Protein 2DMS (pdb70)

Nearest PDB structures (foldseek):
  2dms-assembly1_A  TM=6.616E-01  e=2.552E-10  Mus musculus
  2m0c-assembly1_A  TM=7.940E-01  e=1.625E-06  Homo sapiens
  2cue-assembly1_A  TM=7.180E-01  e=5.021E-06  Homo sapiens
  2cra-assembly1_A  TM=7.284E-01  e=2.875E-04  Homo sapiens
  2ly9-assembly1_A  TM=7.757E-01  e=9.063E-03  Homo sapiens

Solvent-accessible surface area: 7239 Å² total; per-residue (Å²): 122,112,110,64,106,109,64,222,199,132,154,104,89,43,58,174,68,14,54,73,29,0,66,57,12,36,94,140,38,125,166,15,77,80,159,66,48,75,120,10,9,134,134,14,109,16,76,70,66,57,0,96,60,20,12,137,98,107,97,53,76,53,178,141,123,173,76,180,123,154,135,58,77,186,99,73,124,116,116,125

Secondary structure (DSSP, 8-state):
-----------SSPPHHHHHHHHHHHHH-SS--HHHHHHHIIIII--HHHHHHHHHHHHTHHHHTT-S------------

GO terms:
  GO:0005515 protein binding (F, IPI)
  GO:0005634 nucleus (C, IDA)
  GO:0005737 cytoplasm (C, IDA)
  GO:0045944 positive regulation of transcription by RNA polymerase II (P, IDA)
  GO:0005667 transcription regulator complex (C, IDA)
  GO:1990830 cellular response to leukemia inhibitory factor (P, IEP)
  GO:0006357 regulation of transcription by RNA polymerase II (P, IDA)
  GO:0005634 nucleus (C, IC)
  GO:0000987 cis-regulatory region sequence-specific DNA binding (F, TAS)
  GO:0042472 inner ear morphogenesis (P, IGI)
  GO:0003700 DNA-binding transcription factor activity (F, TAS)
  GO:0009952 anterior/posterior pattern specification (P, IGI)
  GO:0045944 positive regulation of transcription by RNA polymerase II (P, IGI)
  GO:0030900 forebrain development (P, IGI)
  GO:0030901 midbrain development (P, IGI)
  GO:0022037 metencephalon development (P, IGI)
  GO:0030154 cell differentiation (P, TAS)
  GO:0048852 diencephalon morphogenesis (P, IGI)
  GO:0007492 endoderm development (P, IGI)
  GO:0001708 cell fate specification (P, IMP)

InterPro domains:
  IPR001356 Homeodomain [PF00046] (39-95)
  IPR001356 Homeodomain [PS50071] (36-96)
  IPR001356 Homeodomain [SM00389] (38-100)
  IPR001356 Homeodomain [cd00086] (39-94)
  IPR003022 Transcription factor Otx2 [PR01257] (15-21)
  IPR003022 Transcription factor Otx2 [PR01257] (159-168)
  IPR003022 Transcription factor Otx2 [PR01257] (178-184)
  IPR003022 Transcription factor Otx2 [PR01257] (230-239)
  IPR003025 Transcription factor Otx [PR01255] (1-10)
  IPR003025 Transcription factor Otx [PR01255] (175-181)
  IPR003025 Transcription factor Otx [PR01255] (195-203)
  IPR003025 Transcription factor Otx [PR01255] (255-261)
  IPR009057 Homedomain-like superfamily [SSF46689] (16-98)
  IPR013851 Transcription factor Otx, C-terminal [PF03529] (153-234)
  IPR017970 Homeobox, conserved site [PS00027] (71-94)

Foldseek 3Di:
DPDDDDDCPDDDDDDPQLVVLLVVCCVVDLDDDPVSLVVSCVVSVHDSVVSVVVSVVVVVVQVVPPPHDDDDDDDDPDDD

Sequence (80 aa):
GSSGSSGRRERTTFTRAQLDVLEALFAKTRYPDIFMREEVALKINLPESRVQVWFKNRRAKCRQQQQQQQNGGQSGPSSGGSSGSSGRRERTTFTRAQLDVLEALFAKTRYPDIFMREEVALKINLPESRVQVWFKNRRAKCRQQQQQQQNGGQSGPSSGGSSGSSGRRERTTFTRAQLDVLEALFAKTRYPDIFMREEVALKINLPESRVQVWFKNRRAKCRQQQQQQQNGGQSGPSSGGSSGSSGRRERTTFTRAQLDVLEALFAKTRYPDIFMREEVALKINLPESRVQVWFKNRRAKCRQQQQQQQNGGQSGPSSGGSSGSSGRRERTTFTRAQLDVLEALFAKTRYPDIFMREEVALKINLPESRVQVWFKNRRAKCRQQQQQQQNGGQSGPSSGGSSGSSGRRERTTFTRAQLDVLEALFAKTRYPDIFMREEVALKINLPESRVQVWFKNRRAKCRQQQQQQQNGGQSGPSSGGSSGSSGRRERTTFTRAQLDVLEALFAKTRYPDIFMREEVALKINLPESRVQVWFKNRRAKCRQQQQQQQNGGQSGPSSGGSSGSSGRRERTTFTRAQLDVLEALFAKTRYPDIFMREEVALKINLPESRVQVWFKNRRAKCRQQQQQQQNGGQSGPSSGGSSGSSGRRERTTFTRAQLDVLEALFAKTRYPDIFMREEVALKINLPESRVQVWFKNRRAKCRQQQQQQQNGGQSGPSSGGSSGSSGRRERTTFTRAQLDVLEALFAKTRYPDIFMREEVALKINLPESRVQVWFKNRRAKCRQQQQQQQNGGQSGPSSGGSSGSSGRRERTTFTRAQLDVLEALFAKTRYPDIFMREEVALKINLPESRVQVWFKNRRAKCRQQQQQQQNGGQSGPSSGGSSGSSGRRERTTFTRAQLDVLEALFAKTRYPDIFMREEVALKINLPESRVQVWFKNRRAKCRQQQQQQQNGGQSGPSSGGSSGSSGRRERTTFTRAQLDVLEALFAKTRYPDIFMREEVALKINLPESRVQVWFKNRRAKCRQQQQQQQNGGQSGPSSGGSSGSSGRRERTTFTRAQLDVLEALFAKTRYPDIFMREEVALKINLPESRVQVWFKNRRAKCRQQQQQQQNGGQSGPSSGGSSGSSGRRERTTFTRAQLDVLEALFAKTRYPDIFMREEVALKINLPESRVQVWFKNRRAKCRQQQQQQQNGGQSGPSSGGSSGSSGRRERTTFTRAQLDVLEALFAKTRYPDIFMREEVALKINLPESRVQVWFKNRRAKCRQQQQQQQNGGQSGPSSGGSSGSSGRRERTTFTRAQLDVLEALFAKTRYPDIFMREEVALKINLPESRVQVWFKNRRAKCRQQQQQQQNGGQSGPSSGGSSGSSGRRERTTFTRAQLDVLEALFAKTRYPDIFMREEVALKINLPESRVQVWFKNRRAKCRQQQQQQQNGGQSGPSSGGSSGSSGRRERTTFTRAQLDVLEALFAKTRYPDIFMREEVALKINLPESRVQVWFKNRRAKCRQQQQQQQNGGQSGPSSGGSSGSSGRRERTTFTRAQLDVLEALFAKTRYPDIFMREEVALKINLPESRVQVWFKNRRAKCRQQQQQQQNGGQSGPSSG

Radius of gyration: 17.52 Å; Cα contacts (8 Å, |Δi|>4): 31; chains: 1; bounding box: 37×36×38 Å

Organism: Mus musculus (NCBI:txid10090)

Structure (mmCIF, N/CA/C/O backbone):
data_2DMS
#
_entry.id   2DMS
#
loop_
_atom_site.group_PDB
_atom_site.id
_atom_site.type_symbol
_atom_site.label_atom_id
_atom_site.label_alt_id
_atom_site.label_comp_id
_atom_site.label_asym_id
_atom_site.label_entity_id
_atom_site.label_seq_id
_atom_site.pdbx_PDB_ins_code
_atom_site.Cartn_x
_atom_site.Cartn_y
_atom_site.Cartn_z
_atom_site.occupancy
_atom_site.B_iso_or_equiv
_atom_site.auth_seq_id
_atom_site.auth_comp_id
_atom_site.auth_asym_id
_atom_site.auth_atom_id
_atom_site.pdbx_PDB_model_num
ATOM 1 N N . GLY A 1 1 ? -19.196 -5.105 -26.053 1.00 0.00 1 GLY A N 1
ATOM 2 C CA . GLY A 1 1 ? -20.296 -5.781 -25.391 1.00 0.00 1 GLY A CA 1
ATOM 3 C C . GLY A 1 1 ? -19.852 -6.535 -24.153 1.00 0.00 1 GLY A C 1
ATOM 4 O O . GLY A 1 1 ? -19.273 -7.617 -24.252 1.00 0.00 1 GLY A O 1
ATOM 8 N N . SER A 1 2 ? -20.122 -5.963 -22.984 1.00 0.00 2 SER A N 1
ATOM 9 C CA . SER A 1 2 ? -19.741 -6.587 -21.722 1.00 0.00 2 SER A CA 1
ATOM 10 C C . SER A 1 2 ? -19.910 -8.102 -21.792 1.00 0.00 2 SER A C 1
ATOM 11 O O . SER A 1 2 ? -20.950 -8.602 -22.220 1.00 0.00 2 SER A O 1
ATOM 19 N N . SER A 1 3 ? -18.879 -8.825 -21.367 1.00 0.00 3 SER A N 1
ATOM 20 C CA . SER A 1 3 ? -18.910 -10.283 -21.385 1.00 0.00 3 SER A CA 1
ATOM 21 C C . SER A 1 3 ? -18.748 -10.847 -19.976 1.00 0.00 3 SER A C 1
ATOM 22 O O . SER A 1 3 ? -17.635 -11.120 -19.529 1.00 0.00 3 SER A O 1
ATOM 30 N N . GLY A 1 4 ? -19.868 -11.018 -19.281 1.00 0.00 4 GLY A N 1
ATOM 31 C CA . GLY A 1 4 ? -19.830 -11.548 -17.931 1.00 0.00 4 GLY A CA 1
ATOM 32 C C . GLY A 1 4 ? -19.746 -10.456 -16.882 1.00 0.00 4 GLY A C 1
ATOM 33 O O . GLY A 1 4 ? -20.749 -10.106 -16.259 1.00 0.00 4 GLY A O 1
ATOM 37 N N . SER A 1 5 ? -18.547 -9.918 -16.684 1.00 0.00 5 SER A N 1
ATOM 38 C CA . SER A 1 5 ? -18.336 -8.863 -15.700 1.00 0.00 5 SER A CA 1
ATOM 39 C C . SER A 1 5 ? -19.100 -9.160 -14.413 1.00 0.00 5 SER A C 1
ATOM 40 O O . SER A 1 5 ? -19.689 -8.265 -13.808 1.00 0.00 5 SER A O 1
ATOM 48 N N . SER A 1 6 ? -19.086 -10.424 -14.002 1.00 0.00 6 SER A N 1
ATOM 49 C CA . SER A 1 6 ? -19.780 -10.841 -12.790 1.00 0.00 6 SER A CA 1
ATOM 50 C C . SER A 1 6 ? -18.802 -11.000 -11.630 1.00 0.00 6 SER A C 1
ATOM 51 O O . SER A 1 6 ? -17.589 -11.059 -11.830 1.00 0.00 6 SER A O 1
ATOM 59 N N . GLY A 1 7 ? -19.339 -11.068 -10.415 1.00 0.00 7 GLY A N 1
ATOM 60 C CA . GLY A 1 7 ? -18.500 -11.219 -9.241 1.00 0.00 7 GLY A CA 1
ATOM 61 C C . GLY A 1 7 ? -18.710 -10.107 -8.232 1.00 0.00 7 GLY A C 1
ATOM 62 O O . GLY A 1 7 ? -18.858 -8.943 -8.603 1.00 0.00 7 GLY A O 1
ATOM 66 N N . ARG A 1 8 ? -18.726 -10.467 -6.952 1.00 0.00 8 ARG A N 1
ATOM 67 C CA . ARG A 1 8 ? -18.923 -9.491 -5.887 1.00 0.00 8 ARG A CA 1
ATOM 68 C C . ARG A 1 8 ? -17.630 -9.269 -5.108 1.00 0.00 8 ARG A C 1
ATOM 69 O O . ARG A 1 8 ? -17.015 -10.218 -4.622 1.00 0.00 8 ARG A O 1
ATOM 90 N N . ARG A 1 9 ? -17.223 -8.009 -4.994 1.00 0.00 9 ARG A N 1
ATOM 91 C CA . ARG A 1 9 ? -16.003 -7.662 -4.276 1.00 0.00 9 ARG A CA 1
ATOM 92 C C . ARG A 1 9 ? -16.229 -7.706 -2.767 1.00 0.00 9 ARG A C 1
ATOM 93 O O . ARG A 1 9 ? -17.364 -7.806 -2.303 1.00 0.00 9 ARG A O 1
ATOM 114 N N . GLU A 1 10 ? -15.140 -7.630 -2.008 1.00 0.00 10 GLU A N 1
ATOM 115 C CA . GLU A 1 10 ? -15.220 -7.663 -0.553 1.00 0.00 10 GLU A CA 1
ATOM 116 C C . GLU A 1 10 ? -15.169 -6.252 0.027 1.00 0.00 10 GLU A C 1
ATOM 117 O O . GLU A 1 10 ? -16.097 -5.816 0.708 1.00 0.00 10 GLU A O 1
ATOM 129 N N . ARG A 1 11 ? -14.079 -5.544 -0.249 1.00 0.00 11 ARG A N 1
ATOM 130 C CA . ARG A 1 11 ? -13.905 -4.184 0.246 1.00 0.00 11 ARG A CA 1
ATOM 131 C C . ARG A 1 11 ? -12.966 -3.392 -0.659 1.00 0.00 11 ARG A C 1
ATOM 132 O O . ARG A 1 11 ? -12.102 -3.961 -1.327 1.00 0.00 11 ARG A O 1
ATOM 153 N N . THR A 1 12 ? -13.141 -2.074 -0.676 1.00 0.00 12 THR A N 1
ATOM 154 C CA . THR A 1 12 ? -12.311 -1.204 -1.500 1.00 0.00 12 THR A CA 1
ATOM 155 C C . THR A 1 12 ? -11.314 -0.427 -0.647 1.00 0.00 12 THR A C 1
ATOM 156 O O . THR A 1 12 ? -10.131 -0.341 -0.979 1.00 0.00 12 THR A O 1
ATOM 167 N N . THR A 1 13 ? -11.798 0.138 0.455 1.00 0.00 13 THR A N 1
ATOM 168 C CA . THR A 1 13 ? -10.949 0.908 1.355 1.00 0.00 13 THR A CA 1
ATOM 169 C C . THR A 1 13 ? -10.443 0.046 2.505 1.00 0.00 13 THR A C 1
ATOM 170 O O . THR A 1 13 ? -11.116 -0.891 2.935 1.00 0.00 13 THR A O 1
ATOM 181 N N . PHE A 1 14 ? -9.253 0.368 3.001 1.00 0.00 14 PHE A N 1
ATOM 182 C CA . PHE A 1 14 ? -8.657 -0.378 4.103 1.00 0.00 14 PHE A CA 1
ATOM 183 C C . PHE A 1 14 ? -9.377 -0.079 5.415 1.00 0.00 14 PHE A C 1
ATOM 184 O O . PHE A 1 14 ? -9.803 1.050 5.661 1.00 0.00 14 PHE A O 1
ATOM 201 N N . THR A 1 15 ? -9.510 -1.100 6.256 1.00 0.00 15 THR A N 1
ATOM 202 C CA . THR A 1 15 ? -10.179 -0.949 7.542 1.00 0.00 15 THR A CA 1
ATOM 203 C C . THR A 1 15 ? -9.169 -0.761 8.668 1.00 0.00 15 THR A C 1
ATOM 204 O O . THR A 1 15 ? -8.052 -1.274 8.606 1.00 0.00 15 THR A O 1
ATOM 215 N N . ARG A 1 16 ? -9.570 -0.022 9.698 1.00 0.00 16 ARG A N 1
ATOM 216 C CA . ARG A 1 16 ? -8.699 0.234 10.839 1.00 0.00 16 ARG A CA 1
ATOM 217 C C . ARG A 1 16 ? -7.893 -1.011 11.198 1.00 0.00 16 ARG A C 1
ATOM 218 O O . ARG A 1 16 ? -6.699 -0.928 11.487 1.00 0.00 16 ARG A O 1
ATOM 239 N N . ALA A 1 17 ? -8.554 -2.164 11.178 1.00 0.00 17 ALA A N 1
ATOM 240 C CA . ALA A 1 17 ? -7.899 -3.425 11.500 1.00 0.00 17 ALA A CA 1
ATOM 241 C C . ALA A 1 17 ? -6.813 -3.756 10.481 1.00 0.00 17 ALA A C 1
ATOM 242 O O . ALA A 1 17 ? -5.730 -4.215 10.843 1.00 0.00 17 ALA A O 1
ATOM 249 N N . GLN A 1 18 ? -7.111 -3.520 9.208 1.00 0.00 18 GLN A N 1
ATOM 250 C CA . GLN A 1 18 ? -6.160 -3.794 8.138 1.00 0.00 18 GLN A CA 1
ATOM 251 C C . GLN A 1 18 ? -4.988 -2.820 8.188 1.00 0.00 18 GLN A C 1
ATOM 252 O O . GLN A 1 18 ? -3.831 -3.217 8.042 1.00 0.00 18 GLN A O 1
ATOM 266 N N . LEU A 1 19 ? -5.294 -1.544 8.396 1.00 0.00 19 LEU A N 1
ATOM 267 C CA . LEU A 1 19 ? -4.265 -0.512 8.466 1.00 0.00 19 LEU A CA 1
ATOM 268 C C . LEU A 1 19 ? -3.335 -0.750 9.652 1.00 0.00 19 LEU A C 1
ATOM 269 O O . LEU A 1 19 ? -2.123 -0.884 9.486 1.00 0.00 19 LEU A O 1
ATOM 285 N N . ASP A 1 20 ? -3.912 -0.802 10.847 1.00 0.00 20 ASP A N 1
ATOM 286 C CA . ASP A 1 20 ? -3.135 -1.027 12.061 1.00 0.00 20 ASP A CA 1
ATOM 287 C C . ASP A 1 20 ? -2.010 -2.026 11.809 1.00 0.00 20 ASP A C 1
ATOM 288 O O . ASP A 1 20 ? -0.883 -1.836 12.268 1.00 0.00 20 ASP A O 1
ATOM 297 N N . VAL A 1 21 ? -2.323 -3.091 11.079 1.00 0.00 21 VAL A N 1
ATOM 298 C CA . VAL A 1 21 ? -1.339 -4.120 10.766 1.00 0.00 21 VAL A CA 1
ATOM 299 C C . VAL A 1 21 ? -0.397 -3.661 9.659 1.00 0.00 21 VAL A C 1
ATOM 300 O O . VAL A 1 21 ? 0.816 -3.577 9.855 1.00 0.00 21 VAL A O 1
ATOM 313 N N . LEU A 1 22 ? -0.962 -3.364 8.494 1.00 0.00 22 LEU A N 1
ATOM 314 C CA . LEU A 1 22 ? -0.173 -2.912 7.353 1.00 0.00 22 LEU A CA 1
ATOM 315 C C . LEU A 1 22 ? 0.891 -1.910 7.790 1.00 0.00 22 LEU A C 1
ATOM 316 O O . LEU A 1 22 ? 2.074 -2.080 7.498 1.00 0.00 22 LEU A O 1
ATOM 332 N N . GLU A 1 23 ? 0.460 -0.866 8.492 1.00 0.00 23 GLU A N 1
ATOM 333 C CA . GLU A 1 23 ? 1.377 0.162 8.970 1.00 0.00 23 GLU A CA 1
ATOM 334 C C . GLU A 1 23 ? 2.421 -0.434 9.910 1.00 0.00 23 GLU A C 1
ATOM 335 O O . GLU A 1 23 ? 3.608 -0.124 9.812 1.00 0.00 23 GLU A O 1
ATOM 347 N N . ALA A 1 24 ? 1.970 -1.291 10.819 1.00 0.00 24 ALA A N 1
ATOM 348 C CA . ALA A 1 24 ? 2.864 -1.932 11.775 1.00 0.00 24 ALA A CA 1
ATOM 349 C C . ALA A 1 24 ? 4.057 -2.567 11.070 1.00 0.00 24 ALA A C 1
ATOM 350 O O . ALA A 1 24 ? 5.178 -2.543 11.581 1.00 0.00 24 ALA A O 1
ATOM 357 N N . LEU A 1 25 ? 3.810 -3.136 9.895 1.00 0.00 25 LEU A N 1
ATOM 358 C CA . LEU A 1 25 ? 4.865 -3.779 9.120 1.00 0.00 25 LEU A CA 1
ATOM 359 C C . LEU A 1 25 ? 5.662 -2.749 8.325 1.00 0.00 25 LEU A C 1
ATOM 360 O O . LEU A 1 25 ? 6.839 -2.954 8.027 1.00 0.00 25 LEU A O 1
ATOM 376 N N . PHE A 1 26 ? 5.013 -1.639 7.987 1.00 0.00 26 PHE A N 1
ATOM 377 C CA . PHE A 1 26 ? 5.662 -0.576 7.228 1.00 0.00 26 PHE A CA 1
ATOM 378 C C . PHE A 1 26 ? 6.555 0.270 8.131 1.00 0.00 26 PHE A C 1
ATOM 379 O O . PHE A 1 26 ? 7.487 0.923 7.663 1.00 0.00 26 PHE A O 1
ATOM 396 N N . ALA A 1 27 ? 6.263 0.251 9.427 1.00 0.00 27 ALA A N 1
ATOM 397 C CA . ALA A 1 27 ? 7.039 1.014 10.396 1.00 0.00 27 ALA A CA 1
ATOM 398 C C . ALA A 1 27 ? 8.314 0.273 10.784 1.00 0.00 27 ALA A C 1
ATOM 399 O O . ALA A 1 27 ? 9.327 0.889 11.116 1.00 0.00 27 ALA A O 1
ATOM 406 N N . LYS A 1 28 ? 8.258 -1.054 10.740 1.00 0.00 28 LYS A N 1
ATOM 407 C CA . LYS A 1 28 ? 9.408 -1.881 11.086 1.00 0.00 28 LYS A CA 1
ATOM 408 C C . LYS A 1 28 ? 10.291 -2.122 9.866 1.00 0.00 28 LYS A C 1
ATOM 409 O O . LYS A 1 28 ? 11.518 -2.042 9.948 1.00 0.00 28 LYS A O 1
ATOM 428 N N . THR A 1 29 ? 9.661 -2.418 8.734 1.00 0.00 29 THR A N 1
ATOM 429 C CA . THR A 1 29 ? 10.389 -2.671 7.497 1.00 0.00 29 THR A CA 1
ATOM 430 C C . THR A 1 29 ? 9.590 -2.207 6.284 1.00 0.00 29 THR A C 1
ATOM 431 O O . THR A 1 29 ? 8.529 -2.754 5.982 1.00 0.00 29 THR A O 1
ATOM 442 N N . ARG A 1 30 ? 10.106 -1.197 5.592 1.00 0.00 30 ARG A N 1
ATOM 443 C CA . ARG A 1 30 ? 9.440 -0.660 4.412 1.00 0.00 30 ARG A CA 1
ATOM 444 C C . ARG A 1 30 ? 9.438 -1.680 3.277 1.00 0.00 30 ARG A C 1
ATOM 445 O O . ARG A 1 30 ? 8.526 -1.703 2.451 1.00 0.00 30 ARG A O 1
ATOM 466 N N . TYR A 1 31 ? 10.466 -2.521 3.244 1.00 0.00 31 TYR A N 1
ATOM 467 C CA . TYR A 1 31 ? 10.584 -3.542 2.209 1.00 0.00 31 TYR A CA 1
ATOM 468 C C . TYR A 1 31 ? 10.588 -4.939 2.820 1.00 0.00 31 TYR A C 1
ATOM 469 O O . TYR A 1 31 ? 11.634 -5.562 3.004 1.00 0.00 31 TYR A O 1
ATOM 487 N N . PRO A 1 32 ? 9.388 -5.446 3.143 1.00 0.00 32 PRO A N 1
ATOM 488 C CA . PRO A 1 32 ? 9.224 -6.776 3.737 1.00 0.00 32 PRO A CA 1
ATOM 489 C C . PRO A 1 32 ? 9.541 -7.895 2.750 1.00 0.00 32 PRO A C 1
ATOM 490 O O . PRO A 1 32 ? 9.737 -7.648 1.560 1.00 0.00 32 PRO A O 1
ATOM 501 N N . ASP A 1 33 ? 9.589 -9.124 3.252 1.00 0.00 33 ASP A N 1
ATOM 502 C CA . ASP A 1 33 ? 9.880 -10.281 2.414 1.00 0.00 33 ASP A CA 1
ATOM 503 C C . ASP A 1 33 ? 8.604 -11.053 2.091 1.00 0.00 33 ASP A C 1
ATOM 504 O O . ASP A 1 33 ? 7.540 -10.771 2.644 1.00 0.00 33 ASP A O 1
ATOM 513 N N . ILE A 1 34 ? 8.719 -12.026 1.194 1.00 0.00 34 ILE A N 1
ATOM 514 C CA . ILE A 1 34 ? 7.575 -12.838 0.799 1.00 0.00 34 ILE A CA 1
ATOM 515 C C . ILE A 1 34 ? 6.870 -13.426 2.017 1.00 0.00 34 ILE A C 1
ATOM 516 O O . ILE A 1 34 ? 5.641 -13.461 2.079 1.00 0.00 34 ILE A O 1
ATOM 532 N N . PHE A 1 35 ? 7.657 -13.885 2.984 1.00 0.00 35 PHE A N 1
ATOM 533 C CA . PHE A 1 35 ? 7.109 -14.471 4.202 1.00 0.00 35 PHE A CA 1
ATOM 534 C C . PHE A 1 35 ? 6.250 -13.458 4.954 1.00 0.00 35 PHE A C 1
ATOM 535 O O . PHE A 1 35 ? 5.128 -13.760 5.360 1.00 0.00 35 PHE A O 1
ATOM 552 N N . MET A 1 36 ? 6.787 -12.256 5.135 1.00 0.00 36 MET A N 1
ATOM 553 C CA . MET A 1 36 ? 6.070 -11.198 5.838 1.00 0.00 36 MET A CA 1
ATOM 554 C C . MET A 1 36 ? 4.793 -10.819 5.094 1.00 0.00 36 MET A C 1
ATOM 555 O O . MET A 1 36 ? 3.707 -10.802 5.673 1.00 0.00 36 MET A O 1
ATOM 569 N N . ARG A 1 37 ? 4.931 -10.516 3.807 1.00 0.00 37 ARG A N 1
ATOM 570 C CA . ARG A 1 37 ? 3.789 -10.136 2.984 1.00 0.00 37 ARG A CA 1
ATOM 571 C C . ARG A 1 37 ? 2.697 -11.200 3.047 1.00 0.00 37 ARG A C 1
ATOM 572 O O . ARG A 1 37 ? 1.516 -10.882 3.184 1.00 0.00 37 ARG A O 1
ATOM 593 N N . GLU A 1 38 ? 3.100 -12.462 2.945 1.00 0.00 38 GLU A N 1
ATOM 594 C CA . GLU A 1 38 ? 2.155 -13.572 2.989 1.00 0.00 38 GLU A CA 1
ATOM 595 C C . GLU A 1 38 ? 1.406 -13.596 4.318 1.00 0.00 38 GLU A C 1
ATOM 596 O O . GLU A 1 38 ? 0.182 -13.722 4.349 1.00 0.00 38 GLU A O 1
ATOM 608 N N . GLU A 1 39 ? 2.150 -13.476 5.412 1.00 0.00 39 GLU A N 1
ATOM 609 C CA . GLU A 1 39 ? 1.556 -13.485 6.744 1.00 0.00 39 GLU A CA 1
ATOM 610 C C . GLU A 1 39 ? 0.420 -12.472 6.840 1.00 0.00 39 GLU A C 1
ATOM 611 O O . GLU A 1 39 ? -0.740 -12.840 7.028 1.00 0.00 39 GLU A O 1
ATOM 623 N N . VAL A 1 40 ? 0.761 -11.194 6.711 1.00 0.00 40 VAL A N 1
ATOM 624 C CA . VAL A 1 40 ? -0.229 -10.127 6.783 1.00 0.00 40 VAL A CA 1
ATOM 625 C C . VAL A 1 40 ? -1.401 -10.401 5.846 1.00 0.00 40 VAL A C 1
ATOM 626 O O . VAL A 1 40 ? -2.542 -10.533 6.286 1.00 0.00 40 VAL A O 1
ATOM 639 N N . ALA A 1 41 ? -1.110 -10.484 4.552 1.00 0.00 41 ALA A N 1
ATOM 640 C CA . ALA A 1 41 ? -2.138 -10.745 3.553 1.00 0.00 41 ALA A CA 1
ATOM 641 C C . ALA A 1 41 ? -3.043 -11.894 3.984 1.00 0.00 41 ALA A C 1
ATOM 642 O O . ALA A 1 41 ? -4.191 -11.991 3.547 1.00 0.00 41 ALA A O 1
ATOM 649 N N . LEU A 1 42 ? -2.521 -12.762 4.843 1.00 0.00 42 LEU A N 1
ATOM 650 C CA . LEU A 1 42 ? -3.282 -13.906 5.332 1.00 0.00 42 LEU A CA 1
ATOM 651 C C . LEU A 1 42 ? -3.970 -13.577 6.653 1.00 0.00 42 LEU A C 1
ATOM 652 O O . LEU A 1 42 ? -5.017 -14.138 6.977 1.00 0.00 42 LEU A O 1
ATOM 668 N N . LYS A 1 43 ? -3.376 -12.663 7.412 1.00 0.00 43 LYS A N 1
ATOM 669 C CA . LYS A 1 43 ? -3.932 -12.255 8.697 1.00 0.00 43 LYS A CA 1
ATOM 670 C C . LYS A 1 43 ? -5.058 -11.244 8.506 1.00 0.00 43 LYS A C 1
ATOM 671 O O . LYS A 1 43 ? -6.199 -11.490 8.899 1.00 0.00 43 LYS A O 1
ATOM 690 N N . ILE A 1 44 ? -4.731 -10.108 7.899 1.00 0.00 44 ILE A N 1
ATOM 691 C CA . ILE A 1 44 ? -5.716 -9.062 7.654 1.00 0.00 44 ILE A CA 1
ATOM 692 C C . ILE A 1 44 ? -6.772 -9.524 6.656 1.00 0.00 44 ILE A C 1
ATOM 693 O O . ILE A 1 44 ? -7.734 -8.809 6.379 1.00 0.00 44 ILE A O 1
ATOM 709 N N . ASN A 1 45 ? -6.587 -10.726 6.121 1.00 0.00 45 ASN A N 1
ATOM 710 C CA . ASN A 1 45 ? -7.525 -11.286 5.154 1.00 0.00 45 ASN A CA 1
ATOM 711 C C . ASN A 1 45 ? -7.560 -10.446 3.881 1.00 0.00 45 ASN A C 1
ATOM 712 O O . ASN A 1 45 ? -8.624 -10.008 3.442 1.00 0.00 45 ASN A O 1
ATOM 723 N N . LEU A 1 46 ? -6.390 -10.224 3.293 1.00 0.00 46 LEU A N 1
ATOM 724 C CA . LEU A 1 46 ? -6.286 -9.437 2.069 1.00 0.00 46 LEU A CA 1
ATOM 725 C C . LEU A 1 46 ? -5.330 -10.094 1.079 1.00 0.00 46 LEU A C 1
ATOM 726 O O . LEU A 1 46 ? -4.425 -10.841 1.454 1.00 0.00 46 LEU A O 1
ATOM 742 N N . PRO A 1 47 ? -5.531 -9.809 -0.216 1.00 0.00 47 PRO A N 1
ATOM 743 C CA . PRO A 1 47 ? -4.695 -10.360 -1.287 1.00 0.00 47 PRO A CA 1
ATOM 744 C C . PRO A 1 47 ? -3.285 -9.780 -1.278 1.00 0.00 47 PRO A C 1
ATOM 745 O O . PRO A 1 47 ? -3.105 -8.563 -1.255 1.00 0.00 47 PRO A O 1
ATOM 756 N N . GLU A 1 48 ? -2.288 -10.660 -1.296 1.00 0.00 48 GLU A N 1
ATOM 757 C CA . GLU A 1 48 ? -0.894 -10.234 -1.289 1.00 0.00 48 GLU A CA 1
ATOM 758 C C . GLU A 1 48 ? -0.702 -8.987 -2.148 1.00 0.00 48 GLU A C 1
ATOM 759 O O . GLU A 1 48 ? 0.177 -8.167 -1.882 1.00 0.00 48 GLU A O 1
ATOM 771 N N . SER A 1 49 ? -1.530 -8.852 -3.178 1.00 0.00 49 SER A N 1
ATOM 772 C CA . SER A 1 49 ? -1.450 -7.708 -4.079 1.00 0.00 49 SER A CA 1
ATOM 773 C C . SER A 1 49 ? -1.710 -6.405 -3.328 1.00 0.00 49 SER A C 1
ATOM 774 O O . SER A 1 49 ? -0.862 -5.513 -3.297 1.00 0.00 49 SER A O 1
ATOM 782 N N . ARG A 1 50 ? -2.889 -6.304 -2.722 1.00 0.00 50 ARG A N 1
ATOM 783 C CA . ARG A 1 50 ? -3.262 -5.112 -1.972 1.00 0.00 50 ARG A CA 1
ATOM 784 C C . ARG A 1 50 ? -2.127 -4.669 -1.053 1.00 0.00 50 ARG A C 1
ATOM 785 O O . ARG A 1 50 ? -1.818 -3.481 -0.959 1.00 0.00 50 ARG A O 1
ATOM 806 N N . VAL A 1 51 ? -1.510 -5.633 -0.377 1.00 0.00 51 VAL A N 1
ATOM 807 C CA . VAL A 1 51 ? -0.408 -5.343 0.533 1.00 0.00 51 VAL A CA 1
ATOM 808 C C . VAL A 1 51 ? 0.730 -4.633 -0.190 1.00 0.00 51 VAL A C 1
ATOM 809 O O . VAL A 1 51 ? 1.167 -3.560 0.224 1.00 0.00 51 VAL A O 1
ATOM 822 N N . GLN A 1 52 ? 1.206 -5.240 -1.273 1.00 0.00 52 GLN A N 1
ATOM 823 C CA . GLN A 1 52 ? 2.294 -4.664 -2.054 1.00 0.00 52 GLN A CA 1
ATOM 824 C C . GLN A 1 52 ? 1.927 -3.273 -2.559 1.00 0.00 52 GLN A C 1
ATOM 825 O O . GLN A 1 52 ? 2.764 -2.371 -2.588 1.00 0.00 52 GLN A O 1
ATOM 839 N N . VAL A 1 53 ? 0.669 -3.106 -2.955 1.00 0.00 53 VAL A N 1
ATOM 840 C CA . VAL A 1 53 ? 0.190 -1.824 -3.458 1.00 0.00 53 VAL A CA 1
ATOM 841 C C . VAL A 1 53 ? 0.221 -0.759 -2.367 1.00 0.00 53 VAL A C 1
ATOM 842 O O . VAL A 1 53 ? 0.995 0.196 -2.439 1.00 0.00 53 VAL A O 1
ATOM 855 N N . TRP A 1 54 ? -0.624 -0.931 -1.357 1.00 0.00 54 TRP A N 1
ATOM 856 C CA . TRP A 1 54 ? -0.693 0.016 -0.249 1.00 0.00 54 TRP A CA 1
ATOM 857 C C . TRP A 1 54 ? 0.693 0.541 0.105 1.00 0.00 54 TRP A C 1
ATOM 858 O O . TRP A 1 54 ? 0.875 1.738 0.333 1.00 0.00 54 TRP A O 1
ATOM 879 N N . PHE A 1 55 ? 1.670 -0.359 0.148 1.00 0.00 55 PHE A N 1
ATOM 880 C CA . PHE A 1 55 ? 3.041 0.015 0.475 1.00 0.00 55 PHE A CA 1
ATOM 881 C C . PHE A 1 55 ? 3.590 1.012 -0.541 1.00 0.00 55 PHE A C 1
ATOM 882 O O . PHE A 1 55 ? 4.269 1.974 -0.180 1.00 0.00 55 PHE A O 1
ATOM 899 N N . LYS A 1 56 ? 3.291 0.775 -1.814 1.00 0.00 56 LYS A N 1
ATOM 900 C CA . LYS A 1 56 ? 3.753 1.651 -2.884 1.00 0.00 56 LYS A CA 1
ATOM 901 C C . LYS A 1 56 ? 2.958 2.953 -2.903 1.00 0.00 56 LYS A C 1
ATOM 902 O O . LYS A 1 56 ? 3.530 4.040 -2.956 1.00 0.00 56 LYS A O 1
ATOM 921 N N . ASN A 1 57 ? 1.635 2.833 -2.859 1.00 0.00 57 ASN A N 1
ATOM 922 C CA . ASN A 1 57 ? 0.761 4.001 -2.870 1.00 0.00 57 ASN A CA 1
ATOM 923 C C . ASN A 1 57 ? 1.033 4.896 -1.665 1.00 0.00 57 ASN A C 1
ATOM 924 O O . ASN A 1 57 ? 0.943 6.120 -1.755 1.00 0.00 57 ASN A O 1
ATOM 935 N N . ARG A 1 58 ? 1.368 4.276 -0.538 1.00 0.00 58 ARG A N 1
ATOM 936 C CA . ARG A 1 58 ? 1.653 5.015 0.685 1.00 0.00 58 ARG A CA 1
ATOM 937 C C . ARG A 1 58 ? 3.014 5.701 0.602 1.00 0.00 58 ARG A C 1
ATOM 938 O O . ARG A 1 58 ? 3.111 6.924 0.707 1.00 0.00 58 ARG A O 1
ATOM 959 N N . ARG A 1 59 ? 4.061 4.905 0.411 1.00 0.00 59 ARG A N 1
ATOM 960 C CA . ARG A 1 59 ? 5.416 5.435 0.315 1.00 0.00 59 ARG A CA 1
ATOM 961 C C . ARG A 1 59 ? 5.500 6.520 -0.754 1.00 0.00 59 ARG A C 1
ATOM 962 O O . ARG A 1 59 ? 6.126 7.560 -0.549 1.00 0.00 59 ARG A O 1
ATOM 983 N N . ALA A 1 60 ? 4.867 6.271 -1.895 1.00 0.00 60 ALA A N 1
ATOM 984 C CA . ALA A 1 60 ? 4.869 7.227 -2.995 1.00 0.00 60 ALA A CA 1
ATOM 985 C C . ALA A 1 60 ? 4.566 8.636 -2.499 1.00 0.00 60 ALA A C 1
ATOM 986 O O . ALA A 1 60 ? 4.928 9.623 -3.139 1.00 0.00 60 ALA A O 1
ATOM 993 N N . LYS A 1 61 ? 3.897 8.724 -1.353 1.00 0.00 61 LYS A N 1
ATOM 994 C CA . LYS A 1 61 ? 3.545 10.012 -0.769 1.00 0.00 61 LYS A CA 1
ATOM 995 C C . LYS A 1 61 ? 4.795 10.828 -0.456 1.00 0.00 61 LYS A C 1
ATOM 996 O O . LYS A 1 61 ? 4.816 12.045 -0.641 1.00 0.00 61 LYS A O 1
ATOM 1015 N N . CYS A 1 62 ? 5.834 10.150 0.019 1.00 0.00 62 CYS A N 1
ATOM 1016 C CA . CYS A 1 62 ? 7.089 10.812 0.358 1.00 0.00 62 CYS A CA 1
ATOM 1017 C C . CYS A 1 62 ? 7.418 11.904 -0.655 1.00 0.00 62 CYS A C 1
ATOM 1018 O O . CYS A 1 62 ? 8.114 12.869 -0.339 1.00 0.00 62 CYS A O 1
ATOM 1026 N N . ARG A 1 63 ? 6.915 11.744 -1.875 1.00 0.00 63 ARG A N 1
ATOM 1027 C CA . ARG A 1 63 ? 7.158 12.714 -2.935 1.00 0.00 63 ARG A CA 1
ATOM 1028 C C . ARG A 1 63 ? 6.086 13.801 -2.934 1.00 0.00 63 ARG A C 1
ATOM 1029 O O . ARG A 1 63 ? 6.390 14.985 -3.077 1.00 0.00 63 ARG A O 1
ATOM 1050 N N . GLN A 1 64 ? 4.833 13.389 -2.771 1.00 0.00 64 GLN A N 1
ATOM 1051 C CA . GLN A 1 64 ? 3.717 14.327 -2.753 1.00 0.00 64 GLN A CA 1
ATOM 1052 C C . GLN A 1 64 ? 3.837 15.292 -1.578 1.00 0.00 64 GLN A C 1
ATOM 1053 O O . GLN A 1 64 ? 3.118 16.288 -1.506 1.00 0.00 64 GLN A O 1
ATOM 1067 N N . GLN A 1 65 ? 4.750 14.990 -0.661 1.00 0.00 65 GLN A N 1
ATOM 1068 C CA . GLN A 1 65 ? 4.963 15.831 0.511 1.00 0.00 65 GLN A CA 1
ATOM 1069 C C . GLN A 1 65 ? 6.144 16.772 0.299 1.00 0.00 65 GLN A C 1
ATOM 1070 O O . GLN A 1 65 ? 7.040 16.856 1.137 1.00 0.00 65 GLN A O 1
ATOM 1084 N N . GLN A 1 66 ? 6.137 17.477 -0.828 1.00 0.00 66 GLN A N 1
ATOM 1085 C CA . GLN A 1 66 ? 7.208 18.412 -1.150 1.00 0.00 66 GLN A CA 1
ATOM 1086 C C . GLN A 1 66 ? 8.560 17.866 -0.700 1.00 0.00 66 GLN A C 1
ATOM 1087 O O . GLN A 1 66 ? 9.313 18.547 -0.004 1.00 0.00 66 GLN A O 1
ATOM 1101 N N . GLN A 1 67 ? 8.859 16.635 -1.102 1.00 0.00 67 GLN A N 1
ATOM 1102 C CA . GLN A 1 67 ? 10.120 15.999 -0.738 1.00 0.00 67 GLN A CA 1
ATOM 1103 C C . GLN A 1 67 ? 11.274 16.993 -0.817 1.00 0.00 67 GLN A C 1
ATOM 1104 O O . GLN A 1 67 ? 11.510 17.601 -1.860 1.00 0.00 67 GLN A O 1
ATOM 1118 N N . GLN A 1 68 ? 11.988 17.152 0.293 1.00 0.00 68 GLN A N 1
ATOM 1119 C CA . GLN A 1 68 ? 13.117 18.073 0.349 1.00 0.00 68 GLN A CA 1
ATOM 1120 C C . GLN A 1 68 ? 14.295 17.541 -0.461 1.00 0.00 68 GLN A C 1
ATOM 1121 O O . GLN A 1 68 ? 15.170 16.860 0.073 1.00 0.00 68 GLN A O 1
ATOM 1135 N N . GLN A 1 69 ? 14.308 17.855 -1.753 1.00 0.00 69 GLN A N 1
ATOM 1136 C CA . GLN A 1 69 ? 15.378 17.407 -2.636 1.00 0.00 69 GLN A CA 1
ATOM 1137 C C . GLN A 1 69 ? 15.346 18.166 -3.958 1.00 0.00 69 GLN A C 1
ATOM 1138 O O . GLN A 1 69 ? 14.320 18.208 -4.635 1.00 0.00 69 GLN A O 1
ATOM 1152 N N . GLN A 1 70 ? 16.477 18.765 -4.318 1.00 0.00 70 GLN A N 1
ATOM 1153 C CA . GLN A 1 70 ? 16.577 19.523 -5.560 1.00 0.00 70 GLN A CA 1
ATOM 1154 C C . GLN A 1 70 ? 17.007 18.624 -6.714 1.00 0.00 70 GLN A C 1
ATOM 1155 O O . GLN A 1 70 ? 18.093 18.047 -6.693 1.00 0.00 70 GLN A O 1
ATOM 1169 N N . ASN A 1 71 ? 16.147 18.510 -7.721 1.00 0.00 71 ASN A N 1
ATOM 1170 C CA . ASN A 1 71 ? 16.437 17.680 -8.884 1.00 0.00 71 ASN A CA 1
ATOM 1171 C C . ASN A 1 71 ? 16.539 18.530 -10.147 1.00 0.00 71 ASN A C 1
ATOM 1172 O O . ASN A 1 71 ? 17.489 18.404 -10.918 1.00 0.00 71 ASN A O 1
ATOM 1183 N N . GLY A 1 72 ? 15.552 19.397 -10.351 1.00 0.00 72 GLY A N 1
ATOM 1184 C CA . GLY A 1 72 ? 15.549 20.256 -11.521 1.00 0.00 72 GLY A CA 1
ATOM 1185 C C . GLY A 1 72 ? 14.238 20.997 -11.694 1.00 0.00 72 GLY A C 1
ATOM 1186 O O . GLY A 1 72 ? 14.046 22.072 -11.129 1.00 0.00 72 GLY A O 1
ATOM 1190 N N . GLY A 1 73 ? 13.333 20.421 -12.479 1.00 0.00 73 GLY A N 1
ATOM 1191 C CA . GLY A 1 73 ? 12.045 21.048 -12.712 1.00 0.00 73 GLY A CA 1
ATOM 1192 C C . GLY A 1 73 ? 11.433 20.641 -14.038 1.00 0.00 73 GLY A C 1
ATOM 1193 O O . GLY A 1 73 ? 12.123 20.116 -14.911 1.00 0.00 73 GLY A O 1
ATOM 1197 N N . GLN A 1 74 ? 10.135 20.882 -14.187 1.00 0.00 74 GLN A N 1
ATOM 1198 C CA . GLN A 1 74 ? 9.430 20.535 -15.415 1.00 0.00 74 GLN A CA 1
ATOM 1199 C C . GLN A 1 74 ? 8.035 21.151 -15.436 1.00 0.00 74 GLN A C 1
ATOM 1200 O O . GLN A 1 74 ? 7.411 21.334 -14.390 1.00 0.00 74 GLN A O 1
ATOM 1214 N N . SER A 1 75 ? 7.551 21.469 -16.632 1.00 0.00 75 SER A N 1
ATOM 1215 C CA . SER A 1 75 ? 6.231 22.069 -16.788 1.00 0.00 75 SER A CA 1
ATOM 1216 C C . SER A 1 75 ? 5.158 20.993 -16.919 1.00 0.00 75 SER A C 1
ATOM 1217 O O . SER A 1 75 ? 5.448 19.849 -17.269 1.00 0.00 75 SER A O 1
ATOM 1225 N N . GLY A 1 76 ? 3.914 21.368 -16.637 1.00 0.00 76 GLY A N 1
ATOM 1226 C CA . GLY A 1 76 ? 2.815 20.425 -16.729 1.00 0.00 76 GLY A CA 1
ATOM 1227 C C . GLY A 1 76 ? 1.527 21.079 -17.187 1.00 0.00 76 GLY A C 1
ATOM 1228 O O . GLY A 1 76 ? 0.666 21.435 -16.383 1.00 0.00 76 GLY A O 1
ATOM 1232 N N . PRO A 1 77 ? 1.382 21.246 -18.510 1.00 0.00 77 PRO A N 1
ATOM 1233 C CA . PRO A 1 77 ? 0.192 21.864 -19.104 1.00 0.00 77 PRO A CA 1
ATOM 1234 C C . PRO A 1 77 ? -1.043 20.978 -18.982 1.00 0.00 77 PRO A C 1
ATOM 1235 O O . PRO A 1 77 ? -0.990 19.902 -18.387 1.00 0.00 77 PRO A O 1
ATOM 1246 N N . SER A 1 78 ? -2.153 21.437 -19.551 1.00 0.00 78 SER A N 1
ATOM 1247 C CA . SER A 1 78 ? -3.403 20.688 -19.503 1.00 0.00 78 SER A CA 1
ATOM 1248 C C . SER A 1 78 ? -3.955 20.461 -20.907 1.00 0.00 78 SER A C 1
ATOM 1249 O O . SER A 1 78 ? -3.549 21.126 -21.860 1.00 0.00 78 SER A O 1
ATOM 1257 N N . SER A 1 79 ? -4.882 19.516 -21.026 1.00 0.00 79 SER A N 1
ATOM 1258 C CA . SER A 1 79 ? -5.488 19.198 -22.313 1.00 0.00 79 SER A CA 1
ATOM 1259 C C . SER A 1 79 ? -6.953 19.624 -22.345 1.00 0.00 79 SER A C 1
ATOM 1260 O O . SER A 1 79 ? -7.483 20.139 -21.361 1.00 0.00 79 SER A O 1
ATOM 1268 N N . GLY A 1 80 ? -7.602 19.404 -23.484 1.00 0.00 80 GLY A N 1
ATOM 1269 C CA . GLY A 1 80 ? -9.000 19.770 -23.624 1.00 0.00 80 GLY A CA 1
ATOM 1270 C C . GLY A 1 80 ? -9.848 18.631 -24.151 1.00 0.00 80 GLY A C 1
ATOM 1271 O O . GLY A 1 80 ? -9.594 17.466 -23.846 1.00 0.00 80 GLY A O 1
ATOM 1275 N N . GLY A 1 1 ? -1.143 20.392 -10.145 1.00 0.00 1 GLY A N 2
ATOM 1276 C CA . GLY A 1 1 ? -2.460 20.059 -9.635 1.00 0.00 1 GLY A CA 2
ATOM 1277 C C . GLY A 1 1 ? -3.072 18.866 -10.344 1.00 0.00 1 GLY A C 2
ATOM 1278 O O . GLY A 1 1 ? -3.908 19.026 -11.233 1.00 0.00 1 GLY A O 2
ATOM 1282 N N . SER A 1 2 ? -2.652 17.668 -9.952 1.00 0.00 2 SER A N 2
ATOM 1283 C CA . SER A 1 2 ? -3.160 16.443 -10.560 1.00 0.00 2 SER A CA 2
ATOM 1284 C C . SER A 1 2 ? -4.223 15.798 -9.676 1.00 0.00 2 SER A C 2
ATOM 1285 O O . SER A 1 2 ? -3.908 15.018 -8.777 1.00 0.00 2 SER A O 2
ATOM 1293 N N . SER A 1 3 ? -5.483 16.129 -9.938 1.00 0.00 3 SER A N 2
ATOM 1294 C CA . SER A 1 3 ? -6.593 15.585 -9.164 1.00 0.00 3 SER A CA 2
ATOM 1295 C C . SER A 1 3 ? -6.892 14.148 -9.579 1.00 0.00 3 SER A C 2
ATOM 1296 O O . SER A 1 3 ? -7.374 13.895 -10.682 1.00 0.00 3 SER A O 2
ATOM 1304 N N . GLY A 1 4 ? -6.601 13.208 -8.684 1.00 0.00 4 GLY A N 2
ATOM 1305 C CA . GLY A 1 4 ? -6.844 11.807 -8.975 1.00 0.00 4 GLY A CA 2
ATOM 1306 C C . GLY A 1 4 ? -8.031 11.254 -8.211 1.00 0.00 4 GLY A C 2
ATOM 1307 O O . GLY A 1 4 ? -7.867 10.617 -7.171 1.00 0.00 4 GLY A O 2
ATOM 1311 N N . SER A 1 5 ? -9.231 11.501 -8.727 1.00 0.00 5 SER A N 2
ATOM 1312 C CA . SER A 1 5 ? -10.451 11.028 -8.084 1.00 0.00 5 SER A CA 2
ATOM 1313 C C . SER A 1 5 ? -11.301 10.218 -9.059 1.00 0.00 5 SER A C 2
ATOM 1314 O O . SER A 1 5 ? -11.493 10.614 -10.209 1.00 0.00 5 SER A O 2
ATOM 1322 N N . SER A 1 6 ? -11.807 9.082 -8.591 1.00 0.00 6 SER A N 2
ATOM 1323 C CA . SER A 1 6 ? -12.633 8.214 -9.421 1.00 0.00 6 SER A CA 2
ATOM 1324 C C . SER A 1 6 ? -13.711 7.528 -8.587 1.00 0.00 6 SER A C 2
ATOM 1325 O O . SER A 1 6 ? -13.410 6.749 -7.684 1.00 0.00 6 SER A O 2
ATOM 1333 N N . GLY A 1 7 ? -14.969 7.826 -8.897 1.00 0.00 7 GLY A N 2
ATOM 1334 C CA . GLY A 1 7 ? -16.074 7.230 -8.167 1.00 0.00 7 GLY A CA 2
ATOM 1335 C C . GLY A 1 7 ? -16.036 5.715 -8.193 1.00 0.00 7 GLY A C 2
ATOM 1336 O O . GLY A 1 7 ? -15.903 5.109 -9.256 1.00 0.00 7 GLY A O 2
ATOM 1340 N N . ARG A 1 8 ? -16.152 5.102 -7.020 1.00 0.00 8 ARG A N 2
ATOM 1341 C CA . ARG A 1 8 ? -16.128 3.648 -6.912 1.00 0.00 8 ARG A CA 2
ATOM 1342 C C . ARG A 1 8 ? -17.068 3.169 -5.810 1.00 0.00 8 ARG A C 2
ATOM 1343 O O . ARG A 1 8 ? -17.619 3.973 -5.057 1.00 0.00 8 ARG A O 2
ATOM 1364 N N . ARG A 1 9 ? -17.246 1.855 -5.721 1.00 0.00 9 ARG A N 2
ATOM 1365 C CA . ARG A 1 9 ? -18.120 1.269 -4.712 1.00 0.00 9 ARG A CA 2
ATOM 1366 C C . ARG A 1 9 ? -17.978 1.998 -3.379 1.00 0.00 9 ARG A C 2
ATOM 1367 O O . ARG A 1 9 ? -18.946 2.550 -2.856 1.00 0.00 9 ARG A O 2
ATOM 1388 N N . GLU A 1 10 ? -16.765 1.996 -2.836 1.00 0.00 10 GLU A N 2
ATOM 1389 C CA . GLU A 1 10 ? -16.497 2.656 -1.563 1.00 0.00 10 GLU A CA 2
ATOM 1390 C C . GLU A 1 10 ? -15.186 3.436 -1.620 1.00 0.00 10 GLU A C 2
ATOM 1391 O O . GLU A 1 10 ? -14.185 2.949 -2.146 1.00 0.00 10 GLU A O 2
ATOM 1403 N N . ARG A 1 11 ? -15.202 4.648 -1.076 1.00 0.00 11 ARG A N 2
ATOM 1404 C CA . ARG A 1 11 ? -14.016 5.496 -1.067 1.00 0.00 11 ARG A CA 2
ATOM 1405 C C . ARG A 1 11 ? -12.874 4.825 -0.310 1.00 0.00 11 ARG A C 2
ATOM 1406 O O . ARG A 1 11 ? -11.716 4.890 -0.724 1.00 0.00 11 ARG A O 2
ATOM 1427 N N . THR A 1 12 ? -13.207 4.180 0.804 1.00 0.00 12 THR A N 2
ATOM 1428 C CA . THR A 1 12 ? -12.210 3.498 1.620 1.00 0.00 12 THR A CA 2
ATOM 1429 C C . THR A 1 12 ? -12.507 2.006 1.719 1.00 0.00 12 THR A C 2
ATOM 1430 O O . THR A 1 12 ? -13.630 1.605 2.026 1.00 0.00 12 THR A O 2
ATOM 1441 N N . THR A 1 13 ? -11.494 1.187 1.458 1.00 0.00 13 THR A N 2
ATOM 1442 C CA . THR A 1 13 ? -11.646 -0.261 1.517 1.00 0.00 13 THR A CA 2
ATOM 1443 C C . THR A 1 13 ? -10.877 -0.847 2.695 1.00 0.00 13 THR A C 2
ATOM 1444 O O . THR A 1 13 ? -11.272 -1.867 3.261 1.00 0.00 13 THR A O 2
ATOM 1455 N N . PHE A 1 14 ? -9.778 -0.196 3.062 1.00 0.00 14 PHE A N 2
ATOM 1456 C CA . PHE A 1 14 ? -8.954 -0.654 4.174 1.00 0.00 14 PHE A CA 2
ATOM 1457 C C . PHE A 1 14 ? -9.580 -0.267 5.510 1.00 0.00 14 PHE A C 2
ATOM 1458 O O . PHE A 1 14 ? -9.831 0.910 5.775 1.00 0.00 14 PHE A O 2
ATOM 1475 N N . THR A 1 15 ? -9.831 -1.266 6.351 1.00 0.00 15 THR A N 2
ATOM 1476 C CA . THR A 1 15 ? -10.429 -1.032 7.659 1.00 0.00 15 THR A CA 2
ATOM 1477 C C . THR A 1 15 ? -9.362 -0.725 8.705 1.00 0.00 15 THR A C 2
ATOM 1478 O O . THR A 1 15 ? -8.176 -0.969 8.484 1.00 0.00 15 THR A O 2
ATOM 1489 N N . ARG A 1 16 ? -9.792 -0.189 9.842 1.00 0.00 16 ARG A N 2
ATOM 1490 C CA . ARG A 1 16 ? -8.873 0.151 10.922 1.00 0.00 16 ARG A CA 2
ATOM 1491 C C . ARG A 1 16 ? -7.956 -1.024 11.246 1.00 0.00 16 ARG A C 2
ATOM 1492 O O . ARG A 1 16 ? -6.755 -0.849 11.453 1.00 0.00 16 ARG A O 2
ATOM 1513 N N . ALA A 1 17 ? -8.530 -2.222 11.288 1.00 0.00 17 ALA A N 2
ATOM 1514 C CA . ALA A 1 17 ? -7.764 -3.426 11.585 1.00 0.00 17 ALA A CA 2
ATOM 1515 C C . ALA A 1 17 ? -6.743 -3.712 10.488 1.00 0.00 17 ALA A C 2
ATOM 1516 O O . ALA A 1 17 ? -5.549 -3.834 10.757 1.00 0.00 17 ALA A O 2
ATOM 1523 N N . GLN A 1 18 ? -7.223 -3.818 9.253 1.00 0.00 18 GLN A N 2
ATOM 1524 C CA . GLN A 1 18 ? -6.351 -4.091 8.117 1.00 0.00 18 GLN A CA 2
ATOM 1525 C C . GLN A 1 18 ? -5.203 -3.089 8.058 1.00 0.00 18 GLN A C 2
ATOM 1526 O O . GLN A 1 18 ? -4.072 -3.444 7.722 1.00 0.00 18 GLN A O 2
ATOM 1540 N N . LEU A 1 19 ? -5.500 -1.837 8.387 1.00 0.00 19 LEU A N 2
ATOM 1541 C CA . LEU A 1 19 ? -4.492 -0.782 8.372 1.00 0.00 19 LEU A CA 2
ATOM 1542 C C . LEU A 1 19 ? -3.510 -0.951 9.527 1.00 0.00 19 LEU A C 2
ATOM 1543 O O . LEU A 1 19 ? -2.295 -0.906 9.333 1.00 0.00 19 LEU A O 2
ATOM 1559 N N . ASP A 1 20 ? -4.045 -1.146 10.727 1.00 0.00 20 ASP A N 2
ATOM 1560 C CA . ASP A 1 20 ? -3.216 -1.324 11.913 1.00 0.00 20 ASP A CA 2
ATOM 1561 C C . ASP A 1 20 ? -2.035 -2.244 11.618 1.00 0.00 20 ASP A C 2
ATOM 1562 O O . ASP A 1 20 ? -0.939 -2.053 12.146 1.00 0.00 20 ASP A O 2
ATOM 1571 N N . VAL A 1 21 ? -2.265 -3.241 10.771 1.00 0.00 21 VAL A N 2
ATOM 1572 C CA . VAL A 1 21 ? -1.221 -4.190 10.404 1.00 0.00 21 VAL A CA 2
ATOM 1573 C C . VAL A 1 21 ? -0.342 -3.637 9.288 1.00 0.00 21 VAL A C 2
ATOM 1574 O O . VAL A 1 21 ? 0.885 -3.626 9.396 1.00 0.00 21 VAL A O 2
ATOM 1587 N N . LEU A 1 22 ? -0.978 -3.177 8.216 1.00 0.00 22 LEU A N 2
ATOM 1588 C CA . LEU A 1 22 ? -0.254 -2.621 7.078 1.00 0.00 22 LEU A CA 2
ATOM 1589 C C . LEU A 1 22 ? 0.763 -1.580 7.535 1.00 0.00 22 LEU A C 2
ATOM 1590 O O . LEU A 1 22 ? 1.928 -1.624 7.142 1.00 0.00 22 LEU A O 2
ATOM 1606 N N . GLU A 1 23 ? 0.314 -0.648 8.370 1.00 0.00 23 GLU A N 2
ATOM 1607 C CA . GLU A 1 23 ? 1.186 0.403 8.881 1.00 0.00 23 GLU A CA 2
ATOM 1608 C C . GLU A 1 23 ? 2.276 -0.183 9.775 1.00 0.00 23 GLU A C 2
ATOM 1609 O O . GLU A 1 23 ? 3.450 0.162 9.647 1.00 0.00 23 GLU A O 2
ATOM 1621 N N . ALA A 1 24 ? 1.877 -1.069 10.682 1.00 0.00 24 ALA A N 2
ATOM 1622 C CA . ALA A 1 24 ? 2.818 -1.703 11.596 1.00 0.00 24 ALA A CA 2
ATOM 1623 C C . ALA A 1 24 ? 3.985 -2.326 10.838 1.00 0.00 24 ALA A C 2
ATOM 1624 O O . ALA A 1 24 ? 5.136 -2.241 11.269 1.00 0.00 24 ALA A O 2
ATOM 1631 N N . LEU A 1 25 ? 3.682 -2.954 9.707 1.00 0.00 25 LEU A N 2
ATOM 1632 C CA . LEU A 1 25 ? 4.707 -3.592 8.888 1.00 0.00 25 LEU A CA 2
ATOM 1633 C C . LEU A 1 25 ? 5.519 -2.552 8.123 1.00 0.00 25 LEU A C 2
ATOM 1634 O O . LEU A 1 25 ? 6.628 -2.829 7.665 1.00 0.00 25 LEU A O 2
ATOM 1650 N N . PHE A 1 26 ? 4.961 -1.353 7.991 1.00 0.00 26 PHE A N 2
ATOM 1651 C CA . PHE A 1 26 ? 5.634 -0.271 7.283 1.00 0.00 26 PHE A CA 2
ATOM 1652 C C . PHE A 1 26 ? 6.570 0.491 8.217 1.00 0.00 26 PHE A C 2
ATOM 1653 O O . PHE A 1 26 ? 7.496 1.166 7.770 1.00 0.00 26 PHE A O 2
ATOM 1670 N N . ALA A 1 27 ? 6.320 0.377 9.518 1.00 0.00 27 ALA A N 2
ATOM 1671 C CA . ALA A 1 27 ? 7.140 1.052 10.516 1.00 0.00 27 ALA A CA 2
ATOM 1672 C C . ALA A 1 27 ? 8.362 0.216 10.880 1.00 0.00 27 ALA A C 2
ATOM 1673 O O . ALA A 1 27 ? 9.419 0.754 11.211 1.00 0.00 27 ALA A O 2
ATOM 1680 N N . LYS A 1 28 ? 8.211 -1.102 10.817 1.00 0.00 28 LYS A N 2
ATOM 1681 C CA . LYS A 1 28 ? 9.302 -2.014 11.139 1.00 0.00 28 LYS A CA 2
ATOM 1682 C C . LYS A 1 28 ? 10.193 -2.248 9.923 1.00 0.00 28 LYS A C 2
ATOM 1683 O O . LYS A 1 28 ? 11.420 -2.231 10.027 1.00 0.00 28 LYS A O 2
ATOM 1702 N N . THR A 1 29 ? 9.568 -2.465 8.770 1.00 0.00 29 THR A N 2
ATOM 1703 C CA . THR A 1 29 ? 10.305 -2.701 7.535 1.00 0.00 29 THR A CA 2
ATOM 1704 C C . THR A 1 29 ? 9.635 -2.008 6.354 1.00 0.00 29 THR A C 2
ATOM 1705 O O . THR A 1 29 ? 8.450 -2.215 6.091 1.00 0.00 29 THR A O 2
ATOM 1716 N N . ARG A 1 30 ? 10.400 -1.184 5.646 1.00 0.00 30 ARG A N 2
ATOM 1717 C CA . ARG A 1 30 ? 9.880 -0.459 4.493 1.00 0.00 30 ARG A CA 2
ATOM 1718 C C . ARG A 1 30 ? 9.767 -1.377 3.279 1.00 0.00 30 ARG A C 2
ATOM 1719 O O . ARG A 1 30 ? 8.936 -1.159 2.398 1.00 0.00 30 ARG A O 2
ATOM 1740 N N . TYR A 1 31 ? 10.610 -2.403 3.240 1.00 0.00 31 TYR A N 2
ATOM 1741 C CA . TYR A 1 31 ? 10.608 -3.353 2.133 1.00 0.00 31 TYR A CA 2
ATOM 1742 C C . TYR A 1 31 ? 10.549 -4.788 2.647 1.00 0.00 31 TYR A C 2
ATOM 1743 O O . TYR A 1 31 ? 11.559 -5.487 2.731 1.00 0.00 31 TYR A O 2
ATOM 1761 N N . PRO A 1 32 ? 9.336 -5.240 2.999 1.00 0.00 32 PRO A N 2
ATOM 1762 C CA . PRO A 1 32 ? 9.114 -6.596 3.509 1.00 0.00 32 PRO A CA 2
ATOM 1763 C C . PRO A 1 32 ? 9.306 -7.659 2.433 1.00 0.00 32 PRO A C 2
ATOM 1764 O O . PRO A 1 32 ? 9.214 -7.372 1.239 1.00 0.00 32 PRO A O 2
ATOM 1775 N N . ASP A 1 33 ? 9.573 -8.888 2.863 1.00 0.00 33 ASP A N 2
ATOM 1776 C CA . ASP A 1 33 ? 9.776 -9.995 1.935 1.00 0.00 33 ASP A CA 2
ATOM 1777 C C . ASP A 1 33 ? 8.465 -10.726 1.666 1.00 0.00 33 ASP A C 2
ATOM 1778 O O . ASP A 1 33 ? 7.407 -10.322 2.150 1.00 0.00 33 ASP A O 2
ATOM 1787 N N . ILE A 1 34 ? 8.542 -11.802 0.890 1.00 0.00 34 ILE A N 2
ATOM 1788 C CA . ILE A 1 34 ? 7.361 -12.589 0.556 1.00 0.00 34 ILE A CA 2
ATOM 1789 C C . ILE A 1 34 ? 6.768 -13.244 1.799 1.00 0.00 34 ILE A C 2
ATOM 1790 O O . ILE A 1 34 ? 5.560 -13.464 1.881 1.00 0.00 34 ILE A O 2
ATOM 1806 N N . PHE A 1 35 ? 7.627 -13.553 2.765 1.00 0.00 35 PHE A N 2
ATOM 1807 C CA . PHE A 1 35 ? 7.188 -14.183 4.005 1.00 0.00 35 PHE A CA 2
ATOM 1808 C C . PHE A 1 35 ? 6.311 -13.234 4.816 1.00 0.00 35 PHE A C 2
ATOM 1809 O O . PHE A 1 35 ? 5.231 -13.608 5.272 1.00 0.00 35 PHE A O 2
ATOM 1826 N N . MET A 1 36 ? 6.784 -12.004 4.992 1.00 0.00 36 MET A N 2
ATOM 1827 C CA . MET A 1 36 ? 6.042 -11.001 5.747 1.00 0.00 36 MET A CA 2
ATOM 1828 C C . MET A 1 36 ? 4.729 -10.657 5.051 1.00 0.00 36 MET A C 2
ATOM 1829 O O . MET A 1 36 ? 3.655 -10.769 5.642 1.00 0.00 36 MET A O 2
ATOM 1843 N N . ARG A 1 37 ? 4.823 -10.238 3.793 1.00 0.00 37 ARG A N 2
ATOM 1844 C CA . ARG A 1 37 ? 3.643 -9.877 3.018 1.00 0.00 37 ARG A CA 2
ATOM 1845 C C . ARG A 1 37 ? 2.591 -10.981 3.082 1.00 0.00 37 ARG A C 2
ATOM 1846 O O . ARG A 1 37 ? 1.400 -10.708 3.226 1.00 0.00 37 ARG A O 2
ATOM 1867 N N . GLU A 1 38 ? 3.041 -12.227 2.973 1.00 0.00 38 GLU A N 2
ATOM 1868 C CA . GLU A 1 38 ? 2.138 -13.371 3.018 1.00 0.00 38 GLU A CA 2
ATOM 1869 C C . GLU A 1 38 ? 1.380 -13.414 4.341 1.00 0.00 38 GLU A C 2
ATOM 1870 O O . GLU A 1 38 ? 0.151 -13.476 4.361 1.00 0.00 38 GLU A O 2
ATOM 1882 N N . GLU A 1 39 ? 2.122 -13.382 5.443 1.00 0.00 39 GLU A N 2
ATOM 1883 C CA . GLU A 1 39 ? 1.519 -13.419 6.771 1.00 0.00 39 GLU A CA 2
ATOM 1884 C C . GLU A 1 39 ? 0.394 -12.396 6.886 1.00 0.00 39 GLU A C 2
ATOM 1885 O O . GLU A 1 39 ? -0.769 -12.753 7.073 1.00 0.00 39 GLU A O 2
ATOM 1897 N N . VAL A 1 40 ? 0.748 -11.120 6.774 1.00 0.00 40 VAL A N 2
ATOM 1898 C CA . VAL A 1 40 ? -0.231 -10.043 6.865 1.00 0.00 40 VAL A CA 2
ATOM 1899 C C . VAL A 1 40 ? -1.423 -10.306 5.952 1.00 0.00 40 VAL A C 2
ATOM 1900 O O . VAL A 1 40 ? -2.560 -10.403 6.413 1.00 0.00 40 VAL A O 2
ATOM 1913 N N . ALA A 1 41 ? -1.155 -10.421 4.656 1.00 0.00 41 ALA A N 2
ATOM 1914 C CA . ALA A 1 41 ? -2.206 -10.676 3.678 1.00 0.00 41 ALA A CA 2
ATOM 1915 C C . ALA A 1 41 ? -3.109 -11.820 4.128 1.00 0.00 41 ALA A C 2
ATOM 1916 O O . ALA A 1 41 ? -4.281 -11.883 3.756 1.00 0.00 41 ALA A O 2
ATOM 1923 N N . LEU A 1 42 ? -2.556 -12.723 4.930 1.00 0.00 42 LEU A N 2
ATOM 1924 C CA . LEU A 1 42 ? -3.311 -13.867 5.431 1.00 0.00 42 LEU A CA 2
ATOM 1925 C C . LEU A 1 42 ? -3.955 -13.547 6.776 1.00 0.00 42 LEU A C 2
ATOM 1926 O O . LEU A 1 42 ? -4.934 -14.179 7.174 1.00 0.00 42 LEU A O 2
ATOM 1942 N N . LYS A 1 43 ? -3.402 -12.560 7.471 1.00 0.00 43 LYS A N 2
ATOM 1943 C CA . LYS A 1 43 ? -3.923 -12.152 8.770 1.00 0.00 43 LYS A CA 2
ATOM 1944 C C . LYS A 1 43 ? -5.061 -11.149 8.609 1.00 0.00 43 LYS A C 2
ATOM 1945 O O . LYS A 1 43 ? -6.205 -11.432 8.964 1.00 0.00 43 LYS A O 2
ATOM 1964 N N . ILE A 1 44 ? -4.739 -9.977 8.072 1.00 0.00 44 ILE A N 2
ATOM 1965 C CA . ILE A 1 44 ? -5.735 -8.934 7.862 1.00 0.00 44 ILE A CA 2
ATOM 1966 C C . ILE A 1 44 ? -6.840 -9.409 6.925 1.00 0.00 44 ILE A C 2
ATOM 1967 O O . ILE A 1 44 ? -7.875 -8.758 6.788 1.00 0.00 44 ILE A O 2
ATOM 1983 N N . ASN A 1 45 ? -6.613 -10.551 6.282 1.00 0.00 45 ASN A N 2
ATOM 1984 C CA . ASN A 1 45 ? -7.590 -11.115 5.359 1.00 0.00 45 ASN A CA 2
ATOM 1985 C C . ASN A 1 45 ? -7.632 -10.319 4.058 1.00 0.00 45 ASN A C 2
ATOM 1986 O O . ASN A 1 45 ? -8.703 -9.937 3.585 1.00 0.00 45 ASN A O 2
ATOM 1997 N N . LEU A 1 46 ? -6.460 -10.073 3.484 1.00 0.00 46 LEU A N 2
ATOM 1998 C CA . LEU A 1 46 ? -6.361 -9.323 2.236 1.00 0.00 46 LEU A CA 2
ATOM 1999 C C . LEU A 1 46 ? -5.427 -10.021 1.253 1.00 0.00 46 LEU A C 2
ATOM 2000 O O . LEU A 1 46 ? -4.547 -10.792 1.636 1.00 0.00 46 LEU A O 2
ATOM 2016 N N . PRO A 1 47 ? -5.621 -9.745 -0.045 1.00 0.00 47 PRO A N 2
ATOM 2017 C CA . PRO A 1 47 ? -4.804 -10.335 -1.110 1.00 0.00 47 PRO A CA 2
ATOM 2018 C C . PRO A 1 47 ? -3.376 -9.800 -1.108 1.00 0.00 47 PRO A C 2
ATOM 2019 O O . PRO A 1 47 ? -3.157 -8.590 -1.118 1.00 0.00 47 PRO A O 2
ATOM 2030 N N . GLU A 1 48 ? -2.408 -10.712 -1.096 1.00 0.00 48 GLU A N 2
ATOM 2031 C CA . GLU A 1 48 ? -1.000 -10.330 -1.093 1.00 0.00 48 GLU A CA 2
ATOM 2032 C C . GLU A 1 48 ? -0.755 -9.147 -2.025 1.00 0.00 48 GLU A C 2
ATOM 2033 O O . GLU A 1 48 ? 0.133 -8.329 -1.786 1.00 0.00 48 GLU A O 2
ATOM 2045 N N . SER A 1 49 ? -1.548 -9.066 -3.089 1.00 0.00 49 SER A N 2
ATOM 2046 C CA . SER A 1 49 ? -1.415 -7.987 -4.060 1.00 0.00 49 SER A CA 2
ATOM 2047 C C . SER A 1 49 ? -1.742 -6.639 -3.424 1.00 0.00 49 SER A C 2
ATOM 2048 O O . SER A 1 49 ? -0.961 -5.692 -3.515 1.00 0.00 49 SER A O 2
ATOM 2056 N N . ARG A 1 50 ? -2.902 -6.562 -2.780 1.00 0.00 50 ARG A N 2
ATOM 2057 C CA . ARG A 1 50 ? -3.334 -5.332 -2.129 1.00 0.00 50 ARG A CA 2
ATOM 2058 C C . ARG A 1 50 ? -2.254 -4.806 -1.188 1.00 0.00 50 ARG A C 2
ATOM 2059 O O . ARG A 1 50 ? -1.979 -3.606 -1.151 1.00 0.00 50 ARG A O 2
ATOM 2080 N N . VAL A 1 51 ? -1.645 -5.711 -0.429 1.00 0.00 51 VAL A N 2
ATOM 2081 C CA . VAL A 1 51 ? -0.595 -5.339 0.511 1.00 0.00 51 VAL A CA 2
ATOM 2082 C C . VAL A 1 51 ? 0.577 -4.680 -0.207 1.00 0.00 51 VAL A C 2
ATOM 2083 O O . VAL A 1 51 ? 0.971 -3.562 0.125 1.00 0.00 51 VAL A O 2
ATOM 2096 N N . GLN A 1 52 ? 1.130 -5.380 -1.192 1.00 0.00 52 GLN A N 2
ATOM 2097 C CA . GLN A 1 52 ? 2.258 -4.862 -1.957 1.00 0.00 52 GLN A CA 2
ATOM 2098 C C . GLN A 1 52 ? 1.964 -3.460 -2.479 1.00 0.00 52 GLN A C 2
ATOM 2099 O O . GLN A 1 52 ? 2.760 -2.538 -2.296 1.00 0.00 52 GLN A O 2
ATOM 2113 N N . VAL A 1 53 ? 0.815 -3.304 -3.129 1.00 0.00 53 VAL A N 2
ATOM 2114 C CA . VAL A 1 53 ? 0.415 -2.014 -3.677 1.00 0.00 53 VAL A CA 2
ATOM 2115 C C . VAL A 1 53 ? 0.368 -0.946 -2.590 1.00 0.00 53 VAL A C 2
ATOM 2116 O O . VAL A 1 53 ? 1.074 0.060 -2.664 1.00 0.00 53 VAL A O 2
ATOM 2129 N N . TRP A 1 54 ? -0.466 -1.172 -1.582 1.00 0.00 54 TRP A N 2
ATOM 2130 C CA . TRP A 1 54 ? -0.604 -0.228 -0.479 1.00 0.00 54 TRP A CA 2
ATOM 2131 C C . TRP A 1 54 ? 0.747 0.371 -0.102 1.00 0.00 54 TRP A C 2
ATOM 2132 O O . TRP A 1 54 ? 0.849 1.564 0.184 1.00 0.00 54 TRP A O 2
ATOM 2153 N N . PHE A 1 55 ? 1.781 -0.464 -0.105 1.00 0.00 55 PHE A N 2
ATOM 2154 C CA . PHE A 1 55 ? 3.126 -0.016 0.237 1.00 0.00 55 PHE A CA 2
ATOM 2155 C C . PHE A 1 55 ? 3.662 0.948 -0.817 1.00 0.00 55 PHE A C 2
ATOM 2156 O O . PHE A 1 55 ? 4.011 2.089 -0.512 1.00 0.00 55 PHE A O 2
ATOM 2173 N N . LYS A 1 56 ? 3.726 0.482 -2.059 1.00 0.00 56 LYS A N 2
ATOM 2174 C CA . LYS A 1 56 ? 4.219 1.300 -3.160 1.00 0.00 56 LYS A CA 2
ATOM 2175 C C . LYS A 1 56 ? 3.522 2.657 -3.184 1.00 0.00 56 LYS A C 2
ATOM 2176 O O . LYS A 1 56 ? 4.152 3.685 -3.426 1.00 0.00 56 LYS A O 2
ATOM 2195 N N . ASN A 1 57 ? 2.217 2.651 -2.932 1.00 0.00 57 ASN A N 2
ATOM 2196 C CA . ASN A 1 57 ? 1.434 3.881 -2.924 1.00 0.00 57 ASN A CA 2
ATOM 2197 C C . ASN A 1 57 ? 1.772 4.733 -1.704 1.00 0.00 57 ASN A C 2
ATOM 2198 O O . ASN A 1 57 ? 2.093 5.915 -1.829 1.00 0.00 57 ASN A O 2
ATOM 2209 N N . ARG A 1 58 ? 1.699 4.124 -0.525 1.00 0.00 58 ARG A N 2
ATOM 2210 C CA . ARG A 1 58 ? 1.996 4.826 0.718 1.00 0.00 58 ARG A CA 2
ATOM 2211 C C . ARG A 1 58 ? 3.379 5.469 0.661 1.00 0.00 58 ARG A C 2
ATOM 2212 O O . ARG A 1 58 ? 3.508 6.692 0.712 1.00 0.00 58 ARG A O 2
ATOM 2233 N N . ARG A 1 59 ? 4.409 4.636 0.557 1.00 0.00 59 ARG A N 2
ATOM 2234 C CA . ARG A 1 59 ? 5.782 5.123 0.495 1.00 0.00 59 ARG A CA 2
ATOM 2235 C C . ARG A 1 59 ? 5.874 6.384 -0.359 1.00 0.00 59 ARG A C 2
ATOM 2236 O O . ARG A 1 59 ? 6.356 7.420 0.097 1.00 0.00 59 ARG A O 2
ATOM 2257 N N . ALA A 1 60 ? 5.408 6.287 -1.600 1.00 0.00 60 ALA A N 2
ATOM 2258 C CA . ALA A 1 60 ? 5.437 7.419 -2.517 1.00 0.00 60 ALA A CA 2
ATOM 2259 C C . ALA A 1 60 ? 5.042 8.710 -1.807 1.00 0.00 60 ALA A C 2
ATOM 2260 O O . ALA A 1 60 ? 5.679 9.749 -1.987 1.00 0.00 60 ALA A O 2
ATOM 2267 N N . LYS A 1 61 ? 3.989 8.639 -1.001 1.00 0.00 61 LYS A N 2
ATOM 2268 C CA . LYS A 1 61 ? 3.509 9.801 -0.263 1.00 0.00 61 LYS A CA 2
ATOM 2269 C C . LYS A 1 61 ? 4.672 10.683 0.179 1.00 0.00 61 LYS A C 2
ATOM 2270 O O . LYS A 1 61 ? 4.621 11.906 0.048 1.00 0.00 61 LYS A O 2
ATOM 2289 N N . CYS A 1 62 ? 5.719 10.054 0.703 1.00 0.00 62 CYS A N 2
ATOM 2290 C CA . CYS A 1 62 ? 6.896 10.782 1.164 1.00 0.00 62 CYS A CA 2
ATOM 2291 C C . CYS A 1 62 ? 7.182 11.980 0.264 1.00 0.00 62 CYS A C 2
ATOM 2292 O O . CYS A 1 62 ? 7.403 13.091 0.744 1.00 0.00 62 CYS A O 2
ATOM 2300 N N . ARG A 1 63 ? 7.178 11.744 -1.044 1.00 0.00 63 ARG A N 2
ATOM 2301 C CA . ARG A 1 63 ? 7.440 12.803 -2.012 1.00 0.00 63 ARG A CA 2
ATOM 2302 C C . ARG A 1 63 ? 6.373 13.891 -1.930 1.00 0.00 63 ARG A C 2
ATOM 2303 O O . ARG A 1 63 ? 6.688 15.070 -1.775 1.00 0.00 63 ARG A O 2
ATOM 2324 N N . GLN A 1 64 ? 5.112 13.485 -2.035 1.00 0.00 64 GLN A N 2
ATOM 2325 C CA . GLN A 1 64 ? 4.000 14.425 -1.975 1.00 0.00 64 GLN A CA 2
ATOM 2326 C C . GLN A 1 64 ? 4.108 15.317 -0.742 1.00 0.00 64 GLN A C 2
ATOM 2327 O O . GLN A 1 64 ? 4.021 16.540 -0.840 1.00 0.00 64 GLN A O 2
ATOM 2341 N N . GLN A 1 65 ? 4.297 14.695 0.418 1.00 0.00 65 GLN A N 2
ATOM 2342 C CA . GLN A 1 65 ? 4.415 15.432 1.670 1.00 0.00 65 GLN A CA 2
ATOM 2343 C C . GLN A 1 65 ? 3.387 16.557 1.738 1.00 0.00 65 GLN A C 2
ATOM 2344 O O . GLN A 1 65 ? 3.654 17.621 2.296 1.00 0.00 65 GLN A O 2
ATOM 2358 N N . GLN A 1 66 ? 2.212 16.313 1.166 1.00 0.00 66 GLN A N 2
ATOM 2359 C CA . GLN A 1 66 ? 1.145 17.307 1.162 1.00 0.00 66 GLN A CA 2
ATOM 2360 C C . GLN A 1 66 ? 1.104 18.068 2.483 1.00 0.00 66 GLN A C 2
ATOM 2361 O O . GLN A 1 66 ? 1.062 19.298 2.500 1.00 0.00 66 GLN A O 2
ATOM 2375 N N . GLN A 1 67 ? 1.117 17.328 3.587 1.00 0.00 67 GLN A N 2
ATOM 2376 C CA . GLN A 1 67 ? 1.081 17.935 4.913 1.00 0.00 67 GLN A CA 2
ATOM 2377 C C . GLN A 1 67 ? 2.035 19.122 4.995 1.00 0.00 67 GLN A C 2
ATOM 2378 O O . GLN A 1 67 ? 2.914 19.282 4.149 1.00 0.00 67 GLN A O 2
ATOM 2392 N N . GLN A 1 68 ? 1.853 19.951 6.017 1.00 0.00 68 GLN A N 2
ATOM 2393 C CA . GLN A 1 68 ? 2.698 21.124 6.208 1.00 0.00 68 GLN A CA 2
ATOM 2394 C C . GLN A 1 68 ? 4.174 20.741 6.191 1.00 0.00 68 GLN A C 2
ATOM 2395 O O . GLN A 1 68 ? 4.594 19.822 6.892 1.00 0.00 68 GLN A O 2
ATOM 2409 N N . GLN A 1 69 ? 4.955 21.452 5.384 1.00 0.00 69 GLN A N 2
ATOM 2410 C CA . GLN A 1 69 ? 6.384 21.185 5.275 1.00 0.00 69 GLN A CA 2
ATOM 2411 C C . GLN A 1 69 ? 7.103 21.530 6.575 1.00 0.00 69 GLN A C 2
ATOM 2412 O O . GLN A 1 69 ? 6.700 22.443 7.295 1.00 0.00 69 GLN A O 2
ATOM 2426 N N . GLN A 1 70 ? 8.170 20.793 6.869 1.00 0.00 70 GLN A N 2
ATOM 2427 C CA . GLN A 1 70 ? 8.944 21.021 8.084 1.00 0.00 70 GLN A CA 2
ATOM 2428 C C . GLN A 1 70 ? 10.254 21.735 7.768 1.00 0.00 70 GLN A C 2
ATOM 2429 O O . GLN A 1 70 ? 11.236 21.106 7.377 1.00 0.00 70 GLN A O 2
ATOM 2443 N N . ASN A 1 71 ? 10.260 23.053 7.941 1.00 0.00 71 ASN A N 2
ATOM 2444 C CA . ASN A 1 71 ? 11.450 23.853 7.673 1.00 0.00 71 ASN A CA 2
ATOM 2445 C C . ASN A 1 71 ? 12.707 23.139 8.161 1.00 0.00 71 ASN A C 2
ATOM 2446 O O . ASN A 1 71 ? 12.672 22.402 9.145 1.00 0.00 71 ASN A O 2
ATOM 2457 N N . GLY A 1 72 ? 13.817 23.364 7.464 1.00 0.00 72 GLY A N 2
ATOM 2458 C CA . GLY A 1 72 ? 15.070 22.736 7.842 1.00 0.00 72 GLY A CA 2
ATOM 2459 C C . GLY A 1 72 ? 16.000 22.542 6.661 1.00 0.00 72 GLY A C 2
ATOM 2460 O O . GLY A 1 72 ? 15.818 21.625 5.862 1.00 0.00 72 GLY A O 2
ATOM 2464 N N . GLY A 1 73 ? 17.000 23.411 6.549 1.00 0.00 73 GLY A N 2
ATOM 2465 C CA . GLY A 1 73 ? 17.947 23.315 5.453 1.00 0.00 73 GLY A CA 2
ATOM 2466 C C . GLY A 1 73 ? 18.589 21.946 5.359 1.00 0.00 73 GLY A C 2
ATOM 2467 O O . GLY A 1 73 ? 18.711 21.242 6.361 1.00 0.00 73 GLY A O 2
ATOM 2471 N N . GLN A 1 74 ? 18.999 21.567 4.153 1.00 0.00 74 GLN A N 2
ATOM 2472 C CA . GLN A 1 74 ? 19.630 20.271 3.934 1.00 0.00 74 GLN A CA 2
ATOM 2473 C C . GLN A 1 74 ? 20.252 20.197 2.543 1.00 0.00 74 GLN A C 2
ATOM 2474 O O . GLN A 1 74 ? 19.576 20.416 1.538 1.00 0.00 74 GLN A O 2
ATOM 2488 N N . SER A 1 75 ? 21.544 19.887 2.493 1.00 0.00 75 SER A N 2
ATOM 2489 C CA . SER A 1 75 ? 22.258 19.789 1.226 1.00 0.00 75 SER A CA 2
ATOM 2490 C C . SER A 1 75 ? 23.069 18.498 1.158 1.00 0.00 75 SER A C 2
ATOM 2491 O O . SER A 1 75 ? 24.027 18.313 1.908 1.00 0.00 75 SER A O 2
ATOM 2499 N N . GLY A 1 76 ? 22.676 17.607 0.253 1.00 0.00 76 GLY A N 2
ATOM 2500 C CA . GLY A 1 76 ? 23.376 16.344 0.103 1.00 0.00 76 GLY A CA 2
ATOM 2501 C C . GLY A 1 76 ? 23.695 16.026 -1.345 1.00 0.00 76 GLY A C 2
ATOM 2502 O O . GLY A 1 76 ? 23.161 15.082 -1.927 1.00 0.00 76 GLY A O 2
ATOM 2506 N N . PRO A 1 77 ? 24.583 16.829 -1.949 1.00 0.00 77 PRO A N 2
ATOM 2507 C CA . PRO A 1 77 ? 24.991 16.649 -3.346 1.00 0.00 77 PRO A CA 2
ATOM 2508 C C . PRO A 1 77 ? 25.839 15.397 -3.545 1.00 0.00 77 PRO A C 2
ATOM 2509 O O . PRO A 1 77 ? 25.774 14.752 -4.591 1.00 0.00 77 PRO A O 2
ATOM 2520 N N . SER A 1 78 ? 26.633 15.059 -2.534 1.00 0.00 78 SER A N 2
ATOM 2521 C CA . SER A 1 78 ? 27.497 13.886 -2.600 1.00 0.00 78 SER A CA 2
ATOM 2522 C C . SER A 1 78 ? 27.364 13.041 -1.336 1.00 0.00 78 SER A C 2
ATOM 2523 O O . SER A 1 78 ? 28.151 13.178 -0.400 1.00 0.00 78 SER A O 2
ATOM 2531 N N . SER A 1 79 ? 26.362 12.168 -1.318 1.00 0.00 79 SER A N 2
ATOM 2532 C CA . SER A 1 79 ? 26.122 11.304 -0.169 1.00 0.00 79 SER A CA 2
ATOM 2533 C C . SER A 1 79 ? 25.456 10.000 -0.599 1.00 0.00 79 SER A C 2
ATOM 2534 O O . SER A 1 79 ? 24.892 9.908 -1.688 1.00 0.00 79 SER A O 2
ATOM 2542 N N . GLY A 1 80 ? 25.528 8.993 0.266 1.00 0.00 80 GLY A N 2
ATOM 2543 C CA . GLY A 1 80 ? 24.929 7.707 -0.042 1.00 0.00 80 GLY A CA 2
ATOM 2544 C C . GLY A 1 80 ? 25.670 6.971 -1.140 1.00 0.00 80 GLY A C 2
ATOM 2545 O O . GLY A 1 80 ? 25.432 5.785 -1.371 1.00 0.00 80 GLY A O 2
ATOM 2549 N N . GLY A 1 1 ? -19.496 28.437 -9.186 1.00 0.00 1 GLY A N 3
ATOM 2550 C CA . GLY A 1 1 ? -18.857 27.174 -8.864 1.00 0.00 1 GLY A CA 3
ATOM 2551 C C . GLY A 1 1 ? -19.854 26.108 -8.455 1.00 0.00 1 GLY A C 3
ATOM 2552 O O . GLY A 1 1 ? -20.945 26.419 -7.978 1.00 0.00 1 GLY A O 3
ATOM 2556 N N . SER A 1 2 ? -19.479 24.846 -8.642 1.00 0.00 2 SER A N 3
ATOM 2557 C CA . SER A 1 2 ? -20.350 23.730 -8.294 1.00 0.00 2 SER A CA 3
ATOM 2558 C C . SER A 1 2 ? -19.534 22.477 -7.992 1.00 0.00 2 SER A C 3
ATOM 2559 O O . SER A 1 2 ? -18.487 22.244 -8.597 1.00 0.00 2 SER A O 3
ATOM 2567 N N . SER A 1 3 ? -20.021 21.673 -7.052 1.00 0.00 3 SER A N 3
ATOM 2568 C CA . SER A 1 3 ? -19.335 20.445 -6.666 1.00 0.00 3 SER A CA 3
ATOM 2569 C C . SER A 1 3 ? -20.288 19.495 -5.947 1.00 0.00 3 SER A C 3
ATOM 2570 O O . SER A 1 3 ? -21.335 19.906 -5.451 1.00 0.00 3 SER A O 3
ATOM 2578 N N . GLY A 1 4 ? -19.914 18.220 -5.896 1.00 0.00 4 GLY A N 3
ATOM 2579 C CA . GLY A 1 4 ? -20.745 17.230 -5.236 1.00 0.00 4 GLY A CA 3
ATOM 2580 C C . GLY A 1 4 ? -20.190 16.812 -3.889 1.00 0.00 4 GLY A C 3
ATOM 2581 O O . GLY A 1 4 ? -19.354 17.507 -3.311 1.00 0.00 4 GLY A O 3
ATOM 2585 N N . SER A 1 5 ? -20.656 15.673 -3.385 1.00 0.00 5 SER A N 3
ATOM 2586 C CA . SER A 1 5 ? -20.205 15.167 -2.094 1.00 0.00 5 SER A CA 3
ATOM 2587 C C . SER A 1 5 ? -20.013 13.654 -2.142 1.00 0.00 5 SER A C 3
ATOM 2588 O O . SER A 1 5 ? -20.694 12.953 -2.890 1.00 0.00 5 SER A O 3
ATOM 2596 N N . SER A 1 6 ? -19.079 13.157 -1.337 1.00 0.00 6 SER A N 3
ATOM 2597 C CA . SER A 1 6 ? -18.793 11.728 -1.289 1.00 0.00 6 SER A CA 3
ATOM 2598 C C . SER A 1 6 ? -19.494 11.073 -0.103 1.00 0.00 6 SER A C 3
ATOM 2599 O O . SER A 1 6 ? -19.621 11.670 0.965 1.00 0.00 6 SER A O 3
ATOM 2607 N N . GLY A 1 7 ? -19.950 9.839 -0.300 1.00 0.00 7 GLY A N 3
ATOM 2608 C CA . GLY A 1 7 ? -20.633 9.123 0.760 1.00 0.00 7 GLY A CA 3
ATOM 2609 C C . GLY A 1 7 ? -20.263 7.653 0.800 1.00 0.00 7 GLY A C 3
ATOM 2610 O O . GLY A 1 7 ? -19.354 7.255 1.528 1.00 0.00 7 GLY A O 3
ATOM 2614 N N . ARG A 1 8 ? -20.969 6.845 0.016 1.00 0.00 8 ARG A N 3
ATOM 2615 C CA . ARG A 1 8 ? -20.711 5.411 -0.034 1.00 0.00 8 ARG A CA 3
ATOM 2616 C C . ARG A 1 8 ? -19.635 5.088 -1.067 1.00 0.00 8 ARG A C 3
ATOM 2617 O O . ARG A 1 8 ? -19.832 5.287 -2.266 1.00 0.00 8 ARG A O 3
ATOM 2638 N N . ARG A 1 9 ? -18.498 4.589 -0.593 1.00 0.00 9 ARG A N 3
ATOM 2639 C CA . ARG A 1 9 ? -17.391 4.239 -1.475 1.00 0.00 9 ARG A CA 3
ATOM 2640 C C . ARG A 1 9 ? -17.537 2.811 -1.992 1.00 0.00 9 ARG A C 3
ATOM 2641 O O . ARG A 1 9 ? -17.069 1.863 -1.362 1.00 0.00 9 ARG A O 3
ATOM 2662 N N . GLU A 1 10 ? -18.191 2.666 -3.140 1.00 0.00 10 GLU A N 3
ATOM 2663 C CA . GLU A 1 10 ? -18.400 1.353 -3.739 1.00 0.00 10 GLU A CA 3
ATOM 2664 C C . GLU A 1 10 ? -17.101 0.552 -3.759 1.00 0.00 10 GLU A C 3
ATOM 2665 O O . GLU A 1 10 ? -17.110 -0.668 -3.594 1.00 0.00 10 GLU A O 3
ATOM 2677 N N . ARG A 1 11 ? -15.987 1.247 -3.964 1.00 0.00 11 ARG A N 3
ATOM 2678 C CA . ARG A 1 11 ? -14.681 0.601 -4.008 1.00 0.00 11 ARG A CA 3
ATOM 2679 C C . ARG A 1 11 ? -14.194 0.262 -2.602 1.00 0.00 11 ARG A C 3
ATOM 2680 O O . ARG A 1 11 ? -14.076 1.139 -1.745 1.00 0.00 11 ARG A O 3
ATOM 2701 N N . THR A 1 12 ? -13.913 -1.017 -2.370 1.00 0.00 12 THR A N 3
ATOM 2702 C CA . THR A 1 12 ? -13.441 -1.472 -1.068 1.00 0.00 12 THR A CA 3
ATOM 2703 C C . THR A 1 12 ? -12.374 -0.536 -0.512 1.00 0.00 12 THR A C 3
ATOM 2704 O O . THR A 1 12 ? -11.678 0.147 -1.265 1.00 0.00 12 THR A O 3
ATOM 2715 N N . THR A 1 13 ? -12.248 -0.509 0.811 1.00 0.00 13 THR A N 3
ATOM 2716 C CA . THR A 1 13 ? -11.265 0.343 1.468 1.00 0.00 13 THR A CA 3
ATOM 2717 C C . THR A 1 13 ? -10.613 -0.375 2.644 1.00 0.00 13 THR A C 3
ATOM 2718 O O . THR A 1 13 ? -11.189 -1.301 3.216 1.00 0.00 13 THR A O 3
ATOM 2729 N N . PHE A 1 14 ? -9.409 0.057 3.002 1.00 0.00 14 PHE A N 3
ATOM 2730 C CA . PHE A 1 14 ? -8.678 -0.545 4.111 1.00 0.00 14 PHE A CA 3
ATOM 2731 C C . PHE A 1 14 ? -9.306 -0.162 5.448 1.00 0.00 14 PHE A C 3
ATOM 2732 O O . PHE A 1 14 ? -9.415 1.019 5.781 1.00 0.00 14 PHE A O 3
ATOM 2749 N N . THR A 1 15 ? -9.721 -1.169 6.211 1.00 0.00 15 THR A N 3
ATOM 2750 C CA . THR A 1 15 ? -10.340 -0.939 7.510 1.00 0.00 15 THR A CA 3
ATOM 2751 C C . THR A 1 15 ? -9.288 -0.675 8.581 1.00 0.00 15 THR A C 3
ATOM 2752 O O . THR A 1 15 ? -8.131 -1.072 8.440 1.00 0.00 15 THR A O 3
ATOM 2763 N N . ARG A 1 16 ? -9.697 -0.004 9.653 1.00 0.00 16 ARG A N 3
ATOM 2764 C CA . ARG A 1 16 ? -8.789 0.314 10.748 1.00 0.00 16 ARG A CA 3
ATOM 2765 C C . ARG A 1 16 ? -7.896 -0.879 11.077 1.00 0.00 16 ARG A C 3
ATOM 2766 O O . ARG A 1 16 ? -6.709 -0.720 11.358 1.00 0.00 16 ARG A O 3
ATOM 2787 N N . ALA A 1 17 ? -8.477 -2.074 11.041 1.00 0.00 17 ALA A N 3
ATOM 2788 C CA . ALA A 1 17 ? -7.734 -3.294 11.334 1.00 0.00 17 ALA A CA 3
ATOM 2789 C C . ALA A 1 17 ? -6.688 -3.570 10.260 1.00 0.00 17 ALA A C 3
ATOM 2790 O O . ALA A 1 17 ? -5.527 -3.840 10.567 1.00 0.00 17 ALA A O 3
ATOM 2797 N N . GLN A 1 18 ? -7.108 -3.503 9.000 1.00 0.00 18 GLN A N 3
ATOM 2798 C CA . GLN A 1 18 ? -6.206 -3.748 7.881 1.00 0.00 18 GLN A CA 3
ATOM 2799 C C . GLN A 1 18 ? -5.100 -2.698 7.833 1.00 0.00 18 GLN A C 3
ATOM 2800 O O . GLN A 1 18 ? -3.978 -2.982 7.410 1.00 0.00 18 GLN A O 3
ATOM 2814 N N . LEU A 1 19 ? -5.423 -1.485 8.268 1.00 0.00 19 LEU A N 3
ATOM 2815 C CA . LEU A 1 19 ? -4.457 -0.392 8.274 1.00 0.00 19 LEU A CA 3
ATOM 2816 C C . LEU A 1 19 ? -3.511 -0.509 9.465 1.00 0.00 19 LEU A C 3
ATOM 2817 O O . LEU A 1 19 ? -2.316 -0.234 9.350 1.00 0.00 19 LEU A O 3
ATOM 2833 N N . ASP A 1 20 ? -4.052 -0.921 10.606 1.00 0.00 20 ASP A N 3
ATOM 2834 C CA . ASP A 1 20 ? -3.255 -1.078 11.817 1.00 0.00 20 ASP A CA 3
ATOM 2835 C C . ASP A 1 20 ? -2.061 -1.994 11.567 1.00 0.00 20 ASP A C 3
ATOM 2836 O O . ASP A 1 20 ? -0.936 -1.688 11.963 1.00 0.00 20 ASP A O 3
ATOM 2845 N N . VAL A 1 21 ? -2.313 -3.120 10.908 1.00 0.00 21 VAL A N 3
ATOM 2846 C CA . VAL A 1 21 ? -1.260 -4.082 10.605 1.00 0.00 21 VAL A CA 3
ATOM 2847 C C . VAL A 1 21 ? -0.372 -3.584 9.470 1.00 0.00 21 VAL A C 3
ATOM 2848 O O . VAL A 1 21 ? 0.831 -3.387 9.649 1.00 0.00 21 VAL A O 3
ATOM 2861 N N . LEU A 1 22 ? -0.971 -3.382 8.302 1.00 0.00 22 LEU A N 3
ATOM 2862 C CA . LEU A 1 22 ? -0.235 -2.906 7.136 1.00 0.00 22 LEU A CA 3
ATOM 2863 C C . LEU A 1 22 ? 0.790 -1.849 7.534 1.00 0.00 22 LEU A C 3
ATOM 2864 O O . LEU A 1 22 ? 1.967 -1.952 7.191 1.00 0.00 22 LEU A O 3
ATOM 2880 N N . GLU A 1 23 ? 0.333 -0.833 8.260 1.00 0.00 23 GLU A N 3
ATOM 2881 C CA . GLU A 1 23 ? 1.211 0.243 8.705 1.00 0.00 23 GLU A CA 3
ATOM 2882 C C . GLU A 1 23 ? 2.304 -0.293 9.626 1.00 0.00 23 GLU A C 3
ATOM 2883 O O . GLU A 1 23 ? 3.485 -0.003 9.438 1.00 0.00 23 GLU A O 3
ATOM 2895 N N . ALA A 1 24 ? 1.900 -1.076 10.621 1.00 0.00 24 ALA A N 3
ATOM 2896 C CA . ALA A 1 24 ? 2.844 -1.653 11.570 1.00 0.00 24 ALA A CA 3
ATOM 2897 C C . ALA A 1 24 ? 3.994 -2.347 10.847 1.00 0.00 24 ALA A C 3
ATOM 2898 O O . ALA A 1 24 ? 5.140 -2.300 11.295 1.00 0.00 24 ALA A O 3
ATOM 2905 N N . LEU A 1 25 ? 3.680 -2.991 9.728 1.00 0.00 25 LEU A N 3
ATOM 2906 C CA . LEU A 1 25 ? 4.688 -3.696 8.943 1.00 0.00 25 LEU A CA 3
ATOM 2907 C C . LEU A 1 25 ? 5.495 -2.721 8.093 1.00 0.00 25 LEU A C 3
ATOM 2908 O O . LEU A 1 25 ? 6.633 -3.004 7.717 1.00 0.00 25 LEU A O 3
ATOM 2924 N N . PHE A 1 26 ? 4.900 -1.571 7.793 1.00 0.00 26 PHE A N 3
ATOM 2925 C CA . PHE A 1 26 ? 5.565 -0.554 6.988 1.00 0.00 26 PHE A CA 3
ATOM 2926 C C . PHE A 1 26 ? 6.464 0.324 7.854 1.00 0.00 26 PHE A C 3
ATOM 2927 O O . PHE A 1 26 ? 7.369 0.990 7.351 1.00 0.00 26 PHE A O 3
ATOM 2944 N N . ALA A 1 27 ? 6.206 0.320 9.157 1.00 0.00 27 ALA A N 3
ATOM 2945 C CA . ALA A 1 27 ? 6.992 1.114 10.094 1.00 0.00 27 ALA A CA 3
ATOM 2946 C C . ALA A 1 27 ? 8.229 0.351 10.557 1.00 0.00 27 ALA A C 3
ATOM 2947 O O . ALA A 1 27 ? 9.211 0.949 10.998 1.00 0.00 27 ALA A O 3
ATOM 2954 N N . LYS A 1 28 ? 8.174 -0.973 10.455 1.00 0.00 28 LYS A N 3
ATOM 2955 C CA . LYS A 1 28 ? 9.290 -1.818 10.862 1.00 0.00 28 LYS A CA 3
ATOM 2956 C C . LYS A 1 28 ? 10.217 -2.102 9.685 1.00 0.00 28 LYS A C 3
ATOM 2957 O O . LYS A 1 28 ? 11.438 -1.991 9.800 1.00 0.00 28 LYS A O 3
ATOM 2976 N N . THR A 1 29 ? 9.629 -2.467 8.549 1.00 0.00 29 THR A N 3
ATOM 2977 C CA . THR A 1 29 ? 10.402 -2.766 7.350 1.00 0.00 29 THR A CA 3
ATOM 2978 C C . THR A 1 29 ? 9.761 -2.144 6.114 1.00 0.00 29 THR A C 3
ATOM 2979 O O . THR A 1 29 ? 8.618 -2.452 5.775 1.00 0.00 29 THR A O 3
ATOM 2990 N N . ARG A 1 30 ? 10.504 -1.269 5.445 1.00 0.00 30 ARG A N 3
ATOM 2991 C CA . ARG A 1 30 ? 10.007 -0.604 4.246 1.00 0.00 30 ARG A CA 3
ATOM 2992 C C . ARG A 1 30 ? 9.887 -1.590 3.088 1.00 0.00 30 ARG A C 3
ATOM 2993 O O . ARG A 1 30 ? 9.045 -1.426 2.205 1.00 0.00 30 ARG A O 3
ATOM 3014 N N . TYR A 1 31 ? 10.734 -2.614 3.099 1.00 0.00 31 TYR A N 3
ATOM 3015 C CA . TYR A 1 31 ? 10.724 -3.624 2.048 1.00 0.00 31 TYR A CA 3
ATOM 3016 C C . TYR A 1 31 ? 10.630 -5.027 2.642 1.00 0.00 31 TYR A C 3
ATOM 3017 O O . TYR A 1 31 ? 11.624 -5.740 2.776 1.00 0.00 31 TYR A O 3
ATOM 3035 N N . PRO A 1 32 ? 9.404 -5.432 3.005 1.00 0.00 32 PRO A N 3
ATOM 3036 C CA . PRO A 1 32 ? 9.148 -6.752 3.590 1.00 0.00 32 PRO A CA 3
ATOM 3037 C C . PRO A 1 32 ? 9.327 -7.878 2.578 1.00 0.00 32 PRO A C 3
ATOM 3038 O O . PRO A 1 32 ? 9.104 -7.692 1.381 1.00 0.00 32 PRO A O 3
ATOM 3049 N N . ASP A 1 33 ? 9.730 -9.047 3.065 1.00 0.00 33 ASP A N 3
ATOM 3050 C CA . ASP A 1 33 ? 9.938 -10.204 2.203 1.00 0.00 33 ASP A CA 3
ATOM 3051 C C . ASP A 1 33 ? 8.614 -10.897 1.895 1.00 0.00 33 ASP A C 3
ATOM 3052 O O . ASP A 1 33 ? 7.564 -10.508 2.409 1.00 0.00 33 ASP A O 3
ATOM 3061 N N . ILE A 1 34 ? 8.670 -11.922 1.051 1.00 0.00 34 ILE A N 3
ATOM 3062 C CA . ILE A 1 34 ? 7.476 -12.667 0.674 1.00 0.00 34 ILE A CA 3
ATOM 3063 C C . ILE A 1 34 ? 6.756 -13.210 1.904 1.00 0.00 34 ILE A C 3
ATOM 3064 O O . ILE A 1 34 ? 5.528 -13.165 1.988 1.00 0.00 34 ILE A O 3
ATOM 3080 N N . PHE A 1 35 ? 7.527 -13.720 2.858 1.00 0.00 35 PHE A N 3
ATOM 3081 C CA . PHE A 1 35 ? 6.963 -14.270 4.085 1.00 0.00 35 PHE A CA 3
ATOM 3082 C C . PHE A 1 35 ? 6.120 -13.226 4.812 1.00 0.00 35 PHE A C 3
ATOM 3083 O O . PHE A 1 35 ? 4.969 -13.480 5.165 1.00 0.00 35 PHE A O 3
ATOM 3100 N N . MET A 1 36 ? 6.703 -12.053 5.033 1.00 0.00 36 MET A N 3
ATOM 3101 C CA . MET A 1 36 ? 6.006 -10.970 5.717 1.00 0.00 36 MET A CA 3
ATOM 3102 C C . MET A 1 36 ? 4.719 -10.604 4.985 1.00 0.00 36 MET A C 3
ATOM 3103 O O . MET A 1 36 ? 3.647 -10.542 5.587 1.00 0.00 36 MET A O 3
ATOM 3117 N N . ARG A 1 37 ? 4.832 -10.362 3.683 1.00 0.00 37 ARG A N 3
ATOM 3118 C CA . ARG A 1 37 ? 3.677 -10.001 2.869 1.00 0.00 37 ARG A CA 3
ATOM 3119 C C . ARG A 1 37 ? 2.579 -11.054 2.987 1.00 0.00 37 ARG A C 3
ATOM 3120 O O . ARG A 1 37 ? 1.407 -10.724 3.165 1.00 0.00 37 ARG A O 3
ATOM 3141 N N . GLU A 1 38 ? 2.967 -12.321 2.884 1.00 0.00 38 GLU A N 3
ATOM 3142 C CA . GLU A 1 38 ? 2.015 -13.421 2.978 1.00 0.00 38 GLU A CA 3
ATOM 3143 C C . GLU A 1 38 ? 1.312 -13.419 4.332 1.00 0.00 38 GLU A C 3
ATOM 3144 O O . GLU A 1 38 ? 0.086 -13.492 4.406 1.00 0.00 38 GLU A O 3
ATOM 3156 N N . GLU A 1 39 ? 2.098 -13.335 5.401 1.00 0.00 39 GLU A N 3
ATOM 3157 C CA . GLU A 1 39 ? 1.551 -13.325 6.752 1.00 0.00 39 GLU A CA 3
ATOM 3158 C C . GLU A 1 39 ? 0.417 -12.311 6.872 1.00 0.00 39 GLU A C 3
ATOM 3159 O O . GLU A 1 39 ? -0.732 -12.675 7.123 1.00 0.00 39 GLU A O 3
ATOM 3171 N N . VAL A 1 40 ? 0.748 -11.037 6.692 1.00 0.00 40 VAL A N 3
ATOM 3172 C CA . VAL A 1 40 ? -0.241 -9.969 6.779 1.00 0.00 40 VAL A CA 3
ATOM 3173 C C . VAL A 1 40 ? -1.442 -10.259 5.885 1.00 0.00 40 VAL A C 3
ATOM 3174 O O . VAL A 1 40 ? -2.571 -10.366 6.361 1.00 0.00 40 VAL A O 3
ATOM 3187 N N . ALA A 1 41 ? -1.189 -10.385 4.587 1.00 0.00 41 ALA A N 3
ATOM 3188 C CA . ALA A 1 41 ? -2.248 -10.664 3.626 1.00 0.00 41 ALA A CA 3
ATOM 3189 C C . ALA A 1 41 ? -3.129 -11.816 4.099 1.00 0.00 41 ALA A C 3
ATOM 3190 O O . ALA A 1 41 ? -4.293 -11.921 3.710 1.00 0.00 41 ALA A O 3
ATOM 3197 N N . LEU A 1 42 ? -2.567 -12.678 4.939 1.00 0.00 42 LEU A N 3
ATOM 3198 C CA . LEU A 1 42 ? -3.301 -13.823 5.466 1.00 0.00 42 LEU A CA 3
ATOM 3199 C C . LEU A 1 42 ? -3.935 -13.491 6.813 1.00 0.00 42 LEU A C 3
ATOM 3200 O O . LEU A 1 42 ? -4.933 -14.095 7.208 1.00 0.00 42 LEU A O 3
ATOM 3216 N N . LYS A 1 43 ? -3.352 -12.524 7.513 1.00 0.00 43 LYS A N 3
ATOM 3217 C CA . LYS A 1 43 ? -3.861 -12.108 8.815 1.00 0.00 43 LYS A CA 3
ATOM 3218 C C . LYS A 1 43 ? -4.989 -11.093 8.658 1.00 0.00 43 LYS A C 3
ATOM 3219 O O . LYS A 1 43 ? -6.109 -11.321 9.117 1.00 0.00 43 LYS A O 3
ATOM 3238 N N . ILE A 1 44 ? -4.687 -9.975 8.008 1.00 0.00 44 ILE A N 3
ATOM 3239 C CA . ILE A 1 44 ? -5.677 -8.928 7.789 1.00 0.00 44 ILE A CA 3
ATOM 3240 C C . ILE A 1 44 ? -6.754 -9.385 6.812 1.00 0.00 44 ILE A C 3
ATOM 3241 O O . ILE A 1 44 ? -7.697 -8.650 6.524 1.00 0.00 44 ILE A O 3
ATOM 3257 N N . ASN A 1 45 ? -6.607 -10.605 6.306 1.00 0.00 45 ASN A N 3
ATOM 3258 C CA . ASN A 1 45 ? -7.569 -11.162 5.362 1.00 0.00 45 ASN A CA 3
ATOM 3259 C C . ASN A 1 45 ? -7.616 -10.334 4.081 1.00 0.00 45 ASN A C 3
ATOM 3260 O O . ASN A 1 45 ? -8.680 -9.874 3.665 1.00 0.00 45 ASN A O 3
ATOM 3271 N N . LEU A 1 46 ? -6.456 -10.147 3.461 1.00 0.00 46 LEU A N 3
ATOM 3272 C CA . LEU A 1 46 ? -6.363 -9.375 2.227 1.00 0.00 46 LEU A CA 3
ATOM 3273 C C . LEU A 1 46 ? -5.443 -10.061 1.223 1.00 0.00 46 LEU A C 3
ATOM 3274 O O . LEU A 1 46 ? -4.566 -10.846 1.583 1.00 0.00 46 LEU A O 3
ATOM 3290 N N . PRO A 1 47 ? -5.645 -9.757 -0.068 1.00 0.00 47 PRO A N 3
ATOM 3291 C CA . PRO A 1 47 ? -4.841 -10.332 -1.151 1.00 0.00 47 PRO A CA 3
ATOM 3292 C C . PRO A 1 47 ? -3.408 -9.808 -1.150 1.00 0.00 47 PRO A C 3
ATOM 3293 O O . PRO A 1 47 ? -3.180 -8.600 -1.185 1.00 0.00 47 PRO A O 3
ATOM 3304 N N . GLU A 1 48 ? -2.448 -10.727 -1.111 1.00 0.00 48 GLU A N 3
ATOM 3305 C CA . GLU A 1 48 ? -1.038 -10.356 -1.106 1.00 0.00 48 GLU A CA 3
ATOM 3306 C C . GLU A 1 48 ? -0.789 -9.149 -2.006 1.00 0.00 48 GLU A C 3
ATOM 3307 O O . GLU A 1 48 ? 0.133 -8.367 -1.774 1.00 0.00 48 GLU A O 3
ATOM 3319 N N . SER A 1 49 ? -1.618 -9.005 -3.035 1.00 0.00 49 SER A N 3
ATOM 3320 C CA . SER A 1 49 ? -1.486 -7.897 -3.974 1.00 0.00 49 SER A CA 3
ATOM 3321 C C . SER A 1 49 ? -1.801 -6.569 -3.294 1.00 0.00 49 SER A C 3
ATOM 3322 O O . SER A 1 49 ? -1.060 -5.595 -3.436 1.00 0.00 49 SER A O 3
ATOM 3330 N N . ARG A 1 50 ? -2.905 -6.537 -2.555 1.00 0.00 50 ARG A N 3
ATOM 3331 C CA . ARG A 1 50 ? -3.320 -5.328 -1.854 1.00 0.00 50 ARG A CA 3
ATOM 3332 C C . ARG A 1 50 ? -2.268 -4.903 -0.834 1.00 0.00 50 ARG A C 3
ATOM 3333 O O . ARG A 1 50 ? -2.208 -3.739 -0.435 1.00 0.00 50 ARG A O 3
ATOM 3354 N N . VAL A 1 51 ? -1.439 -5.854 -0.415 1.00 0.00 51 VAL A N 3
ATOM 3355 C CA . VAL A 1 51 ? -0.388 -5.578 0.558 1.00 0.00 51 VAL A CA 3
ATOM 3356 C C . VAL A 1 51 ? 0.832 -4.957 -0.113 1.00 0.00 51 VAL A C 3
ATOM 3357 O O . VAL A 1 51 ? 1.294 -3.888 0.286 1.00 0.00 51 VAL A O 3
ATOM 3370 N N . GLN A 1 52 ? 1.349 -5.634 -1.133 1.00 0.00 52 GLN A N 3
ATOM 3371 C CA . GLN A 1 52 ? 2.516 -5.149 -1.859 1.00 0.00 52 GLN A CA 3
ATOM 3372 C C . GLN A 1 52 ? 2.264 -3.755 -2.426 1.00 0.00 52 GLN A C 3
ATOM 3373 O O . GLN A 1 52 ? 3.145 -2.896 -2.404 1.00 0.00 52 GLN A O 3
ATOM 3387 N N . VAL A 1 53 ? 1.055 -3.539 -2.934 1.00 0.00 53 VAL A N 3
ATOM 3388 C CA . VAL A 1 53 ? 0.686 -2.250 -3.507 1.00 0.00 53 VAL A CA 3
ATOM 3389 C C . VAL A 1 53 ? 0.542 -1.188 -2.423 1.00 0.00 53 VAL A C 3
ATOM 3390 O O . VAL A 1 53 ? 1.161 -0.126 -2.494 1.00 0.00 53 VAL A O 3
ATOM 3403 N N . TRP A 1 54 ? -0.277 -1.481 -1.420 1.00 0.00 54 TRP A N 3
ATOM 3404 C CA . TRP A 1 54 ? -0.502 -0.551 -0.319 1.00 0.00 54 TRP A CA 3
ATOM 3405 C C . TRP A 1 54 ? 0.806 0.101 0.118 1.00 0.00 54 TRP A C 3
ATOM 3406 O O . TRP A 1 54 ? 0.806 1.192 0.689 1.00 0.00 54 TRP A O 3
ATOM 3427 N N . PHE A 1 55 ? 1.918 -0.573 -0.154 1.00 0.00 55 PHE A N 3
ATOM 3428 C CA . PHE A 1 55 ? 3.232 -0.059 0.212 1.00 0.00 55 PHE A CA 3
ATOM 3429 C C . PHE A 1 55 ? 3.702 0.995 -0.787 1.00 0.00 55 PHE A C 3
ATOM 3430 O O . PHE A 1 55 ? 4.136 2.081 -0.403 1.00 0.00 55 PHE A O 3
ATOM 3447 N N . LYS A 1 56 ? 3.612 0.666 -2.071 1.00 0.00 56 LYS A N 3
ATOM 3448 C CA . LYS A 1 56 ? 4.026 1.582 -3.127 1.00 0.00 56 LYS A CA 3
ATOM 3449 C C . LYS A 1 56 ? 3.197 2.862 -3.092 1.00 0.00 56 LYS A C 3
ATOM 3450 O O . LYS A 1 56 ? 3.618 3.899 -3.604 1.00 0.00 56 LYS A O 3
ATOM 3469 N N . ASN A 1 57 ? 2.018 2.782 -2.484 1.00 0.00 57 ASN A N 3
ATOM 3470 C CA . ASN A 1 57 ? 1.131 3.935 -2.382 1.00 0.00 57 ASN A CA 3
ATOM 3471 C C . ASN A 1 57 ? 1.538 4.834 -1.218 1.00 0.00 57 ASN A C 3
ATOM 3472 O O . ASN A 1 57 ? 1.881 6.000 -1.412 1.00 0.00 57 ASN A O 3
ATOM 3483 N N . ARG A 1 58 ? 1.499 4.282 -0.010 1.00 0.00 58 ARG A N 3
ATOM 3484 C CA . ARG A 1 58 ? 1.864 5.033 1.185 1.00 0.00 58 ARG A CA 3
ATOM 3485 C C . ARG A 1 58 ? 3.248 5.657 1.034 1.00 0.00 58 ARG A C 3
ATOM 3486 O O . ARG A 1 58 ? 3.417 6.865 1.198 1.00 0.00 58 ARG A O 3
ATOM 3507 N N . ARG A 1 59 ? 4.236 4.825 0.721 1.00 0.00 59 ARG A N 3
ATOM 3508 C CA . ARG A 1 59 ? 5.605 5.294 0.549 1.00 0.00 59 ARG A CA 3
ATOM 3509 C C . ARG A 1 59 ? 5.644 6.555 -0.308 1.00 0.00 59 ARG A C 3
ATOM 3510 O O . ARG A 1 59 ? 6.310 7.531 0.035 1.00 0.00 59 ARG A O 3
ATOM 3531 N N . ALA A 1 60 ? 4.926 6.527 -1.426 1.00 0.00 60 ALA A N 3
ATOM 3532 C CA . ALA A 1 60 ? 4.878 7.667 -2.333 1.00 0.00 60 ALA A CA 3
ATOM 3533 C C . ALA A 1 60 ? 4.571 8.956 -1.577 1.00 0.00 60 ALA A C 3
ATOM 3534 O O . ALA A 1 60 ? 5.189 9.993 -1.820 1.00 0.00 60 ALA A O 3
ATOM 3541 N N . LYS A 1 61 ? 3.613 8.884 -0.659 1.00 0.00 61 LYS A N 3
ATOM 3542 C CA . LYS A 1 61 ? 3.224 10.045 0.134 1.00 0.00 61 LYS A CA 3
ATOM 3543 C C . LYS A 1 61 ? 4.436 10.664 0.822 1.00 0.00 61 LYS A C 3
ATOM 3544 O O . LYS A 1 61 ? 4.557 11.887 0.904 1.00 0.00 61 LYS A O 3
ATOM 3563 N N . CYS A 1 62 ? 5.329 9.814 1.315 1.00 0.00 62 CYS A N 3
ATOM 3564 C CA . CYS A 1 62 ? 6.533 10.279 1.996 1.00 0.00 62 CYS A CA 3
ATOM 3565 C C . CYS A 1 62 ? 7.293 11.281 1.133 1.00 0.00 62 CYS A C 3
ATOM 3566 O O . CYS A 1 62 ? 7.648 12.366 1.593 1.00 0.00 62 CYS A O 3
ATOM 3574 N N . ARG A 1 63 ? 7.540 10.909 -0.118 1.00 0.00 63 ARG A N 3
ATOM 3575 C CA . ARG A 1 63 ? 8.261 11.774 -1.044 1.00 0.00 63 ARG A CA 3
ATOM 3576 C C . ARG A 1 63 ? 7.739 13.206 -0.969 1.00 0.00 63 ARG A C 3
ATOM 3577 O O . ARG A 1 63 ? 8.504 14.144 -0.745 1.00 0.00 63 ARG A O 3
ATOM 3598 N N . GLN A 1 64 ? 6.433 13.365 -1.158 1.00 0.00 64 GLN A N 3
ATOM 3599 C CA . GLN A 1 64 ? 5.810 14.682 -1.113 1.00 0.00 64 GLN A CA 3
ATOM 3600 C C . GLN A 1 64 ? 6.149 15.400 0.189 1.00 0.00 64 GLN A C 3
ATOM 3601 O O . GLN A 1 64 ? 6.617 16.539 0.177 1.00 0.00 64 GLN A O 3
ATOM 3615 N N . GLN A 1 65 ? 5.910 14.727 1.310 1.00 0.00 65 GLN A N 3
ATOM 3616 C CA . GLN A 1 65 ? 6.190 15.303 2.620 1.00 0.00 65 GLN A CA 3
ATOM 3617 C C . GLN A 1 65 ? 5.223 16.440 2.933 1.00 0.00 65 GLN A C 3
ATOM 3618 O O . GLN A 1 65 ? 5.620 17.476 3.466 1.00 0.00 65 GLN A O 3
ATOM 3632 N N . GLN A 1 66 ? 3.952 16.239 2.598 1.00 0.00 66 GLN A N 3
ATOM 3633 C CA . GLN A 1 66 ? 2.929 17.249 2.842 1.00 0.00 66 GLN A CA 3
ATOM 3634 C C . GLN A 1 66 ? 2.034 16.845 4.009 1.00 0.00 66 GLN A C 3
ATOM 3635 O O . GLN A 1 66 ? 1.648 15.683 4.134 1.00 0.00 66 GLN A O 3
ATOM 3649 N N . GLN A 1 67 ? 1.709 17.812 4.861 1.00 0.00 67 GLN A N 3
ATOM 3650 C CA . GLN A 1 67 ? 0.860 17.556 6.019 1.00 0.00 67 GLN A CA 3
ATOM 3651 C C . GLN A 1 67 ? 1.199 16.213 6.656 1.00 0.00 67 GLN A C 3
ATOM 3652 O O . GLN A 1 67 ? 0.309 15.462 7.055 1.00 0.00 67 GLN A O 3
ATOM 3666 N N . GLN A 1 68 ? 2.492 15.918 6.749 1.00 0.00 68 GLN A N 3
ATOM 3667 C CA . GLN A 1 68 ? 2.948 14.664 7.338 1.00 0.00 68 GLN A CA 3
ATOM 3668 C C . GLN A 1 68 ? 3.938 14.922 8.469 1.00 0.00 68 GLN A C 3
ATOM 3669 O O . GLN A 1 68 ? 4.931 15.627 8.288 1.00 0.00 68 GLN A O 3
ATOM 3683 N N . GLN A 1 69 ? 3.660 14.348 9.635 1.00 0.00 69 GLN A N 3
ATOM 3684 C CA . GLN A 1 69 ? 4.527 14.517 10.795 1.00 0.00 69 GLN A CA 3
ATOM 3685 C C . GLN A 1 69 ? 5.996 14.495 10.385 1.00 0.00 69 GLN A C 3
ATOM 3686 O O . GLN A 1 69 ? 6.547 13.439 10.076 1.00 0.00 69 GLN A O 3
ATOM 3700 N N . GLN A 1 70 ? 6.623 15.666 10.386 1.00 0.00 70 GLN A N 3
ATOM 3701 C CA . GLN A 1 70 ? 8.028 15.780 10.013 1.00 0.00 70 GLN A CA 3
ATOM 3702 C C . GLN A 1 70 ? 8.929 15.628 11.234 1.00 0.00 70 GLN A C 3
ATOM 3703 O O . GLN A 1 70 ? 8.561 16.017 12.342 1.00 0.00 70 GLN A O 3
ATOM 3717 N N . ASN A 1 71 ? 10.112 15.060 11.023 1.00 0.00 71 ASN A N 3
ATOM 3718 C CA . ASN A 1 71 ? 11.066 14.855 12.107 1.00 0.00 71 ASN A CA 3
ATOM 3719 C C . ASN A 1 71 ? 11.884 16.119 12.358 1.00 0.00 71 ASN A C 3
ATOM 3720 O O . ASN A 1 71 ? 12.154 16.889 11.437 1.00 0.00 71 ASN A O 3
ATOM 3731 N N . GLY A 1 72 ? 12.276 16.324 13.612 1.00 0.00 72 GLY A N 3
ATOM 3732 C CA . GLY A 1 72 ? 13.059 17.495 13.961 1.00 0.00 72 GLY A CA 3
ATOM 3733 C C . GLY A 1 72 ? 14.454 17.139 14.435 1.00 0.00 72 GLY A C 3
ATOM 3734 O O . GLY A 1 72 ? 14.777 15.964 14.609 1.00 0.00 72 GLY A O 3
ATOM 3738 N N . GLY A 1 73 ? 15.284 18.156 14.645 1.00 0.00 73 GLY A N 3
ATOM 3739 C CA . GLY A 1 73 ? 16.643 17.923 15.098 1.00 0.00 73 GLY A CA 3
ATOM 3740 C C . GLY A 1 73 ? 17.674 18.269 14.042 1.00 0.00 73 GLY A C 3
ATOM 3741 O O . GLY A 1 73 ? 17.728 19.402 13.566 1.00 0.00 73 GLY A O 3
ATOM 3745 N N . GLN A 1 74 ? 18.495 17.289 13.675 1.00 0.00 74 GLN A N 3
ATOM 3746 C CA . GLN A 1 74 ? 19.531 17.497 12.670 1.00 0.00 74 GLN A CA 3
ATOM 3747 C C . GLN A 1 74 ? 19.218 16.717 11.397 1.00 0.00 74 GLN A C 3
ATOM 3748 O O . GLN A 1 74 ? 18.563 15.676 11.441 1.00 0.00 74 GLN A O 3
ATOM 3762 N N . SER A 1 75 ? 19.690 17.229 10.265 1.00 0.00 75 SER A N 3
ATOM 3763 C CA . SER A 1 75 ? 19.458 16.582 8.979 1.00 0.00 75 SER A CA 3
ATOM 3764 C C . SER A 1 75 ? 20.692 16.684 8.088 1.00 0.00 75 SER A C 3
ATOM 3765 O O . SER A 1 75 ? 21.532 17.565 8.270 1.00 0.00 75 SER A O 3
ATOM 3773 N N . GLY A 1 76 ? 20.796 15.774 7.124 1.00 0.00 76 GLY A N 3
ATOM 3774 C CA . GLY A 1 76 ? 21.930 15.778 6.219 1.00 0.00 76 GLY A CA 3
ATOM 3775 C C . GLY A 1 76 ? 22.074 17.091 5.476 1.00 0.00 76 GLY A C 3
ATOM 3776 O O . GLY A 1 76 ? 21.090 17.754 5.146 1.00 0.00 76 GLY A O 3
ATOM 3780 N N . PRO A 1 77 ? 23.327 17.486 5.201 1.00 0.00 77 PRO A N 3
ATOM 3781 C CA . PRO A 1 77 ? 23.626 18.733 4.490 1.00 0.00 77 PRO A CA 3
ATOM 3782 C C . PRO A 1 77 ? 23.218 18.675 3.022 1.00 0.00 77 PRO A C 3
ATOM 3783 O O . PRO A 1 77 ? 22.737 17.648 2.541 1.00 0.00 77 PRO A O 3
ATOM 3794 N N . SER A 1 78 ? 23.412 19.783 2.314 1.00 0.00 78 SER A N 3
ATOM 3795 C CA . SER A 1 78 ? 23.061 19.859 0.901 1.00 0.00 78 SER A CA 3
ATOM 3796 C C . SER A 1 78 ? 24.308 20.038 0.040 1.00 0.00 78 SER A C 3
ATOM 3797 O O . SER A 1 78 ? 25.281 20.664 0.461 1.00 0.00 78 SER A O 3
ATOM 3805 N N . SER A 1 79 ? 24.271 19.484 -1.168 1.00 0.00 79 SER A N 3
ATOM 3806 C CA . SER A 1 79 ? 25.398 19.579 -2.087 1.00 0.00 79 SER A CA 3
ATOM 3807 C C . SER A 1 79 ? 25.308 20.849 -2.928 1.00 0.00 79 SER A C 3
ATOM 3808 O O . SER A 1 79 ? 26.258 21.627 -3.001 1.00 0.00 79 SER A O 3
ATOM 3816 N N . GLY A 1 80 ? 24.157 21.052 -3.562 1.00 0.00 80 GLY A N 3
ATOM 3817 C CA . GLY A 1 80 ? 23.963 22.228 -4.390 1.00 0.00 80 GLY A CA 3
ATOM 3818 C C . GLY A 1 80 ? 24.682 22.126 -5.720 1.00 0.00 80 GLY A C 3
ATOM 3819 O O . GLY A 1 80 ? 24.117 21.650 -6.704 1.00 0.00 80 GLY A O 3
ATOM 3823 N N . GLY A 1 1 ? -15.512 -33.138 2.195 1.00 0.00 1 GLY A N 4
ATOM 3824 C CA . GLY A 1 1 ? -15.156 -31.797 2.622 1.00 0.00 1 GLY A CA 4
ATOM 3825 C C . GLY A 1 1 ? -16.270 -30.797 2.381 1.00 0.00 1 GLY A C 4
ATOM 3826 O O . GLY A 1 1 ? -17.248 -31.100 1.697 1.00 0.00 1 GLY A O 4
ATOM 3830 N N . SER A 1 2 ? -16.123 -29.603 2.945 1.00 0.00 2 SER A N 4
ATOM 3831 C CA . SER A 1 2 ? -17.127 -28.557 2.792 1.00 0.00 2 SER A CA 4
ATOM 3832 C C . SER A 1 2 ? -16.520 -27.309 2.157 1.00 0.00 2 SER A C 4
ATOM 3833 O O . SER A 1 2 ? -15.988 -26.442 2.850 1.00 0.00 2 SER A O 4
ATOM 3841 N N . SER A 1 3 ? -16.604 -27.227 0.833 1.00 0.00 3 SER A N 4
ATOM 3842 C CA . SER A 1 3 ? -16.061 -26.089 0.101 1.00 0.00 3 SER A CA 4
ATOM 3843 C C . SER A 1 3 ? -16.395 -24.779 0.809 1.00 0.00 3 SER A C 4
ATOM 3844 O O . SER A 1 3 ? -15.504 -24.020 1.189 1.00 0.00 3 SER A O 4
ATOM 3852 N N . GLY A 1 4 ? -17.688 -24.520 0.982 1.00 0.00 4 GLY A N 4
ATOM 3853 C CA . GLY A 1 4 ? -18.119 -23.302 1.642 1.00 0.00 4 GLY A CA 4
ATOM 3854 C C . GLY A 1 4 ? -18.306 -22.152 0.673 1.00 0.00 4 GLY A C 4
ATOM 3855 O O . GLY A 1 4 ? -17.405 -21.333 0.489 1.00 0.00 4 GLY A O 4
ATOM 3859 N N . SER A 1 5 ? -19.478 -22.090 0.049 1.00 0.00 5 SER A N 4
ATOM 3860 C CA . SER A 1 5 ? -19.778 -21.034 -0.911 1.00 0.00 5 SER A CA 4
ATOM 3861 C C . SER A 1 5 ? -20.262 -19.774 -0.200 1.00 0.00 5 SER A C 4
ATOM 3862 O O . SER A 1 5 ? -21.098 -19.839 0.702 1.00 0.00 5 SER A O 4
ATOM 3870 N N . SER A 1 6 ? -19.730 -18.628 -0.612 1.00 0.00 6 SER A N 4
ATOM 3871 C CA . SER A 1 6 ? -20.105 -17.352 -0.013 1.00 0.00 6 SER A CA 4
ATOM 3872 C C . SER A 1 6 ? -20.105 -16.241 -1.057 1.00 0.00 6 SER A C 4
ATOM 3873 O O . SER A 1 6 ? -19.060 -15.882 -1.599 1.00 0.00 6 SER A O 4
ATOM 3881 N N . GLY A 1 7 ? -21.287 -15.699 -1.335 1.00 0.00 7 GLY A N 4
ATOM 3882 C CA . GLY A 1 7 ? -21.402 -14.633 -2.314 1.00 0.00 7 GLY A CA 4
ATOM 3883 C C . GLY A 1 7 ? -21.213 -13.260 -1.701 1.00 0.00 7 GLY A C 4
ATOM 3884 O O . GLY A 1 7 ? -22.123 -12.726 -1.066 1.00 0.00 7 GLY A O 4
ATOM 3888 N N . ARG A 1 8 ? -20.029 -12.687 -1.890 1.00 0.00 8 ARG A N 4
ATOM 3889 C CA . ARG A 1 8 ? -19.723 -11.369 -1.348 1.00 0.00 8 ARG A CA 4
ATOM 3890 C C . ARG A 1 8 ? -18.753 -10.619 -2.257 1.00 0.00 8 ARG A C 4
ATOM 3891 O O . ARG A 1 8 ? -17.979 -11.230 -2.994 1.00 0.00 8 ARG A O 4
ATOM 3912 N N . ARG A 1 9 ? -18.802 -9.292 -2.200 1.00 0.00 9 ARG A N 4
ATOM 3913 C CA . ARG A 1 9 ? -17.930 -8.460 -3.019 1.00 0.00 9 ARG A CA 4
ATOM 3914 C C . ARG A 1 9 ? -16.783 -7.891 -2.188 1.00 0.00 9 ARG A C 4
ATOM 3915 O O . ARG A 1 9 ? -16.943 -6.883 -1.501 1.00 0.00 9 ARG A O 4
ATOM 3936 N N . GLU A 1 10 ? -15.628 -8.546 -2.256 1.00 0.00 10 GLU A N 4
ATOM 3937 C CA . GLU A 1 10 ? -14.456 -8.106 -1.509 1.00 0.00 10 GLU A CA 4
ATOM 3938 C C . GLU A 1 10 ? -14.373 -6.583 -1.473 1.00 0.00 10 GLU A C 4
ATOM 3939 O O . GLU A 1 10 ? -14.311 -5.930 -2.515 1.00 0.00 10 GLU A O 4
ATOM 3951 N N . ARG A 1 11 ? -14.375 -6.024 -0.268 1.00 0.00 11 ARG A N 4
ATOM 3952 C CA . ARG A 1 11 ? -14.302 -4.578 -0.096 1.00 0.00 11 ARG A CA 4
ATOM 3953 C C . ARG A 1 11 ? -12.982 -4.032 -0.633 1.00 0.00 11 ARG A C 4
ATOM 3954 O O . ARG A 1 11 ? -12.065 -4.792 -0.948 1.00 0.00 11 ARG A O 4
ATOM 3975 N N . THR A 1 12 ? -12.892 -2.710 -0.736 1.00 0.00 12 THR A N 4
ATOM 3976 C CA . THR A 1 12 ? -11.686 -2.063 -1.236 1.00 0.00 12 THR A CA 4
ATOM 3977 C C . THR A 1 12 ? -11.058 -1.170 -0.171 1.00 0.00 12 THR A C 4
ATOM 3978 O O . THR A 1 12 ? -9.852 -0.924 -0.184 1.00 0.00 12 THR A O 4
ATOM 3989 N N . THR A 1 13 ? -11.885 -0.688 0.752 1.00 0.00 13 THR A N 4
ATOM 3990 C CA . THR A 1 13 ? -11.411 0.178 1.825 1.00 0.00 13 THR A CA 4
ATOM 3991 C C . THR A 1 13 ? -10.792 -0.636 2.955 1.00 0.00 13 THR A C 4
ATOM 3992 O O . THR A 1 13 ? -11.336 -1.662 3.365 1.00 0.00 13 THR A O 4
ATOM 4003 N N . PHE A 1 14 ? -9.653 -0.172 3.457 1.00 0.00 14 PHE A N 4
ATOM 4004 C CA . PHE A 1 14 ? -8.960 -0.858 4.542 1.00 0.00 14 PHE A CA 4
ATOM 4005 C C . PHE A 1 14 ? -9.547 -0.468 5.895 1.00 0.00 14 PHE A C 4
ATOM 4006 O O . PHE A 1 14 ? -9.680 0.715 6.210 1.00 0.00 14 PHE A O 4
ATOM 4023 N N . THR A 1 15 ? -9.898 -1.473 6.692 1.00 0.00 15 THR A N 4
ATOM 4024 C CA . THR A 1 15 ? -10.473 -1.237 8.010 1.00 0.00 15 THR A CA 4
ATOM 4025 C C . THR A 1 15 ? -9.386 -0.966 9.044 1.00 0.00 15 THR A C 4
ATOM 4026 O O . THR A 1 15 ? -8.232 -1.353 8.861 1.00 0.00 15 THR A O 4
ATOM 4037 N N . ARG A 1 16 ? -9.762 -0.299 10.131 1.00 0.00 16 ARG A N 4
ATOM 4038 C CA . ARG A 1 16 ? -8.818 0.023 11.194 1.00 0.00 16 ARG A CA 4
ATOM 4039 C C . ARG A 1 16 ? -7.868 -1.143 11.450 1.00 0.00 16 ARG A C 4
ATOM 4040 O O . ARG A 1 16 ? -6.652 -0.963 11.516 1.00 0.00 16 ARG A O 4
ATOM 4061 N N . ALA A 1 17 ? -8.431 -2.338 11.593 1.00 0.00 17 ALA A N 4
ATOM 4062 C CA . ALA A 1 17 ? -7.635 -3.533 11.840 1.00 0.00 17 ALA A CA 4
ATOM 4063 C C . ALA A 1 17 ? -6.640 -3.774 10.709 1.00 0.00 17 ALA A C 4
ATOM 4064 O O . ALA A 1 17 ? -5.443 -3.930 10.946 1.00 0.00 17 ALA A O 4
ATOM 4071 N N . GLN A 1 18 ? -7.145 -3.803 9.479 1.00 0.00 18 GLN A N 4
ATOM 4072 C CA . GLN A 1 18 ? -6.300 -4.027 8.312 1.00 0.00 18 GLN A CA 4
ATOM 4073 C C . GLN A 1 18 ? -5.173 -3.001 8.252 1.00 0.00 18 GLN A C 4
ATOM 4074 O O . GLN A 1 18 ? -4.001 -3.357 8.120 1.00 0.00 18 GLN A O 4
ATOM 4088 N N . LEU A 1 19 ? -5.534 -1.726 8.349 1.00 0.00 19 LEU A N 4
ATOM 4089 C CA . LEU A 1 19 ? -4.554 -0.647 8.305 1.00 0.00 19 LEU A CA 4
ATOM 4090 C C . LEU A 1 19 ? -3.513 -0.812 9.408 1.00 0.00 19 LEU A C 4
ATOM 4091 O O . LEU A 1 19 ? -2.330 -1.016 9.134 1.00 0.00 19 LEU A O 4
ATOM 4107 N N . ASP A 1 20 ? -3.962 -0.724 10.655 1.00 0.00 20 ASP A N 4
ATOM 4108 C CA . ASP A 1 20 ? -3.070 -0.866 11.800 1.00 0.00 20 ASP A CA 4
ATOM 4109 C C . ASP A 1 20 ? -1.976 -1.890 11.513 1.00 0.00 20 ASP A C 4
ATOM 4110 O O . ASP A 1 20 ? -0.813 -1.684 11.859 1.00 0.00 20 ASP A O 4
ATOM 4119 N N . VAL A 1 21 ? -2.357 -2.994 10.878 1.00 0.00 21 VAL A N 4
ATOM 4120 C CA . VAL A 1 21 ? -1.409 -4.049 10.544 1.00 0.00 21 VAL A CA 4
ATOM 4121 C C . VAL A 1 21 ? -0.497 -3.627 9.398 1.00 0.00 21 VAL A C 4
ATOM 4122 O O . VAL A 1 21 ? 0.728 -3.708 9.502 1.00 0.00 21 VAL A O 4
ATOM 4135 N N . LEU A 1 22 ? -1.101 -3.175 8.305 1.00 0.00 22 LEU A N 4
ATOM 4136 C CA . LEU A 1 22 ? -0.343 -2.738 7.137 1.00 0.00 22 LEU A CA 4
ATOM 4137 C C . LEU A 1 22 ? 0.699 -1.694 7.524 1.00 0.00 22 LEU A C 4
ATOM 4138 O O . LEU A 1 22 ? 1.870 -1.810 7.164 1.00 0.00 22 LEU A O 4
ATOM 4154 N N . GLU A 1 23 ? 0.265 -0.676 8.260 1.00 0.00 23 GLU A N 4
ATOM 4155 C CA . GLU A 1 23 ? 1.162 0.387 8.697 1.00 0.00 23 GLU A CA 4
ATOM 4156 C C . GLU A 1 23 ? 2.210 -0.149 9.669 1.00 0.00 23 GLU A C 4
ATOM 4157 O O . GLU A 1 23 ? 3.398 0.143 9.541 1.00 0.00 23 GLU A O 4
ATOM 4169 N N . ALA A 1 24 ? 1.758 -0.935 10.641 1.00 0.00 24 ALA A N 4
ATOM 4170 C CA . ALA A 1 24 ? 2.655 -1.514 11.633 1.00 0.00 24 ALA A CA 4
ATOM 4171 C C . ALA A 1 24 ? 3.853 -2.183 10.968 1.00 0.00 24 ALA A C 4
ATOM 4172 O O . ALA A 1 24 ? 4.998 -1.968 11.367 1.00 0.00 24 ALA A O 4
ATOM 4179 N N . LEU A 1 25 ? 3.582 -2.994 9.952 1.00 0.00 25 LEU A N 4
ATOM 4180 C CA . LEU A 1 25 ? 4.638 -3.696 9.230 1.00 0.00 25 LEU A CA 4
ATOM 4181 C C . LEU A 1 25 ? 5.483 -2.720 8.417 1.00 0.00 25 LEU A C 4
ATOM 4182 O O . LEU A 1 25 ? 6.676 -2.941 8.207 1.00 0.00 25 LEU A O 4
ATOM 4198 N N . PHE A 1 26 ? 4.857 -1.640 7.963 1.00 0.00 26 PHE A N 4
ATOM 4199 C CA . PHE A 1 26 ? 5.551 -0.629 7.174 1.00 0.00 26 PHE A CA 4
ATOM 4200 C C . PHE A 1 26 ? 6.427 0.248 8.063 1.00 0.00 26 PHE A C 4
ATOM 4201 O O . PHE A 1 26 ? 7.448 0.774 7.621 1.00 0.00 26 PHE A O 4
ATOM 4218 N N . ALA A 1 27 ? 6.019 0.401 9.319 1.00 0.00 27 ALA A N 4
ATOM 4219 C CA . ALA A 1 27 ? 6.767 1.213 10.271 1.00 0.00 27 ALA A CA 4
ATOM 4220 C C . ALA A 1 27 ? 8.056 0.516 10.694 1.00 0.00 27 ALA A C 4
ATOM 4221 O O . ALA A 1 27 ? 9.000 1.159 11.153 1.00 0.00 27 ALA A O 4
ATOM 4228 N N . LYS A 1 28 ? 8.088 -0.803 10.536 1.00 0.00 28 LYS A N 4
ATOM 4229 C CA . LYS A 1 28 ? 9.261 -1.588 10.901 1.00 0.00 28 LYS A CA 4
ATOM 4230 C C . LYS A 1 28 ? 10.131 -1.866 9.679 1.00 0.00 28 LYS A C 4
ATOM 4231 O O . LYS A 1 28 ? 11.349 -2.009 9.790 1.00 0.00 28 LYS A O 4
ATOM 4250 N N . THR A 1 29 ? 9.498 -1.941 8.512 1.00 0.00 29 THR A N 4
ATOM 4251 C CA . THR A 1 29 ? 10.214 -2.202 7.270 1.00 0.00 29 THR A CA 4
ATOM 4252 C C . THR A 1 29 ? 9.405 -1.741 6.062 1.00 0.00 29 THR A C 4
ATOM 4253 O O . THR A 1 29 ? 8.361 -2.311 5.749 1.00 0.00 29 THR A O 4
ATOM 4264 N N . ARG A 1 30 ? 9.896 -0.705 5.388 1.00 0.00 30 ARG A N 4
ATOM 4265 C CA . ARG A 1 30 ? 9.218 -0.168 4.215 1.00 0.00 30 ARG A CA 4
ATOM 4266 C C . ARG A 1 30 ? 9.118 -1.220 3.115 1.00 0.00 30 ARG A C 4
ATOM 4267 O O . ARG A 1 30 ? 8.132 -1.272 2.379 1.00 0.00 30 ARG A O 4
ATOM 4288 N N . TYR A 1 31 ? 10.144 -2.057 3.009 1.00 0.00 31 TYR A N 4
ATOM 4289 C CA . TYR A 1 31 ? 10.174 -3.106 1.997 1.00 0.00 31 TYR A CA 4
ATOM 4290 C C . TYR A 1 31 ? 10.083 -4.486 2.640 1.00 0.00 31 TYR A C 4
ATOM 4291 O O . TYR A 1 31 ? 11.083 -5.180 2.825 1.00 0.00 31 TYR A O 4
ATOM 4309 N N . PRO A 1 32 ? 8.854 -4.895 2.990 1.00 0.00 32 PRO A N 4
ATOM 4310 C CA . PRO A 1 32 ? 8.601 -6.196 3.617 1.00 0.00 32 PRO A CA 4
ATOM 4311 C C . PRO A 1 32 ? 8.820 -7.357 2.653 1.00 0.00 32 PRO A C 4
ATOM 4312 O O . PRO A 1 32 ? 8.269 -7.373 1.552 1.00 0.00 32 PRO A O 4
ATOM 4323 N N . ASP A 1 33 ? 9.626 -8.325 3.073 1.00 0.00 33 ASP A N 4
ATOM 4324 C CA . ASP A 1 33 ? 9.916 -9.491 2.247 1.00 0.00 33 ASP A CA 4
ATOM 4325 C C . ASP A 1 33 ? 8.651 -10.305 1.993 1.00 0.00 33 ASP A C 4
ATOM 4326 O O . ASP A 1 33 ? 7.708 -10.269 2.785 1.00 0.00 33 ASP A O 4
ATOM 4335 N N . ILE A 1 34 ? 8.637 -11.037 0.884 1.00 0.00 34 ILE A N 4
ATOM 4336 C CA . ILE A 1 34 ? 7.488 -11.860 0.527 1.00 0.00 34 ILE A CA 4
ATOM 4337 C C . ILE A 1 34 ? 6.867 -12.503 1.762 1.00 0.00 34 ILE A C 4
ATOM 4338 O O . ILE A 1 34 ? 5.645 -12.519 1.919 1.00 0.00 34 ILE A O 4
ATOM 4354 N N . PHE A 1 35 ? 7.715 -13.031 2.637 1.00 0.00 35 PHE A N 4
ATOM 4355 C CA . PHE A 1 35 ? 7.250 -13.676 3.860 1.00 0.00 35 PHE A CA 4
ATOM 4356 C C . PHE A 1 35 ? 6.337 -12.744 4.652 1.00 0.00 35 PHE A C 4
ATOM 4357 O O . PHE A 1 35 ? 5.272 -13.150 5.117 1.00 0.00 35 PHE A O 4
ATOM 4374 N N . MET A 1 36 ? 6.763 -11.494 4.801 1.00 0.00 36 MET A N 4
ATOM 4375 C CA . MET A 1 36 ? 5.984 -10.504 5.536 1.00 0.00 36 MET A CA 4
ATOM 4376 C C . MET A 1 36 ? 4.645 -10.248 4.850 1.00 0.00 36 MET A C 4
ATOM 4377 O O . MET A 1 36 ? 3.596 -10.257 5.494 1.00 0.00 36 MET A O 4
ATOM 4391 N N . ARG A 1 37 ? 4.690 -10.018 3.542 1.00 0.00 37 ARG A N 4
ATOM 4392 C CA . ARG A 1 37 ? 3.481 -9.758 2.770 1.00 0.00 37 ARG A CA 4
ATOM 4393 C C . ARG A 1 37 ? 2.488 -10.907 2.910 1.00 0.00 37 ARG A C 4
ATOM 4394 O O . ARG A 1 37 ? 1.298 -10.688 3.132 1.00 0.00 37 ARG A O 4
ATOM 4415 N N . GLU A 1 38 ? 2.987 -12.133 2.780 1.00 0.00 38 GLU A N 4
ATOM 4416 C CA . GLU A 1 38 ? 2.142 -13.316 2.891 1.00 0.00 38 GLU A CA 4
ATOM 4417 C C . GLU A 1 38 ? 1.440 -13.358 4.245 1.00 0.00 38 GLU A C 4
ATOM 4418 O O . GLU A 1 38 ? 0.223 -13.529 4.319 1.00 0.00 38 GLU A O 4
ATOM 4430 N N . GLU A 1 39 ? 2.216 -13.202 5.313 1.00 0.00 39 GLU A N 4
ATOM 4431 C CA . GLU A 1 39 ? 1.669 -13.224 6.664 1.00 0.00 39 GLU A CA 4
ATOM 4432 C C . GLU A 1 39 ? 0.485 -12.268 6.787 1.00 0.00 39 GLU A C 4
ATOM 4433 O O . GLU A 1 39 ? -0.651 -12.694 6.995 1.00 0.00 39 GLU A O 4
ATOM 4445 N N . VAL A 1 40 ? 0.760 -10.975 6.657 1.00 0.00 40 VAL A N 4
ATOM 4446 C CA . VAL A 1 40 ? -0.280 -9.958 6.753 1.00 0.00 40 VAL A CA 4
ATOM 4447 C C . VAL A 1 40 ? -1.462 -10.294 5.850 1.00 0.00 40 VAL A C 4
ATOM 4448 O O . VAL A 1 40 ? -2.583 -10.481 6.321 1.00 0.00 40 VAL A O 4
ATOM 4461 N N . ALA A 1 41 ? -1.202 -10.370 4.549 1.00 0.00 41 ALA A N 4
ATOM 4462 C CA . ALA A 1 41 ? -2.243 -10.687 3.579 1.00 0.00 41 ALA A CA 4
ATOM 4463 C C . ALA A 1 41 ? -3.092 -11.864 4.049 1.00 0.00 41 ALA A C 4
ATOM 4464 O O . ALA A 1 41 ? -4.240 -12.020 3.632 1.00 0.00 41 ALA A O 4
ATOM 4471 N N . LEU A 1 42 ? -2.520 -12.689 4.918 1.00 0.00 42 LEU A N 4
ATOM 4472 C CA . LEU A 1 42 ? -3.224 -13.853 5.445 1.00 0.00 42 LEU A CA 4
ATOM 4473 C C . LEU A 1 42 ? -3.911 -13.522 6.766 1.00 0.00 42 LEU A C 4
ATOM 4474 O O . LEU A 1 42 ? -4.927 -14.123 7.118 1.00 0.00 42 LEU A O 4
ATOM 4490 N N . LYS A 1 43 ? -3.352 -12.561 7.493 1.00 0.00 43 LYS A N 4
ATOM 4491 C CA . LYS A 1 43 ? -3.912 -12.146 8.774 1.00 0.00 43 LYS A CA 4
ATOM 4492 C C . LYS A 1 43 ? -5.066 -11.170 8.573 1.00 0.00 43 LYS A C 4
ATOM 4493 O O . LYS A 1 43 ? -6.189 -11.423 9.009 1.00 0.00 43 LYS A O 4
ATOM 4512 N N . ILE A 1 44 ? -4.782 -10.054 7.908 1.00 0.00 44 ILE A N 4
ATOM 4513 C CA . ILE A 1 44 ? -5.798 -9.042 7.648 1.00 0.00 44 ILE A CA 4
ATOM 4514 C C . ILE A 1 44 ? -6.842 -9.552 6.660 1.00 0.00 44 ILE A C 4
ATOM 4515 O O . ILE A 1 44 ? -7.803 -8.854 6.342 1.00 0.00 44 ILE A O 4
ATOM 4531 N N . ASN A 1 45 ? -6.645 -10.775 6.179 1.00 0.00 45 ASN A N 4
ATOM 4532 C CA . ASN A 1 45 ? -7.570 -11.380 5.227 1.00 0.00 45 ASN A CA 4
ATOM 4533 C C . ASN A 1 45 ? -7.627 -10.572 3.935 1.00 0.00 45 ASN A C 4
ATOM 4534 O O . ASN A 1 45 ? -8.703 -10.177 3.483 1.00 0.00 45 ASN A O 4
ATOM 4545 N N . LEU A 1 46 ? -6.463 -10.329 3.343 1.00 0.00 46 LEU A N 4
ATOM 4546 C CA . LEU A 1 46 ? -6.379 -9.569 2.101 1.00 0.00 46 LEU A CA 4
ATOM 4547 C C . LEU A 1 46 ? -5.447 -10.252 1.106 1.00 0.00 46 LEU A C 4
ATOM 4548 O O . LEU A 1 46 ? -4.550 -11.009 1.477 1.00 0.00 46 LEU A O 4
ATOM 4564 N N . PRO A 1 47 ? -5.661 -9.978 -0.189 1.00 0.00 47 PRO A N 4
ATOM 4565 C CA . PRO A 1 47 ? -4.848 -10.554 -1.265 1.00 0.00 47 PRO A CA 4
ATOM 4566 C C . PRO A 1 47 ? -3.428 -9.997 -1.280 1.00 0.00 47 PRO A C 4
ATOM 4567 O O . PRO A 1 47 ? -3.229 -8.784 -1.335 1.00 0.00 47 PRO A O 4
ATOM 4578 N N . GLU A 1 48 ? -2.446 -10.892 -1.232 1.00 0.00 48 GLU A N 4
ATOM 4579 C CA . GLU A 1 48 ? -1.045 -10.488 -1.240 1.00 0.00 48 GLU A CA 4
ATOM 4580 C C . GLU A 1 48 ? -0.829 -9.292 -2.163 1.00 0.00 48 GLU A C 4
ATOM 4581 O O . GLU A 1 48 ? 0.045 -8.459 -1.923 1.00 0.00 48 GLU A O 4
ATOM 4593 N N . SER A 1 49 ? -1.630 -9.216 -3.221 1.00 0.00 49 SER A N 4
ATOM 4594 C CA . SER A 1 49 ? -1.525 -8.125 -4.183 1.00 0.00 49 SER A CA 4
ATOM 4595 C C . SER A 1 49 ? -1.887 -6.792 -3.536 1.00 0.00 49 SER A C 4
ATOM 4596 O O . SER A 1 49 ? -1.143 -5.817 -3.638 1.00 0.00 49 SER A O 4
ATOM 4604 N N . ARG A 1 50 ? -3.037 -6.759 -2.869 1.00 0.00 50 ARG A N 4
ATOM 4605 C CA . ARG A 1 50 ? -3.500 -5.546 -2.206 1.00 0.00 50 ARG A CA 4
ATOM 4606 C C . ARG A 1 50 ? -2.406 -4.960 -1.318 1.00 0.00 50 ARG A C 4
ATOM 4607 O O . ARG A 1 50 ? -2.169 -3.752 -1.322 1.00 0.00 50 ARG A O 4
ATOM 4628 N N . VAL A 1 51 ? -1.743 -5.825 -0.557 1.00 0.00 51 VAL A N 4
ATOM 4629 C CA . VAL A 1 51 ? -0.674 -5.394 0.336 1.00 0.00 51 VAL A CA 4
ATOM 4630 C C . VAL A 1 51 ? 0.457 -4.729 -0.441 1.00 0.00 51 VAL A C 4
ATOM 4631 O O . VAL A 1 51 ? 0.826 -3.588 -0.165 1.00 0.00 51 VAL A O 4
ATOM 4644 N N . GLN A 1 52 ? 1.002 -5.451 -1.415 1.00 0.00 52 GLN A N 4
ATOM 4645 C CA . GLN A 1 52 ? 2.091 -4.931 -2.233 1.00 0.00 52 GLN A CA 4
ATOM 4646 C C . GLN A 1 52 ? 1.768 -3.531 -2.744 1.00 0.00 52 GLN A C 4
ATOM 4647 O O . GLN A 1 52 ? 2.637 -2.660 -2.790 1.00 0.00 52 GLN A O 4
ATOM 4661 N N . VAL A 1 53 ? 0.513 -3.322 -3.127 1.00 0.00 53 VAL A N 4
ATOM 4662 C CA . VAL A 1 53 ? 0.074 -2.027 -3.634 1.00 0.00 53 VAL A CA 4
ATOM 4663 C C . VAL A 1 53 ? 0.062 -0.978 -2.528 1.00 0.00 53 VAL A C 4
ATOM 4664 O O . VAL A 1 53 ? 0.847 -0.030 -2.549 1.00 0.00 53 VAL A O 4
ATOM 4677 N N . TRP A 1 54 ? -0.832 -1.155 -1.562 1.00 0.00 54 TRP A N 4
ATOM 4678 C CA . TRP A 1 54 ? -0.946 -0.224 -0.446 1.00 0.00 54 TRP A CA 4
ATOM 4679 C C . TRP A 1 54 ? 0.427 0.286 -0.021 1.00 0.00 54 TRP A C 4
ATOM 4680 O O . TRP A 1 54 ? 0.604 1.477 0.239 1.00 0.00 54 TRP A O 4
ATOM 4701 N N . PHE A 1 55 ? 1.395 -0.621 0.048 1.00 0.00 55 PHE A N 4
ATOM 4702 C CA . PHE A 1 55 ? 2.752 -0.262 0.443 1.00 0.00 55 PHE A CA 4
ATOM 4703 C C . PHE A 1 55 ? 3.382 0.686 -0.574 1.00 0.00 55 PHE A C 4
ATOM 4704 O O . PHE A 1 55 ? 3.812 1.787 -0.231 1.00 0.00 55 PHE A O 4
ATOM 4721 N N . LYS A 1 56 ? 3.433 0.249 -1.828 1.00 0.00 56 LYS A N 4
ATOM 4722 C CA . LYS A 1 56 ? 4.008 1.056 -2.897 1.00 0.00 56 LYS A CA 4
ATOM 4723 C C . LYS A 1 56 ? 3.465 2.481 -2.856 1.00 0.00 56 LYS A C 4
ATOM 4724 O O . LYS A 1 56 ? 4.163 3.431 -3.209 1.00 0.00 56 LYS A O 4
ATOM 4743 N N . ASN A 1 57 ? 2.217 2.621 -2.421 1.00 0.00 57 ASN A N 4
ATOM 4744 C CA . ASN A 1 57 ? 1.582 3.931 -2.332 1.00 0.00 57 ASN A CA 4
ATOM 4745 C C . ASN A 1 57 ? 2.168 4.743 -1.182 1.00 0.00 57 ASN A C 4
ATOM 4746 O O . ASN A 1 57 ? 2.373 5.951 -1.303 1.00 0.00 57 ASN A O 4
ATOM 4757 N N . ARG A 1 58 ? 2.435 4.072 -0.066 1.00 0.00 58 ARG A N 4
ATOM 4758 C CA . ARG A 1 58 ? 2.996 4.731 1.106 1.00 0.00 58 ARG A CA 4
ATOM 4759 C C . ARG A 1 58 ? 4.465 5.080 0.883 1.00 0.00 58 ARG A C 4
ATOM 4760 O O . ARG A 1 58 ? 4.838 6.254 0.862 1.00 0.00 58 ARG A O 4
ATOM 4781 N N . ARG A 1 59 ? 5.293 4.055 0.716 1.00 0.00 59 ARG A N 4
ATOM 4782 C CA . ARG A 1 59 ? 6.721 4.253 0.496 1.00 0.00 59 ARG A CA 4
ATOM 4783 C C . ARG A 1 59 ? 6.965 5.375 -0.509 1.00 0.00 59 ARG A C 4
ATOM 4784 O O . ARG A 1 59 ? 8.025 6.000 -0.512 1.00 0.00 59 ARG A O 4
ATOM 4805 N N . ALA A 1 60 ? 5.976 5.623 -1.363 1.00 0.00 60 ALA A N 4
ATOM 4806 C CA . ALA A 1 60 ? 6.083 6.670 -2.371 1.00 0.00 60 ALA A CA 4
ATOM 4807 C C . ALA A 1 60 ? 5.953 8.053 -1.743 1.00 0.00 60 ALA A C 4
ATOM 4808 O O . ALA A 1 60 ? 6.692 8.976 -2.089 1.00 0.00 60 ALA A O 4
ATOM 4815 N N . LYS A 1 61 ? 5.009 8.192 -0.818 1.00 0.00 61 LYS A N 4
ATOM 4816 C CA . LYS A 1 61 ? 4.782 9.462 -0.140 1.00 0.00 61 LYS A CA 4
ATOM 4817 C C . LYS A 1 61 ? 6.101 10.180 0.127 1.00 0.00 61 LYS A C 4
ATOM 4818 O O . LYS A 1 61 ? 6.176 11.407 0.060 1.00 0.00 61 LYS A O 4
ATOM 4837 N N . CYS A 1 62 ? 7.139 9.407 0.430 1.00 0.00 62 CYS A N 4
ATOM 4838 C CA . CYS A 1 62 ? 8.456 9.969 0.707 1.00 0.00 62 CYS A CA 4
ATOM 4839 C C . CYS A 1 62 ? 8.810 11.051 -0.308 1.00 0.00 62 CYS A C 4
ATOM 4840 O O . CYS A 1 62 ? 9.172 12.168 0.061 1.00 0.00 62 CYS A O 4
ATOM 4848 N N . ARG A 1 63 ? 8.703 10.711 -1.589 1.00 0.00 63 ARG A N 4
ATOM 4849 C CA . ARG A 1 63 ? 9.015 11.653 -2.657 1.00 0.00 63 ARG A CA 4
ATOM 4850 C C . ARG A 1 63 ? 8.272 12.970 -2.455 1.00 0.00 63 ARG A C 4
ATOM 4851 O O . ARG A 1 63 ? 8.832 14.047 -2.661 1.00 0.00 63 ARG A O 4
ATOM 4872 N N . GLN A 1 64 ? 7.010 12.876 -2.051 1.00 0.00 64 GLN A N 4
ATOM 4873 C CA . GLN A 1 64 ? 6.191 14.061 -1.822 1.00 0.00 64 GLN A CA 4
ATOM 4874 C C . GLN A 1 64 ? 6.832 14.973 -0.782 1.00 0.00 64 GLN A C 4
ATOM 4875 O O . GLN A 1 64 ? 6.729 16.197 -0.869 1.00 0.00 64 GLN A O 4
ATOM 4889 N N . GLN A 1 65 ? 7.493 14.370 0.200 1.00 0.00 65 GLN A N 4
ATOM 4890 C CA . GLN A 1 65 ? 8.150 15.129 1.258 1.00 0.00 65 GLN A CA 4
ATOM 4891 C C . GLN A 1 65 ? 7.168 16.075 1.940 1.00 0.00 65 GLN A C 4
ATOM 4892 O O . GLN A 1 65 ? 7.491 17.232 2.208 1.00 0.00 65 GLN A O 4
ATOM 4906 N N . GLN A 1 66 ? 5.968 15.576 2.216 1.00 0.00 66 GLN A N 4
ATOM 4907 C CA . GLN A 1 66 ? 4.938 16.378 2.866 1.00 0.00 66 GLN A CA 4
ATOM 4908 C C . GLN A 1 66 ? 4.978 16.194 4.379 1.00 0.00 66 GLN A C 4
ATOM 4909 O O . GLN A 1 66 ? 5.216 15.092 4.873 1.00 0.00 66 GLN A O 4
ATOM 4923 N N . GLN A 1 67 ? 4.746 17.280 5.109 1.00 0.00 67 GLN A N 4
ATOM 4924 C CA . GLN A 1 67 ? 4.757 17.237 6.566 1.00 0.00 67 GLN A CA 4
ATOM 4925 C C . GLN A 1 67 ? 4.093 15.964 7.079 1.00 0.00 67 GLN A C 4
ATOM 4926 O O . GLN A 1 67 ? 2.874 15.910 7.237 1.00 0.00 67 GLN A O 4
ATOM 4940 N N . GLN A 1 68 ? 4.903 14.942 7.336 1.00 0.00 68 GLN A N 4
ATOM 4941 C CA . GLN A 1 68 ? 4.392 13.669 7.830 1.00 0.00 68 GLN A CA 4
ATOM 4942 C C . GLN A 1 68 ? 4.050 13.758 9.314 1.00 0.00 68 GLN A C 4
ATOM 4943 O O . GLN A 1 68 ? 2.902 13.554 9.708 1.00 0.00 68 GLN A O 4
ATOM 4957 N N . GLN A 1 69 ? 5.053 14.063 10.130 1.00 0.00 69 GLN A N 4
ATOM 4958 C CA . GLN A 1 69 ? 4.857 14.178 11.570 1.00 0.00 69 GLN A CA 4
ATOM 4959 C C . GLN A 1 69 ? 3.483 14.757 11.888 1.00 0.00 69 GLN A C 4
ATOM 4960 O O . GLN A 1 69 ? 3.031 15.700 11.239 1.00 0.00 69 GLN A O 4
ATOM 4974 N N . GLN A 1 70 ? 2.823 14.185 12.891 1.00 0.00 70 GLN A N 4
ATOM 4975 C CA . GLN A 1 70 ? 1.499 14.644 13.293 1.00 0.00 70 GLN A CA 4
ATOM 4976 C C . GLN A 1 70 ? 1.304 14.492 14.798 1.00 0.00 70 GLN A C 4
ATOM 4977 O O . GLN A 1 70 ? 1.529 13.420 15.358 1.00 0.00 70 GLN A O 4
ATOM 4991 N N . ASN A 1 71 ? 0.887 15.574 15.448 1.00 0.00 71 ASN A N 4
ATOM 4992 C CA . ASN A 1 71 ? 0.663 15.561 16.889 1.00 0.00 71 ASN A CA 4
ATOM 4993 C C . ASN A 1 71 ? 0.136 14.204 17.346 1.00 0.00 71 ASN A C 4
ATOM 4994 O O . ASN A 1 71 ? -0.701 13.595 16.680 1.00 0.00 71 ASN A O 4
ATOM 5005 N N . GLY A 1 72 ? 0.632 13.736 18.487 1.00 0.00 72 GLY A N 4
ATOM 5006 C CA . GLY A 1 72 ? 0.199 12.454 19.014 1.00 0.00 72 GLY A CA 4
ATOM 5007 C C . GLY A 1 72 ? 1.264 11.786 19.861 1.00 0.00 72 GLY A C 4
ATOM 5008 O O . GLY A 1 72 ? 1.648 12.302 20.909 1.00 0.00 72 GLY A O 4
ATOM 5012 N N . GLY A 1 73 ? 1.742 10.632 19.405 1.00 0.00 73 GLY A N 4
ATOM 5013 C CA . GLY A 1 73 ? 2.763 9.910 20.141 1.00 0.00 73 GLY A CA 4
ATOM 5014 C C . GLY A 1 73 ? 3.179 8.627 19.449 1.00 0.00 73 GLY A C 4
ATOM 5015 O O . GLY A 1 73 ? 2.620 8.264 18.414 1.00 0.00 73 GLY A O 4
ATOM 5019 N N . GLN A 1 74 ? 4.164 7.941 20.020 1.00 0.00 74 GLN A N 4
ATOM 5020 C CA . GLN A 1 74 ? 4.657 6.693 19.448 1.00 0.00 74 GLN A CA 4
ATOM 5021 C C . GLN A 1 74 ? 5.005 5.693 20.545 1.00 0.00 74 GLN A C 4
ATOM 5022 O O . GLN A 1 74 ? 5.271 6.074 21.685 1.00 0.00 74 GLN A O 4
ATOM 5036 N N . SER A 1 75 ? 5.002 4.411 20.193 1.00 0.00 75 SER A N 4
ATOM 5037 C CA . SER A 1 75 ? 5.315 3.355 21.149 1.00 0.00 75 SER A CA 4
ATOM 5038 C C . SER A 1 75 ? 6.469 2.493 20.648 1.00 0.00 75 SER A C 4
ATOM 5039 O O . SER A 1 75 ? 6.929 2.647 19.517 1.00 0.00 75 SER A O 4
ATOM 5047 N N . GLY A 1 76 ? 6.934 1.584 21.500 1.00 0.00 76 GLY A N 4
ATOM 5048 C CA . GLY A 1 76 ? 8.032 0.711 21.127 1.00 0.00 76 GLY A CA 4
ATOM 5049 C C . GLY A 1 76 ? 7.737 -0.747 21.419 1.00 0.00 76 GLY A C 4
ATOM 5050 O O . GLY A 1 76 ? 6.797 -1.080 22.141 1.00 0.00 76 GLY A O 4
ATOM 5054 N N . PRO A 1 77 ? 8.554 -1.646 20.849 1.00 0.00 77 PRO A N 4
ATOM 5055 C CA . PRO A 1 77 ? 8.395 -3.091 21.037 1.00 0.00 77 PRO A CA 4
ATOM 5056 C C . PRO A 1 77 ? 8.740 -3.532 22.456 1.00 0.00 77 PRO A C 4
ATOM 5057 O O . PRO A 1 77 ? 8.995 -2.703 23.329 1.00 0.00 77 PRO A O 4
ATOM 5068 N N . SER A 1 78 ? 8.745 -4.843 22.678 1.00 0.00 78 SER A N 4
ATOM 5069 C CA . SER A 1 78 ? 9.056 -5.394 23.992 1.00 0.00 78 SER A CA 4
ATOM 5070 C C . SER A 1 78 ? 9.616 -6.807 23.869 1.00 0.00 78 SER A C 4
ATOM 5071 O O . SER A 1 78 ? 9.658 -7.378 22.779 1.00 0.00 78 SER A O 4
ATOM 5079 N N . SER A 1 79 ? 10.048 -7.366 24.996 1.00 0.00 79 SER A N 4
ATOM 5080 C CA . SER A 1 79 ? 10.610 -8.711 25.015 1.00 0.00 79 SER A CA 4
ATOM 5081 C C . SER A 1 79 ? 9.983 -9.546 26.128 1.00 0.00 79 SER A C 4
ATOM 5082 O O . SER A 1 79 ? 9.152 -9.057 26.892 1.00 0.00 79 SER A O 4
ATOM 5090 N N . GLY A 1 80 ? 10.387 -10.810 26.211 1.00 0.00 80 GLY A N 4
ATOM 5091 C CA . GLY A 1 80 ? 9.855 -11.693 27.232 1.00 0.00 80 GLY A CA 4
ATOM 5092 C C . GLY A 1 80 ? 8.533 -12.314 26.829 1.00 0.00 80 GLY A C 4
ATOM 5093 O O . GLY A 1 80 ? 7.727 -12.683 27.684 1.00 0.00 80 GLY A O 4
ATOM 5097 N N . GLY A 1 1 ? -27.983 7.117 -11.030 1.00 0.00 1 GLY A N 5
ATOM 5098 C CA . GLY A 1 1 ? -27.874 6.317 -12.236 1.00 0.00 1 GLY A CA 5
ATOM 5099 C C . GLY A 1 1 ? -29.227 5.966 -12.822 1.00 0.00 1 GLY A C 5
ATOM 5100 O O . GLY A 1 1 ? -30.046 6.848 -13.083 1.00 0.00 1 GLY A O 5
ATOM 5104 N N . SER A 1 2 ? -29.463 4.675 -13.032 1.00 0.00 2 SER A N 5
ATOM 5105 C CA . SER A 1 2 ? -30.724 4.210 -13.597 1.00 0.00 2 SER A CA 5
ATOM 5106 C C . SER A 1 2 ? -31.162 2.902 -12.945 1.00 0.00 2 SER A C 5
ATOM 5107 O O . SER A 1 2 ? -30.341 2.155 -12.415 1.00 0.00 2 SER A O 5
ATOM 5115 N N . SER A 1 3 ? -32.463 2.634 -12.988 1.00 0.00 3 SER A N 5
ATOM 5116 C CA . SER A 1 3 ? -33.013 1.419 -12.399 1.00 0.00 3 SER A CA 5
ATOM 5117 C C . SER A 1 3 ? -32.779 0.218 -13.311 1.00 0.00 3 SER A C 5
ATOM 5118 O O . SER A 1 3 ? -33.566 -0.049 -14.218 1.00 0.00 3 SER A O 5
ATOM 5126 N N . GLY A 1 4 ? -31.690 -0.503 -13.062 1.00 0.00 4 GLY A N 5
ATOM 5127 C CA . GLY A 1 4 ? -31.371 -1.667 -13.869 1.00 0.00 4 GLY A CA 5
ATOM 5128 C C . GLY A 1 4 ? -30.230 -2.479 -13.288 1.00 0.00 4 GLY A C 5
ATOM 5129 O O . GLY A 1 4 ? -30.123 -2.630 -12.072 1.00 0.00 4 GLY A O 5
ATOM 5133 N N . SER A 1 5 ? -29.377 -3.005 -14.161 1.00 0.00 5 SER A N 5
ATOM 5134 C CA . SER A 1 5 ? -28.241 -3.811 -13.729 1.00 0.00 5 SER A CA 5
ATOM 5135 C C . SER A 1 5 ? -26.935 -3.040 -13.889 1.00 0.00 5 SER A C 5
ATOM 5136 O O . SER A 1 5 ? -26.809 -2.185 -14.766 1.00 0.00 5 SER A O 5
ATOM 5144 N N . SER A 1 6 ? -25.964 -3.348 -13.034 1.00 0.00 6 SER A N 5
ATOM 5145 C CA . SER A 1 6 ? -24.668 -2.682 -13.077 1.00 0.00 6 SER A CA 5
ATOM 5146 C C . SER A 1 6 ? -23.615 -3.493 -12.327 1.00 0.00 6 SER A C 5
ATOM 5147 O O . SER A 1 6 ? -23.800 -3.843 -11.162 1.00 0.00 6 SER A O 5
ATOM 5155 N N . GLY A 1 7 ? -22.510 -3.787 -13.005 1.00 0.00 7 GLY A N 5
ATOM 5156 C CA . GLY A 1 7 ? -21.444 -4.554 -12.388 1.00 0.00 7 GLY A CA 5
ATOM 5157 C C . GLY A 1 7 ? -20.610 -3.724 -11.432 1.00 0.00 7 GLY A C 5
ATOM 5158 O O . GLY A 1 7 ? -19.444 -3.437 -11.703 1.00 0.00 7 GLY A O 5
ATOM 5162 N N . ARG A 1 8 ? -21.209 -3.335 -10.311 1.00 0.00 8 ARG A N 5
ATOM 5163 C CA . ARG A 1 8 ? -20.515 -2.530 -9.314 1.00 0.00 8 ARG A CA 5
ATOM 5164 C C . ARG A 1 8 ? -20.146 -3.373 -8.096 1.00 0.00 8 ARG A C 5
ATOM 5165 O O . ARG A 1 8 ? -21.006 -4.004 -7.482 1.00 0.00 8 ARG A O 5
ATOM 5186 N N . ARG A 1 9 ? -18.862 -3.379 -7.754 1.00 0.00 9 ARG A N 5
ATOM 5187 C CA . ARG A 1 9 ? -18.379 -4.145 -6.612 1.00 0.00 9 ARG A CA 5
ATOM 5188 C C . ARG A 1 9 ? -17.884 -3.218 -5.505 1.00 0.00 9 ARG A C 5
ATOM 5189 O O . ARG A 1 9 ? -16.949 -2.443 -5.705 1.00 0.00 9 ARG A O 5
ATOM 5210 N N . GLU A 1 10 ? -18.518 -3.304 -4.340 1.00 0.00 10 GLU A N 5
ATOM 5211 C CA . GLU A 1 10 ? -18.143 -2.472 -3.203 1.00 0.00 10 GLU A CA 5
ATOM 5212 C C . GLU A 1 10 ? -16.625 -2.383 -3.072 1.00 0.00 10 GLU A C 5
ATOM 5213 O O . GLU A 1 10 ? -15.934 -3.401 -3.038 1.00 0.00 10 GLU A O 5
ATOM 5225 N N . ARG A 1 11 ? -16.114 -1.158 -2.999 1.00 0.00 11 ARG A N 5
ATOM 5226 C CA . ARG A 1 11 ? -14.679 -0.935 -2.874 1.00 0.00 11 ARG A CA 5
ATOM 5227 C C . ARG A 1 11 ? -14.110 -1.710 -1.689 1.00 0.00 11 ARG A C 5
ATOM 5228 O O . ARG A 1 11 ? -14.724 -1.777 -0.624 1.00 0.00 11 ARG A O 5
ATOM 5249 N N . THR A 1 12 ? -12.932 -2.296 -1.882 1.00 0.00 12 THR A N 5
ATOM 5250 C CA . THR A 1 12 ? -12.281 -3.068 -0.831 1.00 0.00 12 THR A CA 5
ATOM 5251 C C . THR A 1 12 ? -11.468 -2.166 0.090 1.00 0.00 12 THR A C 5
ATOM 5252 O O . THR A 1 12 ? -10.330 -2.482 0.440 1.00 0.00 12 THR A O 5
ATOM 5263 N N . THR A 1 13 ? -12.058 -1.041 0.481 1.00 0.00 13 THR A N 5
ATOM 5264 C CA . THR A 1 13 ? -11.387 -0.092 1.362 1.00 0.00 13 THR A CA 5
ATOM 5265 C C . THR A 1 13 ? -10.775 -0.798 2.566 1.00 0.00 13 THR A C 5
ATOM 5266 O O . THR A 1 13 ? -11.348 -1.750 3.098 1.00 0.00 13 T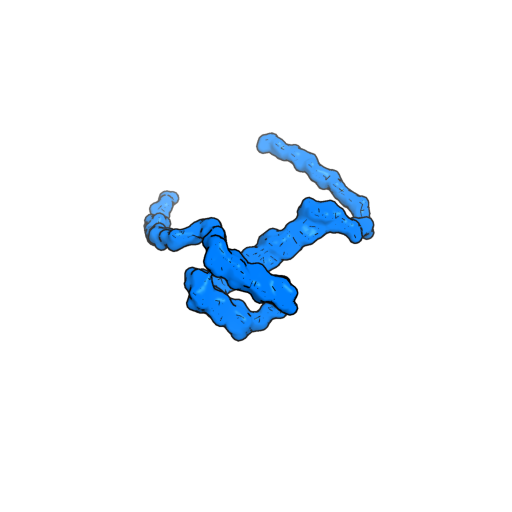HR A O 5
ATOM 5277 N N . PHE A 1 14 ? -9.609 -0.326 2.993 1.00 0.00 14 PHE A N 5
ATOM 5278 C CA . PHE A 1 14 ? -8.918 -0.913 4.136 1.00 0.00 14 PHE A CA 5
ATOM 5279 C C . PHE A 1 14 ? -9.575 -0.486 5.445 1.00 0.00 14 PHE A C 5
ATOM 5280 O O . PHE A 1 14 ? -9.938 0.677 5.622 1.00 0.00 14 PHE A O 5
ATOM 5297 N N . THR A 1 15 ? -9.724 -1.437 6.362 1.00 0.00 15 THR A N 5
ATOM 5298 C CA . THR A 1 15 ? -10.338 -1.162 7.655 1.00 0.00 15 THR A CA 5
ATOM 5299 C C . THR A 1 15 ? -9.283 -0.846 8.709 1.00 0.00 15 THR A C 5
ATOM 5300 O O . THR A 1 15 ? -8.101 -1.139 8.525 1.00 0.00 15 THR A O 5
ATOM 5311 N N . ARG A 1 16 ? -9.716 -0.247 9.813 1.00 0.00 16 ARG A N 5
ATOM 5312 C CA . ARG A 1 16 ? -8.808 0.108 10.897 1.00 0.00 16 ARG A CA 5
ATOM 5313 C C . ARG A 1 16 ? -7.888 -1.060 11.241 1.00 0.00 16 ARG A C 5
ATOM 5314 O O . ARG A 1 16 ? -6.688 -0.879 11.441 1.00 0.00 16 ARG A O 5
ATOM 5335 N N . ALA A 1 17 ? -8.461 -2.257 11.308 1.00 0.00 17 ALA A N 5
ATOM 5336 C CA . ALA A 1 17 ? -7.694 -3.454 11.627 1.00 0.00 17 ALA A CA 5
ATOM 5337 C C . ALA A 1 17 ? -6.662 -3.750 10.543 1.00 0.00 17 ALA A C 5
ATOM 5338 O O . ALA A 1 17 ? -5.468 -3.852 10.822 1.00 0.00 17 ALA A O 5
ATOM 5345 N N . GLN A 1 18 ? -7.132 -3.886 9.307 1.00 0.00 18 GLN A N 5
ATOM 5346 C CA . GLN A 1 18 ? -6.249 -4.171 8.182 1.00 0.00 18 GLN A CA 5
ATOM 5347 C C . GLN A 1 18 ? -5.127 -3.142 8.097 1.00 0.00 18 GLN A C 5
ATOM 5348 O O . GLN A 1 18 ? -3.983 -3.479 7.786 1.00 0.00 18 GLN A O 5
ATOM 5362 N N . LEU A 1 19 ? -5.460 -1.886 8.373 1.00 0.00 19 LEU A N 5
ATOM 5363 C CA . LEU A 1 19 ? -4.480 -0.806 8.328 1.00 0.00 19 LEU A CA 5
ATOM 5364 C C . LEU A 1 19 ? -3.493 -0.917 9.485 1.00 0.00 19 LEU A C 5
ATOM 5365 O O . LEU A 1 19 ? -2.279 -0.897 9.283 1.00 0.00 19 LEU A O 5
ATOM 5381 N N . ASP A 1 20 ? -4.023 -1.035 10.698 1.00 0.00 20 ASP A N 5
ATOM 5382 C CA . ASP A 1 20 ? -3.189 -1.152 11.888 1.00 0.00 20 ASP A CA 5
ATOM 5383 C C . ASP A 1 20 ? -1.971 -2.030 11.615 1.00 0.00 20 ASP A C 5
ATOM 5384 O O . ASP A 1 20 ? -0.855 -1.704 12.018 1.00 0.00 20 ASP A O 5
ATOM 5393 N N . VAL A 1 21 ? -2.195 -3.145 10.927 1.00 0.00 21 VAL A N 5
ATOM 5394 C CA . VAL A 1 21 ? -1.116 -4.070 10.599 1.00 0.00 21 VAL A CA 5
ATOM 5395 C C . VAL A 1 21 ? -0.259 -3.533 9.458 1.00 0.00 21 VAL A C 5
ATOM 5396 O O . VAL A 1 21 ? 0.968 -3.495 9.553 1.00 0.00 21 VAL A O 5
ATOM 5409 N N . LEU A 1 22 ? -0.914 -3.117 8.379 1.00 0.00 22 LEU A N 5
ATOM 5410 C CA . LEU A 1 22 ? -0.212 -2.581 7.218 1.00 0.00 22 LEU A CA 5
ATOM 5411 C C . LEU A 1 22 ? 0.797 -1.516 7.636 1.00 0.00 22 LEU A C 5
ATOM 5412 O O . LEU A 1 22 ? 1.957 -1.553 7.226 1.00 0.00 22 LEU A O 5
ATOM 5428 N N . GLU A 1 23 ? 0.348 -0.571 8.455 1.00 0.00 23 GLU A N 5
ATOM 5429 C CA . GLU A 1 23 ? 1.213 0.503 8.929 1.00 0.00 23 GLU A CA 5
ATOM 5430 C C . GLU A 1 23 ? 2.383 -0.056 9.734 1.00 0.00 23 GLU A C 5
ATOM 5431 O O . GLU A 1 23 ? 3.539 0.283 9.485 1.00 0.00 23 GLU A O 5
ATOM 5443 N N . ALA A 1 24 ? 2.072 -0.914 10.700 1.00 0.00 24 ALA A N 5
ATOM 5444 C CA . ALA A 1 24 ? 3.096 -1.522 11.541 1.00 0.00 24 ALA A CA 5
ATOM 5445 C C . ALA A 1 24 ? 4.239 -2.078 10.698 1.00 0.00 24 ALA A C 5
ATOM 5446 O O . ALA A 1 24 ? 5.402 -1.730 10.905 1.00 0.00 24 ALA A O 5
ATOM 5453 N N . LEU A 1 25 ? 3.901 -2.943 9.749 1.00 0.00 25 LEU A N 5
ATOM 5454 C CA . LEU A 1 25 ? 4.900 -3.549 8.875 1.00 0.00 25 LEU A CA 5
ATOM 5455 C C . LEU A 1 25 ? 5.749 -2.479 8.195 1.00 0.00 25 LEU A C 5
ATOM 5456 O O . LEU A 1 25 ? 6.909 -2.715 7.857 1.00 0.00 25 LEU A O 5
ATOM 5472 N N . PHE A 1 26 ? 5.164 -1.302 8.001 1.00 0.00 26 PHE A N 5
ATOM 5473 C CA . PHE A 1 26 ? 5.867 -0.195 7.364 1.00 0.00 26 PHE A CA 5
ATOM 5474 C C . PHE A 1 26 ? 6.884 0.425 8.317 1.00 0.00 26 PHE A C 5
ATOM 5475 O O . PHE A 1 26 ? 7.889 0.992 7.888 1.00 0.00 26 PHE A O 5
ATOM 5492 N N . ALA A 1 27 ? 6.615 0.314 9.614 1.00 0.00 27 ALA A N 5
ATOM 5493 C CA . ALA A 1 27 ? 7.506 0.862 10.629 1.00 0.00 27 ALA A CA 5
ATOM 5494 C C . ALA A 1 27 ? 8.692 -0.064 10.875 1.00 0.00 27 ALA A C 5
ATOM 5495 O O . ALA A 1 27 ? 9.819 0.393 11.069 1.00 0.00 27 ALA A O 5
ATOM 5502 N N . LYS A 1 28 ? 8.432 -1.367 10.867 1.00 0.00 28 LYS A N 5
ATOM 5503 C CA . LYS A 1 28 ? 9.478 -2.358 11.089 1.00 0.00 28 LYS A CA 5
ATOM 5504 C C . LYS A 1 28 ? 10.318 -2.553 9.831 1.00 0.00 28 LYS A C 5
ATOM 5505 O O . LYS A 1 28 ? 11.512 -2.845 9.907 1.00 0.00 28 LYS A O 5
ATOM 5524 N N . THR A 1 29 ? 9.687 -2.390 8.672 1.00 0.00 29 THR A N 5
ATOM 5525 C CA . THR A 1 29 ? 10.376 -2.548 7.397 1.00 0.00 29 THR A CA 5
ATOM 5526 C C . THR A 1 29 ? 9.559 -1.956 6.254 1.00 0.00 29 THR A C 5
ATOM 5527 O O . THR A 1 29 ? 8.422 -2.364 6.015 1.00 0.00 29 THR A O 5
ATOM 5538 N N . ARG A 1 30 ? 10.146 -0.995 5.549 1.00 0.00 30 ARG A N 5
ATOM 5539 C CA . ARG A 1 30 ? 9.472 -0.347 4.431 1.00 0.00 30 ARG A CA 5
ATOM 5540 C C . ARG A 1 30 ? 9.378 -1.289 3.234 1.00 0.00 30 ARG A C 5
ATOM 5541 O O . ARG A 1 30 ? 8.548 -1.098 2.344 1.00 0.00 30 ARG A O 5
ATOM 5562 N N . TYR A 1 31 ? 10.233 -2.305 3.219 1.00 0.00 31 TYR A N 5
ATOM 5563 C CA . TYR A 1 31 ? 10.248 -3.275 2.130 1.00 0.00 31 TYR A CA 5
ATOM 5564 C C . TYR A 1 31 ? 10.272 -4.701 2.671 1.00 0.00 31 TYR A C 5
ATOM 5565 O O . TYR A 1 31 ? 11.316 -5.349 2.740 1.00 0.00 31 TYR A O 5
ATOM 5583 N N . PRO A 1 32 ? 9.092 -5.203 3.065 1.00 0.00 32 PRO A N 5
ATOM 5584 C CA . PRO A 1 32 ? 8.948 -6.558 3.606 1.00 0.00 32 PRO A CA 5
ATOM 5585 C C . PRO A 1 32 ? 9.162 -7.631 2.544 1.00 0.00 32 PRO A C 5
ATOM 5586 O O . PRO A 1 32 ? 9.069 -7.361 1.347 1.00 0.00 32 PRO A O 5
ATOM 5597 N N . ASP A 1 33 ? 9.449 -8.849 2.991 1.00 0.00 33 ASP A N 5
ATOM 5598 C CA . ASP A 1 33 ? 9.674 -9.964 2.079 1.00 0.00 33 ASP A CA 5
ATOM 5599 C C . ASP A 1 33 ? 8.375 -10.716 1.807 1.00 0.00 33 ASP A C 5
ATOM 5600 O O . ASP A 1 33 ? 7.324 -10.374 2.351 1.00 0.00 33 ASP A O 5
ATOM 5609 N N . ILE A 1 34 ? 8.454 -11.739 0.963 1.00 0.00 34 ILE A N 5
ATOM 5610 C CA . ILE A 1 34 ? 7.284 -12.538 0.620 1.00 0.00 34 ILE A CA 5
ATOM 5611 C C . ILE A 1 34 ? 6.660 -13.160 1.865 1.00 0.00 34 ILE A C 5
ATOM 5612 O O . ILE A 1 34 ? 5.437 -13.198 2.006 1.00 0.00 34 ILE A O 5
ATOM 5628 N N . PHE A 1 35 ? 7.507 -13.647 2.765 1.00 0.00 35 PHE A N 5
ATOM 5629 C CA . PHE A 1 35 ? 7.039 -14.267 3.999 1.00 0.00 35 PHE A CA 5
ATOM 5630 C C . PHE A 1 35 ? 6.181 -13.296 4.805 1.00 0.00 35 PHE A C 5
ATOM 5631 O O . PHE A 1 35 ? 5.082 -13.636 5.240 1.00 0.00 35 PHE A O 5
ATOM 5648 N N . MET A 1 36 ? 6.694 -12.085 5.000 1.00 0.00 36 MET A N 5
ATOM 5649 C CA . MET A 1 36 ? 5.975 -11.064 5.753 1.00 0.00 36 MET A CA 5
ATOM 5650 C C . MET A 1 36 ? 4.667 -10.697 5.060 1.00 0.00 36 MET A C 5
ATOM 5651 O O . MET A 1 36 ? 3.604 -10.698 5.680 1.00 0.00 36 MET A O 5
ATOM 5665 N N . ARG A 1 37 ? 4.753 -10.384 3.771 1.00 0.00 37 ARG A N 5
ATOM 5666 C CA . ARG A 1 37 ? 3.576 -10.014 2.994 1.00 0.00 37 ARG A CA 5
ATOM 5667 C C . ARG A 1 37 ? 2.507 -11.100 3.076 1.00 0.00 37 ARG A C 5
ATOM 5668 O O . ARG A 1 37 ? 1.331 -10.811 3.293 1.00 0.00 37 ARG A O 5
ATOM 5689 N N . GLU A 1 38 ? 2.925 -12.349 2.901 1.00 0.00 38 GLU A N 5
ATOM 5690 C CA . GLU A 1 38 ? 2.003 -13.478 2.954 1.00 0.00 38 GLU A CA 5
ATOM 5691 C C . GLU A 1 38 ? 1.241 -13.496 4.276 1.00 0.00 38 GLU A C 5
ATOM 5692 O O . GLU A 1 38 ? 0.012 -13.540 4.294 1.00 0.00 38 GLU A O 5
ATOM 5704 N N . GLU A 1 39 ? 1.982 -13.464 5.379 1.00 0.00 39 GLU A N 5
ATOM 5705 C CA . GLU A 1 39 ? 1.376 -13.478 6.706 1.00 0.00 39 GLU A CA 5
ATOM 5706 C C . GLU A 1 39 ? 0.280 -12.422 6.815 1.00 0.00 39 GLU A C 5
ATOM 5707 O O . GLU A 1 39 ? -0.897 -12.747 6.968 1.00 0.00 39 GLU A O 5
ATOM 5719 N N . VAL A 1 40 ? 0.676 -11.156 6.735 1.00 0.00 40 VAL A N 5
ATOM 5720 C CA . VAL A 1 40 ? -0.271 -10.051 6.825 1.00 0.00 40 VAL A CA 5
ATOM 5721 C C . VAL A 1 40 ? -1.481 -10.291 5.928 1.00 0.00 40 VAL A C 5
ATOM 5722 O O . VAL A 1 40 ? -2.614 -10.360 6.403 1.00 0.00 40 VAL A O 5
ATOM 5735 N N . ALA A 1 41 ? -1.232 -10.418 4.629 1.00 0.00 41 ALA A N 5
ATOM 5736 C CA . ALA A 1 41 ? -2.300 -10.653 3.666 1.00 0.00 41 ALA A CA 5
ATOM 5737 C C . ALA A 1 41 ? -3.235 -11.759 4.142 1.00 0.00 41 ALA A C 5
ATOM 5738 O O . ALA A 1 41 ? -4.416 -11.782 3.790 1.00 0.00 41 ALA A O 5
ATOM 5745 N N . LEU A 1 42 ? -2.702 -12.674 4.944 1.00 0.00 42 LEU A N 5
ATOM 5746 C CA . LEU A 1 42 ? -3.490 -13.784 5.469 1.00 0.00 42 LEU A CA 5
ATOM 5747 C C . LEU A 1 42 ? -4.155 -13.404 6.787 1.00 0.00 42 LEU A C 5
ATOM 5748 O O . LEU A 1 42 ? -5.182 -13.970 7.163 1.00 0.00 42 LEU A O 5
ATOM 5764 N N . LYS A 1 43 ? -3.565 -12.440 7.486 1.00 0.00 43 LYS A N 5
ATOM 5765 C CA . LYS A 1 43 ? -4.102 -11.980 8.761 1.00 0.00 43 LYS A CA 5
ATOM 5766 C C . LYS A 1 43 ? -5.185 -10.928 8.548 1.00 0.00 43 LYS A C 5
ATOM 5767 O O . LYS A 1 43 ? -6.351 -11.149 8.876 1.00 0.00 43 LYS A O 5
ATOM 5786 N N . ILE A 1 44 ? -4.792 -9.785 7.997 1.00 0.00 44 ILE A N 5
ATOM 5787 C CA . ILE A 1 44 ? -5.731 -8.700 7.738 1.00 0.00 44 ILE A CA 5
ATOM 5788 C C . ILE A 1 44 ? -6.853 -9.154 6.810 1.00 0.00 44 ILE A C 5
ATOM 5789 O O . ILE A 1 44 ? -7.845 -8.449 6.629 1.00 0.00 44 ILE A O 5
ATOM 5805 N N . ASN A 1 45 ? -6.688 -10.336 6.225 1.00 0.00 45 ASN A N 5
ATOM 5806 C CA . ASN A 1 45 ? -7.688 -10.885 5.316 1.00 0.00 45 ASN A CA 5
ATOM 5807 C C . ASN A 1 45 ? -7.693 -10.127 3.992 1.00 0.00 45 ASN A C 5
ATOM 5808 O O . ASN A 1 45 ? -8.748 -9.731 3.495 1.00 0.00 45 ASN A O 5
ATOM 5819 N N . LEU A 1 46 ? -6.508 -9.930 3.424 1.00 0.00 46 LEU A N 5
ATOM 5820 C CA . LEU A 1 46 ? -6.375 -9.221 2.157 1.00 0.00 46 LEU A CA 5
ATOM 5821 C C . LEU A 1 46 ? -5.445 -9.971 1.208 1.00 0.00 46 LEU A C 5
ATOM 5822 O O . LEU A 1 46 ? -4.602 -10.765 1.625 1.00 0.00 46 LEU A O 5
ATOM 5838 N N . PRO A 1 47 ? -5.600 -9.713 -0.099 1.00 0.00 47 PRO A N 5
ATOM 5839 C CA . PRO A 1 47 ? -4.781 -10.351 -1.134 1.00 0.00 47 PRO A CA 5
ATOM 5840 C C . PRO A 1 47 ? -3.335 -9.868 -1.109 1.00 0.00 47 PRO A C 5
ATOM 5841 O O . PRO A 1 47 ? -3.070 -8.671 -1.214 1.00 0.00 47 PRO A O 5
ATOM 5852 N N . GLU A 1 48 ? -2.404 -10.807 -0.970 1.00 0.00 48 GLU A N 5
ATOM 5853 C CA . GLU A 1 48 ? -0.985 -10.475 -0.931 1.00 0.00 48 GLU A CA 5
ATOM 5854 C C . GLU A 1 48 ? -0.652 -9.388 -1.950 1.00 0.00 48 GLU A C 5
ATOM 5855 O O . GLU A 1 48 ? 0.321 -8.651 -1.792 1.00 0.00 48 GLU A O 5
ATOM 5867 N N . SER A 1 49 ? -1.467 -9.297 -2.996 1.00 0.00 49 SER A N 5
ATOM 5868 C CA . SER A 1 49 ? -1.258 -8.304 -4.044 1.00 0.00 49 SER A CA 5
ATOM 5869 C C . SER A 1 49 ? -1.561 -6.900 -3.530 1.00 0.00 49 SER A C 5
ATOM 5870 O O . SER A 1 49 ? -0.810 -5.958 -3.786 1.00 0.00 49 SER A O 5
ATOM 5878 N N . ARG A 1 50 ? -2.665 -6.768 -2.802 1.00 0.00 50 ARG A N 5
ATOM 5879 C CA . ARG A 1 50 ? -3.069 -5.479 -2.253 1.00 0.00 50 ARG A CA 5
ATOM 5880 C C . ARG A 1 50 ? -1.987 -4.917 -1.335 1.00 0.00 50 ARG A C 5
ATOM 5881 O O . ARG A 1 50 ? -1.647 -3.736 -1.410 1.00 0.00 50 ARG A O 5
ATOM 5902 N N . VAL A 1 51 ? -1.451 -5.771 -0.468 1.00 0.00 51 VAL A N 5
ATOM 5903 C CA . VAL A 1 51 ? -0.408 -5.360 0.464 1.00 0.00 51 VAL A CA 5
ATOM 5904 C C . VAL A 1 51 ? 0.736 -4.662 -0.264 1.00 0.00 51 VAL A C 5
ATOM 5905 O O . VAL A 1 51 ? 1.064 -3.514 0.034 1.00 0.00 51 VAL A O 5
ATOM 5918 N N . GLN A 1 52 ? 1.338 -5.363 -1.219 1.00 0.00 52 GLN A N 5
ATOM 5919 C CA . GLN A 1 52 ? 2.445 -4.810 -1.989 1.00 0.00 52 GLN A CA 5
ATOM 5920 C C . GLN A 1 52 ? 2.086 -3.439 -2.552 1.00 0.00 52 GLN A C 5
ATOM 5921 O O . GLN A 1 52 ? 2.894 -2.511 -2.519 1.00 0.00 52 GLN A O 5
ATOM 5935 N N . VAL A 1 53 ? 0.867 -3.318 -3.069 1.00 0.00 53 VAL A N 5
ATOM 5936 C CA . VAL A 1 53 ? 0.400 -2.060 -3.639 1.00 0.00 53 VAL A CA 5
ATOM 5937 C C . VAL A 1 53 ? 0.330 -0.968 -2.577 1.00 0.00 53 VAL A C 5
ATOM 5938 O O . VAL A 1 53 ? 0.959 0.081 -2.709 1.00 0.00 53 VAL A O 5
ATOM 5951 N N . TRP A 1 54 ? -0.439 -1.223 -1.525 1.00 0.00 54 TRP A N 5
ATOM 5952 C CA . TRP A 1 54 ? -0.592 -0.262 -0.439 1.00 0.00 54 TRP A CA 5
ATOM 5953 C C . TRP A 1 54 ? 0.737 0.415 -0.121 1.00 0.00 54 TRP A C 5
ATOM 5954 O O . TRP A 1 54 ? 0.782 1.612 0.165 1.00 0.00 54 TRP A O 5
ATOM 5975 N N . PHE A 1 55 ? 1.817 -0.357 -0.172 1.00 0.00 55 PHE A N 5
ATOM 5976 C CA . PHE A 1 55 ? 3.147 0.168 0.111 1.00 0.00 55 PHE A CA 5
ATOM 5977 C C . PHE A 1 55 ? 3.591 1.141 -0.977 1.00 0.00 55 PHE A C 5
ATOM 5978 O O . PHE A 1 55 ? 3.949 2.285 -0.695 1.00 0.00 55 PHE A O 5
ATOM 5995 N N . LYS A 1 56 ? 3.565 0.679 -2.222 1.00 0.00 56 LYS A N 5
ATOM 5996 C CA . LYS A 1 56 ? 3.963 1.506 -3.355 1.00 0.00 56 LYS A CA 5
ATOM 5997 C C . LYS A 1 56 ? 3.296 2.876 -3.289 1.00 0.00 56 LYS A C 5
ATOM 5998 O O . LYS A 1 56 ? 3.898 3.887 -3.648 1.00 0.00 56 LYS A O 5
ATOM 6017 N N . ASN A 1 57 ? 2.050 2.901 -2.827 1.00 0.00 57 ASN A N 5
ATOM 6018 C CA . ASN A 1 57 ? 1.302 4.148 -2.714 1.00 0.00 57 ASN A CA 5
ATOM 6019 C C . ASN A 1 57 ? 1.734 4.930 -1.477 1.00 0.00 57 ASN A C 5
ATOM 6020 O O . ASN A 1 57 ? 2.079 6.109 -1.564 1.00 0.00 57 ASN A O 5
ATOM 6031 N N . ARG A 1 58 ? 1.712 4.266 -0.326 1.00 0.00 58 ARG A N 5
ATOM 6032 C CA . ARG A 1 58 ? 2.100 4.899 0.929 1.00 0.00 58 ARG A CA 5
ATOM 6033 C C . ARG A 1 58 ? 3.492 5.513 0.820 1.00 0.00 58 ARG A C 5
ATOM 6034 O O . ARG A 1 58 ? 3.650 6.733 0.878 1.00 0.00 58 ARG A O 5
ATOM 6055 N N . ARG A 1 59 ? 4.499 4.660 0.663 1.00 0.00 59 ARG A N 5
ATOM 6056 C CA . ARG A 1 59 ? 5.878 5.118 0.548 1.00 0.00 59 ARG A CA 5
ATOM 6057 C C . ARG A 1 59 ? 5.965 6.370 -0.320 1.00 0.00 59 ARG A C 5
ATOM 6058 O O . ARG A 1 59 ? 6.606 7.352 0.051 1.00 0.00 59 ARG A O 5
ATOM 6079 N N . ALA A 1 60 ? 5.315 6.326 -1.479 1.00 0.00 60 ALA A N 5
ATOM 6080 C CA . ALA A 1 60 ? 5.317 7.456 -2.399 1.00 0.00 60 ALA A CA 5
ATOM 6081 C C . ALA A 1 60 ? 4.930 8.746 -1.685 1.00 0.00 60 ALA A C 5
ATOM 6082 O O . ALA A 1 60 ? 5.617 9.762 -1.801 1.00 0.00 60 ALA A O 5
ATOM 6089 N N . LYS A 1 61 ? 3.827 8.701 -0.946 1.00 0.00 61 LYS A N 5
ATOM 6090 C CA . LYS A 1 61 ? 3.348 9.866 -0.212 1.00 0.00 61 LYS A CA 5
ATOM 6091 C C . LYS A 1 61 ? 4.516 10.697 0.311 1.00 0.00 61 LYS A C 5
ATOM 6092 O O . LYS A 1 61 ? 4.503 11.925 0.224 1.00 0.00 61 LYS A O 5
ATOM 6111 N N . CYS A 1 62 ? 5.522 10.020 0.851 1.00 0.00 62 CYS A N 5
ATOM 6112 C CA . CYS A 1 62 ? 6.698 10.697 1.387 1.00 0.00 62 CYS A CA 5
ATOM 6113 C C . CYS A 1 62 ? 7.240 11.717 0.391 1.00 0.00 62 CYS A C 5
ATOM 6114 O O . CYS A 1 62 ? 7.435 12.884 0.727 1.00 0.00 62 CYS A O 5
ATOM 6122 N N . ARG A 1 63 ? 7.482 11.267 -0.836 1.00 0.00 63 ARG A N 5
ATOM 6123 C CA . ARG A 1 63 ? 8.004 12.139 -1.881 1.00 0.00 63 ARG A CA 5
ATOM 6124 C C . ARG A 1 63 ? 7.033 13.280 -2.172 1.00 0.00 63 ARG A C 5
ATOM 6125 O O . ARG A 1 63 ? 7.425 14.446 -2.209 1.00 0.00 63 ARG A O 5
ATOM 6146 N N . GLN A 1 64 ? 5.767 12.934 -2.378 1.00 0.00 64 GLN A N 5
ATOM 6147 C CA . GLN A 1 64 ? 4.741 13.929 -2.667 1.00 0.00 64 GLN A CA 5
ATOM 6148 C C . GLN A 1 64 ? 4.765 15.051 -1.635 1.00 0.00 64 GLN A C 5
ATOM 6149 O O . GLN A 1 64 ? 4.667 16.228 -1.982 1.00 0.00 64 GLN A O 5
ATOM 6163 N N . GLN A 1 65 ? 4.896 14.679 -0.366 1.00 0.00 65 GLN A N 5
ATOM 6164 C CA . GLN A 1 65 ? 4.932 15.655 0.717 1.00 0.00 65 GLN A CA 5
ATOM 6165 C C . GLN A 1 65 ? 5.703 16.903 0.299 1.00 0.00 65 GLN A C 5
ATOM 6166 O O . GLN A 1 65 ? 6.655 16.824 -0.477 1.00 0.00 65 GLN A O 5
ATOM 6180 N N . GLN A 1 66 ? 5.285 18.053 0.818 1.00 0.00 66 GLN A N 5
ATOM 6181 C CA . GLN A 1 66 ? 5.936 19.317 0.497 1.00 0.00 66 GLN A CA 5
ATOM 6182 C C . GLN A 1 66 ? 7.451 19.151 0.447 1.00 0.00 66 GLN A C 5
ATOM 6183 O O . GLN A 1 66 ? 8.009 18.264 1.092 1.00 0.00 66 GLN A O 5
ATOM 6197 N N . GLN A 1 67 ? 8.110 20.011 -0.324 1.00 0.00 67 GLN A N 5
ATOM 6198 C CA . GLN A 1 67 ? 9.561 19.958 -0.459 1.00 0.00 67 GLN A CA 5
ATOM 6199 C C . GLN A 1 67 ? 10.133 21.345 -0.733 1.00 0.00 67 GLN A C 5
ATOM 6200 O O . GLN A 1 67 ? 9.389 22.302 -0.946 1.00 0.00 67 GLN A O 5
ATOM 6214 N N . GLN A 1 68 ? 11.459 21.445 -0.727 1.00 0.00 68 GLN A N 5
ATOM 6215 C CA . GLN A 1 68 ? 12.130 22.715 -0.975 1.00 0.00 68 GLN A CA 5
ATOM 6216 C C . GLN A 1 68 ? 11.844 23.216 -2.387 1.00 0.00 68 GLN A C 5
ATOM 6217 O O . GLN A 1 68 ? 11.735 22.426 -3.324 1.00 0.00 68 GLN A O 5
ATOM 6231 N N . GLN A 1 69 ? 11.723 24.532 -2.530 1.00 0.00 69 GLN A N 5
ATOM 6232 C CA . GLN A 1 69 ? 11.449 25.136 -3.828 1.00 0.00 69 GLN A CA 5
ATOM 6233 C C . GLN A 1 69 ? 12.477 26.214 -4.154 1.00 0.00 69 GLN A C 5
ATOM 6234 O O . GLN A 1 69 ? 13.112 26.771 -3.259 1.00 0.00 69 GLN A O 5
ATOM 6248 N N . GLN A 1 70 ? 12.636 26.503 -5.442 1.00 0.00 70 GLN A N 5
ATOM 6249 C CA . GLN A 1 70 ? 13.589 27.514 -5.886 1.00 0.00 70 GLN A CA 5
ATOM 6250 C C . GLN A 1 70 ? 12.866 28.754 -6.399 1.00 0.00 70 GLN A C 5
ATOM 6251 O O . GLN A 1 70 ? 13.160 29.873 -5.981 1.00 0.00 70 GLN A O 5
ATOM 6265 N N . ASN A 1 71 ? 11.920 28.548 -7.310 1.00 0.00 71 ASN A N 5
ATOM 6266 C CA . ASN A 1 71 ? 11.156 29.650 -7.881 1.00 0.00 71 ASN A CA 5
ATOM 6267 C C . ASN A 1 71 ? 9.763 29.726 -7.262 1.00 0.00 71 ASN A C 5
ATOM 6268 O O . ASN A 1 71 ? 9.115 28.705 -7.040 1.00 0.00 71 ASN A O 5
ATOM 6279 N N . GLY A 1 72 ? 9.310 30.945 -6.986 1.00 0.00 72 GLY A N 5
ATOM 6280 C CA . GLY A 1 72 ? 7.997 31.132 -6.395 1.00 0.00 72 GLY A CA 5
ATOM 6281 C C . GLY A 1 72 ? 6.980 30.135 -6.915 1.00 0.00 72 GLY A C 5
ATOM 6282 O O . GLY A 1 72 ? 6.941 29.843 -8.109 1.00 0.00 72 GLY A O 5
ATOM 6286 N N . GLY A 1 73 ? 6.155 29.610 -6.015 1.00 0.00 73 GLY A N 5
ATOM 6287 C CA . GLY A 1 73 ? 5.146 28.645 -6.408 1.00 0.00 73 GLY A CA 5
ATOM 6288 C C . GLY A 1 73 ? 3.765 29.010 -5.900 1.00 0.00 73 GLY A C 5
ATOM 6289 O O . GLY A 1 73 ? 3.331 28.520 -4.858 1.00 0.00 73 GLY A O 5
ATOM 6293 N N . GLN A 1 74 ? 3.074 29.873 -6.637 1.00 0.00 74 GLN A N 5
ATOM 6294 C CA . GLN A 1 74 ? 1.735 30.305 -6.254 1.00 0.00 74 GLN A CA 5
ATOM 6295 C C . GLN A 1 74 ? 0.779 30.233 -7.439 1.00 0.00 74 GLN A C 5
ATOM 6296 O O . GLN A 1 74 ? 1.186 30.401 -8.589 1.00 0.00 74 GLN A O 5
ATOM 6310 N N . SER A 1 75 ? -0.494 29.981 -7.152 1.00 0.00 75 SER A N 5
ATOM 6311 C CA . SER A 1 75 ? -1.508 29.882 -8.195 1.00 0.00 75 SER A CA 5
ATOM 6312 C C . SER A 1 75 ? -2.897 29.712 -7.588 1.00 0.00 75 SER A C 5
ATOM 6313 O O . SER A 1 75 ? -3.048 29.158 -6.500 1.00 0.00 75 SER A O 5
ATOM 6321 N N . GLY A 1 76 ? -3.911 30.192 -8.302 1.00 0.00 76 GLY A N 5
ATOM 6322 C CA . GLY A 1 76 ? -5.275 30.084 -7.819 1.00 0.00 76 GLY A CA 5
ATOM 6323 C C . GLY A 1 76 ? -6.252 29.715 -8.917 1.00 0.00 76 GLY A C 5
ATOM 6324 O O . GLY A 1 76 ? -6.090 30.098 -10.076 1.00 0.00 76 GLY A O 5
ATOM 6328 N N . PRO A 1 77 ? -7.294 28.951 -8.556 1.00 0.00 77 PRO A N 5
ATOM 6329 C CA . PRO A 1 77 ? -8.320 28.511 -9.506 1.00 0.00 77 PRO A CA 5
ATOM 6330 C C . PRO A 1 77 ? -9.202 29.662 -9.979 1.00 0.00 77 PRO A C 5
ATOM 6331 O O . PRO A 1 77 ? -9.798 30.373 -9.170 1.00 0.00 77 PRO A O 5
ATOM 6342 N N . SER A 1 78 ? -9.281 29.838 -11.294 1.00 0.00 78 SER A N 5
ATOM 6343 C CA . SER A 1 78 ? -10.089 30.905 -11.875 1.00 0.00 78 SER A CA 5
ATOM 6344 C C . SER A 1 78 ? -11.445 30.374 -12.328 1.00 0.00 78 SER A C 5
ATOM 6345 O O . SER A 1 78 ? -11.560 29.752 -13.384 1.00 0.00 78 SER A O 5
ATOM 6353 N N . SER A 1 79 ? -12.471 30.624 -11.520 1.00 0.00 79 SER A N 5
ATOM 6354 C CA . SER A 1 79 ? -13.820 30.169 -11.835 1.00 0.00 79 SER A CA 5
ATOM 6355 C C . SER A 1 79 ? -14.645 31.296 -12.449 1.00 0.00 79 SER A C 5
ATOM 6356 O O . SER A 1 79 ? -15.320 32.043 -11.742 1.00 0.00 79 SER A O 5
ATOM 6364 N N . GLY A 1 80 ? -14.584 31.412 -13.772 1.00 0.00 80 GLY A N 5
ATOM 6365 C CA . GLY A 1 80 ? -15.329 32.450 -14.461 1.00 0.00 80 GLY A CA 5
ATOM 6366 C C . GLY A 1 80 ? -16.662 31.956 -14.986 1.00 0.00 80 GLY A C 5
ATOM 6367 O O . GLY A 1 80 ? -17.717 32.435 -14.570 1.00 0.00 80 GLY A O 5
ATOM 6371 N N . GLY A 1 1 ? -9.505 17.783 -3.024 1.00 0.00 1 GLY A N 6
ATOM 6372 C CA . GLY A 1 1 ? -10.331 18.842 -2.474 1.00 0.00 1 GLY A CA 6
ATOM 6373 C C . GLY A 1 1 ? -10.943 18.465 -1.140 1.00 0.00 1 GLY A C 6
ATOM 6374 O O . GLY A 1 1 ? -10.811 17.328 -0.687 1.00 0.00 1 GLY A O 6
ATOM 6378 N N . SER A 1 2 ? -11.615 19.422 -0.507 1.00 0.00 2 SER A N 6
ATOM 6379 C CA . SER A 1 2 ? -12.246 19.187 0.786 1.00 0.00 2 SER A CA 6
ATOM 6380 C C . SER A 1 2 ? -13.724 19.562 0.746 1.00 0.00 2 SER A C 6
ATOM 6381 O O . SER A 1 2 ? -14.180 20.232 -0.180 1.00 0.00 2 SER A O 6
ATOM 6389 N N . SER A 1 3 ? -14.466 19.126 1.759 1.00 0.00 3 SER A N 6
ATOM 6390 C CA . SER A 1 3 ? -15.893 19.413 1.839 1.00 0.00 3 SER A CA 6
ATOM 6391 C C . SER A 1 3 ? -16.368 19.409 3.289 1.00 0.00 3 SER A C 6
ATOM 6392 O O . SER A 1 3 ? -15.790 18.736 4.142 1.00 0.00 3 SER A O 6
ATOM 6400 N N . GLY A 1 4 ? -17.426 20.167 3.562 1.00 0.00 4 GLY A N 6
ATOM 6401 C CA . GLY A 1 4 ? -17.961 20.238 4.909 1.00 0.00 4 GLY A CA 6
ATOM 6402 C C . GLY A 1 4 ? -19.077 19.239 5.143 1.00 0.00 4 GLY A C 6
ATOM 6403 O O . GLY A 1 4 ? -20.148 19.598 5.631 1.00 0.00 4 GLY A O 6
ATOM 6407 N N . SER A 1 5 ? -18.826 17.982 4.791 1.00 0.00 5 SER A N 6
ATOM 6408 C CA . SER A 1 5 ? -19.821 16.928 4.961 1.00 0.00 5 SER A CA 6
ATOM 6409 C C . SER A 1 5 ? -19.204 15.701 5.624 1.00 0.00 5 SER A C 6
ATOM 6410 O O . SER A 1 5 ? -18.125 15.250 5.241 1.00 0.00 5 SER A O 6
ATOM 6418 N N . SER A 1 6 ? -19.898 15.164 6.623 1.00 0.00 6 SER A N 6
ATOM 6419 C CA . SER A 1 6 ? -19.419 13.991 7.344 1.00 0.00 6 SER A CA 6
ATOM 6420 C C . SER A 1 6 ? -19.113 12.849 6.380 1.00 0.00 6 SER A C 6
ATOM 6421 O O . SER A 1 6 ? -20.021 12.226 5.830 1.00 0.00 6 SER A O 6
ATOM 6429 N N . GLY A 1 7 ? -17.827 12.578 6.181 1.00 0.00 7 GLY A N 6
ATOM 6430 C CA . GLY A 1 7 ? -17.423 11.512 5.283 1.00 0.00 7 GLY A CA 6
ATOM 6431 C C . GLY A 1 7 ? -16.972 12.030 3.932 1.00 0.00 7 GLY A C 6
ATOM 6432 O O . GLY A 1 7 ? -17.064 13.226 3.657 1.00 0.00 7 GLY A O 6
ATOM 6436 N N . ARG A 1 8 ? -16.482 11.128 3.088 1.00 0.00 8 ARG A N 6
ATOM 6437 C CA . ARG A 1 8 ? -16.012 11.502 1.759 1.00 0.00 8 ARG A CA 6
ATOM 6438 C C . ARG A 1 8 ? -16.785 10.752 0.678 1.00 0.00 8 ARG A C 6
ATOM 6439 O O . ARG A 1 8 ? -17.067 9.561 0.816 1.00 0.00 8 ARG A O 6
ATOM 6460 N N . ARG A 1 9 ? -17.124 11.456 -0.397 1.00 0.00 9 ARG A N 6
ATOM 6461 C CA . ARG A 1 9 ? -17.865 10.857 -1.500 1.00 0.00 9 ARG A CA 6
ATOM 6462 C C . ARG A 1 9 ? -17.406 9.423 -1.748 1.00 0.00 9 ARG A C 6
ATOM 6463 O O . ARG A 1 9 ? -18.218 8.500 -1.784 1.00 0.00 9 ARG A O 6
ATOM 6484 N N . GLU A 1 10 ? -16.100 9.246 -1.919 1.00 0.00 10 GLU A N 6
ATOM 6485 C CA . GLU A 1 10 ? -15.534 7.925 -2.166 1.00 0.00 10 GLU A CA 6
ATOM 6486 C C . GLU A 1 10 ? -14.672 7.475 -0.990 1.00 0.00 10 GLU A C 6
ATOM 6487 O O . GLU A 1 10 ? -14.246 8.289 -0.171 1.00 0.00 10 GLU A O 6
ATOM 6499 N N . ARG A 1 11 ? -14.421 6.172 -0.913 1.00 0.00 11 ARG A N 6
ATOM 6500 C CA . ARG A 1 11 ? -13.612 5.612 0.163 1.00 0.00 11 ARG A CA 6
ATOM 6501 C C . ARG A 1 11 ? -12.944 4.313 -0.279 1.00 0.00 11 ARG A C 6
ATOM 6502 O O . ARG A 1 11 ? -13.421 3.634 -1.189 1.00 0.00 11 ARG A O 6
ATOM 6523 N N . THR A 1 12 ? -11.836 3.972 0.372 1.00 0.00 12 THR A N 6
ATOM 6524 C CA . THR A 1 12 ? -11.102 2.756 0.046 1.00 0.00 12 THR A CA 6
ATOM 6525 C C . THR A 1 12 ? -11.635 1.564 0.833 1.00 0.00 12 THR A C 6
ATOM 6526 O O . THR A 1 12 ? -12.339 1.729 1.830 1.00 0.00 12 THR A O 6
ATOM 6537 N N . THR A 1 13 ? -11.293 0.362 0.381 1.00 0.00 13 THR A N 6
ATOM 6538 C CA . THR A 1 13 ? -11.738 -0.859 1.042 1.00 0.00 13 THR A CA 6
ATOM 6539 C C . THR A 1 13 ? -10.758 -1.282 2.131 1.00 0.00 13 THR A C 6
ATOM 6540 O O . THR A 1 13 ? -10.572 -2.472 2.384 1.00 0.00 13 THR A O 6
ATOM 6551 N N . PHE A 1 14 ? -10.135 -0.300 2.774 1.00 0.00 14 PHE A N 6
ATOM 6552 C CA . PHE A 1 14 ? -9.174 -0.571 3.836 1.00 0.00 14 PHE A CA 6
ATOM 6553 C C . PHE A 1 14 ? -9.784 -0.291 5.206 1.00 0.00 14 PHE A C 6
ATOM 6554 O O . PHE A 1 14 ? -10.183 0.836 5.504 1.00 0.00 14 PHE A O 6
ATOM 6571 N N . THR A 1 15 ? -9.856 -1.326 6.038 1.00 0.00 15 THR A N 6
ATOM 6572 C CA . THR A 1 15 ? -10.419 -1.193 7.376 1.00 0.00 15 THR A CA 6
ATOM 6573 C C . THR A 1 15 ? -9.348 -0.802 8.387 1.00 0.00 15 THR A C 6
ATOM 6574 O O . THR A 1 15 ? -8.178 -1.156 8.235 1.00 0.00 15 THR A O 6
ATOM 6585 N N . ARG A 1 16 ? -9.754 -0.070 9.420 1.00 0.00 16 ARG A N 6
ATOM 6586 C CA . ARG A 1 16 ? -8.828 0.369 10.456 1.00 0.00 16 ARG A CA 6
ATOM 6587 C C . ARG A 1 16 ? -7.992 -0.799 10.970 1.00 0.00 16 ARG A C 6
ATOM 6588 O O . ARG A 1 16 ? -6.784 -0.672 11.166 1.00 0.00 16 ARG A O 6
ATOM 6609 N N . ALA A 1 17 ? -8.644 -1.937 11.185 1.00 0.00 17 ALA A N 6
ATOM 6610 C CA . ALA A 1 17 ? -7.960 -3.128 11.673 1.00 0.00 17 ALA A CA 6
ATOM 6611 C C . ALA A 1 17 ? -6.862 -3.565 10.710 1.00 0.00 17 ALA A C 6
ATOM 6612 O O . ALA A 1 17 ? -5.760 -3.916 11.131 1.00 0.00 17 ALA A O 6
ATOM 6619 N N . GLN A 1 18 ? -7.170 -3.541 9.418 1.00 0.00 18 GLN A N 6
ATOM 6620 C CA . GLN A 1 18 ? -6.208 -3.936 8.396 1.00 0.00 18 GLN A CA 6
ATOM 6621 C C . GLN A 1 18 ? -5.076 -2.919 8.292 1.00 0.00 18 GLN A C 6
ATOM 6622 O O . GLN A 1 18 ? -3.901 -3.267 8.421 1.00 0.00 18 GLN A O 6
ATOM 6636 N N . LEU A 1 19 ? -5.435 -1.662 8.058 1.00 0.00 19 LEU A N 6
ATOM 6637 C CA . LEU A 1 19 ? -4.449 -0.594 7.937 1.00 0.00 19 LEU A CA 6
ATOM 6638 C C . LEU A 1 19 ? -3.397 -0.697 9.036 1.00 0.00 19 LEU A C 6
ATOM 6639 O O . LEU A 1 19 ? -2.200 -0.775 8.758 1.00 0.00 19 LEU A O 6
ATOM 6655 N N . ASP A 1 20 ? -3.851 -0.700 10.284 1.00 0.00 20 ASP A N 6
ATOM 6656 C CA . ASP A 1 20 ? -2.949 -0.798 11.426 1.00 0.00 20 ASP A CA 6
ATOM 6657 C C . ASP A 1 20 ? -1.833 -1.802 11.153 1.00 0.00 20 ASP A C 6
ATOM 6658 O O . ASP A 1 20 ? -0.656 -1.511 11.365 1.00 0.00 20 ASP A O 6
ATOM 6667 N N . VAL A 1 21 ? -2.212 -2.986 10.683 1.00 0.00 21 VAL A N 6
ATOM 6668 C CA . VAL A 1 21 ? -1.244 -4.034 10.381 1.00 0.00 21 VAL A CA 6
ATOM 6669 C C . VAL A 1 21 ? -0.314 -3.613 9.249 1.00 0.00 21 VAL A C 6
ATOM 6670 O O . VAL A 1 21 ? 0.909 -3.667 9.383 1.00 0.00 21 VAL A O 6
ATOM 6683 N N . LEU A 1 22 ? -0.901 -3.193 8.133 1.00 0.00 22 LEU A N 6
ATOM 6684 C CA . LEU A 1 22 ? -0.125 -2.761 6.976 1.00 0.00 22 LEU A CA 6
ATOM 6685 C C . LEU A 1 22 ? 0.928 -1.733 7.379 1.00 0.00 22 LEU A C 6
ATOM 6686 O O . LEU A 1 22 ? 2.102 -1.868 7.039 1.00 0.00 22 LEU A O 6
ATOM 6702 N N . GLU A 1 23 ? 0.497 -0.707 8.106 1.00 0.00 23 GLU A N 6
ATOM 6703 C CA . GLU A 1 23 ? 1.403 0.343 8.556 1.00 0.00 23 GLU A CA 6
ATOM 6704 C C . GLU A 1 23 ? 2.444 -0.214 9.523 1.00 0.00 23 GLU A C 6
ATOM 6705 O O . GLU A 1 23 ? 3.639 0.043 9.380 1.00 0.00 23 GLU A O 6
ATOM 6717 N N . ALA A 1 24 ? 1.980 -0.976 10.508 1.00 0.00 24 ALA A N 6
ATOM 6718 C CA . ALA A 1 24 ? 2.870 -1.571 11.497 1.00 0.00 24 ALA A CA 6
ATOM 6719 C C . ALA A 1 24 ? 4.040 -2.283 10.826 1.00 0.00 24 ALA A C 6
ATOM 6720 O O . ALA A 1 24 ? 5.153 -2.302 11.353 1.00 0.00 24 ALA A O 6
ATOM 6727 N N . LEU A 1 25 ? 3.781 -2.868 9.662 1.00 0.00 25 LEU A N 6
ATOM 6728 C CA . LEU A 1 25 ? 4.813 -3.582 8.919 1.00 0.00 25 LEU A CA 6
ATOM 6729 C C . LEU A 1 25 ? 5.746 -2.607 8.208 1.00 0.00 25 LEU A C 6
ATOM 6730 O O . LEU A 1 25 ? 6.916 -2.910 7.973 1.00 0.00 25 LEU A O 6
ATOM 6746 N N . PHE A 1 26 ? 5.221 -1.435 7.869 1.00 0.00 26 PHE A N 6
ATOM 6747 C CA . PHE A 1 26 ? 6.007 -0.414 7.186 1.00 0.00 26 PHE A CA 6
ATOM 6748 C C . PHE A 1 26 ? 6.929 0.307 8.164 1.00 0.00 26 PHE A C 6
ATOM 6749 O O . PHE A 1 26 ? 7.972 0.833 7.777 1.00 0.00 26 PHE A O 6
ATOM 6766 N N . ALA A 1 27 ? 6.536 0.328 9.433 1.00 0.00 27 ALA A N 6
ATOM 6767 C CA . ALA A 1 27 ? 7.328 0.983 10.468 1.00 0.00 27 ALA A CA 6
ATOM 6768 C C . ALA A 1 27 ? 8.504 0.111 10.893 1.00 0.00 27 ALA A C 6
ATOM 6769 O O . ALA A 1 27 ? 9.528 0.614 11.355 1.00 0.00 27 ALA A O 6
ATOM 6776 N N . LYS A 1 28 ? 8.351 -1.200 10.735 1.00 0.00 28 LYS A N 6
ATOM 6777 C CA . LYS A 1 28 ? 9.400 -2.143 11.102 1.00 0.00 28 LYS A CA 6
ATOM 6778 C C . LYS A 1 28 ? 10.271 -2.485 9.897 1.00 0.00 28 LYS A C 6
ATOM 6779 O O . LYS A 1 28 ? 11.497 -2.545 10.000 1.00 0.00 28 LYS A O 6
ATOM 6798 N N . THR A 1 29 ? 9.630 -2.706 8.753 1.00 0.00 29 THR A N 6
ATOM 6799 C CA . THR A 1 29 ? 10.345 -3.041 7.528 1.00 0.00 29 THR A CA 6
ATOM 6800 C C . THR A 1 29 ? 9.697 -2.383 6.316 1.00 0.00 29 THR A C 6
ATOM 6801 O O . THR A 1 29 ? 8.586 -2.740 5.924 1.00 0.00 29 THR A O 6
ATOM 6812 N N . ARG A 1 30 ? 10.399 -1.422 5.724 1.00 0.00 30 ARG A N 6
ATOM 6813 C CA . ARG A 1 30 ? 9.891 -0.714 4.555 1.00 0.00 30 ARG A CA 6
ATOM 6814 C C . ARG A 1 30 ? 9.741 -1.661 3.368 1.00 0.00 30 ARG A C 6
ATOM 6815 O O . ARG A 1 30 ? 8.830 -1.513 2.554 1.00 0.00 30 ARG A O 6
ATOM 6836 N N . TYR A 1 31 ? 10.642 -2.634 3.277 1.00 0.00 31 TYR A N 6
ATOM 6837 C CA . TYR A 1 31 ? 10.612 -3.603 2.189 1.00 0.00 31 TYR A CA 6
ATOM 6838 C C . TYR A 1 31 ? 10.547 -5.028 2.730 1.00 0.00 31 TYR A C 6
ATOM 6839 O O . TYR A 1 31 ? 11.551 -5.736 2.808 1.00 0.00 31 TYR A O 6
ATOM 6857 N N . PRO A 1 32 ? 9.336 -5.460 3.113 1.00 0.00 32 PRO A N 6
ATOM 6858 C CA . PRO A 1 32 ? 9.109 -6.804 3.652 1.00 0.00 32 PRO A CA 6
ATOM 6859 C C . PRO A 1 32 ? 9.269 -7.889 2.593 1.00 0.00 32 PRO A C 6
ATOM 6860 O O . PRO A 1 32 ? 8.980 -7.668 1.416 1.00 0.00 32 PRO A O 6
ATOM 6871 N N . ASP A 1 33 ? 9.731 -9.060 3.017 1.00 0.00 33 ASP A N 6
ATOM 6872 C CA . ASP A 1 33 ? 9.928 -10.180 2.104 1.00 0.00 33 ASP A CA 6
ATOM 6873 C C . ASP A 1 33 ? 8.599 -10.852 1.774 1.00 0.00 33 ASP A C 6
ATOM 6874 O O . ASP A 1 33 ? 7.566 -10.530 2.362 1.00 0.00 33 ASP A O 6
ATOM 6883 N N . ILE A 1 34 ? 8.633 -11.786 0.830 1.00 0.00 34 ILE A N 6
ATOM 6884 C CA . ILE A 1 34 ? 7.431 -12.503 0.421 1.00 0.00 34 ILE A CA 6
ATOM 6885 C C . ILE A 1 34 ? 6.797 -13.229 1.603 1.00 0.00 34 ILE A C 6
ATOM 6886 O O . ILE A 1 34 ? 5.584 -13.441 1.637 1.00 0.00 34 ILE A O 6
ATOM 6902 N N . PHE A 1 35 ? 7.624 -13.607 2.571 1.00 0.00 35 PHE A N 6
ATOM 6903 C CA . PHE A 1 35 ? 7.144 -14.309 3.756 1.00 0.00 35 PHE A CA 6
ATOM 6904 C C . PHE A 1 35 ? 6.300 -13.386 4.631 1.00 0.00 35 PHE A C 6
ATOM 6905 O O . PHE A 1 35 ? 5.203 -13.748 5.056 1.00 0.00 35 PHE A O 6
ATOM 6922 N N . MET A 1 36 ? 6.821 -12.193 4.895 1.00 0.00 36 MET A N 6
ATOM 6923 C CA . MET A 1 36 ? 6.116 -11.217 5.718 1.00 0.00 36 MET A CA 6
ATOM 6924 C C . MET A 1 36 ? 4.778 -10.841 5.090 1.00 0.00 36 MET A C 6
ATOM 6925 O O . MET A 1 36 ? 3.729 -10.959 5.723 1.00 0.00 36 MET A O 6
ATOM 6939 N N . ARG A 1 37 ? 4.823 -10.387 3.841 1.00 0.00 37 ARG A N 6
ATOM 6940 C CA . ARG A 1 37 ? 3.614 -9.992 3.128 1.00 0.00 37 ARG A CA 6
ATOM 6941 C C . ARG A 1 37 ? 2.571 -11.105 3.169 1.00 0.00 37 ARG A C 6
ATOM 6942 O O . ARG A 1 37 ? 1.384 -10.849 3.366 1.00 0.00 37 ARG A O 6
ATOM 6963 N N . GLU A 1 38 ? 3.024 -12.341 2.979 1.00 0.00 38 GLU A N 6
ATOM 6964 C CA . GLU A 1 38 ? 2.129 -13.492 2.992 1.00 0.00 38 GLU A CA 6
ATOM 6965 C C . GLU A 1 38 ? 1.376 -13.581 4.317 1.00 0.00 38 GLU A C 6
ATOM 6966 O O . GLU A 1 38 ? 0.152 -13.703 4.339 1.00 0.00 38 GLU A O 6
ATOM 6978 N N . GLU A 1 39 ? 2.118 -13.519 5.418 1.00 0.00 39 GLU A N 6
ATOM 6979 C CA . GLU A 1 39 ? 1.521 -13.594 6.746 1.00 0.00 39 GLU A CA 6
ATOM 6980 C C . GLU A 1 39 ? 0.415 -12.554 6.905 1.00 0.00 39 GLU A C 6
ATOM 6981 O O . GLU A 1 39 ? -0.748 -12.897 7.116 1.00 0.00 39 GLU A O 6
ATOM 6993 N N . VAL A 1 40 ? 0.787 -11.282 6.802 1.00 0.00 40 VAL A N 6
ATOM 6994 C CA . VAL A 1 40 ? -0.172 -10.192 6.933 1.00 0.00 40 VAL A CA 6
ATOM 6995 C C . VAL A 1 40 ? -1.381 -10.412 6.030 1.00 0.00 40 VAL A C 6
ATOM 6996 O O . VAL A 1 40 ? -2.510 -10.529 6.505 1.00 0.00 40 VAL A O 6
ATOM 7009 N N . ALA A 1 41 ? -1.135 -10.468 4.725 1.00 0.00 41 ALA A N 6
ATOM 7010 C CA . ALA A 1 41 ? -2.203 -10.677 3.756 1.00 0.00 41 ALA A CA 6
ATOM 7011 C C . ALA A 1 41 ? -3.145 -11.788 4.206 1.00 0.00 41 ALA A C 6
ATOM 7012 O O . ALA A 1 41 ? -4.337 -11.771 3.896 1.00 0.00 41 ALA A O 6
ATOM 7019 N N . LEU A 1 42 ? -2.603 -12.755 4.939 1.00 0.00 42 LEU A N 6
ATOM 7020 C CA . LEU A 1 42 ? -3.395 -13.876 5.433 1.00 0.00 42 LEU A CA 6
ATOM 7021 C C . LEU A 1 42 ? -4.030 -13.544 6.779 1.00 0.00 42 LEU A C 6
ATOM 7022 O O . LEU A 1 42 ? -5.070 -14.094 7.141 1.00 0.00 42 LEU A O 6
ATOM 7038 N N . LYS A 1 43 ? -3.398 -12.638 7.518 1.00 0.00 43 LYS A N 6
ATOM 7039 C CA . LYS A 1 43 ? -3.901 -12.228 8.824 1.00 0.00 43 LYS A CA 6
ATOM 7040 C C . LYS A 1 43 ? -5.009 -11.191 8.678 1.00 0.00 43 LYS A C 6
ATOM 7041 O O . LYS A 1 43 ? -6.151 -11.429 9.073 1.00 0.00 43 LYS A O 6
ATOM 7060 N N . ILE A 1 44 ? -4.665 -10.040 8.110 1.00 0.00 44 ILE A N 6
ATOM 7061 C CA . ILE A 1 44 ? -5.632 -8.968 7.910 1.00 0.00 44 ILE A CA 6
ATOM 7062 C C . ILE A 1 44 ? -6.751 -9.404 6.970 1.00 0.00 44 ILE A C 6
ATOM 7063 O O . ILE A 1 44 ? -7.733 -8.688 6.784 1.00 0.00 44 ILE A O 6
ATOM 7079 N N . ASN A 1 45 ? -6.594 -10.585 6.381 1.00 0.00 45 ASN A N 6
ATOM 7080 C CA . ASN A 1 45 ? -7.592 -11.118 5.461 1.00 0.00 45 ASN A CA 6
ATOM 7081 C C . ASN A 1 45 ? -7.634 -10.302 4.172 1.00 0.00 45 ASN A C 6
ATOM 7082 O O . ASN A 1 45 ? -8.699 -9.858 3.741 1.00 0.00 45 ASN A O 6
ATOM 7093 N N . LEU A 1 46 ? -6.470 -10.110 3.562 1.00 0.00 46 LEU A N 6
ATOM 7094 C CA . LEU A 1 46 ? -6.373 -9.348 2.322 1.00 0.00 46 LEU A CA 6
ATOM 7095 C C . LEU A 1 46 ? -5.439 -10.036 1.331 1.00 0.00 46 LEU A C 6
ATOM 7096 O O . LEU A 1 46 ? -4.564 -10.817 1.706 1.00 0.00 46 LEU A O 6
ATOM 7112 N N . PRO A 1 47 ? -5.627 -9.739 0.037 1.00 0.00 47 PRO A N 6
ATOM 7113 C CA . PRO A 1 47 ? -4.809 -10.317 -1.034 1.00 0.00 47 PRO A CA 6
ATOM 7114 C C . PRO A 1 47 ? -3.378 -9.790 -1.019 1.00 0.00 47 PRO A C 6
ATOM 7115 O O . PRO A 1 47 ? -3.153 -8.580 -1.006 1.00 0.00 47 PRO A O 6
ATOM 7126 N N . GLU A 1 48 ? -2.415 -10.706 -1.021 1.00 0.00 48 GLU A N 6
ATOM 7127 C CA . GLU A 1 48 ? -1.005 -10.331 -1.008 1.00 0.00 48 GLU A CA 6
ATOM 7128 C C . GLU A 1 48 ? -0.758 -9.111 -1.890 1.00 0.00 48 GLU A C 6
ATOM 7129 O O . GLU A 1 48 ? 0.170 -8.338 -1.652 1.00 0.00 48 GLU A O 6
ATOM 7141 N N . SER A 1 49 ? -1.594 -8.947 -2.910 1.00 0.00 49 SER A N 6
ATOM 7142 C CA . SER A 1 49 ? -1.465 -7.824 -3.831 1.00 0.00 49 SER A CA 6
ATOM 7143 C C . SER A 1 49 ? -1.769 -6.505 -3.127 1.00 0.00 49 SER A C 6
ATOM 7144 O O . SER A 1 49 ? -0.932 -5.603 -3.086 1.00 0.00 49 SER A O 6
ATOM 7152 N N . ARG A 1 50 ? -2.973 -6.401 -2.573 1.00 0.00 50 ARG A N 6
ATOM 7153 C CA . ARG A 1 50 ? -3.389 -5.193 -1.871 1.00 0.00 50 ARG A CA 6
ATOM 7154 C C . ARG A 1 50 ? -2.322 -4.748 -0.875 1.00 0.00 50 ARG A C 6
ATOM 7155 O O . ARG A 1 50 ? -2.162 -3.556 -0.613 1.00 0.00 50 ARG A O 6
ATOM 7176 N N . VAL A 1 51 ? -1.596 -5.714 -0.323 1.00 0.00 51 VAL A N 6
ATOM 7177 C CA . VAL A 1 51 ? -0.544 -5.422 0.644 1.00 0.00 51 VAL A CA 6
ATOM 7178 C C . VAL A 1 51 ? 0.673 -4.807 -0.038 1.00 0.00 51 VAL A C 6
ATOM 7179 O O . VAL A 1 51 ? 1.168 -3.761 0.381 1.00 0.00 51 VAL A O 6
ATOM 7192 N N . GLN A 1 52 ? 1.150 -5.464 -1.090 1.00 0.00 52 GLN A N 6
ATOM 7193 C CA . GLN A 1 52 ? 2.311 -4.981 -1.830 1.00 0.00 52 GLN A CA 6
ATOM 7194 C C . GLN A 1 52 ? 2.046 -3.597 -2.415 1.00 0.00 52 GLN A C 6
ATOM 7195 O O . GLN A 1 52 ? 2.942 -2.755 -2.474 1.00 0.00 52 GLN A O 6
ATOM 7209 N N . VAL A 1 53 ? 0.809 -3.370 -2.847 1.00 0.00 53 VAL A N 6
ATOM 7210 C CA . VAL A 1 53 ? 0.426 -2.088 -3.427 1.00 0.00 53 VAL A CA 6
ATOM 7211 C C . VAL A 1 53 ? 0.332 -1.007 -2.357 1.00 0.00 53 VAL A C 6
ATOM 7212 O O . VAL A 1 53 ? 0.955 0.048 -2.469 1.00 0.00 53 VAL A O 6
ATOM 7225 N N . TRP A 1 54 ? -0.452 -1.277 -1.319 1.00 0.00 54 TRP A N 6
ATOM 7226 C CA . TRP A 1 54 ? -0.628 -0.326 -0.227 1.00 0.00 54 TRP A CA 6
ATOM 7227 C C . TRP A 1 54 ? 0.699 0.326 0.146 1.00 0.00 54 TRP A C 6
ATOM 7228 O O . TRP A 1 54 ? 0.728 1.431 0.689 1.00 0.00 54 TRP A O 6
ATOM 7249 N N . PHE A 1 55 ? 1.796 -0.364 -0.147 1.00 0.00 55 PHE A N 6
ATOM 7250 C CA . PHE A 1 55 ? 3.126 0.149 0.159 1.00 0.00 55 PHE A CA 6
ATOM 7251 C C . PHE A 1 55 ? 3.546 1.211 -0.853 1.00 0.00 55 PHE A C 6
ATOM 7252 O O . PHE A 1 55 ? 3.968 2.306 -0.483 1.00 0.00 55 PHE A O 6
ATOM 7269 N N . LYS A 1 56 ? 3.427 0.878 -2.134 1.00 0.00 56 LYS A N 6
ATOM 7270 C CA . LYS A 1 56 ? 3.793 1.802 -3.202 1.00 0.00 56 LYS A CA 6
ATOM 7271 C C . LYS A 1 56 ? 2.958 3.076 -3.128 1.00 0.00 56 LYS A C 6
ATOM 7272 O O . LYS A 1 56 ? 3.350 4.117 -3.654 1.00 0.00 56 LYS A O 6
ATOM 7291 N N . ASN A 1 57 ? 1.806 2.987 -2.471 1.00 0.00 57 ASN A N 6
ATOM 7292 C CA . ASN A 1 57 ? 0.917 4.134 -2.328 1.00 0.00 57 ASN A CA 6
ATOM 7293 C C . ASN A 1 57 ? 1.399 5.060 -1.216 1.00 0.00 57 ASN A C 6
ATOM 7294 O O . ASN A 1 57 ? 1.794 6.198 -1.470 1.00 0.00 57 ASN A O 6
ATOM 7305 N N . ARG A 1 58 ? 1.364 4.565 0.017 1.00 0.00 58 ARG A N 6
ATOM 7306 C CA . ARG A 1 58 ? 1.796 5.348 1.168 1.00 0.00 58 ARG A CA 6
ATOM 7307 C C . ARG A 1 58 ? 3.214 5.874 0.966 1.00 0.00 58 ARG A C 6
ATOM 7308 O O . ARG A 1 58 ? 3.450 7.081 1.002 1.00 0.00 58 ARG A O 6
ATOM 7329 N N . ARG A 1 59 ? 4.155 4.959 0.753 1.00 0.00 59 ARG A N 6
ATOM 7330 C CA . ARG A 1 59 ? 5.549 5.330 0.547 1.00 0.00 59 ARG A CA 6
ATOM 7331 C C . ARG A 1 59 ? 5.658 6.557 -0.352 1.00 0.00 59 ARG A C 6
ATOM 7332 O O . ARG A 1 59 ? 6.185 7.592 0.054 1.00 0.00 59 ARG A O 6
ATOM 7353 N N . ALA A 1 60 ? 5.156 6.434 -1.577 1.00 0.00 60 ALA A N 6
ATOM 7354 C CA . ALA A 1 60 ? 5.195 7.533 -2.533 1.00 0.00 60 ALA A CA 6
ATOM 7355 C C . ALA A 1 60 ? 4.924 8.867 -1.847 1.00 0.00 60 ALA A C 6
ATOM 7356 O O . ALA A 1 60 ? 5.629 9.850 -2.077 1.00 0.00 60 ALA A O 6
ATOM 7363 N N . LYS A 1 61 ? 3.897 8.896 -1.005 1.00 0.00 61 LYS A N 6
ATOM 7364 C CA . LYS A 1 61 ? 3.532 10.110 -0.284 1.00 0.00 61 LYS A CA 6
ATOM 7365 C C . LYS A 1 61 ? 4.705 10.626 0.542 1.00 0.00 61 LYS A C 6
ATOM 7366 O O . LYS A 1 61 ? 5.040 11.810 0.490 1.00 0.00 61 LYS A O 6
ATOM 7385 N N . CYS A 1 62 ? 5.327 9.731 1.302 1.00 0.00 62 CYS A N 6
ATOM 7386 C CA . CYS A 1 62 ? 6.465 10.097 2.139 1.00 0.00 62 CYS A CA 6
ATOM 7387 C C . CYS A 1 62 ? 7.402 11.045 1.398 1.00 0.00 62 CYS A C 6
ATOM 7388 O O . CYS A 1 62 ? 7.887 12.023 1.967 1.00 0.00 62 CYS A O 6
ATOM 7396 N N . ARG A 1 63 ? 7.652 10.749 0.127 1.00 0.00 63 ARG A N 6
ATOM 7397 C CA . ARG A 1 63 ? 8.534 11.573 -0.690 1.00 0.00 63 ARG A CA 6
ATOM 7398 C C . ARG A 1 63 ? 8.197 13.053 -0.530 1.00 0.00 63 ARG A C 6
ATOM 7399 O O . ARG A 1 63 ? 9.085 13.884 -0.343 1.00 0.00 63 ARG A O 6
ATOM 7420 N N . GLN A 1 64 ? 6.909 13.373 -0.607 1.00 0.00 64 GLN A N 6
ATOM 7421 C CA . GLN A 1 64 ? 6.456 14.752 -0.472 1.00 0.00 64 GLN A CA 6
ATOM 7422 C C . GLN A 1 64 ? 6.909 15.346 0.858 1.00 0.00 64 GLN A C 6
ATOM 7423 O O . GLN A 1 64 ? 7.491 16.430 0.898 1.00 0.00 64 GLN A O 6
ATOM 7437 N N . GLN A 1 65 ? 6.638 14.629 1.944 1.00 0.00 65 GLN A N 6
ATOM 7438 C CA . GLN A 1 65 ? 7.016 15.087 3.275 1.00 0.00 65 GLN A CA 6
ATOM 7439 C C . GLN A 1 65 ? 8.484 15.501 3.312 1.00 0.00 65 GLN A C 6
ATOM 7440 O O . GLN A 1 65 ? 9.287 15.045 2.498 1.00 0.00 65 GLN A O 6
ATOM 7454 N N . GLN A 1 66 ? 8.827 16.367 4.260 1.00 0.00 66 GLN A N 6
ATOM 7455 C CA . GLN A 1 66 ? 10.198 16.842 4.401 1.00 0.00 66 GLN A CA 6
ATOM 7456 C C . GLN A 1 66 ? 11.153 15.680 4.655 1.00 0.00 66 GLN A C 6
ATOM 7457 O O . GLN A 1 66 ? 10.834 14.754 5.400 1.00 0.00 66 GLN A O 6
ATOM 7471 N N . GLN A 1 67 ? 12.325 15.737 4.030 1.00 0.00 67 GLN A N 6
ATOM 7472 C CA . GLN A 1 67 ? 13.326 14.689 4.188 1.00 0.00 67 GLN A CA 6
ATOM 7473 C C . GLN A 1 67 ? 14.268 15.006 5.345 1.00 0.00 67 GLN A C 6
ATOM 7474 O O . GLN A 1 67 ? 14.186 16.075 5.949 1.00 0.00 67 GLN A O 6
ATOM 7488 N N . GLN A 1 68 ? 15.162 14.069 5.647 1.00 0.00 68 GLN A N 6
ATOM 7489 C CA . GLN A 1 68 ? 16.119 14.249 6.733 1.00 0.00 68 GLN A CA 6
ATOM 7490 C C . GLN A 1 68 ? 17.509 13.784 6.315 1.00 0.00 68 GLN A C 6
ATOM 7491 O O . GLN A 1 68 ? 17.680 12.664 5.834 1.00 0.00 68 GLN A O 6
ATOM 7505 N N . GLN A 1 69 ? 18.499 14.651 6.501 1.00 0.00 69 GLN A N 6
ATOM 7506 C CA . GLN A 1 69 ? 19.875 14.328 6.142 1.00 0.00 69 GLN A CA 6
ATOM 7507 C C . GLN A 1 69 ? 20.301 12.999 6.759 1.00 0.00 69 GLN A C 6
ATOM 7508 O O . GLN A 1 69 ? 20.587 12.923 7.953 1.00 0.00 69 GLN A O 6
ATOM 7522 N N . GLN A 1 70 ? 20.340 11.957 5.936 1.00 0.00 70 GLN A N 6
ATOM 7523 C CA . GLN A 1 70 ? 20.730 10.631 6.401 1.00 0.00 70 GLN A CA 6
ATOM 7524 C C . GLN A 1 70 ? 22.040 10.191 5.756 1.00 0.00 70 GLN A C 6
ATOM 7525 O O . GLN A 1 70 ? 22.175 10.202 4.533 1.00 0.00 70 GLN A O 6
ATOM 7539 N N . ASN A 1 71 ? 23.003 9.804 6.587 1.00 0.00 71 ASN A N 6
ATOM 7540 C CA . ASN A 1 71 ? 24.303 9.361 6.097 1.00 0.00 71 ASN A CA 6
ATOM 7541 C C . ASN A 1 71 ? 24.216 7.950 5.524 1.00 0.00 71 ASN A C 6
ATOM 7542 O O . ASN A 1 71 ? 24.670 7.693 4.409 1.00 0.00 71 ASN A O 6
ATOM 7553 N N . GLY A 1 72 ? 23.629 7.039 6.294 1.00 0.00 72 GLY A N 6
ATOM 7554 C CA . GLY A 1 72 ? 23.493 5.666 5.846 1.00 0.00 72 GLY A CA 6
ATOM 7555 C C . GLY A 1 72 ? 23.244 5.564 4.354 1.00 0.00 72 GLY A C 6
ATOM 7556 O O . GLY A 1 72 ? 22.598 6.430 3.765 1.00 0.00 72 GLY A O 6
ATOM 7560 N N . GLY A 1 73 ? 23.760 4.504 3.740 1.00 0.00 73 GLY A N 6
ATOM 7561 C CA . GLY A 1 73 ? 23.580 4.313 2.312 1.00 0.00 73 GLY A CA 6
ATOM 7562 C C . GLY A 1 73 ? 24.895 4.120 1.583 1.00 0.00 73 GLY A C 6
ATOM 7563 O O . GLY A 1 73 ? 25.917 4.681 1.976 1.00 0.00 73 GLY A O 6
ATOM 7567 N N . GLN A 1 74 ? 24.869 3.321 0.521 1.00 0.00 74 GLN A N 6
ATOM 7568 C CA . GLN A 1 74 ? 26.069 3.053 -0.262 1.00 0.00 74 GLN A CA 6
ATOM 7569 C C . GLN A 1 74 ? 25.714 2.413 -1.600 1.00 0.00 74 GLN A C 6
ATOM 7570 O O . GLN A 1 74 ? 24.655 1.803 -1.746 1.00 0.00 74 GLN A O 6
ATOM 7584 N N . SER A 1 75 ? 26.607 2.557 -2.574 1.00 0.00 75 SER A N 6
ATOM 7585 C CA . SER A 1 75 ? 26.386 1.996 -3.902 1.00 0.00 75 SER A CA 6
ATOM 7586 C C . SER A 1 75 ? 27.684 1.971 -4.704 1.00 0.00 75 SER A C 6
ATOM 7587 O O . SER A 1 75 ? 28.448 2.935 -4.699 1.00 0.00 75 SER A O 6
ATOM 7595 N N . GLY A 1 76 ? 27.925 0.860 -5.394 1.00 0.00 76 GLY A N 6
ATOM 7596 C CA . GLY A 1 76 ? 29.131 0.729 -6.191 1.00 0.00 76 GLY A CA 6
ATOM 7597 C C . GLY A 1 76 ? 29.085 -0.469 -7.119 1.00 0.00 76 GLY A C 6
ATOM 7598 O O . GLY A 1 76 ? 29.602 -1.542 -6.808 1.00 0.00 76 GLY A O 6
ATOM 7602 N N . PRO A 1 77 ? 28.451 -0.292 -8.288 1.00 0.00 77 PRO A N 6
ATOM 7603 C CA . PRO A 1 77 ? 28.323 -1.357 -9.288 1.00 0.00 77 PRO A CA 6
ATOM 7604 C C . PRO A 1 77 ? 29.656 -1.695 -9.948 1.00 0.00 77 PRO A C 6
ATOM 7605 O O . PRO A 1 77 ? 30.512 -0.828 -10.119 1.00 0.00 77 PRO A O 6
ATOM 7616 N N . SER A 1 78 ? 29.823 -2.961 -10.319 1.00 0.00 78 SER A N 6
ATOM 7617 C CA . SER A 1 78 ? 31.053 -3.414 -10.958 1.00 0.00 78 SER A CA 6
ATOM 7618 C C . SER A 1 78 ? 31.038 -3.096 -12.450 1.00 0.00 78 SER A C 6
ATOM 7619 O O . SER A 1 78 ? 29.981 -3.073 -13.081 1.00 0.00 78 SER A O 6
ATOM 7627 N N . SER A 1 79 ? 32.220 -2.853 -13.009 1.00 0.00 79 SER A N 6
ATOM 7628 C CA . SER A 1 79 ? 32.344 -2.533 -14.426 1.00 0.00 79 SER A CA 6
ATOM 7629 C C . SER A 1 79 ? 33.805 -2.567 -14.864 1.00 0.00 79 SER A C 6
ATOM 7630 O O . SER A 1 79 ? 34.707 -2.273 -14.081 1.00 0.00 79 SER A O 6
ATOM 7638 N N . GLY A 1 80 ? 34.030 -2.928 -16.124 1.00 0.00 80 GLY A N 6
ATOM 7639 C CA . GLY A 1 80 ? 35.382 -2.995 -16.646 1.00 0.00 80 GLY A CA 6
ATOM 7640 C C . GLY A 1 80 ? 35.726 -4.367 -17.192 1.00 0.00 80 GLY A C 6
ATOM 7641 O O . GLY A 1 80 ? 36.778 -4.922 -16.877 1.00 0.00 80 GLY A O 6
ATOM 7645 N N . GLY A 1 1 ? -19.155 -7.520 -1.562 1.00 0.00 1 GLY A N 7
ATOM 7646 C CA . GLY A 1 1 ? -18.801 -7.372 -2.961 1.00 0.00 1 GLY A CA 7
ATOM 7647 C C . GLY A 1 1 ? -18.901 -5.936 -3.436 1.00 0.00 1 GLY A C 7
ATOM 7648 O O . GLY A 1 1 ? -19.400 -5.071 -2.716 1.00 0.00 1 GLY A O 7
ATOM 7652 N N . SER A 1 2 ? -18.425 -5.681 -4.650 1.00 0.00 2 SER A N 7
ATOM 7653 C CA . SER A 1 2 ? -18.458 -4.339 -5.218 1.00 0.00 2 SER A CA 7
ATOM 7654 C C . SER A 1 2 ? -18.037 -4.358 -6.685 1.00 0.00 2 SER A C 7
ATOM 7655 O O . SER A 1 2 ? -17.363 -5.284 -7.136 1.00 0.00 2 SER A O 7
ATOM 7663 N N . SER A 1 3 ? -18.440 -3.329 -7.423 1.00 0.00 3 SER A N 7
ATOM 7664 C CA . SER A 1 3 ? -18.108 -3.229 -8.840 1.00 0.00 3 SER A CA 7
ATOM 7665 C C . SER A 1 3 ? -17.648 -1.818 -9.191 1.00 0.00 3 SER A C 7
ATOM 7666 O O . SER A 1 3 ? -17.692 -0.913 -8.359 1.00 0.00 3 SER A O 7
ATOM 7674 N N . GLY A 1 4 ? -17.205 -1.638 -10.432 1.00 0.00 4 GLY A N 7
ATOM 7675 C CA . GLY A 1 4 ? -16.743 -0.335 -10.874 1.00 0.00 4 GLY A CA 7
ATOM 7676 C C . GLY A 1 4 ? -17.869 0.674 -10.980 1.00 0.00 4 GLY A C 7
ATOM 7677 O O . GLY A 1 4 ? -18.291 1.030 -12.080 1.00 0.00 4 GLY A O 7
ATOM 7681 N N . SER A 1 5 ? -18.358 1.136 -9.833 1.00 0.00 5 SER A N 7
ATOM 7682 C CA . SER A 1 5 ? -19.446 2.106 -9.802 1.00 0.00 5 SER A CA 7
ATOM 7683 C C . SER A 1 5 ? -19.327 3.017 -8.584 1.00 0.00 5 SER A C 7
ATOM 7684 O O . SER A 1 5 ? -18.628 2.698 -7.622 1.00 0.00 5 SER A O 7
ATOM 7692 N N . SER A 1 6 ? -20.014 4.154 -8.633 1.00 0.00 6 SER A N 7
ATOM 7693 C CA . SER A 1 6 ? -19.983 5.114 -7.536 1.00 0.00 6 SER A CA 7
ATOM 7694 C C . SER A 1 6 ? -21.392 5.578 -7.180 1.00 0.00 6 SER A C 7
ATOM 7695 O O . SER A 1 6 ? -21.951 6.459 -7.832 1.00 0.00 6 SER A O 7
ATOM 7703 N N . GLY A 1 7 ? -21.962 4.977 -6.139 1.00 0.00 7 GLY A N 7
ATOM 7704 C CA . GLY A 1 7 ? -23.300 5.341 -5.714 1.00 0.00 7 GLY A CA 7
ATOM 7705 C C . GLY A 1 7 ? -23.373 5.654 -4.232 1.00 0.00 7 GLY A C 7
ATOM 7706 O O . GLY A 1 7 ? -23.813 6.735 -3.841 1.00 0.00 7 GLY A O 7
ATOM 7710 N N . ARG A 1 8 ? -22.941 4.706 -3.407 1.00 0.00 8 ARG A N 7
ATOM 7711 C CA . ARG A 1 8 ? -22.962 4.886 -1.960 1.00 0.00 8 ARG A CA 7
ATOM 7712 C C . ARG A 1 8 ? -21.545 4.983 -1.404 1.00 0.00 8 ARG A C 7
ATOM 7713 O O . ARG A 1 8 ? -21.262 5.812 -0.539 1.00 0.00 8 ARG A O 7
ATOM 7734 N N . ARG A 1 9 ? -20.658 4.129 -1.906 1.00 0.00 9 ARG A N 7
ATOM 7735 C CA . ARG A 1 9 ? -19.271 4.118 -1.458 1.00 0.00 9 ARG A CA 7
ATOM 7736 C C . ARG A 1 9 ? -19.190 4.193 0.064 1.00 0.00 9 ARG A C 7
ATOM 7737 O O . ARG A 1 9 ? -18.362 4.917 0.616 1.00 0.00 9 ARG A O 7
ATOM 7758 N N . GLU A 1 10 ? -20.056 3.439 0.735 1.00 0.00 10 GLU A N 7
ATOM 7759 C CA . GLU A 1 10 ? -20.082 3.422 2.193 1.00 0.00 10 GLU A CA 7
ATOM 7760 C C . GLU A 1 10 ? -18.897 2.640 2.750 1.00 0.00 10 GLU A C 7
ATOM 7761 O O . GLU A 1 10 ? -18.246 3.072 3.702 1.00 0.00 10 GLU A O 7
ATOM 7773 N N . ARG A 1 11 ? -18.622 1.486 2.150 1.00 0.00 11 ARG A N 7
ATOM 7774 C CA . ARG A 1 11 ? -17.516 0.642 2.586 1.00 0.00 11 ARG A CA 7
ATOM 7775 C C . ARG A 1 11 ? -16.184 1.187 2.080 1.00 0.00 11 ARG A C 7
ATOM 7776 O O . ARG A 1 11 ? -16.122 1.839 1.037 1.00 0.00 11 ARG A O 7
ATOM 7797 N N . THR A 1 12 ? -15.118 0.917 2.827 1.00 0.00 12 THR A N 7
ATOM 7798 C CA . THR A 1 12 ? -13.787 1.381 2.456 1.00 0.00 12 THR A CA 7
ATOM 7799 C C . THR A 1 12 ? -12.896 0.217 2.035 1.00 0.00 12 THR A C 7
ATOM 7800 O O . THR A 1 12 ? -13.181 -0.940 2.345 1.00 0.00 12 THR A O 7
ATOM 7811 N N . THR A 1 13 ? -11.816 0.531 1.327 1.00 0.00 13 THR A N 7
ATOM 7812 C CA . THR A 1 13 ? -10.883 -0.488 0.863 1.00 0.00 13 THR A CA 7
ATOM 7813 C C . THR A 1 13 ? -10.047 -1.034 2.015 1.00 0.00 13 THR A C 7
ATOM 7814 O O . THR A 1 13 ? -9.874 -2.245 2.150 1.00 0.00 13 THR A O 7
ATOM 7825 N N . PHE A 1 14 ? -9.532 -0.133 2.844 1.00 0.00 14 PHE A N 7
ATOM 7826 C CA . PHE A 1 14 ? -8.713 -0.524 3.986 1.00 0.00 14 PHE A CA 7
ATOM 7827 C C . PHE A 1 14 ? -9.389 -0.138 5.298 1.00 0.00 14 PHE A C 7
ATOM 7828 O O . PHE A 1 14 ? -9.717 1.028 5.522 1.00 0.00 14 PHE A O 7
ATOM 7845 N N . THR A 1 15 ? -9.596 -1.126 6.164 1.00 0.00 15 THR A N 7
ATOM 7846 C CA . THR A 1 15 ? -10.234 -0.891 7.453 1.00 0.00 15 THR A CA 7
ATOM 7847 C C . THR A 1 15 ? -9.199 -0.593 8.532 1.00 0.00 15 THR A C 7
ATOM 7848 O O . THR A 1 15 ? -8.006 -0.828 8.344 1.00 0.00 15 THR A O 7
ATOM 7859 N N . ARG A 1 16 ? -9.665 -0.073 9.663 1.00 0.00 16 ARG A N 7
ATOM 7860 C CA . ARG A 1 16 ? -8.779 0.258 10.773 1.00 0.00 16 ARG A CA 7
ATOM 7861 C C . ARG A 1 16 ? -7.877 -0.923 11.120 1.00 0.00 16 ARG A C 7
ATOM 7862 O O . ARG A 1 16 ? -6.674 -0.759 11.320 1.00 0.00 16 ARG A O 7
ATOM 7883 N N . ALA A 1 17 ? -8.467 -2.111 11.190 1.00 0.00 17 ALA A N 7
ATOM 7884 C CA . ALA A 1 17 ? -7.718 -3.319 11.511 1.00 0.00 17 ALA A CA 7
ATOM 7885 C C . ALA A 1 17 ? -6.662 -3.609 10.449 1.00 0.00 17 ALA A C 7
ATOM 7886 O O . ALA A 1 17 ? -5.488 -3.797 10.764 1.00 0.00 17 ALA A O 7
ATOM 7893 N N . GLN A 1 18 ? -7.089 -3.644 9.191 1.00 0.00 18 GLN A N 7
ATOM 7894 C CA . GLN A 1 18 ? -6.180 -3.912 8.083 1.00 0.00 18 GLN A CA 7
ATOM 7895 C C . GLN A 1 18 ? -5.044 -2.895 8.052 1.00 0.00 18 GLN A C 7
ATOM 7896 O O . GLN A 1 18 ? -3.907 -3.229 7.717 1.00 0.00 18 GLN A O 7
ATOM 7910 N N . LEU A 1 19 ? -5.359 -1.653 8.404 1.00 0.00 19 LEU A N 7
ATOM 7911 C CA . LEU A 1 19 ? -4.364 -0.586 8.417 1.00 0.00 19 LEU A CA 7
ATOM 7912 C C . LEU A 1 19 ? -3.446 -0.712 9.629 1.00 0.00 19 LEU A C 7
ATOM 7913 O O . LEU A 1 19 ? -2.249 -0.438 9.544 1.00 0.00 19 LEU A O 7
ATOM 7929 N N . ASP A 1 20 ? -4.015 -1.130 10.754 1.00 0.00 20 ASP A N 7
ATOM 7930 C CA . ASP A 1 20 ? -3.247 -1.296 11.983 1.00 0.00 20 ASP A CA 7
ATOM 7931 C C . ASP A 1 20 ? -2.051 -2.214 11.756 1.00 0.00 20 ASP A C 7
ATOM 7932 O O . ASP A 1 20 ? -0.966 -1.982 12.290 1.00 0.00 20 ASP A O 7
ATOM 7941 N N . VAL A 1 21 ? -2.256 -3.260 10.962 1.00 0.00 21 VAL A N 7
ATOM 7942 C CA . VAL A 1 21 ? -1.194 -4.214 10.664 1.00 0.00 21 VAL A CA 7
ATOM 7943 C C . VAL A 1 21 ? -0.287 -3.698 9.554 1.00 0.00 21 VAL A C 7
ATOM 7944 O O . VAL A 1 21 ? 0.913 -3.508 9.755 1.00 0.00 21 VAL A O 7
ATOM 7957 N N . LEU A 1 22 ? -0.867 -3.472 8.380 1.00 0.00 22 LEU A N 7
ATOM 7958 C CA . LEU A 1 22 ? -0.111 -2.977 7.235 1.00 0.00 22 LEU A CA 7
ATOM 7959 C C . LEU A 1 22 ? 0.893 -1.912 7.665 1.00 0.00 22 LEU A C 7
ATOM 7960 O O . LEU A 1 22 ? 2.076 -1.993 7.339 1.00 0.00 22 LEU A O 7
ATOM 7976 N N . GLU A 1 23 ? 0.411 -0.915 8.401 1.00 0.00 23 GLU A N 7
ATOM 7977 C CA . GLU A 1 23 ? 1.267 0.166 8.877 1.00 0.00 23 GLU A CA 7
ATOM 7978 C C . GLU A 1 23 ? 2.338 -0.366 9.825 1.00 0.00 23 GLU A C 7
ATOM 7979 O O . GLU A 1 23 ? 3.527 -0.112 9.640 1.00 0.00 23 GLU A O 7
ATOM 7991 N N . ALA A 1 24 ? 1.905 -1.105 10.842 1.00 0.00 24 ALA A N 7
ATOM 7992 C CA . ALA A 1 24 ? 2.826 -1.674 11.818 1.00 0.00 24 ALA A CA 7
ATOM 7993 C C . ALA A 1 24 ? 4.008 -2.349 11.131 1.00 0.00 24 ALA A C 7
ATOM 7994 O O . ALA A 1 24 ? 5.150 -2.227 11.575 1.00 0.00 24 ALA A O 7
ATOM 8001 N N . LEU A 1 25 ? 3.727 -3.060 10.045 1.00 0.00 25 LEU A N 7
ATOM 8002 C CA . LEU A 1 25 ? 4.768 -3.755 9.295 1.00 0.00 25 LEU A CA 7
ATOM 8003 C C . LEU A 1 25 ? 5.548 -2.783 8.417 1.00 0.00 25 LEU A C 7
ATOM 8004 O O . LEU A 1 25 ? 6.687 -3.052 8.033 1.00 0.00 25 LEU A O 7
ATOM 8020 N N . PHE A 1 26 ? 4.929 -1.649 8.103 1.00 0.00 26 PHE A N 7
ATOM 8021 C CA . PHE A 1 26 ? 5.566 -0.635 7.271 1.00 0.00 26 PHE A CA 7
ATOM 8022 C C . PHE A 1 26 ? 6.493 0.247 8.102 1.00 0.00 26 PHE A C 7
ATOM 8023 O O . PHE A 1 26 ? 7.379 0.912 7.566 1.00 0.00 26 PHE A O 7
ATOM 8040 N N . ALA A 1 27 ? 6.282 0.246 9.414 1.00 0.00 27 ALA A N 7
ATOM 8041 C CA . ALA A 1 27 ? 7.099 1.044 10.319 1.00 0.00 27 ALA A CA 7
ATOM 8042 C C . ALA A 1 27 ? 8.368 0.297 10.716 1.00 0.00 27 ALA A C 7
ATOM 8043 O O . ALA A 1 27 ? 9.372 0.908 11.082 1.00 0.00 27 ALA A O 7
ATOM 8050 N N . LYS A 1 28 ? 8.317 -1.029 10.641 1.00 0.00 28 LYS A N 7
ATOM 8051 C CA . LYS A 1 28 ? 9.462 -1.860 10.992 1.00 0.00 28 LYS A CA 7
ATOM 8052 C C . LYS A 1 28 ? 10.316 -2.156 9.763 1.00 0.00 28 LYS A C 7
ATOM 8053 O O . LYS A 1 28 ? 11.540 -2.021 9.796 1.00 0.00 28 LYS A O 7
ATOM 8072 N N . THR A 1 29 ? 9.663 -2.560 8.677 1.00 0.00 29 THR A N 7
ATOM 8073 C CA . THR A 1 29 ? 10.362 -2.875 7.438 1.00 0.00 29 THR A CA 7
ATOM 8074 C C . THR A 1 29 ? 9.661 -2.249 6.238 1.00 0.00 29 THR A C 7
ATOM 8075 O O . THR A 1 29 ? 8.550 -2.642 5.880 1.00 0.00 29 THR A O 7
ATOM 8086 N N . ARG A 1 30 ? 10.317 -1.273 5.618 1.00 0.00 30 ARG A N 7
ATOM 8087 C CA . ARG A 1 30 ? 9.756 -0.592 4.457 1.00 0.00 30 ARG A CA 7
ATOM 8088 C C . ARG A 1 30 ? 9.665 -1.538 3.264 1.00 0.00 30 ARG A C 7
ATOM 8089 O O . ARG A 1 30 ? 8.772 -1.412 2.426 1.00 0.00 30 ARG A O 7
ATOM 8110 N N . TYR A 1 31 ? 10.594 -2.485 3.193 1.00 0.00 31 TYR A N 7
ATOM 8111 C CA . TYR A 1 31 ? 10.620 -3.450 2.101 1.00 0.00 31 TYR A CA 7
ATOM 8112 C C . TYR A 1 31 ? 10.552 -4.878 2.634 1.00 0.00 31 TYR A C 7
ATOM 8113 O O . TYR A 1 31 ? 11.562 -5.573 2.752 1.00 0.00 31 TYR A O 7
ATOM 8131 N N . PRO A 1 32 ? 9.332 -5.328 2.963 1.00 0.00 32 PRO A N 7
ATOM 8132 C CA . PRO A 1 32 ? 9.101 -6.677 3.488 1.00 0.00 32 PRO A CA 7
ATOM 8133 C C . PRO A 1 32 ? 9.321 -7.755 2.433 1.00 0.00 32 PRO A C 7
ATOM 8134 O O . PRO A 1 32 ? 9.359 -7.468 1.236 1.00 0.00 32 PRO A O 7
ATOM 8145 N N . ASP A 1 33 ? 9.465 -8.997 2.883 1.00 0.00 33 ASP A N 7
ATOM 8146 C CA . ASP A 1 33 ? 9.679 -10.119 1.977 1.00 0.00 33 ASP A CA 7
ATOM 8147 C C . ASP A 1 33 ? 8.377 -10.874 1.729 1.00 0.00 33 ASP A C 7
ATOM 8148 O O . ASP A 1 33 ? 7.343 -10.558 2.319 1.00 0.00 33 ASP A O 7
ATOM 8157 N N . ILE A 1 34 ? 8.435 -11.871 0.853 1.00 0.00 34 ILE A N 7
ATOM 8158 C CA . ILE A 1 34 ? 7.261 -12.671 0.528 1.00 0.00 34 ILE A CA 7
ATOM 8159 C C . ILE A 1 34 ? 6.622 -13.247 1.787 1.00 0.00 34 ILE A C 7
ATOM 8160 O O . ILE A 1 34 ? 5.397 -13.305 1.904 1.00 0.00 34 ILE A O 7
ATOM 8176 N N . PHE A 1 35 ? 7.459 -13.670 2.728 1.00 0.00 35 PHE A N 7
ATOM 8177 C CA . PHE A 1 35 ? 6.976 -14.241 3.980 1.00 0.00 35 PHE A CA 7
ATOM 8178 C C . PHE A 1 35 ? 6.176 -13.212 4.774 1.00 0.00 35 PHE A C 7
ATOM 8179 O O . PHE A 1 35 ? 5.119 -13.522 5.323 1.00 0.00 35 PHE A O 7
ATOM 8196 N N . MET A 1 36 ? 6.689 -11.988 4.830 1.00 0.00 36 MET A N 7
ATOM 8197 C CA . MET A 1 36 ? 6.022 -10.913 5.556 1.00 0.00 36 MET A CA 7
ATOM 8198 C C . MET A 1 36 ? 4.703 -10.541 4.887 1.00 0.00 36 MET A C 7
ATOM 8199 O O . MET A 1 36 ? 3.657 -10.501 5.535 1.00 0.00 36 MET A O 7
ATOM 8213 N N . ARG A 1 37 ? 4.760 -10.270 3.587 1.00 0.00 37 ARG A N 7
ATOM 8214 C CA . ARG A 1 37 ? 3.570 -9.900 2.831 1.00 0.00 37 ARG A CA 7
ATOM 8215 C C . ARG A 1 37 ? 2.487 -10.967 2.964 1.00 0.00 37 ARG A C 7
ATOM 8216 O O . ARG A 1 37 ? 1.325 -10.656 3.223 1.00 0.00 37 ARG A O 7
ATOM 8237 N N . GLU A 1 38 ? 2.878 -12.225 2.785 1.00 0.00 38 GLU A N 7
ATOM 8238 C CA . GLU A 1 38 ? 1.941 -13.337 2.885 1.00 0.00 38 GLU A CA 7
ATOM 8239 C C . GLU A 1 38 ? 1.251 -13.347 4.246 1.00 0.00 38 GLU A C 7
ATOM 8240 O O . GLU A 1 38 ? 0.025 -13.412 4.331 1.00 0.00 38 GLU A O 7
ATOM 8252 N N . GLU A 1 39 ? 2.048 -13.284 5.308 1.00 0.00 39 GLU A N 7
ATOM 8253 C CA . GLU A 1 39 ? 1.514 -13.287 6.665 1.00 0.00 39 GLU A CA 7
ATOM 8254 C C . GLU A 1 39 ? 0.412 -12.243 6.818 1.00 0.00 39 GLU A C 7
ATOM 8255 O O . GLU A 1 39 ? -0.756 -12.581 7.011 1.00 0.00 39 GLU A O 7
ATOM 8267 N N . VAL A 1 40 ? 0.792 -10.972 6.731 1.00 0.00 40 VAL A N 7
ATOM 8268 C CA . VAL A 1 40 ? -0.163 -9.878 6.859 1.00 0.00 40 VAL A CA 7
ATOM 8269 C C . VAL A 1 40 ? -1.387 -10.111 5.981 1.00 0.00 40 VAL A C 7
ATOM 8270 O O . VAL A 1 40 ? -2.509 -10.210 6.476 1.00 0.00 40 VAL A O 7
ATOM 8283 N N . ALA A 1 41 ? -1.163 -10.199 4.674 1.00 0.00 41 ALA A N 7
ATOM 8284 C CA . ALA A 1 41 ? -2.247 -10.423 3.726 1.00 0.00 41 ALA A CA 7
ATOM 8285 C C . ALA A 1 41 ? -3.176 -11.532 4.207 1.00 0.00 41 ALA A C 7
ATOM 8286 O O . ALA A 1 41 ? -4.377 -11.511 3.936 1.00 0.00 41 ALA A O 7
ATOM 8293 N N . LEU A 1 42 ? -2.613 -12.501 4.921 1.00 0.00 42 LEU A N 7
ATOM 8294 C CA . LEU A 1 42 ? -3.391 -13.621 5.439 1.00 0.00 42 LEU A CA 7
ATOM 8295 C C . LEU A 1 42 ? -4.030 -13.266 6.778 1.00 0.00 42 LEU A C 7
ATOM 8296 O O . LEU A 1 42 ? -5.067 -13.817 7.149 1.00 0.00 42 LEU A O 7
ATOM 8312 N N . LYS A 1 43 ? -3.406 -12.340 7.499 1.00 0.00 43 LYS A N 7
ATOM 8313 C CA . LYS A 1 43 ? -3.915 -11.908 8.795 1.00 0.00 43 LYS A CA 7
ATOM 8314 C C . LYS A 1 43 ? -5.005 -10.853 8.628 1.00 0.00 43 LYS A C 7
ATOM 8315 O O . LYS A 1 43 ? -6.155 -11.071 9.008 1.00 0.00 43 LYS A O 7
ATOM 8334 N N . ILE A 1 44 ? -4.635 -9.712 8.056 1.00 0.00 44 ILE A N 7
ATOM 8335 C CA . ILE A 1 44 ? -5.582 -8.626 7.836 1.00 0.00 44 ILE A CA 7
ATOM 8336 C C . ILE A 1 44 ? -6.734 -9.073 6.943 1.00 0.00 44 ILE A C 7
ATOM 8337 O O . ILE A 1 44 ? -7.732 -8.369 6.801 1.00 0.00 44 ILE A O 7
ATOM 8353 N N . ASN A 1 45 ? -6.587 -10.250 6.343 1.00 0.00 45 ASN A N 7
ATOM 8354 C CA . ASN A 1 45 ? -7.616 -10.793 5.463 1.00 0.00 45 ASN A CA 7
ATOM 8355 C C . ASN A 1 45 ? -7.652 -10.039 4.138 1.00 0.00 45 ASN A C 7
ATOM 8356 O O . ASN A 1 45 ? -8.715 -9.621 3.677 1.00 0.00 45 ASN A O 7
ATOM 8367 N N . LEU A 1 46 ? -6.484 -9.868 3.529 1.00 0.00 46 LEU A N 7
ATOM 8368 C CA . LEU A 1 46 ? -6.380 -9.165 2.255 1.00 0.00 46 LEU A CA 7
ATOM 8369 C C . LEU A 1 46 ? -5.478 -9.922 1.287 1.00 0.00 46 LEU A C 7
ATOM 8370 O O . LEU A 1 46 ? -4.627 -10.718 1.685 1.00 0.00 46 LEU A O 7
ATOM 8386 N N . PRO A 1 47 ? -5.664 -9.669 -0.017 1.00 0.00 47 PRO A N 7
ATOM 8387 C CA . PRO A 1 47 ? -4.874 -10.315 -1.070 1.00 0.00 47 PRO A CA 7
ATOM 8388 C C . PRO A 1 47 ? -3.426 -9.837 -1.083 1.00 0.00 47 PRO A C 7
ATOM 8389 O O . PRO A 1 47 ? -3.159 -8.639 -1.164 1.00 0.00 47 PRO A O 7
ATOM 8400 N N . GLU A 1 48 ? -2.495 -10.783 -1.005 1.00 0.00 48 GLU A N 7
ATOM 8401 C CA . GLU A 1 48 ? -1.073 -10.457 -1.008 1.00 0.00 48 GLU A CA 7
ATOM 8402 C C . GLU A 1 48 ? -0.764 -9.383 -2.047 1.00 0.00 48 GLU A C 7
ATOM 8403 O O . GLU A 1 48 ? 0.225 -8.659 -1.931 1.00 0.00 48 GLU A O 7
ATOM 8415 N N . SER A 1 49 ? -1.616 -9.287 -3.062 1.00 0.00 49 SER A N 7
ATOM 8416 C CA . SER A 1 49 ? -1.432 -8.306 -4.125 1.00 0.00 49 SER A CA 7
ATOM 8417 C C . SER A 1 49 ? -1.699 -6.894 -3.612 1.00 0.00 49 SER A C 7
ATOM 8418 O O . SER A 1 49 ? -0.972 -5.955 -3.939 1.00 0.00 49 SER A O 7
ATOM 8426 N N . ARG A 1 50 ? -2.746 -6.752 -2.807 1.00 0.00 50 ARG A N 7
ATOM 8427 C CA . ARG A 1 50 ? -3.111 -5.455 -2.249 1.00 0.00 50 ARG A CA 7
ATOM 8428 C C . ARG A 1 50 ? -2.016 -4.933 -1.324 1.00 0.00 50 ARG A C 7
ATOM 8429 O O . ARG A 1 50 ? -1.642 -3.762 -1.386 1.00 0.00 50 ARG A O 7
ATOM 8450 N N . VAL A 1 51 ? -1.505 -5.811 -0.466 1.00 0.00 51 VAL A N 7
ATOM 8451 C CA . VAL A 1 51 ? -0.452 -5.439 0.472 1.00 0.00 51 VAL A CA 7
ATOM 8452 C C . VAL A 1 51 ? 0.722 -4.788 -0.250 1.00 0.00 51 VAL A C 7
ATOM 8453 O O . VAL A 1 51 ? 1.068 -3.639 0.021 1.00 0.00 51 VAL A O 7
ATOM 8466 N N . GLN A 1 52 ? 1.329 -5.530 -1.170 1.00 0.00 52 GLN A N 7
ATOM 8467 C CA . GLN A 1 52 ? 2.465 -5.024 -1.931 1.00 0.00 52 GLN A CA 7
ATOM 8468 C C . GLN A 1 52 ? 2.199 -3.606 -2.428 1.00 0.00 52 GLN A C 7
ATOM 8469 O O . GLN A 1 52 ? 3.000 -2.698 -2.203 1.00 0.00 52 GLN A O 7
ATOM 8483 N N . VAL A 1 53 ? 1.070 -3.424 -3.105 1.00 0.00 53 VAL A N 7
ATOM 8484 C CA . VAL A 1 53 ? 0.698 -2.116 -3.633 1.00 0.00 53 VAL A CA 7
ATOM 8485 C C . VAL A 1 53 ? 0.596 -1.082 -2.518 1.00 0.00 53 VAL A C 7
ATOM 8486 O O . VAL A 1 53 ? 1.262 -0.048 -2.554 1.00 0.00 53 VAL A O 7
ATOM 8499 N N . TRP A 1 54 ? -0.242 -1.369 -1.528 1.00 0.00 54 TRP A N 7
ATOM 8500 C CA . TRP A 1 54 ? -0.432 -0.463 -0.401 1.00 0.00 54 TRP A CA 7
ATOM 8501 C C . TRP A 1 54 ? 0.894 0.155 0.030 1.00 0.00 54 TRP A C 7
ATOM 8502 O O . TRP A 1 54 ? 0.961 1.339 0.358 1.00 0.00 54 TRP A O 7
ATOM 8523 N N . PHE A 1 55 ? 1.948 -0.655 0.027 1.00 0.00 55 PHE A N 7
ATOM 8524 C CA . PHE A 1 55 ? 3.273 -0.188 0.419 1.00 0.00 55 PHE A CA 7
ATOM 8525 C C . PHE A 1 55 ? 3.800 0.845 -0.573 1.00 0.00 55 PHE A C 7
ATOM 8526 O O . PHE A 1 55 ? 3.971 2.017 -0.235 1.00 0.00 55 PHE A O 7
ATOM 8543 N N . LYS A 1 56 ? 4.057 0.402 -1.799 1.00 0.00 56 LYS A N 7
ATOM 8544 C CA . LYS A 1 56 ? 4.565 1.286 -2.842 1.00 0.00 56 LYS A CA 7
ATOM 8545 C C . LYS A 1 56 ? 3.781 2.594 -2.875 1.00 0.00 56 LYS A C 7
ATOM 8546 O O . LYS A 1 56 ? 4.361 3.677 -2.818 1.00 0.00 56 LYS A O 7
ATOM 8565 N N . ASN A 1 57 ? 2.459 2.484 -2.967 1.00 0.00 57 ASN A N 7
ATOM 8566 C CA . ASN A 1 57 ? 1.596 3.659 -3.007 1.00 0.00 57 ASN A CA 7
ATOM 8567 C C . ASN A 1 57 ? 1.812 4.535 -1.777 1.00 0.00 57 ASN A C 7
ATOM 8568 O O . ASN A 1 57 ? 2.200 5.698 -1.891 1.00 0.00 57 ASN A O 7
ATOM 8579 N N . ARG A 1 58 ? 1.559 3.968 -0.602 1.00 0.00 58 ARG A N 7
ATOM 8580 C CA . ARG A 1 58 ? 1.725 4.698 0.649 1.00 0.00 58 ARG A CA 7
ATOM 8581 C C . ARG A 1 58 ? 3.017 5.510 0.638 1.00 0.00 58 ARG A C 7
ATOM 8582 O O . ARG A 1 58 ? 2.995 6.730 0.797 1.00 0.00 58 ARG A O 7
ATOM 8603 N N . ARG A 1 59 ? 4.139 4.824 0.450 1.00 0.00 59 ARG A N 7
ATOM 8604 C CA . ARG A 1 59 ? 5.440 5.481 0.420 1.00 0.00 59 ARG A CA 7
ATOM 8605 C C . ARG A 1 59 ? 5.357 6.818 -0.309 1.00 0.00 59 ARG A C 7
ATOM 8606 O O . ARG A 1 59 ? 5.727 7.858 0.235 1.00 0.00 59 ARG A O 7
ATOM 8627 N N . ALA A 1 60 ? 4.869 6.783 -1.545 1.00 0.00 60 ALA A N 7
ATOM 8628 C CA . ALA A 1 60 ? 4.735 7.992 -2.348 1.00 0.00 60 ALA A CA 7
ATOM 8629 C C . ALA A 1 60 ? 4.159 9.138 -1.524 1.00 0.00 60 ALA A C 7
ATOM 8630 O O . ALA A 1 60 ? 4.675 10.256 -1.549 1.00 0.00 60 ALA A O 7
ATOM 8637 N N . LYS A 1 61 ? 3.086 8.854 -0.794 1.00 0.00 61 LYS A N 7
ATOM 8638 C CA . LYS A 1 61 ? 2.438 9.861 0.039 1.00 0.00 61 LYS A CA 7
ATOM 8639 C C . LYS A 1 61 ? 3.454 10.560 0.936 1.00 0.00 61 LYS A C 7
ATOM 8640 O O . LYS A 1 61 ? 3.601 11.782 0.889 1.00 0.00 61 LYS A O 7
ATOM 8659 N N . CYS A 1 62 ? 4.152 9.778 1.752 1.00 0.00 62 CYS A N 7
ATOM 8660 C CA . CYS A 1 62 ? 5.156 10.323 2.660 1.00 0.00 62 CYS A CA 7
ATOM 8661 C C . CYS A 1 62 ? 6.162 11.185 1.905 1.00 0.00 62 CYS A C 7
ATOM 8662 O O . CYS A 1 62 ? 6.419 12.329 2.281 1.00 0.00 62 CYS A O 7
ATOM 8670 N N . ARG A 1 63 ? 6.729 10.628 0.840 1.00 0.00 63 ARG A N 7
ATOM 8671 C CA . ARG A 1 63 ? 7.709 11.345 0.034 1.00 0.00 63 ARG A CA 7
ATOM 8672 C C . ARG A 1 63 ? 7.277 12.792 -0.187 1.00 0.00 63 ARG A C 7
ATOM 8673 O O . ARG A 1 63 ? 8.071 13.718 -0.024 1.00 0.00 63 ARG A O 7
ATOM 8694 N N . GLN A 1 64 ? 6.015 12.977 -0.560 1.00 0.00 64 GLN A N 7
ATOM 8695 C CA . GLN A 1 64 ? 5.479 14.311 -0.804 1.00 0.00 64 GLN A CA 7
ATOM 8696 C C . GLN A 1 64 ? 5.560 15.169 0.454 1.00 0.00 64 GLN A C 7
ATOM 8697 O O . GLN A 1 64 ? 6.080 16.284 0.423 1.00 0.00 64 GLN A O 7
ATOM 8711 N N . GLN A 1 65 ? 5.042 14.642 1.558 1.00 0.00 65 GLN A N 7
ATOM 8712 C CA . GLN A 1 65 ? 5.055 15.361 2.827 1.00 0.00 65 GLN A CA 7
ATOM 8713 C C . GLN A 1 65 ? 6.484 15.622 3.290 1.00 0.00 65 GLN A C 7
ATOM 8714 O O . GLN A 1 65 ? 7.406 14.889 2.932 1.00 0.00 65 GLN A O 7
ATOM 8728 N N . GLN A 1 66 ? 6.660 16.672 4.086 1.00 0.00 66 GLN A N 7
ATOM 8729 C CA . GLN A 1 66 ? 7.978 17.030 4.596 1.00 0.00 66 GLN A CA 7
ATOM 8730 C C . GLN A 1 66 ? 8.547 15.915 5.467 1.00 0.00 66 GLN A C 7
ATOM 8731 O O . GLN A 1 66 ? 8.099 15.706 6.594 1.00 0.00 66 GLN A O 7
ATOM 8745 N N . GLN A 1 67 ? 9.534 15.201 4.936 1.00 0.00 67 GLN A N 7
ATOM 8746 C CA . GLN A 1 67 ? 10.163 14.106 5.665 1.00 0.00 67 GLN A CA 7
ATOM 8747 C C . GLN A 1 67 ? 10.939 14.629 6.869 1.00 0.00 67 GLN A C 7
ATOM 8748 O O . GLN A 1 67 ? 11.246 15.818 6.953 1.00 0.00 67 GLN A O 7
ATOM 8762 N N . GLN A 1 68 ? 11.254 13.733 7.799 1.00 0.00 68 GLN A N 7
ATOM 8763 C CA . GLN A 1 68 ? 11.994 14.105 8.998 1.00 0.00 68 GLN A CA 7
ATOM 8764 C C . GLN A 1 68 ? 13.418 13.559 8.951 1.00 0.00 68 GLN A C 7
ATOM 8765 O O . GLN A 1 68 ? 13.776 12.813 8.040 1.00 0.00 68 GLN A O 7
ATOM 8779 N N . GLN A 1 69 ? 14.224 13.936 9.938 1.00 0.00 69 GLN A N 7
ATOM 8780 C CA . GLN A 1 69 ? 15.609 13.485 10.007 1.00 0.00 69 GLN A CA 7
ATOM 8781 C C . GLN A 1 69 ? 15.686 11.961 10.001 1.00 0.00 69 GLN A C 7
ATOM 8782 O O . GLN A 1 69 ? 14.926 11.290 10.699 1.00 0.00 69 GLN A O 7
ATOM 8796 N N . GLN A 1 70 ? 16.607 11.424 9.208 1.00 0.00 70 GLN A N 7
ATOM 8797 C CA . GLN A 1 70 ? 16.781 9.979 9.111 1.00 0.00 70 GLN A CA 7
ATOM 8798 C C . GLN A 1 70 ? 17.579 9.446 10.297 1.00 0.00 70 GLN A C 7
ATOM 8799 O O . GLN A 1 70 ? 18.436 10.139 10.843 1.00 0.00 70 GLN A O 7
ATOM 8813 N N . ASN A 1 71 ? 17.289 8.210 10.690 1.00 0.00 71 ASN A N 7
ATOM 8814 C CA . ASN A 1 71 ? 17.979 7.584 11.813 1.00 0.00 71 ASN A CA 7
ATOM 8815 C C . ASN A 1 71 ? 19.210 6.819 11.336 1.00 0.00 71 ASN A C 7
ATOM 8816 O O . ASN A 1 71 ? 19.199 6.207 10.269 1.00 0.00 71 ASN A O 7
ATOM 8827 N N . GLY A 1 72 ? 20.271 6.858 12.137 1.00 0.00 72 GLY A N 7
ATOM 8828 C CA . GLY A 1 72 ? 21.495 6.165 11.781 1.00 0.00 72 GLY A CA 7
ATOM 8829 C C . GLY A 1 72 ? 21.539 4.750 12.325 1.00 0.00 72 GLY A C 7
ATOM 8830 O O . GLY A 1 72 ? 20.878 4.437 13.314 1.00 0.00 72 GLY A O 7
ATOM 8834 N N . GLY A 1 73 ? 22.320 3.892 11.675 1.00 0.00 73 GLY A N 7
ATOM 8835 C CA . GLY A 1 73 ? 22.432 2.513 12.113 1.00 0.00 73 GLY A CA 7
ATOM 8836 C C . GLY A 1 73 ? 23.450 1.730 11.308 1.00 0.00 73 GLY A C 7
ATOM 8837 O O . GLY A 1 73 ? 23.689 2.031 10.139 1.00 0.00 73 GLY A O 7
ATOM 8841 N N . GLN A 1 74 ? 24.051 0.724 11.935 1.00 0.00 74 GLN A N 7
ATOM 8842 C CA . GLN A 1 74 ? 25.050 -0.103 11.269 1.00 0.00 74 GLN A CA 7
ATOM 8843 C C . GLN A 1 74 ? 25.344 -1.361 12.079 1.00 0.00 74 GLN A C 7
ATOM 8844 O O . GLN A 1 74 ? 24.823 -1.537 13.180 1.00 0.00 74 GLN A O 7
ATOM 8858 N N . SER A 1 75 ? 26.183 -2.232 11.528 1.00 0.00 75 SER A N 7
ATOM 8859 C CA . SER A 1 75 ? 26.543 -3.476 12.198 1.00 0.00 75 SER A CA 7
ATOM 8860 C C . SER A 1 75 ? 27.996 -3.845 11.914 1.00 0.00 75 SER A C 7
ATOM 8861 O O . SER A 1 75 ? 28.615 -3.312 10.994 1.00 0.00 75 SER A O 7
ATOM 8869 N N . GLY A 1 76 ? 28.534 -4.762 12.712 1.00 0.00 76 GLY A N 7
ATOM 8870 C CA . GLY A 1 76 ? 29.910 -5.188 12.531 1.00 0.00 76 GLY A CA 7
ATOM 8871 C C . GLY A 1 76 ? 30.214 -6.487 13.250 1.00 0.00 76 GLY A C 7
ATOM 8872 O O . GLY A 1 76 ? 30.732 -6.498 14.366 1.00 0.00 76 GLY A O 7
ATOM 8876 N N . PRO A 1 77 ? 29.886 -7.616 12.603 1.00 0.00 77 PRO A N 7
ATOM 8877 C CA . PRO A 1 77 ? 30.117 -8.948 13.169 1.00 0.00 77 PRO A CA 7
ATOM 8878 C C . PRO A 1 77 ? 31.599 -9.301 13.236 1.00 0.00 77 PRO A C 7
ATOM 8879 O O . PRO A 1 77 ? 32.457 -8.485 12.899 1.00 0.00 77 PRO A O 7
ATOM 8890 N N . SER A 1 78 ? 31.893 -10.521 13.673 1.00 0.00 78 SER A N 7
ATOM 8891 C CA . SER A 1 78 ? 33.273 -10.980 13.787 1.00 0.00 78 SER A CA 7
ATOM 8892 C C . SER A 1 78 ? 33.488 -12.258 12.982 1.00 0.00 78 SER A C 7
ATOM 8893 O O . SER A 1 78 ? 32.555 -12.789 12.378 1.00 0.00 78 SER A O 7
ATOM 8901 N N . SER A 1 79 ? 34.724 -12.747 12.979 1.00 0.00 79 SER A N 7
ATOM 8902 C CA . SER A 1 79 ? 35.064 -13.961 12.246 1.00 0.00 79 SER A CA 7
ATOM 8903 C C . SER A 1 79 ? 36.127 -14.764 12.988 1.00 0.00 79 SER A C 7
ATOM 8904 O O . SER A 1 79 ? 36.571 -14.378 14.069 1.00 0.00 79 SER A O 7
ATOM 8912 N N . GLY A 1 80 ? 36.532 -15.886 12.400 1.00 0.00 80 GLY A N 7
ATOM 8913 C CA . GLY A 1 80 ? 37.539 -16.727 13.019 1.00 0.00 80 GLY A CA 7
ATOM 8914 C C . GLY A 1 80 ? 37.454 -18.169 12.559 1.00 0.00 80 GLY A C 7
ATOM 8915 O O . GLY A 1 80 ? 38.458 -18.762 12.165 1.00 0.00 80 GLY A O 7
ATOM 8919 N N . GLY A 1 1 ? -7.865 25.823 8.177 1.00 0.00 1 GLY A N 8
ATOM 8920 C CA . GLY A 1 1 ? -8.459 24.567 8.599 1.00 0.00 1 GLY A CA 8
ATOM 8921 C C . GLY A 1 1 ? -8.368 23.495 7.531 1.00 0.00 1 GLY A C 8
ATOM 8922 O O . GLY A 1 1 ? -8.343 23.798 6.338 1.00 0.00 1 GLY A O 8
ATOM 8926 N N . SER A 1 2 ? -8.317 22.238 7.960 1.00 0.00 2 SER A N 8
ATOM 8927 C CA . SER A 1 2 ? -8.223 21.117 7.032 1.00 0.00 2 SER A CA 8
ATOM 8928 C C . SER A 1 2 ? -9.335 20.105 7.288 1.00 0.00 2 SER A C 8
ATOM 8929 O O . SER A 1 2 ? -9.465 19.576 8.392 1.00 0.00 2 SER A O 8
ATOM 8937 N N . SER A 1 3 ? -10.134 19.840 6.260 1.00 0.00 3 SER A N 8
ATOM 8938 C CA . SER A 1 3 ? -11.238 18.894 6.373 1.00 0.00 3 SER A CA 8
ATOM 8939 C C . SER A 1 3 ? -11.114 17.787 5.330 1.00 0.00 3 SER A C 8
ATOM 8940 O O . SER A 1 3 ? -10.234 17.824 4.472 1.00 0.00 3 SER A O 8
ATOM 8948 N N . GLY A 1 4 ? -12.004 16.802 5.413 1.00 0.00 4 GLY A N 8
ATOM 8949 C CA . GLY A 1 4 ? -11.978 15.698 4.471 1.00 0.00 4 GLY A CA 8
ATOM 8950 C C . GLY A 1 4 ? -11.385 14.439 5.071 1.00 0.00 4 GLY A C 8
ATOM 8951 O O . GLY A 1 4 ? -10.999 14.422 6.240 1.00 0.00 4 GLY A O 8
ATOM 8955 N N . SER A 1 5 ? -11.313 13.381 4.270 1.00 0.00 5 SER A N 8
ATOM 8956 C CA . SER A 1 5 ? -10.768 12.109 4.730 1.00 0.00 5 SER A CA 8
ATOM 8957 C C . SER A 1 5 ? -9.663 11.623 3.797 1.00 0.00 5 SER A C 8
ATOM 8958 O O . SER A 1 5 ? -9.594 10.440 3.462 1.00 0.00 5 SER A O 8
ATOM 8966 N N . SER A 1 6 ? -8.800 12.544 3.382 1.00 0.00 6 SER A N 8
ATOM 8967 C CA . SER A 1 6 ? -7.699 12.212 2.485 1.00 0.00 6 SER A CA 8
ATOM 8968 C C . SER A 1 6 ? -8.200 11.418 1.282 1.00 0.00 6 SER A C 8
ATOM 8969 O O . SER A 1 6 ? -7.543 10.485 0.823 1.00 0.00 6 SER A O 8
ATOM 8977 N N . GLY A 1 7 ? -9.370 11.797 0.776 1.00 0.00 7 GLY A N 8
ATOM 8978 C CA . GLY A 1 7 ? -9.940 11.111 -0.369 1.00 0.00 7 GLY A CA 8
ATOM 8979 C C . GLY A 1 7 ? -11.414 11.416 -0.553 1.00 0.00 7 GLY A C 8
ATOM 8980 O O . GLY A 1 7 ? -12.074 11.899 0.367 1.00 0.00 7 GLY A O 8
ATOM 8984 N N . ARG A 1 8 ? -11.930 11.134 -1.744 1.00 0.00 8 ARG A N 8
ATOM 8985 C CA . ARG A 1 8 ? -13.335 11.384 -2.046 1.00 0.00 8 ARG A CA 8
ATOM 8986 C C . ARG A 1 8 ? -13.900 10.289 -2.946 1.00 0.00 8 ARG A C 8
ATOM 8987 O O . ARG A 1 8 ? -13.158 9.609 -3.654 1.00 0.00 8 ARG A O 8
ATOM 9008 N N . ARG A 1 9 ? -15.219 10.125 -2.912 1.00 0.00 9 ARG A N 8
ATOM 9009 C CA . ARG A 1 9 ? -15.884 9.112 -3.723 1.00 0.00 9 ARG A CA 8
ATOM 9010 C C . ARG A 1 9 ? -15.015 7.865 -3.855 1.00 0.00 9 ARG A C 8
ATOM 9011 O O . ARG A 1 9 ? -14.883 7.301 -4.941 1.00 0.00 9 ARG A O 8
ATOM 9032 N N . GLU A 1 10 ? -14.424 7.441 -2.742 1.00 0.00 10 GLU A N 8
ATOM 9033 C CA . GLU A 1 10 ? -13.567 6.261 -2.735 1.00 0.00 10 GLU A CA 8
ATOM 9034 C C . GLU A 1 10 ? -13.993 5.285 -1.643 1.00 0.00 10 GLU A C 8
ATOM 9035 O O . GLU A 1 10 ? -14.407 5.694 -0.558 1.00 0.00 10 GLU A O 8
ATOM 9047 N N . ARG A 1 11 ? -13.890 3.993 -1.938 1.00 0.00 11 ARG A N 8
ATOM 9048 C CA . ARG A 1 11 ? -14.266 2.959 -0.982 1.00 0.00 11 ARG A CA 8
ATOM 9049 C C . ARG A 1 11 ? -13.214 2.823 0.114 1.00 0.00 11 ARG A C 8
ATOM 9050 O O . ARG A 1 11 ? -12.025 3.045 -0.119 1.00 0.00 11 ARG A O 8
ATOM 9071 N N . THR A 1 12 ? -13.659 2.457 1.312 1.00 0.00 12 THR A N 8
ATOM 9072 C CA . THR A 1 12 ? -12.757 2.293 2.445 1.00 0.00 12 THR A CA 8
ATOM 9073 C C . THR A 1 12 ? -12.312 0.842 2.589 1.00 0.00 12 THR A C 8
ATOM 9074 O O . THR A 1 12 ? -12.150 0.337 3.700 1.00 0.00 12 THR A O 8
ATOM 9085 N N . THR A 1 13 ? -12.116 0.173 1.456 1.00 0.00 13 THR A N 8
ATOM 9086 C CA . THR A 1 13 ? -11.690 -1.221 1.456 1.00 0.00 13 THR A CA 8
ATOM 9087 C C . THR A 1 13 ? -10.752 -1.509 2.622 1.00 0.00 13 THR A C 8
ATOM 9088 O O . THR A 1 13 ? -10.881 -2.531 3.298 1.00 0.00 13 THR A O 8
ATOM 9099 N N . PHE A 1 14 ? -9.808 -0.604 2.854 1.00 0.00 14 PHE A N 8
ATOM 9100 C CA . PHE A 1 14 ? -8.847 -0.762 3.940 1.00 0.00 14 PHE A CA 8
ATOM 9101 C C . PHE A 1 14 ? -9.449 -0.313 5.268 1.00 0.00 14 PHE A C 8
ATOM 9102 O O . PHE A 1 14 ? -9.583 0.882 5.531 1.00 0.00 14 PHE A O 8
ATOM 9119 N N . THR A 1 15 ? -9.811 -1.282 6.104 1.00 0.00 15 THR A N 8
ATO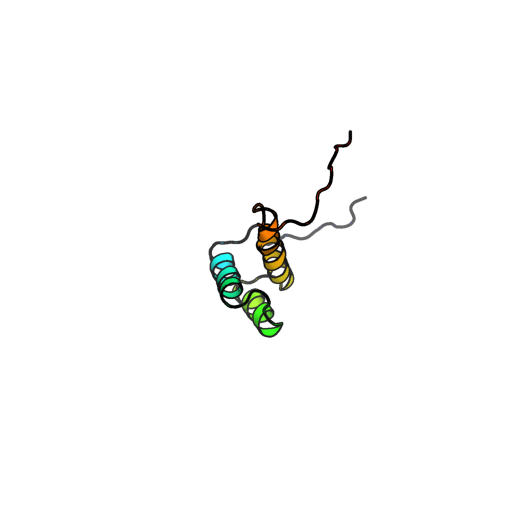M 9120 C CA . THR A 1 15 ? -10.400 -0.988 7.404 1.00 0.00 15 THR A CA 8
ATOM 9121 C C . THR A 1 15 ? -9.324 -0.661 8.434 1.00 0.00 15 THR A C 8
ATOM 9122 O O . THR A 1 15 ? -8.140 -0.913 8.211 1.00 0.00 15 THR A O 8
ATOM 9133 N N . ARG A 1 16 ? -9.744 -0.097 9.562 1.00 0.00 16 ARG A N 8
ATOM 9134 C CA . ARG A 1 16 ? -8.816 0.266 10.626 1.00 0.00 16 ARG A CA 8
ATOM 9135 C C . ARG A 1 16 ? -7.964 -0.932 11.037 1.00 0.00 16 ARG A C 8
ATOM 9136 O O . ARG A 1 16 ? -6.756 -0.809 11.234 1.00 0.00 16 ARG A O 8
ATOM 9157 N N . ALA A 1 17 ? -8.604 -2.090 11.164 1.00 0.00 17 ALA A N 8
ATOM 9158 C CA . ALA A 1 17 ? -7.906 -3.310 11.549 1.00 0.00 17 ALA A CA 8
ATOM 9159 C C . ALA A 1 17 ? -6.864 -3.700 10.505 1.00 0.00 17 ALA A C 8
ATOM 9160 O O . ALA A 1 17 ? -5.731 -4.040 10.844 1.00 0.00 17 ALA A O 8
ATOM 9167 N N . GLN A 1 18 ? -7.257 -3.649 9.237 1.00 0.00 18 GLN A N 8
ATOM 9168 C CA . GLN A 1 18 ? -6.357 -3.998 8.144 1.00 0.00 18 GLN A CA 8
ATOM 9169 C C . GLN A 1 18 ? -5.204 -3.004 8.049 1.00 0.00 18 GLN A C 8
ATOM 9170 O O . GLN A 1 18 ? -4.093 -3.361 7.657 1.00 0.00 18 GLN A O 8
ATOM 9184 N N . LEU A 1 19 ? -5.477 -1.754 8.410 1.00 0.00 19 LEU A N 8
ATOM 9185 C CA . LEU A 1 19 ? -4.462 -0.707 8.365 1.00 0.00 19 LEU A CA 8
ATOM 9186 C C . LEU A 1 19 ? -3.455 -0.875 9.499 1.00 0.00 19 LEU A C 8
ATOM 9187 O O . LEU A 1 19 ? -2.252 -0.985 9.262 1.00 0.00 19 LEU A O 8
ATOM 9203 N N . ASP A 1 20 ? -3.955 -0.896 10.729 1.00 0.00 20 ASP A N 8
ATOM 9204 C CA . ASP A 1 20 ? -3.100 -1.054 11.900 1.00 0.00 20 ASP A CA 8
ATOM 9205 C C . ASP A 1 20 ? -1.964 -2.032 11.614 1.00 0.00 20 ASP A C 8
ATOM 9206 O O . ASP A 1 20 ? -0.802 -1.751 11.906 1.00 0.00 20 ASP A O 8
ATOM 9215 N N . VAL A 1 21 ? -2.309 -3.181 11.043 1.00 0.00 21 VAL A N 8
ATOM 9216 C CA . VAL A 1 21 ? -1.319 -4.201 10.719 1.00 0.00 21 VAL A CA 8
ATOM 9217 C C . VAL A 1 21 ? -0.403 -3.738 9.591 1.00 0.00 21 VAL A C 8
ATOM 9218 O O . VAL A 1 21 ? 0.817 -3.682 9.751 1.00 0.00 21 VAL A O 8
ATOM 9231 N N . LEU A 1 22 ? -0.998 -3.406 8.451 1.00 0.00 22 LEU A N 8
ATOM 9232 C CA . LEU A 1 22 ? -0.236 -2.946 7.296 1.00 0.00 22 LEU A CA 8
ATOM 9233 C C . LEU A 1 22 ? 0.826 -1.934 7.712 1.00 0.00 22 LEU A C 8
ATOM 9234 O O . LEU A 1 22 ? 1.994 -2.059 7.345 1.00 0.00 22 LEU A O 8
ATOM 9250 N N . GLU A 1 23 ? 0.413 -0.932 8.482 1.00 0.00 23 GLU A N 8
ATOM 9251 C CA . GLU A 1 23 ? 1.330 0.101 8.949 1.00 0.00 23 GLU A CA 8
ATOM 9252 C C . GLU A 1 23 ? 2.412 -0.496 9.844 1.00 0.00 23 GLU A C 8
ATOM 9253 O O . GLU A 1 23 ? 3.596 -0.202 9.684 1.00 0.00 23 GLU A O 8
ATOM 9265 N N . ALA A 1 24 ? 1.995 -1.335 10.786 1.00 0.00 24 ALA A N 8
ATOM 9266 C CA . ALA A 1 24 ? 2.927 -1.975 11.706 1.00 0.00 24 ALA A CA 8
ATOM 9267 C C . ALA A 1 24 ? 4.124 -2.554 10.960 1.00 0.00 24 ALA A C 8
ATOM 9268 O O . ALA A 1 24 ? 5.263 -2.454 11.420 1.00 0.00 24 ALA A O 8
ATOM 9275 N N . LEU A 1 25 ? 3.861 -3.159 9.807 1.00 0.00 25 LEU A N 8
ATOM 9276 C CA . LEU A 1 25 ? 4.917 -3.755 8.997 1.00 0.00 25 LEU A CA 8
ATOM 9277 C C . LEU A 1 25 ? 5.691 -2.683 8.236 1.00 0.00 25 LEU A C 8
ATOM 9278 O O . LEU A 1 25 ? 6.859 -2.869 7.897 1.00 0.00 25 LEU A O 8
ATOM 9294 N N . PHE A 1 26 ? 5.031 -1.560 7.973 1.00 0.00 26 PHE A N 8
ATOM 9295 C CA . PHE A 1 26 ? 5.657 -0.457 7.254 1.00 0.00 26 PHE A CA 8
ATOM 9296 C C . PHE A 1 26 ? 6.537 0.371 8.185 1.00 0.00 26 PHE A C 8
ATOM 9297 O O . PHE A 1 26 ? 7.410 1.112 7.736 1.00 0.00 26 PHE A O 8
ATOM 9314 N N . ALA A 1 27 ? 6.301 0.237 9.486 1.00 0.00 27 ALA A N 8
ATOM 9315 C CA . ALA A 1 27 ? 7.072 0.971 10.482 1.00 0.00 27 ALA A CA 8
ATOM 9316 C C . ALA A 1 27 ? 8.351 0.223 10.845 1.00 0.00 27 ALA A C 8
ATOM 9317 O O . ALA A 1 27 ? 9.343 0.830 11.251 1.00 0.00 27 ALA A O 8
ATOM 9324 N N . LYS A 1 28 ? 8.322 -1.097 10.696 1.00 0.00 28 LYS A N 8
ATOM 9325 C CA . LYS A 1 28 ? 9.479 -1.928 11.007 1.00 0.00 28 LYS A CA 8
ATOM 9326 C C . LYS A 1 28 ? 10.346 -2.139 9.770 1.00 0.00 28 LYS A C 8
ATOM 9327 O O . LYS A 1 28 ? 11.574 -2.068 9.839 1.00 0.00 28 LYS A O 8
ATOM 9346 N N . THR A 1 29 ? 9.700 -2.396 8.637 1.00 0.00 29 THR A N 8
ATOM 9347 C CA . THR A 1 29 ? 10.412 -2.617 7.384 1.00 0.00 29 THR A CA 8
ATOM 9348 C C . THR A 1 29 ? 9.675 -1.977 6.213 1.00 0.00 29 THR A C 8
ATOM 9349 O O . THR A 1 29 ? 8.538 -2.337 5.911 1.00 0.00 29 THR A O 8
ATOM 9360 N N . ARG A 1 30 ? 10.331 -1.025 5.557 1.00 0.00 30 ARG A N 8
ATOM 9361 C CA . ARG A 1 30 ? 9.738 -0.334 4.419 1.00 0.00 30 ARG A CA 8
ATOM 9362 C C . ARG A 1 30 ? 9.631 -1.264 3.214 1.00 0.00 30 ARG A C 8
ATOM 9363 O O . ARG A 1 30 ? 8.748 -1.105 2.370 1.00 0.00 30 ARG A O 8
ATOM 9384 N N . TYR A 1 31 ? 10.536 -2.233 3.139 1.00 0.00 31 TYR A N 8
ATOM 9385 C CA . TYR A 1 31 ? 10.545 -3.187 2.036 1.00 0.00 31 TYR A CA 8
ATOM 9386 C C . TYR A 1 31 ? 10.461 -4.620 2.554 1.00 0.00 31 TYR A C 8
ATOM 9387 O O . TYR A 1 31 ? 11.461 -5.329 2.659 1.00 0.00 31 TYR A O 8
ATOM 9405 N N . PRO A 1 32 ? 9.237 -5.057 2.885 1.00 0.00 32 PRO A N 8
ATOM 9406 C CA . PRO A 1 32 ? 8.990 -6.408 3.396 1.00 0.00 32 PRO A CA 8
ATOM 9407 C C . PRO A 1 32 ? 9.190 -7.478 2.327 1.00 0.00 32 PRO A C 8
ATOM 9408 O O . PRO A 1 32 ? 9.185 -7.182 1.132 1.00 0.00 32 PRO A O 8
ATOM 9419 N N . ASP A 1 33 ? 9.364 -8.720 2.765 1.00 0.00 33 ASP A N 8
ATOM 9420 C CA . ASP A 1 33 ? 9.564 -9.834 1.845 1.00 0.00 33 ASP A CA 8
ATOM 9421 C C . ASP A 1 33 ? 8.272 -10.624 1.661 1.00 0.00 33 ASP A C 8
ATOM 9422 O O . ASP A 1 33 ? 7.262 -10.340 2.306 1.00 0.00 33 ASP A O 8
ATOM 9431 N N . ILE A 1 34 ? 8.312 -11.615 0.776 1.00 0.00 34 ILE A N 8
ATOM 9432 C CA . ILE A 1 34 ? 7.145 -12.446 0.507 1.00 0.00 34 ILE A CA 8
ATOM 9433 C C . ILE A 1 34 ? 6.573 -13.024 1.797 1.00 0.00 34 ILE A C 8
ATOM 9434 O O . ILE A 1 34 ? 5.360 -13.179 1.936 1.00 0.00 34 ILE A O 8
ATOM 9450 N N . PHE A 1 35 ? 7.455 -13.341 2.739 1.00 0.00 35 PHE A N 8
ATOM 9451 C CA . PHE A 1 35 ? 7.038 -13.901 4.019 1.00 0.00 35 PHE A CA 8
ATOM 9452 C C . PHE A 1 35 ? 6.207 -12.895 4.810 1.00 0.00 35 PHE A C 8
ATOM 9453 O O . PHE A 1 35 ? 5.130 -13.219 5.307 1.00 0.00 35 PHE A O 8
ATOM 9470 N N . MET A 1 36 ? 6.717 -11.673 4.920 1.00 0.00 36 MET A N 8
ATOM 9471 C CA . MET A 1 36 ? 6.022 -10.618 5.649 1.00 0.00 36 MET A CA 8
ATOM 9472 C C . MET A 1 36 ? 4.682 -10.298 4.995 1.00 0.00 36 MET A C 8
ATOM 9473 O O . MET A 1 36 ? 3.637 -10.342 5.645 1.00 0.00 36 MET A O 8
ATOM 9487 N N . ARG A 1 37 ? 4.719 -9.975 3.707 1.00 0.00 37 ARG A N 8
ATOM 9488 C CA . ARG A 1 37 ? 3.508 -9.646 2.966 1.00 0.00 37 ARG A CA 8
ATOM 9489 C C . ARG A 1 37 ? 2.496 -10.785 3.045 1.00 0.00 37 ARG A C 8
ATOM 9490 O O . ARG A 1 37 ? 1.295 -10.553 3.183 1.00 0.00 37 ARG A O 8
ATOM 9511 N N . GLU A 1 38 ? 2.990 -12.016 2.954 1.00 0.00 38 GLU A N 8
ATOM 9512 C CA . GLU A 1 38 ? 2.129 -13.191 3.014 1.00 0.00 38 GLU A CA 8
ATOM 9513 C C . GLU A 1 38 ? 1.396 -13.261 4.351 1.00 0.00 38 GLU A C 8
ATOM 9514 O O . GLU A 1 38 ? 0.180 -13.444 4.394 1.00 0.00 38 GLU A O 8
ATOM 9526 N N . GLU A 1 39 ? 2.146 -13.114 5.438 1.00 0.00 39 GLU A N 8
ATOM 9527 C CA . GLU A 1 39 ? 1.568 -13.162 6.776 1.00 0.00 39 GLU A CA 8
ATOM 9528 C C . GLU A 1 39 ? 0.419 -12.167 6.909 1.00 0.00 39 GLU A C 8
ATOM 9529 O O . GLU A 1 39 ? -0.727 -12.552 7.143 1.00 0.00 39 GLU A O 8
ATOM 9541 N N . VAL A 1 40 ? 0.734 -10.885 6.757 1.00 0.00 40 VAL A N 8
ATOM 9542 C CA . VAL A 1 40 ? -0.271 -9.833 6.859 1.00 0.00 40 VAL A CA 8
ATOM 9543 C C . VAL A 1 40 ? -1.467 -10.128 5.961 1.00 0.00 40 VAL A C 8
ATOM 9544 O O . VAL A 1 40 ? -2.591 -10.285 6.438 1.00 0.00 40 VAL A O 8
ATOM 9557 N N . ALA A 1 41 ? -1.218 -10.201 4.657 1.00 0.00 41 ALA A N 8
ATOM 9558 C CA . ALA A 1 41 ? -2.274 -10.479 3.692 1.00 0.00 41 ALA A CA 8
ATOM 9559 C C . ALA A 1 41 ? -3.158 -11.629 4.161 1.00 0.00 41 ALA A C 8
ATOM 9560 O O . ALA A 1 41 ? -4.338 -11.699 3.817 1.00 0.00 41 ALA A O 8
ATOM 9567 N N . LEU A 1 42 ? -2.580 -12.530 4.949 1.00 0.00 42 LEU A N 8
ATOM 9568 C CA . LEU A 1 42 ? -3.316 -13.679 5.466 1.00 0.00 42 LEU A CA 8
ATOM 9569 C C . LEU A 1 42 ? -3.973 -13.348 6.802 1.00 0.00 42 LEU A C 8
ATOM 9570 O O . LEU A 1 42 ? -4.983 -13.945 7.174 1.00 0.00 42 LEU A O 8
ATOM 9586 N N . LYS A 1 43 ? -3.393 -12.392 7.520 1.00 0.00 43 LYS A N 8
ATOM 9587 C CA . LYS A 1 43 ? -3.923 -11.978 8.814 1.00 0.00 43 LYS A CA 8
ATOM 9588 C C . LYS A 1 43 ? -5.062 -10.978 8.641 1.00 0.00 43 LYS A C 8
ATOM 9589 O O . LYS A 1 43 ? -6.196 -11.239 9.043 1.00 0.00 43 LYS A O 8
ATOM 9608 N N . ILE A 1 44 ? -4.753 -9.834 8.039 1.00 0.00 44 ILE A N 8
ATOM 9609 C CA . ILE A 1 44 ? -5.751 -8.797 7.810 1.00 0.00 44 ILE A CA 8
ATOM 9610 C C . ILE A 1 44 ? -6.856 -9.292 6.883 1.00 0.00 44 ILE A C 8
ATOM 9611 O O . ILE A 1 44 ? -7.873 -8.625 6.702 1.00 0.00 44 ILE A O 8
ATOM 9627 N N . ASN A 1 45 ? -6.649 -10.468 6.300 1.00 0.00 45 ASN A N 8
ATOM 9628 C CA . ASN A 1 45 ? -7.628 -11.054 5.392 1.00 0.00 45 ASN A CA 8
ATOM 9629 C C . ASN A 1 45 ? -7.690 -10.274 4.082 1.00 0.00 45 ASN A C 8
ATOM 9630 O O . ASN A 1 45 ? -8.767 -9.878 3.633 1.00 0.00 45 ASN A O 8
ATOM 9641 N N . LEU A 1 46 ? -6.530 -10.058 3.473 1.00 0.00 46 LEU A N 8
ATOM 9642 C CA . LEU A 1 46 ? -6.451 -9.325 2.214 1.00 0.00 46 LEU A CA 8
ATOM 9643 C C . LEU A 1 46 ? -5.520 -10.029 1.232 1.00 0.00 46 LEU A C 8
ATOM 9644 O O . LEU A 1 46 ? -4.625 -10.782 1.618 1.00 0.00 46 LEU A O 8
ATOM 9660 N N . PRO A 1 47 ? -5.731 -9.778 -0.069 1.00 0.00 47 PRO A N 8
ATOM 9661 C CA . PRO A 1 47 ? -4.919 -10.375 -1.132 1.00 0.00 47 PRO A CA 8
ATOM 9662 C C . PRO A 1 47 ? -3.498 -9.823 -1.156 1.00 0.00 47 PRO A C 8
ATOM 9663 O O . PRO A 1 47 ? -3.295 -8.611 -1.231 1.00 0.00 47 PRO A O 8
ATOM 9674 N N . GLU A 1 48 ? -2.518 -10.719 -1.092 1.00 0.00 48 GLU A N 8
ATOM 9675 C CA . GLU A 1 48 ? -1.116 -10.319 -1.106 1.00 0.00 48 GLU A CA 8
ATOM 9676 C C . GLU A 1 48 ? -0.894 -9.146 -2.057 1.00 0.00 48 GLU A C 8
ATOM 9677 O O . GLU A 1 48 ? -0.077 -8.264 -1.791 1.00 0.00 48 GLU A O 8
ATOM 9689 N N . SER A 1 49 ? -1.628 -9.143 -3.165 1.00 0.00 49 SER A N 8
ATOM 9690 C CA . SER A 1 49 ? -1.509 -8.082 -4.158 1.00 0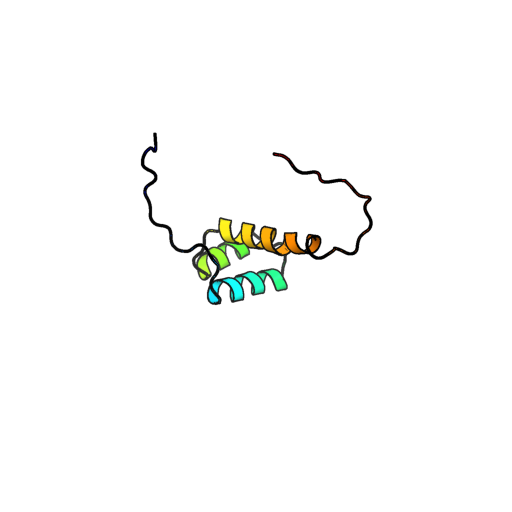.00 49 SER A CA 8
ATOM 9691 C C . SER A 1 49 ? -1.813 -6.721 -3.537 1.00 0.00 49 SER A C 8
ATOM 9692 O O . SER A 1 49 ? -1.045 -5.771 -3.692 1.00 0.00 49 SER A O 8
ATOM 9700 N N . ARG A 1 50 ? -2.938 -6.636 -2.835 1.00 0.00 50 ARG A N 8
ATOM 9701 C CA . ARG A 1 50 ? -3.345 -5.393 -2.192 1.00 0.00 50 ARG A CA 8
ATOM 9702 C C . ARG A 1 50 ? -2.270 -4.903 -1.226 1.00 0.00 50 ARG A C 8
ATOM 9703 O O . ARG A 1 50 ? -2.065 -3.700 -1.067 1.00 0.00 50 ARG A O 8
ATOM 9724 N N . VAL A 1 51 ? -1.587 -5.845 -0.583 1.00 0.00 51 VAL A N 8
ATOM 9725 C CA . VAL A 1 51 ? -0.533 -5.510 0.367 1.00 0.00 51 VAL A CA 8
ATOM 9726 C C . VAL A 1 51 ? 0.686 -4.934 -0.344 1.00 0.00 51 VAL A C 8
ATOM 9727 O O . VAL A 1 51 ? 1.122 -3.822 -0.048 1.00 0.00 51 VAL A O 8
ATOM 9740 N N . GLN A 1 52 ? 1.232 -5.699 -1.285 1.00 0.00 52 GLN A N 8
ATOM 9741 C CA . GLN A 1 52 ? 2.401 -5.264 -2.039 1.00 0.00 52 GLN A CA 8
ATOM 9742 C C . GLN A 1 52 ? 2.197 -3.860 -2.599 1.00 0.00 52 GLN A C 8
ATOM 9743 O O . GLN A 1 52 ? 3.126 -3.054 -2.636 1.00 0.00 52 GLN A O 8
ATOM 9757 N N . VAL A 1 53 ? 0.974 -3.575 -3.036 1.00 0.00 53 VAL A N 8
ATOM 9758 C CA . VAL A 1 53 ? 0.647 -2.268 -3.594 1.00 0.00 53 VAL A CA 8
ATOM 9759 C C . VAL A 1 53 ? 0.503 -1.222 -2.495 1.00 0.00 53 VAL A C 8
ATOM 9760 O O . VAL A 1 53 ? 1.104 -0.150 -2.561 1.00 0.00 53 VAL A O 8
ATOM 9773 N N . TRP A 1 54 ? -0.298 -1.540 -1.484 1.00 0.00 54 TRP A N 8
ATOM 9774 C CA . TRP A 1 54 ? -0.521 -0.627 -0.369 1.00 0.00 54 TRP A CA 8
ATOM 9775 C C . TRP A 1 54 ? 0.783 0.033 0.064 1.00 0.00 54 TRP A C 8
ATOM 9776 O O . TRP A 1 54 ? 0.778 1.114 0.652 1.00 0.00 54 TRP A O 8
ATOM 9797 N N . PHE A 1 55 ? 1.900 -0.624 -0.232 1.00 0.00 55 PHE A N 8
ATOM 9798 C CA . PHE A 1 55 ? 3.213 -0.100 0.128 1.00 0.00 55 PHE A CA 8
ATOM 9799 C C . PHE A 1 55 ? 3.659 0.974 -0.860 1.00 0.00 55 PHE A C 8
ATOM 9800 O O . PHE A 1 55 ? 3.889 2.124 -0.483 1.00 0.00 55 PHE A O 8
ATOM 9817 N N . LYS A 1 56 ? 3.780 0.592 -2.126 1.00 0.00 56 LYS A N 8
ATOM 9818 C CA . LYS A 1 56 ? 4.197 1.520 -3.170 1.00 0.00 56 LYS A CA 8
ATOM 9819 C C . LYS A 1 56 ? 3.386 2.811 -3.107 1.00 0.00 56 LYS A C 8
ATOM 9820 O O . LYS A 1 56 ? 3.858 3.872 -3.513 1.00 0.00 56 LYS A O 8
ATOM 9839 N N . ASN A 1 57 ? 2.165 2.712 -2.593 1.00 0.00 57 ASN A N 8
ATOM 9840 C CA . ASN A 1 57 ? 1.289 3.872 -2.475 1.00 0.00 57 ASN A CA 8
ATOM 9841 C C . ASN A 1 57 ? 1.623 4.682 -1.227 1.00 0.00 57 ASN A C 8
ATOM 9842 O O . ASN A 1 57 ? 1.517 5.909 -1.223 1.00 0.00 57 ASN A O 8
ATOM 9853 N N . ARG A 1 58 ? 2.028 3.988 -0.168 1.00 0.00 58 ARG A N 8
ATOM 9854 C CA . ARG A 1 58 ? 2.377 4.642 1.087 1.00 0.00 58 ARG A CA 8
ATOM 9855 C C . ARG A 1 58 ? 3.717 5.363 0.969 1.00 0.00 58 ARG A C 8
ATOM 9856 O O . ARG A 1 58 ? 3.781 6.590 1.042 1.00 0.00 58 ARG A O 8
ATOM 9877 N N . ARG A 1 59 ? 4.784 4.592 0.788 1.00 0.00 59 ARG A N 8
ATOM 9878 C CA . ARG A 1 59 ? 6.122 5.157 0.662 1.00 0.00 59 ARG A CA 8
ATOM 9879 C C . ARG A 1 59 ? 6.143 6.283 -0.368 1.00 0.00 59 ARG A C 8
ATOM 9880 O O . ARG A 1 59 ? 6.978 7.184 -0.302 1.00 0.00 59 ARG A O 8
ATOM 9901 N N . ALA A 1 60 ? 5.217 6.223 -1.320 1.00 0.00 60 ALA A N 8
ATOM 9902 C CA . ALA A 1 60 ? 5.128 7.237 -2.363 1.00 0.00 60 ALA A CA 8
ATOM 9903 C C . ALA A 1 60 ? 4.870 8.617 -1.767 1.00 0.00 60 ALA A C 8
ATOM 9904 O O . ALA A 1 60 ? 5.442 9.613 -2.210 1.00 0.00 60 ALA A O 8
ATOM 9911 N N . LYS A 1 61 ? 4.006 8.669 -0.759 1.00 0.00 61 LYS A N 8
ATOM 9912 C CA . LYS A 1 61 ? 3.672 9.926 -0.101 1.00 0.00 61 LYS A CA 8
ATOM 9913 C C . LYS A 1 61 ? 4.928 10.751 0.165 1.00 0.00 61 LYS A C 8
ATOM 9914 O O . LYS A 1 61 ? 4.897 11.981 0.110 1.00 0.00 61 LYS A O 8
ATOM 9933 N N . CYS A 1 62 ? 6.029 10.067 0.453 1.00 0.00 62 CYS A N 8
ATOM 9934 C CA . CYS A 1 62 ? 7.296 10.737 0.727 1.00 0.00 62 CYS A CA 8
ATOM 9935 C C . CYS A 1 62 ? 7.495 11.926 -0.207 1.00 0.00 62 CYS A C 8
ATOM 9936 O O . CYS A 1 62 ? 8.005 12.970 0.201 1.00 0.00 62 CYS A O 8
ATOM 9944 N N . ARG A 1 63 ? 7.090 11.761 -1.462 1.00 0.00 63 ARG A N 8
ATOM 9945 C CA . ARG A 1 63 ? 7.227 12.820 -2.455 1.00 0.00 63 ARG A CA 8
ATOM 9946 C C . ARG A 1 63 ? 5.936 13.625 -2.572 1.00 0.00 63 ARG A C 8
ATOM 9947 O O . ARG A 1 63 ? 5.967 14.845 -2.727 1.00 0.00 63 ARG A O 8
ATOM 9968 N N . GLN A 1 64 ? 4.804 12.932 -2.497 1.00 0.00 64 GLN A N 8
ATOM 9969 C CA . GLN A 1 64 ? 3.503 13.583 -2.596 1.00 0.00 64 GLN A CA 8
ATOM 9970 C C . GLN A 1 64 ? 3.392 14.733 -1.601 1.00 0.00 64 GLN A C 8
ATOM 9971 O O . GLN A 1 64 ? 3.123 15.872 -1.982 1.00 0.00 64 GLN A O 8
ATOM 9985 N N . GLN A 1 65 ? 3.601 14.426 -0.324 1.00 0.00 65 GLN A N 8
ATOM 9986 C CA . GLN A 1 65 ? 3.523 15.435 0.726 1.00 0.00 65 GLN A CA 8
ATOM 9987 C C . GLN A 1 65 ? 4.159 16.745 0.271 1.00 0.00 65 GLN A C 8
ATOM 9988 O O . GLN A 1 65 ? 5.114 16.745 -0.506 1.00 0.00 65 GLN A O 8
ATOM 10002 N N . GLN A 1 66 ? 3.621 17.858 0.758 1.00 0.00 66 GLN A N 8
ATOM 10003 C CA . GLN A 1 66 ? 4.136 19.175 0.400 1.00 0.00 66 GLN A CA 8
ATOM 10004 C C . GLN A 1 66 ? 4.265 19.316 -1.113 1.00 0.00 66 GLN A C 8
ATOM 10005 O O . GLN A 1 66 ? 5.288 19.777 -1.617 1.00 0.00 66 GLN A O 8
ATOM 10019 N N . GLN A 1 67 ? 3.220 18.914 -1.831 1.00 0.00 67 GLN A N 8
ATOM 10020 C CA . GLN A 1 67 ? 3.218 18.995 -3.286 1.00 0.00 67 GLN A CA 8
ATOM 10021 C C . GLN A 1 67 ? 3.040 20.437 -3.751 1.00 0.00 67 GLN A C 8
ATOM 10022 O O . GLN A 1 67 ? 2.545 21.282 -3.006 1.00 0.00 67 GLN A O 8
ATOM 10036 N N . GLN A 1 68 ? 3.449 20.710 -4.986 1.00 0.00 68 GLN A N 8
ATOM 10037 C CA . GLN A 1 68 ? 3.335 22.050 -5.549 1.00 0.00 68 GLN A CA 8
ATOM 10038 C C . GLN A 1 68 ? 2.069 22.743 -5.055 1.00 0.00 68 GLN A C 8
ATOM 10039 O O . GLN A 1 68 ? 2.106 23.902 -4.643 1.00 0.00 68 GLN A O 8
ATOM 10053 N N . GLN A 1 69 ? 0.952 22.025 -5.100 1.00 0.00 69 GLN A N 8
ATOM 10054 C CA . GLN A 1 69 ? -0.325 22.572 -4.658 1.00 0.00 69 GLN A CA 8
ATOM 10055 C C . GLN A 1 69 ? -0.225 23.105 -3.233 1.00 0.00 69 GLN A C 8
ATOM 10056 O O . GLN A 1 69 ? 0.581 22.625 -2.436 1.00 0.00 69 GLN A O 8
ATOM 10070 N N . GLN A 1 70 ? -1.047 24.101 -2.919 1.00 0.00 70 GLN A N 8
ATOM 10071 C CA . GLN A 1 70 ? -1.049 24.700 -1.590 1.00 0.00 70 GLN A CA 8
ATOM 10072 C C . GLN A 1 70 ? -1.094 23.626 -0.509 1.00 0.00 70 GLN A C 8
ATOM 10073 O O . GLN A 1 70 ? -2.031 22.831 -0.449 1.00 0.00 70 GLN A O 8
ATOM 10087 N N . ASN A 1 71 ? -0.075 23.609 0.344 1.00 0.00 71 ASN A N 8
ATOM 10088 C CA . ASN A 1 71 ? 0.002 22.631 1.423 1.00 0.00 71 ASN A CA 8
ATOM 10089 C C . ASN A 1 71 ? 0.615 23.250 2.676 1.00 0.00 71 ASN A C 8
ATOM 10090 O O . ASN A 1 71 ? 1.009 24.415 2.676 1.00 0.00 71 ASN A O 8
ATOM 10101 N N . GLY A 1 72 ? 0.693 22.460 3.743 1.00 0.00 72 GLY A N 8
ATOM 10102 C CA . GLY A 1 72 ? 1.259 22.947 4.987 1.00 0.00 72 GLY A CA 8
ATOM 10103 C C . GLY A 1 72 ? 2.406 23.913 4.763 1.00 0.00 72 GLY A C 8
ATOM 10104 O O . GLY A 1 72 ? 2.317 25.087 5.119 1.00 0.00 72 GLY A O 8
ATOM 10108 N N . GLY A 1 73 ? 3.488 23.417 4.170 1.00 0.00 73 GLY A N 8
ATOM 10109 C CA . GLY A 1 73 ? 4.643 24.258 3.911 1.00 0.00 73 GLY A CA 8
ATOM 10110 C C . GLY A 1 73 ? 4.609 24.879 2.529 1.00 0.00 73 GLY A C 8
ATOM 10111 O O . GLY A 1 73 ? 5.409 24.524 1.663 1.00 0.00 73 GLY A O 8
ATOM 10115 N N . GLN A 1 74 ? 3.680 25.806 2.321 1.00 0.00 74 GLN A N 8
ATOM 10116 C CA . GLN A 1 74 ? 3.545 26.476 1.033 1.00 0.00 74 GLN A CA 8
ATOM 10117 C C . GLN A 1 74 ? 4.895 26.981 0.537 1.00 0.00 74 GLN A C 8
ATOM 10118 O O . GLN A 1 74 ? 5.234 26.829 -0.637 1.00 0.00 74 GLN A O 8
ATOM 10132 N N . SER A 1 75 ? 5.663 27.584 1.439 1.00 0.00 75 SER A N 8
ATOM 10133 C CA . SER A 1 75 ? 6.976 28.116 1.092 1.00 0.00 75 SER A CA 8
ATOM 10134 C C . SER A 1 75 ? 7.907 27.002 0.622 1.00 0.00 75 SER A C 8
ATOM 10135 O O . SER A 1 75 ? 8.580 27.130 -0.400 1.00 0.00 75 SER A O 8
ATOM 10143 N N . GLY A 1 76 ? 7.939 25.908 1.377 1.00 0.00 76 GLY A N 8
ATOM 10144 C CA . GLY A 1 76 ? 8.790 24.787 1.022 1.00 0.00 76 GLY A CA 8
ATOM 10145 C C . GLY A 1 76 ? 10.084 25.226 0.367 1.00 0.00 76 GLY A C 8
ATOM 10146 O O . GLY A 1 76 ? 11.057 25.572 1.036 1.00 0.00 76 GLY A O 8
ATOM 10150 N N . PRO A 1 77 ? 10.107 25.214 -0.974 1.00 0.00 77 PRO A N 8
ATOM 10151 C CA . PRO A 1 77 ? 11.286 25.610 -1.750 1.00 0.00 77 PRO A CA 8
ATOM 10152 C C . PRO A 1 77 ? 11.562 27.107 -1.661 1.00 0.00 77 PRO A C 8
ATOM 10153 O O . PRO A 1 77 ? 10.690 27.926 -1.950 1.00 0.00 77 PRO A O 8
ATOM 10164 N N . SER A 1 78 ? 12.780 27.457 -1.261 1.00 0.00 78 SER A N 8
ATOM 10165 C CA . SER A 1 78 ? 13.170 28.856 -1.131 1.00 0.00 78 SER A CA 8
ATOM 10166 C C . SER A 1 78 ? 13.744 29.384 -2.443 1.00 0.00 78 SER A C 8
ATOM 10167 O O . SER A 1 78 ? 14.891 29.102 -2.788 1.00 0.00 78 SER A O 8
ATOM 10175 N N . SER A 1 79 ? 12.937 30.150 -3.169 1.00 0.00 79 SER A N 8
ATOM 10176 C CA . SER A 1 79 ? 13.362 30.715 -4.444 1.00 0.00 79 SER A CA 8
ATOM 10177 C C . SER A 1 79 ? 13.570 32.222 -4.329 1.00 0.00 79 SER A C 8
ATOM 10178 O O . SER A 1 79 ? 14.614 32.747 -4.711 1.00 0.00 79 SER A O 8
ATOM 10186 N N . GLY A 1 80 ? 12.565 32.913 -3.797 1.00 0.00 80 GLY A N 8
ATOM 10187 C CA . GLY A 1 80 ? 12.656 34.353 -3.641 1.00 0.00 80 GLY A CA 8
ATOM 10188 C C . GLY A 1 80 ? 11.517 35.083 -4.323 1.00 0.00 80 GLY A C 8
ATOM 10189 O O . GLY A 1 80 ? 11.251 34.865 -5.505 1.00 0.00 80 GLY A O 8
ATOM 10193 N N . GLY A 1 1 ? -16.709 12.719 9.487 1.00 0.00 1 GLY A N 9
ATOM 10194 C CA . GLY A 1 1 ? -15.944 12.341 8.313 1.00 0.00 1 GLY A CA 9
ATOM 10195 C C . GLY A 1 1 ? -16.257 10.933 7.846 1.00 0.00 1 GLY A C 9
ATOM 10196 O O . GLY A 1 1 ? -15.384 10.065 7.845 1.00 0.00 1 GLY A O 9
ATOM 10200 N N . SER A 1 2 ? -17.505 10.706 7.449 1.00 0.00 2 SER A N 9
ATOM 10201 C CA . SER A 1 2 ? -17.931 9.392 6.983 1.00 0.00 2 SER A CA 9
ATOM 10202 C C . SER A 1 2 ? -17.165 8.985 5.729 1.00 0.00 2 SER A C 9
ATOM 10203 O O . SER A 1 2 ? -16.418 9.781 5.159 1.00 0.00 2 SER A O 9
ATOM 10211 N N . SER A 1 3 ? -17.356 7.740 5.303 1.00 0.00 3 SER A N 9
ATOM 10212 C CA . SER A 1 3 ? -16.681 7.225 4.118 1.00 0.00 3 SER A CA 9
ATOM 10213 C C . SER A 1 3 ? -17.219 7.889 2.854 1.00 0.00 3 SER A C 9
ATOM 10214 O O . SER A 1 3 ? -18.093 7.346 2.179 1.00 0.00 3 SER A O 9
ATOM 10222 N N . GLY A 1 4 ? -16.690 9.067 2.541 1.00 0.00 4 GLY A N 9
ATOM 10223 C CA . GLY A 1 4 ? -17.129 9.787 1.359 1.00 0.00 4 GLY A CA 9
ATOM 10224 C C . GLY A 1 4 ? -18.498 10.413 1.537 1.00 0.00 4 GLY A C 9
ATOM 10225 O O . GLY A 1 4 ? -18.699 11.239 2.427 1.00 0.00 4 GLY A O 9
ATOM 10229 N N . SER A 1 5 ? -19.441 10.021 0.687 1.00 0.00 5 SER A N 9
ATOM 10230 C CA . SER A 1 5 ? -20.797 10.554 0.751 1.00 0.00 5 SER A CA 9
ATOM 10231 C C . SER A 1 5 ? -21.820 9.479 0.397 1.00 0.00 5 SER A C 9
ATOM 10232 O O . SER A 1 5 ? -21.714 8.821 -0.637 1.00 0.00 5 SER A O 9
ATOM 10240 N N . SER A 1 6 ? -22.812 9.307 1.265 1.00 0.00 6 SER A N 9
ATOM 10241 C CA . SER A 1 6 ? -23.854 8.310 1.048 1.00 0.00 6 SER A CA 9
ATOM 10242 C C . SER A 1 6 ? -23.244 6.945 0.744 1.00 0.00 6 SER A C 9
ATOM 10243 O O . SER A 1 6 ? -23.626 6.283 -0.220 1.00 0.00 6 SER A O 9
ATOM 10251 N N . GLY A 1 7 ? -22.292 6.531 1.574 1.00 0.00 7 GLY A N 9
ATOM 10252 C CA . GLY A 1 7 ? -21.643 5.247 1.377 1.00 0.00 7 GLY A CA 9
ATOM 10253 C C . GLY A 1 7 ? -21.465 4.483 2.674 1.00 0.00 7 GLY A C 9
ATOM 10254 O O . GLY A 1 7 ? -20.498 4.702 3.404 1.00 0.00 7 GLY A O 9
ATOM 10258 N N . ARG A 1 8 ? -22.401 3.585 2.963 1.00 0.00 8 ARG A N 9
ATOM 10259 C CA . ARG A 1 8 ? -22.345 2.788 4.183 1.00 0.00 8 ARG A CA 9
ATOM 10260 C C . ARG A 1 8 ? -21.075 1.943 4.222 1.00 0.00 8 ARG A C 9
ATOM 10261 O O . ARG A 1 8 ? -20.359 1.834 3.226 1.00 0.00 8 ARG A O 9
ATOM 10282 N N . ARG A 1 9 ? -20.802 1.348 5.378 1.00 0.00 9 ARG A N 9
ATOM 10283 C CA . ARG A 1 9 ? -19.617 0.514 5.547 1.00 0.00 9 ARG A CA 9
ATOM 10284 C C . ARG A 1 9 ? -19.365 -0.331 4.302 1.00 0.00 9 ARG A C 9
ATOM 10285 O O . ARG A 1 9 ? -20.285 -0.936 3.754 1.00 0.00 9 ARG A O 9
ATOM 10306 N N . GLU A 1 10 ? -18.111 -0.365 3.861 1.00 0.00 10 GLU A N 9
ATOM 10307 C CA . GLU A 1 10 ? -17.739 -1.135 2.679 1.00 0.00 10 GLU A CA 9
ATOM 10308 C C . GLU A 1 10 ? -16.664 -2.164 3.017 1.00 0.00 10 GLU A C 9
ATOM 10309 O O . GLU A 1 10 ? -15.974 -2.047 4.030 1.00 0.00 10 GLU A O 9
ATOM 10321 N N . ARG A 1 11 ? -16.529 -3.172 2.162 1.00 0.00 11 ARG A N 9
ATOM 10322 C CA . ARG A 1 11 ? -15.541 -4.224 2.370 1.00 0.00 11 ARG A CA 9
ATOM 10323 C C . ARG A 1 11 ? -14.294 -3.971 1.527 1.00 0.00 11 ARG A C 9
ATOM 10324 O O . ARG A 1 11 ? -13.170 -4.202 1.976 1.00 0.00 11 ARG A O 9
ATOM 10345 N N . THR A 1 12 ? -14.499 -3.496 0.303 1.00 0.00 12 THR A N 9
ATOM 10346 C CA . THR A 1 12 ? -13.392 -3.214 -0.603 1.00 0.00 12 THR A CA 9
ATOM 10347 C C . THR A 1 12 ? -12.405 -2.237 0.023 1.00 0.00 12 THR A C 9
ATOM 10348 O O . THR A 1 12 ? -11.195 -2.465 0.009 1.00 0.00 12 THR A O 9
ATOM 10359 N N . THR A 1 13 ? -12.928 -1.146 0.575 1.00 0.00 13 THR A N 9
ATOM 10360 C CA . THR A 1 13 ? -12.091 -0.133 1.206 1.00 0.00 13 THR A CA 9
ATOM 10361 C C . THR A 1 13 ? -11.298 -0.720 2.367 1.00 0.00 13 THR A C 9
ATOM 10362 O O . THR A 1 13 ? -11.676 -1.745 2.935 1.00 0.00 13 THR A O 9
ATOM 10373 N N . PHE A 1 14 ? -10.195 -0.066 2.716 1.00 0.00 14 PHE A N 9
ATOM 10374 C CA . PHE A 1 14 ? -9.347 -0.524 3.810 1.00 0.00 14 PHE A CA 9
ATOM 10375 C C . PHE A 1 14 ? -10.015 -0.270 5.158 1.00 0.00 14 PHE A C 9
ATOM 10376 O O . PHE A 1 14 ? -10.709 0.731 5.342 1.00 0.00 14 PHE A O 9
ATOM 10393 N N . THR A 1 15 ? -9.800 -1.183 6.100 1.00 0.00 15 THR A N 9
ATOM 10394 C CA . THR A 1 15 ? -10.381 -1.060 7.431 1.00 0.00 15 THR A CA 9
ATOM 10395 C C . THR A 1 15 ? -9.313 -0.734 8.469 1.00 0.00 15 THR A C 9
ATOM 10396 O O . THR A 1 15 ? -8.117 -0.842 8.198 1.00 0.00 15 THR A O 9
ATOM 10407 N N . ARG A 1 16 ? -9.753 -0.334 9.658 1.00 0.00 16 ARG A N 9
ATOM 10408 C CA . ARG A 1 16 ? -8.834 0.009 10.736 1.00 0.00 16 ARG A CA 9
ATOM 10409 C C . ARG A 1 16 ? -7.914 -1.164 11.060 1.00 0.00 16 ARG A C 9
ATOM 10410 O O . ARG A 1 16 ? -6.707 -0.991 11.226 1.00 0.00 16 ARG A O 9
ATOM 10431 N N . ALA A 1 17 ? -8.493 -2.356 11.150 1.00 0.00 17 ALA A N 9
ATOM 10432 C CA . ALA A 1 17 ? -7.725 -3.558 11.452 1.00 0.00 17 ALA A CA 9
ATOM 10433 C C . ALA A 1 17 ? -6.656 -3.807 10.393 1.00 0.00 17 ALA A C 9
ATOM 10434 O O . ALA A 1 17 ? -5.499 -4.071 10.718 1.00 0.00 17 ALA A O 9
ATOM 10441 N N . GLN A 1 18 ? -7.052 -3.722 9.128 1.00 0.00 18 GLN A N 9
ATOM 10442 C CA . GLN A 1 18 ? -6.127 -3.941 8.022 1.00 0.00 18 GLN A CA 9
ATOM 10443 C C . GLN A 1 18 ? -5.044 -2.867 7.998 1.00 0.00 18 GLN A C 9
ATOM 10444 O O . GLN A 1 18 ? -3.860 -3.168 7.843 1.00 0.00 18 GLN A O 9
ATOM 10458 N N . LEU A 1 19 ? -5.457 -1.614 8.153 1.00 0.00 19 LEU A N 9
ATOM 10459 C CA . LEU A 1 19 ? -4.522 -0.494 8.149 1.00 0.00 19 LEU A CA 9
ATOM 10460 C C . LEU A 1 19 ? -3.502 -0.633 9.275 1.00 0.00 19 LEU A C 9
ATOM 10461 O O . LEU A 1 19 ? -2.295 -0.646 9.034 1.00 0.00 19 LEU A O 9
ATOM 10477 N N . ASP A 1 20 ? -3.996 -0.737 10.503 1.00 0.00 20 ASP A N 9
ATOM 10478 C CA . ASP A 1 20 ? -3.128 -0.879 11.667 1.00 0.00 20 ASP A CA 9
ATOM 10479 C C . ASP A 1 20 ? -1.952 -1.800 11.358 1.00 0.00 20 ASP A C 9
ATOM 10480 O O . ASP A 1 20 ? -0.792 -1.418 11.516 1.00 0.00 20 ASP A O 9
ATOM 10489 N N . VAL A 1 21 ? -2.259 -3.016 10.919 1.00 0.00 21 VAL A N 9
ATOM 10490 C CA . VAL A 1 21 ? -1.228 -3.993 10.589 1.00 0.00 21 VAL A CA 9
ATOM 10491 C C . VAL A 1 21 ? -0.330 -3.486 9.466 1.00 0.00 21 VAL A C 9
ATOM 10492 O O . VAL A 1 21 ? 0.868 -3.277 9.660 1.00 0.00 21 VAL A O 9
ATOM 10505 N N . LEU A 1 22 ? -0.917 -3.288 8.291 1.00 0.00 22 LEU A N 9
ATOM 10506 C CA . LEU A 1 22 ? -0.170 -2.804 7.134 1.00 0.00 22 LEU A CA 9
ATOM 10507 C C . LEU A 1 22 ? 0.861 -1.761 7.550 1.00 0.00 22 LEU A C 9
ATOM 10508 O O . LEU A 1 22 ? 2.049 -1.898 7.259 1.00 0.00 22 LEU A O 9
ATOM 10524 N N . GLU A 1 23 ? 0.399 -0.719 8.235 1.00 0.00 23 GLU A N 9
ATOM 10525 C CA . GLU A 1 23 ? 1.282 0.347 8.692 1.00 0.00 23 GLU A CA 9
ATOM 10526 C C . GLU A 1 23 ? 2.330 -0.193 9.661 1.00 0.00 23 GLU A C 9
ATOM 10527 O O . GLU A 1 23 ? 3.510 0.146 9.568 1.00 0.00 23 GLU A O 9
ATOM 10539 N N . ALA A 1 24 ? 1.890 -1.034 10.590 1.00 0.00 24 ALA A N 9
ATOM 10540 C CA . ALA A 1 24 ? 2.789 -1.622 11.576 1.00 0.00 24 ALA A CA 9
ATOM 10541 C C . ALA A 1 24 ? 3.985 -2.285 10.901 1.00 0.00 24 ALA A C 9
ATOM 10542 O O . ALA A 1 24 ? 5.089 -2.299 11.446 1.00 0.00 24 ALA A O 9
ATOM 10549 N N . LEU A 1 25 ? 3.758 -2.835 9.713 1.00 0.00 25 LEU A N 9
ATOM 10550 C CA . LEU A 1 25 ? 4.818 -3.501 8.964 1.00 0.00 25 LEU A CA 9
ATOM 10551 C C . LEU A 1 25 ? 5.619 -2.495 8.143 1.00 0.00 25 LEU A C 9
ATOM 10552 O O . LEU A 1 25 ? 6.740 -2.777 7.719 1.00 0.00 25 LEU A O 9
ATOM 10568 N N . PHE A 1 26 ? 5.038 -1.321 7.924 1.00 0.00 26 PHE A N 9
ATOM 10569 C CA . PHE A 1 26 ? 5.698 -0.272 7.155 1.00 0.00 26 PHE A CA 9
ATOM 10570 C C . PHE A 1 26 ? 6.633 0.545 8.042 1.00 0.00 26 PHE A C 9
ATOM 10571 O O . PHE A 1 26 ? 7.493 1.274 7.548 1.00 0.00 26 PHE A O 9
ATOM 10588 N N . ALA A 1 27 ? 6.457 0.419 9.353 1.00 0.00 27 ALA A N 9
ATOM 10589 C CA . ALA A 1 27 ? 7.285 1.144 10.308 1.00 0.00 27 ALA A CA 9
ATOM 10590 C C . ALA A 1 27 ? 8.526 0.339 10.680 1.00 0.00 27 ALA A C 9
ATOM 10591 O O . ALA A 1 27 ? 9.562 0.904 11.032 1.00 0.00 27 ALA A O 9
ATOM 10598 N N . LYS A 1 28 ? 8.415 -0.982 10.601 1.00 0.00 28 LYS A N 9
ATOM 10599 C CA . LYS A 1 28 ? 9.528 -1.865 10.928 1.00 0.00 28 LYS A CA 9
ATOM 10600 C C . LYS A 1 28 ? 10.375 -2.153 9.693 1.00 0.00 28 LYS A C 9
ATOM 10601 O O . LYS A 1 28 ? 11.605 -2.095 9.742 1.00 0.00 28 LYS A O 9
ATOM 10620 N N . THR A 1 29 ? 9.711 -2.464 8.584 1.00 0.00 29 THR A N 9
ATOM 10621 C CA . THR A 1 29 ? 10.403 -2.761 7.336 1.00 0.00 29 THR A CA 9
ATOM 10622 C C . THR A 1 29 ? 9.633 -2.216 6.138 1.00 0.00 29 THR A C 9
ATOM 10623 O O . THR A 1 29 ? 8.535 -2.680 5.831 1.00 0.00 29 THR A O 9
ATOM 10634 N N . ARG A 1 30 ? 10.217 -1.231 5.464 1.00 0.00 30 ARG A N 9
ATOM 10635 C CA . ARG A 1 30 ? 9.585 -0.623 4.299 1.00 0.00 30 ARG A CA 9
ATOM 10636 C C . ARG A 1 30 ? 9.512 -1.614 3.141 1.00 0.00 30 ARG A C 9
ATOM 10637 O O . ARG A 1 30 ? 8.584 -1.573 2.333 1.00 0.00 30 ARG A O 9
ATOM 10658 N N . TYR A 1 31 ? 10.497 -2.503 3.067 1.00 0.00 31 TYR A N 9
ATOM 10659 C CA . TYR A 1 31 ? 10.546 -3.502 2.007 1.00 0.00 31 TYR A CA 9
ATOM 10660 C C . TYR A 1 31 ? 10.500 -4.913 2.586 1.00 0.00 31 TYR A C 9
ATOM 10661 O O . TYR A 1 31 ? 11.521 -5.586 2.730 1.00 0.00 31 TYR A O 9
ATOM 10679 N N . PRO A 1 32 ? 9.287 -5.374 2.925 1.00 0.00 32 PRO A N 9
ATOM 10680 C CA . PRO A 1 32 ? 9.077 -6.709 3.492 1.00 0.00 32 PRO A CA 9
ATOM 10681 C C . PRO A 1 32 ? 9.320 -7.817 2.473 1.00 0.00 32 PRO A C 9
ATOM 10682 O O . PRO A 1 32 ? 9.303 -7.577 1.265 1.00 0.00 32 PRO A O 9
ATOM 10693 N N . ASP A 1 33 ? 9.547 -9.029 2.966 1.00 0.00 33 ASP A N 9
ATOM 10694 C CA . ASP A 1 33 ? 9.792 -10.174 2.098 1.00 0.00 33 ASP A CA 9
ATOM 10695 C C . ASP A 1 33 ? 8.499 -10.936 1.825 1.00 0.00 33 ASP A C 9
ATOM 10696 O O . ASP A 1 33 ? 7.446 -10.607 2.372 1.00 0.00 33 ASP A O 9
ATOM 10705 N N . ILE A 1 34 ? 8.586 -11.954 0.975 1.00 0.00 34 ILE A N 9
ATOM 10706 C CA . ILE A 1 34 ? 7.423 -12.762 0.630 1.00 0.00 34 ILE A CA 9
ATOM 10707 C C . ILE A 1 34 ? 6.750 -13.319 1.879 1.00 0.00 34 ILE A C 9
ATOM 10708 O O . ILE A 1 34 ? 5.524 -13.324 1.988 1.00 0.00 34 ILE A O 9
ATOM 10724 N N . PHE A 1 35 ? 7.561 -13.787 2.823 1.00 0.00 35 PHE A N 9
ATOM 10725 C CA . PHE A 1 35 ? 7.044 -14.347 4.066 1.00 0.00 35 PHE A CA 9
ATOM 10726 C C . PHE A 1 35 ? 6.195 -13.322 4.812 1.00 0.00 35 PHE A C 9
ATOM 10727 O O . PHE A 1 35 ? 5.070 -13.611 5.219 1.00 0.00 35 PHE A O 9
ATOM 10744 N N . MET A 1 36 ? 6.742 -12.123 4.987 1.00 0.00 36 MET A N 9
ATOM 10745 C CA . MET A 1 36 ? 6.034 -11.055 5.683 1.00 0.00 36 MET A CA 9
ATOM 10746 C C . MET A 1 36 ? 4.728 -10.715 4.973 1.00 0.00 36 MET A C 9
ATOM 10747 O O . MET A 1 36 ? 3.664 -10.681 5.591 1.00 0.00 36 MET A O 9
ATOM 10761 N N . ARG A 1 37 ? 4.816 -10.463 3.671 1.00 0.00 37 ARG A N 9
ATOM 10762 C CA . ARG A 1 37 ? 3.642 -10.124 2.877 1.00 0.00 37 ARG A CA 9
ATOM 10763 C C . ARG A 1 37 ? 2.565 -11.196 3.014 1.00 0.00 37 ARG A C 9
ATOM 10764 O O . ARG A 1 37 ? 1.382 -10.886 3.150 1.00 0.00 37 ARG A O 9
ATOM 10785 N N . GLU A 1 38 ? 2.984 -12.457 2.977 1.00 0.00 38 GLU A N 9
ATOM 10786 C CA . GLU A 1 38 ? 2.054 -13.574 3.096 1.00 0.00 38 GLU A CA 9
ATOM 10787 C C . GLU A 1 38 ? 1.311 -13.524 4.428 1.00 0.00 38 GLU A C 9
ATOM 10788 O O . GLU A 1 38 ? 0.081 -13.517 4.464 1.00 0.00 38 GLU A O 9
ATOM 10800 N N . GLU A 1 39 ? 2.068 -13.490 5.520 1.00 0.00 39 GLU A N 9
ATOM 10801 C CA . GLU A 1 39 ? 1.481 -13.442 6.854 1.00 0.00 39 GLU A CA 9
ATOM 10802 C C . GLU A 1 39 ? 0.380 -12.388 6.927 1.00 0.00 39 GLU A C 9
ATOM 10803 O O . GLU A 1 39 ? -0.787 -12.708 7.152 1.00 0.00 39 GLU A O 9
ATOM 10815 N N . VAL A 1 40 ? 0.760 -11.129 6.735 1.00 0.00 40 VAL A N 9
ATOM 10816 C CA . VAL A 1 40 ? -0.193 -10.027 6.778 1.00 0.00 40 VAL A CA 9
ATOM 10817 C C . VAL A 1 40 ? -1.396 -10.306 5.883 1.00 0.00 40 VAL A C 9
ATOM 10818 O O . VAL A 1 40 ? -2.534 -10.343 6.350 1.00 0.00 40 VAL A O 9
ATOM 10831 N N . ALA A 1 41 ? -1.135 -10.503 4.595 1.00 0.00 41 ALA A N 9
ATOM 10832 C CA . ALA A 1 41 ? -2.196 -10.782 3.635 1.00 0.00 41 ALA A CA 9
ATOM 10833 C C . ALA A 1 41 ? -3.103 -11.904 4.129 1.00 0.00 41 ALA A C 9
ATOM 10834 O O . ALA A 1 41 ? -4.287 -11.952 3.795 1.00 0.00 41 ALA A O 9
ATOM 10841 N N . LEU A 1 42 ? -2.539 -12.806 4.925 1.00 0.00 42 LEU A N 9
ATOM 10842 C CA . LEU A 1 42 ? -3.297 -13.930 5.465 1.00 0.00 42 LEU A CA 9
ATOM 10843 C C . LEU A 1 42 ? -3.913 -13.573 6.814 1.00 0.00 42 LEU A C 9
ATOM 10844 O O . LEU A 1 42 ? -4.903 -14.173 7.235 1.00 0.00 42 LEU A O 9
ATOM 10860 N N . LYS A 1 43 ? -3.322 -12.592 7.487 1.00 0.00 43 LYS A N 9
ATOM 10861 C CA . LYS A 1 43 ? -3.813 -12.151 8.787 1.00 0.00 43 LYS A CA 9
ATOM 10862 C C . LYS A 1 43 ? -4.963 -11.161 8.628 1.00 0.00 43 LYS A C 9
ATOM 10863 O O . LYS A 1 43 ? -6.105 -11.460 8.979 1.00 0.00 43 LYS A O 9
ATOM 10882 N N . ILE A 1 44 ? -4.654 -9.984 8.095 1.00 0.00 44 ILE A N 9
ATOM 10883 C CA . ILE A 1 44 ? -5.662 -8.952 7.887 1.00 0.00 44 ILE A CA 9
ATOM 10884 C C . ILE A 1 44 ? -6.778 -9.450 6.974 1.00 0.00 44 ILE A C 9
ATOM 10885 O O . ILE A 1 44 ? -7.814 -8.802 6.834 1.00 0.00 44 ILE A O 9
ATOM 10901 N N . ASN A 1 45 ? -6.558 -10.606 6.356 1.00 0.00 45 ASN A N 9
ATOM 10902 C CA . ASN A 1 45 ? -7.546 -11.192 5.457 1.00 0.00 45 ASN A CA 9
ATOM 10903 C C . ASN A 1 45 ? -7.624 -10.408 4.150 1.00 0.00 45 ASN A C 9
ATOM 10904 O O . ASN A 1 45 ? -8.711 -10.059 3.688 1.00 0.00 45 ASN A O 9
ATOM 10915 N N . LEU A 1 46 ? -6.466 -10.135 3.560 1.00 0.00 46 LEU A N 9
ATOM 10916 C CA . LEU A 1 46 ? -6.403 -9.393 2.306 1.00 0.00 46 LEU A CA 9
ATOM 10917 C C . LEU A 1 46 ? -5.425 -10.048 1.335 1.00 0.00 46 LEU A C 9
ATOM 10918 O O . LEU A 1 46 ? -4.491 -10.745 1.731 1.00 0.00 46 LEU A O 9
ATOM 10934 N N . PRO A 1 47 ? -5.642 -9.817 0.031 1.00 0.00 47 PRO A N 9
ATOM 10935 C CA . PRO A 1 47 ? -4.789 -10.373 -1.024 1.00 0.00 47 PRO A CA 9
ATOM 10936 C C . PRO A 1 47 ? -3.402 -9.739 -1.042 1.00 0.00 47 PRO A C 9
ATOM 10937 O O . PRO A 1 47 ? -3.270 -8.516 -1.058 1.00 0.00 47 PRO A O 9
ATOM 10948 N N . GLU A 1 48 ? -2.372 -10.580 -1.040 1.00 0.00 48 GLU A N 9
ATOM 10949 C CA . GLU A 1 48 ? -0.995 -10.100 -1.055 1.00 0.00 48 GLU A CA 9
ATOM 10950 C C . GLU A 1 48 ? -0.859 -8.867 -1.944 1.00 0.00 48 GLU A C 9
ATOM 10951 O O . GLU A 1 48 ? -0.057 -7.975 -1.668 1.00 0.00 48 GLU A O 9
ATOM 10963 N N . SER A 1 49 ? -1.649 -8.825 -3.013 1.00 0.00 49 SER A N 9
ATOM 10964 C CA . SER A 1 49 ? -1.614 -7.705 -3.946 1.00 0.00 49 SER A CA 9
ATOM 10965 C C . SER A 1 49 ? -1.923 -6.393 -3.230 1.00 0.00 49 SER A C 9
ATOM 10966 O O . SER A 1 49 ? -1.187 -5.414 -3.360 1.00 0.00 49 SER A O 9
ATOM 10974 N N . ARG A 1 50 ? -3.017 -6.381 -2.476 1.00 0.00 50 ARG A N 9
ATOM 10975 C CA . ARG A 1 50 ? -3.425 -5.190 -1.741 1.00 0.00 50 ARG A CA 9
ATOM 10976 C C . ARG A 1 50 ? -2.315 -4.722 -0.804 1.00 0.00 50 ARG A C 9
ATOM 10977 O O . ARG A 1 50 ? -2.192 -3.532 -0.515 1.00 0.00 50 ARG A O 9
ATOM 10998 N N . VAL A 1 51 ? -1.508 -5.667 -0.332 1.00 0.00 51 VAL A N 9
ATOM 10999 C CA . VAL A 1 51 ? -0.408 -5.353 0.571 1.00 0.00 51 VAL A CA 9
ATOM 11000 C C . VAL A 1 51 ? 0.763 -4.732 -0.184 1.00 0.00 51 VAL A C 9
ATOM 11001 O O . VAL A 1 51 ? 1.212 -3.634 0.144 1.00 0.00 51 VAL A O 9
ATOM 11014 N N . GLN A 1 52 ? 1.250 -5.441 -1.196 1.00 0.00 52 GLN A N 9
ATOM 11015 C CA . GLN A 1 52 ? 2.369 -4.959 -1.997 1.00 0.00 52 GLN A CA 9
ATOM 11016 C C . GLN A 1 52 ? 2.080 -3.570 -2.556 1.00 0.00 52 GLN A C 9
ATOM 11017 O O . GLN A 1 52 ? 2.969 -2.722 -2.631 1.00 0.00 52 GLN A O 9
ATOM 11031 N N . VAL A 1 53 ? 0.829 -3.342 -2.946 1.00 0.00 53 VAL A N 9
ATOM 11032 C CA . VAL A 1 53 ? 0.423 -2.055 -3.497 1.00 0.00 53 VAL A CA 9
ATOM 11033 C C . VAL A 1 53 ? 0.293 -1.005 -2.400 1.00 0.00 53 VAL A C 9
ATOM 11034 O O . VAL A 1 53 ? 0.827 0.098 -2.516 1.00 0.00 53 VAL A O 9
ATOM 11047 N N . TRP A 1 54 ? -0.420 -1.354 -1.335 1.00 0.00 54 TRP A N 9
ATOM 11048 C CA . TRP A 1 54 ? -0.620 -0.441 -0.215 1.00 0.00 54 TRP A CA 9
ATOM 11049 C C . TRP A 1 54 ? 0.701 0.183 0.221 1.00 0.00 54 TRP A C 9
ATOM 11050 O O . TRP A 1 54 ? 0.721 1.234 0.862 1.00 0.00 54 TRP A O 9
ATOM 11071 N N . PHE A 1 55 ? 1.804 -0.470 -0.131 1.00 0.00 55 PHE A N 9
ATOM 11072 C CA . PHE A 1 55 ? 3.130 0.021 0.225 1.00 0.00 55 PHE A CA 9
ATOM 11073 C C . PHE A 1 55 ? 3.615 1.057 -0.784 1.00 0.00 55 PHE A C 9
ATOM 11074 O O . PHE A 1 55 ? 3.945 2.187 -0.422 1.00 0.00 55 PHE A O 9
ATOM 11091 N N . LYS A 1 56 ? 3.656 0.665 -2.053 1.00 0.00 56 LYS A N 9
ATOM 11092 C CA . LYS A 1 56 ? 4.100 1.558 -3.117 1.00 0.00 56 LYS A CA 9
ATOM 11093 C C . LYS A 1 56 ? 3.360 2.890 -3.053 1.00 0.00 56 LYS A C 9
ATOM 11094 O O . LYS A 1 56 ? 3.853 3.908 -3.536 1.00 0.00 56 LYS A O 9
ATOM 11113 N N . ASN A 1 57 ? 2.175 2.875 -2.452 1.00 0.00 57 ASN A N 9
ATOM 11114 C CA . ASN A 1 57 ? 1.367 4.083 -2.324 1.00 0.00 57 ASN A CA 9
ATOM 11115 C C . ASN A 1 57 ? 1.901 4.979 -1.211 1.00 0.00 57 ASN A C 9
ATOM 11116 O O . ASN A 1 57 ? 2.398 6.076 -1.467 1.00 0.00 57 ASN A O 9
ATOM 11127 N N . ARG A 1 58 ? 1.795 4.504 0.026 1.00 0.00 58 ARG A N 9
ATOM 11128 C CA . ARG A 1 58 ? 2.266 5.261 1.179 1.00 0.00 58 ARG A CA 9
ATOM 11129 C C . ARG A 1 58 ? 3.692 5.758 0.957 1.00 0.00 58 ARG A C 9
ATOM 11130 O O . ARG A 1 58 ? 3.954 6.961 0.996 1.00 0.00 58 ARG A O 9
ATOM 11151 N N . ARG A 1 59 ? 4.609 4.825 0.725 1.00 0.00 59 ARG A N 9
ATOM 11152 C CA . ARG A 1 59 ? 6.008 5.168 0.498 1.00 0.00 59 ARG A CA 9
ATOM 11153 C C . ARG A 1 59 ? 6.128 6.417 -0.371 1.00 0.00 59 ARG A C 9
ATOM 11154 O O . ARG A 1 59 ? 6.868 7.344 -0.043 1.00 0.00 59 ARG A O 9
ATOM 11175 N N . ALA A 1 60 ? 5.395 6.432 -1.480 1.00 0.00 60 ALA A N 9
ATOM 11176 C CA . ALA A 1 60 ? 5.418 7.567 -2.395 1.00 0.00 60 ALA A CA 9
ATOM 11177 C C . ALA A 1 60 ? 5.083 8.865 -1.668 1.00 0.00 60 ALA A C 9
ATOM 11178 O O . ALA A 1 60 ? 5.800 9.858 -1.786 1.00 0.00 60 ALA A O 9
ATOM 11185 N N . LYS A 1 61 ? 3.987 8.850 -0.917 1.00 0.00 61 LYS A N 9
ATOM 11186 C CA . LYS A 1 61 ? 3.555 10.026 -0.171 1.00 0.00 61 LYS A CA 9
ATOM 11187 C C . LYS A 1 61 ? 4.636 10.477 0.807 1.00 0.00 61 LYS A C 9
ATOM 11188 O O . LYS A 1 61 ? 4.798 11.672 1.059 1.00 0.00 61 LYS A O 9
ATOM 11207 N N . CYS A 1 62 ? 5.372 9.516 1.352 1.00 0.00 62 CYS A N 9
ATOM 11208 C CA . CYS A 1 62 ? 6.438 9.815 2.301 1.00 0.00 62 CYS A CA 9
ATOM 11209 C C . CYS A 1 62 ? 7.424 10.819 1.713 1.00 0.00 62 CYS A C 9
ATOM 11210 O O . CYS A 1 62 ? 7.597 11.917 2.242 1.00 0.00 62 CYS A O 9
ATOM 11218 N N . ARG A 1 63 ? 8.070 10.434 0.617 1.00 0.00 63 ARG A N 9
ATOM 11219 C CA . ARG A 1 63 ? 9.041 11.300 -0.041 1.00 0.00 63 ARG A CA 9
ATOM 11220 C C . ARG A 1 63 ? 8.359 12.530 -0.633 1.00 0.00 63 ARG A C 9
ATOM 11221 O O . ARG A 1 63 ? 8.996 13.561 -0.847 1.00 0.00 63 ARG A O 9
ATOM 11242 N N . GLN A 1 64 ? 7.061 12.413 -0.894 1.00 0.00 64 GLN A N 9
ATOM 11243 C CA . GLN A 1 64 ? 6.294 13.516 -1.461 1.00 0.00 64 GLN A CA 9
ATOM 11244 C C . GLN A 1 64 ? 6.239 14.695 -0.496 1.00 0.00 64 GLN A C 9
ATOM 11245 O O . GLN A 1 64 ? 6.310 15.851 -0.910 1.00 0.00 64 GLN A O 9
ATOM 11259 N N . GLN A 1 65 ? 6.112 14.393 0.792 1.00 0.00 65 GLN A N 9
ATOM 11260 C CA . GLN A 1 65 ? 6.047 15.429 1.816 1.00 0.00 65 GLN A CA 9
ATOM 11261 C C . GLN A 1 65 ? 7.445 15.874 2.231 1.00 0.00 65 GLN A C 9
ATOM 11262 O O . GLN A 1 65 ? 8.335 15.047 2.430 1.00 0.00 65 GLN A O 9
ATOM 11276 N N . GLN A 1 66 ? 7.631 17.183 2.358 1.00 0.00 66 GLN A N 9
ATOM 11277 C CA . GLN A 1 66 ? 8.922 17.737 2.748 1.00 0.00 66 GLN A CA 9
ATOM 11278 C C . GLN A 1 66 ? 8.890 18.228 4.192 1.00 0.00 66 GLN A C 9
ATOM 11279 O O . GLN A 1 66 ? 7.885 18.770 4.650 1.00 0.00 66 GLN A O 9
ATOM 11293 N N . GLN A 1 67 ? 9.997 18.035 4.902 1.00 0.00 67 GLN A N 9
ATOM 11294 C CA . GLN A 1 67 ? 10.094 18.457 6.294 1.00 0.00 67 GLN A CA 9
ATOM 11295 C C . GLN A 1 67 ? 9.475 19.837 6.489 1.00 0.00 67 GLN A C 9
ATOM 11296 O O . GLN A 1 67 ? 9.735 20.759 5.716 1.00 0.00 67 GLN A O 9
ATOM 11310 N N . GLN A 1 68 ? 8.653 19.971 7.525 1.00 0.00 68 GLN A N 9
ATOM 11311 C CA . GLN A 1 68 ? 7.996 21.239 7.820 1.00 0.00 68 GLN A CA 9
ATOM 11312 C C . GLN A 1 68 ? 8.935 22.178 8.570 1.00 0.00 68 GLN A C 9
ATOM 11313 O O . GLN A 1 68 ? 9.827 21.731 9.291 1.00 0.00 68 GLN A O 9
ATOM 11327 N N . GLN A 1 69 ? 8.727 23.479 8.395 1.00 0.00 69 GLN A N 9
ATOM 11328 C CA . GLN A 1 69 ? 9.556 24.480 9.055 1.00 0.00 69 GLN A CA 9
ATOM 11329 C C . GLN A 1 69 ? 9.320 24.475 10.562 1.00 0.00 69 GLN A C 9
ATOM 11330 O O . GLN A 1 69 ? 8.275 24.027 11.033 1.00 0.00 69 GLN A O 9
ATOM 11344 N N . GLN A 1 70 ? 10.297 24.976 11.311 1.00 0.00 70 GLN A N 9
ATOM 11345 C CA . GLN A 1 70 ? 10.194 25.028 12.765 1.00 0.00 70 GLN A CA 9
ATOM 11346 C C . GLN A 1 70 ? 8.771 25.367 13.198 1.00 0.00 70 GLN A C 9
ATOM 11347 O O . GLN A 1 70 ? 8.100 24.561 13.842 1.00 0.00 70 GLN A O 9
ATOM 11361 N N . ASN A 1 71 ? 8.318 26.564 12.840 1.00 0.00 71 ASN A N 9
ATOM 11362 C CA . ASN A 1 71 ? 6.975 27.010 13.193 1.00 0.00 71 ASN A CA 9
ATOM 11363 C C . ASN A 1 71 ? 5.973 25.867 13.070 1.00 0.00 71 ASN A C 9
ATOM 11364 O O . ASN A 1 71 ? 5.873 25.225 12.025 1.00 0.00 71 ASN A O 9
ATOM 11375 N N . GLY A 1 72 ? 5.230 25.619 14.145 1.00 0.00 72 GLY A N 9
ATOM 11376 C CA . GLY A 1 72 ? 4.245 24.554 14.136 1.00 0.00 72 GLY A CA 9
ATOM 11377 C C . GLY A 1 72 ? 3.563 24.406 12.790 1.00 0.00 72 GLY A C 9
ATOM 11378 O O . GLY A 1 72 ? 3.264 25.397 12.125 1.00 0.00 72 GLY A O 9
ATOM 11382 N N . GLY A 1 73 ? 3.318 23.163 12.386 1.00 0.00 73 GLY A N 9
ATOM 11383 C CA . GLY A 1 73 ? 2.670 22.912 11.111 1.00 0.00 73 GLY A CA 9
ATOM 11384 C C . GLY A 1 73 ? 2.380 21.441 10.889 1.00 0.00 73 GLY A C 9
ATOM 11385 O O . GLY A 1 73 ? 2.217 20.683 11.845 1.00 0.00 73 GLY A O 9
ATOM 11389 N N . GLN A 1 74 ? 2.314 21.037 9.624 1.00 0.00 74 GLN A N 9
ATOM 11390 C CA . GLN A 1 74 ? 2.038 19.647 9.280 1.00 0.00 74 GLN A CA 9
ATOM 11391 C C . GLN A 1 74 ? 3.328 18.836 9.217 1.00 0.00 74 GLN A C 9
ATOM 11392 O O . GLN A 1 74 ? 4.094 18.943 8.259 1.00 0.00 74 GLN A O 9
ATOM 11406 N N . SER A 1 75 ? 3.563 18.025 10.244 1.00 0.00 75 SER A N 9
ATOM 11407 C CA . SER A 1 75 ? 4.763 17.199 10.307 1.00 0.00 75 SER A CA 9
ATOM 11408 C C . SER A 1 75 ? 4.563 16.022 11.257 1.00 0.00 75 SER A C 9
ATOM 11409 O O . SER A 1 75 ? 3.569 15.955 11.979 1.00 0.00 75 SER A O 9
ATOM 11417 N N . GLY A 1 76 ? 5.516 15.095 11.250 1.00 0.00 76 GLY A N 9
ATOM 11418 C CA . GLY A 1 76 ? 5.427 13.933 12.115 1.00 0.00 76 GLY A CA 9
ATOM 11419 C C . GLY A 1 76 ? 6.638 13.029 11.997 1.00 0.00 76 GLY A C 9
ATOM 11420 O O . GLY A 1 76 ? 7.711 13.446 11.561 1.00 0.00 76 GLY A O 9
ATOM 11424 N N . PRO A 1 77 ? 6.473 11.758 12.394 1.00 0.00 77 PRO A N 9
ATOM 11425 C CA . PRO A 1 77 ? 7.551 10.766 12.341 1.00 0.00 77 PRO A CA 9
ATOM 11426 C C . PRO A 1 77 ? 7.911 10.376 10.912 1.00 0.00 77 PRO A C 9
ATOM 11427 O O . PRO A 1 77 ? 7.085 9.828 10.181 1.00 0.00 77 PRO A O 9
ATOM 11438 N N . SER A 1 78 ? 9.148 10.662 10.519 1.00 0.00 78 SER A N 9
ATOM 11439 C CA . SER A 1 78 ? 9.616 10.344 9.175 1.00 0.00 78 SER A CA 9
ATOM 11440 C C . SER A 1 78 ? 10.161 8.920 9.112 1.00 0.00 78 SER A C 9
ATOM 11441 O O . SER A 1 78 ? 9.735 8.117 8.283 1.00 0.00 78 SER A O 9
ATOM 11449 N N . SER A 1 79 ? 11.106 8.616 9.996 1.00 0.00 79 SER A N 9
ATOM 11450 C CA . SER A 1 79 ? 11.714 7.291 10.039 1.00 0.00 79 SER A CA 9
ATOM 11451 C C . SER A 1 79 ? 10.688 6.212 9.704 1.00 0.00 79 SER A C 9
ATOM 11452 O O . SER A 1 79 ? 10.913 5.375 8.831 1.00 0.00 79 SER A O 9
ATOM 11460 N N . GLY A 1 80 ? 9.559 6.238 10.407 1.00 0.00 80 GLY A N 9
ATOM 11461 C CA . GLY A 1 80 ? 8.515 5.258 10.170 1.00 0.00 80 GLY A CA 9
ATOM 11462 C C . GLY A 1 80 ? 7.276 5.520 11.003 1.00 0.00 80 GLY A C 9
ATOM 11463 O O . GLY A 1 80 ? 7.176 5.062 12.141 1.00 0.00 80 GLY A O 9
ATOM 11467 N N . GLY A 1 1 ? -9.353 -23.102 -1.498 1.00 0.00 1 GLY A N 10
ATOM 11468 C CA . GLY A 1 1 ? -10.298 -22.051 -1.174 1.00 0.00 1 GLY A CA 10
ATOM 11469 C C . GLY A 1 1 ? -9.661 -20.675 -1.180 1.00 0.00 1 GLY A C 10
ATOM 11470 O O . GLY A 1 1 ? -8.578 -20.483 -0.627 1.00 0.00 1 GLY A O 10
ATOM 11474 N N . SER A 1 2 ? -10.333 -19.716 -1.809 1.00 0.00 2 SER A N 10
ATOM 11475 C CA . SER A 1 2 ? -9.822 -18.352 -1.889 1.00 0.00 2 SER A CA 10
ATOM 11476 C C . SER A 1 2 ? -10.965 -17.352 -2.036 1.00 0.00 2 SER A C 10
ATOM 11477 O O . SER A 1 2 ? -12.048 -17.696 -2.509 1.00 0.00 2 SER A O 10
ATOM 11485 N N . SER A 1 3 ? -10.715 -16.113 -1.626 1.00 0.00 3 SER A N 10
ATOM 11486 C CA . SER A 1 3 ? -11.723 -15.063 -1.707 1.00 0.00 3 SER A CA 10
ATOM 11487 C C . SER A 1 3 ? -11.176 -13.841 -2.439 1.00 0.00 3 SER A C 10
ATOM 11488 O O . SER A 1 3 ? -9.966 -13.626 -2.495 1.00 0.00 3 SER A O 10
ATOM 11496 N N . GLY A 1 4 ? -12.079 -13.041 -2.999 1.00 0.00 4 GLY A N 10
ATOM 11497 C CA . GLY A 1 4 ? -11.670 -11.851 -3.721 1.00 0.00 4 GLY A CA 10
ATOM 11498 C C . GLY A 1 4 ? -12.834 -10.929 -4.026 1.00 0.00 4 GLY A C 10
ATOM 11499 O O . GLY A 1 4 ? -13.951 -11.154 -3.560 1.00 0.00 4 GLY A O 10
ATOM 11503 N N . SER A 1 5 ? -12.572 -9.886 -4.808 1.00 0.00 5 SER A N 10
ATOM 11504 C CA . SER A 1 5 ? -13.606 -8.923 -5.169 1.00 0.00 5 SER A CA 10
ATOM 11505 C C . SER A 1 5 ? -13.221 -8.164 -6.436 1.00 0.00 5 SER A C 10
ATOM 11506 O O . SER A 1 5 ? -12.045 -8.072 -6.785 1.00 0.00 5 SER A O 10
ATOM 11514 N N . SER A 1 6 ? -14.224 -7.621 -7.119 1.00 0.00 6 SER A N 10
ATOM 11515 C CA . SER A 1 6 ? -13.993 -6.872 -8.349 1.00 0.00 6 SER A CA 10
ATOM 11516 C C . SER A 1 6 ? -15.093 -5.838 -8.571 1.00 0.00 6 SER A C 10
ATOM 11517 O O . SER A 1 6 ? -16.268 -6.182 -8.691 1.00 0.00 6 SER A O 10
ATOM 11525 N N . GLY A 1 7 ? -14.701 -4.569 -8.623 1.00 0.00 7 GLY A N 10
ATOM 11526 C CA . GLY A 1 7 ? -15.664 -3.503 -8.830 1.00 0.00 7 GLY A CA 10
ATOM 11527 C C . GLY A 1 7 ? -15.010 -2.207 -9.264 1.00 0.00 7 GLY A C 10
ATOM 11528 O O . GLY A 1 7 ? -14.391 -1.515 -8.456 1.00 0.00 7 GLY A O 10
ATOM 11532 N N . ARG A 1 8 ? -15.146 -1.877 -10.545 1.00 0.00 8 ARG A N 10
ATOM 11533 C CA . ARG A 1 8 ? -14.561 -0.656 -11.086 1.00 0.00 8 ARG A CA 10
ATOM 11534 C C . ARG A 1 8 ? -15.156 0.577 -10.412 1.00 0.00 8 ARG A C 10
ATOM 11535 O O . ARG A 1 8 ? -16.154 1.130 -10.877 1.00 0.00 8 ARG A O 10
ATOM 11556 N N . ARG A 1 9 ? -14.538 1.002 -9.315 1.00 0.00 9 ARG A N 10
ATOM 11557 C CA . ARG A 1 9 ? -15.008 2.168 -8.577 1.00 0.00 9 ARG A CA 10
ATOM 11558 C C . ARG A 1 9 ? -13.977 2.606 -7.540 1.00 0.00 9 ARG A C 10
ATOM 11559 O O . ARG A 1 9 ? -13.157 1.807 -7.091 1.00 0.00 9 ARG A O 10
ATOM 11580 N N . GLU A 1 10 ? -14.027 3.881 -7.167 1.00 0.00 10 GLU A N 10
ATOM 11581 C CA . GLU A 1 10 ? -13.096 4.425 -6.184 1.00 0.00 10 GLU A CA 10
ATOM 11582 C C . GLU A 1 10 ? -13.572 4.133 -4.764 1.00 0.00 10 GLU A C 10
ATOM 11583 O O . GLU A 1 10 ? -14.437 4.830 -4.233 1.00 0.00 10 GLU A O 10
ATOM 11595 N N . ARG A 1 11 ? -13.002 3.098 -4.156 1.00 0.00 11 ARG A N 10
ATOM 11596 C CA . ARG A 1 11 ? -13.369 2.712 -2.799 1.00 0.00 11 ARG A CA 10
ATOM 11597 C C . ARG A 1 11 ? -12.190 2.061 -2.082 1.00 0.00 11 ARG A C 10
ATOM 11598 O O . ARG A 1 11 ? -11.531 1.174 -2.626 1.00 0.00 11 ARG A O 10
ATOM 11619 N N . THR A 1 12 ? -11.929 2.507 -0.857 1.00 0.00 12 THR A N 10
ATOM 11620 C CA . THR A 1 12 ? -10.829 1.970 -0.066 1.00 0.00 12 THR A CA 10
ATOM 11621 C C . THR A 1 12 ? -11.254 0.711 0.682 1.00 0.00 12 THR A C 10
ATOM 11622 O O . THR A 1 12 ? -12.232 0.720 1.429 1.00 0.00 12 THR A O 10
ATOM 11633 N N . THR A 1 13 ? -10.511 -0.372 0.476 1.00 0.00 13 THR A N 10
ATOM 11634 C CA . THR A 1 13 ? -10.811 -1.640 1.131 1.00 0.00 13 THR A CA 10
ATOM 11635 C C . THR A 1 13 ? -9.845 -1.907 2.280 1.00 0.00 13 THR A C 10
ATOM 11636 O O . THR A 1 13 ? -9.434 -3.045 2.506 1.00 0.00 13 THR A O 10
ATOM 11647 N N . PHE A 1 14 ? -9.487 -0.852 3.003 1.00 0.00 14 PHE A N 10
ATOM 11648 C CA . PHE A 1 14 ? -8.569 -0.973 4.129 1.00 0.00 14 PHE A CA 10
ATOM 11649 C C . PHE A 1 14 ? -9.206 -0.443 5.410 1.00 0.00 14 PHE A C 10
ATOM 11650 O O . PHE A 1 14 ? -9.310 0.768 5.612 1.00 0.00 14 PHE A O 10
ATOM 11667 N N . THR A 1 15 ? -9.633 -1.359 6.275 1.00 0.00 15 THR A N 10
ATOM 11668 C CA . THR A 1 15 ? -10.262 -0.985 7.535 1.00 0.00 15 THR A CA 10
ATOM 11669 C C . THR A 1 15 ? -9.217 -0.664 8.597 1.00 0.00 15 THR A C 10
ATOM 11670 O O . THR A 1 15 ? -8.043 -1.004 8.449 1.00 0.00 15 THR A O 10
ATOM 11681 N N . ARG A 1 16 ? -9.651 -0.007 9.668 1.00 0.00 16 ARG A N 10
ATOM 11682 C CA . ARG A 1 16 ? -8.751 0.361 10.755 1.00 0.00 16 ARG A CA 10
ATOM 11683 C C . ARG A 1 16 ? -7.886 -0.825 11.170 1.00 0.00 16 ARG A C 10
ATOM 11684 O O . ARG A 1 16 ? -6.696 -0.673 11.443 1.00 0.00 16 ARG A O 10
ATOM 11705 N N . ALA A 1 17 ? -8.493 -2.006 11.215 1.00 0.00 17 ALA A N 10
ATOM 11706 C CA . ALA A 1 17 ? -7.779 -3.219 11.595 1.00 0.00 17 ALA A CA 10
ATOM 11707 C C . ALA A 1 17 ? -6.763 -3.614 10.529 1.00 0.00 17 ALA A C 10
ATOM 11708 O O . ALA A 1 17 ? -5.599 -3.871 10.834 1.00 0.00 17 ALA A O 10
ATOM 11715 N N . GLN A 1 18 ? -7.212 -3.661 9.279 1.00 0.00 18 GLN A N 10
ATOM 11716 C CA . GLN A 1 18 ? -6.341 -4.027 8.168 1.00 0.00 18 GLN A CA 10
ATOM 11717 C C . GLN A 1 18 ? -5.166 -3.061 8.057 1.00 0.00 18 GLN A C 10
ATOM 11718 O O . GLN A 1 18 ? -4.051 -3.459 7.717 1.00 0.00 18 GLN A O 10
ATOM 11732 N N . LEU A 1 19 ? -5.422 -1.790 8.345 1.00 0.00 19 LEU A N 10
ATOM 11733 C CA . LEU A 1 19 ? -4.386 -0.765 8.277 1.00 0.00 19 LEU A CA 10
ATOM 11734 C C . LEU A 1 19 ? -3.383 -0.929 9.414 1.00 0.00 19 LEU A C 10
ATOM 11735 O O . LEU A 1 19 ? -2.188 -1.109 9.180 1.00 0.00 19 LEU A O 10
ATOM 11751 N N . ASP A 1 20 ? -3.878 -0.868 10.645 1.00 0.00 20 ASP A N 10
ATOM 11752 C CA . ASP A 1 20 ? -3.026 -1.012 11.820 1.00 0.00 20 ASP A CA 10
ATOM 11753 C C . ASP A 1 20 ? -1.929 -2.044 11.572 1.00 0.00 20 ASP A C 10
ATOM 11754 O O . ASP A 1 20 ? -0.766 -1.821 11.907 1.00 0.00 20 ASP A O 10
ATOM 11763 N N . VAL A 1 21 ? -2.309 -3.174 10.985 1.00 0.00 21 VAL A N 10
ATOM 11764 C CA . VAL A 1 21 ? -1.359 -4.240 10.692 1.00 0.00 21 VAL A CA 10
ATOM 11765 C C . VAL A 1 21 ? -0.390 -3.826 9.590 1.00 0.00 21 VAL A C 10
ATOM 11766 O O . VAL A 1 21 ? 0.828 -3.888 9.763 1.00 0.00 21 VAL A O 10
ATOM 11779 N N . LEU A 1 22 ? -0.938 -3.403 8.457 1.00 0.00 22 LEU A N 10
ATOM 11780 C CA . LEU A 1 22 ? -0.123 -2.977 7.325 1.00 0.00 22 LEU A CA 10
ATOM 11781 C C . LEU A 1 22 ? 0.933 -1.967 7.764 1.00 0.00 22 LEU A C 10
ATOM 11782 O O . LEU A 1 22 ? 2.097 -2.064 7.376 1.00 0.00 22 LEU A O 10
ATOM 11798 N N . GLU A 1 23 ? 0.519 -1.001 8.577 1.00 0.00 23 GLU A N 10
ATOM 11799 C CA . GLU A 1 23 ? 1.430 0.025 9.069 1.00 0.00 23 GLU A CA 10
ATOM 11800 C C . GLU A 1 23 ? 2.468 -0.576 10.012 1.00 0.00 23 GLU A C 10
ATOM 11801 O O . GLU A 1 23 ? 3.670 -0.376 9.839 1.00 0.00 23 GLU A O 10
ATOM 11813 N N . ALA A 1 24 ? 1.994 -1.313 11.012 1.00 0.00 24 ALA A N 10
ATOM 11814 C CA . ALA A 1 24 ? 2.880 -1.945 11.982 1.00 0.00 24 ALA A CA 10
ATOM 11815 C C . ALA A 1 24 ? 4.100 -2.552 11.297 1.00 0.00 24 ALA A C 10
ATOM 11816 O O . ALA A 1 24 ? 5.229 -2.394 11.764 1.00 0.00 24 ALA A O 10
ATOM 11823 N N . LEU A 1 25 ? 3.866 -3.247 10.190 1.00 0.00 25 LEU A N 10
ATOM 11824 C CA . LEU A 1 25 ? 4.947 -3.879 9.441 1.00 0.00 25 LEU A CA 10
ATOM 11825 C C . LEU A 1 25 ? 5.814 -2.832 8.749 1.00 0.00 25 LEU A C 10
ATOM 11826 O O . LEU A 1 25 ? 7.014 -3.032 8.560 1.00 0.00 25 LEU A O 10
ATOM 11842 N N . PHE A 1 26 ? 5.199 -1.715 8.374 1.00 0.00 26 PHE A N 10
ATOM 11843 C CA . PHE A 1 26 ? 5.915 -0.636 7.704 1.00 0.00 26 PHE A CA 10
ATOM 11844 C C . PHE A 1 26 ? 6.827 0.100 8.681 1.00 0.00 26 PHE A C 10
ATOM 11845 O O . PHE A 1 26 ? 7.873 0.624 8.296 1.00 0.00 26 PHE A O 10
ATOM 11862 N N . ALA A 1 27 ? 6.423 0.136 9.946 1.00 0.00 27 ALA A N 10
ATOM 11863 C CA . ALA A 1 27 ? 7.203 0.806 10.979 1.00 0.00 27 ALA A CA 10
ATOM 11864 C C . ALA A 1 27 ? 8.476 0.028 11.297 1.00 0.00 27 ALA A C 10
ATOM 11865 O O . ALA A 1 27 ? 9.438 0.582 11.829 1.00 0.00 27 ALA A O 10
ATOM 11872 N N . LYS A 1 28 ? 8.474 -1.259 10.970 1.00 0.00 28 LYS A N 10
ATOM 11873 C CA . LYS A 1 28 ? 9.628 -2.115 11.220 1.00 0.00 28 LYS A CA 10
ATOM 11874 C C . LYS A 1 28 ? 10.441 -2.318 9.945 1.00 0.00 28 LYS A C 10
ATOM 11875 O O . LYS A 1 28 ? 11.670 -2.384 9.984 1.00 0.00 28 LYS A O 10
ATOM 11894 N N . THR A 1 29 ? 9.747 -2.416 8.816 1.00 0.00 29 THR A N 10
ATOM 11895 C CA . THR A 1 29 ? 10.404 -2.611 7.529 1.00 0.00 29 THR A CA 10
ATOM 11896 C C . THR A 1 29 ? 9.554 -2.063 6.389 1.00 0.00 29 THR A C 10
ATOM 11897 O O . THR A 1 29 ? 8.478 -2.585 6.097 1.00 0.00 29 THR A O 10
ATOM 11908 N N . ARG A 1 30 ? 10.045 -1.008 5.746 1.00 0.00 30 ARG A N 10
ATOM 11909 C CA . ARG A 1 30 ? 9.329 -0.389 4.637 1.00 0.00 30 ARG A CA 10
ATOM 11910 C C . ARG A 1 30 ? 9.255 -1.335 3.442 1.00 0.00 30 ARG A C 10
ATOM 11911 O O . ARG A 1 30 ? 8.311 -1.282 2.653 1.00 0.00 30 ARG A O 10
ATOM 11932 N N . TYR A 1 31 ? 10.257 -2.198 3.315 1.00 0.00 31 TYR A N 10
ATOM 11933 C CA . TYR A 1 31 ? 10.307 -3.154 2.214 1.00 0.00 31 TYR A CA 10
ATOM 11934 C C . TYR A 1 31 ? 10.306 -4.587 2.737 1.00 0.00 31 TYR A C 10
ATOM 11935 O O . TYR A 1 31 ? 11.346 -5.240 2.834 1.00 0.00 31 TYR A O 10
ATOM 11953 N N . PRO A 1 32 ? 9.112 -5.090 3.082 1.00 0.00 32 PRO A N 10
ATOM 11954 C CA . PRO A 1 32 ? 8.945 -6.451 3.600 1.00 0.00 32 PRO A CA 10
ATOM 11955 C C . PRO A 1 32 ? 9.192 -7.511 2.533 1.00 0.00 32 PRO A C 10
ATOM 11956 O O . PRO A 1 32 ? 9.101 -7.235 1.337 1.00 0.00 32 PRO A O 10
ATOM 11967 N N . ASP A 1 33 ? 9.506 -8.725 2.973 1.00 0.00 33 ASP A N 10
ATOM 11968 C CA . ASP A 1 33 ? 9.765 -9.828 2.055 1.00 0.00 33 ASP A CA 10
ATOM 11969 C C . ASP A 1 33 ? 8.477 -10.575 1.726 1.00 0.00 33 ASP A C 10
ATOM 11970 O O . ASP A 1 33 ? 7.421 -10.292 2.294 1.00 0.00 33 ASP A O 10
ATOM 11979 N N . ILE A 1 34 ? 8.571 -11.529 0.805 1.00 0.00 34 ILE A N 10
ATOM 11980 C CA . ILE A 1 34 ? 7.413 -12.316 0.401 1.00 0.00 34 ILE A CA 10
ATOM 11981 C C . ILE A 1 34 ? 6.729 -12.949 1.609 1.00 0.00 34 ILE A C 10
ATOM 11982 O O . ILE A 1 34 ? 5.504 -12.920 1.728 1.00 0.00 34 ILE A O 10
ATOM 11998 N N . PHE A 1 35 ? 7.530 -13.518 2.504 1.00 0.00 35 PHE A N 10
ATOM 11999 C CA . PHE A 1 35 ? 7.002 -14.157 3.704 1.00 0.00 35 PHE A CA 10
ATOM 12000 C C . PHE A 1 35 ? 6.162 -13.177 4.518 1.00 0.00 35 PHE A C 10
ATOM 12001 O O . PHE A 1 35 ? 5.037 -13.484 4.910 1.00 0.00 35 PHE A O 10
ATOM 12018 N N . MET A 1 36 ? 6.719 -11.996 4.768 1.00 0.00 36 MET A N 10
ATOM 12019 C CA . MET A 1 36 ? 6.021 -10.970 5.534 1.00 0.00 36 MET A CA 10
ATOM 12020 C C . MET A 1 36 ? 4.697 -10.602 4.871 1.00 0.00 36 MET A C 10
ATOM 12021 O O . MET A 1 36 ? 3.651 -10.583 5.520 1.00 0.00 36 MET A O 10
ATOM 12035 N N . ARG A 1 37 ? 4.751 -10.309 3.576 1.00 0.00 37 ARG A N 10
ATOM 12036 C CA . ARG A 1 37 ? 3.556 -9.940 2.826 1.00 0.00 37 ARG A CA 10
ATOM 12037 C C . ARG A 1 37 ? 2.478 -11.011 2.961 1.00 0.00 37 ARG A C 10
ATOM 12038 O O . ARG A 1 37 ? 1.297 -10.699 3.110 1.00 0.00 37 ARG A O 10
ATOM 12059 N N . GLU A 1 38 ? 2.893 -12.272 2.905 1.00 0.00 38 GLU A N 10
ATOM 12060 C CA . GLU A 1 38 ? 1.962 -13.388 3.019 1.00 0.00 38 GLU A CA 10
ATOM 12061 C C . GLU A 1 38 ? 1.258 -13.373 4.373 1.00 0.00 38 GLU A C 10
ATOM 12062 O O . GLU A 1 38 ? 0.031 -13.441 4.447 1.00 0.00 38 GLU A O 10
ATOM 12074 N N . GLU A 1 39 ? 2.044 -13.284 5.441 1.00 0.00 39 GLU A N 10
ATOM 12075 C CA . GLU A 1 39 ? 1.496 -13.262 6.792 1.00 0.00 39 GLU A CA 10
ATOM 12076 C C . GLU A 1 39 ? 0.388 -12.219 6.913 1.00 0.00 39 GLU A C 10
ATOM 12077 O O . GLU A 1 39 ? -0.763 -12.550 7.198 1.00 0.00 39 GLU A O 10
ATOM 12089 N N . VAL A 1 40 ? 0.745 -10.958 6.695 1.00 0.00 40 VAL A N 10
ATOM 12090 C CA . VAL A 1 40 ? -0.218 -9.866 6.778 1.00 0.00 40 VAL A CA 10
ATOM 12091 C C . VAL A 1 40 ? -1.423 -10.126 5.882 1.00 0.00 40 VAL A C 10
ATOM 12092 O O . VAL A 1 40 ? -2.556 -10.211 6.357 1.00 0.00 40 VAL A O 10
ATOM 12105 N N . ALA A 1 41 ? -1.172 -10.254 4.583 1.00 0.00 41 ALA A N 10
ATOM 12106 C CA . ALA A 1 41 ? -2.237 -10.507 3.621 1.00 0.00 41 ALA A CA 10
ATOM 12107 C C . ALA A 1 41 ? -3.171 -11.607 4.113 1.00 0.00 41 ALA A C 10
ATOM 12108 O O . ALA A 1 41 ? -4.352 -11.636 3.762 1.00 0.00 41 ALA A O 10
ATOM 12115 N N . LEU A 1 42 ? -2.636 -12.512 4.925 1.00 0.00 42 LEU A N 10
ATOM 12116 C CA . LEU A 1 42 ? -3.423 -13.615 5.466 1.00 0.00 42 LEU A CA 10
ATOM 12117 C C . LEU A 1 42 ? -4.074 -13.224 6.788 1.00 0.00 42 LEU A C 10
ATOM 12118 O O . LEU A 1 42 ? -5.101 -13.780 7.176 1.00 0.00 42 LEU A O 10
ATOM 12134 N N . LYS A 1 43 ? -3.470 -12.261 7.477 1.00 0.00 43 LYS A N 10
ATOM 12135 C CA . LYS A 1 43 ? -3.992 -11.791 8.755 1.00 0.00 43 LYS A CA 10
ATOM 12136 C C . LYS A 1 43 ? -5.097 -10.762 8.545 1.00 0.00 43 LYS A C 10
ATOM 12137 O O . LYS A 1 43 ? -6.250 -10.992 8.912 1.00 0.00 43 LYS A O 10
ATOM 12156 N N . ILE A 1 44 ? -4.739 -9.627 7.953 1.00 0.00 44 ILE A N 10
ATOM 12157 C CA . ILE A 1 44 ? -5.702 -8.565 7.694 1.00 0.00 44 ILE A CA 10
ATOM 12158 C C . ILE A 1 44 ? -6.825 -9.050 6.783 1.00 0.00 44 ILE A C 10
ATOM 12159 O O . ILE A 1 44 ? -7.824 -8.359 6.589 1.00 0.00 44 ILE A O 10
ATOM 12175 N N . ASN A 1 45 ? -6.653 -10.246 6.227 1.00 0.00 45 ASN A N 10
ATOM 12176 C CA . ASN A 1 45 ? -7.653 -10.825 5.338 1.00 0.00 45 ASN A CA 10
ATOM 12177 C C . ASN A 1 45 ? -7.697 -10.078 4.009 1.00 0.00 45 ASN A C 10
ATOM 12178 O O . ASN A 1 45 ? -8.770 -9.727 3.516 1.00 0.00 45 ASN A O 10
ATOM 12189 N N . LEU A 1 46 ? -6.524 -9.836 3.432 1.00 0.00 46 LEU A N 10
ATOM 12190 C CA . LEU A 1 46 ? -6.428 -9.130 2.160 1.00 0.00 46 LEU A CA 10
ATOM 12191 C C . LEU A 1 46 ? -5.488 -9.858 1.203 1.00 0.00 46 LEU A C 10
ATOM 12192 O O . LEU A 1 46 ? -4.588 -10.589 1.616 1.00 0.00 46 LEU A O 10
ATOM 12208 N N . PRO A 1 47 ? -5.699 -9.651 -0.105 1.00 0.00 47 PRO A N 10
ATOM 12209 C CA . PRO A 1 47 ? -4.879 -10.276 -1.147 1.00 0.00 47 PRO A CA 10
ATOM 12210 C C . PRO A 1 47 ? -3.462 -9.712 -1.186 1.00 0.00 47 PRO A C 10
ATOM 12211 O O . PRO A 1 47 ? -3.269 -8.497 -1.182 1.00 0.00 47 PRO A O 10
ATOM 12222 N N . GLU A 1 48 ? -2.476 -10.603 -1.225 1.00 0.00 48 GLU A N 10
ATOM 12223 C CA . GLU A 1 48 ? -1.078 -10.192 -1.265 1.00 0.00 48 GLU A CA 10
ATOM 12224 C C . GLU A 1 48 ? -0.900 -8.950 -2.133 1.00 0.00 48 GLU A C 10
ATOM 12225 O O . GLU A 1 48 ? -0.053 -8.101 -1.854 1.00 0.00 48 GLU A O 10
ATOM 12237 N N . SER A 1 49 ? -1.704 -8.852 -3.186 1.00 0.00 49 SER A N 10
ATOM 12238 C CA . SER A 1 49 ? -1.633 -7.716 -4.099 1.00 0.00 49 SER A CA 10
ATOM 12239 C C . SER A 1 49 ? -1.910 -6.409 -3.362 1.00 0.00 49 SER A C 10
ATOM 12240 O O . SER A 1 49 ? -1.099 -5.484 -3.390 1.00 0.00 49 SER A O 10
ATOM 12248 N N . ARG A 1 50 ? -3.062 -6.342 -2.702 1.00 0.00 50 ARG A N 10
ATOM 12249 C CA . ARG A 1 50 ? -3.448 -5.149 -1.958 1.00 0.00 50 ARG A CA 10
ATOM 12250 C C . ARG A 1 50 ? -2.332 -4.714 -1.012 1.00 0.00 50 ARG A C 10
ATOM 12251 O O . ARG A 1 50 ? -2.097 -3.521 -0.818 1.00 0.00 50 ARG A O 10
ATOM 12272 N N . VAL A 1 51 ? -1.648 -5.690 -0.423 1.00 0.00 51 VAL A N 10
ATOM 12273 C CA . VAL A 1 51 ? -0.557 -5.409 0.502 1.00 0.00 51 VAL A CA 10
ATOM 12274 C C . VAL A 1 51 ? 0.639 -4.805 -0.225 1.00 0.00 51 VAL A C 10
ATOM 12275 O O . VAL A 1 51 ? 1.131 -3.740 0.147 1.00 0.00 51 VAL A O 10
ATOM 12288 N N . GLN A 1 52 ? 1.101 -5.493 -1.264 1.00 0.00 52 GLN A N 10
ATOM 12289 C CA . GLN A 1 52 ? 2.240 -5.024 -2.044 1.00 0.00 52 GLN A CA 10
ATOM 12290 C C . GLN A 1 52 ? 2.007 -3.603 -2.548 1.00 0.00 52 GLN A C 10
ATOM 12291 O O . GLN A 1 52 ? 2.892 -2.751 -2.465 1.00 0.00 52 GLN A O 10
ATOM 12305 N N . VAL A 1 53 ? 0.811 -3.355 -3.072 1.00 0.00 53 VAL A N 10
ATOM 12306 C CA . VAL A 1 53 ? 0.461 -2.037 -3.589 1.00 0.00 53 VAL A CA 10
ATOM 12307 C C . VAL A 1 53 ? 0.418 -1.002 -2.470 1.00 0.00 53 VAL A C 10
ATOM 12308 O O . VAL A 1 53 ? 1.117 0.010 -2.521 1.00 0.00 53 VAL A O 10
ATOM 12321 N N . TRP A 1 54 ? -0.405 -1.263 -1.462 1.00 0.00 54 TRP A N 10
ATOM 12322 C CA . TRP A 1 54 ? -0.539 -0.353 -0.330 1.00 0.00 54 TRP A CA 10
ATOM 12323 C C . TRP A 1 54 ? 0.810 0.252 0.045 1.00 0.00 54 TRP A C 10
ATOM 12324 O O . TRP A 1 54 ? 0.898 1.430 0.394 1.00 0.00 54 TRP A O 10
ATOM 12345 N N . PHE A 1 55 ? 1.859 -0.560 -0.030 1.00 0.00 55 PHE A N 10
ATOM 12346 C CA . PHE A 1 55 ? 3.204 -0.104 0.302 1.00 0.00 55 PHE A CA 10
ATOM 12347 C C . PHE A 1 55 ? 3.727 0.864 -0.756 1.00 0.00 55 PHE A C 10
ATOM 12348 O O . PHE A 1 55 ? 4.237 1.937 -0.434 1.00 0.00 55 PHE A O 10
ATOM 12365 N N . LYS A 1 56 ? 3.596 0.477 -2.020 1.00 0.00 56 LYS A N 10
ATOM 12366 C CA . LYS A 1 56 ? 4.053 1.308 -3.127 1.00 0.00 56 LYS A CA 10
ATOM 12367 C C . LYS A 1 56 ? 3.408 2.689 -3.073 1.00 0.00 56 LYS A C 10
ATOM 12368 O O . LYS A 1 56 ? 4.084 3.707 -3.218 1.00 0.00 56 LYS A O 10
ATOM 12387 N N . ASN A 1 57 ? 2.096 2.716 -2.861 1.00 0.00 57 ASN A N 10
ATOM 12388 C CA . ASN A 1 57 ? 1.360 3.973 -2.787 1.00 0.00 57 ASN A CA 10
ATOM 12389 C C . ASN A 1 57 ? 1.809 4.797 -1.584 1.00 0.00 57 ASN A C 10
ATOM 12390 O O . ASN A 1 57 ? 2.263 5.932 -1.730 1.00 0.00 57 ASN A O 10
ATOM 12401 N N . ARG A 1 58 ? 1.681 4.216 -0.395 1.00 0.00 58 ARG A N 10
ATOM 12402 C CA . ARG A 1 58 ? 2.073 4.896 0.834 1.00 0.00 58 ARG A CA 10
ATOM 12403 C C . ARG A 1 58 ? 3.457 5.522 0.690 1.00 0.00 58 ARG A C 10
ATOM 12404 O O . ARG A 1 58 ? 3.631 6.723 0.898 1.00 0.00 58 ARG A O 10
ATOM 12425 N N . ARG A 1 59 ? 4.439 4.700 0.334 1.00 0.00 59 ARG A N 10
ATOM 12426 C CA . ARG A 1 59 ? 5.808 5.172 0.165 1.00 0.00 59 ARG A CA 10
ATOM 12427 C C . ARG A 1 59 ? 5.857 6.367 -0.784 1.00 0.00 59 ARG A C 10
ATOM 12428 O O . ARG A 1 59 ? 6.513 7.369 -0.502 1.00 0.00 59 ARG A O 10
ATOM 12449 N N . ALA A 1 60 ? 5.160 6.251 -1.910 1.00 0.00 60 ALA A N 10
ATOM 12450 C CA . ALA A 1 60 ? 5.123 7.320 -2.899 1.00 0.00 60 ALA A CA 10
ATOM 12451 C C . ALA A 1 60 ? 4.541 8.598 -2.305 1.00 0.00 60 ALA A C 10
ATOM 12452 O O . ALA A 1 60 ? 5.043 9.695 -2.551 1.00 0.00 60 ALA A O 10
ATOM 12459 N N . LYS A 1 61 ? 3.478 8.450 -1.522 1.00 0.00 61 LYS A N 10
ATOM 12460 C CA . LYS A 1 61 ? 2.826 9.591 -0.891 1.00 0.00 61 LYS A CA 10
ATOM 12461 C C . LYS A 1 61 ? 3.833 10.431 -0.112 1.00 0.00 61 LYS A C 10
ATOM 12462 O O . LYS A 1 61 ? 3.960 11.635 -0.340 1.00 0.00 61 LYS A O 10
ATOM 12481 N N . CYS A 1 62 ? 4.547 9.789 0.806 1.00 0.00 62 CYS A N 10
ATOM 12482 C CA . CYS A 1 62 ? 5.544 10.477 1.618 1.00 0.00 62 CYS A CA 10
ATOM 12483 C C . CYS A 1 62 ? 6.404 11.399 0.759 1.00 0.00 62 CYS A C 10
ATOM 12484 O O . CYS A 1 62 ? 6.602 12.567 1.092 1.00 0.00 62 CYS A O 10
ATOM 12492 N N . ARG A 1 63 ? 6.912 10.864 -0.346 1.00 0.00 63 ARG A N 10
ATOM 12493 C CA . ARG A 1 63 ? 7.753 11.638 -1.252 1.00 0.00 63 ARG A CA 10
ATOM 12494 C C . ARG A 1 63 ? 7.060 12.933 -1.664 1.00 0.00 63 ARG A C 10
ATOM 12495 O O . ARG A 1 63 ? 7.589 14.025 -1.456 1.00 0.00 63 ARG A O 10
ATOM 12516 N N . GLN A 1 64 ? 5.874 12.803 -2.250 1.00 0.00 64 GLN A N 10
ATOM 12517 C CA . GLN A 1 64 ? 5.109 13.964 -2.692 1.00 0.00 64 GLN A CA 10
ATOM 12518 C C . GLN A 1 64 ? 4.911 14.953 -1.549 1.00 0.00 64 GLN A C 10
ATOM 12519 O O . GLN A 1 64 ? 5.196 16.142 -1.689 1.00 0.00 64 GLN A O 10
ATOM 12533 N N . GLN A 1 65 ? 4.423 14.454 -0.418 1.00 0.00 65 GLN A N 10
ATOM 12534 C CA . GLN A 1 65 ? 4.186 15.295 0.749 1.00 0.00 65 GLN A CA 10
ATOM 12535 C C . GLN A 1 65 ? 5.498 15.850 1.295 1.00 0.00 65 GLN A C 10
ATOM 12536 O O . GLN A 1 65 ? 6.468 15.114 1.469 1.00 0.00 65 GLN A O 10
ATOM 12550 N N . GLN A 1 66 ? 5.518 17.152 1.562 1.00 0.00 66 GLN A N 10
ATOM 12551 C CA . GLN A 1 66 ? 6.712 17.805 2.087 1.00 0.00 66 GLN A CA 10
ATOM 12552 C C . GLN A 1 66 ? 7.939 17.444 1.257 1.00 0.00 66 GLN A C 10
ATOM 12553 O O . GLN A 1 66 ? 9.010 17.173 1.801 1.00 0.00 66 GLN A O 10
ATOM 12567 N N . GLN A 1 67 ? 7.776 17.442 -0.062 1.00 0.00 67 GLN A N 10
ATOM 12568 C CA . GLN A 1 67 ? 8.872 17.113 -0.966 1.00 0.00 67 GLN A CA 10
ATOM 12569 C C . GLN A 1 67 ? 9.812 18.301 -1.137 1.00 0.00 67 GLN A C 10
ATOM 12570 O O . GLN A 1 67 ? 9.378 19.406 -1.460 1.00 0.00 67 GLN A O 10
ATOM 12584 N N . GLN A 1 68 ? 11.102 18.066 -0.916 1.00 0.00 68 GLN A N 10
ATOM 12585 C CA . GLN A 1 68 ? 12.103 19.118 -1.045 1.00 0.00 68 GLN A CA 10
ATOM 12586 C C . GLN A 1 68 ? 11.589 20.432 -0.467 1.00 0.00 68 GLN A C 10
ATOM 12587 O O . GLN A 1 68 ? 11.801 21.499 -1.043 1.00 0.00 68 GLN A O 10
ATOM 12601 N N . GLN A 1 69 ? 10.912 20.347 0.674 1.00 0.00 69 GLN A N 10
ATOM 12602 C CA . GLN A 1 69 ? 10.367 21.530 1.328 1.00 0.00 69 GLN A CA 10
ATOM 12603 C C . GLN A 1 69 ? 11.179 21.888 2.569 1.00 0.00 69 GLN A C 10
ATOM 12604 O O . GLN A 1 69 ? 11.816 21.027 3.174 1.00 0.00 69 GLN A O 10
ATOM 12618 N N . GLN A 1 70 ? 11.151 23.164 2.940 1.00 0.00 70 GLN A N 10
ATOM 12619 C CA . GLN A 1 70 ? 11.886 23.636 4.107 1.00 0.00 70 GLN A CA 10
ATOM 12620 C C . GLN A 1 70 ? 10.964 23.763 5.316 1.00 0.00 70 GLN A C 10
ATOM 12621 O O . GLN A 1 70 ? 10.249 24.754 5.462 1.00 0.00 70 GLN A O 10
ATOM 12635 N N . ASN A 1 71 ? 10.986 22.753 6.180 1.00 0.00 71 ASN A N 10
ATOM 12636 C CA . ASN A 1 71 ? 10.152 22.752 7.375 1.00 0.00 71 ASN A CA 10
ATOM 12637 C C . ASN A 1 71 ? 10.768 21.884 8.468 1.00 0.00 71 ASN A C 10
ATOM 12638 O O . ASN A 1 71 ? 11.692 21.111 8.215 1.00 0.00 71 ASN A O 10
ATOM 12649 N N . GLY A 1 72 ? 10.250 22.016 9.685 1.00 0.00 72 GLY A N 10
ATOM 12650 C CA . GLY A 1 72 ? 10.761 21.238 10.798 1.00 0.00 72 GLY A CA 10
ATOM 12651 C C . GLY A 1 72 ? 11.925 21.915 11.493 1.00 0.00 72 GLY A C 10
ATOM 12652 O O . GLY A 1 72 ? 11.748 22.575 12.517 1.00 0.00 72 GLY A O 10
ATOM 12656 N N . GLY A 1 73 ? 13.121 21.751 10.936 1.00 0.00 73 GLY A N 10
ATOM 12657 C CA . GLY A 1 73 ? 14.302 22.356 11.524 1.00 0.00 73 GLY A CA 10
ATOM 12658 C C . GLY A 1 73 ? 15.551 21.525 11.303 1.00 0.00 73 GLY A C 10
ATOM 12659 O O . GLY A 1 73 ? 15.970 21.315 10.165 1.00 0.00 73 GLY A O 10
ATOM 12663 N N . GLN A 1 74 ? 16.146 21.053 12.393 1.00 0.00 74 GLN A N 10
ATOM 12664 C CA . GLN A 1 74 ? 17.355 20.243 12.313 1.00 0.00 74 GLN A CA 10
ATOM 12665 C C . GLN A 1 74 ? 17.065 18.895 11.661 1.00 0.00 74 GLN A C 10
ATOM 12666 O O . GLN A 1 74 ? 15.968 18.353 11.795 1.00 0.00 74 GLN A O 10
ATOM 12680 N N . SER A 1 75 ? 18.055 18.359 10.954 1.00 0.00 75 SER A N 10
ATOM 12681 C CA . SER A 1 75 ? 17.904 17.076 10.278 1.00 0.00 75 SER A CA 10
ATOM 12682 C C . SER A 1 75 ? 19.205 16.281 10.324 1.00 0.00 75 SER A C 10
ATOM 12683 O O . SER A 1 75 ? 20.293 16.841 10.197 1.00 0.00 75 SER A O 10
ATOM 12691 N N . GLY A 1 76 ? 19.084 14.970 10.508 1.00 0.00 76 GLY A N 10
ATOM 12692 C CA . GLY A 1 76 ? 20.257 14.118 10.568 1.00 0.00 76 GLY A CA 10
ATOM 12693 C C . GLY A 1 76 ? 20.049 12.906 11.455 1.00 0.00 76 GLY A C 10
ATOM 12694 O O . GLY A 1 76 ? 19.342 12.961 12.461 1.00 0.00 76 GLY A O 10
ATOM 12698 N N . PRO A 1 77 ? 20.674 11.780 11.081 1.00 0.00 77 PRO A N 10
ATOM 12699 C CA . PRO A 1 77 ? 20.567 10.527 11.836 1.00 0.00 77 PRO A CA 10
ATOM 12700 C C . PRO A 1 77 ? 21.287 10.597 13.178 1.00 0.00 77 PRO A C 10
ATOM 12701 O O . PRO A 1 77 ? 20.896 9.933 14.138 1.00 0.00 77 PRO A O 10
ATOM 12712 N N . SER A 1 78 ? 22.340 11.406 13.239 1.00 0.00 78 SER A N 10
ATOM 12713 C CA . SER A 1 78 ? 23.116 11.560 14.464 1.00 0.00 78 SER A CA 10
ATOM 12714 C C . SER A 1 78 ? 23.058 12.999 14.967 1.00 0.00 78 SER A C 10
ATOM 12715 O O . SER A 1 78 ? 22.650 13.906 14.241 1.00 0.00 78 SER A O 10
ATOM 12723 N N . SER A 1 79 ? 23.468 13.200 16.215 1.00 0.00 79 SER A N 10
ATOM 12724 C CA . SER A 1 79 ? 23.459 14.528 16.818 1.00 0.00 79 SER A CA 10
ATOM 12725 C C . SER A 1 79 ? 24.635 15.360 16.316 1.00 0.00 79 SER A C 10
ATOM 12726 O O . SER A 1 79 ? 25.669 14.821 15.922 1.00 0.00 79 SER A O 10
ATOM 12734 N N . GLY A 1 80 ? 24.469 16.679 16.334 1.00 0.00 80 GLY A N 10
ATOM 12735 C CA . GLY A 1 80 ? 25.524 17.566 15.878 1.00 0.00 80 GLY A CA 10
ATOM 12736 C C . GLY A 1 80 ? 25.167 19.029 16.052 1.00 0.00 80 GLY A C 10
ATOM 12737 O O . GLY A 1 80 ? 24.876 19.476 17.161 1.00 0.00 80 GLY A O 10
ATOM 12741 N N . GLY A 1 1 ? -30.190 2.354 -5.656 1.00 0.00 1 GLY A N 11
ATOM 12742 C CA . GLY A 1 1 ? -29.995 3.761 -5.360 1.00 0.00 1 GLY A CA 11
ATOM 12743 C C . GLY A 1 1 ? -31.095 4.328 -4.486 1.00 0.00 1 GLY A C 11
ATOM 12744 O O . GLY A 1 1 ? -31.016 4.268 -3.259 1.00 0.00 1 GLY A O 11
ATOM 12748 N N . SER A 1 2 ? -32.125 4.882 -5.118 1.00 0.00 2 SER A N 11
ATOM 12749 C CA . SER A 1 2 ? -33.244 5.468 -4.389 1.00 0.00 2 SER A CA 11
ATOM 12750 C C . SER A 1 2 ? -32.748 6.316 -3.222 1.00 0.00 2 SER A C 11
ATOM 12751 O O . SER A 1 2 ? -33.305 6.268 -2.125 1.00 0.00 2 SER A O 11
ATOM 12759 N N . SER A 1 3 ? -31.697 7.091 -3.467 1.00 0.00 3 SER A N 11
ATOM 12760 C CA . SER A 1 3 ? -31.122 7.948 -2.436 1.00 0.00 3 SER A CA 11
ATOM 12761 C C . SER A 1 3 ? -32.040 9.130 -2.138 1.00 0.00 3 SER A C 11
ATOM 12762 O O . SER A 1 3 ? -32.337 9.938 -3.017 1.00 0.00 3 SER A O 11
ATOM 12770 N N . GLY A 1 4 ? -32.488 9.223 -0.889 1.00 0.00 4 GLY A N 11
ATOM 12771 C CA . GLY A 1 4 ? -33.367 10.308 -0.495 1.00 0.00 4 GLY A CA 11
ATOM 12772 C C . GLY A 1 4 ? -33.702 10.275 0.983 1.00 0.00 4 GLY A C 11
ATOM 12773 O O . GLY A 1 4 ? -34.870 10.361 1.364 1.00 0.00 4 GLY A O 11
ATOM 12777 N N . SER A 1 5 ? -32.676 10.149 1.818 1.00 0.00 5 SER A N 11
ATOM 12778 C CA . SER A 1 5 ? -32.867 10.100 3.263 1.00 0.00 5 SER A CA 11
ATOM 12779 C C . SER A 1 5 ? -31.574 10.446 3.994 1.00 0.00 5 SER A C 11
ATOM 12780 O O . SER A 1 5 ? -30.478 10.215 3.484 1.00 0.00 5 SER A O 11
ATOM 12788 N N . SER A 1 6 ? -31.711 11.001 5.194 1.00 0.00 6 SER A N 11
ATOM 12789 C CA . SER A 1 6 ? -30.554 11.383 5.996 1.00 0.00 6 SER A CA 11
ATOM 12790 C C . SER A 1 6 ? -29.787 10.151 6.464 1.00 0.00 6 SER A C 11
ATOM 12791 O O . SER A 1 6 ? -30.308 9.331 7.219 1.00 0.00 6 SER A O 11
ATOM 12799 N N . GLY A 1 7 ? -28.543 10.027 6.010 1.00 0.00 7 GLY A N 11
ATOM 12800 C CA . GLY A 1 7 ? -27.723 8.892 6.392 1.00 0.00 7 GLY A CA 11
ATOM 12801 C C . GLY A 1 7 ? -26.509 8.728 5.499 1.00 0.00 7 GLY A C 11
ATOM 12802 O O . GLY A 1 7 ? -26.438 7.793 4.702 1.00 0.00 7 GLY A O 11
ATOM 12806 N N . ARG A 1 8 ? -25.552 9.641 5.632 1.00 0.00 8 ARG A N 11
ATOM 12807 C CA . ARG A 1 8 ? -24.336 9.595 4.829 1.00 0.00 8 ARG A CA 11
ATOM 12808 C C . ARG A 1 8 ? -23.499 8.368 5.179 1.00 0.00 8 ARG A C 11
ATOM 12809 O O . ARG A 1 8 ? -22.837 8.331 6.217 1.00 0.00 8 ARG A O 11
ATOM 12830 N N . ARG A 1 9 ? -23.534 7.365 4.308 1.00 0.00 9 ARG A N 11
ATOM 12831 C CA . ARG A 1 9 ? -22.781 6.136 4.526 1.00 0.00 9 ARG A CA 11
ATOM 12832 C C . ARG A 1 9 ? -21.395 6.229 3.895 1.00 0.00 9 ARG A C 11
ATOM 12833 O O . ARG A 1 9 ? -21.264 6.367 2.679 1.00 0.00 9 ARG A O 11
ATOM 12854 N N . GLU A 1 10 ? -20.363 6.153 4.731 1.00 0.00 10 GLU A N 11
ATOM 12855 C CA . GLU A 1 10 ? -18.987 6.230 4.254 1.00 0.00 10 GLU A CA 11
ATOM 12856 C C . GLU A 1 10 ? -18.567 4.922 3.590 1.00 0.00 10 GLU A C 11
ATOM 12857 O O . GLU A 1 10 ? -18.943 3.838 4.038 1.00 0.00 10 GLU A O 11
ATOM 12869 N N . ARG A 1 11 ? -17.787 5.032 2.521 1.00 0.00 11 ARG A N 11
ATOM 12870 C CA . ARG A 1 11 ? -17.317 3.858 1.794 1.00 0.00 11 ARG A CA 11
ATOM 12871 C C . ARG A 1 11 ? -15.793 3.831 1.732 1.00 0.00 11 ARG A C 11
ATOM 12872 O O . ARG A 1 11 ? -15.155 4.835 1.412 1.00 0.00 11 ARG A O 11
ATOM 12893 N N . THR A 1 12 ? -15.213 2.675 2.042 1.00 0.00 12 THR A N 11
ATOM 12894 C CA . THR A 1 12 ? -13.764 2.518 2.023 1.00 0.00 12 THR A CA 11
ATOM 12895 C C . THR A 1 12 ? -13.370 1.119 1.562 1.00 0.00 12 THR A C 11
ATOM 12896 O O . THR A 1 12 ? -14.220 0.244 1.398 1.00 0.00 12 THR A O 11
ATOM 12907 N N . THR A 1 13 ? -12.073 0.914 1.353 1.00 0.00 13 THR A N 11
ATOM 12908 C CA . THR A 1 13 ? -11.565 -0.378 0.910 1.00 0.00 13 THR A CA 11
ATOM 12909 C C . THR A 1 13 ? -10.818 -1.089 2.032 1.00 0.00 13 THR A C 11
ATOM 12910 O O . THR A 1 13 ? -10.932 -2.304 2.196 1.00 0.00 13 THR A O 11
ATOM 12921 N N . PHE A 1 14 ? -10.052 -0.325 2.805 1.00 0.00 14 PHE A N 11
ATOM 12922 C CA . PHE A 1 14 ? -9.285 -0.883 3.912 1.00 0.00 14 PHE A CA 11
ATOM 12923 C C . PHE A 1 14 ? -9.950 -0.565 5.249 1.00 0.00 14 PHE A C 11
ATOM 12924 O O . PHE A 1 14 ? -10.603 0.468 5.400 1.00 0.00 14 PHE A O 11
ATOM 12941 N N . THR A 1 15 ? -9.779 -1.460 6.216 1.00 0.00 15 THR A N 11
ATOM 12942 C CA . THR A 1 15 ? -10.362 -1.277 7.539 1.00 0.00 15 THR A CA 11
ATOM 12943 C C . THR A 1 15 ? -9.291 -0.945 8.571 1.00 0.00 15 THR A C 11
ATOM 12944 O O . THR A 1 15 ? -8.106 -1.201 8.355 1.00 0.00 15 THR A O 11
ATOM 12955 N N . ARG A 1 16 ? -9.714 -0.374 9.694 1.00 0.00 16 ARG A N 11
ATOM 12956 C CA . ARG A 1 16 ? -8.790 -0.007 10.760 1.00 0.00 16 ARG A CA 11
ATOM 12957 C C . ARG A 1 16 ? -7.826 -1.151 11.063 1.00 0.00 16 ARG A C 11
ATOM 12958 O O . ARG A 1 16 ? -6.611 -0.958 11.102 1.00 0.00 16 ARG A O 11
ATOM 12979 N N . ALA A 1 17 ? -8.377 -2.341 11.276 1.00 0.00 17 ALA A N 11
ATOM 12980 C CA . ALA A 1 17 ? -7.567 -3.516 11.573 1.00 0.00 17 ALA A CA 11
ATOM 12981 C C . ALA A 1 17 ? -6.543 -3.770 10.471 1.00 0.00 17 ALA A C 11
ATOM 12982 O O . ALA A 1 17 ? -5.351 -3.912 10.741 1.00 0.00 17 ALA A O 11
ATOM 12989 N N . GLN A 1 18 ? -7.017 -3.826 9.231 1.00 0.00 18 GLN A N 11
ATOM 12990 C CA . GLN A 1 18 ? -6.142 -4.064 8.089 1.00 0.00 18 GLN A CA 11
ATOM 12991 C C . GLN A 1 18 ? -5.050 -3.002 8.010 1.00 0.00 18 GLN A C 11
ATOM 12992 O O . GLN A 1 18 ? -3.899 -3.303 7.690 1.00 0.00 18 GLN A O 11
ATOM 13006 N N . LEU A 1 19 ? -5.417 -1.760 8.303 1.00 0.00 19 LEU A N 11
ATOM 13007 C CA . LEU A 1 19 ? -4.469 -0.652 8.264 1.00 0.00 19 LEU A CA 11
ATOM 13008 C C . LEU A 1 19 ? -3.431 -0.785 9.374 1.00 0.00 19 LEU A C 11
ATOM 13009 O O . LEU A 1 19 ? -2.235 -0.902 9.109 1.00 0.00 19 LEU A O 11
ATOM 13025 N N . ASP A 1 20 ? -3.898 -0.768 10.618 1.00 0.00 20 ASP A N 11
ATOM 13026 C CA . ASP A 1 20 ? -3.011 -0.890 11.769 1.00 0.00 20 ASP A CA 11
ATOM 13027 C C . ASP A 1 20 ? -1.908 -1.909 11.500 1.00 0.00 20 ASP A C 11
ATOM 13028 O O . ASP A 1 20 ? -0.731 -1.645 11.749 1.00 0.00 20 ASP A O 11
ATOM 13037 N N . VAL A 1 21 ? -2.296 -3.073 10.991 1.00 0.00 21 VAL A N 11
ATOM 13038 C CA . VAL A 1 21 ? -1.340 -4.132 10.687 1.00 0.00 21 VAL A CA 11
ATOM 13039 C C . VAL A 1 21 ? -0.391 -3.712 9.571 1.00 0.00 21 VAL A C 11
ATOM 13040 O O . VAL A 1 21 ? 0.828 -3.835 9.698 1.00 0.00 21 VAL A O 11
ATOM 13053 N N . LEU A 1 22 ? -0.958 -3.215 8.476 1.00 0.00 22 LEU A N 11
ATOM 13054 C CA . LEU A 1 22 ? -0.162 -2.776 7.335 1.00 0.00 22 LEU A CA 11
ATOM 13055 C C . LEU A 1 22 ? 0.895 -1.764 7.766 1.00 0.00 22 LEU A C 11
ATOM 13056 O O . LEU A 1 22 ? 2.065 -1.884 7.405 1.00 0.00 22 LEU A O 11
ATOM 13072 N N . GLU A 1 23 ? 0.474 -0.770 8.541 1.00 0.00 23 GLU A N 11
ATOM 13073 C CA . GLU A 1 23 ? 1.386 0.262 9.022 1.00 0.00 23 GLU A CA 11
ATOM 13074 C C . GLU A 1 23 ? 2.426 -0.330 9.970 1.00 0.00 23 GLU A C 11
ATOM 13075 O O . GLU A 1 23 ? 3.622 -0.077 9.832 1.00 0.00 23 GLU A O 11
ATOM 13087 N N . ALA A 1 24 ? 1.959 -1.119 10.933 1.00 0.00 24 ALA A N 11
ATOM 13088 C CA . ALA A 1 24 ? 2.847 -1.748 11.902 1.00 0.00 24 ALA A CA 11
ATOM 13089 C C . ALA A 1 24 ? 4.033 -2.412 11.211 1.00 0.00 24 ALA A C 11
ATOM 13090 O O . ALA A 1 24 ? 5.170 -2.314 11.675 1.00 0.00 24 ALA A O 11
ATOM 13097 N N . LEU A 1 25 ? 3.762 -3.087 10.100 1.00 0.00 25 LEU A N 11
ATOM 13098 C CA . LEU A 1 25 ? 4.807 -3.768 9.344 1.00 0.00 25 LEU A CA 11
ATOM 13099 C C . LEU A 1 25 ? 5.746 -2.763 8.685 1.00 0.00 25 LEU A C 11
ATOM 13100 O O . LEU A 1 25 ? 6.951 -2.996 8.585 1.00 0.00 25 LEU A O 11
ATOM 13116 N N . PHE A 1 26 ? 5.186 -1.643 8.239 1.00 0.00 26 PHE A N 11
ATOM 13117 C CA . PHE A 1 26 ? 5.974 -0.601 7.590 1.00 0.00 26 PHE A CA 11
ATOM 13118 C C . PHE A 1 26 ? 6.897 0.086 8.592 1.00 0.00 26 PHE A C 11
ATOM 13119 O O . PHE A 1 26 ? 8.025 0.451 8.263 1.00 0.00 26 PHE A O 11
ATOM 13136 N N . ALA A 1 27 ? 6.409 0.258 9.816 1.00 0.00 27 ALA A N 11
ATOM 13137 C CA . ALA A 1 27 ? 7.190 0.899 10.867 1.00 0.00 27 ALA A CA 11
ATOM 13138 C C . ALA A 1 27 ? 8.441 0.090 11.192 1.00 0.00 27 ALA A C 11
ATOM 13139 O O . ALA A 1 27 ? 9.480 0.648 11.546 1.00 0.00 27 ALA A O 11
ATOM 13146 N N . LYS A 1 28 ? 8.335 -1.229 11.071 1.00 0.00 28 LYS A N 11
ATOM 13147 C CA . LYS A 1 28 ? 9.457 -2.116 11.352 1.00 0.00 28 LYS A CA 11
ATOM 13148 C C . LYS A 1 28 ? 10.336 -2.289 10.117 1.00 0.00 28 LYS A C 11
ATOM 13149 O O . LYS A 1 28 ? 11.559 -2.388 10.221 1.00 0.00 28 LYS A O 11
ATOM 13168 N N . THR A 1 29 ? 9.705 -2.324 8.947 1.00 0.00 29 THR A N 11
ATOM 13169 C CA . THR A 1 29 ? 10.429 -2.485 7.693 1.00 0.00 29 THR A CA 11
ATOM 13170 C C . THR A 1 29 ? 9.637 -1.910 6.524 1.00 0.00 29 THR A C 11
ATOM 13171 O O . THR A 1 29 ? 8.512 -2.332 6.256 1.00 0.00 29 THR A O 11
ATOM 13182 N N . ARG A 1 30 ? 10.232 -0.945 5.830 1.00 0.00 30 ARG A N 11
ATOM 13183 C CA . ARG A 1 30 ? 9.581 -0.312 4.689 1.00 0.00 30 ARG A CA 11
ATOM 13184 C C . ARG A 1 30 ? 9.506 -1.271 3.505 1.00 0.00 30 ARG A C 11
ATOM 13185 O O . ARG A 1 30 ? 8.623 -1.155 2.655 1.00 0.00 30 ARG A O 11
ATOM 13206 N N . TYR A 1 31 ? 10.437 -2.217 3.457 1.00 0.00 31 TYR A N 11
ATOM 13207 C CA . TYR A 1 31 ? 10.478 -3.194 2.375 1.00 0.00 31 TYR A CA 11
ATOM 13208 C C . TYR A 1 31 ? 10.337 -4.613 2.918 1.00 0.00 31 TYR A C 11
ATOM 13209 O O . TYR A 1 31 ? 11.315 -5.342 3.086 1.00 0.00 31 TYR A O 11
ATOM 13227 N N . PRO A 1 32 ? 9.088 -5.016 3.199 1.00 0.00 32 PRO A N 11
ATOM 13228 C CA . PRO A 1 32 ? 8.787 -6.350 3.726 1.00 0.00 32 PRO A CA 11
ATOM 13229 C C . PRO A 1 32 ? 9.012 -7.447 2.691 1.00 0.00 32 PRO A C 11
ATOM 13230 O O . PRO A 1 32 ? 8.656 -7.293 1.522 1.00 0.00 32 PRO A O 11
ATOM 13241 N N . ASP A 1 33 ? 9.605 -8.553 3.127 1.00 0.00 33 ASP A N 11
ATOM 13242 C CA . ASP A 1 33 ? 9.877 -9.676 2.237 1.00 0.00 33 ASP A CA 11
ATOM 13243 C C . ASP A 1 33 ? 8.596 -10.442 1.922 1.00 0.00 33 ASP A C 11
ATOM 13244 O O . ASP A 1 33 ? 7.607 -10.342 2.649 1.00 0.00 33 ASP A O 11
ATOM 13253 N N . ILE A 1 34 ? 8.621 -11.205 0.835 1.00 0.00 34 ILE A N 11
ATOM 13254 C CA . ILE A 1 34 ? 7.461 -11.987 0.424 1.00 0.00 34 ILE A CA 11
ATOM 13255 C C . ILE A 1 34 ? 6.811 -12.675 1.620 1.00 0.00 34 ILE A C 11
ATOM 13256 O O . ILE A 1 34 ? 5.585 -12.728 1.728 1.00 0.00 34 ILE A O 11
ATOM 13272 N N . PHE A 1 35 ? 7.639 -13.198 2.517 1.00 0.00 35 PHE A N 11
ATOM 13273 C CA . PHE A 1 35 ? 7.144 -13.882 3.707 1.00 0.00 35 PHE A CA 11
ATOM 13274 C C . PHE A 1 35 ? 6.275 -12.951 4.547 1.00 0.00 35 PHE A C 11
ATOM 13275 O O . PHE A 1 35 ? 5.204 -13.338 5.013 1.00 0.00 35 PHE A O 11
ATOM 13292 N N . MET A 1 36 ? 6.744 -11.722 4.736 1.00 0.00 36 MET A N 11
ATOM 13293 C CA . MET A 1 36 ? 6.010 -10.736 5.519 1.00 0.00 36 MET A CA 11
ATOM 13294 C C . MET A 1 36 ? 4.683 -10.390 4.851 1.00 0.00 36 MET A C 11
ATOM 13295 O O . MET A 1 36 ? 3.632 -10.408 5.492 1.00 0.00 36 MET A O 11
ATOM 13309 N N . ARG A 1 37 ? 4.739 -10.077 3.561 1.00 0.00 37 ARG A N 11
ATOM 13310 C CA . ARG A 1 37 ? 3.541 -9.725 2.808 1.00 0.00 37 ARG A CA 11
ATOM 13311 C C . ARG A 1 37 ? 2.507 -10.846 2.876 1.00 0.00 37 ARG A C 11
ATOM 13312 O O . ARG A 1 37 ? 1.317 -10.594 3.057 1.00 0.00 37 ARG A O 11
ATOM 13333 N N . GLU A 1 38 ? 2.973 -12.083 2.730 1.00 0.00 38 GLU A N 11
ATOM 13334 C CA . GLU A 1 38 ? 2.088 -13.241 2.774 1.00 0.00 38 GLU A CA 11
ATOM 13335 C C . GLU A 1 38 ? 1.405 -13.353 4.134 1.00 0.00 38 GLU A C 11
ATOM 13336 O O . GLU A 1 38 ? 0.191 -13.538 4.216 1.00 0.00 38 GLU A O 11
ATOM 13348 N N . GLU A 1 39 ? 2.194 -13.238 5.197 1.00 0.00 39 GLU A N 11
ATOM 13349 C CA . GLU A 1 39 ? 1.665 -13.327 6.553 1.00 0.00 39 GLU A CA 11
ATOM 13350 C C . GLU A 1 39 ? 0.493 -12.369 6.744 1.00 0.00 39 GLU A C 11
ATOM 13351 O O . GLU A 1 39 ? -0.639 -12.794 6.975 1.00 0.00 39 GLU A O 11
ATOM 13363 N N . VAL A 1 40 ? 0.774 -11.073 6.647 1.00 0.00 40 VAL A N 11
ATOM 13364 C CA . VAL A 1 40 ? -0.256 -10.054 6.809 1.00 0.00 40 VAL A CA 11
ATOM 13365 C C . VAL A 1 40 ? -1.462 -10.345 5.923 1.00 0.00 40 VAL A C 11
ATOM 13366 O O . VAL A 1 40 ? -2.572 -10.546 6.415 1.00 0.00 40 VAL A O 11
ATOM 13379 N N . ALA A 1 41 ? -1.235 -10.368 4.614 1.00 0.00 41 ALA A N 11
ATOM 13380 C CA . ALA A 1 41 ? -2.303 -10.638 3.658 1.00 0.00 41 ALA A CA 11
ATOM 13381 C C . ALA A 1 41 ? -3.158 -11.817 4.110 1.00 0.00 41 ALA A C 11
ATOM 13382 O O . ALA A 1 41 ? -4.338 -11.907 3.769 1.00 0.00 41 ALA A O 11
ATOM 13389 N N . LEU A 1 42 ? -2.556 -12.719 4.876 1.00 0.00 42 LEU A N 11
ATOM 13390 C CA . LEU A 1 42 ? -3.263 -13.894 5.374 1.00 0.00 42 LEU A CA 11
ATOM 13391 C C . LEU A 1 42 ? -3.913 -13.607 6.724 1.00 0.00 42 LEU A C 11
ATOM 13392 O O . LEU A 1 42 ? -4.942 -14.190 7.066 1.00 0.00 42 LEU A O 11
ATOM 13408 N N . LYS A 1 43 ? -3.306 -12.704 7.487 1.00 0.00 43 LYS A N 11
ATOM 13409 C CA . LYS A 1 43 ? -3.827 -12.336 8.798 1.00 0.00 43 LYS A CA 11
ATOM 13410 C C . LYS A 1 43 ? -4.982 -11.349 8.668 1.00 0.00 43 LYS A C 11
ATOM 13411 O O . LYS A 1 43 ? -6.092 -11.614 9.130 1.00 0.00 43 LYS A O 11
ATOM 13430 N N . ILE A 1 44 ? -4.714 -10.211 8.036 1.00 0.00 44 ILE A N 11
ATOM 13431 C CA . ILE A 1 44 ? -5.732 -9.186 7.843 1.00 0.00 44 ILE A CA 11
ATOM 13432 C C . ILE A 1 44 ? -6.805 -9.655 6.866 1.00 0.00 44 ILE A C 11
ATOM 13433 O O . ILE A 1 44 ? -7.770 -8.941 6.599 1.00 0.00 44 ILE A O 11
ATOM 13449 N N . ASN A 1 45 ? -6.631 -10.862 6.338 1.00 0.00 45 ASN A N 11
ATOM 13450 C CA . ASN A 1 45 ? -7.585 -11.428 5.391 1.00 0.00 45 ASN A CA 11
ATOM 13451 C C . ASN A 1 45 ? -7.667 -10.577 4.127 1.00 0.00 45 ASN A C 11
ATOM 13452 O O . ASN A 1 45 ? -8.748 -10.140 3.729 1.00 0.00 45 ASN A O 11
ATOM 13463 N N . LEU A 1 46 ? -6.519 -10.347 3.501 1.00 0.00 46 LEU A N 11
ATOM 13464 C CA . LEU A 1 46 ? -6.459 -9.550 2.280 1.00 0.00 46 LEU A CA 11
ATOM 13465 C C . LEU A 1 46 ? -5.541 -10.198 1.250 1.00 0.00 46 LEU A C 11
ATOM 13466 O O . LEU A 1 46 ? -4.633 -10.960 1.584 1.00 0.00 46 LEU A O 11
ATOM 13482 N N . PRO A 1 47 ? -5.779 -9.889 -0.033 1.00 0.00 47 PRO A N 11
ATOM 13483 C CA . PRO A 1 47 ? -4.981 -10.429 -1.138 1.00 0.00 47 PRO A CA 11
ATOM 13484 C C . PRO A 1 47 ? -3.565 -9.863 -1.163 1.00 0.00 47 PRO A C 11
ATOM 13485 O O . PRO A 1 47 ? -3.372 -8.649 -1.107 1.00 0.00 47 PRO A O 11
ATOM 13496 N N . GLU A 1 48 ? -2.579 -10.750 -1.246 1.00 0.00 48 GLU A N 11
ATOM 13497 C CA . GLU A 1 48 ? -1.181 -10.337 -1.277 1.00 0.00 48 GLU A CA 11
ATOM 13498 C C . GLU A 1 48 ? -0.999 -9.099 -2.150 1.00 0.00 48 GLU A C 11
ATOM 13499 O O . GLU A 1 48 ? -0.125 -8.271 -1.896 1.00 0.00 48 GLU A O 11
ATOM 13511 N N . SER A 1 49 ? -1.830 -8.981 -3.180 1.00 0.00 49 SER A N 11
ATOM 13512 C CA . SER A 1 49 ? -1.759 -7.847 -4.095 1.00 0.00 49 SER A CA 11
ATOM 13513 C C . SER A 1 49 ? -2.085 -6.545 -3.371 1.00 0.00 49 SER A C 11
ATOM 13514 O O . SER A 1 49 ? -1.352 -5.561 -3.478 1.00 0.00 49 SER A O 11
ATOM 13522 N N . ARG A 1 50 ? -3.191 -6.546 -2.633 1.00 0.00 50 ARG A N 11
ATOM 13523 C CA . ARG A 1 50 ? -3.617 -5.365 -1.892 1.00 0.00 50 ARG A CA 11
ATOM 13524 C C . ARG A 1 50 ? -2.498 -4.859 -0.986 1.00 0.00 50 ARG A C 11
ATOM 13525 O O . ARG A 1 50 ? -2.277 -3.654 -0.868 1.00 0.00 50 ARG A O 11
ATOM 13546 N N . VAL A 1 51 ? -1.795 -5.789 -0.347 1.00 0.00 51 VAL A N 11
ATOM 13547 C CA . VAL A 1 51 ? -0.699 -5.438 0.548 1.00 0.00 51 VAL A CA 11
ATOM 13548 C C . VAL A 1 51 ? 0.417 -4.722 -0.204 1.00 0.00 51 VAL A C 11
ATOM 13549 O O . VAL A 1 51 ? 0.807 -3.611 0.156 1.00 0.00 51 VAL A O 11
ATOM 13562 N N . GLN A 1 52 ? 0.926 -5.364 -1.250 1.00 0.00 52 GLN A N 11
ATOM 13563 C CA . GLN A 1 52 ? 1.998 -4.787 -2.053 1.00 0.00 52 GLN A CA 11
ATOM 13564 C C . GLN A 1 52 ? 1.646 -3.370 -2.493 1.00 0.00 52 GLN A C 11
ATOM 13565 O O . GLN A 1 52 ? 2.448 -2.447 -2.349 1.00 0.00 52 GLN A O 11
ATOM 13579 N N . VAL A 1 53 ? 0.441 -3.204 -3.029 1.00 0.00 53 VAL A N 11
ATOM 13580 C CA . VAL A 1 53 ? -0.017 -1.898 -3.489 1.00 0.00 53 VAL A CA 11
ATOM 13581 C C . VAL A 1 53 ? -0.001 -0.879 -2.356 1.00 0.00 53 VAL A C 11
ATOM 13582 O O . VAL A 1 53 ? 0.750 0.095 -2.393 1.00 0.00 53 VAL A O 11
ATOM 13595 N N . TRP A 1 54 ? -0.835 -1.111 -1.348 1.00 0.00 54 TRP A N 11
ATOM 13596 C CA . TRP A 1 54 ? -0.917 -0.213 -0.202 1.00 0.00 54 TRP A CA 11
ATOM 13597 C C . TRP A 1 54 ? 0.460 0.331 0.163 1.00 0.00 54 TRP A C 11
ATOM 13598 O O . TRP A 1 54 ? 0.611 1.515 0.467 1.00 0.00 54 TRP A O 11
ATOM 13619 N N . PHE A 1 55 ? 1.464 -0.540 0.129 1.00 0.00 55 PHE A N 11
ATOM 13620 C CA . PHE A 1 55 ? 2.829 -0.146 0.457 1.00 0.00 55 PHE A CA 11
ATOM 13621 C C . PHE A 1 55 ? 3.394 0.792 -0.605 1.00 0.00 55 PHE A C 11
ATOM 13622 O O . PHE A 1 55 ? 3.877 1.881 -0.294 1.00 0.00 55 PHE A O 11
ATOM 13639 N N . LYS A 1 56 ? 3.331 0.362 -1.860 1.00 0.00 56 LYS A N 11
ATOM 13640 C CA . LYS A 1 56 ? 3.835 1.161 -2.970 1.00 0.00 56 LYS A CA 11
ATOM 13641 C C . LYS A 1 56 ? 3.305 2.590 -2.897 1.00 0.00 56 LYS A C 11
ATOM 13642 O O . LYS A 1 56 ? 4.051 3.549 -3.089 1.00 0.00 56 LYS A O 11
ATOM 13661 N N . ASN A 1 57 ? 2.013 2.723 -2.616 1.00 0.00 57 ASN A N 11
ATOM 13662 C CA . ASN A 1 57 ? 1.383 4.034 -2.516 1.00 0.00 57 ASN A CA 11
ATOM 13663 C C . ASN A 1 57 ? 2.064 4.884 -1.447 1.00 0.00 57 ASN A C 11
ATOM 13664 O O . ASN A 1 57 ? 2.570 5.970 -1.732 1.00 0.00 57 ASN A O 11
ATOM 13675 N N . ARG A 1 58 ? 2.073 4.383 -0.217 1.00 0.00 58 ARG A N 11
ATOM 13676 C CA . ARG A 1 58 ? 2.690 5.095 0.895 1.00 0.00 58 ARG A CA 11
ATOM 13677 C C . ARG A 1 58 ? 4.100 5.552 0.532 1.00 0.00 58 ARG A C 11
ATOM 13678 O O . ARG A 1 58 ? 4.442 6.725 0.681 1.00 0.00 58 ARG A O 11
ATOM 13699 N N . ARG A 1 59 ? 4.915 4.616 0.055 1.00 0.00 59 ARG A N 11
ATOM 13700 C CA . ARG A 1 59 ? 6.288 4.921 -0.327 1.00 0.00 59 ARG A CA 11
ATOM 13701 C C . ARG A 1 59 ? 6.341 6.152 -1.228 1.00 0.00 59 ARG A C 11
ATOM 13702 O O . ARG A 1 59 ? 7.019 7.131 -0.919 1.00 0.00 59 ARG A O 11
ATOM 13723 N N . ALA A 1 60 ? 5.621 6.093 -2.344 1.00 0.00 60 ALA A N 11
ATOM 13724 C CA . ALA A 1 60 ? 5.584 7.203 -3.288 1.00 0.00 60 ALA A CA 11
ATOM 13725 C C . ALA A 1 60 ? 5.470 8.539 -2.562 1.00 0.00 60 ALA A C 11
ATOM 13726 O O . ALA A 1 60 ? 6.226 9.472 -2.834 1.00 0.00 60 ALA A O 11
ATOM 13733 N N . LYS A 1 61 ? 4.520 8.625 -1.638 1.00 0.00 61 LYS A N 11
ATOM 13734 C CA . LYS A 1 61 ? 4.306 9.846 -0.871 1.00 0.00 61 LYS A CA 11
ATOM 13735 C C . LYS A 1 61 ? 5.628 10.401 -0.351 1.00 0.00 61 LYS A C 11
ATOM 13736 O O . LYS A 1 61 ? 5.859 11.611 -0.380 1.00 0.00 61 LYS A O 11
ATOM 13755 N N . CYS A 1 62 ? 6.493 9.511 0.122 1.00 0.00 62 CYS A N 11
ATOM 13756 C CA . CYS A 1 62 ? 7.793 9.911 0.648 1.00 0.00 62 CYS A CA 11
ATOM 13757 C C . CYS A 1 62 ? 8.740 10.299 -0.483 1.00 0.00 62 CYS A C 11
ATOM 13758 O O . CYS A 1 62 ? 9.395 11.340 -0.428 1.00 0.00 62 CYS A O 11
ATOM 13766 N N . ARG A 1 63 ? 8.809 9.453 -1.506 1.00 0.00 63 ARG A N 11
ATOM 13767 C CA . ARG A 1 63 ? 9.679 9.705 -2.648 1.00 0.00 63 ARG A CA 11
ATOM 13768 C C . ARG A 1 63 ? 9.406 11.082 -3.247 1.00 0.00 63 ARG A C 11
ATOM 13769 O O . ARG A 1 63 ? 10.317 11.896 -3.397 1.00 0.00 63 ARG A O 11
ATOM 13790 N N . GLN A 1 64 ? 8.146 11.334 -3.586 1.00 0.00 64 GLN A N 11
ATOM 13791 C CA . GLN A 1 64 ? 7.753 12.612 -4.169 1.00 0.00 64 GLN A CA 11
ATOM 13792 C C . GLN A 1 64 ? 8.240 13.774 -3.311 1.00 0.00 64 GLN A C 11
ATOM 13793 O O . GLN A 1 64 ? 8.826 14.730 -3.819 1.00 0.00 64 GLN A O 11
ATOM 13807 N N . GLN A 1 65 ? 7.993 13.686 -2.008 1.00 0.00 65 GLN A N 11
ATOM 13808 C CA . GLN A 1 65 ? 8.405 14.732 -1.079 1.00 0.00 65 GLN A CA 11
ATOM 13809 C C . GLN A 1 65 ? 9.774 15.288 -1.459 1.00 0.00 65 GLN A C 11
ATOM 13810 O O . GLN A 1 65 ? 10.657 14.546 -1.889 1.00 0.00 65 GLN A O 11
ATOM 13824 N N . GLN A 1 66 ? 9.940 16.597 -1.299 1.00 0.00 66 GLN A N 11
ATOM 13825 C CA . GLN A 1 66 ? 11.201 17.251 -1.627 1.00 0.00 66 GLN A CA 11
ATOM 13826 C C . GLN A 1 66 ? 12.335 16.714 -0.760 1.00 0.00 66 GLN A C 11
ATOM 13827 O O . GLN A 1 66 ? 12.435 17.044 0.421 1.00 0.00 66 GLN A O 11
ATOM 13841 N N . GLN A 1 67 ? 13.186 15.884 -1.355 1.00 0.00 67 GLN A N 11
ATOM 13842 C CA . GLN A 1 67 ? 14.312 15.301 -0.636 1.00 0.00 67 GLN A CA 11
ATOM 13843 C C . GLN A 1 67 ? 15.637 15.725 -1.262 1.00 0.00 67 GLN A C 11
ATOM 13844 O O . GLN A 1 67 ? 15.667 16.249 -2.375 1.00 0.00 67 GLN A O 11
ATOM 13858 N N . GLN A 1 68 ? 16.728 15.495 -0.539 1.00 0.00 68 GLN A N 11
ATOM 13859 C CA . GLN A 1 68 ? 18.055 15.855 -1.024 1.00 0.00 68 GLN A CA 11
ATOM 13860 C C . GLN A 1 68 ? 18.766 14.642 -1.615 1.00 0.00 68 GLN A C 11
ATOM 13861 O O . GLN A 1 68 ? 18.861 13.595 -0.976 1.00 0.00 68 GLN A O 11
ATOM 13875 N N . GLN A 1 69 ? 19.263 14.792 -2.839 1.00 0.00 69 GLN A N 11
ATOM 13876 C CA . GLN A 1 69 ? 19.964 13.708 -3.516 1.00 0.00 69 GLN A CA 11
ATOM 13877 C C . GLN A 1 69 ? 21.253 13.351 -2.783 1.00 0.00 69 GLN A C 11
ATOM 13878 O O . GLN A 1 69 ? 21.758 14.136 -1.981 1.00 0.00 69 GLN A O 11
ATOM 13892 N N . GLN A 1 70 ? 21.777 12.162 -3.063 1.00 0.00 70 GLN A N 11
ATOM 13893 C CA . GLN A 1 70 ? 23.007 11.702 -2.428 1.00 0.00 70 GLN A CA 11
ATOM 13894 C C . GLN A 1 70 ? 23.975 11.138 -3.463 1.00 0.00 70 GLN A C 11
ATOM 13895 O O . GLN A 1 70 ? 23.572 10.427 -4.382 1.00 0.00 70 GLN A O 11
ATOM 13909 N N . ASN A 1 71 ? 25.255 11.461 -3.306 1.00 0.00 71 ASN A N 11
ATOM 13910 C CA . ASN A 1 71 ? 26.281 10.987 -4.227 1.00 0.00 71 ASN A CA 11
ATOM 13911 C C . ASN A 1 71 ? 26.648 9.536 -3.934 1.00 0.00 71 ASN A C 11
ATOM 13912 O O . ASN A 1 71 ? 26.378 9.024 -2.848 1.00 0.00 71 ASN A O 11
ATOM 13923 N N . GLY A 1 72 ? 27.265 8.877 -4.910 1.00 0.00 72 GLY A N 11
ATOM 13924 C CA . GLY A 1 72 ? 27.659 7.491 -4.737 1.00 0.00 72 GLY A CA 11
ATOM 13925 C C . GLY A 1 72 ? 28.984 7.351 -4.014 1.00 0.00 72 GLY A C 11
ATOM 13926 O O . GLY A 1 72 ? 29.269 8.095 -3.077 1.00 0.00 72 GLY A O 11
ATOM 13930 N N . GLY A 1 73 ? 29.796 6.393 -4.450 1.00 0.00 73 GLY A N 11
ATOM 13931 C CA . GLY A 1 73 ? 31.087 6.174 -3.825 1.00 0.00 73 GLY A CA 11
ATOM 13932 C C . GLY A 1 73 ? 32.042 5.409 -4.721 1.00 0.00 73 GLY A C 11
ATOM 13933 O O . GLY A 1 73 ? 31.698 5.059 -5.849 1.00 0.00 73 GLY A O 11
ATOM 13937 N N . GLN A 1 74 ? 33.245 5.152 -4.217 1.00 0.00 74 GLN A N 11
ATOM 13938 C CA . GLN A 1 74 ? 34.253 4.426 -4.981 1.00 0.00 74 GLN A CA 11
ATOM 13939 C C . GLN A 1 74 ? 34.834 3.278 -4.162 1.00 0.00 74 GLN A C 11
ATOM 13940 O O . GLN A 1 74 ? 34.445 3.061 -3.015 1.00 0.00 74 GLN A O 11
ATOM 13954 N N . SER A 1 75 ? 35.768 2.545 -4.760 1.00 0.00 75 SER A N 11
ATOM 13955 C CA . SER A 1 75 ? 36.401 1.417 -4.087 1.00 0.00 75 SER A CA 11
ATOM 13956 C C . SER A 1 75 ? 37.811 1.778 -3.630 1.00 0.00 75 SER A C 11
ATOM 13957 O O . SER A 1 75 ? 38.276 2.897 -3.838 1.00 0.00 75 SER A O 11
ATOM 13965 N N . GLY A 1 76 ? 38.487 0.819 -3.004 1.00 0.00 76 GLY A N 11
ATOM 13966 C CA . GLY A 1 76 ? 39.837 1.054 -2.526 1.00 0.00 76 GLY A CA 11
ATOM 13967 C C . GLY A 1 76 ? 40.814 -0.002 -3.005 1.00 0.00 76 GLY A C 11
ATOM 13968 O O . GLY A 1 76 ? 40.460 -1.167 -3.191 1.00 0.00 76 GLY A O 11
ATOM 13972 N N . PRO A 1 77 ? 42.075 0.404 -3.213 1.00 0.00 77 PRO A N 11
ATOM 13973 C CA . PRO A 1 77 ? 43.131 -0.501 -3.677 1.00 0.00 77 PRO A CA 11
ATOM 13974 C C . PRO A 1 77 ? 43.531 -1.519 -2.614 1.00 0.00 77 PRO A C 11
ATOM 13975 O O . PRO A 1 77 ? 42.898 -1.613 -1.562 1.00 0.00 77 PRO A O 11
ATOM 13986 N N . SER A 1 78 ? 44.584 -2.279 -2.895 1.00 0.00 78 SER A N 11
ATOM 13987 C CA . SER A 1 78 ? 45.066 -3.293 -1.964 1.00 0.00 78 SER A CA 11
ATOM 13988 C C . SER A 1 78 ? 46.460 -2.943 -1.454 1.00 0.00 78 SER A C 11
ATOM 13989 O O . SER A 1 78 ? 47.063 -1.961 -1.886 1.00 0.00 78 SER A O 11
ATOM 13997 N N . SER A 1 79 ? 46.966 -3.754 -0.530 1.00 0.00 79 SER A N 11
ATOM 13998 C CA . SER A 1 79 ? 48.288 -3.529 0.043 1.00 0.00 79 SER A CA 11
ATOM 13999 C C . SER A 1 79 ? 49.375 -4.119 -0.850 1.00 0.00 79 SER A C 11
ATOM 14000 O O . SER A 1 79 ? 50.250 -3.404 -1.337 1.00 0.00 79 SER A O 11
ATOM 14008 N N . GLY A 1 80 ? 49.313 -5.431 -1.060 1.00 0.00 80 GLY A N 11
ATOM 14009 C CA . GLY A 1 80 ? 50.297 -6.096 -1.893 1.00 0.00 80 GLY A CA 11
ATOM 14010 C C . GLY A 1 80 ? 51.611 -6.320 -1.172 1.00 0.00 80 GLY A C 11
ATOM 14011 O O . GLY A 1 80 ? 52.491 -5.459 -1.189 1.00 0.00 80 GLY A O 11
ATOM 14015 N N . GLY A 1 1 ? -23.725 -24.193 -8.967 1.00 0.00 1 GLY A N 12
ATOM 14016 C CA . GLY A 1 1 ? -23.983 -23.065 -8.091 1.00 0.00 1 GLY A CA 12
ATOM 14017 C C . GLY A 1 1 ? -23.713 -21.734 -8.765 1.00 0.00 1 GLY A C 12
ATOM 14018 O O . GLY A 1 1 ? -22.775 -21.025 -8.401 1.00 0.00 1 GLY A O 12
ATOM 14022 N N . SER A 1 2 ? -24.536 -21.395 -9.752 1.00 0.00 2 SER A N 12
ATOM 14023 C CA . SER A 1 2 ? -24.378 -20.143 -10.483 1.00 0.00 2 SER A CA 12
ATOM 14024 C C . SER A 1 2 ? -25.536 -19.193 -10.190 1.00 0.00 2 SER A C 12
ATOM 14025 O O . SER A 1 2 ? -26.562 -19.219 -10.869 1.00 0.00 2 SER A O 12
ATOM 14033 N N . SER A 1 3 ? -25.362 -18.354 -9.173 1.00 0.00 3 SER A N 12
AT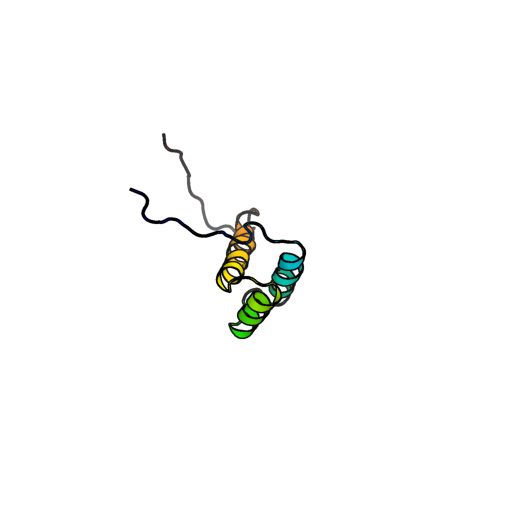OM 14034 C CA . SER A 1 3 ? -26.393 -17.398 -8.786 1.00 0.00 3 SER A CA 12
ATOM 14035 C C . SER A 1 3 ? -25.803 -16.000 -8.625 1.00 0.00 3 SER A C 12
ATOM 14036 O O . SER A 1 3 ? -24.995 -15.755 -7.731 1.00 0.00 3 SER A O 12
ATOM 14044 N N . GLY A 1 4 ? -26.216 -15.086 -9.498 1.00 0.00 4 GLY A N 12
ATOM 14045 C CA . GLY A 1 4 ? -25.719 -13.724 -9.436 1.00 0.00 4 GLY A CA 12
ATOM 14046 C C . GLY A 1 4 ? -26.536 -12.851 -8.504 1.00 0.00 4 GLY A C 12
ATOM 14047 O O . GLY A 1 4 ? -27.745 -12.702 -8.683 1.00 0.00 4 GLY A O 12
ATOM 14051 N N . SER A 1 5 ? -25.875 -12.273 -7.506 1.00 0.00 5 SER A N 12
ATOM 14052 C CA . SER A 1 5 ? -26.549 -11.415 -6.539 1.00 0.00 5 SER A CA 12
ATOM 14053 C C . SER A 1 5 ? -25.799 -10.097 -6.367 1.00 0.00 5 SER A C 12
ATOM 14054 O O . SER A 1 5 ? -24.641 -9.973 -6.766 1.00 0.00 5 SER A O 12
ATOM 14062 N N . SER A 1 6 ? -26.468 -9.117 -5.769 1.00 0.00 6 SER A N 12
ATOM 14063 C CA . SER A 1 6 ? -25.867 -7.807 -5.547 1.00 0.00 6 SER A CA 12
ATOM 14064 C C . SER A 1 6 ? -26.492 -7.121 -4.336 1.00 0.00 6 SER A C 12
ATOM 14065 O O . SER A 1 6 ? -27.713 -7.097 -4.183 1.00 0.00 6 SER A O 12
ATOM 14073 N N . GLY A 1 7 ? -25.645 -6.563 -3.476 1.00 0.00 7 GLY A N 12
ATOM 14074 C CA . GLY A 1 7 ? -26.131 -5.885 -2.289 1.00 0.00 7 GLY A CA 12
ATOM 14075 C C . GLY A 1 7 ? -26.363 -4.405 -2.522 1.00 0.00 7 GLY A C 12
ATOM 14076 O O . GLY A 1 7 ? -26.342 -3.938 -3.660 1.00 0.00 7 GLY A O 12
ATOM 14080 N N . ARG A 1 8 ? -26.586 -3.666 -1.440 1.00 0.00 8 ARG A N 12
ATOM 14081 C CA . ARG A 1 8 ? -26.826 -2.230 -1.532 1.00 0.00 8 ARG A CA 12
ATOM 14082 C C . ARG A 1 8 ? -25.634 -1.519 -2.165 1.00 0.00 8 ARG A C 12
ATOM 14083 O O . ARG A 1 8 ? -25.741 -0.956 -3.255 1.00 0.00 8 ARG A O 12
ATOM 14104 N N . ARG A 1 9 ? -24.498 -1.550 -1.475 1.00 0.00 9 ARG A N 12
ATOM 14105 C CA . ARG A 1 9 ? -23.287 -0.907 -1.969 1.00 0.00 9 ARG A CA 12
ATOM 14106 C C . ARG A 1 9 ? -22.069 -1.799 -1.747 1.00 0.00 9 ARG A C 12
ATOM 14107 O O . ARG A 1 9 ? -22.096 -2.707 -0.918 1.00 0.00 9 ARG A O 12
ATOM 14128 N N . GLU A 1 10 ? -21.002 -1.532 -2.495 1.00 0.00 10 GLU A N 12
ATOM 14129 C CA . GLU A 1 10 ? -19.776 -2.312 -2.380 1.00 0.00 10 GLU A CA 12
ATOM 14130 C C . GLU A 1 10 ? -18.840 -1.705 -1.339 1.00 0.00 10 GLU A C 12
ATOM 14131 O O . GLU A 1 10 ? -18.613 -0.495 -1.324 1.00 0.00 10 GLU A O 12
ATOM 14143 N N . ARG A 1 11 ? -18.301 -2.554 -0.470 1.00 0.00 11 ARG A N 12
ATOM 14144 C CA . ARG A 1 11 ? -17.392 -2.101 0.576 1.00 0.00 11 ARG A CA 12
ATOM 14145 C C . ARG A 1 11 ? -15.948 -2.461 0.235 1.00 0.00 11 ARG A C 12
ATOM 14146 O O . ARG A 1 11 ? -15.477 -3.553 0.555 1.00 0.00 11 ARG A O 12
ATOM 14167 N N . THR A 1 12 ? -15.251 -1.535 -0.416 1.00 0.00 12 THR A N 12
ATOM 14168 C CA . THR A 1 12 ? -13.863 -1.755 -0.802 1.00 0.00 12 THR A CA 12
ATOM 14169 C C . THR A 1 12 ? -12.953 -0.680 -0.219 1.00 0.00 12 THR A C 12
ATOM 14170 O O . THR A 1 12 ? -12.636 0.307 -0.883 1.00 0.00 12 THR A O 12
ATOM 14181 N N . THR A 1 13 ? -12.535 -0.877 1.028 1.00 0.00 13 THR A N 12
ATOM 14182 C CA . THR A 1 13 ? -11.662 0.076 1.701 1.00 0.00 13 THR A CA 12
ATOM 14183 C C . THR A 1 13 ? -10.884 -0.592 2.829 1.00 0.00 13 THR A C 12
ATOM 14184 O O . THR A 1 13 ? -11.328 -1.590 3.397 1.00 0.00 13 THR A O 12
ATOM 14195 N N . PHE A 1 14 ? -9.721 -0.035 3.149 1.00 0.00 14 PHE A N 12
ATOM 14196 C CA . PHE A 1 14 ? -8.880 -0.578 4.210 1.00 0.00 14 PHE A CA 12
ATOM 14197 C C . PHE A 1 14 ? -9.480 -0.285 5.583 1.00 0.00 14 PHE A C 12
ATOM 14198 O O . PHE A 1 14 ? -9.718 0.870 5.937 1.00 0.00 14 PHE A O 12
ATOM 14215 N N . THR A 1 15 ? -9.724 -1.341 6.353 1.00 0.00 15 THR A N 12
ATOM 14216 C CA . THR A 1 15 ? -10.297 -1.200 7.685 1.00 0.00 15 THR A CA 12
ATOM 14217 C C . THR A 1 15 ? -9.207 -1.039 8.739 1.00 0.00 15 THR A C 12
ATOM 14218 O O . THR A 1 15 ? -8.054 -1.406 8.514 1.00 0.00 15 THR A O 12
ATOM 14229 N N . ARG A 1 16 ? -9.580 -0.487 9.889 1.00 0.00 16 ARG A N 12
ATOM 14230 C CA . ARG A 1 16 ? -8.633 -0.277 10.977 1.00 0.00 16 ARG A CA 12
ATOM 14231 C C . ARG A 1 16 ? -7.832 -1.546 11.254 1.00 0.00 16 ARG A C 12
ATOM 14232 O O . ARG A 1 16 ? -6.609 -1.504 11.383 1.00 0.00 16 ARG A O 12
ATOM 14253 N N . ALA A 1 17 ? -8.531 -2.673 11.344 1.00 0.00 17 ALA A N 12
ATOM 14254 C CA . ALA A 1 17 ? -7.885 -3.953 11.604 1.00 0.00 17 ALA A CA 12
ATOM 14255 C C . ALA A 1 17 ? -6.844 -4.270 10.536 1.00 0.00 17 ALA A C 12
ATOM 14256 O O . ALA A 1 17 ? -5.795 -4.843 10.830 1.00 0.00 17 ALA A O 12
ATOM 14263 N N . GLN A 1 18 ? -7.142 -3.894 9.296 1.00 0.00 18 GLN A N 12
ATOM 14264 C CA . GLN A 1 18 ? -6.231 -4.140 8.184 1.00 0.00 18 GLN A CA 12
ATOM 14265 C C . GLN A 1 18 ? -5.090 -3.128 8.181 1.00 0.00 18 GLN A C 12
ATOM 14266 O O . GLN A 1 18 ? -3.965 -3.446 7.791 1.00 0.00 18 GLN A O 12
ATOM 14280 N N . LEU A 1 19 ? -5.385 -1.909 8.619 1.00 0.00 19 LEU A N 12
ATOM 14281 C CA . LEU A 1 19 ? -4.384 -0.850 8.667 1.00 0.00 19 LEU A CA 12
ATOM 14282 C C . LEU A 1 19 ? -3.380 -1.100 9.787 1.00 0.00 19 LEU A C 12
ATOM 14283 O O . LEU A 1 19 ? -2.188 -1.281 9.538 1.00 0.00 19 LEU A O 12
ATOM 14299 N N . ASP A 1 20 ? -3.870 -1.110 11.022 1.00 0.00 20 ASP A N 12
ATOM 14300 C CA . ASP A 1 20 ? -3.016 -1.341 12.182 1.00 0.00 20 ASP A CA 12
ATOM 14301 C C . ASP A 1 20 ? -1.904 -2.331 11.849 1.00 0.00 20 ASP A C 12
ATOM 14302 O O . ASP A 1 20 ? -0.785 -2.216 12.349 1.00 0.00 20 ASP A O 12
ATOM 14311 N N . VAL A 1 21 ? -2.220 -3.306 11.002 1.00 0.00 21 VAL A N 12
ATOM 14312 C CA . VAL A 1 21 ? -1.248 -4.316 10.602 1.00 0.00 21 VAL A CA 12
ATOM 14313 C C . VAL A 1 21 ? -0.353 -3.804 9.480 1.00 0.00 21 VAL A C 12
ATOM 14314 O O . VAL A 1 21 ? 0.873 -3.805 9.599 1.00 0.00 21 VAL A O 12
ATOM 14327 N N . LEU A 1 22 ? -0.972 -3.366 8.390 1.00 0.00 22 LEU A N 12
ATOM 14328 C CA . LEU A 1 22 ? -0.231 -2.849 7.244 1.00 0.00 22 LEU A CA 12
ATOM 14329 C C . LEU A 1 22 ? 0.754 -1.767 7.676 1.00 0.00 22 LEU A C 12
ATOM 14330 O O . LEU A 1 22 ? 1.936 -1.822 7.338 1.00 0.00 22 LEU A O 12
ATOM 14346 N N . GLU A 1 23 ? 0.259 -0.788 8.426 1.00 0.00 23 GLU A N 12
ATOM 14347 C CA . GLU A 1 23 ? 1.097 0.305 8.905 1.00 0.00 23 GLU A CA 12
ATOM 14348 C C . GLU A 1 23 ? 2.173 -0.211 9.857 1.00 0.00 23 GLU A C 12
ATOM 14349 O O . GLU A 1 23 ? 3.351 0.115 9.715 1.00 0.00 23 GLU A O 12
ATOM 14361 N N . ALA A 1 24 ? 1.758 -1.018 10.828 1.00 0.00 24 ALA A N 12
ATOM 14362 C CA . ALA A 1 24 ? 2.684 -1.581 11.802 1.00 0.00 24 ALA A CA 12
ATOM 14363 C C . ALA A 1 24 ? 3.876 -2.235 11.112 1.00 0.00 24 ALA A C 12
ATOM 14364 O O . ALA A 1 24 ? 5.021 -2.061 11.531 1.00 0.00 24 ALA A O 12
ATOM 14371 N N . LEU A 1 25 ? 3.600 -2.988 10.053 1.00 0.00 25 LEU A N 12
ATOM 14372 C CA . LEU A 1 25 ? 4.651 -3.670 9.305 1.00 0.00 25 LEU A CA 12
ATOM 14373 C C . LEU A 1 25 ? 5.398 -2.693 8.402 1.00 0.00 25 LEU A C 12
ATOM 14374 O O . LEU A 1 25 ? 6.547 -2.930 8.030 1.00 0.00 25 LEU A O 12
ATOM 14390 N N . PHE A 1 26 ? 4.738 -1.592 8.056 1.00 0.00 26 PHE A N 12
ATOM 14391 C CA . PHE A 1 26 ? 5.340 -0.578 7.198 1.00 0.00 26 PHE A CA 12
ATOM 14392 C C . PHE A 1 26 ? 6.247 0.347 8.004 1.00 0.00 26 PHE A C 12
ATOM 14393 O O . PHE A 1 26 ? 7.114 1.021 7.449 1.00 0.00 26 PHE A O 12
ATOM 14410 N N . ALA A 1 27 ? 6.040 0.373 9.316 1.00 0.00 27 ALA A N 12
ATOM 14411 C CA . ALA A 1 27 ? 6.839 1.213 10.199 1.00 0.00 27 ALA A CA 12
ATOM 14412 C C . ALA A 1 27 ? 8.132 0.512 10.603 1.00 0.00 27 ALA A C 12
ATOM 14413 O O . ALA A 1 27 ? 9.119 1.160 10.953 1.00 0.00 27 ALA A O 12
ATOM 14420 N N . LYS A 1 28 ? 8.119 -0.816 10.554 1.00 0.00 28 LYS A N 12
ATOM 14421 C CA . LYS A 1 28 ? 9.290 -1.606 10.915 1.00 0.00 28 LYS A CA 12
ATOM 14422 C C . LYS A 1 28 ? 10.149 -1.896 9.688 1.00 0.00 28 LYS A C 12
ATOM 14423 O O . LYS A 1 28 ? 11.368 -1.720 9.715 1.00 0.00 28 LYS A O 12
ATOM 14442 N N . THR A 1 29 ? 9.507 -2.339 8.612 1.00 0.00 29 THR A N 12
ATOM 14443 C CA . THR A 1 29 ? 10.212 -2.653 7.376 1.00 0.00 29 THR A CA 12
ATOM 14444 C C . THR A 1 29 ? 9.466 -2.108 6.164 1.00 0.00 29 THR A C 12
ATOM 14445 O O . THR A 1 29 ? 8.411 -2.621 5.790 1.00 0.00 29 THR A O 12
ATOM 14456 N N . ARG A 1 30 ? 10.020 -1.065 5.553 1.00 0.00 30 ARG A N 12
ATOM 14457 C CA . ARG A 1 30 ? 9.405 -0.450 4.383 1.00 0.00 30 ARG A CA 12
ATOM 14458 C C . ARG A 1 30 ? 9.347 -1.435 3.219 1.00 0.00 30 ARG A C 12
ATOM 14459 O O . ARG A 1 30 ? 8.423 -1.397 2.406 1.00 0.00 30 ARG A O 12
ATOM 14480 N N . TYR A 1 31 ? 10.339 -2.315 3.145 1.00 0.00 31 TYR A N 12
ATOM 14481 C CA . TYR A 1 31 ? 10.402 -3.308 2.080 1.00 0.00 31 TYR A CA 12
ATOM 14482 C C . TYR A 1 31 ? 10.417 -4.722 2.652 1.00 0.00 31 TYR A C 12
ATOM 14483 O O . TYR A 1 31 ? 11.464 -5.359 2.774 1.00 0.00 31 TYR A O 12
ATOM 14501 N N . PRO A 1 32 ? 9.228 -5.226 3.012 1.00 0.00 32 PRO A N 12
ATOM 14502 C CA . PRO A 1 32 ? 9.076 -6.570 3.577 1.00 0.00 32 PRO A CA 12
ATOM 14503 C C . PRO A 1 32 ? 9.338 -7.665 2.549 1.00 0.00 32 PRO A C 12
ATOM 14504 O O . PRO A 1 32 ? 9.426 -7.395 1.351 1.00 0.00 32 PRO A O 12
ATOM 14515 N N . ASP A 1 33 ? 9.461 -8.899 3.023 1.00 0.00 33 ASP A N 12
ATOM 14516 C CA . ASP A 1 33 ? 9.712 -10.035 2.144 1.00 0.00 33 ASP A CA 12
ATOM 14517 C C . ASP A 1 33 ? 8.427 -10.813 1.881 1.00 0.00 33 ASP A C 12
ATOM 14518 O O . ASP A 1 33 ? 7.376 -10.504 2.445 1.00 0.00 33 ASP A O 12
ATOM 14527 N N . ILE A 1 34 ? 8.517 -11.823 1.022 1.00 0.00 34 ILE A N 12
ATOM 14528 C CA . ILE A 1 34 ? 7.361 -12.645 0.686 1.00 0.00 34 ILE A CA 12
ATOM 14529 C C . ILE A 1 34 ? 6.741 -13.260 1.936 1.00 0.00 34 ILE A C 12
ATOM 14530 O O . ILE A 1 34 ? 5.519 -13.358 2.051 1.00 0.00 34 ILE A O 12
ATOM 14546 N N . PHE A 1 35 ? 7.592 -13.670 2.871 1.00 0.00 35 PHE A N 12
ATOM 14547 C CA . PHE A 1 35 ? 7.128 -14.275 4.114 1.00 0.00 35 PHE A CA 12
ATOM 14548 C C . PHE A 1 35 ? 6.281 -13.290 4.915 1.00 0.00 35 PHE A C 12
ATOM 14549 O O . PHE A 1 35 ? 5.218 -13.641 5.425 1.00 0.00 35 PHE A O 12
ATOM 14566 N N . MET A 1 36 ? 6.762 -12.056 5.021 1.00 0.00 36 MET A N 12
ATOM 14567 C CA . MET A 1 36 ? 6.049 -11.019 5.759 1.00 0.00 36 MET A CA 12
ATOM 14568 C C . MET A 1 36 ? 4.744 -10.654 5.061 1.00 0.00 36 MET A C 12
ATOM 14569 O O . MET A 1 36 ? 3.677 -10.662 5.675 1.00 0.00 36 MET A O 12
ATOM 14583 N N . ARG A 1 37 ? 4.835 -10.335 3.774 1.00 0.00 37 ARG A N 12
ATOM 14584 C CA . ARG A 1 37 ? 3.661 -9.966 2.993 1.00 0.00 37 ARG A CA 12
ATOM 14585 C C . ARG A 1 37 ? 2.596 -11.057 3.063 1.00 0.00 37 ARG A C 12
ATOM 14586 O O . ARG A 1 37 ? 1.410 -10.770 3.224 1.00 0.00 37 ARG A O 12
ATOM 14607 N N . GLU A 1 38 ? 3.029 -12.308 2.940 1.00 0.00 38 GLU A N 12
ATOM 14608 C CA . GLU A 1 38 ? 2.112 -13.441 2.988 1.00 0.00 38 GLU A CA 12
ATOM 14609 C C . GLU A 1 38 ? 1.335 -13.456 4.301 1.00 0.00 38 GLU A C 12
ATOM 14610 O O . GLU A 1 38 ? 0.106 -13.516 4.305 1.00 0.00 38 GLU A O 12
ATOM 14622 N N . GLU A 1 39 ? 2.061 -13.402 5.413 1.00 0.00 39 GLU A N 12
ATOM 14623 C CA . GLU A 1 39 ? 1.440 -13.412 6.732 1.00 0.00 39 GLU A CA 12
ATOM 14624 C C . GLU A 1 39 ? 0.336 -12.361 6.821 1.00 0.00 39 GLU A C 12
ATOM 14625 O O . GLU A 1 39 ? -0.836 -12.690 7.008 1.00 0.00 39 GLU A O 12
ATOM 14637 N N . VAL A 1 40 ? 0.719 -11.096 6.686 1.00 0.00 40 VAL A N 12
ATOM 14638 C CA . VAL A 1 40 ? -0.237 -9.997 6.750 1.00 0.00 40 VAL A CA 12
ATOM 14639 C C . VAL A 1 40 ? -1.431 -10.253 5.837 1.00 0.00 40 VAL A C 12
ATOM 14640 O O . VAL A 1 40 ? -2.571 -10.325 6.294 1.00 0.00 40 VAL A O 12
ATOM 14653 N N . ALA A 1 41 ? -1.160 -10.389 4.543 1.00 0.00 41 ALA A N 12
ATOM 14654 C CA . ALA A 1 41 ? -2.212 -10.640 3.565 1.00 0.00 41 ALA A CA 12
ATOM 14655 C C . ALA A 1 41 ? -3.160 -11.732 4.047 1.00 0.00 41 ALA A C 12
ATOM 14656 O O . ALA A 1 41 ? -4.330 -11.768 3.662 1.00 0.00 41 ALA A O 12
ATOM 14663 N N . LEU A 1 42 ? -2.649 -12.623 4.889 1.00 0.00 42 LEU A N 12
ATOM 14664 C CA . LEU A 1 42 ? -3.451 -13.718 5.424 1.00 0.00 42 LEU A CA 12
ATOM 14665 C C . LEU A 1 42 ? -4.083 -13.331 6.757 1.00 0.00 42 LEU A C 12
ATOM 14666 O O . LEU A 1 42 ? -5.117 -13.875 7.147 1.00 0.00 42 LEU A O 12
ATOM 14682 N N . LYS A 1 43 ? -3.457 -12.386 7.450 1.00 0.00 43 LYS A N 12
ATOM 14683 C CA . LYS A 1 43 ? -3.959 -11.922 8.738 1.00 0.00 43 LYS A CA 12
ATOM 14684 C C . LYS A 1 43 ? -5.064 -10.887 8.550 1.00 0.00 43 LYS A C 12
ATOM 14685 O O . LYS A 1 43 ? -6.194 -11.084 8.997 1.00 0.00 43 LYS A O 12
ATOM 14704 N N . ILE A 1 44 ? -4.729 -9.786 7.886 1.00 0.00 44 ILE A N 12
ATOM 14705 C CA . ILE A 1 44 ? -5.694 -8.722 7.638 1.00 0.00 44 ILE A CA 12
ATOM 14706 C C . ILE A 1 44 ? -6.782 -9.180 6.672 1.00 0.00 44 ILE A C 12
ATOM 14707 O O . ILE A 1 44 ? -7.717 -8.438 6.377 1.00 0.00 44 ILE A O 12
ATOM 14723 N N . ASN A 1 45 ? -6.652 -10.410 6.185 1.00 0.00 45 ASN A N 12
ATOM 14724 C CA . ASN A 1 45 ? -7.625 -10.969 5.253 1.00 0.00 45 ASN A CA 12
ATOM 14725 C C . ASN A 1 45 ? -7.657 -10.168 3.955 1.00 0.00 45 ASN A C 12
ATOM 14726 O O . ASN A 1 45 ? -8.717 -9.723 3.513 1.00 0.00 45 ASN A O 12
ATOM 14737 N N . LEU A 1 46 ? -6.489 -9.989 3.348 1.00 0.00 46 LEU A N 12
ATOM 14738 C CA . LEU A 1 46 ? -6.382 -9.243 2.099 1.00 0.00 46 LEU A CA 12
ATOM 14739 C C . LEU A 1 46 ? -5.420 -9.929 1.135 1.00 0.00 46 LEU A C 12
ATOM 14740 O O . LEU A 1 46 ? -4.521 -10.668 1.537 1.00 0.00 46 LEU A O 12
ATOM 14756 N N . PRO A 1 47 ? -5.610 -9.680 -0.169 1.00 0.00 47 PRO A N 12
ATOM 14757 C CA . PRO A 1 47 ? -4.767 -10.262 -1.218 1.00 0.00 47 PRO A CA 12
ATOM 14758 C C . PRO A 1 47 ? -3.355 -9.686 -1.213 1.00 0.00 47 PRO A C 12
ATOM 14759 O O . PRO A 1 47 ? -3.171 -8.471 -1.148 1.00 0.00 47 PRO A O 12
ATOM 14770 N N . GLU A 1 48 ? -2.362 -10.567 -1.282 1.00 0.00 48 GLU A N 12
ATOM 14771 C CA . GLU A 1 48 ? -0.966 -10.144 -1.285 1.00 0.00 48 GLU A CA 12
ATOM 14772 C C . GLU A 1 48 ? -0.779 -8.890 -2.135 1.00 0.00 48 GLU A C 12
ATOM 14773 O O . GLU A 1 48 ? 0.100 -8.071 -1.867 1.00 0.00 48 GLU A O 12
ATOM 14785 N N . SER A 1 49 ? -1.612 -8.748 -3.161 1.00 0.00 49 SER A N 12
ATOM 14786 C CA . SER A 1 49 ? -1.537 -7.597 -4.053 1.00 0.00 49 SER A CA 12
ATOM 14787 C C . SER A 1 49 ? -1.798 -6.301 -3.291 1.00 0.00 49 SER A C 12
ATOM 14788 O O . SER A 1 49 ? -0.959 -5.400 -3.272 1.00 0.00 49 SER A O 12
ATOM 14796 N N . ARG A 1 50 ? -2.967 -6.216 -2.664 1.00 0.00 50 ARG A N 12
ATOM 14797 C CA . ARG A 1 50 ? -3.340 -5.030 -1.902 1.00 0.00 50 ARG A CA 12
ATOM 14798 C C . ARG A 1 50 ? -2.230 -4.638 -0.930 1.00 0.00 50 ARG A C 12
ATOM 14799 O O . ARG A 1 50 ? -1.967 -3.454 -0.718 1.00 0.00 50 ARG A O 12
ATOM 14820 N N . VAL A 1 51 ? -1.583 -5.639 -0.342 1.00 0.00 51 VAL A N 12
ATOM 14821 C CA . VAL A 1 51 ? -0.502 -5.399 0.606 1.00 0.00 51 VAL A CA 12
ATOM 14822 C C . VAL A 1 51 ? 0.698 -4.755 -0.080 1.00 0.00 51 VAL A C 12
ATOM 14823 O O . VAL A 1 51 ? 1.174 -3.702 0.342 1.00 0.00 51 VAL A O 12
ATOM 14836 N N . GLN A 1 52 ? 1.180 -5.396 -1.140 1.00 0.00 52 GLN A N 12
ATOM 14837 C CA . GLN A 1 52 ? 2.325 -4.886 -1.884 1.00 0.00 52 GLN A CA 12
ATOM 14838 C C . GLN A 1 52 ? 2.068 -3.463 -2.370 1.00 0.00 52 GLN A C 12
ATOM 14839 O O . GLN A 1 52 ? 2.920 -2.585 -2.231 1.00 0.00 52 GLN A O 12
ATOM 14853 N N . VAL A 1 53 ? 0.889 -3.243 -2.942 1.00 0.00 53 VAL A N 12
ATOM 14854 C CA . VAL A 1 53 ? 0.519 -1.926 -3.449 1.00 0.00 53 VAL A CA 12
ATOM 14855 C C . VAL A 1 53 ? 0.414 -0.911 -2.316 1.00 0.00 53 VAL A C 12
ATOM 14856 O O . VAL A 1 53 ? 0.982 0.178 -2.392 1.00 0.00 53 VAL A O 12
ATOM 14869 N N . TRP A 1 54 ? -0.314 -1.276 -1.268 1.00 0.00 54 TRP A N 12
ATOM 14870 C CA . TRP A 1 54 ? -0.493 -0.397 -0.118 1.00 0.00 54 TRP A CA 12
ATOM 14871 C C . TRP A 1 54 ? 0.832 0.232 0.298 1.00 0.00 54 TRP A C 12
ATOM 14872 O O . TRP A 1 54 ? 0.862 1.333 0.849 1.00 0.00 54 TRP A O 12
ATOM 14893 N N . PHE A 1 55 ? 1.926 -0.473 0.030 1.00 0.00 55 PHE A N 12
ATOM 14894 C CA . PHE A 1 55 ? 3.255 0.017 0.378 1.00 0.00 55 PHE A CA 12
ATOM 14895 C C . PHE A 1 55 ? 3.806 0.922 -0.721 1.00 0.00 55 PHE A C 12
ATOM 14896 O O . PHE A 1 55 ? 4.244 2.042 -0.457 1.00 0.00 55 PHE A O 12
ATOM 14913 N N . LYS A 1 56 ? 3.780 0.428 -1.954 1.00 0.00 56 LYS A N 12
ATOM 14914 C CA . LYS A 1 56 ? 4.275 1.190 -3.094 1.00 0.00 56 LYS A CA 12
ATOM 14915 C C . LYS A 1 56 ? 3.539 2.520 -3.221 1.00 0.00 56 LYS A C 12
ATOM 14916 O O . LYS A 1 56 ? 4.066 3.481 -3.780 1.00 0.00 56 LYS A O 12
ATOM 14935 N N . ASN A 1 57 ? 2.318 2.568 -2.697 1.00 0.00 57 ASN A N 12
ATOM 14936 C CA . ASN A 1 57 ? 1.510 3.780 -2.751 1.00 0.00 57 ASN A CA 12
ATOM 14937 C C . ASN A 1 57 ? 1.919 4.756 -1.652 1.00 0.00 57 ASN A C 12
ATOM 14938 O O . ASN A 1 57 ? 2.001 5.963 -1.878 1.00 0.00 57 ASN A O 12
ATOM 14949 N N . ARG A 1 58 ? 2.176 4.224 -0.461 1.00 0.00 58 ARG A N 12
ATOM 14950 C CA . ARG A 1 58 ? 2.576 5.047 0.673 1.00 0.00 58 ARG A CA 12
ATOM 14951 C C . ARG A 1 58 ? 3.967 5.635 0.455 1.00 0.00 58 ARG A C 12
ATOM 14952 O O . ARG A 1 58 ? 4.191 6.825 0.676 1.00 0.00 58 ARG A O 12
ATOM 14973 N N . ARG A 1 59 ? 4.898 4.792 0.020 1.00 0.00 59 ARG A N 12
ATOM 14974 C CA . ARG A 1 59 ? 6.268 5.227 -0.226 1.00 0.00 59 ARG A CA 12
ATOM 14975 C C . ARG A 1 59 ? 6.291 6.481 -1.096 1.00 0.00 59 ARG A C 12
ATOM 14976 O O . ARG A 1 59 ? 7.017 7.433 -0.810 1.00 0.00 59 ARG A O 12
ATOM 14997 N N . ALA A 1 60 ? 5.494 6.473 -2.159 1.00 0.00 60 ALA A N 12
ATOM 14998 C CA . ALA A 1 60 ? 5.422 7.609 -3.069 1.00 0.00 60 ALA A CA 12
ATOM 14999 C C . ALA A 1 60 ? 5.069 8.890 -2.321 1.00 0.00 60 ALA A C 12
ATOM 15000 O O . ALA A 1 60 ? 5.710 9.925 -2.505 1.00 0.00 60 ALA A O 12
ATOM 15007 N N . LYS A 1 61 ? 4.046 8.814 -1.477 1.00 0.00 61 LYS A N 12
ATOM 15008 C CA . LYS A 1 61 ? 3.607 9.968 -0.700 1.00 0.00 61 LYS A CA 12
ATOM 15009 C C . LYS A 1 61 ? 4.712 10.443 0.238 1.00 0.00 61 LYS A C 12
ATOM 15010 O O . LYS A 1 61 ? 4.931 11.645 0.396 1.00 0.00 61 LYS A O 12
ATOM 15029 N N . CYS A 1 62 ? 5.405 9.494 0.857 1.00 0.00 62 CYS A N 12
ATOM 15030 C CA . CYS A 1 62 ? 6.488 9.817 1.780 1.00 0.00 62 CYS A CA 12
ATOM 15031 C C . CYS A 1 62 ? 7.606 10.568 1.064 1.00 0.00 62 CYS A C 12
ATOM 15032 O O . CYS A 1 62 ? 8.044 11.626 1.515 1.00 0.00 62 CYS A O 12
ATOM 15040 N N . ARG A 1 63 ? 8.065 10.012 -0.052 1.00 0.00 63 ARG A N 12
ATOM 15041 C CA . ARG A 1 63 ? 9.135 10.628 -0.829 1.00 0.00 63 ARG A CA 12
ATOM 15042 C C . ARG A 1 63 ? 8.726 12.016 -1.311 1.00 0.00 63 ARG A C 12
ATOM 15043 O O . ARG A 1 63 ? 9.465 12.985 -1.139 1.00 0.00 63 ARG A O 12
ATOM 15064 N N . GLN A 1 64 ? 7.545 12.104 -1.915 1.00 0.00 64 GLN A N 12
ATOM 15065 C CA . GLN A 1 64 ? 7.040 13.374 -2.423 1.00 0.00 64 GLN A CA 12
ATOM 15066 C C . GLN A 1 64 ? 6.937 14.405 -1.305 1.00 0.00 64 GLN A C 12
ATOM 15067 O O . GLN A 1 64 ? 7.333 15.558 -1.474 1.00 0.00 64 GLN A O 12
ATOM 15081 N N . GLN A 1 65 ? 6.404 13.982 -0.163 1.00 0.00 65 GLN A N 12
ATOM 15082 C CA . GLN A 1 65 ? 6.249 14.871 0.982 1.00 0.00 65 GLN A CA 12
ATOM 15083 C C . GLN A 1 65 ? 7.533 15.651 1.244 1.00 0.00 65 GLN A C 12
ATOM 15084 O O . GLN A 1 65 ? 8.633 15.132 1.060 1.00 0.00 65 GLN A O 12
ATOM 15098 N N . GLN A 1 66 ? 7.384 16.900 1.673 1.00 0.00 66 GLN A N 12
ATOM 15099 C CA . GLN A 1 66 ? 8.533 17.751 1.959 1.00 0.00 66 GLN A CA 12
ATOM 15100 C C . GLN A 1 66 ? 9.634 16.962 2.659 1.00 0.00 66 GLN A C 12
ATOM 15101 O O . GLN A 1 66 ? 9.358 16.087 3.478 1.00 0.00 66 GLN A O 12
ATOM 15115 N N . GLN A 1 67 ? 10.883 17.279 2.329 1.00 0.00 67 GLN A N 12
ATOM 15116 C CA . GLN A 1 67 ? 12.026 16.598 2.925 1.00 0.00 67 GLN A CA 12
ATOM 15117 C C . GLN A 1 67 ? 13.088 17.600 3.363 1.00 0.00 67 GLN A C 12
ATOM 15118 O O . GLN A 1 67 ? 13.367 18.570 2.659 1.00 0.00 67 GLN A O 12
ATOM 15132 N N . GLN A 1 68 ? 13.677 17.358 4.530 1.00 0.00 68 GLN A N 12
ATOM 15133 C CA . GLN A 1 68 ? 14.709 18.241 5.062 1.00 0.00 68 GLN A CA 12
ATOM 15134 C C . GLN A 1 68 ? 16.049 17.983 4.382 1.00 0.00 68 GLN A C 12
ATOM 15135 O O . GLN A 1 68 ? 16.806 17.106 4.796 1.00 0.00 68 GLN A O 12
ATOM 15149 N N . GLN A 1 69 ? 16.335 18.753 3.337 1.00 0.00 69 GLN A N 12
ATOM 15150 C CA . GLN A 1 69 ? 17.584 18.606 2.600 1.00 0.00 69 GLN A CA 12
ATOM 15151 C C . GLN A 1 69 ? 18.349 19.925 2.557 1.00 0.00 69 GLN A C 12
ATOM 15152 O O . GLN A 1 69 ? 17.874 20.945 3.056 1.00 0.00 69 GLN A O 12
ATOM 15166 N N . GLN A 1 70 ? 19.536 19.896 1.958 1.00 0.00 70 GLN A N 12
ATOM 15167 C CA . GLN A 1 70 ? 20.366 21.090 1.852 1.00 0.00 70 GLN A CA 12
ATOM 15168 C C . GLN A 1 70 ? 19.562 22.266 1.307 1.00 0.00 70 GLN A C 12
ATOM 15169 O O . GLN A 1 70 ? 19.615 23.370 1.848 1.00 0.00 70 GLN A O 12
ATOM 15183 N N . ASN A 1 71 ? 18.817 22.021 0.234 1.00 0.00 71 ASN A N 12
ATOM 15184 C CA . ASN A 1 71 ? 18.002 23.061 -0.384 1.00 0.00 71 ASN A CA 12
ATOM 15185 C C . ASN A 1 71 ? 18.880 24.116 -1.050 1.00 0.00 71 ASN A C 12
ATOM 15186 O O . ASN A 1 71 ? 18.609 25.312 -0.959 1.00 0.00 71 ASN A O 12
ATOM 15197 N N . GLY A 1 72 ? 19.934 23.663 -1.722 1.00 0.00 72 GLY A N 12
ATOM 15198 C CA . GLY A 1 72 ? 20.836 24.580 -2.395 1.00 0.00 72 GLY A CA 12
ATOM 15199 C C . GLY A 1 72 ? 21.392 24.007 -3.683 1.00 0.00 72 GLY A C 12
ATOM 15200 O O . GLY A 1 72 ? 22.583 24.135 -3.964 1.00 0.00 72 GLY A O 12
ATOM 15204 N N . GLY A 1 73 ? 20.528 23.370 -4.467 1.00 0.00 73 GLY A N 12
ATOM 15205 C CA . GLY A 1 73 ? 20.960 22.782 -5.722 1.00 0.00 73 GLY A CA 12
ATOM 15206 C C . GLY A 1 73 ? 19.888 22.849 -6.792 1.00 0.00 73 GLY A C 12
ATOM 15207 O O . GLY A 1 73 ? 18.867 23.513 -6.616 1.00 0.00 73 GLY A O 12
ATOM 15211 N N . GLN A 1 74 ? 20.122 22.161 -7.905 1.00 0.00 74 GLN A N 12
ATOM 15212 C CA . GLN A 1 74 ? 19.169 22.147 -9.008 1.00 0.00 74 GLN A CA 12
ATOM 15213 C C . GLN A 1 74 ? 17.865 21.475 -8.593 1.00 0.00 74 GLN A C 12
ATOM 15214 O O . GLN A 1 74 ? 17.752 20.249 -8.615 1.00 0.00 74 GLN A O 12
ATOM 15228 N N . SER A 1 75 ? 16.881 22.285 -8.214 1.00 0.00 75 SER A N 12
ATOM 15229 C CA . SER A 1 75 ? 15.586 21.769 -7.790 1.00 0.00 75 SER A CA 12
ATOM 15230 C C . SER A 1 75 ? 14.791 21.248 -8.983 1.00 0.00 75 SER A C 12
ATOM 15231 O O . SER A 1 75 ? 14.186 20.178 -8.921 1.00 0.00 75 SER A O 12
ATOM 15239 N N . GLY A 1 76 ? 14.797 22.013 -10.070 1.00 0.00 76 GLY A N 12
ATOM 15240 C CA . GLY A 1 76 ? 14.074 21.614 -11.263 1.00 0.00 76 GLY A CA 12
ATOM 15241 C C . GLY A 1 76 ? 13.246 22.742 -11.845 1.00 0.00 76 GLY A C 12
ATOM 15242 O O . GLY A 1 76 ? 12.716 23.588 -11.123 1.00 0.00 76 GLY A O 12
ATOM 15246 N N . PRO A 1 77 ? 13.126 22.767 -13.180 1.00 0.00 77 PRO A N 12
ATOM 15247 C CA . PRO A 1 77 ? 12.359 23.796 -13.888 1.00 0.00 77 PRO A CA 12
ATOM 15248 C C . PRO A 1 77 ? 10.858 23.660 -13.658 1.00 0.00 77 PRO A C 12
ATOM 15249 O O . PRO A 1 77 ? 10.401 22.712 -13.021 1.00 0.00 77 PRO A O 12
ATOM 15260 N N . SER A 1 78 ? 10.095 24.615 -14.182 1.00 0.00 78 SER A N 12
ATOM 15261 C CA . SER A 1 78 ? 8.645 24.603 -14.031 1.00 0.00 78 SER A CA 12
ATOM 15262 C C . SER A 1 78 ? 7.956 24.627 -15.392 1.00 0.00 78 SER A C 12
ATOM 15263 O O . SER A 1 78 ? 8.558 25.004 -16.398 1.00 0.00 78 SER A O 12
ATOM 15271 N N . SER A 1 79 ? 6.691 24.220 -15.415 1.00 0.00 79 SER A N 12
ATOM 15272 C CA . SER A 1 79 ? 5.921 24.190 -16.653 1.00 0.00 79 SER A CA 12
ATOM 15273 C C . SER A 1 79 ? 5.277 25.546 -16.925 1.00 0.00 79 SER A C 12
ATOM 15274 O O . SER A 1 79 ? 5.520 26.165 -17.961 1.00 0.00 79 SER A O 12
ATOM 15282 N N . GLY A 1 80 ? 4.454 26.003 -15.987 1.00 0.00 80 GLY A N 12
ATOM 15283 C CA . GLY A 1 80 ? 3.787 27.283 -16.143 1.00 0.00 80 GLY A CA 12
ATOM 15284 C C . GLY A 1 80 ? 3.663 28.036 -14.834 1.00 0.00 80 GLY A C 12
ATOM 15285 O O . GLY A 1 80 ? 2.741 28.831 -14.652 1.00 0.00 80 GLY A O 12
ATOM 15289 N N . GLY A 1 1 ? -12.474 0.362 -24.293 1.00 0.00 1 GLY A N 13
ATOM 15290 C CA . GLY A 1 1 ? -13.211 -0.229 -25.394 1.00 0.00 1 GLY A CA 13
ATOM 15291 C C . GLY A 1 1 ? -12.690 -1.601 -25.770 1.00 0.00 1 GLY A C 13
ATOM 15292 O O . GLY A 1 1 ? -12.768 -2.541 -24.979 1.00 0.00 1 GLY A O 13
ATOM 15296 N N . SER A 1 2 ? -12.159 -1.719 -26.983 1.00 0.00 2 SER A N 13
ATOM 15297 C CA . SER A 1 2 ? -11.628 -2.989 -27.465 1.00 0.00 2 SER A CA 13
ATOM 15298 C C . SER A 1 2 ? -10.787 -3.670 -26.389 1.00 0.00 2 SER A C 13
ATOM 15299 O O . SER A 1 2 ? -9.635 -3.301 -26.161 1.00 0.00 2 SER A O 13
ATOM 15307 N N . SER A 1 3 ? -11.373 -4.665 -25.731 1.00 0.00 3 SER A N 13
ATOM 15308 C CA . SER A 1 3 ? -10.681 -5.396 -24.677 1.00 0.00 3 SER A CA 13
ATOM 15309 C C . SER A 1 3 ? -9.535 -6.223 -25.251 1.00 0.00 3 SER A C 13
ATOM 15310 O O . SER A 1 3 ? -9.373 -6.321 -26.467 1.00 0.00 3 SER A O 13
ATOM 15318 N N . GLY A 1 4 ? -8.741 -6.818 -24.366 1.00 0.00 4 GLY A N 13
ATOM 15319 C CA . GLY A 1 4 ? -7.619 -7.630 -24.803 1.00 0.00 4 GLY A CA 13
ATOM 15320 C C . GLY A 1 4 ? -6.876 -8.263 -23.643 1.00 0.00 4 GLY A C 13
ATOM 15321 O O . GLY A 1 4 ? -5.791 -7.814 -23.273 1.00 0.00 4 GLY A O 13
ATOM 15325 N N . SER A 1 5 ? -7.461 -9.308 -23.067 1.00 0.00 5 SER A N 13
ATOM 15326 C CA . SER A 1 5 ? -6.849 -10.001 -21.939 1.00 0.00 5 SER A CA 13
ATOM 15327 C C . SER A 1 5 ? -6.817 -9.106 -20.704 1.00 0.00 5 SER A C 13
ATOM 15328 O O . SER A 1 5 ? -5.820 -9.057 -19.985 1.00 0.00 5 SER A O 13
ATOM 15336 N N . SER A 1 6 ? -7.917 -8.398 -20.466 1.00 0.00 6 SER A N 13
ATOM 15337 C CA . SER A 1 6 ? -8.015 -7.501 -19.321 1.00 0.00 6 SER A CA 13
ATOM 15338 C C . SER A 1 6 ? -9.470 -7.313 -18.901 1.00 0.00 6 SER A C 13
ATOM 15339 O O . SER A 1 6 ? -10.333 -7.021 -19.727 1.00 0.00 6 SER A O 13
ATOM 15347 N N . GLY A 1 7 ? -9.733 -7.483 -17.608 1.00 0.00 7 GLY A N 13
ATOM 15348 C CA . GLY A 1 7 ? -11.083 -7.329 -17.100 1.00 0.00 7 GLY A CA 13
ATOM 15349 C C . GLY A 1 7 ? -11.309 -5.976 -16.455 1.00 0.00 7 GLY A C 13
ATOM 15350 O O . GLY A 1 7 ? -11.362 -4.955 -17.141 1.00 0.00 7 GLY A O 13
ATOM 15354 N N . ARG A 1 8 ? -11.444 -5.967 -15.133 1.00 0.00 8 ARG A N 13
ATOM 15355 C CA . ARG A 1 8 ? -11.668 -4.729 -14.396 1.00 0.00 8 ARG A CA 13
ATOM 15356 C C . ARG A 1 8 ? -10.709 -4.619 -13.214 1.00 0.00 8 ARG A C 13
ATOM 15357 O O . ARG A 1 8 ? -10.198 -5.624 -12.721 1.00 0.00 8 ARG A O 13
ATOM 15378 N N . ARG A 1 9 ? -10.470 -3.391 -12.766 1.00 0.00 9 ARG A N 13
ATOM 15379 C CA . ARG A 1 9 ? -9.571 -3.148 -11.644 1.00 0.00 9 ARG A CA 13
ATOM 15380 C C . ARG A 1 9 ? -10.287 -3.374 -10.316 1.00 0.00 9 ARG A C 13
ATOM 15381 O O . ARG A 1 9 ? -11.502 -3.566 -10.280 1.00 0.00 9 ARG A O 13
ATOM 15402 N N . GLU A 1 10 ? -9.524 -3.350 -9.227 1.00 0.00 10 GLU A N 13
ATOM 15403 C CA . GLU A 1 10 ? -10.087 -3.554 -7.897 1.00 0.00 10 GLU A CA 13
ATOM 15404 C C . GLU A 1 10 ? -10.113 -2.246 -7.111 1.00 0.00 10 GLU A C 13
ATOM 15405 O O . GLU A 1 10 ? -9.269 -1.373 -7.311 1.00 0.00 10 GLU A O 13
ATOM 15417 N N . ARG A 1 11 ? -11.088 -2.119 -6.218 1.00 0.00 11 ARG A N 13
ATOM 15418 C CA . ARG A 1 11 ? -11.226 -0.918 -5.403 1.00 0.00 11 ARG A CA 13
ATOM 15419 C C . ARG A 1 11 ? -10.310 -0.980 -4.184 1.00 0.00 11 ARG A C 13
ATOM 15420 O O . ARG A 1 11 ? -10.120 -2.041 -3.589 1.00 0.00 11 ARG A O 13
ATOM 15441 N N . THR A 1 12 ? -9.743 0.166 -3.817 1.00 0.00 12 THR A N 13
ATOM 15442 C CA . THR A 1 12 ? -8.846 0.242 -2.671 1.00 0.00 12 THR A CA 13
ATOM 15443 C C . THR A 1 12 ? -9.603 0.627 -1.405 1.00 0.00 12 THR A C 13
ATOM 15444 O O . THR A 1 12 ? -9.914 1.798 -1.186 1.00 0.00 12 THR A O 13
ATOM 15455 N N . THR A 1 13 ? -9.897 -0.366 -0.572 1.00 0.00 13 THR A N 13
ATOM 15456 C CA . THR A 1 13 ? -10.619 -0.132 0.673 1.00 0.00 13 THR A CA 13
ATOM 15457 C C . THR A 1 13 ? -9.956 -0.858 1.838 1.00 0.00 13 THR A C 13
ATOM 15458 O O . THR A 1 13 ? -9.868 -2.086 1.848 1.00 0.00 13 THR A O 13
ATOM 15469 N N . PHE A 1 14 ? -9.490 -0.091 2.819 1.00 0.00 14 PHE A N 13
ATOM 15470 C CA . PHE A 1 14 ? -8.834 -0.662 3.989 1.00 0.00 14 PHE A CA 13
ATOM 15471 C C . PHE A 1 14 ? -9.492 -0.170 5.275 1.00 0.00 14 PHE A C 13
ATOM 15472 O O . PHE A 1 14 ? -9.886 0.992 5.380 1.00 0.00 14 PHE A O 13
ATOM 15489 N N . THR A 1 15 ? -9.607 -1.063 6.253 1.00 0.00 15 THR A N 13
ATOM 15490 C CA . THR A 1 15 ? -10.218 -0.722 7.532 1.00 0.00 15 THR A CA 13
ATOM 15491 C C . THR A 1 15 ? -9.158 -0.433 8.588 1.00 0.00 15 THR A C 13
ATOM 15492 O O . THR A 1 15 ? -7.992 -0.794 8.425 1.00 0.00 15 THR A O 13
ATOM 15503 N N . ARG A 1 16 ? -9.570 0.220 9.670 1.00 0.00 16 ARG A N 13
ATOM 15504 C CA . ARG A 1 16 ? -8.654 0.558 10.753 1.00 0.00 16 ARG A CA 13
ATOM 15505 C C . ARG A 1 16 ? -7.814 -0.652 11.152 1.00 0.00 16 ARG A C 13
ATOM 15506 O O . ARG A 1 16 ? -6.608 -0.538 11.370 1.00 0.00 16 ARG A O 13
ATOM 15527 N N . ALA A 1 17 ? -8.461 -1.809 11.247 1.00 0.00 17 ALA A N 13
ATOM 15528 C CA . ALA A 1 17 ? -7.774 -3.040 11.619 1.00 0.00 17 ALA A CA 13
ATOM 15529 C C . ALA A 1 17 ? -6.725 -3.419 10.579 1.00 0.00 17 ALA A C 13
ATOM 15530 O O . ALA A 1 17 ? -5.542 -3.544 10.894 1.00 0.00 17 ALA A O 13
ATOM 15537 N N . GLN A 1 18 ? -7.167 -3.601 9.339 1.00 0.00 18 GLN A N 13
ATOM 15538 C CA . GLN A 1 18 ? -6.266 -3.968 8.253 1.00 0.00 18 GLN A CA 13
ATOM 15539 C C . GLN A 1 18 ? -5.089 -3.001 8.173 1.00 0.00 18 GLN A C 13
ATOM 15540 O O . GLN A 1 18 ? -3.942 -3.416 7.998 1.00 0.00 18 GLN A O 13
ATOM 15554 N N . LEU A 1 19 ? -5.379 -1.712 8.302 1.00 0.00 19 LEU A N 13
ATOM 15555 C CA . LEU A 1 19 ? -4.344 -0.685 8.244 1.00 0.00 19 LEU A CA 13
ATOM 15556 C C . LEU A 1 19 ? -3.382 -0.815 9.420 1.00 0.00 19 LEU A C 13
ATOM 15557 O O . LEU A 1 19 ? -2.177 -0.986 9.234 1.00 0.00 19 LEU A O 13
ATOM 15573 N N . ASP A 1 20 ? -3.922 -0.735 10.631 1.00 0.00 20 ASP A N 13
ATOM 15574 C CA . ASP A 1 20 ? -3.112 -0.846 11.839 1.00 0.00 20 ASP A CA 13
ATOM 15575 C C . ASP A 1 20 ? -1.988 -1.859 11.647 1.00 0.00 20 ASP A C 13
ATOM 15576 O O . ASP A 1 20 ? -0.880 -1.676 12.153 1.00 0.00 20 ASP A O 13
ATOM 15585 N N . VAL A 1 21 ? -2.280 -2.929 10.914 1.00 0.00 21 VAL A N 13
ATOM 15586 C CA . VAL A 1 21 ? -1.294 -3.971 10.655 1.00 0.00 21 VAL A CA 13
ATOM 15587 C C . VAL A 1 21 ? -0.348 -3.566 9.531 1.00 0.00 21 VAL A C 13
ATOM 15588 O O . VAL A 1 21 ? 0.872 -3.673 9.662 1.00 0.00 21 VAL A O 13
ATOM 15601 N N . LEU A 1 22 ? -0.918 -3.099 8.425 1.00 0.00 22 LEU A N 13
ATOM 15602 C CA . LEU A 1 22 ? -0.125 -2.676 7.276 1.00 0.00 22 LEU A CA 13
ATOM 15603 C C . LEU A 1 22 ? 0.903 -1.625 7.681 1.00 0.00 22 LEU A C 13
ATOM 15604 O O . LEU A 1 22 ? 2.067 -1.699 7.287 1.00 0.00 22 LEU A O 13
ATOM 15620 N N . GLU A 1 23 ? 0.465 -0.650 8.471 1.00 0.00 23 GLU A N 13
ATOM 15621 C CA . GLU A 1 23 ? 1.349 0.415 8.930 1.00 0.00 23 GLU A CA 13
ATOM 15622 C C . GLU A 1 23 ? 2.412 -0.131 9.879 1.00 0.00 23 GLU A C 13
ATOM 15623 O O . GLU A 1 23 ? 3.574 0.271 9.825 1.00 0.00 23 GLU A O 13
ATOM 15635 N N . ALA A 1 24 ? 2.003 -1.049 10.750 1.00 0.00 24 ALA A N 13
ATOM 15636 C CA . ALA A 1 24 ? 2.919 -1.651 11.710 1.00 0.00 24 ALA A CA 13
ATOM 15637 C C . ALA A 1 24 ? 4.094 -2.320 11.004 1.00 0.00 24 ALA A C 13
ATOM 15638 O O . ALA A 1 24 ? 5.229 -2.266 11.479 1.00 0.00 24 ALA A O 13
ATOM 15645 N N . LEU A 1 25 ? 3.814 -2.951 9.869 1.00 0.00 25 LEU A N 13
ATOM 15646 C CA . LEU A 1 25 ? 4.848 -3.631 9.097 1.00 0.00 25 LEU A CA 13
ATOM 15647 C C . LEU A 1 25 ? 5.655 -2.635 8.271 1.00 0.00 25 LEU A C 13
ATOM 15648 O O . LEU A 1 25 ? 6.776 -2.925 7.852 1.00 0.00 25 LEU A O 13
ATOM 15664 N N . PHE A 1 26 ? 5.078 -1.460 8.042 1.00 0.00 26 PHE A N 13
ATOM 15665 C CA . PHE A 1 26 ? 5.744 -0.420 7.266 1.00 0.00 26 PHE A CA 13
ATOM 15666 C C . PHE A 1 26 ? 6.711 0.374 8.140 1.00 0.00 26 PHE A C 13
ATOM 15667 O O . PHE A 1 26 ? 7.647 0.997 7.640 1.00 0.00 26 PHE A O 13
ATOM 15684 N N . ALA A 1 27 ? 6.476 0.348 9.447 1.00 0.00 27 ALA A N 13
ATOM 15685 C CA . ALA A 1 27 ? 7.326 1.063 10.391 1.00 0.00 27 ALA A CA 13
ATOM 15686 C C . ALA A 1 27 ? 8.597 0.277 10.691 1.00 0.00 27 ALA A C 13
ATOM 15687 O O . ALA A 1 27 ? 9.665 0.855 10.890 1.00 0.00 27 ALA A O 13
ATOM 15694 N N . LYS A 1 28 ? 8.475 -1.046 10.724 1.00 0.00 28 LYS A N 13
ATOM 15695 C CA . LYS A 1 28 ? 9.614 -1.914 10.999 1.00 0.00 28 LYS A CA 13
ATOM 15696 C C . LYS A 1 28 ? 10.452 -2.127 9.742 1.00 0.00 28 LYS A C 13
ATOM 15697 O O . LYS A 1 28 ? 11.677 -2.007 9.773 1.00 0.00 28 LYS A O 13
ATOM 15716 N N . THR A 1 29 ? 9.784 -2.442 8.637 1.00 0.00 29 THR A N 13
ATOM 15717 C CA . THR A 1 29 ? 10.467 -2.671 7.370 1.00 0.00 29 THR A CA 13
ATOM 15718 C C . THR A 1 29 ? 9.714 -2.022 6.214 1.00 0.00 29 THR A C 13
ATOM 15719 O O . THR A 1 29 ? 8.506 -2.209 6.065 1.00 0.00 29 THR A O 13
ATOM 15730 N N . ARG A 1 30 ? 10.434 -1.259 5.399 1.00 0.00 30 ARG A N 13
ATOM 15731 C CA . ARG A 1 30 ? 9.834 -0.582 4.256 1.00 0.00 30 ARG A CA 13
ATOM 15732 C C . ARG A 1 30 ? 9.632 -1.550 3.094 1.00 0.00 30 ARG A C 13
ATOM 15733 O O . ARG A 1 30 ? 8.703 -1.399 2.300 1.00 0.00 30 ARG A O 13
ATOM 15754 N N . TYR A 1 31 ? 10.508 -2.545 3.001 1.00 0.00 31 TYR A N 13
ATOM 15755 C CA . TYR A 1 31 ? 10.428 -3.536 1.936 1.00 0.00 31 TYR A CA 13
ATOM 15756 C C . TYR A 1 31 ? 10.343 -4.947 2.509 1.00 0.00 31 TYR A C 13
ATOM 15757 O O . TYR A 1 31 ? 11.333 -5.676 2.583 1.00 0.00 31 TYR A O 13
ATOM 15775 N N . PRO A 1 32 ? 9.131 -5.344 2.925 1.00 0.00 32 PRO A N 13
ATOM 15776 C CA . PRO A 1 32 ? 8.886 -6.670 3.499 1.00 0.00 32 PRO A CA 13
ATOM 15777 C C . PRO A 1 32 ? 9.001 -7.781 2.460 1.00 0.00 32 PRO A C 13
ATOM 15778 O O . PRO A 1 32 ? 8.498 -7.655 1.344 1.00 0.00 32 PRO A O 13
ATOM 15789 N N . ASP A 1 33 ? 9.665 -8.869 2.836 1.00 0.00 33 ASP A N 13
ATOM 15790 C CA . ASP A 1 33 ? 9.844 -10.003 1.937 1.00 0.00 33 ASP A CA 13
ATOM 15791 C C . ASP A 1 33 ? 8.511 -10.689 1.654 1.00 0.00 33 ASP A C 13
ATOM 15792 O O . ASP A 1 33 ? 7.485 -10.337 2.237 1.00 0.00 33 ASP A O 13
ATOM 15801 N N . ILE A 1 34 ? 8.534 -11.667 0.756 1.00 0.00 34 ILE A N 13
ATOM 15802 C CA . ILE A 1 34 ? 7.327 -12.402 0.396 1.00 0.00 34 ILE A CA 13
ATOM 15803 C C . ILE A 1 34 ? 6.694 -13.053 1.621 1.00 0.00 34 ILE A C 13
ATOM 15804 O O . ILE A 1 34 ? 5.471 -13.089 1.755 1.00 0.00 34 ILE A O 13
ATOM 15820 N N . PHE A 1 35 ? 7.535 -13.565 2.513 1.00 0.00 35 PHE A N 13
ATOM 15821 C CA . PHE A 1 35 ? 7.058 -14.214 3.729 1.00 0.00 35 PHE A CA 13
ATOM 15822 C C . PHE A 1 35 ? 6.205 -13.258 4.557 1.00 0.00 35 PHE A C 13
ATOM 15823 O O . PHE A 1 35 ? 5.091 -13.592 4.958 1.00 0.00 35 PHE A O 13
ATOM 15840 N N . MET A 1 36 ? 6.738 -12.067 4.810 1.00 0.00 36 MET A N 13
ATOM 15841 C CA . MET A 1 36 ? 6.026 -11.062 5.590 1.00 0.00 36 MET A CA 13
ATOM 15842 C C . MET A 1 36 ? 4.683 -10.728 4.950 1.00 0.00 36 MET A C 13
ATOM 15843 O O . MET A 1 36 ? 3.647 -10.737 5.616 1.00 0.00 36 MET A O 13
ATOM 15857 N N . ARG A 1 37 ? 4.707 -10.432 3.654 1.00 0.00 37 ARG A N 13
ATOM 15858 C CA . ARG A 1 37 ? 3.491 -10.094 2.925 1.00 0.00 37 ARG A CA 13
ATOM 15859 C C . ARG A 1 37 ? 2.433 -11.181 3.097 1.00 0.00 37 ARG A C 13
ATOM 15860 O O . ARG A 1 37 ? 1.254 -10.887 3.288 1.00 0.00 37 ARG A O 13
ATOM 15881 N N . GLU A 1 38 ? 2.865 -12.436 3.026 1.00 0.00 38 GLU A N 13
ATOM 15882 C CA . GLU A 1 38 ? 1.955 -13.566 3.172 1.00 0.00 38 GLU A CA 13
ATOM 15883 C C . GLU A 1 38 ? 1.242 -13.519 4.520 1.00 0.00 38 GLU A C 13
ATOM 15884 O O . GLU A 1 38 ? 0.013 -13.538 4.584 1.00 0.00 38 GLU A O 13
ATOM 15896 N N . GLU A 1 39 ? 2.023 -13.458 5.594 1.00 0.00 39 GLU A N 13
ATOM 15897 C CA . GLU A 1 39 ? 1.466 -13.410 6.941 1.00 0.00 39 GLU A CA 13
ATOM 15898 C C . GLU A 1 39 ? 0.362 -12.360 7.036 1.00 0.00 39 GLU A C 13
ATOM 15899 O O . GLU A 1 39 ? -0.785 -12.676 7.353 1.00 0.00 39 GLU A O 13
ATOM 15911 N N . VAL A 1 40 ? 0.718 -11.109 6.760 1.00 0.00 40 VAL A N 13
ATOM 15912 C CA . VAL A 1 40 ? -0.241 -10.013 6.814 1.00 0.00 40 VAL A CA 13
ATOM 15913 C C . VAL A 1 40 ? -1.437 -10.283 5.907 1.00 0.00 40 VAL A C 13
ATOM 15914 O O . VAL A 1 40 ? -2.577 -10.336 6.366 1.00 0.00 40 VAL A O 13
ATOM 15927 N N . ALA A 1 41 ? -1.168 -10.454 4.617 1.00 0.00 41 ALA A N 13
ATOM 15928 C CA . ALA A 1 41 ? -2.221 -10.722 3.646 1.00 0.00 41 ALA A CA 13
ATOM 15929 C C . ALA A 1 41 ? -3.155 -11.823 4.138 1.00 0.00 41 ALA A C 13
ATOM 15930 O O . ALA A 1 41 ? -4.316 -11.892 3.735 1.00 0.00 41 ALA A O 13
ATOM 15937 N N . LEU A 1 42 ? -2.640 -12.682 5.011 1.00 0.00 42 LEU A N 13
ATOM 15938 C CA . LEU A 1 42 ? -3.428 -13.781 5.558 1.00 0.00 42 LEU A CA 13
ATOM 15939 C C . LEU A 1 42 ? -4.077 -13.380 6.879 1.00 0.00 42 LEU A C 13
ATOM 15940 O O . LEU A 1 42 ? -5.111 -13.926 7.266 1.00 0.00 42 LEU A O 13
ATOM 15956 N N . LYS A 1 43 ? -3.466 -12.421 7.566 1.00 0.00 43 LYS A N 13
ATOM 15957 C CA . LYS A 1 43 ? -3.985 -11.944 8.842 1.00 0.00 43 LYS A CA 13
ATOM 15958 C C . LYS A 1 43 ? -5.093 -10.918 8.629 1.00 0.00 43 LYS A C 13
ATOM 15959 O O . LYS A 1 43 ? -6.234 -11.128 9.041 1.00 0.00 43 LYS A O 13
ATOM 15978 N N . ILE A 1 44 ? -4.749 -9.809 7.983 1.00 0.00 44 ILE A N 13
ATOM 15979 C CA . ILE A 1 44 ? -5.716 -8.752 7.713 1.00 0.00 44 ILE A CA 13
ATOM 15980 C C . ILE A 1 44 ? -6.802 -9.231 6.756 1.00 0.00 44 ILE A C 13
ATOM 15981 O O . ILE A 1 44 ? -7.761 -8.512 6.479 1.00 0.00 44 ILE A O 13
ATOM 15997 N N . ASN A 1 45 ? -6.646 -10.453 6.257 1.00 0.00 45 ASN A N 13
ATOM 15998 C CA . ASN A 1 45 ? -7.614 -11.030 5.331 1.00 0.00 45 ASN A CA 13
ATOM 15999 C C . ASN A 1 45 ? -7.644 -10.251 4.019 1.00 0.00 45 ASN A C 13
ATOM 16000 O O . ASN A 1 45 ? -8.702 -9.809 3.571 1.00 0.00 45 ASN A O 13
ATOM 16011 N N . LEU A 1 46 ? -6.475 -10.089 3.408 1.00 0.00 46 LEU A N 13
ATOM 16012 C CA . LEU A 1 46 ? -6.366 -9.364 2.147 1.00 0.00 46 LEU A CA 13
ATOM 16013 C C . LEU A 1 46 ? -5.435 -10.090 1.181 1.00 0.00 46 LEU A C 13
ATOM 16014 O O . LEU A 1 46 ? -4.563 -10.861 1.582 1.00 0.00 46 LEU A O 13
ATOM 16030 N N . PRO A 1 47 ? -5.622 -9.838 -0.123 1.00 0.00 47 PRO A N 13
ATOM 16031 C CA . PRO A 1 47 ? -4.806 -10.456 -1.173 1.00 0.00 47 PRO A CA 13
ATOM 16032 C C . PRO A 1 47 ? -3.374 -9.934 -1.177 1.00 0.00 47 PRO A C 13
ATOM 16033 O O . PRO A 1 47 ? -3.145 -8.725 -1.195 1.00 0.00 47 PRO A O 13
ATOM 16044 N N . GLU A 1 48 ? -2.414 -10.853 -1.162 1.00 0.00 48 GLU A N 13
ATOM 16045 C CA . GLU A 1 48 ? -1.003 -10.483 -1.163 1.00 0.00 48 GLU A CA 13
ATOM 16046 C C . GLU A 1 48 ? -0.754 -9.291 -2.082 1.00 0.00 48 GLU A C 13
ATOM 16047 O O . GLU A 1 48 ? 0.109 -8.455 -1.812 1.00 0.00 48 GLU A O 13
ATOM 16059 N N . SER A 1 49 ? -1.516 -9.219 -3.169 1.00 0.00 49 SER A N 13
ATOM 16060 C CA . SER A 1 49 ? -1.376 -8.132 -4.131 1.00 0.00 49 SER A CA 13
ATOM 16061 C C . SER A 1 49 ? -1.646 -6.784 -3.470 1.00 0.00 49 SER A C 13
ATOM 16062 O O . SER A 1 49 ? -0.777 -5.912 -3.435 1.00 0.00 49 SER A O 13
ATOM 16070 N N . ARG A 1 50 ? -2.856 -6.621 -2.946 1.00 0.00 50 ARG A N 13
ATOM 16071 C CA . ARG A 1 50 ? -3.242 -5.379 -2.287 1.00 0.00 50 ARG A CA 13
ATOM 16072 C C . ARG A 1 50 ? -2.193 -4.959 -1.261 1.00 0.00 50 ARG A C 13
ATOM 16073 O O . ARG A 1 50 ? -1.866 -3.779 -1.139 1.00 0.00 50 ARG A O 13
ATOM 16094 N N . VAL A 1 51 ? -1.671 -5.934 -0.524 1.00 0.00 51 VAL A N 13
ATOM 16095 C CA . VAL A 1 51 ? -0.659 -5.667 0.491 1.00 0.00 51 VAL A CA 13
ATOM 16096 C C . VAL A 1 51 ? 0.569 -5.000 -0.118 1.00 0.00 51 VAL A C 13
ATOM 16097 O O . VAL A 1 51 ? 0.995 -3.936 0.329 1.00 0.00 51 VAL A O 13
ATOM 16110 N N . GLN A 1 52 ? 1.132 -5.633 -1.142 1.00 0.00 52 GLN A N 13
ATOM 16111 C CA . GLN A 1 52 ? 2.312 -5.100 -1.814 1.00 0.00 52 GLN A CA 13
ATOM 16112 C C . GLN A 1 52 ? 2.042 -3.701 -2.359 1.00 0.00 52 GLN A C 13
ATOM 16113 O O . GLN A 1 52 ? 2.863 -2.796 -2.209 1.00 0.00 52 GLN A O 13
ATOM 16127 N N . VAL A 1 53 ? 0.886 -3.531 -2.993 1.00 0.00 53 VAL A N 13
ATOM 16128 C CA . VAL A 1 53 ? 0.508 -2.243 -3.561 1.00 0.00 53 VAL A CA 13
ATOM 16129 C C . VAL A 1 53 ? 0.482 -1.157 -2.491 1.00 0.00 53 VAL A C 13
ATOM 16130 O O . VAL A 1 53 ? 1.196 -0.159 -2.588 1.00 0.00 53 VAL A O 13
ATOM 16143 N N . TRP A 1 54 ? -0.344 -1.360 -1.471 1.00 0.00 54 TRP A N 13
ATOM 16144 C CA . TRP A 1 54 ? -0.463 -0.398 -0.381 1.00 0.00 54 TRP A CA 13
ATOM 16145 C C . TRP A 1 54 ? 0.893 0.215 -0.045 1.00 0.00 54 TRP A C 13
ATOM 16146 O O . TRP A 1 54 ? 1.003 1.422 0.170 1.00 0.00 54 TRP A O 13
ATOM 16167 N N . PHE A 1 55 ? 1.922 -0.625 -0.002 1.00 0.00 55 PHE A N 13
ATOM 16168 C CA . PHE A 1 55 ? 3.271 -0.165 0.309 1.00 0.00 55 PHE A CA 13
ATOM 16169 C C . PHE A 1 55 ? 3.772 0.807 -0.755 1.00 0.00 55 PHE A C 13
ATOM 16170 O O . PHE A 1 55 ? 4.347 1.849 -0.438 1.00 0.00 55 PHE A O 13
ATOM 16187 N N . LYS A 1 56 ? 3.551 0.459 -2.018 1.00 0.00 56 LYS A N 13
ATOM 16188 C CA . LYS A 1 56 ? 3.979 1.299 -3.130 1.00 0.00 56 LYS A CA 13
ATOM 16189 C C . LYS A 1 56 ? 3.394 2.703 -3.008 1.00 0.00 56 LYS A C 13
ATOM 16190 O O . LYS A 1 56 ? 4.117 3.695 -3.083 1.00 0.00 56 LYS A O 13
ATOM 16209 N N . ASN A 1 57 ? 2.081 2.777 -2.817 1.00 0.00 57 ASN A N 13
ATOM 16210 C CA . ASN A 1 57 ? 1.400 4.059 -2.683 1.00 0.00 57 ASN A CA 13
ATOM 16211 C C . ASN A 1 57 ? 1.805 4.758 -1.389 1.00 0.00 57 ASN A C 13
ATOM 16212 O O . ASN A 1 57 ? 2.442 5.812 -1.413 1.00 0.00 57 ASN A O 13
ATOM 16223 N N . ARG A 1 58 ? 1.432 4.165 -0.260 1.00 0.00 58 ARG A N 13
ATOM 16224 C CA . ARG A 1 58 ? 1.756 4.731 1.044 1.00 0.00 58 ARG A CA 13
ATOM 16225 C C . ARG A 1 58 ? 3.120 5.413 1.017 1.00 0.00 58 ARG A C 13
ATOM 16226 O O . ARG A 1 58 ? 3.221 6.628 1.187 1.00 0.00 58 ARG A O 13
ATOM 16247 N N . ARG A 1 59 ? 4.167 4.622 0.803 1.00 0.00 59 ARG A N 13
ATOM 16248 C CA . ARG A 1 59 ? 5.526 5.150 0.755 1.00 0.00 59 ARG A CA 13
ATOM 16249 C C . ARG A 1 59 ? 5.561 6.496 0.037 1.00 0.00 59 ARG A C 13
ATOM 16250 O O . ARG A 1 59 ? 6.200 7.440 0.500 1.00 0.00 59 ARG A O 13
ATOM 16271 N N . ALA A 1 60 ? 4.871 6.575 -1.095 1.00 0.00 60 ALA A N 13
ATOM 16272 C CA . ALA A 1 60 ? 4.823 7.805 -1.876 1.00 0.00 60 ALA A CA 13
ATOM 16273 C C . ALA A 1 60 ? 4.173 8.933 -1.083 1.00 0.00 60 ALA A C 13
ATOM 16274 O O . ALA A 1 60 ? 4.707 10.040 -1.005 1.00 0.00 60 ALA A O 13
ATOM 16281 N N . LYS A 1 61 ? 3.016 8.647 -0.495 1.00 0.00 61 LYS A N 13
ATOM 16282 C CA . LYS A 1 61 ? 2.292 9.638 0.293 1.00 0.00 61 LYS A CA 13
ATOM 16283 C C . LYS A 1 61 ? 3.215 10.305 1.308 1.00 0.00 61 LYS A C 13
ATOM 16284 O O . LYS A 1 61 ? 3.220 11.529 1.445 1.00 0.00 61 LYS A O 13
ATOM 16303 N N . CYS A 1 62 ? 3.995 9.494 2.014 1.00 0.00 62 CYS A N 13
ATOM 16304 C CA . CYS A 1 62 ? 4.922 10.007 3.016 1.00 0.00 62 CYS A CA 13
ATOM 16305 C C . CYS A 1 62 ? 5.802 11.107 2.430 1.00 0.00 62 CYS A C 13
ATOM 16306 O O . CYS A 1 62 ? 5.817 12.234 2.925 1.00 0.00 62 CYS A O 13
ATOM 16314 N N . ARG A 1 63 ? 6.536 10.771 1.374 1.00 0.00 63 ARG A N 13
ATOM 16315 C CA . ARG A 1 63 ? 7.421 11.728 0.723 1.00 0.00 63 ARG A CA 13
ATOM 16316 C C . ARG A 1 63 ? 6.696 13.044 0.454 1.00 0.00 63 ARG A C 13
ATOM 16317 O O . ARG A 1 63 ? 7.262 14.122 0.629 1.00 0.00 63 ARG A O 13
ATOM 16338 N N . GLN A 1 64 ? 5.440 12.945 0.029 1.00 0.00 64 GLN A N 13
ATOM 16339 C CA . GLN A 1 64 ? 4.639 14.127 -0.264 1.00 0.00 64 GLN A CA 13
ATOM 16340 C C . GLN A 1 64 ? 4.514 15.019 0.966 1.00 0.00 64 GLN A C 13
ATOM 16341 O O . GLN A 1 64 ? 4.383 16.237 0.850 1.00 0.00 64 GLN A O 13
ATOM 16355 N N . GLN A 1 65 ? 4.553 14.404 2.144 1.00 0.00 65 GLN A N 13
ATOM 16356 C CA . GLN A 1 65 ? 4.443 15.143 3.395 1.00 0.00 65 GLN A CA 13
ATOM 16357 C C . GLN A 1 65 ? 3.377 16.229 3.294 1.00 0.00 65 GLN A C 13
ATOM 16358 O O . GLN A 1 65 ? 3.635 17.394 3.594 1.00 0.00 65 GLN A O 13
ATOM 16372 N N . GLN A 1 66 ? 2.180 15.838 2.870 1.00 0.00 66 GLN A N 13
ATOM 16373 C CA . GLN A 1 66 ? 1.075 16.779 2.728 1.00 0.00 66 GLN A CA 13
ATOM 16374 C C . GLN A 1 66 ? 0.679 17.361 4.081 1.00 0.00 66 GLN A C 13
ATOM 16375 O O . GLN A 1 66 ? 1.116 16.879 5.126 1.00 0.00 66 GLN A O 13
ATOM 16389 N N . GLN A 1 67 ? -0.151 18.398 4.054 1.00 0.00 67 GLN A N 13
ATOM 16390 C CA . GLN A 1 67 ? -0.605 19.045 5.279 1.00 0.00 67 GLN A CA 13
ATOM 16391 C C . GLN A 1 67 ? -1.121 18.016 6.280 1.00 0.00 67 GLN A C 13
ATOM 16392 O O . GLN A 1 67 ? -2.047 17.261 5.985 1.00 0.00 67 GLN A O 13
ATOM 16406 N N . GLN A 1 68 ? -0.516 17.993 7.462 1.00 0.00 68 GLN A N 13
ATOM 16407 C CA . GLN A 1 68 ? -0.914 17.055 8.506 1.00 0.00 68 GLN A CA 13
ATOM 16408 C C . GLN A 1 68 ? -2.385 17.233 8.865 1.00 0.00 68 GLN A C 13
ATOM 16409 O O . GLN A 1 68 ? -2.886 18.355 8.932 1.00 0.00 68 GLN A O 13
ATOM 16423 N N . GLN A 1 69 ? -3.072 16.119 9.094 1.00 0.00 69 GLN A N 13
ATOM 16424 C CA . GLN A 1 69 ? -4.487 16.152 9.445 1.00 0.00 69 GLN A CA 13
ATOM 16425 C C . GLN A 1 69 ? -4.746 15.381 10.735 1.00 0.00 69 GLN A C 13
ATOM 16426 O O . GLN A 1 69 ? -3.986 14.482 11.094 1.00 0.00 69 GLN A O 13
ATOM 16440 N N . GLN A 1 70 ? -5.824 15.738 11.426 1.00 0.00 70 GLN A N 13
ATOM 16441 C CA . GLN A 1 70 ? -6.182 15.080 12.676 1.00 0.00 70 GLN A CA 13
ATOM 16442 C C . GLN A 1 70 ? -7.490 14.309 12.531 1.00 0.00 70 GLN A C 13
ATOM 16443 O O . GLN A 1 70 ? -8.395 14.734 11.814 1.00 0.00 70 GLN A O 13
ATOM 16457 N N . ASN A 1 71 ? -7.582 13.174 13.216 1.00 0.00 71 ASN A N 13
ATOM 16458 C CA . ASN A 1 71 ? -8.780 12.344 13.161 1.00 0.00 71 ASN A CA 13
ATOM 16459 C C . ASN A 1 71 ? -9.334 12.096 14.561 1.00 0.00 71 ASN A C 13
ATOM 16460 O O . ASN A 1 71 ? -8.579 11.920 15.517 1.00 0.00 71 ASN A O 13
ATOM 16471 N N . GLY A 1 72 ? -10.659 12.083 14.674 1.00 0.00 72 GLY A N 13
ATOM 16472 C CA . GLY A 1 72 ? -11.291 11.855 15.960 1.00 0.00 72 GLY A CA 13
ATOM 16473 C C . GLY A 1 72 ? -11.747 10.420 16.136 1.00 0.00 72 GLY A C 13
ATOM 16474 O O . GLY A 1 72 ? -11.575 9.592 15.242 1.00 0.00 72 GLY A O 13
ATOM 16478 N N . GLY A 1 73 ? -12.330 10.123 17.294 1.00 0.00 73 GLY A N 13
ATOM 16479 C CA . GLY A 1 73 ? -12.801 8.777 17.564 1.00 0.00 73 GLY A CA 13
ATOM 16480 C C . GLY A 1 73 ? -12.772 8.438 19.041 1.00 0.00 73 GLY A C 13
ATOM 16481 O O . GLY A 1 73 ? -11.770 8.668 19.717 1.00 0.00 73 GLY A O 13
ATOM 16485 N N . GLN A 1 74 ? -13.876 7.893 19.543 1.00 0.00 74 GLN A N 13
ATOM 16486 C CA . GLN A 1 74 ? -13.973 7.524 20.950 1.00 0.00 74 GLN A CA 13
ATOM 16487 C C . GLN A 1 74 ? -14.878 6.311 21.134 1.00 0.00 74 GLN A C 13
ATOM 16488 O O . GLN A 1 74 ? -15.482 5.824 20.178 1.00 0.00 74 GLN A O 13
ATOM 16502 N N . SER A 1 75 ? -14.968 5.827 22.368 1.00 0.00 75 SER A N 13
ATOM 16503 C CA . SER A 1 75 ? -15.796 4.667 22.677 1.00 0.00 75 SER A CA 13
ATOM 16504 C C . SER A 1 75 ? -17.219 4.864 22.162 1.00 0.00 75 SER A C 13
ATOM 16505 O O . SER A 1 75 ? -18.018 5.576 22.770 1.00 0.00 75 SER A O 13
ATOM 16513 N N . GLY A 1 76 ? -17.529 4.227 21.037 1.00 0.00 76 GLY A N 13
ATOM 16514 C CA . GLY A 1 76 ? -18.855 4.344 20.459 1.00 0.00 76 GLY A CA 13
ATOM 16515 C C . GLY A 1 76 ? -18.974 3.624 19.131 1.00 0.00 76 GLY A C 13
ATOM 16516 O O . GLY A 1 76 ? -19.233 2.422 19.073 1.00 0.00 76 GLY A O 13
ATOM 16520 N N . PRO A 1 77 ? -18.783 4.367 18.031 1.00 0.00 77 PRO A N 13
ATOM 16521 C CA . PRO A 1 77 ? -18.867 3.813 16.676 1.00 0.00 77 PRO A CA 13
ATOM 16522 C C . PRO A 1 77 ? -17.707 2.874 16.361 1.00 0.00 77 PRO A C 13
ATOM 16523 O O . PRO A 1 77 ? -17.765 2.100 15.406 1.00 0.00 77 PRO A O 13
ATOM 16534 N N . SER A 1 78 ? -16.656 2.947 17.171 1.00 0.00 78 SER A N 13
ATOM 16535 C CA . SER A 1 78 ? -15.481 2.106 16.977 1.00 0.00 78 SER A CA 13
ATOM 16536 C C . SER A 1 78 ? -15.798 0.648 17.295 1.00 0.00 78 SER A C 13
ATOM 16537 O O . SER A 1 78 ? -16.757 0.351 18.008 1.00 0.00 78 SER A O 13
ATOM 16545 N N . SER A 1 79 ? -14.986 -0.259 16.761 1.00 0.00 79 SER A N 13
ATOM 16546 C CA . SER A 1 79 ? -15.181 -1.686 16.984 1.00 0.00 79 SER A CA 13
ATOM 16547 C C . SER A 1 79 ? -15.171 -2.010 18.475 1.00 0.00 79 SER A C 13
ATOM 16548 O O . SER A 1 79 ? -14.350 -1.489 19.229 1.00 0.00 79 SER A O 13
ATOM 16556 N N . GLY A 1 80 ? -16.090 -2.875 18.893 1.00 0.00 80 GLY A N 13
ATOM 16557 C CA . GLY A 1 80 ? -16.171 -3.253 20.291 1.00 0.00 80 GLY A CA 13
ATOM 16558 C C . GLY A 1 80 ? -16.701 -4.660 20.481 1.00 0.00 80 GLY A C 13
ATOM 16559 O O . GLY A 1 80 ? -17.511 -5.138 19.686 1.00 0.00 80 GLY A O 13
ATOM 16563 N N . GLY A 1 1 ? -21.805 -10.846 -8.328 1.00 0.00 1 GLY A N 14
ATOM 16564 C CA . GLY A 1 1 ? -21.952 -9.528 -7.740 1.00 0.00 1 GLY A CA 14
ATOM 16565 C C . GLY A 1 1 ? -20.994 -8.516 -8.337 1.00 0.00 1 GLY A C 14
ATOM 16566 O O . GLY A 1 1 ? -19.830 -8.826 -8.588 1.00 0.00 1 GLY A O 14
ATOM 16570 N N . SER A 1 2 ? -21.486 -7.303 -8.568 1.00 0.00 2 SER A N 14
ATOM 16571 C CA . SER A 1 2 ? -20.666 -6.243 -9.145 1.00 0.00 2 SER A CA 14
ATOM 16572 C C . SER A 1 2 ? -19.717 -5.662 -8.102 1.00 0.00 2 SER A C 14
ATOM 16573 O O . SER A 1 2 ? -19.890 -5.875 -6.902 1.00 0.00 2 SER A O 14
ATOM 16581 N N . SER A 1 3 ? -18.713 -4.926 -8.569 1.00 0.00 3 SER A N 14
ATOM 16582 C CA . SER A 1 3 ? -17.733 -4.317 -7.678 1.00 0.00 3 SER A CA 14
ATOM 16583 C C . SER A 1 3 ? -18.323 -3.100 -6.972 1.00 0.00 3 SER A C 14
ATOM 16584 O O . SER A 1 3 ? -18.308 -3.013 -5.745 1.00 0.00 3 SER A O 14
ATOM 16592 N N . GLY A 1 4 ? -18.844 -2.162 -7.757 1.00 0.00 4 GLY A N 14
ATOM 16593 C CA . GLY A 1 4 ? -19.432 -0.962 -7.191 1.00 0.00 4 GLY A CA 14
ATOM 16594 C C . GLY A 1 4 ? -20.927 -0.881 -7.430 1.00 0.00 4 GLY A C 14
ATOM 16595 O O . GLY A 1 4 ? -21.545 -1.849 -7.874 1.00 0.00 4 GLY A O 14
ATOM 16599 N N . SER A 1 5 ? -21.510 0.276 -7.135 1.00 0.00 5 SER A N 14
ATOM 16600 C CA . SER A 1 5 ? -22.942 0.479 -7.316 1.00 0.00 5 SER A CA 14
ATOM 16601 C C . SER A 1 5 ? -23.269 1.963 -7.447 1.00 0.00 5 SER A C 14
ATOM 16602 O O . SER A 1 5 ? -22.582 2.814 -6.882 1.00 0.00 5 SER A O 14
ATOM 16610 N N . SER A 1 6 ? -24.323 2.266 -8.199 1.00 0.00 6 SER A N 14
ATOM 16611 C CA . SER A 1 6 ? -24.740 3.648 -8.409 1.00 0.00 6 SER A CA 14
ATOM 16612 C C . SER A 1 6 ? -24.965 4.356 -7.077 1.00 0.00 6 SER A C 14
ATOM 16613 O O . SER A 1 6 ? -25.332 3.731 -6.083 1.00 0.00 6 SER A O 14
ATOM 16621 N N . GLY A 1 7 ? -24.743 5.667 -7.065 1.00 0.00 7 GLY A N 14
ATOM 16622 C CA . GLY A 1 7 ? -24.927 6.440 -5.851 1.00 0.00 7 GLY A CA 14
ATOM 16623 C C . GLY A 1 7 ? -23.953 6.045 -4.759 1.00 0.00 7 GLY A C 14
ATOM 16624 O O . GLY A 1 7 ? -24.216 5.123 -3.986 1.00 0.00 7 GLY A O 14
ATOM 16628 N N . ARG A 1 8 ? -22.823 6.741 -4.696 1.00 0.00 8 ARG A N 14
ATOM 16629 C CA . ARG A 1 8 ? -21.804 6.456 -3.693 1.00 0.00 8 ARG A CA 14
ATOM 16630 C C . ARG A 1 8 ? -20.810 7.608 -3.584 1.00 0.00 8 ARG A C 14
ATOM 16631 O O . ARG A 1 8 ? -20.541 8.303 -4.564 1.00 0.00 8 ARG A O 14
ATOM 16652 N N . ARG A 1 9 ? -20.268 7.805 -2.386 1.00 0.00 9 ARG A N 14
ATOM 16653 C CA . ARG A 1 9 ? -19.306 8.874 -2.150 1.00 0.00 9 ARG A CA 14
ATOM 16654 C C . ARG A 1 9 ? -17.876 8.350 -2.248 1.00 0.00 9 ARG A C 14
ATOM 16655 O O . ARG A 1 9 ? -17.116 8.756 -3.126 1.00 0.00 9 ARG A O 14
ATOM 16676 N N . GLU A 1 10 ? -17.518 7.446 -1.341 1.00 0.00 10 GLU A N 14
ATOM 16677 C CA . GLU A 1 10 ? -16.180 6.868 -1.326 1.00 0.00 10 GLU A CA 14
ATOM 16678 C C . GLU A 1 10 ? -16.239 5.365 -1.069 1.00 0.00 10 GLU A C 14
ATOM 16679 O O . GLU A 1 10 ? -17.281 4.830 -0.692 1.00 0.00 10 GLU A O 14
ATOM 16691 N N . ARG A 1 11 ? -15.113 4.691 -1.276 1.00 0.00 11 ARG A N 14
ATOM 16692 C CA . ARG A 1 11 ? -15.036 3.250 -1.068 1.00 0.00 11 ARG A CA 14
ATOM 16693 C C . ARG A 1 11 ? -13.940 2.902 -0.065 1.00 0.00 11 ARG A C 14
ATOM 16694 O O . ARG A 1 11 ? -12.794 3.331 -0.207 1.00 0.00 11 ARG A O 14
ATOM 16715 N N . THR A 1 12 ? -14.299 2.123 0.950 1.00 0.00 12 THR A N 14
ATOM 16716 C CA . THR A 1 12 ? -13.348 1.720 1.978 1.00 0.00 12 THR A CA 14
ATOM 16717 C C . THR A 1 12 ? -12.536 0.509 1.531 1.00 0.00 12 THR A C 14
ATOM 16718 O O . THR A 1 12 ? -13.044 -0.612 1.491 1.00 0.00 12 THR A O 14
ATOM 16729 N N . THR A 1 13 ? -11.271 0.742 1.195 1.00 0.00 13 THR A N 14
ATOM 16730 C CA . THR A 1 13 ? -10.389 -0.329 0.750 1.00 0.00 13 THR A CA 14
ATOM 16731 C C . THR A 1 13 ? -9.691 -0.993 1.932 1.00 0.00 13 THR A C 14
ATOM 16732 O O . THR A 1 13 ? -9.572 -2.217 1.988 1.00 0.00 13 THR A O 14
ATOM 16743 N N . PHE A 1 14 ? -9.231 -0.178 2.875 1.00 0.00 14 PHE A N 14
ATOM 16744 C CA . PHE A 1 14 ? -8.544 -0.687 4.056 1.00 0.00 14 PHE A CA 14
ATOM 16745 C C . PHE A 1 14 ? -9.244 -0.229 5.332 1.00 0.00 14 PHE A C 14
ATOM 16746 O O . PHE A 1 14 ? -9.535 0.956 5.505 1.00 0.00 14 PHE A O 14
ATOM 16763 N N . THR A 1 15 ? -9.514 -1.176 6.225 1.00 0.00 15 THR A N 14
ATOM 16764 C CA . THR A 1 15 ? -10.181 -0.872 7.485 1.00 0.00 15 THR A CA 14
ATOM 16765 C C . THR A 1 15 ? -9.170 -0.638 8.601 1.00 0.00 15 THR A C 14
ATOM 16766 O O . THR A 1 15 ? -8.083 -1.217 8.597 1.00 0.00 15 THR A O 14
ATOM 16777 N N . ARG A 1 16 ? -9.534 0.212 9.555 1.00 0.00 16 ARG A N 14
ATOM 16778 C CA . ARG A 1 16 ? -8.657 0.522 10.678 1.00 0.00 16 ARG A CA 14
ATOM 16779 C C . ARG A 1 16 ? -7.843 -0.703 11.086 1.00 0.00 16 ARG A C 14
ATOM 16780 O O . ARG A 1 16 ? -6.644 -0.605 11.345 1.00 0.00 16 ARG A O 14
ATOM 16801 N N . ALA A 1 17 ? -8.503 -1.855 11.141 1.00 0.00 17 ALA A N 14
ATOM 16802 C CA . ALA A 1 17 ? -7.840 -3.098 11.515 1.00 0.00 17 ALA A CA 14
ATOM 16803 C C . ALA A 1 17 ? -6.751 -3.463 10.513 1.00 0.00 17 ALA A C 14
ATOM 16804 O O . ALA A 1 17 ? -5.630 -3.797 10.895 1.00 0.00 17 ALA A O 14
ATOM 16811 N N . GLN A 1 18 ? -7.088 -3.397 9.229 1.00 0.00 18 GLN A N 14
ATOM 16812 C CA . GLN A 1 18 ? -6.138 -3.722 8.172 1.00 0.00 18 GLN A CA 14
ATOM 16813 C C . GLN A 1 18 ? -4.999 -2.709 8.133 1.00 0.00 18 GLN A C 14
ATOM 16814 O O . GLN A 1 18 ? -3.830 -3.077 8.013 1.00 0.00 18 GLN A O 14
ATOM 16828 N N . LEU A 1 19 ? -5.347 -1.431 8.235 1.00 0.00 19 LEU A N 14
ATOM 16829 C CA . LEU A 1 19 ? -4.354 -0.363 8.211 1.00 0.00 19 LEU A CA 14
ATOM 16830 C C . LEU A 1 19 ? -3.354 -0.524 9.352 1.00 0.00 19 LEU A C 14
ATOM 16831 O O . LEU A 1 19 ? -2.144 -0.427 9.148 1.00 0.00 19 LEU A O 14
ATOM 16847 N N . ASP A 1 20 ? -3.869 -0.772 10.551 1.00 0.00 20 ASP A N 14
ATOM 16848 C CA . ASP A 1 20 ? -3.021 -0.949 11.725 1.00 0.00 20 ASP A CA 14
ATOM 16849 C C . ASP A 1 20 ? -1.903 -1.947 11.441 1.00 0.00 20 ASP A C 14
ATOM 16850 O O . ASP A 1 20 ? -0.737 -1.693 11.746 1.00 0.00 20 ASP A O 14
ATOM 16859 N N . VAL A 1 21 ? -2.266 -3.085 10.857 1.00 0.00 21 VAL A N 14
ATOM 16860 C CA . VAL A 1 21 ? -1.293 -4.122 10.532 1.00 0.00 21 VAL A CA 14
ATOM 16861 C C . VAL A 1 21 ? -0.336 -3.655 9.441 1.00 0.00 21 VAL A C 14
ATOM 16862 O O . VAL A 1 21 ? 0.880 -3.631 9.635 1.00 0.00 21 VAL A O 14
ATOM 16875 N N . LEU A 1 22 ? -0.893 -3.284 8.293 1.00 0.00 22 LEU A N 14
ATOM 16876 C CA . LEU A 1 22 ? -0.089 -2.817 7.169 1.00 0.00 22 LEU A CA 14
ATOM 16877 C C . LEU A 1 22 ? 0.971 -1.823 7.633 1.00 0.00 22 LEU A C 14
ATOM 16878 O O . LEU A 1 22 ? 2.141 -1.935 7.271 1.00 0.00 22 LEU A O 14
ATOM 16894 N N . GLU A 1 23 ? 0.552 -0.852 8.439 1.00 0.00 23 GLU A N 14
ATOM 16895 C CA . GLU A 1 23 ? 1.466 0.160 8.953 1.00 0.00 23 GLU A CA 14
ATOM 16896 C C . GLU A 1 23 ? 2.490 -0.461 9.899 1.00 0.00 23 GLU A C 14
ATOM 16897 O O . GLU A 1 23 ? 3.694 -0.259 9.747 1.00 0.00 23 GLU A O 14
ATOM 16909 N N . ALA A 1 24 ? 2.001 -1.218 10.876 1.00 0.00 24 ALA A N 14
ATOM 16910 C CA . ALA A 1 24 ? 2.872 -1.870 11.846 1.00 0.00 24 ALA A CA 14
ATOM 16911 C C . ALA A 1 24 ? 4.030 -2.580 11.153 1.00 0.00 24 ALA A C 14
ATOM 16912 O O . ALA A 1 24 ? 5.161 -2.566 11.640 1.00 0.00 24 ALA A O 14
ATOM 16919 N N . LEU A 1 25 ? 3.741 -3.202 10.015 1.00 0.00 25 LEU A N 14
ATOM 16920 C CA . LEU A 1 25 ? 4.758 -3.919 9.255 1.00 0.00 25 LEU A CA 14
ATOM 16921 C C . LEU A 1 25 ? 5.693 -2.946 8.544 1.00 0.00 25 LEU A C 14
ATOM 16922 O O . LEU A 1 25 ? 6.849 -3.269 8.267 1.00 0.00 25 LEU A O 14
ATOM 16938 N N . PHE A 1 26 ? 5.187 -1.753 8.253 1.00 0.00 26 PHE A N 14
ATOM 16939 C CA . PHE A 1 26 ? 5.977 -0.731 7.575 1.00 0.00 26 PHE A CA 14
ATOM 16940 C C . PHE A 1 26 ? 6.914 -0.030 8.555 1.00 0.00 26 PHE A C 14
ATOM 16941 O O . PHE A 1 26 ? 7.978 0.456 8.172 1.00 0.00 26 PHE A O 14
ATOM 16958 N N . ALA A 1 27 ? 6.509 0.020 9.819 1.00 0.00 27 ALA A N 14
ATOM 16959 C CA . ALA A 1 27 ? 7.311 0.660 10.854 1.00 0.00 27 ALA A CA 14
ATOM 16960 C C . ALA A 1 27 ? 8.483 -0.224 11.266 1.00 0.00 27 ALA A C 14
ATOM 16961 O O . ALA A 1 27 ? 9.536 0.270 11.668 1.00 0.00 27 ALA A O 14
ATOM 16968 N N . LYS A 1 28 ? 8.293 -1.535 11.164 1.00 0.00 28 LYS A N 14
ATOM 16969 C CA . LYS A 1 28 ? 9.334 -2.490 11.526 1.00 0.00 28 LYS A CA 14
ATOM 16970 C C . LYS A 1 28 ? 10.265 -2.752 10.346 1.00 0.00 28 LYS A C 14
ATOM 16971 O O . LYS A 1 28 ? 11.488 -2.737 10.492 1.00 0.00 28 LYS A O 14
ATOM 16990 N N . THR A 1 29 ? 9.679 -2.991 9.177 1.00 0.00 29 THR A N 14
ATOM 16991 C CA . THR A 1 29 ? 10.456 -3.255 7.973 1.00 0.00 29 THR A CA 14
ATOM 16992 C C . THR A 1 29 ? 9.862 -2.538 6.766 1.00 0.00 29 THR A C 14
ATOM 16993 O O . THR A 1 29 ? 8.828 -2.946 6.237 1.00 0.00 29 THR A O 14
ATOM 17004 N N . ARG A 1 30 ? 10.522 -1.469 6.335 1.00 0.00 30 ARG A N 14
ATOM 17005 C CA . ARG A 1 30 ? 10.058 -0.694 5.190 1.00 0.00 30 ARG A CA 14
ATOM 17006 C C . ARG A 1 30 ? 9.962 -1.570 3.944 1.00 0.00 30 ARG A C 14
ATOM 17007 O O . ARG A 1 30 ? 9.066 -1.396 3.118 1.00 0.00 30 ARG A O 14
ATOM 17028 N N . TYR A 1 31 ? 10.891 -2.511 3.816 1.00 0.00 31 TYR A N 14
ATOM 17029 C CA . TYR A 1 31 ? 10.913 -3.412 2.670 1.00 0.00 31 TYR A CA 14
ATOM 17030 C C . TYR A 1 31 ? 10.716 -4.860 3.111 1.00 0.00 31 TYR A C 14
ATOM 17031 O O . TYR A 1 31 ? 11.667 -5.631 3.241 1.00 0.00 31 TYR A O 14
ATOM 17049 N N . PRO A 1 32 ? 9.451 -5.238 3.347 1.00 0.00 32 PRO A N 14
ATOM 17050 C CA . PRO A 1 32 ? 9.098 -6.595 3.776 1.00 0.00 32 PRO A CA 14
ATOM 17051 C C . PRO A 1 32 ? 9.303 -7.624 2.670 1.00 0.00 32 PRO A C 14
ATOM 17052 O O . PRO A 1 32 ? 9.087 -7.336 1.493 1.00 0.00 32 PRO A O 14
ATOM 17063 N N . ASP A 1 33 ? 9.721 -8.825 3.056 1.00 0.00 33 ASP A N 14
ATOM 17064 C CA . ASP A 1 33 ? 9.954 -9.898 2.097 1.00 0.00 33 ASP A CA 14
ATOM 17065 C C . ASP A 1 33 ? 8.650 -10.612 1.753 1.00 0.00 33 ASP A C 14
ATOM 17066 O O . ASP A 1 33 ? 7.584 -10.252 2.252 1.00 0.00 33 ASP A O 14
ATOM 17075 N N . ILE A 1 34 ? 8.744 -11.624 0.897 1.00 0.00 34 ILE A N 14
ATOM 17076 C CA . ILE A 1 34 ? 7.572 -12.388 0.487 1.00 0.00 34 ILE A CA 14
ATOM 17077 C C . ILE A 1 34 ? 6.883 -13.026 1.688 1.00 0.00 34 ILE A C 14
ATOM 17078 O O . ILE A 1 34 ? 5.663 -13.188 1.704 1.00 0.00 34 ILE A O 14
ATOM 17094 N N . PHE A 1 35 ? 7.674 -13.386 2.694 1.00 0.00 35 PHE A N 14
ATOM 17095 C CA . PHE A 1 35 ? 7.141 -14.006 3.901 1.00 0.00 35 PHE A CA 14
ATOM 17096 C C . PHE A 1 35 ? 6.242 -13.034 4.660 1.00 0.00 35 PHE A C 14
ATOM 17097 O O . PHE A 1 35 ? 5.127 -13.379 5.051 1.00 0.00 35 PHE A O 14
ATOM 17114 N N . MET A 1 36 ? 6.737 -11.818 4.866 1.00 0.00 36 MET A N 14
ATOM 17115 C CA . MET A 1 36 ? 5.979 -10.796 5.578 1.00 0.00 36 MET A CA 14
ATOM 17116 C C . MET A 1 36 ? 4.679 -10.474 4.847 1.00 0.00 36 MET A C 14
ATOM 17117 O O . MET A 1 36 ? 3.596 -10.544 5.427 1.00 0.00 36 MET A O 14
ATOM 17131 N N . ARG A 1 37 ? 4.796 -10.121 3.571 1.00 0.00 37 ARG A N 14
ATOM 17132 C CA . ARG A 1 37 ? 3.630 -9.787 2.761 1.00 0.00 37 ARG A CA 14
ATOM 17133 C C . ARG A 1 37 ? 2.580 -10.892 2.837 1.00 0.00 37 ARG A C 14
ATOM 17134 O O . ARG A 1 37 ? 1.400 -10.625 3.057 1.00 0.00 37 ARG A O 14
ATOM 17155 N N . GLU A 1 38 ? 3.021 -12.133 2.654 1.00 0.00 38 GLU A N 14
ATOM 17156 C CA . GLU A 1 38 ? 2.118 -13.277 2.700 1.00 0.00 38 GLU A CA 14
ATOM 17157 C C . GLU A 1 38 ? 1.404 -13.353 4.047 1.00 0.00 38 GLU A C 14
ATOM 17158 O O . GLU A 1 38 ? 0.177 -13.411 4.107 1.00 0.00 38 GLU A O 14
ATOM 17170 N N . GLU A 1 39 ? 2.184 -13.353 5.124 1.00 0.00 39 GLU A N 14
ATOM 17171 C CA . GLU A 1 39 ? 1.626 -13.423 6.470 1.00 0.00 39 GLU A CA 14
ATOM 17172 C C . GLU A 1 39 ? 0.471 -12.439 6.632 1.00 0.00 39 GLU A C 14
ATOM 17173 O O . GLU A 1 39 ? -0.688 -12.838 6.743 1.00 0.00 39 GLU A O 14
ATOM 17185 N N . VAL A 1 40 ? 0.796 -11.150 6.644 1.00 0.00 40 VAL A N 14
ATOM 17186 C CA . VAL A 1 40 ? -0.213 -10.108 6.792 1.00 0.00 40 VAL A CA 14
ATOM 17187 C C . VAL A 1 40 ? -1.419 -10.381 5.901 1.00 0.00 40 VAL A C 14
ATOM 17188 O O . VAL A 1 40 ? -2.541 -10.525 6.385 1.00 0.00 40 VAL A O 14
ATOM 17201 N N . ALA A 1 41 ? -1.180 -10.452 4.596 1.00 0.00 41 ALA A N 14
ATOM 17202 C CA . ALA A 1 41 ? -2.246 -10.710 3.636 1.00 0.00 41 ALA A CA 14
ATOM 17203 C C . ALA A 1 41 ? -3.120 -11.875 4.088 1.00 0.00 41 ALA A C 14
ATOM 17204 O O . ALA A 1 41 ? -4.289 -11.970 3.711 1.00 0.00 41 ALA A O 14
ATOM 17211 N N . LEU A 1 42 ? -2.547 -12.760 4.895 1.00 0.00 42 LEU A N 14
ATOM 17212 C CA . LEU A 1 42 ? -3.274 -13.921 5.398 1.00 0.00 42 LEU A CA 14
ATOM 17213 C C . LEU A 1 42 ? -3.890 -13.628 6.762 1.00 0.00 42 LEU A C 14
ATOM 17214 O O . LEU A 1 42 ? -4.872 -14.256 7.160 1.00 0.00 42 LEU A O 14
ATOM 17230 N N . LYS A 1 43 ? -3.310 -12.668 7.474 1.00 0.00 43 LYS A N 14
ATOM 17231 C CA . LYS A 1 43 ? -3.803 -12.288 8.793 1.00 0.00 43 LYS A CA 14
ATOM 17232 C C . LYS A 1 43 ? -4.954 -11.294 8.678 1.00 0.00 43 LYS A C 14
ATOM 17233 O O . LYS A 1 43 ? -6.061 -11.554 9.151 1.00 0.00 43 LYS A O 14
ATOM 17252 N N . ILE A 1 44 ? -4.686 -10.156 8.046 1.00 0.00 44 ILE A N 14
ATOM 17253 C CA . ILE A 1 44 ? -5.700 -9.125 7.867 1.00 0.00 44 ILE A CA 14
ATOM 17254 C C . ILE A 1 44 ? -6.787 -9.585 6.901 1.00 0.00 44 ILE A C 14
ATOM 17255 O O . ILE A 1 44 ? -7.752 -8.865 6.648 1.00 0.00 44 ILE A O 14
ATOM 17271 N N . ASN A 1 45 ? -6.624 -10.790 6.365 1.00 0.00 45 ASN A N 14
ATOM 17272 C CA . ASN A 1 45 ? -7.592 -11.348 5.428 1.00 0.00 45 ASN A CA 14
ATOM 17273 C C . ASN A 1 45 ? -7.682 -10.494 4.167 1.00 0.00 45 ASN A C 14
ATOM 17274 O O . ASN A 1 45 ? -8.767 -10.062 3.773 1.00 0.00 45 ASN A O 14
ATOM 17285 N N . LEU A 1 46 ? -6.537 -10.254 3.538 1.00 0.00 46 LEU A N 14
ATOM 17286 C CA . LEU A 1 46 ? -6.486 -9.452 2.321 1.00 0.00 46 LEU A CA 14
ATOM 17287 C C . LEU A 1 46 ? -5.558 -10.087 1.289 1.00 0.00 46 LEU A C 14
ATOM 17288 O O . LEU A 1 46 ? -4.650 -10.848 1.621 1.00 0.00 46 LEU A O 14
ATOM 17304 N N . PRO A 1 47 ? -5.790 -9.765 0.008 1.00 0.00 47 PRO A N 14
ATOM 17305 C CA . PRO A 1 47 ? -4.984 -10.291 -1.098 1.00 0.00 47 PRO A CA 14
ATOM 17306 C C . PRO A 1 47 ? -3.570 -9.719 -1.108 1.00 0.00 47 PRO A C 14
ATOM 17307 O O . PRO A 1 47 ? -3.382 -8.505 -1.030 1.00 0.00 47 PRO A O 14
ATOM 17318 N N . GLU A 1 48 ? -2.581 -10.601 -1.204 1.00 0.00 48 GLU A N 14
ATOM 17319 C CA . GLU A 1 48 ? -1.184 -10.183 -1.224 1.00 0.00 48 GLU A CA 14
ATOM 17320 C C . GLU A 1 48 ? -0.997 -8.954 -2.109 1.00 0.00 48 GLU A C 14
ATOM 17321 O O . GLU A 1 48 ? -0.077 -8.162 -1.904 1.00 0.00 48 GLU A O 14
ATOM 17333 N N . SER A 1 49 ? -1.876 -8.802 -3.094 1.00 0.00 49 SER A N 14
ATOM 17334 C CA . SER A 1 49 ? -1.806 -7.673 -4.014 1.00 0.00 49 SER A CA 14
ATOM 17335 C C . SER A 1 49 ? -2.031 -6.356 -3.276 1.00 0.00 49 SER A C 14
ATOM 17336 O O . SER A 1 49 ? -1.163 -5.483 -3.263 1.00 0.00 49 SER A O 14
ATOM 17344 N N . ARG A 1 50 ? -3.202 -6.222 -2.663 1.00 0.00 50 ARG A N 14
ATOM 17345 C CA . ARG A 1 50 ? -3.543 -5.012 -1.924 1.00 0.00 50 ARG A CA 14
ATOM 17346 C C . ARG A 1 50 ? -2.409 -4.611 -0.985 1.00 0.00 50 ARG A C 14
ATOM 17347 O O . ARG A 1 50 ? -2.032 -3.441 -0.915 1.00 0.00 50 ARG A O 14
ATOM 17368 N N . VAL A 1 51 ? -1.870 -5.589 -0.264 1.00 0.00 51 VAL A N 14
ATOM 17369 C CA . VAL A 1 51 ? -0.779 -5.339 0.670 1.00 0.00 51 VAL A CA 14
ATOM 17370 C C . VAL A 1 51 ? 0.406 -4.686 -0.032 1.00 0.00 51 VAL A C 14
ATOM 17371 O O . VAL A 1 51 ? 0.871 -3.621 0.376 1.00 0.00 51 VAL A O 14
ATOM 17384 N N . GLN A 1 52 ? 0.890 -5.330 -1.088 1.00 0.00 52 GLN A N 14
ATOM 17385 C CA . GLN A 1 52 ? 2.022 -4.811 -1.847 1.00 0.00 52 GLN A CA 14
ATOM 17386 C C . GLN A 1 52 ? 1.760 -3.380 -2.304 1.00 0.00 52 GLN A C 14
ATOM 17387 O O . GLN A 1 52 ? 2.496 -2.459 -1.948 1.00 0.00 52 GLN A O 14
ATOM 17401 N N . VAL A 1 53 ? 0.708 -3.200 -3.096 1.00 0.00 53 VAL A N 14
ATOM 17402 C CA . VAL A 1 53 ? 0.349 -1.881 -3.602 1.00 0.00 53 VAL A CA 14
ATOM 17403 C C . VAL A 1 53 ? 0.328 -0.849 -2.480 1.00 0.00 53 VAL A C 14
ATOM 17404 O O . VAL A 1 53 ? 1.002 0.179 -2.556 1.00 0.00 53 VAL A O 14
ATOM 17417 N N . TRP A 1 54 ? -0.449 -1.130 -1.440 1.00 0.00 54 TRP A N 14
ATOM 17418 C CA . TRP A 1 54 ? -0.557 -0.225 -0.301 1.00 0.00 54 TRP A CA 14
ATOM 17419 C C . TRP A 1 54 ? 0.794 0.403 0.025 1.00 0.00 54 TRP A C 14
ATOM 17420 O O . TRP A 1 54 ? 0.878 1.592 0.332 1.00 0.00 54 TRP A O 14
ATOM 17441 N N . PHE A 1 55 ? 1.848 -0.403 -0.043 1.00 0.00 55 PHE A N 14
ATOM 17442 C CA . PHE A 1 55 ? 3.195 0.075 0.246 1.00 0.00 55 PHE A CA 14
ATOM 17443 C C . PHE A 1 55 ? 3.681 1.026 -0.845 1.00 0.00 55 PHE A C 14
ATOM 17444 O O . PHE A 1 55 ? 4.022 2.177 -0.575 1.00 0.00 55 PHE A O 14
ATOM 17461 N N . LYS A 1 56 ? 3.710 0.535 -2.079 1.00 0.00 56 LYS A N 14
ATOM 17462 C CA . LYS A 1 56 ? 4.153 1.338 -3.212 1.00 0.00 56 LYS A CA 14
ATOM 17463 C C . LYS A 1 56 ? 3.426 2.679 -3.246 1.00 0.00 56 LYS A C 14
ATOM 17464 O O . LYS A 1 56 ? 4.055 3.735 -3.289 1.00 0.00 56 LYS A O 14
ATOM 17483 N N . ASN A 1 57 ? 2.098 2.627 -3.224 1.00 0.00 57 ASN A N 14
ATOM 17484 C CA . ASN A 1 57 ? 1.286 3.839 -3.251 1.00 0.00 57 ASN A CA 14
ATOM 17485 C C . ASN A 1 57 ? 1.611 4.738 -2.063 1.00 0.00 57 ASN A C 14
ATOM 17486 O O . ASN A 1 57 ? 2.124 5.845 -2.230 1.00 0.00 57 ASN A O 14
ATOM 17497 N N . ARG A 1 58 ? 1.310 4.254 -0.862 1.00 0.00 58 ARG A N 14
ATOM 17498 C CA . ARG A 1 58 ? 1.569 5.014 0.355 1.00 0.00 58 ARG A CA 14
ATOM 17499 C C . ARG A 1 58 ? 2.948 5.665 0.306 1.00 0.00 58 ARG A C 14
ATOM 17500 O O . ARG A 1 58 ? 3.067 6.889 0.262 1.00 0.00 58 ARG A O 14
ATOM 17521 N N . ARG A 1 59 ? 3.988 4.837 0.316 1.00 0.00 59 ARG A N 14
ATOM 17522 C CA . ARG A 1 59 ? 5.359 5.331 0.274 1.00 0.00 59 ARG A CA 14
ATOM 17523 C C . ARG A 1 59 ? 5.469 6.552 -0.634 1.00 0.00 59 ARG A C 14
ATOM 17524 O O . ARG A 1 59 ? 6.011 7.585 -0.240 1.00 0.00 59 ARG A O 14
ATOM 17545 N N . ALA A 1 60 ? 4.952 6.426 -1.852 1.00 0.00 60 ALA A N 14
ATOM 17546 C CA . ALA A 1 60 ? 4.991 7.519 -2.815 1.00 0.00 60 ALA A CA 14
ATOM 17547 C C . ALA A 1 60 ? 4.210 8.726 -2.308 1.00 0.00 60 ALA A C 14
ATOM 17548 O O . ALA A 1 60 ? 4.676 9.862 -2.397 1.00 0.00 60 ALA A O 14
ATOM 17555 N N . LYS A 1 61 ? 3.019 8.473 -1.777 1.00 0.00 61 LYS A N 14
ATOM 17556 C CA . LYS A 1 61 ? 2.172 9.539 -1.255 1.00 0.00 61 LYS A CA 14
ATOM 17557 C C . LYS A 1 61 ? 2.887 10.310 -0.150 1.00 0.00 61 LYS A C 14
ATOM 17558 O O . LYS A 1 61 ? 2.836 11.540 -0.106 1.00 0.00 61 LYS A O 14
ATOM 17577 N N . CYS A 1 62 ? 3.553 9.581 0.738 1.00 0.00 62 CYS A N 14
ATOM 17578 C CA . CYS A 1 62 ? 4.280 10.198 1.843 1.00 0.00 62 CYS A CA 14
ATOM 17579 C C . CYS A 1 62 ? 5.172 11.329 1.342 1.00 0.00 62 CYS A C 14
ATOM 17580 O O . CYS A 1 62 ? 5.252 12.390 1.961 1.00 0.00 62 CYS A O 14
ATOM 17588 N N . ARG A 1 63 ? 5.843 11.094 0.219 1.00 0.00 63 ARG A N 14
ATOM 17589 C CA . ARG A 1 63 ? 6.733 12.092 -0.363 1.00 0.00 63 ARG A CA 14
ATOM 17590 C C . ARG A 1 63 ? 5.949 13.320 -0.816 1.00 0.00 63 ARG A C 14
ATOM 17591 O O . ARG A 1 63 ? 6.315 14.452 -0.502 1.00 0.00 63 ARG A O 14
ATOM 17612 N N . GLN A 1 64 ? 4.870 13.087 -1.557 1.00 0.00 64 GLN A N 14
ATOM 17613 C CA . GLN A 1 64 ? 4.036 14.174 -2.055 1.00 0.00 64 GLN A CA 14
ATOM 17614 C C . GLN A 1 64 ? 3.508 15.025 -0.905 1.00 0.00 64 GLN A C 14
ATOM 17615 O O . GLN A 1 64 ? 3.501 16.253 -0.982 1.00 0.00 64 GLN A O 14
ATOM 17629 N N . GLN A 1 65 ? 3.067 14.364 0.160 1.00 0.00 65 GLN A N 14
ATOM 17630 C CA . GLN A 1 65 ? 2.535 15.061 1.325 1.00 0.00 65 GLN A CA 14
ATOM 17631 C C . GLN A 1 65 ? 3.357 16.308 1.635 1.00 0.00 65 GLN A C 14
ATOM 17632 O O . GLN A 1 65 ? 4.572 16.324 1.447 1.00 0.00 65 GLN A O 14
ATOM 17646 N N . GLN A 1 66 ? 2.683 17.350 2.111 1.00 0.00 66 GLN A N 14
ATOM 17647 C CA . GLN A 1 66 ? 3.352 18.602 2.446 1.00 0.00 66 GLN A CA 14
ATOM 17648 C C . GLN A 1 66 ? 4.685 18.340 3.138 1.00 0.00 66 GLN A C 14
ATOM 17649 O O . GLN A 1 66 ? 5.730 18.810 2.691 1.00 0.00 66 GLN A O 14
ATOM 17663 N N . GLN A 1 67 ? 4.639 17.587 4.233 1.00 0.00 67 GLN A N 14
ATOM 17664 C CA . GLN A 1 67 ? 5.843 17.263 4.988 1.00 0.00 67 GLN A CA 14
ATOM 17665 C C . GLN A 1 67 ? 6.975 16.844 4.054 1.00 0.00 67 GLN A C 14
ATOM 17666 O O . GLN A 1 67 ? 6.791 15.993 3.185 1.00 0.00 67 GLN A O 14
ATOM 17680 N N . GLN A 1 68 ? 8.144 17.449 4.241 1.00 0.00 68 GLN A N 14
ATOM 17681 C CA . GLN A 1 68 ? 9.304 17.139 3.415 1.00 0.00 68 GLN A CA 14
ATOM 17682 C C . GLN A 1 68 ? 10.592 17.597 4.091 1.00 0.00 68 GLN A C 14
ATOM 17683 O O . GLN A 1 68 ? 10.570 18.462 4.967 1.00 0.00 68 GLN A O 14
ATOM 17697 N N . GLN A 1 69 ? 11.712 17.012 3.678 1.00 0.00 69 GLN A N 14
ATOM 17698 C CA . GLN A 1 69 ? 13.009 17.360 4.245 1.00 0.00 69 GLN A CA 14
ATOM 17699 C C . GLN A 1 69 ? 13.171 18.874 4.345 1.00 0.00 69 GLN A C 14
ATOM 17700 O O . GLN A 1 69 ? 13.460 19.542 3.353 1.00 0.00 69 GLN A O 14
ATOM 17714 N N . GLN A 1 70 ? 12.982 19.406 5.548 1.00 0.00 70 GLN A N 14
ATOM 17715 C CA . GLN A 1 70 ? 13.107 20.841 5.776 1.00 0.00 70 GLN A CA 14
ATOM 17716 C C . GLN A 1 70 ? 12.602 21.629 4.572 1.00 0.00 70 GLN A C 14
ATOM 17717 O O . GLN A 1 70 ? 13.233 22.593 4.140 1.00 0.00 70 GLN A O 14
ATOM 17731 N N . ASN A 1 71 ? 11.460 21.212 4.034 1.00 0.00 71 ASN A N 14
ATOM 17732 C CA . ASN A 1 71 ? 10.871 21.879 2.879 1.00 0.00 71 ASN A CA 14
ATOM 17733 C C . ASN A 1 71 ? 9.834 22.909 3.315 1.00 0.00 71 ASN A C 14
ATOM 17734 O O . ASN A 1 71 ? 8.715 22.559 3.688 1.00 0.00 71 ASN A O 14
ATOM 17745 N N . GLY A 1 72 ? 10.214 24.182 3.265 1.00 0.00 72 GLY A N 14
ATOM 17746 C CA . GLY A 1 72 ? 9.305 25.244 3.657 1.00 0.00 72 GLY A CA 14
ATOM 17747 C C . GLY A 1 72 ? 7.896 25.019 3.145 1.00 0.00 72 GLY A C 14
ATOM 17748 O O . GLY A 1 72 ? 7.703 24.504 2.045 1.00 0.00 72 GLY A O 14
ATOM 17752 N N . GLY A 1 73 ? 6.908 25.407 3.947 1.00 0.00 73 GLY A N 14
ATOM 17753 C CA . GLY A 1 73 ? 5.522 25.235 3.552 1.00 0.00 73 GLY A CA 14
ATOM 17754 C C . GLY A 1 73 ? 4.576 26.092 4.369 1.00 0.00 73 GLY A C 14
ATOM 17755 O O . GLY A 1 73 ? 4.553 26.003 5.596 1.00 0.00 73 GLY A O 14
ATOM 17759 N N . GLN A 1 74 ? 3.795 26.924 3.688 1.00 0.00 74 GLN A N 14
ATOM 17760 C CA . GLN A 1 74 ? 2.845 27.802 4.360 1.00 0.00 74 GLN A CA 14
ATOM 17761 C C . GLN A 1 74 ? 1.558 27.055 4.697 1.00 0.00 74 GLN A C 14
ATOM 17762 O O . GLN A 1 74 ? 0.872 26.549 3.810 1.00 0.00 74 GLN A O 14
ATOM 17776 N N . SER A 1 75 ? 1.238 26.989 5.986 1.00 0.00 75 SER A N 14
ATOM 17777 C CA . SER A 1 75 ? 0.036 26.300 6.441 1.00 0.00 75 SER A CA 14
ATOM 17778 C C . SER A 1 75 ? -1.216 27.089 6.069 1.00 0.00 75 SER A C 14
ATOM 17779 O O . SER A 1 75 ? -1.212 28.319 6.072 1.00 0.00 75 SER A O 14
ATOM 17787 N N . GLY A 1 76 ? -2.287 26.370 5.748 1.00 0.00 76 GLY A N 14
ATOM 17788 C CA . GLY A 1 76 ? -3.532 27.018 5.377 1.00 0.00 76 GLY A CA 14
ATOM 17789 C C . GLY A 1 76 ? -4.742 26.343 5.991 1.00 0.00 76 GLY A C 14
ATOM 17790 O O . GLY A 1 76 ? -4.641 25.628 6.989 1.00 0.00 76 GLY A O 14
ATOM 17794 N N . PRO A 1 77 ? -5.919 26.569 5.390 1.00 0.00 77 PRO A N 14
ATOM 17795 C CA . PRO A 1 77 ? -7.177 25.987 5.868 1.00 0.00 77 PRO A CA 14
ATOM 17796 C C . PRO A 1 77 ? -7.241 24.480 5.643 1.00 0.00 77 PRO A C 14
ATOM 17797 O O . PRO A 1 77 ? -8.086 23.793 6.217 1.00 0.00 77 PRO A O 14
ATOM 17808 N N . SER A 1 78 ? -6.342 23.973 4.805 1.00 0.00 78 SER A N 14
ATOM 17809 C CA . SER A 1 78 ? -6.299 22.547 4.502 1.00 0.00 78 SER A CA 14
ATOM 17810 C C . SER A 1 78 ? -6.343 21.718 5.783 1.00 0.00 78 SER A C 14
ATOM 17811 O O . SER A 1 78 ? -5.500 21.875 6.666 1.00 0.00 78 SER A O 14
ATOM 17819 N N . SER A 1 79 ? -7.332 20.835 5.874 1.00 0.00 79 SER A N 14
ATOM 17820 C CA . SER A 1 79 ? -7.489 19.983 7.047 1.00 0.00 79 SER A CA 14
ATOM 17821 C C . SER A 1 79 ? -6.888 18.602 6.801 1.00 0.00 79 SER A C 14
ATOM 17822 O O . SER A 1 79 ? -6.537 18.258 5.673 1.00 0.00 79 SER A O 14
ATOM 17830 N N . GLY A 1 80 ? -6.772 17.815 7.867 1.00 0.00 80 GLY A N 14
ATOM 17831 C CA . GLY A 1 80 ? -6.213 16.481 7.746 1.00 0.00 80 GLY A CA 14
ATOM 17832 C C . GLY A 1 80 ? -6.565 15.822 6.427 1.00 0.00 80 GLY A C 14
ATOM 17833 O O . GLY A 1 80 ? -7.688 15.355 6.239 1.00 0.00 80 GLY A O 14
ATOM 17837 N N . GLY A 1 1 ? -6.039 31.599 12.363 1.00 0.00 1 GLY A N 15
ATOM 17838 C CA . GLY A 1 1 ? -6.698 30.558 13.130 1.00 0.00 1 GLY A CA 15
ATOM 17839 C C . GLY A 1 1 ? -6.801 29.253 12.368 1.00 0.00 1 GLY A C 15
ATOM 17840 O O . GLY A 1 1 ? -6.045 29.016 11.425 1.00 0.00 1 GLY A O 15
ATOM 17844 N N . SER A 1 2 ? -7.737 28.402 12.777 1.00 0.00 2 SER A N 15
ATOM 17845 C CA . SER A 1 2 ? -7.932 27.111 12.128 1.00 0.00 2 SER A CA 15
ATOM 17846 C C . SER A 1 2 ? -9.274 26.502 12.523 1.00 0.00 2 SER A C 15
ATOM 17847 O O . SER A 1 2 ? -9.982 27.035 13.377 1.00 0.00 2 SER A O 15
ATOM 17855 N N . SER A 1 3 ? -9.616 25.382 11.895 1.00 0.00 3 SER A N 15
ATOM 17856 C CA . SER A 1 3 ? -10.875 24.701 12.177 1.00 0.00 3 SER A CA 15
ATOM 17857 C C . SER A 1 3 ? -10.957 23.377 11.423 1.00 0.00 3 SER A C 15
ATOM 17858 O O . SER A 1 3 ? -10.311 23.196 10.392 1.00 0.00 3 SER A O 15
ATOM 17866 N N . GLY A 1 4 ? -11.757 22.453 11.948 1.00 0.00 4 GLY A N 15
ATOM 17867 C CA . GLY A 1 4 ? -11.910 21.157 11.313 1.00 0.00 4 GLY A CA 15
ATOM 17868 C C . GLY A 1 4 ? -13.023 20.336 11.932 1.00 0.00 4 GLY A C 15
ATOM 17869 O O . GLY A 1 4 ? -13.312 20.467 13.122 1.00 0.00 4 GLY A O 15
ATOM 17873 N N . SER A 1 5 ? -13.650 19.488 11.124 1.00 0.00 5 SER A N 15
ATOM 17874 C CA . SER A 1 5 ? -14.742 18.646 11.598 1.00 0.00 5 SER A CA 15
ATOM 17875 C C . SER A 1 5 ? -14.390 17.168 11.457 1.00 0.00 5 SER A C 15
ATOM 17876 O O . SER A 1 5 ? -14.135 16.482 12.447 1.00 0.00 5 SER A O 15
ATOM 17884 N N . SER A 1 6 ? -14.377 16.685 10.219 1.00 0.00 6 SER A N 15
ATOM 17885 C CA . SER A 1 6 ? -14.060 15.288 9.947 1.00 0.00 6 SER A CA 15
ATOM 17886 C C . SER A 1 6 ? -13.019 15.173 8.838 1.00 0.00 6 SER A C 15
ATOM 17887 O O . SER A 1 6 ? -13.042 15.931 7.869 1.00 0.00 6 SER A O 15
ATOM 17895 N N . GLY A 1 7 ? -12.105 14.219 8.989 1.00 0.00 7 GLY A N 15
ATOM 17896 C CA . GLY A 1 7 ? -11.067 14.022 7.993 1.00 0.00 7 GLY A CA 15
ATOM 17897 C C . GLY A 1 7 ? -10.511 12.612 8.008 1.00 0.00 7 GLY A C 15
ATOM 17898 O O . GLY A 1 7 ? -9.326 12.408 8.272 1.00 0.00 7 GLY A O 15
ATOM 17902 N N . ARG A 1 8 ? -11.367 11.636 7.724 1.00 0.00 8 ARG A N 15
ATOM 17903 C CA . ARG A 1 8 ? -10.955 10.238 7.709 1.00 0.00 8 ARG A CA 15
ATOM 17904 C C . ARG A 1 8 ? -11.212 9.610 6.342 1.00 0.00 8 ARG A C 15
ATOM 17905 O O . ARG A 1 8 ? -12.333 9.202 6.037 1.00 0.00 8 ARG A O 15
ATOM 17926 N N . ARG A 1 9 ? -10.168 9.537 5.524 1.00 0.00 9 ARG A N 15
ATOM 17927 C CA . ARG A 1 9 ? -10.281 8.961 4.189 1.00 0.00 9 ARG A CA 15
ATOM 17928 C C . ARG A 1 9 ? -11.252 7.784 4.186 1.00 0.00 9 ARG A C 15
ATOM 17929 O O . ARG A 1 9 ? -11.441 7.121 5.205 1.00 0.00 9 ARG A O 15
ATOM 17950 N N . GLU A 1 10 ? -11.865 7.533 3.033 1.00 0.00 10 GLU A N 15
ATOM 17951 C CA . GLU A 1 10 ? -12.818 6.437 2.899 1.00 0.00 10 GLU A CA 15
ATOM 17952 C C . GLU A 1 10 ? -12.180 5.110 3.301 1.00 0.00 10 GLU A C 15
ATOM 17953 O O . GLU A 1 10 ? -11.302 4.596 2.608 1.00 0.00 10 GLU A O 15
ATOM 17965 N N . ARG A 1 11 ? -12.629 4.561 4.425 1.00 0.00 11 ARG A N 15
ATOM 17966 C CA . ARG A 1 11 ? -12.102 3.296 4.921 1.00 0.00 11 ARG A CA 15
ATOM 17967 C C . ARG A 1 11 ? -12.988 2.131 4.488 1.00 0.00 11 ARG A C 15
ATOM 17968 O O . ARG A 1 11 ? -13.253 1.215 5.267 1.00 0.00 11 ARG A O 15
ATOM 17989 N N . THR A 1 12 ? -13.444 2.173 3.240 1.00 0.00 12 THR A N 15
ATOM 17990 C CA . THR A 1 12 ? -14.301 1.123 2.704 1.00 0.00 12 THR A CA 15
ATOM 17991 C C . THR A 1 12 ? -13.494 -0.123 2.358 1.00 0.00 12 THR A C 15
ATOM 17992 O O . THR A 1 12 ? -13.785 -1.218 2.839 1.00 0.00 12 THR A O 15
ATOM 18003 N N . THR A 1 13 ? -12.476 0.051 1.520 1.00 0.00 13 THR A N 15
ATOM 18004 C CA . THR A 1 13 ? -11.626 -1.060 1.110 1.00 0.00 13 THR A CA 15
ATOM 18005 C C . THR A 1 13 ? -10.641 -1.435 2.211 1.00 0.00 13 THR A C 15
ATOM 18006 O O . THR A 1 13 ? -10.427 -2.614 2.491 1.00 0.00 13 THR A O 15
ATOM 18017 N N . PHE A 1 14 ? -10.044 -0.424 2.833 1.00 0.00 14 PHE A N 15
ATOM 18018 C CA . PHE A 1 14 ? -9.080 -0.647 3.904 1.00 0.00 14 PHE A CA 15
ATOM 18019 C C . PHE A 1 14 ? -9.666 -0.248 5.255 1.00 0.00 14 PHE A C 15
ATOM 18020 O O . PHE A 1 14 ? -9.994 0.917 5.483 1.00 0.00 14 PHE A O 15
ATOM 18037 N N . THR A 1 15 ? -9.796 -1.223 6.149 1.00 0.00 15 THR A N 15
ATOM 18038 C CA . THR A 1 15 ? -10.343 -0.975 7.477 1.00 0.00 15 THR A CA 15
ATOM 18039 C C . THR A 1 15 ? -9.236 -0.684 8.483 1.00 0.00 15 THR A C 15
ATOM 18040 O O . THR A 1 15 ? -8.060 -0.929 8.214 1.00 0.00 15 THR A O 15
ATOM 18051 N N . ARG A 1 16 ? -9.619 -0.162 9.644 1.00 0.00 16 ARG A N 15
ATOM 18052 C CA . ARG A 1 16 ? -8.657 0.162 10.691 1.00 0.00 16 ARG A CA 15
ATOM 18053 C C . ARG A 1 16 ? -7.844 -1.069 11.082 1.00 0.00 16 ARG A C 15
ATOM 18054 O O . ARG A 1 16 ? -6.626 -0.997 11.237 1.00 0.00 16 ARG A O 15
ATOM 18075 N N . ALA A 1 17 ? -8.528 -2.197 11.241 1.00 0.00 17 ALA A N 15
ATOM 18076 C CA . ALA A 1 17 ? -7.870 -3.444 11.613 1.00 0.00 17 ALA A CA 15
ATOM 18077 C C . ALA A 1 17 ? -6.766 -3.798 10.622 1.00 0.00 17 ALA A C 15
ATOM 18078 O O . ALA A 1 17 ? -5.629 -4.060 11.014 1.00 0.00 17 ALA A O 15
ATOM 18085 N N . GLN A 1 18 ? -7.109 -3.805 9.338 1.00 0.00 18 GLN A N 15
ATOM 18086 C CA . GLN A 1 18 ? -6.146 -4.129 8.292 1.00 0.00 18 GLN A CA 15
ATOM 18087 C C . GLN A 1 18 ? -5.028 -3.094 8.243 1.00 0.00 18 GLN A C 15
ATOM 18088 O O . GLN A 1 18 ? -3.846 -3.440 8.255 1.00 0.00 18 GLN A O 15
ATOM 18102 N N . LEU A 1 19 ? -5.408 -1.822 8.186 1.00 0.00 19 LEU A N 15
ATOM 18103 C CA . LEU A 1 19 ? -4.436 -0.735 8.134 1.00 0.00 19 LEU A CA 15
ATOM 18104 C C . LEU A 1 19 ? -3.487 -0.795 9.326 1.00 0.00 19 LEU A C 15
ATOM 18105 O O . LEU A 1 19 ? -2.290 -0.537 9.194 1.00 0.00 19 LEU A O 15
ATOM 18121 N N . ASP A 1 20 ? -4.028 -1.140 10.490 1.00 0.00 20 ASP A N 15
ATOM 18122 C CA . ASP A 1 20 ? -3.228 -1.238 11.705 1.00 0.00 20 ASP A CA 15
ATOM 18123 C C . ASP A 1 20 ? -2.037 -2.168 11.499 1.00 0.00 20 ASP A C 15
ATOM 18124 O O . ASP A 1 20 ? -0.895 -1.804 11.781 1.00 0.00 20 ASP A O 15
ATOM 18133 N N . VAL A 1 21 ? -2.311 -3.372 11.006 1.00 0.00 21 VAL A N 15
ATOM 18134 C CA . VAL A 1 21 ? -1.262 -4.355 10.762 1.00 0.00 21 VAL A CA 15
ATOM 18135 C C . VAL A 1 21 ? -0.328 -3.896 9.648 1.00 0.00 21 VAL A C 15
ATOM 18136 O O . VAL A 1 21 ? 0.893 -3.890 9.809 1.00 0.00 21 VAL A O 15
ATOM 18149 N N . LEU A 1 22 ? -0.909 -3.513 8.516 1.00 0.00 22 LEU A N 15
ATOM 18150 C CA . LEU A 1 22 ? -0.129 -3.051 7.373 1.00 0.00 22 LEU A CA 15
ATOM 18151 C C . LEU A 1 22 ? 0.856 -1.963 7.790 1.00 0.00 22 LEU A C 15
ATOM 18152 O O . LEU A 1 22 ? 2.019 -1.980 7.390 1.00 0.00 22 LEU A O 15
ATOM 18168 N N . GLU A 1 23 ? 0.381 -1.020 8.598 1.00 0.00 23 GLU A N 15
ATOM 18169 C CA . GLU A 1 23 ? 1.221 0.075 9.069 1.00 0.00 23 GLU A CA 15
ATOM 18170 C C . GLU A 1 23 ? 2.332 -0.444 9.977 1.00 0.00 23 GLU A C 15
ATOM 18171 O O . GLU A 1 23 ? 3.499 -0.088 9.813 1.00 0.00 23 GLU A O 15
ATOM 18183 N N . ALA A 1 24 ? 1.961 -1.288 10.934 1.00 0.00 24 ALA A N 15
ATOM 18184 C CA . ALA A 1 24 ? 2.926 -1.858 11.867 1.00 0.00 24 ALA A CA 15
ATOM 18185 C C . ALA A 1 24 ? 4.097 -2.494 11.125 1.00 0.00 24 ALA A C 15
ATOM 18186 O O . ALA A 1 24 ? 5.240 -2.435 11.581 1.00 0.00 24 ALA A O 15
ATOM 18193 N N . LEU A 1 25 ? 3.806 -3.103 9.981 1.00 0.00 25 LEU A N 15
ATOM 18194 C CA . LEU A 1 25 ? 4.835 -3.751 9.176 1.00 0.00 25 LEU A CA 15
ATOM 18195 C C . LEU A 1 25 ? 5.659 -2.720 8.411 1.00 0.00 25 LEU A C 15
ATOM 18196 O O . LEU A 1 25 ? 6.823 -2.956 8.087 1.00 0.00 25 LEU A O 15
ATOM 18212 N N . PHE A 1 26 ? 5.048 -1.574 8.129 1.00 0.00 26 PHE A N 15
ATOM 18213 C CA . PHE A 1 26 ? 5.725 -0.505 7.404 1.00 0.00 26 PHE A CA 15
ATOM 18214 C C . PHE A 1 26 ? 6.641 0.287 8.333 1.00 0.00 26 PHE A C 15
ATOM 18215 O O . PHE A 1 26 ? 7.548 0.985 7.881 1.00 0.00 26 PHE A O 15
ATOM 18232 N N . ALA A 1 27 ? 6.396 0.173 9.634 1.00 0.00 27 ALA A N 15
ATOM 18233 C CA . ALA A 1 27 ? 7.198 0.876 10.628 1.00 0.00 27 ALA A CA 15
ATOM 18234 C C . ALA A 1 27 ? 8.442 0.074 10.996 1.00 0.00 27 ALA A C 15
ATOM 18235 O O . ALA A 1 27 ? 9.435 0.630 11.465 1.00 0.00 27 ALA A O 15
ATOM 18242 N N . LYS A 1 28 ? 8.382 -1.235 10.780 1.00 0.00 28 LYS A N 15
ATOM 18243 C CA . LYS A 1 28 ? 9.503 -2.114 11.088 1.00 0.00 28 LYS A CA 15
ATOM 18244 C C . LYS A 1 28 ? 10.353 -2.367 9.848 1.00 0.00 28 LYS A C 15
ATOM 18245 O O . LYS A 1 28 ? 11.583 -2.347 9.910 1.00 0.00 28 LYS A O 15
ATOM 18264 N N . THR A 1 29 ? 9.691 -2.605 8.720 1.00 0.00 29 THR A N 15
ATOM 18265 C CA . THR A 1 29 ? 10.385 -2.861 7.464 1.00 0.00 29 THR A CA 15
ATOM 18266 C C . THR A 1 29 ? 9.648 -2.230 6.289 1.00 0.00 29 THR A C 15
ATOM 18267 O O . THR A 1 29 ? 8.613 -2.733 5.851 1.00 0.00 29 THR A O 15
ATOM 18278 N N . ARG A 1 30 ? 10.187 -1.126 5.782 1.00 0.00 30 ARG A N 15
ATOM 18279 C CA . ARG A 1 30 ? 9.579 -0.426 4.657 1.00 0.00 30 ARG A CA 15
ATOM 18280 C C . ARG A 1 30 ? 9.373 -1.370 3.476 1.00 0.00 30 ARG A C 15
ATOM 18281 O O . ARG A 1 30 ? 8.373 -1.281 2.764 1.00 0.00 30 ARG A O 15
ATOM 18302 N N . TYR A 1 31 ? 10.327 -2.273 3.274 1.00 0.00 31 TYR A N 15
ATOM 18303 C CA . TYR A 1 31 ? 10.252 -3.231 2.178 1.00 0.00 31 TYR A CA 15
ATOM 18304 C C . TYR A 1 31 ? 10.229 -4.662 2.707 1.00 0.00 31 TYR A C 15
ATOM 18305 O O . TYR A 1 31 ? 11.244 -5.358 2.733 1.00 0.00 31 TYR A O 15
ATOM 18323 N N . PRO A 1 32 ? 9.041 -5.113 3.138 1.00 0.00 32 PRO A N 15
ATOM 18324 C CA . PRO A 1 32 ? 8.855 -6.465 3.673 1.00 0.00 32 PRO A CA 15
ATOM 18325 C C . PRO A 1 32 ? 8.981 -7.537 2.596 1.00 0.00 32 PRO A C 15
ATOM 18326 O O . PRO A 1 32 ? 8.454 -7.388 1.494 1.00 0.00 32 PRO A O 15
ATOM 18337 N N . ASP A 1 33 ? 9.682 -8.618 2.923 1.00 0.00 33 ASP A N 15
ATOM 18338 C CA . ASP A 1 33 ? 9.876 -9.716 1.983 1.00 0.00 33 ASP A CA 15
ATOM 18339 C C . ASP A 1 33 ? 8.545 -10.372 1.632 1.00 0.00 33 ASP A C 15
ATOM 18340 O O . ASP A 1 33 ? 7.492 -9.966 2.126 1.00 0.00 33 ASP A O 15
ATOM 18349 N N . ILE A 1 34 ? 8.599 -11.387 0.776 1.00 0.00 34 ILE A N 15
ATOM 18350 C CA . ILE A 1 34 ? 7.397 -12.099 0.360 1.00 0.00 34 ILE A CA 15
ATOM 18351 C C . ILE A 1 34 ? 6.731 -12.792 1.543 1.00 0.00 34 ILE A C 15
ATOM 18352 O O . ILE A 1 34 ? 5.506 -12.786 1.671 1.00 0.00 34 ILE A O 15
ATOM 18368 N N . PHE A 1 35 ? 7.545 -13.388 2.408 1.00 0.00 35 PHE A N 15
ATOM 18369 C CA . PHE A 1 35 ? 7.035 -14.085 3.583 1.00 0.00 35 PHE A CA 15
ATOM 18370 C C . PHE A 1 35 ? 6.194 -13.150 4.448 1.00 0.00 35 PHE A C 15
ATOM 18371 O O . PHE A 1 35 ? 5.059 -13.469 4.801 1.00 0.00 35 PHE A O 15
ATOM 18388 N N . MET A 1 36 ? 6.760 -11.996 4.784 1.00 0.00 36 MET A N 15
ATOM 18389 C CA . MET A 1 36 ? 6.062 -11.015 5.607 1.00 0.00 36 MET A CA 15
ATOM 18390 C C . MET A 1 36 ? 4.717 -10.645 4.989 1.00 0.00 36 MET A C 15
ATOM 18391 O O . MET A 1 36 ? 3.690 -10.651 5.668 1.00 0.00 36 MET A O 15
ATOM 18405 N N . ARG A 1 37 ? 4.731 -10.324 3.700 1.00 0.00 37 ARG A N 15
ATOM 18406 C CA . ARG A 1 37 ? 3.513 -9.951 2.992 1.00 0.00 37 ARG A CA 15
ATOM 18407 C C . ARG A 1 37 ? 2.453 -11.041 3.122 1.00 0.00 37 ARG A C 15
ATOM 18408 O O . ARG A 1 37 ? 1.280 -10.754 3.359 1.00 0.00 37 ARG A O 15
ATOM 18429 N N . GLU A 1 38 ? 2.875 -12.292 2.965 1.00 0.00 38 GLU A N 15
ATOM 18430 C CA . GLU A 1 38 ? 1.961 -13.424 3.064 1.00 0.00 38 GLU A CA 15
ATOM 18431 C C . GLU A 1 38 ? 1.254 -13.436 4.416 1.00 0.00 38 GLU A C 15
ATOM 18432 O O . GLU A 1 38 ? 0.027 -13.490 4.485 1.00 0.00 38 GLU A O 15
ATOM 18444 N N . GLU A 1 39 ? 2.038 -13.385 5.488 1.00 0.00 39 GLU A N 15
ATOM 18445 C CA . GLU A 1 39 ? 1.487 -13.392 6.838 1.00 0.00 39 GLU A CA 15
ATOM 18446 C C . GLU A 1 39 ? 0.392 -12.339 6.984 1.00 0.00 39 GLU A C 15
ATOM 18447 O O . GLU A 1 39 ? -0.762 -12.663 7.265 1.00 0.00 39 GLU A O 15
ATOM 18459 N N . VAL A 1 40 ? 0.762 -11.077 6.791 1.00 0.00 40 VAL A N 15
ATOM 18460 C CA . VAL A 1 40 ? -0.188 -9.977 6.900 1.00 0.00 40 VAL A CA 15
ATOM 18461 C C . VAL A 1 40 ? -1.394 -10.200 5.994 1.00 0.00 40 VAL A C 15
ATOM 18462 O O . VAL A 1 40 ? -2.529 -10.281 6.463 1.00 0.00 40 VAL A O 15
ATOM 18475 N N . ALA A 1 41 ? -1.140 -10.299 4.693 1.00 0.00 41 ALA A N 15
ATOM 18476 C CA . ALA A 1 41 ? -2.204 -10.515 3.722 1.00 0.00 41 ALA A CA 15
ATOM 18477 C C . ALA A 1 41 ? -3.154 -11.615 4.184 1.00 0.00 41 ALA A C 15
ATOM 18478 O O . ALA A 1 41 ? -4.341 -11.604 3.853 1.00 0.00 41 ALA A O 15
ATOM 18485 N N . LEU A 1 42 ? -2.626 -12.564 4.949 1.00 0.00 42 LEU A N 15
ATOM 18486 C CA . LEU A 1 42 ? -3.427 -13.672 5.456 1.00 0.00 42 LEU A CA 15
ATOM 18487 C C . LEU A 1 42 ? -4.079 -13.309 6.787 1.00 0.00 42 LEU A C 15
ATOM 18488 O O . LEU A 1 42 ? -5.126 -13.848 7.146 1.00 0.00 42 LEU A O 15
ATOM 18504 N N . LYS A 1 43 ? -3.453 -12.390 7.514 1.00 0.00 43 LYS A N 15
ATOM 18505 C CA . LYS A 1 43 ? -3.972 -11.950 8.804 1.00 0.00 43 LYS A CA 15
ATOM 18506 C C . LYS A 1 43 ? -5.070 -10.907 8.621 1.00 0.00 43 LYS A C 15
ATOM 18507 O O . LYS A 1 43 ? -6.223 -11.135 8.989 1.00 0.00 43 LYS A O 15
ATOM 18526 N N . ILE A 1 44 ? -4.704 -9.764 8.051 1.00 0.00 44 ILE A N 15
ATOM 18527 C CA . ILE A 1 44 ? -5.659 -8.687 7.818 1.00 0.00 44 ILE A CA 15
ATOM 18528 C C . ILE A 1 44 ? -6.781 -9.139 6.889 1.00 0.00 44 ILE A C 15
ATOM 18529 O O . ILE A 1 44 ? -7.779 -8.440 6.720 1.00 0.00 44 ILE A O 15
ATOM 18545 N N . ASN A 1 45 ? -6.610 -10.313 6.291 1.00 0.00 45 ASN A N 15
ATOM 18546 C CA . ASN A 1 45 ? -7.608 -10.860 5.380 1.00 0.00 45 ASN A CA 15
ATOM 18547 C C . ASN A 1 45 ? -7.629 -10.083 4.066 1.00 0.00 45 ASN A C 15
ATOM 18548 O O . ASN A 1 45 ? -8.688 -9.666 3.596 1.00 0.00 45 ASN A O 15
ATOM 18559 N N . LEU A 1 46 ? -6.453 -9.894 3.479 1.00 0.00 46 LEU A N 15
ATOM 18560 C CA . LEU A 1 46 ? -6.335 -9.169 2.219 1.00 0.00 46 LEU A CA 15
ATOM 18561 C C . LEU A 1 46 ? -5.419 -9.907 1.249 1.00 0.00 46 LEU A C 15
ATOM 18562 O O . LEU A 1 46 ? -4.553 -10.688 1.646 1.00 0.00 46 LEU A O 15
ATOM 18578 N N . PRO A 1 47 ? -5.610 -9.655 -0.055 1.00 0.00 47 PRO A N 15
ATOM 18579 C CA . PRO A 1 47 ? -4.809 -10.285 -1.109 1.00 0.00 47 PRO A CA 15
ATOM 18580 C C . PRO A 1 47 ? -3.370 -9.780 -1.122 1.00 0.00 47 PRO A C 15
ATOM 18581 O O . PRO A 1 47 ? -3.125 -8.576 -1.061 1.00 0.00 47 PRO A O 15
ATOM 18592 N N . GLU A 1 48 ? -2.423 -10.709 -1.203 1.00 0.00 48 GLU A N 15
ATOM 18593 C CA . GLU A 1 48 ? -1.008 -10.356 -1.224 1.00 0.00 48 GLU A CA 15
ATOM 18594 C C . GLU A 1 48 ? -0.765 -9.133 -2.103 1.00 0.00 48 GLU A C 15
ATOM 18595 O O . GLU A 1 48 ? 0.152 -8.350 -1.856 1.00 0.00 48 GLU A O 15
ATOM 18607 N N . SER A 1 49 ? -1.594 -8.976 -3.131 1.00 0.00 49 SER A N 15
ATOM 18608 C CA . SER A 1 49 ? -1.467 -7.851 -4.050 1.00 0.00 49 SER A CA 15
ATOM 18609 C C . SER A 1 49 ? -1.730 -6.530 -3.331 1.00 0.00 49 SER A C 15
ATOM 18610 O O . SER A 1 49 ? -0.876 -5.644 -3.307 1.00 0.00 49 SER A O 15
ATOM 18618 N N . ARG A 1 50 ? -2.918 -6.408 -2.748 1.00 0.00 50 ARG A N 15
ATOM 18619 C CA . ARG A 1 50 ? -3.295 -5.196 -2.030 1.00 0.00 50 ARG A CA 15
ATOM 18620 C C . ARG A 1 50 ? -2.202 -4.784 -1.048 1.00 0.00 50 ARG A C 15
ATOM 18621 O O . ARG A 1 50 ? -1.836 -3.611 -0.966 1.00 0.00 50 ARG A O 15
ATOM 18642 N N . VAL A 1 51 ? -1.685 -5.757 -0.304 1.00 0.00 51 VAL A N 15
ATOM 18643 C CA . VAL A 1 51 ? -0.634 -5.495 0.673 1.00 0.00 51 VAL A CA 15
ATOM 18644 C C . VAL A 1 51 ? 0.557 -4.797 0.025 1.00 0.00 51 VAL A C 15
ATOM 18645 O O . VAL A 1 51 ? 0.978 -3.729 0.468 1.00 0.00 51 VAL A O 15
ATOM 18658 N N . GLN A 1 52 ? 1.094 -5.408 -1.026 1.00 0.00 52 GLN A N 15
ATOM 18659 C CA . GLN A 1 52 ? 2.237 -4.844 -1.735 1.00 0.00 52 GLN A CA 15
ATOM 18660 C C . GLN A 1 52 ? 1.932 -3.432 -2.224 1.00 0.00 52 GLN A C 15
ATOM 18661 O O . GLN A 1 52 ? 2.676 -2.492 -1.944 1.00 0.00 52 GLN A O 15
ATOM 18675 N N . VAL A 1 53 ? 0.831 -3.289 -2.956 1.00 0.00 53 VAL A N 15
ATOM 18676 C CA . VAL A 1 53 ? 0.427 -1.992 -3.484 1.00 0.00 53 VAL A CA 15
ATOM 18677 C C . VAL A 1 53 ? 0.411 -0.933 -2.387 1.00 0.00 53 VAL A C 15
ATOM 18678 O O . VAL A 1 53 ? 1.116 0.073 -2.471 1.00 0.00 53 VAL A O 15
ATOM 18691 N N . TRP A 1 54 ? -0.396 -1.167 -1.359 1.00 0.00 54 TRP A N 15
ATOM 18692 C CA . TRP A 1 54 ? -0.503 -0.233 -0.243 1.00 0.00 54 TRP A CA 15
ATOM 18693 C C . TRP A 1 54 ? 0.860 0.350 0.111 1.00 0.00 54 TRP A C 15
ATOM 18694 O O . TRP A 1 54 ? 0.980 1.540 0.405 1.00 0.00 54 TRP A O 15
ATOM 18715 N N . PHE A 1 55 ? 1.886 -0.494 0.082 1.00 0.00 55 PHE A N 15
ATOM 18716 C CA . PHE A 1 55 ? 3.241 -0.062 0.401 1.00 0.00 55 PHE A CA 15
ATOM 18717 C C . PHE A 1 55 ? 3.797 0.841 -0.696 1.00 0.00 55 PHE A C 15
ATOM 18718 O O . PHE A 1 55 ? 4.205 1.973 -0.437 1.00 0.00 55 PHE A O 15
ATOM 18735 N N . LYS A 1 56 ? 3.810 0.331 -1.923 1.00 0.00 56 LYS A N 15
ATOM 18736 C CA . LYS A 1 56 ? 4.315 1.089 -3.062 1.00 0.00 56 LYS A CA 15
ATOM 18737 C C . LYS A 1 56 ? 3.695 2.483 -3.105 1.00 0.00 56 LYS A C 15
ATOM 18738 O O . LYS A 1 56 ? 4.393 3.476 -3.307 1.00 0.00 56 LYS A O 15
ATOM 18757 N N . ASN A 1 57 ? 2.382 2.548 -2.912 1.00 0.00 57 ASN A N 15
ATOM 18758 C CA . ASN A 1 57 ? 1.669 3.820 -2.929 1.00 0.00 57 ASN A CA 15
ATOM 18759 C C . ASN A 1 57 ? 2.069 4.683 -1.736 1.00 0.00 57 ASN A C 15
ATOM 18760 O O . ASN A 1 57 ? 2.475 5.834 -1.898 1.00 0.00 57 ASN A O 15
ATOM 18771 N N . ARG A 1 58 ? 1.953 4.118 -0.538 1.00 0.00 58 ARG A N 15
ATOM 18772 C CA . ARG A 1 58 ? 2.302 4.836 0.682 1.00 0.00 58 ARG A CA 15
ATOM 18773 C C . ARG A 1 58 ? 3.660 5.518 0.542 1.00 0.00 58 ARG A C 15
ATOM 18774 O O . ARG A 1 58 ? 3.807 6.699 0.854 1.00 0.00 58 ARG A O 15
ATOM 18795 N N . ARG A 1 59 ? 4.649 4.764 0.072 1.00 0.00 59 ARG A N 15
ATOM 18796 C CA . ARG A 1 59 ? 5.995 5.295 -0.107 1.00 0.00 59 ARG A CA 15
ATOM 18797 C C . ARG A 1 59 ? 5.966 6.585 -0.923 1.00 0.00 59 ARG A C 15
ATOM 18798 O O . ARG A 1 59 ? 6.523 7.603 -0.512 1.00 0.00 59 ARG A O 15
ATOM 18819 N N . ALA A 1 60 ? 5.315 6.533 -2.080 1.00 0.00 60 ALA A N 15
ATOM 18820 C CA . ALA A 1 60 ? 5.213 7.696 -2.952 1.00 0.00 60 ALA A CA 15
ATOM 18821 C C . ALA A 1 60 ? 4.775 8.931 -2.171 1.00 0.00 60 ALA A C 15
ATOM 18822 O O . ALA A 1 60 ? 5.357 10.007 -2.313 1.00 0.00 60 ALA A O 15
ATOM 18829 N N . LYS A 1 61 ? 3.746 8.770 -1.347 1.00 0.00 61 LYS A N 15
ATOM 18830 C CA . LYS A 1 61 ? 3.229 9.871 -0.542 1.00 0.00 61 LYS A CA 15
ATOM 18831 C C . LYS A 1 61 ? 4.367 10.640 0.121 1.00 0.00 61 LYS A C 15
ATOM 18832 O O . LYS A 1 61 ? 4.562 11.828 -0.140 1.00 0.00 61 LYS A O 15
ATOM 18851 N N . CYS A 1 62 ? 5.116 9.956 0.979 1.00 0.00 62 CYS A N 15
ATOM 18852 C CA . CYS A 1 62 ? 6.236 10.575 1.679 1.00 0.00 62 CYS A CA 15
ATOM 18853 C C . CYS A 1 62 ? 6.951 11.579 0.781 1.00 0.00 62 CYS A C 15
ATOM 18854 O O . CYS A 1 62 ? 7.114 12.745 1.143 1.00 0.00 62 CYS A O 15
ATOM 18862 N N . ARG A 1 63 ? 7.377 11.118 -0.390 1.00 0.00 63 ARG A N 15
ATOM 18863 C CA . ARG A 1 63 ? 8.078 11.976 -1.339 1.00 0.00 63 ARG A CA 15
ATOM 18864 C C . ARG A 1 63 ? 7.247 13.212 -1.671 1.00 0.00 63 ARG A C 15
ATOM 18865 O O . ARG A 1 63 ? 7.761 14.329 -1.692 1.00 0.00 63 ARG A O 15
ATOM 18886 N N . GLN A 1 64 ? 5.960 13.001 -1.931 1.00 0.00 64 GLN A N 15
ATOM 18887 C CA . GLN A 1 64 ? 5.059 14.098 -2.263 1.00 0.00 64 GLN A CA 15
ATOM 18888 C C . GLN A 1 64 ? 5.029 15.136 -1.145 1.00 0.00 64 GLN A C 15
ATOM 18889 O O . GLN A 1 64 ? 5.308 16.313 -1.372 1.00 0.00 64 GLN A O 15
ATOM 18903 N N . GLN A 1 65 ? 4.689 14.690 0.060 1.00 0.00 65 GLN A N 15
ATOM 18904 C CA . GLN A 1 65 ? 4.621 15.581 1.212 1.00 0.00 65 GLN A CA 15
ATOM 18905 C C . GLN A 1 65 ? 3.608 16.697 0.979 1.00 0.00 65 GLN A C 15
ATOM 18906 O O . GLN A 1 65 ? 3.855 17.853 1.321 1.00 0.00 65 GLN A O 15
ATOM 18920 N N . GLN A 1 66 ? 2.469 16.342 0.394 1.00 0.00 66 GLN A N 15
ATOM 18921 C CA . GLN A 1 66 ? 1.419 17.315 0.114 1.00 0.00 66 GLN A CA 15
ATOM 18922 C C . GLN A 1 66 ? 0.151 16.988 0.897 1.00 0.00 66 GLN A C 15
ATOM 18923 O O . GLN A 1 66 ? -0.059 15.846 1.305 1.00 0.00 66 GLN A O 15
ATOM 18937 N N . GLN A 1 67 ? -0.688 17.998 1.103 1.00 0.00 67 GLN A N 15
ATOM 18938 C CA . GLN A 1 67 ? -1.934 17.817 1.838 1.00 0.00 67 GLN A CA 15
ATOM 18939 C C . GLN A 1 67 ? -2.679 16.578 1.350 1.00 0.00 67 GLN A C 15
ATOM 18940 O O . GLN A 1 67 ? -2.345 16.012 0.310 1.00 0.00 67 GLN A O 15
ATOM 18954 N N . GLN A 1 68 ? -3.688 16.163 2.109 1.00 0.00 68 GLN A N 15
ATOM 18955 C CA . GLN A 1 68 ? -4.478 14.991 1.754 1.00 0.00 68 GLN A CA 15
ATOM 18956 C C . GLN A 1 68 ? -5.212 15.208 0.435 1.00 0.00 68 GLN A C 15
ATOM 18957 O O . GLN A 1 68 ? -5.289 16.330 -0.065 1.00 0.00 68 GLN A O 15
ATOM 18971 N N . GLN A 1 69 ? -5.750 14.128 -0.122 1.00 0.00 69 GLN A N 15
ATOM 18972 C CA . GLN A 1 69 ? -6.477 14.201 -1.384 1.00 0.00 69 GLN A CA 15
ATOM 18973 C C . GLN A 1 69 ? -7.465 13.047 -1.511 1.00 0.00 69 GLN A C 15
ATOM 18974 O O . GLN A 1 69 ? -7.548 12.190 -0.632 1.00 0.00 69 GLN A O 15
ATOM 18988 N N . GLN A 1 70 ? -8.211 13.031 -2.611 1.00 0.00 70 GLN A N 15
ATOM 18989 C CA . GLN A 1 70 ? -9.194 11.982 -2.852 1.00 0.00 70 GLN A CA 15
ATOM 18990 C C . GLN A 1 70 ? -8.781 11.110 -4.033 1.00 0.00 70 GLN A C 15
ATOM 18991 O O . GLN A 1 70 ? -7.767 11.366 -4.682 1.00 0.00 70 GLN A O 15
ATOM 19005 N N . ASN A 1 71 ? -9.573 10.078 -4.307 1.00 0.00 71 ASN A N 15
ATOM 19006 C CA . ASN A 1 71 ? -9.289 9.168 -5.410 1.00 0.00 71 ASN A CA 15
ATOM 19007 C C . ASN A 1 71 ? -10.578 8.577 -5.974 1.00 0.00 71 ASN A C 15
ATOM 19008 O O . ASN A 1 71 ? -11.642 8.688 -5.366 1.00 0.00 71 ASN A O 15
ATOM 19019 N N . GLY A 1 72 ? -10.474 7.949 -7.141 1.00 0.00 72 GLY A N 15
ATOM 19020 C CA . GLY A 1 72 ? -11.639 7.350 -7.767 1.00 0.00 72 GLY A CA 15
ATOM 19021 C C . GLY A 1 72 ? -12.184 6.178 -6.976 1.00 0.00 72 GLY A C 15
ATOM 19022 O O . GLY A 1 72 ? -12.091 6.151 -5.749 1.00 0.00 72 GLY A O 15
ATOM 19026 N N . GLY A 1 73 ? -12.758 5.206 -7.679 1.00 0.00 73 GLY A N 15
ATOM 19027 C CA . GLY A 1 73 ? -13.314 4.040 -7.017 1.00 0.00 73 GLY A CA 15
ATOM 19028 C C . GLY A 1 73 ? -13.365 2.828 -7.925 1.00 0.00 73 GLY A C 15
ATOM 19029 O O . GLY A 1 73 ? -13.732 2.936 -9.095 1.00 0.00 73 GLY A O 15
ATOM 19033 N N . GLN A 1 74 ? -12.994 1.671 -7.386 1.00 0.00 74 GLN A N 15
ATOM 19034 C CA . GLN A 1 74 ? -12.997 0.433 -8.157 1.00 0.00 74 GLN A CA 15
ATOM 19035 C C . GLN A 1 74 ? -14.019 -0.552 -7.601 1.00 0.00 74 GLN A C 15
ATOM 19036 O O . GLN A 1 74 ? -14.273 -0.585 -6.397 1.00 0.00 74 GLN A O 15
ATOM 19050 N N . SER A 1 75 ? -14.603 -1.355 -8.485 1.00 0.00 75 SER A N 15
ATOM 19051 C CA . SER A 1 75 ? -15.601 -2.339 -8.082 1.00 0.00 75 SER A CA 15
ATOM 19052 C C . SER A 1 75 ? -15.715 -3.452 -9.120 1.00 0.00 75 SER A C 15
ATOM 19053 O O . SER A 1 75 ? -15.340 -3.277 -10.278 1.00 0.00 75 SER A O 15
ATOM 19061 N N . GLY A 1 76 ? -16.236 -4.599 -8.693 1.00 0.00 76 GLY A N 15
ATOM 19062 C CA . GLY A 1 76 ? -16.391 -5.724 -9.596 1.00 0.00 76 GLY A CA 15
ATOM 19063 C C . GLY A 1 76 ? -15.134 -6.565 -9.696 1.00 0.00 76 GLY A C 15
ATOM 19064 O O . GLY A 1 76 ? -14.326 -6.405 -10.611 1.00 0.00 76 GLY A O 15
ATOM 19068 N N . PRO A 1 77 ? -14.954 -7.483 -8.735 1.00 0.00 77 PRO A N 15
ATOM 19069 C CA . PRO A 1 77 ? -13.786 -8.369 -8.696 1.00 0.00 77 PRO A CA 15
ATOM 19070 C C . PRO A 1 77 ? -13.806 -9.403 -9.817 1.00 0.00 77 PRO A C 15
ATOM 19071 O O . PRO A 1 77 ? -14.804 -9.551 -10.521 1.00 0.00 77 PRO A O 15
ATOM 19082 N N . SER A 1 78 ? -12.696 -10.116 -9.977 1.00 0.00 78 SER A N 15
ATOM 19083 C CA . SER A 1 78 ? -12.584 -11.134 -11.016 1.00 0.00 78 SER A CA 15
ATOM 19084 C C . SER A 1 78 ? -11.677 -12.274 -10.563 1.00 0.00 78 SER A C 15
ATOM 19085 O O . SER A 1 78 ? -11.073 -12.215 -9.492 1.00 0.00 78 SER A O 15
ATOM 19093 N N . SER A 1 79 ? -11.586 -13.313 -11.388 1.00 0.00 79 SER A N 15
ATOM 19094 C CA . SER A 1 79 ? -10.756 -14.469 -11.073 1.00 0.00 79 SER A CA 15
ATOM 19095 C C . SER A 1 79 ? -9.668 -14.661 -12.125 1.00 0.00 79 SER A C 15
ATOM 19096 O O . SER A 1 79 ? -8.500 -14.863 -11.798 1.00 0.00 79 SER A O 15
ATOM 19104 N N . GLY A 1 80 ? -10.063 -14.596 -13.394 1.00 0.00 80 GLY A N 15
ATOM 19105 C CA . GLY A 1 80 ? -9.112 -14.765 -14.476 1.00 0.00 80 GLY A CA 15
ATOM 19106 C C . GLY A 1 80 ? -9.244 -13.691 -15.537 1.00 0.00 80 GLY A C 15
ATOM 19107 O O . GLY A 1 80 ? -8.279 -13.371 -16.230 1.00 0.00 80 GLY A O 15
ATOM 19111 N N . GLY A 1 1 ? -15.470 31.109 10.101 1.00 0.00 1 GLY A N 16
ATOM 19112 C CA . GLY A 1 1 ? -14.778 29.874 10.420 1.00 0.00 1 GLY A CA 16
ATOM 19113 C C . GLY A 1 1 ? -15.451 28.659 9.813 1.00 0.00 1 GLY A C 16
ATOM 19114 O O . GLY A 1 1 ? -16.057 28.745 8.745 1.00 0.00 1 GLY A O 16
ATOM 19118 N N . SER A 1 2 ? -15.344 27.522 10.495 1.00 0.00 2 SER A N 16
ATOM 19119 C CA . SER A 1 2 ? -15.943 26.283 10.013 1.00 0.00 2 SER A CA 16
ATOM 19120 C C . SER A 1 2 ? -17.261 26.002 10.729 1.00 0.00 2 SER A C 16
ATOM 19121 O O . SER A 1 2 ? -17.367 26.167 11.944 1.00 0.00 2 SER A O 16
ATOM 19129 N N . SER A 1 3 ? -18.263 25.578 9.966 1.00 0.00 3 SER A N 16
ATOM 19130 C CA . SER A 1 3 ? -19.575 25.277 10.526 1.00 0.00 3 SER A CA 16
ATOM 19131 C C . SER A 1 3 ? -19.665 23.813 10.946 1.00 0.00 3 SER A C 16
ATOM 19132 O O . SER A 1 3 ? -19.997 22.944 10.141 1.00 0.00 3 SER A O 16
ATOM 19140 N N . GLY A 1 4 ? -19.366 23.548 12.214 1.00 0.00 4 GLY A N 16
ATOM 19141 C CA . GLY A 1 4 ? -19.418 22.189 12.720 1.00 0.00 4 GLY A CA 16
ATOM 19142 C C . GLY A 1 4 ? -18.474 21.260 11.983 1.00 0.00 4 GLY A C 16
ATOM 19143 O O . GLY A 1 4 ? -17.295 21.569 11.812 1.00 0.00 4 GLY A O 16
ATOM 19147 N N . SER A 1 5 ? -18.993 20.117 11.546 1.00 0.00 5 SER A N 16
ATOM 19148 C CA . SER A 1 5 ? -18.188 19.136 10.828 1.00 0.00 5 SER A CA 16
ATOM 19149 C C . SER A 1 5 ? -19.057 18.294 9.900 1.00 0.00 5 SER A C 16
ATOM 19150 O O . SER A 1 5 ? -20.220 18.023 10.197 1.00 0.00 5 SER A O 16
ATOM 19158 N N . SER A 1 6 ? -18.483 17.883 8.773 1.00 0.00 6 SER A N 16
ATOM 19159 C CA . SER A 1 6 ? -19.206 17.074 7.798 1.00 0.00 6 SER A CA 16
ATOM 19160 C C . SER A 1 6 ? -18.644 15.657 7.745 1.00 0.00 6 SER A C 16
ATOM 19161 O O . SER A 1 6 ? -17.494 15.419 8.111 1.00 0.00 6 SER A O 16
ATOM 19169 N N . GLY A 1 7 ? -19.466 14.718 7.285 1.00 0.00 7 GLY A N 16
ATOM 19170 C CA . GLY A 1 7 ? -19.035 13.336 7.191 1.00 0.00 7 GLY A CA 16
ATOM 19171 C C . GLY A 1 7 ? -18.865 12.877 5.757 1.00 0.00 7 GLY A C 16
ATOM 19172 O O . GLY A 1 7 ? -19.804 12.940 4.963 1.00 0.00 7 GLY A O 16
ATOM 19176 N N . ARG A 1 8 ? -17.664 12.415 5.423 1.00 0.00 8 ARG A N 16
ATOM 19177 C CA . ARG A 1 8 ? -17.374 11.947 4.073 1.00 0.00 8 ARG A CA 16
ATOM 19178 C C . ARG A 1 8 ? -16.709 10.574 4.105 1.00 0.00 8 ARG A C 16
ATOM 19179 O O . ARG A 1 8 ? -15.610 10.418 4.637 1.00 0.00 8 ARG A O 16
ATOM 19200 N N . ARG A 1 9 ? -17.384 9.582 3.533 1.00 0.00 9 ARG A N 16
ATOM 19201 C CA . ARG A 1 9 ? -16.860 8.222 3.498 1.00 0.00 9 ARG A CA 16
ATOM 19202 C C . ARG A 1 9 ? -15.498 8.182 2.812 1.00 0.00 9 ARG A C 16
ATOM 19203 O O . ARG A 1 9 ? -15.093 9.143 2.158 1.00 0.00 9 ARG A O 16
ATOM 19224 N N . GLU A 1 10 ? -14.795 7.064 2.966 1.00 0.00 10 GLU A N 16
ATOM 19225 C CA . GLU A 1 10 ? -13.478 6.900 2.362 1.00 0.00 10 GLU A CA 16
ATOM 19226 C C . GLU A 1 10 ? -13.570 6.103 1.063 1.00 0.00 10 GLU A C 16
ATOM 19227 O O . GLU A 1 10 ? -12.959 6.464 0.057 1.00 0.00 10 GLU A O 16
ATOM 19239 N N . ARG A 1 11 ? -14.338 5.019 1.095 1.00 0.00 11 ARG A N 16
ATOM 19240 C CA . ARG A 1 11 ? -14.509 4.170 -0.078 1.00 0.00 11 ARG A CA 16
ATOM 19241 C C . ARG A 1 11 ? -13.243 3.364 -0.354 1.00 0.00 11 ARG A C 16
ATOM 19242 O O . ARG A 1 11 ? -12.798 3.258 -1.498 1.00 0.00 11 ARG A O 16
ATOM 19263 N N . THR A 1 12 ? -12.667 2.796 0.701 1.00 0.00 12 THR A N 16
ATOM 19264 C CA . THR A 1 12 ? -11.452 2.001 0.572 1.00 0.00 12 THR A CA 16
ATOM 19265 C C . THR A 1 12 ? -11.628 0.623 1.201 1.00 0.00 12 THR A C 16
ATOM 19266 O O . THR A 1 12 ? -12.416 0.449 2.131 1.00 0.00 12 THR A O 16
ATOM 19277 N N . THR A 1 13 ? -10.888 -0.355 0.688 1.00 0.00 13 THR A N 16
ATOM 19278 C CA . THR A 1 13 ? -10.962 -1.718 1.199 1.00 0.00 13 THR A CA 16
ATOM 19279 C C . THR A 1 13 ? -9.964 -1.936 2.331 1.00 0.00 13 THR A C 16
ATOM 19280 O O . THR A 1 13 ? -9.375 -3.010 2.454 1.00 0.00 13 THR A O 16
ATOM 19291 N N . PHE A 1 14 ? -9.780 -0.911 3.156 1.00 0.00 14 PHE A N 16
ATOM 19292 C CA . PHE A 1 14 ? -8.853 -0.991 4.279 1.00 0.00 14 PHE A CA 16
ATOM 19293 C C . PHE A 1 14 ? -9.524 -0.536 5.572 1.00 0.00 14 PHE A C 16
ATOM 19294 O O . PHE A 1 14 ? -9.727 0.659 5.793 1.00 0.00 14 PHE A O 16
ATOM 19311 N N . THR A 1 15 ? -9.867 -1.497 6.424 1.00 0.00 15 THR A N 16
ATOM 19312 C CA . THR A 1 15 ? -10.516 -1.197 7.694 1.00 0.00 15 THR A CA 16
ATOM 19313 C C . THR A 1 15 ? -9.490 -0.869 8.772 1.00 0.00 15 THR A C 16
ATOM 19314 O O . THR A 1 15 ? -8.299 -1.139 8.612 1.00 0.00 15 THR A O 16
ATOM 19325 N N . ARG A 1 16 ? -9.958 -0.286 9.871 1.00 0.00 16 ARG A N 16
ATOM 19326 C CA . ARG A 1 16 ? -9.080 0.079 10.976 1.00 0.00 16 ARG A CA 16
ATOM 19327 C C . ARG A 1 16 ? -8.172 -1.086 11.356 1.00 0.00 16 ARG A C 16
ATOM 19328 O O . ARG A 1 16 ? -6.984 -0.900 11.618 1.00 0.00 16 ARG A O 16
ATOM 19349 N N . ALA A 1 17 ? -8.740 -2.288 11.385 1.00 0.00 17 ALA A N 16
ATOM 19350 C CA . ALA A 1 17 ? -7.981 -3.483 11.731 1.00 0.00 17 ALA A CA 16
ATOM 19351 C C . ALA A 1 17 ? -6.933 -3.796 10.669 1.00 0.00 17 ALA A C 16
ATOM 19352 O O . ALA A 1 17 ? -5.756 -3.975 10.980 1.00 0.00 17 ALA A O 16
ATOM 19359 N N . GLN A 1 18 ? -7.369 -3.860 9.415 1.00 0.00 18 GLN A N 16
ATOM 19360 C CA . GLN A 1 18 ? -6.468 -4.152 8.307 1.00 0.00 18 GLN A CA 16
ATOM 19361 C C . GLN A 1 18 ? -5.341 -3.127 8.236 1.00 0.00 18 GLN A C 16
ATOM 19362 O O . GLN A 1 18 ? -4.219 -3.447 7.842 1.00 0.00 18 GLN A O 16
ATOM 19376 N N . LEU A 1 19 ? -5.647 -1.892 8.620 1.00 0.00 19 LEU A N 16
ATOM 19377 C CA . LEU A 1 19 ? -4.660 -0.818 8.601 1.00 0.00 19 LEU A CA 16
ATOM 19378 C C . LEU A 1 19 ? -3.669 -0.968 9.750 1.00 0.00 19 LEU A C 16
ATOM 19379 O O . LEU A 1 19 ? -2.455 -0.959 9.542 1.00 0.00 19 LEU A O 16
ATOM 19395 N N . ASP A 1 20 ? -4.193 -1.108 10.962 1.00 0.00 20 ASP A N 16
ATOM 19396 C CA . ASP A 1 20 ? -3.355 -1.264 12.145 1.00 0.00 20 ASP A CA 16
ATOM 19397 C C . ASP A 1 20 ? -2.210 -2.235 11.876 1.00 0.00 20 ASP A C 16
ATOM 19398 O O . ASP A 1 20 ? -1.123 -2.102 12.439 1.00 0.00 20 ASP A O 16
ATOM 19407 N N . VAL A 1 21 ? -2.462 -3.214 11.012 1.00 0.00 21 VAL A N 16
ATOM 19408 C CA . VAL A 1 21 ? -1.452 -4.208 10.667 1.00 0.00 21 VAL A CA 16
ATOM 19409 C C . VAL A 1 21 ? -0.547 -3.707 9.547 1.00 0.00 21 VAL A C 16
ATOM 19410 O O . VAL A 1 21 ? 0.662 -3.558 9.730 1.00 0.00 21 VAL A O 16
ATOM 19423 N N . LEU A 1 22 ? -1.140 -3.447 8.387 1.00 0.00 22 LEU A N 16
ATOM 19424 C CA . LEU A 1 22 ? -0.387 -2.962 7.235 1.00 0.00 22 LEU A CA 16
ATOM 19425 C C . LEU A 1 22 ? 0.697 -1.980 7.668 1.00 0.00 22 LEU A C 16
ATOM 19426 O O . LEU A 1 22 ? 1.860 -2.121 7.292 1.00 0.00 22 LEU A O 16
ATOM 19442 N N . GLU A 1 23 ? 0.308 -0.988 8.463 1.00 0.00 23 GLU A N 16
ATOM 19443 C CA . GLU A 1 23 ? 1.248 0.015 8.947 1.00 0.00 23 GLU A CA 16
ATOM 19444 C C . GLU A 1 23 ? 2.284 -0.613 9.875 1.00 0.00 23 GLU A C 16
ATOM 19445 O O . GLU A 1 23 ? 3.487 -0.428 9.696 1.00 0.00 23 GLU A O 16
ATOM 19457 N N . ALA A 1 24 ? 1.807 -1.357 10.868 1.00 0.00 24 ALA A N 16
ATOM 19458 C CA . ALA A 1 24 ? 2.690 -2.014 11.823 1.00 0.00 24 ALA A CA 16
ATOM 19459 C C . ALA A 1 24 ? 3.882 -2.653 11.119 1.00 0.00 24 ALA A C 16
ATOM 19460 O O . ALA A 1 24 ? 5.017 -2.560 11.588 1.00 0.00 24 ALA A O 16
ATOM 19467 N N . LEU A 1 25 ? 3.618 -3.303 9.991 1.00 0.00 25 LEU A N 16
ATOM 19468 C CA . LEU A 1 25 ? 4.669 -3.960 9.222 1.00 0.00 25 LEU A CA 16
ATOM 19469 C C . LEU A 1 25 ? 5.470 -2.942 8.415 1.00 0.00 25 LEU A C 16
ATOM 19470 O O . LEU A 1 25 ? 6.660 -3.131 8.166 1.00 0.00 25 LEU A O 16
ATOM 19486 N N . PHE A 1 26 ? 4.808 -1.862 8.012 1.00 0.00 26 PHE A N 16
ATOM 19487 C CA . PHE A 1 26 ? 5.459 -0.814 7.235 1.00 0.00 26 PHE A CA 16
ATOM 19488 C C . PHE A 1 26 ? 6.323 0.070 8.130 1.00 0.00 26 PHE A C 16
ATOM 19489 O O . PHE A 1 26 ? 7.235 0.747 7.656 1.00 0.00 26 PHE A O 16
ATOM 19506 N N . ALA A 1 27 ? 6.029 0.057 9.426 1.00 0.00 27 ALA A N 16
ATOM 19507 C CA . ALA A 1 27 ? 6.779 0.855 10.387 1.00 0.00 27 ALA A CA 16
ATOM 19508 C C . ALA A 1 27 ? 8.054 0.138 10.819 1.00 0.00 27 ALA A C 16
ATOM 19509 O O . ALA A 1 27 ? 8.992 0.762 11.317 1.00 0.00 27 ALA A O 16
ATOM 19516 N N . LYS A 1 28 ? 8.083 -1.176 10.626 1.00 0.00 28 LYS A N 16
ATOM 19517 C CA . LYS A 1 28 ? 9.243 -1.979 10.995 1.00 0.00 28 LYS A CA 16
ATOM 19518 C C . LYS A 1 28 ? 10.156 -2.200 9.793 1.00 0.00 28 LYS A C 16
ATOM 19519 O O . LYS A 1 28 ? 11.379 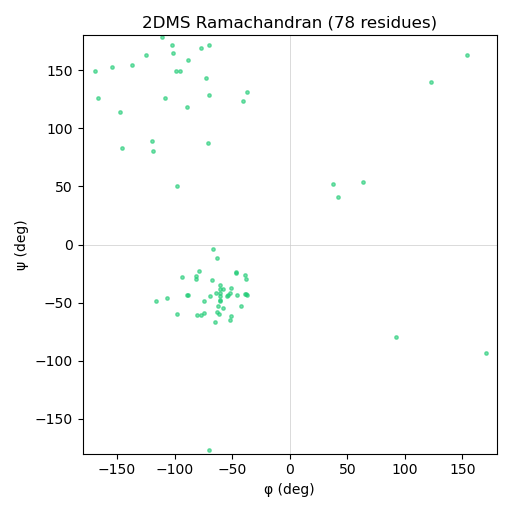-2.110 9.904 1.00 0.00 28 LYS A O 16
ATOM 19538 N N . THR A 1 29 ? 9.554 -2.489 8.644 1.00 0.00 29 THR A N 16
ATOM 19539 C CA . THR A 1 29 ? 10.312 -2.723 7.421 1.00 0.00 29 THR A CA 16
ATOM 19540 C C . THR A 1 29 ? 9.575 -2.177 6.204 1.00 0.00 29 THR A C 16
ATOM 19541 O O . THR A 1 29 ? 8.597 -2.765 5.743 1.00 0.00 29 THR A O 16
ATOM 19552 N N . ARG A 1 30 ? 10.051 -1.048 5.687 1.00 0.00 30 ARG A N 16
ATOM 19553 C CA . ARG A 1 30 ? 9.436 -0.423 4.522 1.00 0.00 30 ARG A CA 16
ATOM 19554 C C . ARG A 1 30 ? 9.408 -1.385 3.339 1.00 0.00 30 ARG A C 16
ATOM 19555 O O . ARG A 1 30 ? 8.471 -1.377 2.540 1.00 0.00 30 ARG A O 16
ATOM 19576 N N . TYR A 1 31 ? 10.442 -2.213 3.232 1.00 0.00 31 TYR A N 16
ATOM 19577 C CA . TYR A 1 31 ? 10.538 -3.180 2.145 1.00 0.00 31 TYR A CA 16
ATOM 19578 C C . TYR A 1 31 ? 10.490 -4.608 2.680 1.00 0.00 31 TYR A C 16
ATOM 19579 O O . TYR A 1 31 ? 11.513 -5.274 2.838 1.00 0.00 31 TYR A O 16
ATOM 19597 N N . PRO A 1 32 ? 9.272 -5.091 2.965 1.00 0.00 32 PRO A N 16
ATOM 19598 C CA . PRO A 1 32 ? 9.059 -6.445 3.486 1.00 0.00 32 PRO A CA 16
ATOM 19599 C C . PRO A 1 32 ? 9.348 -7.519 2.442 1.00 0.00 32 PRO A C 16
ATOM 19600 O O . PRO A 1 32 ? 9.398 -7.237 1.245 1.00 0.00 32 PRO A O 16
ATOM 19611 N N . ASP A 1 33 ? 9.537 -8.750 2.904 1.00 0.00 33 ASP A N 16
ATOM 19612 C CA . ASP A 1 33 ? 9.819 -9.867 2.010 1.00 0.00 33 ASP A CA 16
ATOM 19613 C C . ASP A 1 33 ? 8.551 -10.663 1.718 1.00 0.00 33 ASP A C 16
ATOM 19614 O O . ASP A 1 33 ? 7.489 -10.382 2.273 1.00 0.00 33 ASP A O 16
ATOM 19623 N N . ILE A 1 34 ? 8.671 -11.655 0.842 1.00 0.00 34 ILE A N 16
ATOM 19624 C CA . ILE A 1 34 ? 7.534 -12.491 0.476 1.00 0.00 34 ILE A CA 16
ATOM 19625 C C . ILE A 1 34 ? 6.857 -13.071 1.713 1.00 0.00 34 ILE A C 16
ATOM 19626 O O . ILE A 1 34 ? 5.631 -13.166 1.777 1.00 0.00 34 ILE A O 16
ATOM 19642 N N . PHE A 1 35 ? 7.664 -13.458 2.696 1.00 0.00 35 PHE A N 16
ATOM 19643 C CA . PHE A 1 35 ? 7.144 -14.028 3.933 1.00 0.00 35 PHE A CA 16
ATOM 19644 C C . PHE A 1 35 ? 6.267 -13.020 4.670 1.00 0.00 35 PHE A C 16
ATOM 19645 O O . PHE A 1 35 ? 5.140 -13.327 5.056 1.00 0.00 35 PHE A O 16
ATOM 19662 N N . MET A 1 36 ? 6.794 -11.815 4.862 1.00 0.00 36 MET A N 16
ATOM 19663 C CA . MET A 1 36 ? 6.059 -10.761 5.552 1.00 0.00 36 MET A CA 16
ATOM 19664 C C . MET A 1 36 ? 4.744 -10.461 4.842 1.00 0.00 36 MET A C 16
ATOM 19665 O O . MET A 1 36 ? 3.678 -10.475 5.457 1.00 0.00 36 MET A O 16
ATOM 19679 N N . ARG A 1 37 ? 4.826 -10.188 3.543 1.00 0.00 37 ARG A N 16
ATOM 19680 C CA . ARG A 1 37 ? 3.642 -9.883 2.750 1.00 0.00 37 ARG A CA 16
ATOM 19681 C C . ARG A 1 37 ? 2.584 -10.970 2.911 1.00 0.00 37 ARG A C 16
ATOM 19682 O O . ARG A 1 37 ? 1.397 -10.678 3.051 1.00 0.00 37 ARG A O 16
ATOM 19703 N N . GLU A 1 38 ? 3.024 -12.224 2.890 1.00 0.00 38 GLU A N 16
ATOM 19704 C CA . GLU A 1 38 ? 2.114 -13.355 3.032 1.00 0.00 38 GLU A CA 16
ATOM 19705 C C . GLU A 1 38 ? 1.414 -13.322 4.388 1.00 0.00 38 GLU A C 16
ATOM 19706 O O . GLU A 1 38 ? 0.190 -13.418 4.467 1.00 0.00 38 GLU A O 16
ATOM 19718 N N . GLU A 1 39 ? 2.201 -13.187 5.451 1.00 0.00 39 GLU A N 16
ATOM 19719 C CA . GLU A 1 39 ? 1.656 -13.144 6.803 1.00 0.00 39 GLU A CA 16
ATOM 19720 C C . GLU A 1 39 ? 0.510 -12.141 6.895 1.00 0.00 39 GLU A C 16
ATOM 19721 O O . GLU A 1 39 ? -0.639 -12.515 7.131 1.00 0.00 39 GLU A O 16
ATOM 19733 N N . VAL A 1 40 ? 0.831 -10.865 6.709 1.00 0.00 40 VAL A N 16
ATOM 19734 C CA . VAL A 1 40 ? -0.170 -9.807 6.770 1.00 0.00 40 VAL A CA 16
ATOM 19735 C C . VAL A 1 40 ? -1.366 -10.130 5.881 1.00 0.00 40 VAL A C 16
ATOM 19736 O O . VAL A 1 40 ? -2.494 -10.246 6.359 1.00 0.00 40 VAL A O 16
ATOM 19749 N N . ALA A 1 41 ? -1.111 -10.275 4.585 1.00 0.00 41 ALA A N 16
ATOM 19750 C CA . ALA A 1 41 ? -2.166 -10.587 3.629 1.00 0.00 41 ALA A CA 16
ATOM 19751 C C . ALA A 1 41 ? -3.036 -11.736 4.128 1.00 0.00 41 ALA A C 16
ATOM 19752 O O . ALA A 1 41 ? -4.197 -11.863 3.737 1.00 0.00 41 ALA A O 16
ATOM 19759 N N . LEU A 1 42 ? -2.469 -12.569 4.993 1.00 0.00 42 LEU A N 16
ATOM 19760 C CA . LEU A 1 42 ? -3.194 -13.709 5.545 1.00 0.00 42 LEU A CA 16
ATOM 19761 C C . LEU A 1 42 ? -3.838 -13.349 6.880 1.00 0.00 42 LEU A C 16
ATOM 19762 O O . LEU A 1 42 ? -4.809 -13.977 7.302 1.00 0.00 42 LEU A O 16
ATOM 19778 N N . LYS A 1 43 ? -3.292 -12.333 7.540 1.00 0.00 43 LYS A N 16
ATOM 19779 C CA . LYS A 1 43 ? -3.815 -11.886 8.825 1.00 0.00 43 LYS A CA 16
ATOM 19780 C C . LYS A 1 43 ? -4.970 -10.909 8.633 1.00 0.00 43 LYS A C 16
ATOM 19781 O O . LYS A 1 43 ? -6.106 -11.194 9.013 1.00 0.00 43 LYS A O 16
ATOM 19800 N N . ILE A 1 44 ? -4.673 -9.758 8.040 1.00 0.00 44 ILE A N 16
ATOM 19801 C CA . ILE A 1 44 ? -5.688 -8.741 7.795 1.00 0.00 44 ILE A CA 16
ATOM 19802 C C . ILE A 1 44 ? -6.783 -9.267 6.874 1.00 0.00 44 ILE A C 16
ATOM 19803 O O . ILE A 1 44 ? -7.807 -8.615 6.674 1.00 0.00 44 ILE A O 16
ATOM 19819 N N . ASN A 1 45 ? -6.560 -10.453 6.316 1.00 0.00 45 ASN A N 16
ATOM 19820 C CA . ASN A 1 45 ? -7.529 -11.069 5.417 1.00 0.00 45 ASN A CA 16
ATOM 19821 C C . ASN A 1 45 ? -7.607 -10.307 4.097 1.00 0.00 45 ASN A C 16
ATOM 19822 O O . ASN A 1 45 ? -8.696 -10.036 3.588 1.00 0.00 45 ASN A O 16
ATOM 19833 N N . LEU A 1 46 ? -6.447 -9.964 3.549 1.00 0.00 46 LEU A N 16
ATOM 19834 C CA . LEU A 1 46 ? -6.383 -9.234 2.287 1.00 0.00 46 LEU A CA 16
ATOM 19835 C C . LEU A 1 46 ? -5.437 -9.920 1.308 1.00 0.00 46 LEU A C 16
ATOM 19836 O O . LEU A 1 46 ? -4.517 -10.640 1.696 1.00 0.00 46 LEU A O 16
ATOM 19852 N N . PRO A 1 47 ? -5.665 -9.691 0.006 1.00 0.00 47 PRO A N 16
ATOM 19853 C CA . PRO A 1 47 ? -4.841 -10.276 -1.057 1.00 0.00 47 PRO A CA 16
ATOM 19854 C C . PRO A 1 47 ? -3.438 -9.680 -1.097 1.00 0.00 47 PRO A C 16
ATOM 19855 O O . PRO A 1 47 ? -3.270 -8.462 -1.059 1.00 0.00 47 PRO A O 16
ATOM 19866 N N . GLU A 1 48 ? -2.434 -10.548 -1.174 1.00 0.00 48 GLU A N 16
ATOM 19867 C CA . GLU A 1 48 ? -1.045 -10.106 -1.219 1.00 0.00 48 GLU A CA 16
ATOM 19868 C C . GLU A 1 48 ? -0.889 -8.893 -2.132 1.00 0.00 48 GLU A C 16
ATOM 19869 O O . GLU A 1 48 ? -0.048 -8.027 -1.893 1.00 0.00 48 GLU A O 16
ATOM 19881 N N . SER A 1 49 ? -1.707 -8.839 -3.179 1.00 0.00 49 SER A N 16
ATOM 19882 C CA . SER A 1 49 ? -1.658 -7.735 -4.130 1.00 0.00 49 SER A CA 16
ATOM 19883 C C . SER A 1 49 ? -1.967 -6.409 -3.441 1.00 0.00 49 SER A C 16
ATOM 19884 O O . SER A 1 49 ? -1.211 -5.445 -3.559 1.00 0.00 49 SER A O 16
ATOM 19892 N N . ARG A 1 50 ? -3.084 -6.370 -2.722 1.00 0.00 50 ARG A N 16
ATOM 19893 C CA . ARG A 1 50 ? -3.495 -5.163 -2.015 1.00 0.00 50 ARG A CA 16
ATOM 19894 C C . ARG A 1 50 ? -2.413 -4.709 -1.040 1.00 0.00 50 ARG A C 16
ATOM 19895 O O . ARG A 1 50 ? -2.136 -3.515 -0.915 1.00 0.00 50 ARG A O 16
ATOM 19916 N N . VAL A 1 51 ? -1.803 -5.668 -0.352 1.00 0.00 51 VAL A N 16
ATOM 19917 C CA . VAL A 1 51 ? -0.750 -5.367 0.611 1.00 0.00 51 VAL A CA 16
ATOM 19918 C C . VAL A 1 51 ? 0.413 -4.640 -0.055 1.00 0.00 51 VAL A C 16
ATOM 19919 O O . VAL A 1 51 ? 0.835 -3.577 0.400 1.00 0.00 51 VAL A O 16
ATOM 19932 N N . GLN A 1 52 ? 0.925 -5.220 -1.136 1.00 0.00 52 GLN A N 16
ATOM 19933 C CA . GLN A 1 52 ? 2.039 -4.626 -1.865 1.00 0.00 52 GLN A CA 16
ATOM 19934 C C . GLN A 1 52 ? 1.743 -3.174 -2.225 1.00 0.00 52 GLN A C 16
ATOM 19935 O O . GLN A 1 52 ? 2.435 -2.259 -1.778 1.00 0.00 52 GLN A O 16
ATOM 19949 N N . VAL A 1 53 ? 0.709 -2.970 -3.036 1.00 0.00 53 VAL A N 16
ATOM 19950 C CA . VAL A 1 53 ? 0.320 -1.629 -3.456 1.00 0.00 53 VAL A CA 16
ATOM 19951 C C . VAL A 1 53 ? 0.309 -0.665 -2.275 1.00 0.00 53 VAL A C 16
ATOM 19952 O O . VAL A 1 53 ? 0.927 0.398 -2.323 1.00 0.00 53 VAL A O 16
ATOM 19965 N N . TRP A 1 54 ? -0.397 -1.044 -1.216 1.00 0.00 54 TRP A N 16
ATOM 19966 C CA . TRP A 1 54 ? -0.488 -0.213 -0.021 1.00 0.00 54 TRP A CA 16
ATOM 19967 C C . TRP A 1 54 ? 0.859 0.422 0.305 1.00 0.00 54 TRP A C 16
ATOM 19968 O O . TRP A 1 54 ? 0.930 1.589 0.692 1.00 0.00 54 TRP A O 16
ATOM 19989 N N . PHE A 1 55 ? 1.927 -0.354 0.147 1.00 0.00 55 PHE A N 16
ATOM 19990 C CA . PHE A 1 55 ? 3.273 0.133 0.426 1.00 0.00 55 PHE A CA 16
ATOM 19991 C C . PHE A 1 55 ? 3.781 1.011 -0.715 1.00 0.00 55 PHE A C 16
ATOM 19992 O O . PHE A 1 55 ? 4.570 1.931 -0.501 1.00 0.00 55 PHE A O 16
ATOM 20009 N N . LYS A 1 56 ? 3.324 0.718 -1.927 1.00 0.00 56 LYS A N 16
ATOM 20010 C CA . LYS A 1 56 ? 3.730 1.478 -3.103 1.00 0.00 56 LYS A CA 16
ATOM 20011 C C . LYS A 1 56 ? 3.069 2.853 -3.116 1.00 0.00 56 LYS A C 16
ATOM 20012 O O . LYS A 1 56 ? 3.609 3.806 -3.676 1.00 0.00 56 LYS A O 16
ATOM 20031 N N . ASN A 1 57 ? 1.898 2.948 -2.494 1.00 0.00 57 ASN A N 16
ATOM 20032 C CA . ASN A 1 57 ? 1.165 4.207 -2.434 1.00 0.00 57 ASN A CA 16
ATOM 20033 C C . ASN A 1 57 ? 1.756 5.131 -1.373 1.00 0.00 57 ASN A C 16
ATOM 20034 O O . ASN A 1 57 ? 1.954 6.322 -1.613 1.00 0.00 57 ASN A O 16
ATOM 20045 N N . ARG A 1 58 ? 2.036 4.573 -0.200 1.00 0.00 58 ARG A N 16
ATOM 20046 C CA . ARG A 1 58 ? 2.604 5.346 0.898 1.00 0.00 58 ARG A CA 16
ATOM 20047 C C . ARG A 1 58 ? 4.041 5.756 0.588 1.00 0.00 58 ARG A C 16
ATOM 20048 O O . ARG A 1 58 ? 4.399 6.929 0.695 1.00 0.00 58 ARG A O 16
ATOM 20069 N N . ARG A 1 59 ? 4.859 4.782 0.203 1.00 0.00 59 ARG A N 16
ATOM 20070 C CA . ARG A 1 59 ? 6.256 5.041 -0.121 1.00 0.00 59 ARG A CA 16
ATOM 20071 C C . ARG A 1 59 ? 6.377 6.159 -1.153 1.00 0.00 59 ARG A C 16
ATOM 20072 O O . ARG A 1 59 ? 7.064 7.154 -0.927 1.00 0.00 59 ARG A O 16
ATOM 20093 N N . ALA A 1 60 ? 5.705 5.985 -2.287 1.00 0.00 60 ALA A N 16
ATOM 20094 C CA . ALA A 1 60 ? 5.736 6.978 -3.353 1.00 0.00 60 ALA A CA 16
ATOM 20095 C C . ALA A 1 60 ? 5.703 8.393 -2.786 1.00 0.00 60 ALA A C 16
ATOM 20096 O O . ALA A 1 60 ? 6.577 9.211 -3.076 1.00 0.00 60 ALA A O 16
ATOM 20103 N N . LYS A 1 61 ? 4.689 8.677 -1.976 1.00 0.00 61 LYS A N 16
ATOM 20104 C CA . LYS A 1 61 ? 4.541 9.994 -1.367 1.00 0.00 61 LYS A CA 16
ATOM 20105 C C . LYS A 1 61 ? 5.843 10.439 -0.709 1.00 0.00 61 LYS A C 16
ATOM 20106 O O . LYS A 1 61 ? 6.344 11.532 -0.978 1.00 0.00 61 LYS A O 16
ATOM 20125 N N . CYS A 1 62 ? 6.388 9.585 0.151 1.00 0.00 62 CYS A N 16
ATOM 20126 C CA . CYS A 1 62 ? 7.634 9.891 0.846 1.00 0.00 62 CYS A CA 16
ATOM 20127 C C . CYS A 1 62 ? 8.725 10.287 -0.143 1.00 0.00 62 CYS A C 16
ATOM 20128 O O . CYS A 1 62 ? 9.439 11.268 0.065 1.00 0.00 62 CYS A O 16
ATOM 20136 N N . ARG A 1 63 ? 8.850 9.517 -1.219 1.00 0.00 63 ARG A N 16
ATOM 20137 C CA . ARG A 1 63 ? 9.856 9.786 -2.239 1.00 0.00 63 ARG A CA 16
ATOM 20138 C C . ARG A 1 63 ? 9.782 11.236 -2.706 1.00 0.00 63 ARG A C 16
ATOM 20139 O O . ARG A 1 63 ? 10.803 11.913 -2.824 1.00 0.00 63 ARG A O 16
ATOM 20160 N N . GLN A 1 64 ? 8.567 11.706 -2.972 1.00 0.00 64 GLN A N 16
ATOM 20161 C CA . GLN A 1 64 ? 8.361 13.075 -3.427 1.00 0.00 64 GLN A CA 16
ATOM 20162 C C . GLN A 1 64 ? 8.978 14.073 -2.452 1.00 0.00 64 GLN A C 16
ATOM 20163 O O . GLN A 1 64 ? 9.816 14.890 -2.834 1.00 0.00 64 GLN A O 16
ATOM 20177 N N . GLN A 1 65 ? 8.558 13.999 -1.194 1.00 0.00 65 GLN A N 16
ATOM 20178 C CA . GLN A 1 65 ? 9.070 14.897 -0.165 1.00 0.00 65 GLN A CA 16
ATOM 20179 C C . GLN A 1 65 ? 10.477 14.491 0.261 1.00 0.00 65 GLN A C 16
ATOM 20180 O O . GLN A 1 65 ? 10.962 13.422 -0.107 1.00 0.00 65 GLN A O 16
ATOM 20194 N N . GLN A 1 66 ? 11.126 15.352 1.038 1.00 0.00 66 GLN A N 16
ATOM 20195 C CA . GLN A 1 66 ? 12.478 15.083 1.513 1.00 0.00 66 GLN A CA 16
ATOM 20196 C C . GLN A 1 66 ? 12.541 15.134 3.036 1.00 0.00 66 GLN A C 16
ATOM 20197 O O . GLN A 1 66 ? 11.922 15.993 3.663 1.00 0.00 66 GLN A O 16
ATOM 20211 N N . GLN A 1 67 ? 13.291 14.208 3.624 1.00 0.00 67 GLN A N 16
ATOM 20212 C CA . GLN A 1 67 ? 13.433 14.148 5.074 1.00 0.00 67 GLN A CA 16
ATOM 20213 C C . GLN A 1 67 ? 14.864 14.469 5.495 1.00 0.00 67 GLN A C 16
ATOM 20214 O O . GLN A 1 67 ? 15.095 15.371 6.299 1.00 0.00 67 GLN A O 16
ATOM 20228 N N . GLN A 1 68 ? 15.818 13.724 4.946 1.00 0.00 68 GLN A N 16
ATOM 20229 C CA . GLN A 1 68 ? 17.225 13.930 5.266 1.00 0.00 68 GLN A CA 16
ATOM 20230 C C . GLN A 1 68 ? 18.077 13.932 4.001 1.00 0.00 68 GLN A C 16
ATOM 20231 O O . GLN A 1 68 ? 17.798 13.199 3.053 1.00 0.00 68 GLN A O 16
ATOM 20245 N N . GLN A 1 69 ? 19.115 14.763 3.993 1.00 0.00 69 GLN A N 16
ATOM 20246 C CA . GLN A 1 69 ? 20.006 14.861 2.843 1.00 0.00 69 GLN A CA 16
ATOM 20247 C C . GLN A 1 69 ? 20.932 13.652 2.768 1.00 0.00 69 GLN A C 16
ATOM 20248 O O . GLN A 1 69 ? 21.889 13.544 3.534 1.00 0.00 69 GLN A O 16
ATOM 20262 N N . GLN A 1 70 ? 20.641 12.747 1.839 1.00 0.00 70 GLN A N 16
ATOM 20263 C CA . GLN A 1 70 ? 21.448 11.545 1.665 1.00 0.00 70 GLN A CA 16
ATOM 20264 C C . GLN A 1 70 ? 21.576 11.184 0.189 1.00 0.00 70 GLN A C 16
ATOM 20265 O O . GLN A 1 70 ? 20.656 11.409 -0.596 1.00 0.00 70 GLN A O 16
ATOM 20279 N N . ASN A 1 71 ? 22.723 10.624 -0.181 1.00 0.00 71 ASN A N 16
ATOM 20280 C CA . ASN A 1 71 ? 22.971 10.232 -1.564 1.00 0.00 71 ASN A CA 16
ATOM 20281 C C . ASN A 1 71 ? 23.791 8.948 -1.627 1.00 0.00 71 ASN A C 16
ATOM 20282 O O . ASN A 1 71 ? 24.352 8.507 -0.625 1.00 0.00 71 ASN A O 16
ATOM 20293 N N . GLY A 1 72 ? 23.856 8.351 -2.813 1.00 0.00 72 GLY A N 16
ATOM 20294 C CA . GLY A 1 72 ? 24.610 7.123 -2.986 1.00 0.00 72 GLY A CA 16
ATOM 20295 C C . GLY A 1 72 ? 24.210 6.368 -4.238 1.00 0.00 72 GLY A C 16
ATOM 20296 O O . GLY A 1 72 ? 23.035 6.327 -4.598 1.00 0.00 72 GLY A O 16
ATOM 20300 N N . GLY A 1 73 ? 25.192 5.768 -4.905 1.00 0.00 73 GLY A N 16
ATOM 20301 C CA . GLY A 1 73 ? 24.916 5.020 -6.117 1.00 0.00 73 GLY A CA 16
ATOM 20302 C C . GLY A 1 73 ? 26.127 4.258 -6.616 1.00 0.00 73 GLY A C 16
ATOM 20303 O O . GLY A 1 73 ? 27.249 4.505 -6.174 1.00 0.00 73 GLY A O 16
ATOM 20307 N N . GLN A 1 74 ? 25.900 3.328 -7.538 1.00 0.00 74 GLN A N 16
ATOM 20308 C CA . GLN A 1 74 ? 26.983 2.525 -8.096 1.00 0.00 74 GLN A CA 16
ATOM 20309 C C . GLN A 1 74 ? 27.320 2.975 -9.513 1.00 0.00 74 GLN A C 16
ATOM 20310 O O . GLN A 1 74 ? 26.429 3.229 -10.323 1.00 0.00 74 GLN A O 16
ATOM 20324 N N . SER A 1 75 ? 28.613 3.073 -9.806 1.00 0.00 75 SER A N 16
ATOM 20325 C CA . SER A 1 75 ? 29.069 3.497 -11.124 1.00 0.00 75 SER A CA 16
ATOM 20326 C C . SER A 1 75 ? 30.274 2.676 -11.572 1.00 0.00 75 SER A C 16
ATOM 20327 O O . SER A 1 75 ? 30.843 1.912 -10.794 1.00 0.00 75 SER A O 16
ATOM 20335 N N . GLY A 1 76 ? 30.659 2.841 -12.835 1.00 0.00 76 GLY A N 16
ATOM 20336 C CA . GLY A 1 76 ? 31.794 2.110 -13.366 1.00 0.00 76 GLY A CA 16
ATOM 20337 C C . GLY A 1 76 ? 32.205 2.597 -14.742 1.00 0.00 76 GLY A C 16
ATOM 20338 O O . GLY A 1 76 ? 31.817 2.032 -15.765 1.00 0.00 76 GLY A O 16
ATOM 20342 N N . PRO A 1 77 ? 33.008 3.670 -14.778 1.00 0.00 77 PRO A N 16
ATOM 20343 C CA . PRO A 1 77 ? 33.488 4.257 -16.033 1.00 0.00 77 PRO A CA 16
ATOM 20344 C C . PRO A 1 77 ? 34.493 3.359 -16.746 1.00 0.00 77 PRO A C 16
ATOM 20345 O O . PRO A 1 77 ? 34.812 2.269 -16.271 1.00 0.00 77 PRO A O 16
ATOM 20356 N N . SER A 1 78 ? 34.989 3.824 -17.888 1.00 0.00 78 SER A N 16
ATOM 20357 C CA . SER A 1 78 ? 35.956 3.060 -18.668 1.00 0.00 78 SER A CA 16
ATOM 20358 C C . SER A 1 78 ? 37.298 3.783 -18.728 1.00 0.00 78 SER A C 16
ATOM 20359 O O . SER A 1 78 ? 37.461 4.861 -18.156 1.00 0.00 78 SER A O 16
ATOM 20367 N N . SER A 1 79 ? 38.257 3.181 -19.424 1.00 0.00 79 SER A N 16
ATOM 20368 C CA . SER A 1 79 ? 39.587 3.765 -19.556 1.00 0.00 79 SER A CA 16
ATOM 20369 C C . SER A 1 79 ? 39.873 4.142 -21.006 1.00 0.00 79 SER A C 16
ATOM 20370 O O . SER A 1 79 ? 40.113 5.307 -21.320 1.00 0.00 79 SER A O 16
ATOM 20378 N N . GLY A 1 80 ? 39.845 3.147 -21.887 1.00 0.00 80 GLY A N 16
ATOM 20379 C CA . GLY A 1 80 ? 40.103 3.393 -23.294 1.00 0.00 80 GLY A CA 16
ATOM 20380 C C . GLY A 1 80 ? 39.369 2.422 -24.197 1.00 0.00 80 GLY A C 16
ATOM 20381 O O . GLY A 1 80 ? 38.290 1.940 -23.854 1.00 0.00 80 GLY A O 16
ATOM 20385 N N . GLY A 1 1 ? -5.729 -4.203 -18.947 1.00 0.00 1 GLY A N 17
ATOM 20386 C CA . GLY A 1 1 ? -5.545 -3.100 -18.022 1.00 0.00 1 GLY A CA 17
ATOM 20387 C C . GLY A 1 1 ? -6.461 -3.195 -16.818 1.00 0.00 1 GLY A C 17
ATOM 20388 O O . GLY A 1 1 ? -7.120 -4.213 -16.609 1.00 0.00 1 GLY A O 17
ATOM 20392 N N . SER A 1 2 ? -6.501 -2.130 -16.023 1.00 0.00 2 SER A N 17
ATOM 20393 C CA . SER A 1 2 ? -7.339 -2.099 -14.830 1.00 0.00 2 SER A CA 17
ATOM 20394 C C . SER A 1 2 ? -8.043 -0.752 -14.695 1.00 0.00 2 SER A C 17
ATOM 20395 O O . SER A 1 2 ? -7.478 0.291 -15.022 1.00 0.00 2 SER A O 17
ATOM 20403 N N . SER A 1 3 ? -9.280 -0.784 -14.209 1.00 0.00 3 SER A N 17
ATOM 20404 C CA . SER A 1 3 ? -10.063 0.434 -14.034 1.00 0.00 3 SER A CA 17
ATOM 20405 C C . SER A 1 3 ? -11.208 0.206 -13.052 1.00 0.00 3 SER A C 17
ATOM 20406 O O . SER A 1 3 ? -11.991 -0.732 -13.200 1.00 0.00 3 SER A O 17
ATOM 20414 N N . GLY A 1 4 ? -11.300 1.072 -12.048 1.00 0.00 4 GLY A N 17
ATOM 20415 C CA . GLY A 1 4 ? -12.352 0.949 -11.055 1.00 0.00 4 GLY A CA 17
ATOM 20416 C C . GLY A 1 4 ? -12.096 1.803 -9.830 1.00 0.00 4 GLY A C 17
ATOM 20417 O O . GLY A 1 4 ? -12.258 1.344 -8.699 1.00 0.00 4 GLY A O 17
ATOM 20421 N N . SER A 1 5 ? -11.693 3.050 -10.053 1.00 0.00 5 SER A N 17
ATOM 20422 C CA . SER A 1 5 ? -11.408 3.969 -8.958 1.00 0.00 5 SER A CA 17
ATOM 20423 C C . SER A 1 5 ? -12.192 5.268 -9.120 1.00 0.00 5 SER A C 17
ATOM 20424 O O . SER A 1 5 ? -12.025 5.988 -10.105 1.00 0.00 5 SER A O 17
ATOM 20432 N N . SER A 1 6 ? -13.049 5.560 -8.147 1.00 0.00 6 SER A N 17
ATOM 20433 C CA . SER A 1 6 ? -13.862 6.770 -8.183 1.00 0.00 6 SER A CA 17
ATOM 20434 C C . SER A 1 6 ? -12.988 8.016 -8.091 1.00 0.00 6 SER A C 17
ATOM 20435 O O . SER A 1 6 ? -11.853 7.959 -7.617 1.00 0.00 6 SER A O 17
ATOM 20443 N N . GLY A 1 7 ? -13.524 9.144 -8.547 1.00 0.00 7 GLY A N 17
ATOM 20444 C CA . GLY A 1 7 ? -12.780 10.389 -8.508 1.00 0.00 7 GLY A CA 17
ATOM 20445 C C . GLY A 1 7 ? -12.765 11.012 -7.126 1.00 0.00 7 GLY A C 17
ATOM 20446 O O . GLY A 1 7 ? -11.962 10.631 -6.274 1.00 0.00 7 GLY A O 17
ATOM 20450 N N . ARG A 1 8 ? -13.655 11.974 -6.903 1.00 0.00 8 ARG A N 17
ATOM 20451 C CA . ARG A 1 8 ? -13.739 12.654 -5.616 1.00 0.00 8 ARG A CA 17
ATOM 20452 C C . ARG A 1 8 ? -14.340 11.736 -4.555 1.00 0.00 8 ARG A C 17
ATOM 20453 O O . ARG A 1 8 ? -14.670 10.583 -4.833 1.00 0.00 8 ARG A O 17
ATOM 20474 N N . ARG A 1 9 ? -14.479 12.256 -3.340 1.00 0.00 9 ARG A N 17
ATOM 20475 C CA . ARG A 1 9 ? -15.039 11.484 -2.238 1.00 0.00 9 ARG A CA 17
ATOM 20476 C C . ARG A 1 9 ? -14.625 10.019 -2.335 1.00 0.00 9 ARG A C 17
ATOM 20477 O O . ARG A 1 9 ? -15.416 9.120 -2.051 1.00 0.00 9 ARG A O 17
ATOM 20498 N N . GLU A 1 10 ? -13.380 9.786 -2.740 1.00 0.00 10 GLU A N 17
ATOM 20499 C CA . GLU A 1 10 ? -12.862 8.430 -2.876 1.00 0.00 10 GLU A CA 17
ATOM 20500 C C . GLU A 1 10 ? -13.417 7.523 -1.781 1.00 0.00 10 GLU A C 17
ATOM 20501 O O . GLU A 1 10 ? -13.359 7.855 -0.597 1.00 0.00 10 GLU A O 17
ATOM 20513 N N . ARG A 1 11 ? -13.955 6.378 -2.186 1.00 0.00 11 ARG A N 17
ATOM 20514 C CA . ARG A 1 11 ? -14.522 5.424 -1.240 1.00 0.00 11 ARG A CA 17
ATOM 20515 C C . ARG A 1 11 ? -13.426 4.774 -0.401 1.00 0.00 11 ARG A C 17
ATOM 20516 O O . ARG A 1 11 ? -12.243 4.856 -0.733 1.00 0.00 11 ARG A O 17
ATOM 20537 N N . THR A 1 12 ? -13.828 4.128 0.690 1.00 0.00 12 THR A N 17
ATOM 20538 C CA . THR A 1 12 ? -12.881 3.465 1.578 1.00 0.00 12 THR A CA 17
ATOM 20539 C C . THR A 1 12 ? -12.612 2.035 1.126 1.00 0.00 12 THR A C 17
ATOM 20540 O O . THR A 1 12 ? -13.498 1.362 0.596 1.00 0.00 12 THR A O 17
ATOM 20551 N N . THR A 1 13 ? -11.384 1.572 1.339 1.00 0.00 13 THR A N 17
ATOM 20552 C CA . THR A 1 13 ? -10.999 0.221 0.954 1.00 0.00 13 THR A CA 17
ATOM 20553 C C . THR A 1 13 ? -10.322 -0.509 2.109 1.00 0.00 13 THR A C 17
ATOM 20554 O O . THR A 1 13 ? -10.586 -1.687 2.352 1.00 0.00 13 THR A O 17
ATOM 20565 N N . PHE A 1 14 ? -9.450 0.198 2.820 1.00 0.00 14 PHE A N 17
ATOM 20566 C CA . PHE A 1 14 ? -8.735 -0.383 3.950 1.00 0.00 14 PHE A CA 17
ATOM 20567 C C . PHE A 1 14 ? -9.382 0.026 5.271 1.00 0.00 14 PHE A C 17
ATOM 20568 O O . PHE A 1 14 ? -9.698 1.197 5.485 1.00 0.00 14 PHE A O 17
ATOM 20585 N N . THR A 1 15 ? -9.577 -0.948 6.154 1.00 0.00 15 THR A N 17
ATOM 20586 C CA . THR A 1 15 ? -10.187 -0.692 7.452 1.00 0.00 15 THR A CA 17
ATOM 20587 C C . THR A 1 15 ? -9.127 -0.427 8.515 1.00 0.00 15 THR A C 17
ATOM 20588 O O . THR A 1 15 ? -7.944 -0.692 8.304 1.00 0.00 15 THR A O 17
ATOM 20599 N N . ARG A 1 16 ? -9.559 0.096 9.658 1.00 0.00 16 ARG A N 17
ATOM 20600 C CA . ARG A 1 16 ? -8.646 0.397 10.754 1.00 0.00 16 ARG A CA 17
ATOM 20601 C C . ARG A 1 16 ? -7.787 -0.817 11.095 1.00 0.00 16 ARG A C 17
ATOM 20602 O O . ARG A 1 16 ? -6.594 -0.689 11.368 1.00 0.00 16 ARG A O 17
ATOM 20623 N N . ALA A 1 17 ? -8.403 -1.995 11.076 1.00 0.00 17 ALA A N 17
ATOM 20624 C CA . ALA A 1 17 ? -7.695 -3.232 11.382 1.00 0.00 17 ALA A CA 17
ATOM 20625 C C . ALA A 1 17 ? -6.655 -3.548 10.312 1.00 0.00 17 ALA A C 17
ATOM 20626 O O . ALA A 1 17 ? -5.486 -3.779 10.619 1.00 0.00 17 ALA A O 17
ATOM 20633 N N . GLN A 1 18 ? -7.089 -3.556 9.056 1.00 0.00 18 GLN A N 17
ATOM 20634 C CA . GLN A 1 18 ? -6.195 -3.846 7.941 1.00 0.00 18 GLN A CA 17
ATOM 20635 C C . GLN A 1 18 ? -5.021 -2.872 7.918 1.00 0.00 18 GLN A C 17
ATOM 20636 O O . GLN A 1 18 ? -3.907 -3.235 7.539 1.00 0.00 18 GLN A O 17
ATOM 20650 N N . LEU A 1 19 ? -5.278 -1.634 8.324 1.00 0.00 19 LEU A N 17
ATOM 20651 C CA . LEU A 1 19 ? -4.243 -0.606 8.350 1.00 0.00 19 LEU A CA 17
ATOM 20652 C C . LEU A 1 19 ? -3.307 -0.806 9.537 1.00 0.00 19 LEU A C 17
ATOM 20653 O O . LEU A 1 19 ? -2.088 -0.694 9.406 1.00 0.00 19 LEU A O 17
ATOM 20669 N N . ASP A 1 20 ? -3.885 -1.105 10.696 1.00 0.00 20 ASP A N 17
ATOM 20670 C CA . ASP A 1 20 ? -3.102 -1.324 11.906 1.00 0.00 20 ASP A CA 17
ATOM 20671 C C . ASP A 1 20 ? -1.928 -2.258 11.633 1.00 0.00 20 ASP A C 17
ATOM 20672 O O . ASP A 1 20 ? -0.838 -2.078 12.177 1.00 0.00 20 ASP A O 17
ATOM 20681 N N . VAL A 1 21 ? -2.157 -3.257 10.787 1.00 0.00 21 VAL A N 17
ATOM 20682 C CA . VAL A 1 21 ? -1.119 -4.220 10.440 1.00 0.00 21 VAL A CA 17
ATOM 20683 C C . VAL A 1 21 ? -0.199 -3.670 9.356 1.00 0.00 21 VAL A C 17
ATOM 20684 O O . VAL A 1 21 ? 1.017 -3.595 9.537 1.00 0.00 21 VAL A O 17
ATOM 20697 N N . LEU A 1 22 ? -0.787 -3.285 8.229 1.00 0.00 22 LEU A N 17
ATOM 20698 C CA . LEU A 1 22 ? -0.021 -2.740 7.113 1.00 0.00 22 LEU A CA 17
ATOM 20699 C C . LEU A 1 22 ? 1.014 -1.732 7.604 1.00 0.00 22 LEU A C 17
ATOM 20700 O O . LEU A 1 22 ? 2.194 -1.828 7.270 1.00 0.00 22 LEU A O 17
ATOM 20716 N N . GLU A 1 23 ? 0.561 -0.768 8.400 1.00 0.00 23 GLU A N 17
ATOM 20717 C CA . GLU A 1 23 ? 1.449 0.257 8.937 1.00 0.00 23 GLU A CA 17
ATOM 20718 C C . GLU A 1 23 ? 2.489 -0.359 9.869 1.00 0.00 23 GLU A C 17
ATOM 20719 O O . GLU A 1 23 ? 3.678 -0.055 9.776 1.00 0.00 23 GLU A O 17
ATOM 20731 N N . ALA A 1 24 ? 2.031 -1.225 10.767 1.00 0.00 24 ALA A N 17
ATOM 20732 C CA . ALA A 1 24 ? 2.921 -1.884 11.715 1.00 0.00 24 ALA A CA 17
ATOM 20733 C C . ALA A 1 24 ? 4.158 -2.435 11.014 1.00 0.00 24 ALA A C 17
ATOM 20734 O O . ALA A 1 24 ? 5.283 -2.252 11.483 1.00 0.00 24 ALA A O 17
ATOM 20741 N N . LEU A 1 25 ? 3.945 -3.111 9.891 1.00 0.00 25 LEU A N 17
ATOM 20742 C CA . LEU A 1 25 ? 5.043 -3.690 9.126 1.00 0.00 25 LEU A CA 17
ATOM 20743 C C . LEU A 1 25 ? 5.840 -2.604 8.410 1.00 0.00 25 LEU A C 17
ATOM 20744 O O . LEU A 1 25 ? 7.047 -2.738 8.204 1.00 0.00 25 LEU A O 17
ATOM 20760 N N . PHE A 1 26 ? 5.158 -1.527 8.035 1.00 0.00 26 PHE A N 17
ATOM 20761 C CA . PHE A 1 26 ? 5.802 -0.416 7.344 1.00 0.00 26 PHE A CA 17
ATOM 20762 C C . PHE A 1 26 ? 6.699 0.370 8.295 1.00 0.00 26 PHE A C 17
ATOM 20763 O O . PHE A 1 26 ? 7.714 0.934 7.886 1.00 0.00 26 PHE A O 17
ATOM 20780 N N . ALA A 1 27 ? 6.316 0.404 9.567 1.00 0.00 27 ALA A N 17
ATOM 20781 C CA . ALA A 1 27 ? 7.084 1.120 10.578 1.00 0.00 27 ALA A CA 17
ATOM 20782 C C . ALA A 1 27 ? 8.390 0.396 10.889 1.00 0.00 27 ALA A C 17
ATOM 20783 O O . ALA A 1 27 ? 9.393 1.023 11.232 1.00 0.00 27 ALA A O 17
ATOM 20790 N N . LYS A 1 28 ? 8.372 -0.927 10.767 1.00 0.00 28 LYS A N 17
ATOM 20791 C CA . LYS A 1 28 ? 9.555 -1.737 11.034 1.00 0.00 28 LYS A CA 17
ATOM 20792 C C . LYS A 1 28 ? 10.375 -1.936 9.764 1.00 0.00 28 LYS A C 17
ATOM 20793 O O . LYS A 1 28 ? 11.606 -1.888 9.792 1.00 0.00 28 LYS A O 17
ATOM 20812 N N . THR A 1 29 ? 9.687 -2.159 8.648 1.00 0.00 29 THR A N 17
ATOM 20813 C CA . THR A 1 29 ? 10.352 -2.366 7.368 1.00 0.00 29 THR A CA 17
ATOM 20814 C C . THR A 1 29 ? 9.461 -1.932 6.210 1.00 0.00 29 THR A C 17
ATOM 20815 O O . THR A 1 29 ? 8.382 -2.487 6.002 1.00 0.00 29 THR A O 17
ATOM 20826 N N . ARG A 1 30 ? 9.920 -0.937 5.457 1.00 0.00 30 ARG A N 17
ATOM 20827 C CA . ARG A 1 30 ? 9.164 -0.429 4.319 1.00 0.00 30 ARG A CA 17
ATOM 20828 C C . ARG A 1 30 ? 9.180 -1.428 3.165 1.00 0.00 30 ARG A C 17
ATOM 20829 O O . ARG A 1 30 ? 8.296 -1.416 2.308 1.00 0.00 30 ARG A O 17
ATOM 20850 N N . TYR A 1 31 ? 10.190 -2.290 3.151 1.00 0.00 31 TYR A N 17
ATOM 20851 C CA . TYR A 1 31 ? 10.323 -3.294 2.101 1.00 0.00 31 TYR A CA 17
ATOM 20852 C C . TYR A 1 31 ? 10.336 -4.701 2.691 1.00 0.00 31 TYR A C 17
ATOM 20853 O O . TYR A 1 31 ? 11.387 -5.318 2.868 1.00 0.00 31 TYR A O 17
ATOM 20871 N N . PRO A 1 32 ? 9.140 -5.222 3.003 1.00 0.00 32 PRO A N 17
ATOM 20872 C CA . PRO A 1 32 ? 8.986 -6.562 3.577 1.00 0.00 32 PRO A CA 17
ATOM 20873 C C . PRO A 1 32 ? 9.314 -7.663 2.574 1.00 0.00 32 PRO A C 17
ATOM 20874 O O . PRO A 1 32 ? 9.471 -7.403 1.381 1.00 0.00 32 PRO A O 17
ATOM 20885 N N . ASP A 1 33 ? 9.415 -8.893 3.066 1.00 0.00 33 ASP A N 17
ATOM 20886 C CA . ASP A 1 33 ? 9.722 -10.035 2.212 1.00 0.00 33 ASP A CA 17
ATOM 20887 C C . ASP A 1 33 ? 8.466 -10.849 1.920 1.00 0.00 33 ASP A C 17
ATOM 20888 O O . ASP A 1 33 ? 7.410 -10.610 2.507 1.00 0.00 33 ASP A O 17
ATOM 20897 N N . ILE A 1 34 ? 8.588 -11.810 1.010 1.00 0.00 34 ILE A N 17
ATOM 20898 C CA . ILE A 1 34 ? 7.462 -12.659 0.641 1.00 0.00 34 ILE A CA 17
ATOM 20899 C C . ILE A 1 34 ? 6.818 -13.284 1.874 1.00 0.00 34 ILE A C 17
ATOM 20900 O O . ILE A 1 34 ? 5.599 -13.446 1.936 1.00 0.00 34 ILE A O 17
ATOM 20916 N N . PHE A 1 35 ? 7.644 -13.632 2.854 1.00 0.00 35 PHE A N 17
ATOM 20917 C CA . PHE A 1 35 ? 7.155 -14.239 4.087 1.00 0.00 35 PHE A CA 17
ATOM 20918 C C . PHE A 1 35 ? 6.295 -13.255 4.874 1.00 0.00 35 PHE A C 17
ATOM 20919 O O . PHE A 1 35 ? 5.211 -13.600 5.344 1.00 0.00 35 PHE A O 17
ATOM 20936 N N . MET A 1 36 ? 6.786 -12.028 5.012 1.00 0.00 36 MET A N 17
ATOM 20937 C CA . MET A 1 36 ? 6.063 -10.993 5.741 1.00 0.00 36 MET A CA 17
ATOM 20938 C C . MET A 1 36 ? 4.751 -10.651 5.041 1.00 0.00 36 MET A C 17
ATOM 20939 O O . MET A 1 36 ? 3.681 -10.705 5.648 1.00 0.00 36 MET A O 17
ATOM 20953 N N . ARG A 1 37 ? 4.842 -10.299 3.763 1.00 0.00 37 ARG A N 17
ATOM 20954 C CA . ARG A 1 37 ? 3.662 -9.947 2.982 1.00 0.00 37 ARG A CA 17
ATOM 20955 C C . ARG A 1 37 ? 2.607 -11.046 3.065 1.00 0.00 37 ARG A C 17
ATOM 20956 O O . ARG A 1 37 ? 1.419 -10.767 3.219 1.00 0.00 37 ARG A O 17
ATOM 20977 N N . GLU A 1 38 ? 3.051 -12.295 2.962 1.00 0.00 38 GLU A N 17
ATOM 20978 C CA . GLU A 1 38 ? 2.144 -13.435 3.024 1.00 0.00 38 GLU A CA 17
ATOM 20979 C C . GLU A 1 38 ? 1.380 -13.450 4.345 1.00 0.00 38 GLU A C 17
ATOM 20980 O O . GLU A 1 38 ? 0.153 -13.551 4.362 1.00 0.00 38 GLU A O 17
ATOM 20992 N N . GLU A 1 39 ? 2.114 -13.350 5.448 1.00 0.00 39 GLU A N 17
ATOM 20993 C CA . GLU A 1 39 ? 1.505 -13.354 6.774 1.00 0.00 39 GLU A CA 17
ATOM 20994 C C . GLU A 1 39 ? 0.386 -12.321 6.861 1.00 0.00 39 GLU A C 17
ATOM 20995 O O . GLU A 1 39 ? -0.776 -12.665 7.078 1.00 0.00 39 GLU A O 17
ATOM 21007 N N . VAL A 1 40 ? 0.745 -11.052 6.691 1.00 0.00 40 VAL A N 17
ATOM 21008 C CA . VAL A 1 40 ? -0.228 -9.968 6.750 1.00 0.00 40 VAL A CA 17
ATOM 21009 C C . VAL A 1 40 ? -1.426 -10.255 5.853 1.00 0.00 40 VAL A C 17
ATOM 21010 O O . VAL A 1 40 ? -2.560 -10.345 6.323 1.00 0.00 40 VAL A O 17
ATOM 21023 N N . ALA A 1 41 ? -1.167 -10.399 4.557 1.00 0.00 41 ALA A N 17
ATOM 21024 C CA . ALA A 1 41 ? -2.223 -10.679 3.593 1.00 0.00 41 ALA A CA 17
ATOM 21025 C C . ALA A 1 41 ? -3.141 -11.790 4.091 1.00 0.00 41 ALA A C 17
ATOM 21026 O O . ALA A 1 41 ? -4.313 -11.856 3.717 1.00 0.00 41 ALA A O 17
ATOM 21033 N N . LEU A 1 42 ? -2.602 -12.662 4.936 1.00 0.00 42 LEU A N 17
ATOM 21034 C CA . LEU A 1 42 ? -3.373 -13.772 5.486 1.00 0.00 42 LEU A CA 17
ATOM 21035 C C . LEU A 1 42 ? -3.998 -13.391 6.824 1.00 0.00 42 LEU A C 17
ATOM 21036 O O . LEU A 1 42 ? -5.013 -13.956 7.231 1.00 0.00 42 LEU A O 17
ATOM 21052 N N . LYS A 1 43 ? -3.387 -12.426 7.503 1.00 0.00 43 LYS A N 17
ATOM 21053 C CA . LYS A 1 43 ? -3.885 -11.965 8.794 1.00 0.00 43 LYS A CA 17
ATOM 21054 C C . LYS A 1 43 ? -4.996 -10.936 8.613 1.00 0.00 43 LYS A C 17
ATOM 21055 O O . LYS A 1 43 ? -6.116 -11.129 9.087 1.00 0.00 43 LYS A O 17
ATOM 21074 N N . ILE A 1 44 ? -4.679 -9.845 7.924 1.00 0.00 44 ILE A N 17
ATOM 21075 C CA . ILE A 1 44 ? -5.653 -8.788 7.678 1.00 0.00 44 ILE A CA 17
ATOM 21076 C C . ILE A 1 44 ? -6.744 -9.257 6.722 1.00 0.00 44 ILE A C 17
ATOM 21077 O O . ILE A 1 44 ? -7.675 -8.514 6.415 1.00 0.00 44 ILE A O 17
ATOM 21093 N N . ASN A 1 45 ? -6.623 -10.496 6.256 1.00 0.00 45 ASN A N 17
ATOM 21094 C CA . ASN A 1 45 ? -7.600 -11.065 5.335 1.00 0.00 45 ASN A CA 17
ATOM 21095 C C . ASN A 1 45 ? -7.643 -10.275 4.031 1.00 0.00 45 ASN A C 17
ATOM 21096 O O . ASN A 1 45 ? -8.707 -9.836 3.592 1.00 0.00 45 ASN A O 17
ATOM 21107 N N . LEU A 1 46 ? -6.479 -10.098 3.415 1.00 0.00 46 LEU A N 17
ATOM 21108 C CA . LEU A 1 46 ? -6.383 -9.362 2.159 1.00 0.00 46 LEU A CA 17
ATOM 21109 C C . LEU A 1 46 ? -5.470 -10.084 1.173 1.00 0.00 46 LEU A C 17
ATOM 21110 O O . LEU A 1 46 ? -4.587 -10.852 1.555 1.00 0.00 46 LEU A O 17
ATOM 21126 N N . PRO A 1 47 ? -5.685 -9.831 -0.127 1.00 0.00 47 PRO A N 17
ATOM 21127 C CA . PRO A 1 47 ? -4.891 -10.445 -1.194 1.00 0.00 47 PRO A CA 17
ATOM 21128 C C . PRO A 1 47 ? -3.460 -9.919 -1.228 1.00 0.00 47 PRO A C 17
ATOM 21129 O O . PRO A 1 47 ? -3.236 -8.713 -1.331 1.00 0.00 47 PRO A O 17
ATOM 21140 N N . GLU A 1 48 ? -2.496 -10.830 -1.141 1.00 0.00 48 GLU A N 17
ATOM 21141 C CA . GLU A 1 48 ? -1.087 -10.455 -1.162 1.00 0.00 48 GLU A CA 17
ATOM 21142 C C . GLU A 1 48 ? -0.838 -9.329 -2.161 1.00 0.00 48 GLU A C 17
ATOM 21143 O O . GLU A 1 48 ? 0.096 -8.542 -2.006 1.00 0.00 48 GLU A O 17
ATOM 21155 N N . SER A 1 49 ? -1.680 -9.260 -3.187 1.00 0.00 49 SER A N 17
ATOM 21156 C CA . SER A 1 49 ? -1.550 -8.234 -4.215 1.00 0.00 49 SER A CA 17
ATOM 21157 C C . SER A 1 49 ? -1.858 -6.852 -3.645 1.00 0.00 49 SER A C 17
ATOM 21158 O O . SER A 1 49 ? -1.136 -5.888 -3.901 1.00 0.00 49 SER A O 17
ATOM 21166 N N . ARG A 1 50 ? -2.935 -6.765 -2.872 1.00 0.00 50 ARG A N 17
ATOM 21167 C CA . ARG A 1 50 ? -3.340 -5.502 -2.266 1.00 0.00 50 ARG A CA 17
ATOM 21168 C C . ARG A 1 50 ? -2.239 -4.953 -1.364 1.00 0.00 50 ARG A C 17
ATOM 21169 O O . ARG A 1 50 ? -2.050 -3.741 -1.265 1.00 0.00 50 ARG A O 17
ATOM 21190 N N . VAL A 1 51 ? -1.514 -5.854 -0.708 1.00 0.00 51 VAL A N 17
ATOM 21191 C CA . VAL A 1 51 ? -0.431 -5.461 0.185 1.00 0.00 51 VAL A CA 17
ATOM 21192 C C . VAL A 1 51 ? 0.718 -4.826 -0.590 1.00 0.00 51 VAL A C 17
ATOM 21193 O O . VAL A 1 51 ? 1.110 -3.691 -0.318 1.00 0.00 51 VAL A O 17
ATOM 21206 N N . GLN A 1 52 ? 1.252 -5.565 -1.556 1.00 0.00 52 GLN A N 17
ATOM 21207 C CA . GLN A 1 52 ? 2.356 -5.074 -2.372 1.00 0.00 52 GLN A CA 17
ATOM 21208 C C . GLN A 1 52 ? 2.101 -3.641 -2.828 1.00 0.00 52 GLN A C 17
ATOM 21209 O O . GLN A 1 52 ? 3.010 -2.811 -2.838 1.00 0.00 52 GLN A O 17
ATOM 21223 N N . VAL A 1 53 ? 0.858 -3.358 -3.205 1.00 0.00 53 VAL A N 17
ATOM 21224 C CA . VAL A 1 53 ? 0.483 -2.025 -3.662 1.00 0.00 53 VAL A CA 17
ATOM 21225 C C . VAL A 1 53 ? 0.457 -1.034 -2.504 1.00 0.00 53 VAL A C 17
ATOM 21226 O O . VAL A 1 53 ? 1.212 -0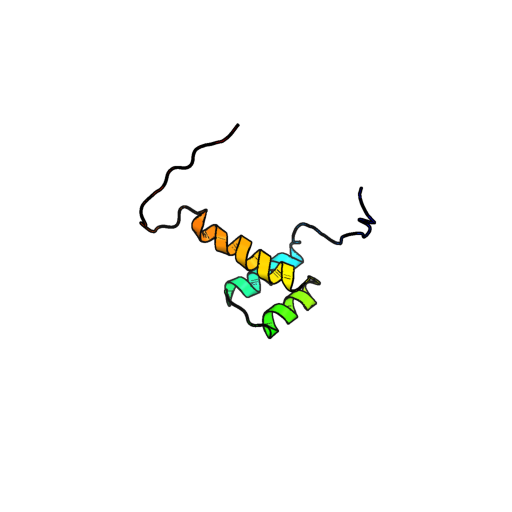.062 -2.488 1.00 0.00 53 VAL A O 17
ATOM 21239 N N . TRP A 1 54 ? -0.416 -1.288 -1.536 1.00 0.00 54 TRP A N 17
ATOM 21240 C CA . TRP A 1 54 ? -0.540 -0.418 -0.372 1.00 0.00 54 TRP A CA 17
ATOM 21241 C C . TRP A 1 54 ? 0.822 0.114 0.059 1.00 0.00 54 TRP A C 17
ATOM 21242 O O . TRP A 1 54 ? 0.964 1.291 0.391 1.00 0.00 54 TRP A O 17
ATOM 21263 N N . PHE A 1 55 ? 1.823 -0.760 0.050 1.00 0.00 55 PHE A N 17
ATOM 21264 C CA . PHE A 1 55 ? 3.175 -0.378 0.440 1.00 0.00 55 PHE A CA 17
ATOM 21265 C C . PHE A 1 55 ? 3.738 0.675 -0.510 1.00 0.00 55 PHE A C 17
ATOM 21266 O O . PHE A 1 55 ? 4.364 1.645 -0.080 1.00 0.00 55 PHE A O 17
ATOM 21283 N N . LYS A 1 56 ? 3.512 0.477 -1.804 1.00 0.00 56 LYS A N 17
ATOM 21284 C CA . LYS A 1 56 ? 3.995 1.409 -2.817 1.00 0.00 56 LYS A CA 17
ATOM 21285 C C . LYS A 1 56 ? 3.209 2.715 -2.773 1.00 0.00 56 LYS A C 17
ATOM 21286 O O . LYS A 1 56 ? 3.778 3.797 -2.911 1.00 0.00 56 LYS A O 17
ATOM 21305 N N . ASN A 1 57 ? 1.899 2.607 -2.578 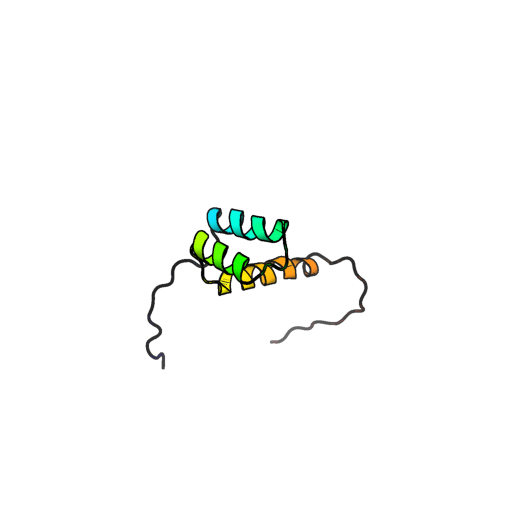1.00 0.00 57 ASN A N 17
ATOM 21306 C CA . ASN A 1 57 ? 1.036 3.780 -2.516 1.00 0.00 57 ASN A CA 17
ATOM 21307 C C . ASN A 1 57 ? 1.306 4.587 -1.249 1.00 0.00 57 ASN A C 17
ATOM 21308 O O . ASN A 1 57 ? 1.290 5.818 -1.270 1.00 0.00 57 ASN A O 17
ATOM 21319 N N . ARG A 1 58 ? 1.553 3.885 -0.148 1.00 0.00 58 ARG A N 17
ATOM 21320 C CA . ARG A 1 58 ? 1.826 4.535 1.128 1.00 0.00 58 ARG A CA 17
ATOM 21321 C C . ARG A 1 58 ? 3.199 5.201 1.116 1.00 0.00 58 ARG A C 17
ATOM 21322 O O . ARG A 1 58 ? 3.331 6.380 1.447 1.00 0.00 58 ARG A O 17
ATOM 21343 N N . ARG A 1 59 ? 4.218 4.438 0.733 1.00 0.00 59 ARG A N 17
ATOM 21344 C CA . ARG A 1 59 ? 5.580 4.954 0.680 1.00 0.00 59 ARG A CA 17
ATOM 21345 C C . ARG A 1 59 ? 5.627 6.292 -0.053 1.00 0.00 59 ARG A C 17
ATOM 21346 O O . ARG A 1 59 ? 6.065 7.299 0.501 1.00 0.00 59 ARG A O 17
ATOM 21367 N N . ALA A 1 60 ? 5.173 6.292 -1.302 1.00 0.00 60 ALA A N 17
ATOM 21368 C CA . ALA A 1 60 ? 5.162 7.505 -2.111 1.00 0.00 60 ALA A CA 17
ATOM 21369 C C . ALA A 1 60 ? 4.524 8.664 -1.353 1.00 0.00 60 ALA A C 17
ATOM 21370 O O . ALA A 1 60 ? 5.128 9.724 -1.195 1.00 0.00 60 ALA A O 17
ATOM 21377 N N . LYS A 1 61 ? 3.297 8.455 -0.886 1.00 0.00 61 LYS A N 17
ATOM 21378 C CA . LYS A 1 61 ? 2.575 9.482 -0.144 1.00 0.00 61 LYS A CA 17
ATOM 21379 C C . LYS A 1 61 ? 3.519 10.259 0.767 1.00 0.00 61 LYS A C 17
ATOM 21380 O O . LYS A 1 61 ? 3.404 11.478 0.901 1.00 0.00 61 LYS A O 17
ATOM 21399 N N . CYS A 1 62 ? 4.452 9.548 1.390 1.00 0.00 62 CYS A N 17
ATOM 21400 C CA . CYS A 1 62 ? 5.417 10.172 2.289 1.00 0.00 62 CYS A CA 17
ATOM 21401 C C . CYS A 1 62 ? 5.953 11.470 1.694 1.00 0.00 62 CYS A C 17
ATOM 21402 O O . CYS A 1 62 ? 5.873 12.529 2.317 1.00 0.00 62 CYS A O 17
ATOM 21410 N N . ARG A 1 63 ? 6.500 11.380 0.486 1.00 0.00 63 ARG A N 17
ATOM 21411 C CA . ARG A 1 63 ? 7.052 12.547 -0.191 1.00 0.00 63 ARG A CA 17
ATOM 21412 C C . ARG A 1 63 ? 6.055 13.703 -0.184 1.00 0.00 63 ARG A C 17
ATOM 21413 O O . ARG A 1 63 ? 6.385 14.816 0.223 1.00 0.00 63 ARG A O 17
ATOM 21434 N N . GLN A 1 64 ? 4.836 13.428 -0.637 1.00 0.00 64 GLN A N 17
ATOM 21435 C CA . GLN A 1 64 ? 3.792 14.445 -0.683 1.00 0.00 64 GLN A CA 17
ATOM 21436 C C . GLN A 1 64 ? 3.568 15.059 0.695 1.00 0.00 64 GLN A C 17
ATOM 21437 O O . GLN A 1 64 ? 3.642 16.276 0.862 1.00 0.00 64 GLN A O 17
ATOM 21451 N N . GLN A 1 65 ? 3.294 14.208 1.679 1.00 0.00 65 GLN A N 17
ATOM 21452 C CA . GLN A 1 65 ? 3.059 14.667 3.043 1.00 0.00 65 GLN A CA 17
ATOM 21453 C C . GLN A 1 65 ? 4.370 15.041 3.725 1.00 0.00 65 GLN A C 17
ATOM 21454 O O . GLN A 1 65 ? 5.451 14.804 3.186 1.00 0.00 65 GLN A O 17
ATOM 21468 N N . GLN A 1 66 ? 4.267 15.627 4.914 1.00 0.00 66 GLN A N 17
ATOM 21469 C CA . GLN A 1 66 ? 5.446 16.035 5.669 1.00 0.00 66 GLN A CA 17
ATOM 21470 C C . GLN A 1 66 ? 6.285 17.029 4.873 1.00 0.00 66 GLN A C 17
ATOM 21471 O O . GLN A 1 66 ? 7.514 17.002 4.930 1.00 0.00 66 GLN A O 17
ATOM 21485 N N . GLN A 1 67 ? 5.613 17.903 4.131 1.00 0.00 67 GLN A N 17
ATOM 21486 C CA . GLN A 1 67 ? 6.299 18.904 3.322 1.00 0.00 67 GLN A CA 17
ATOM 21487 C C . GLN A 1 67 ? 6.337 20.250 4.039 1.00 0.00 67 GLN A C 17
ATOM 21488 O O . GLN A 1 67 ? 7.386 20.889 4.123 1.00 0.00 67 GLN A O 17
ATOM 21502 N N . GLN A 1 68 ? 5.187 20.673 4.554 1.00 0.00 68 GLN A N 17
ATOM 21503 C CA . GLN A 1 68 ? 5.091 21.944 5.263 1.00 0.00 68 GLN A CA 17
ATOM 21504 C C . GLN A 1 68 ? 5.635 21.818 6.682 1.00 0.00 68 GLN A C 17
ATOM 21505 O O . GLN A 1 68 ? 6.010 20.730 7.119 1.00 0.00 68 GLN A O 17
ATOM 21519 N N . GLN A 1 69 ? 5.677 22.939 7.396 1.00 0.00 69 GLN A N 17
ATOM 21520 C CA . GLN A 1 69 ? 6.177 22.953 8.766 1.00 0.00 69 GLN A CA 17
ATOM 21521 C C . GLN A 1 69 ? 5.106 22.479 9.742 1.00 0.00 69 GLN A C 17
ATOM 21522 O O . GLN A 1 69 ? 3.942 22.866 9.635 1.00 0.00 69 GLN A O 17
ATOM 21536 N N . GLN A 1 70 ? 5.506 21.640 10.691 1.00 0.00 70 GLN A N 17
ATOM 21537 C CA . GLN A 1 70 ? 4.579 21.113 11.686 1.00 0.00 70 GLN A CA 17
ATOM 21538 C C . GLN A 1 70 ? 5.319 20.302 12.744 1.00 0.00 70 GLN A C 17
ATOM 21539 O O . GLN A 1 70 ? 6.474 19.925 12.556 1.00 0.00 70 GLN A O 17
ATOM 21553 N N . ASN A 1 71 ? 4.645 20.039 13.859 1.00 0.00 71 ASN A N 17
ATOM 21554 C CA . ASN A 1 71 ? 5.239 19.273 14.949 1.00 0.00 71 ASN A CA 17
ATOM 21555 C C . ASN A 1 71 ? 6.136 18.164 14.409 1.00 0.00 71 ASN A C 17
ATOM 21556 O O . ASN A 1 71 ? 7.330 18.120 14.699 1.00 0.00 71 ASN A O 17
ATOM 21567 N N . GLY A 1 72 ? 5.550 17.268 13.619 1.00 0.00 72 GLY A N 17
ATOM 21568 C CA . GLY A 1 72 ? 6.310 16.171 13.050 1.00 0.00 72 GLY A CA 17
ATOM 21569 C C . GLY A 1 72 ? 6.940 15.291 14.111 1.00 0.00 72 GLY A C 17
ATOM 21570 O O . GLY A 1 72 ? 6.353 15.063 15.168 1.00 0.00 72 GLY A O 17
ATOM 21574 N N . GLY A 1 73 ? 8.140 14.792 13.828 1.00 0.00 73 GLY A N 17
ATOM 21575 C CA . GLY A 1 73 ? 8.830 13.936 14.775 1.00 0.00 73 GLY A CA 17
ATOM 21576 C C . GLY A 1 73 ? 9.441 12.716 14.115 1.00 0.00 73 GLY A C 17
ATOM 21577 O O . GLY A 1 73 ? 8.907 11.612 14.224 1.00 0.00 73 GLY A O 17
ATOM 21581 N N . GLN A 1 74 ? 10.561 12.915 13.428 1.00 0.00 74 GLN A N 17
ATOM 21582 C CA . GLN A 1 74 ? 11.243 11.821 12.747 1.00 0.00 74 GLN A CA 17
ATOM 21583 C C . GLN A 1 74 ? 12.750 12.052 12.720 1.00 0.00 74 GLN A C 17
ATOM 21584 O O . GLN A 1 74 ? 13.212 13.187 12.598 1.00 0.00 74 GLN A O 17
ATOM 21598 N N . SER A 1 75 ? 13.512 10.969 12.835 1.00 0.00 75 SER A N 17
ATOM 21599 C CA . SER A 1 75 ? 14.968 11.054 12.828 1.00 0.00 75 SER A CA 17
ATOM 21600 C C . SER A 1 75 ? 15.558 10.189 11.718 1.00 0.00 75 SER A C 17
ATOM 21601 O O . SER A 1 75 ? 15.391 8.970 11.711 1.00 0.00 75 SER A O 17
ATOM 21609 N N . GLY A 1 76 ? 16.248 10.830 10.780 1.00 0.00 76 GLY A N 17
ATOM 21610 C CA . GLY A 1 76 ? 16.853 10.104 9.678 1.00 0.00 76 GLY A CA 17
ATOM 21611 C C . GLY A 1 76 ? 16.803 10.880 8.377 1.00 0.00 76 GLY A C 17
ATOM 21612 O O . GLY A 1 76 ? 15.861 11.626 8.109 1.00 0.00 76 GLY A O 17
ATOM 21616 N N . PRO A 1 77 ? 17.838 10.709 7.541 1.00 0.00 77 PRO A N 17
ATOM 21617 C CA . PRO A 1 77 ? 17.933 11.392 6.248 1.00 0.00 77 PRO A CA 17
ATOM 21618 C C . PRO A 1 77 ? 16.910 10.874 5.242 1.00 0.00 77 PRO A C 17
ATOM 21619 O O . PRO A 1 77 ? 16.557 9.695 5.254 1.00 0.00 77 PRO A O 17
ATOM 21630 N N . SER A 1 78 ? 16.438 11.762 4.374 1.00 0.00 78 SER A N 17
ATOM 21631 C CA . SER A 1 78 ? 15.453 11.395 3.364 1.00 0.00 78 SER A CA 17
ATOM 21632 C C . SER A 1 78 ? 16.123 11.142 2.017 1.00 0.00 78 SER A C 17
ATOM 21633 O O . SER A 1 78 ? 17.330 11.336 1.866 1.00 0.00 78 SER A O 17
ATOM 21641 N N . SER A 1 79 ? 15.332 10.709 1.041 1.00 0.00 79 SER A N 17
ATOM 21642 C CA . SER A 1 79 ? 15.849 10.426 -0.293 1.00 0.00 79 SER A CA 17
ATOM 21643 C C . SER A 1 79 ? 15.635 11.616 -1.222 1.00 0.00 79 SER A C 17
ATOM 21644 O O . SER A 1 79 ? 14.656 12.350 -1.095 1.00 0.00 79 SER A O 17
ATOM 21652 N N . GLY A 1 80 ? 16.560 11.802 -2.159 1.00 0.00 80 GLY A N 17
ATOM 21653 C CA . GLY A 1 80 ? 16.456 12.904 -3.097 1.00 0.00 80 GLY A CA 17
ATOM 21654 C C . GLY A 1 80 ? 17.540 13.943 -2.894 1.00 0.00 80 GLY A C 17
ATOM 21655 O O . GLY A 1 80 ? 18.688 13.604 -2.604 1.00 0.00 80 GLY A O 17
ATOM 21659 N N . GLY A 1 1 ? -21.940 -0.316 -21.396 1.00 0.00 1 GLY A N 18
ATOM 21660 C CA . GLY A 1 1 ? -21.523 -1.281 -20.395 1.00 0.00 1 GLY A CA 18
ATOM 21661 C C . GLY A 1 1 ? -22.686 -2.077 -19.837 1.00 0.00 1 GLY A C 18
ATOM 21662 O O . GLY A 1 1 ? -23.800 -2.009 -20.357 1.00 0.00 1 GLY A O 18
ATOM 21666 N N . SER A 1 2 ? -22.428 -2.836 -18.777 1.00 0.00 2 SER A N 18
ATOM 21667 C CA . SER A 1 2 ? -23.461 -3.653 -18.152 1.00 0.00 2 SER A CA 18
ATOM 21668 C C . SER A 1 2 ? -23.636 -3.278 -16.683 1.00 0.00 2 SER A C 18
ATOM 21669 O O . SER A 1 2 ? -24.751 -3.027 -16.224 1.00 0.00 2 SER A O 18
ATOM 21677 N N . SER A 1 3 ? -22.527 -3.240 -15.952 1.00 0.00 3 SER A N 18
ATOM 21678 C CA . SER A 1 3 ? -22.557 -2.899 -14.535 1.00 0.00 3 SER A CA 18
ATOM 21679 C C . SER A 1 3 ? -23.053 -1.470 -14.330 1.00 0.00 3 SER A C 18
ATOM 21680 O O . SER A 1 3 ? -23.914 -1.214 -13.490 1.00 0.00 3 SER A O 18
ATOM 21688 N N . GLY A 1 4 ? -22.501 -0.542 -15.106 1.00 0.00 4 GLY A N 18
ATOM 21689 C CA . GLY A 1 4 ? -22.898 0.849 -14.996 1.00 0.00 4 GLY A CA 18
ATOM 21690 C C . GLY A 1 4 ? -22.723 1.392 -13.591 1.00 0.00 4 GLY A C 18
ATOM 21691 O O . GLY A 1 4 ? -22.635 0.629 -12.630 1.00 0.00 4 GLY A O 18
ATOM 21695 N N . SER A 1 5 ? -22.671 2.715 -13.472 1.00 0.00 5 SER A N 18
ATOM 21696 C CA . SER A 1 5 ? -22.500 3.359 -12.176 1.00 0.00 5 SER A CA 18
ATOM 21697 C C . SER A 1 5 ? -23.504 4.495 -11.996 1.00 0.00 5 SER A C 18
ATOM 21698 O O . SER A 1 5 ? -24.184 4.892 -12.943 1.00 0.00 5 SER A O 18
ATOM 21706 N N . SER A 1 6 ? -23.590 5.013 -10.776 1.00 0.00 6 SER A N 18
ATOM 21707 C CA . SER A 1 6 ? -24.512 6.100 -10.470 1.00 0.00 6 SER A CA 18
ATOM 21708 C C . SER A 1 6 ? -23.778 7.436 -10.412 1.00 0.00 6 SER A C 18
ATOM 21709 O O . SER A 1 6 ? -24.104 8.369 -11.144 1.00 0.00 6 SER A O 18
ATOM 21717 N N . GLY A 1 7 ? -22.782 7.519 -9.534 1.00 0.00 7 GLY A N 18
ATOM 21718 C CA . GLY A 1 7 ? -22.016 8.744 -9.395 1.00 0.00 7 GLY A CA 18
ATOM 21719 C C . GLY A 1 7 ? -20.969 8.652 -8.303 1.00 0.00 7 GLY A C 18
ATOM 21720 O O . GLY A 1 7 ? -19.787 8.898 -8.545 1.00 0.00 7 GLY A O 18
ATOM 21724 N N . ARG A 1 8 ? -21.402 8.298 -7.097 1.00 0.00 8 ARG A N 18
ATOM 21725 C CA . ARG A 1 8 ? -20.493 8.177 -5.964 1.00 0.00 8 ARG A CA 18
ATOM 21726 C C . ARG A 1 8 ? -20.663 6.827 -5.272 1.00 0.00 8 ARG A C 18
ATOM 21727 O O . ARG A 1 8 ? -21.753 6.254 -5.268 1.00 0.00 8 ARG A O 18
ATOM 21748 N N . ARG A 1 9 ? -19.579 6.326 -4.690 1.00 0.00 9 ARG A N 18
ATOM 21749 C CA . ARG A 1 9 ? -19.608 5.044 -3.997 1.00 0.00 9 ARG A CA 18
ATOM 21750 C C . ARG A 1 9 ? -19.111 5.190 -2.562 1.00 0.00 9 ARG A C 18
ATOM 21751 O O . ARG A 1 9 ? -19.722 4.671 -1.628 1.00 0.00 9 ARG A O 18
ATOM 21772 N N . GLU A 1 10 ? -17.999 5.899 -2.395 1.00 0.00 10 GLU A N 18
ATOM 21773 C CA . GLU A 1 10 ? -17.420 6.111 -1.074 1.00 0.00 10 GLU A CA 18
ATOM 21774 C C . GLU A 1 10 ? -17.280 4.791 -0.322 1.00 0.00 10 GLU A C 18
ATOM 21775 O O . GLU A 1 10 ? -17.554 4.714 0.876 1.00 0.00 10 GLU A O 18
ATOM 21787 N N . ARG A 1 11 ? -16.852 3.754 -1.035 1.00 0.00 11 ARG A N 18
ATOM 21788 C CA . ARG A 1 11 ? -16.677 2.436 -0.437 1.00 0.00 11 ARG A CA 18
ATOM 21789 C C . ARG A 1 11 ? -15.334 2.338 0.281 1.00 0.00 11 ARG A C 18
ATOM 21790 O O . ARG A 1 11 ? -14.338 2.910 -0.162 1.00 0.00 11 ARG A O 18
ATOM 21811 N N . THR A 1 12 ? -15.315 1.610 1.393 1.00 0.00 12 THR A N 18
ATOM 21812 C CA . THR A 1 12 ? -14.096 1.439 2.174 1.00 0.00 12 THR A CA 18
ATOM 21813 C C . THR A 1 12 ? -13.522 0.038 1.997 1.00 0.00 12 THR A C 18
ATOM 21814 O O . THR A 1 12 ? -14.192 -0.958 2.273 1.00 0.00 12 THR A O 18
ATOM 21825 N N . THR A 1 13 ? -12.277 -0.033 1.536 1.00 0.00 13 THR A N 18
ATOM 21826 C CA . THR A 1 13 ? -11.613 -1.313 1.323 1.00 0.00 13 THR A CA 18
ATOM 21827 C C . THR A 1 13 ? -10.727 -1.677 2.508 1.00 0.00 13 THR A C 18
ATOM 21828 O O . THR A 1 13 ? -10.719 -2.821 2.962 1.00 0.00 13 THR A O 18
ATOM 21839 N N . PHE A 1 14 ? -9.980 -0.696 3.006 1.00 0.00 14 PHE A N 18
ATOM 21840 C CA . PHE A 1 14 ? -9.089 -0.914 4.139 1.00 0.00 14 PHE A CA 18
ATOM 21841 C C . PHE A 1 14 ? -9.773 -0.534 5.449 1.00 0.00 14 PHE A C 18
ATOM 21842 O O . PHE A 1 14 ? -10.260 0.586 5.607 1.00 0.00 14 PHE A O 18
ATOM 21859 N N . THR A 1 15 ? -9.805 -1.475 6.388 1.00 0.00 15 THR A N 18
ATOM 21860 C CA . THR A 1 15 ? -10.430 -1.241 7.684 1.00 0.00 15 THR A CA 18
ATOM 21861 C C . THR A 1 15 ? -9.397 -0.824 8.724 1.00 0.00 15 THR A C 18
ATOM 21862 O O . THR A 1 15 ? -8.193 -0.955 8.505 1.00 0.00 15 THR A O 18
ATOM 21873 N N . ARG A 1 16 ? -9.876 -0.322 9.858 1.00 0.00 16 ARG A N 18
ATOM 21874 C CA . ARG A 1 16 ? -8.993 0.115 10.933 1.00 0.00 16 ARG A CA 18
ATOM 21875 C C . ARG A 1 16 ? -8.019 -0.994 11.321 1.00 0.00 16 ARG A C 18
ATOM 21876 O O . ARG A 1 16 ? -6.819 -0.759 11.459 1.00 0.00 16 ARG A O 18
ATOM 21897 N N . ALA A 1 17 ? -8.545 -2.202 11.496 1.00 0.00 17 ALA A N 18
ATOM 21898 C CA . ALA A 1 17 ? -7.722 -3.347 11.867 1.00 0.00 17 ALA A CA 18
ATOM 21899 C C . ALA A 1 17 ? -6.721 -3.682 10.767 1.00 0.00 17 ALA A C 18
ATOM 21900 O O . ALA A 1 17 ? -5.532 -3.859 11.031 1.00 0.00 17 ALA A O 18
ATOM 21907 N N . GLN A 1 18 ? -7.209 -3.767 9.534 1.00 0.00 18 GLN A N 18
ATOM 21908 C CA . GLN A 1 18 ? -6.356 -4.083 8.395 1.00 0.00 18 GLN A CA 18
ATOM 21909 C C . GLN A 1 18 ? -5.276 -3.021 8.213 1.00 0.00 18 GLN A C 18
ATOM 21910 O O . GLN A 1 18 ? -4.166 -3.319 7.770 1.00 0.00 18 GLN A O 18
ATOM 21924 N N . LEU A 1 19 ? -5.609 -1.782 8.556 1.00 0.00 19 LEU A N 18
ATOM 21925 C CA . LEU A 1 19 ? -4.667 -0.674 8.430 1.00 0.00 19 LEU A CA 18
ATOM 21926 C C . LEU A 1 19 ? -3.569 -0.771 9.484 1.00 0.00 19 LEU A C 18
ATOM 21927 O O . LEU A 1 19 ? -2.381 -0.717 9.164 1.00 0.00 19 LEU A O 18
ATOM 21943 N N . ASP A 1 20 ? -3.974 -0.916 10.741 1.00 0.00 20 ASP A N 18
ATOM 21944 C CA . ASP A 1 20 ? -3.024 -1.024 11.842 1.00 0.00 20 ASP A CA 18
ATOM 21945 C C . ASP A 1 20 ? -1.892 -1.985 11.492 1.00 0.00 20 ASP A C 18
ATOM 21946 O O . ASP A 1 20 ? -0.720 -1.696 11.734 1.00 0.00 20 ASP A O 18
ATOM 21955 N N . VAL A 1 21 ? -2.251 -3.131 10.921 1.00 0.00 21 VAL A N 18
ATOM 21956 C CA . VAL A 1 21 ? -1.267 -4.135 10.537 1.00 0.00 21 VAL A CA 18
ATOM 21957 C C . VAL A 1 21 ? -0.411 -3.649 9.373 1.00 0.00 21 VAL A C 18
ATOM 21958 O O . VAL A 1 21 ? 0.817 -3.615 9.463 1.00 0.00 21 VAL A O 18
ATOM 21971 N N . LEU A 1 22 ? -1.066 -3.273 8.281 1.00 0.00 22 LEU A N 18
ATOM 21972 C CA . LEU A 1 22 ? -0.366 -2.787 7.097 1.00 0.00 22 LEU A CA 18
ATOM 21973 C C . LEU A 1 22 ? 0.662 -1.724 7.471 1.00 0.00 22 LEU A C 18
ATOM 21974 O O . LEU A 1 22 ? 1.786 -1.731 6.970 1.00 0.00 22 LEU A O 18
ATOM 21990 N N . GLU A 1 23 ? 0.269 -0.813 8.356 1.00 0.00 23 GLU A N 18
ATOM 21991 C CA . GLU A 1 23 ? 1.158 0.256 8.797 1.00 0.00 23 GLU A CA 18
ATOM 21992 C C . GLU A 1 23 ? 2.241 -0.286 9.726 1.00 0.00 23 GLU A C 18
ATOM 21993 O O . GLU A 1 23 ? 3.413 0.069 9.604 1.00 0.00 23 GLU A O 18
ATOM 22005 N N . ALA A 1 24 ? 1.838 -1.148 10.655 1.00 0.00 24 ALA A N 18
ATOM 22006 C CA . ALA A 1 24 ? 2.773 -1.740 11.603 1.00 0.00 24 ALA A CA 18
ATOM 22007 C C . ALA A 1 24 ? 3.955 -2.381 10.883 1.00 0.00 24 ALA A C 18
ATOM 22008 O O . ALA A 1 24 ? 5.082 -2.362 11.379 1.00 0.00 24 ALA A O 18
ATOM 22015 N N . LEU A 1 25 ? 3.690 -2.948 9.711 1.00 0.00 25 LEU A N 18
ATOM 22016 C CA . LEU A 1 25 ? 4.732 -3.595 8.922 1.00 0.00 25 LEU A CA 18
ATOM 22017 C C . LEU A 1 25 ? 5.544 -2.566 8.142 1.00 0.00 25 LEU A C 18
ATOM 22018 O O . LEU A 1 25 ? 6.680 -2.826 7.747 1.00 0.00 25 LEU A O 18
ATOM 22034 N N . PHE A 1 26 ? 4.953 -1.395 7.926 1.00 0.00 26 PHE A N 18
ATOM 22035 C CA . PHE A 1 26 ? 5.622 -0.325 7.195 1.00 0.00 26 PHE A CA 18
ATOM 22036 C C . PHE A 1 26 ? 6.521 0.487 8.121 1.00 0.00 26 PHE A C 18
ATOM 22037 O O . PHE A 1 26 ? 7.429 1.184 7.669 1.00 0.00 26 PHE A O 18
ATOM 22054 N N . ALA A 1 27 ? 6.261 0.393 9.421 1.00 0.00 27 ALA A N 18
ATOM 22055 C CA . ALA A 1 27 ? 7.047 1.117 10.412 1.00 0.00 27 ALA A CA 18
ATOM 22056 C C . ALA A 1 27 ? 8.310 0.347 10.781 1.00 0.00 27 ALA A C 18
ATOM 22057 O O . ALA A 1 27 ? 9.335 0.939 11.119 1.00 0.00 27 ALA A O 18
ATOM 22064 N N . LYS A 1 28 ? 8.231 -0.978 10.714 1.00 0.00 28 LYS A N 18
ATOM 22065 C CA . LYS A 1 28 ? 9.368 -1.831 11.039 1.00 0.00 28 LYS A CA 18
ATOM 22066 C C . LYS A 1 28 ? 10.243 -2.063 9.812 1.00 0.00 28 LYS A C 18
ATOM 22067 O O . LYS A 1 28 ? 11.468 -1.946 9.878 1.00 0.00 28 LYS A O 18
ATOM 22086 N N . THR A 1 29 ? 9.608 -2.391 8.691 1.00 0.00 29 THR A N 18
ATOM 22087 C CA . THR A 1 29 ? 10.329 -2.639 7.449 1.00 0.00 29 THR A CA 18
ATOM 22088 C C . THR A 1 29 ? 9.593 -2.038 6.257 1.00 0.00 29 THR A C 18
ATOM 22089 O O . THR A 1 29 ? 8.447 -2.392 5.980 1.00 0.00 29 THR A O 18
ATOM 22100 N N . ARG A 1 30 ? 10.259 -1.128 5.554 1.00 0.00 30 ARG A N 18
ATOM 22101 C CA . ARG A 1 30 ? 9.667 -0.478 4.391 1.00 0.00 30 ARG A CA 18
ATOM 22102 C C . ARG A 1 30 ? 9.619 -1.431 3.200 1.00 0.00 30 ARG A C 18
ATOM 22103 O O . ARG A 1 30 ? 8.791 -1.277 2.302 1.00 0.00 30 ARG A O 18
ATOM 22124 N N . TYR A 1 31 ? 10.511 -2.415 3.201 1.00 0.00 31 TYR A N 18
ATOM 22125 C CA . TYR A 1 31 ? 10.572 -3.392 2.120 1.00 0.00 31 TYR A CA 18
ATOM 22126 C C . TYR A 1 31 ? 10.508 -4.815 2.667 1.00 0.00 31 TYR A C 18
ATOM 22127 O O . TYR A 1 31 ? 11.522 -5.497 2.814 1.00 0.00 31 TYR A O 18
ATOM 22145 N N . PRO A 1 32 ? 9.286 -5.274 2.976 1.00 0.00 32 PRO A N 18
ATOM 22146 C CA . PRO A 1 32 ? 9.058 -6.620 3.510 1.00 0.00 32 PRO A CA 18
ATOM 22147 C C . PRO A 1 32 ? 9.312 -7.707 2.471 1.00 0.00 32 PRO A C 18
ATOM 22148 O O . PRO A 1 32 ? 9.331 -7.438 1.270 1.00 0.00 32 PRO A O 18
ATOM 22159 N N . ASP A 1 33 ? 9.505 -8.934 2.941 1.00 0.00 33 ASP A N 18
ATOM 22160 C CA . ASP A 1 33 ? 9.756 -10.063 2.052 1.00 0.00 33 ASP A CA 18
ATOM 22161 C C . ASP A 1 33 ? 8.460 -10.803 1.735 1.00 0.00 33 ASP A C 18
ATOM 22162 O O . ASP A 1 33 ? 7.391 -10.439 2.224 1.00 0.00 33 ASP A O 18
ATOM 22171 N N . ILE A 1 34 ? 8.565 -11.843 0.915 1.00 0.00 34 ILE A N 18
ATOM 22172 C CA . ILE A 1 34 ? 7.402 -12.635 0.534 1.00 0.00 34 ILE A CA 18
ATOM 22173 C C . ILE A 1 34 ? 6.747 -13.273 1.754 1.00 0.00 34 ILE A C 18
ATOM 22174 O O . ILE A 1 34 ? 5.531 -13.459 1.793 1.00 0.00 34 ILE A O 18
ATOM 22190 N N . PHE A 1 35 ? 7.562 -13.605 2.750 1.00 0.00 35 PHE A N 18
ATOM 22191 C CA . PHE A 1 35 ? 7.062 -14.222 3.973 1.00 0.00 35 PHE A CA 18
ATOM 22192 C C . PHE A 1 35 ? 6.184 -13.248 4.754 1.00 0.00 35 PHE A C 18
ATOM 22193 O O . PHE A 1 35 ? 5.073 -13.588 5.162 1.00 0.00 35 PHE A O 18
ATOM 22210 N N . MET A 1 36 ? 6.690 -12.037 4.957 1.00 0.00 36 MET A N 18
ATOM 22211 C CA . MET A 1 36 ? 5.951 -11.013 5.688 1.00 0.00 36 MET A CA 18
ATOM 22212 C C . MET A 1 36 ? 4.645 -10.673 4.977 1.00 0.00 36 MET A C 18
ATOM 22213 O O . MET A 1 36 ? 3.567 -10.759 5.566 1.00 0.00 36 MET A O 18
ATOM 22227 N N . ARG A 1 37 ? 4.750 -10.288 3.710 1.00 0.00 37 ARG A N 18
ATOM 22228 C CA . ARG A 1 37 ? 3.576 -9.934 2.920 1.00 0.00 37 ARG A CA 18
ATOM 22229 C C . ARG A 1 37 ? 2.509 -11.020 3.015 1.00 0.00 37 ARG A C 18
ATOM 22230 O O . ARG A 1 37 ? 1.335 -10.731 3.242 1.00 0.00 37 ARG A O 18
ATOM 22251 N N . GLU A 1 38 ? 2.926 -12.270 2.840 1.00 0.00 38 GLU A N 18
ATOM 22252 C CA . GLU A 1 38 ? 2.005 -13.399 2.905 1.00 0.00 38 GLU A CA 18
ATOM 22253 C C . GLU A 1 38 ? 1.294 -13.444 4.254 1.00 0.00 38 GLU A C 18
ATOM 22254 O O . GLU A 1 38 ? 0.068 -13.521 4.319 1.00 0.00 38 GLU A O 18
ATOM 22266 N N . GLU A 1 39 ? 2.075 -13.396 5.329 1.00 0.00 39 GLU A N 18
ATOM 22267 C CA . GLU A 1 39 ? 1.520 -13.433 6.677 1.00 0.00 39 GLU A CA 18
ATOM 22268 C C . GLU A 1 39 ? 0.385 -12.424 6.827 1.00 0.00 39 GLU A C 18
ATOM 22269 O O . GLU A 1 39 ? -0.779 -12.798 6.969 1.00 0.00 39 GLU A O 18
ATOM 22281 N N . VAL A 1 40 ? 0.734 -11.141 6.794 1.00 0.00 40 VAL A N 18
ATOM 22282 C CA . VAL A 1 40 ? -0.254 -10.077 6.925 1.00 0.00 40 VAL A CA 18
ATOM 22283 C C . VAL A 1 40 ? -1.441 -10.312 5.998 1.00 0.00 40 VAL A C 18
ATOM 22284 O O . VAL A 1 40 ? -2.577 -10.453 6.451 1.00 0.00 40 VAL A O 18
ATOM 22297 N N . ALA A 1 41 ? -1.170 -10.354 4.698 1.00 0.00 41 ALA A N 18
ATOM 22298 C CA . ALA A 1 41 ? -2.216 -10.575 3.706 1.00 0.00 41 ALA A CA 18
ATOM 22299 C C . ALA A 1 41 ? -3.138 -11.714 4.126 1.00 0.00 41 ALA A C 18
ATOM 22300 O O . ALA A 1 41 ? -4.317 -11.736 3.769 1.00 0.00 41 ALA A O 18
ATOM 22307 N N . LEU A 1 42 ? -2.595 -12.660 4.884 1.00 0.00 42 LEU A N 18
ATOM 22308 C CA . LEU A 1 42 ? -3.370 -13.804 5.352 1.00 0.00 42 LEU A CA 18
ATOM 22309 C C . LEU A 1 42 ? -4.041 -13.498 6.687 1.00 0.00 42 LEU A C 18
ATOM 22310 O O . LEU A 1 42 ? -5.081 -14.069 7.016 1.00 0.00 42 LEU A O 18
ATOM 22326 N N . LYS A 1 43 ? -3.441 -12.592 7.451 1.00 0.00 43 LYS A N 18
ATOM 22327 C CA . LYS A 1 43 ? -3.982 -12.206 8.749 1.00 0.00 43 LYS A CA 18
ATOM 22328 C C . LYS A 1 43 ? -5.097 -11.177 8.590 1.00 0.00 43 LYS A C 18
ATOM 22329 O O . LYS A 1 43 ? -6.234 -11.413 8.998 1.00 0.00 43 LYS A O 18
ATOM 22348 N N . ILE A 1 44 ? -4.763 -10.038 7.993 1.00 0.00 44 ILE A N 18
ATOM 22349 C CA . ILE A 1 44 ? -5.737 -8.975 7.779 1.00 0.00 44 ILE A CA 18
ATOM 22350 C C . ILE A 1 44 ? -6.818 -9.410 6.795 1.00 0.00 44 ILE A C 18
ATOM 22351 O O . ILE A 1 44 ? -7.775 -8.679 6.545 1.00 0.00 44 ILE A O 18
ATOM 22367 N N . ASN A 1 45 ? -6.658 -10.608 6.240 1.00 0.00 45 ASN A N 18
ATOM 22368 C CA . ASN A 1 45 ? -7.621 -11.142 5.284 1.00 0.00 45 ASN A CA 18
ATOM 22369 C C . ASN A 1 45 ? -7.643 -10.305 4.009 1.00 0.00 45 ASN A C 18
ATOM 22370 O O . ASN A 1 45 ? -8.700 -9.854 3.567 1.00 0.00 45 ASN A O 18
ATOM 22381 N N . LEU A 1 46 ? -6.469 -10.102 3.421 1.00 0.00 46 LEU A N 18
ATOM 22382 C CA . LEU A 1 46 ? -6.352 -9.320 2.195 1.00 0.00 46 LEU A CA 18
ATOM 22383 C C . LEU A 1 46 ? -5.406 -9.994 1.207 1.00 0.00 46 LEU A C 18
ATOM 22384 O O . LEU A 1 46 ? -4.526 -10.769 1.582 1.00 0.00 46 LEU A O 18
ATOM 22400 N N . PRO A 1 47 ? -5.588 -9.692 -0.087 1.00 0.00 47 PRO A N 18
ATOM 22401 C CA . PRO A 1 47 ? -4.758 -10.256 -1.156 1.00 0.00 47 PRO A CA 18
ATOM 22402 C C . PRO A 1 47 ? -3.332 -9.716 -1.129 1.00 0.00 47 PRO A C 18
ATOM 22403 O O . PRO A 1 47 ? -3.118 -8.505 -1.102 1.00 0.00 47 PRO A O 18
ATOM 22414 N N . GLU A 1 48 ? -2.360 -10.624 -1.137 1.00 0.00 48 GLU A N 18
ATOM 22415 C CA . GLU A 1 48 ? -0.955 -10.237 -1.113 1.00 0.00 48 GLU A CA 18
ATOM 22416 C C . GLU A 1 48 ? -0.719 -8.989 -1.959 1.00 0.00 48 GLU A C 18
ATOM 22417 O O . GLU A 1 48 ? 0.167 -8.186 -1.667 1.00 0.00 48 GLU A O 18
ATOM 22429 N N . SER A 1 49 ? -1.519 -8.834 -3.009 1.00 0.00 49 SER A N 18
ATOM 22430 C CA . SER A 1 49 ? -1.396 -7.686 -3.901 1.00 0.00 49 SER A CA 18
ATOM 22431 C C . SER A 1 49 ? -1.714 -6.389 -3.164 1.00 0.00 49 SER A C 18
ATOM 22432 O O . SER A 1 49 ? -0.897 -5.469 -3.124 1.00 0.00 49 SER A O 18
ATOM 22440 N N . ARG A 1 50 ? -2.907 -6.324 -2.582 1.00 0.00 50 ARG A N 18
ATOM 22441 C CA . ARG A 1 50 ? -3.335 -5.139 -1.847 1.00 0.00 50 ARG A CA 18
ATOM 22442 C C . ARG A 1 50 ? -2.246 -4.673 -0.885 1.00 0.00 50 ARG A C 18
ATOM 22443 O O . ARG A 1 50 ? -2.0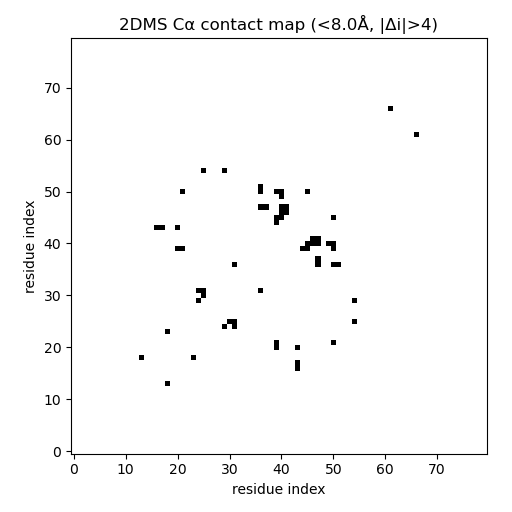50 -3.474 -0.686 1.00 0.00 50 ARG A O 18
ATOM 22464 N N . VAL A 1 51 ? -1.540 -5.630 -0.291 1.00 0.00 51 VAL A N 18
ATOM 22465 C CA . VAL A 1 51 ? -0.470 -5.318 0.650 1.00 0.00 51 VAL A CA 18
ATOM 22466 C C . VAL A 1 51 ? 0.724 -4.693 -0.063 1.00 0.00 51 VAL A C 18
ATOM 22467 O O . VAL A 1 51 ? 1.205 -3.630 0.328 1.00 0.00 51 VAL A O 18
ATOM 22480 N N . GLN A 1 52 ? 1.196 -5.361 -1.110 1.00 0.00 52 GLN A N 18
ATOM 22481 C CA . GLN A 1 52 ? 2.335 -4.870 -1.878 1.00 0.00 52 GLN A CA 18
ATOM 22482 C C . GLN A 1 52 ? 2.068 -3.467 -2.412 1.00 0.00 52 GLN A C 18
ATOM 22483 O O . GLN A 1 52 ? 2.936 -2.595 -2.358 1.00 0.00 52 GLN A O 18
ATOM 22497 N N . VAL A 1 53 ? 0.861 -3.255 -2.927 1.00 0.00 53 VAL A N 18
ATOM 22498 C CA . VAL A 1 53 ? 0.479 -1.957 -3.470 1.00 0.00 53 VAL A CA 18
ATOM 22499 C C . VAL A 1 53 ? 0.382 -0.907 -2.369 1.00 0.00 53 VAL A C 18
ATOM 22500 O O . VAL A 1 53 ? 1.033 0.136 -2.433 1.00 0.00 53 VAL A O 18
ATOM 22513 N N . TRP A 1 54 ? -0.433 -1.190 -1.360 1.00 0.00 54 TRP A N 18
ATOM 22514 C CA . TRP A 1 54 ? -0.614 -0.270 -0.243 1.00 0.00 54 TRP A CA 18
ATOM 22515 C C . TRP A 1 54 ? 0.704 0.398 0.132 1.00 0.00 54 TRP A C 18
ATOM 22516 O O . TRP A 1 54 ? 0.720 1.512 0.657 1.00 0.00 54 TRP A O 18
ATOM 22537 N N . PHE A 1 55 ? 1.809 -0.288 -0.142 1.00 0.00 55 PHE A N 18
ATOM 22538 C CA . PHE A 1 55 ? 3.133 0.240 0.167 1.00 0.00 55 PHE A CA 18
ATOM 22539 C C . PHE A 1 55 ? 3.595 1.215 -0.912 1.00 0.00 55 PHE A C 18
ATOM 22540 O O . PHE A 1 55 ? 3.800 2.400 -0.648 1.00 0.00 55 PHE A O 18
ATOM 22557 N N . LYS A 1 56 ? 3.758 0.707 -2.129 1.00 0.00 56 LYS A N 18
ATOM 22558 C CA . LYS A 1 56 ? 4.196 1.531 -3.249 1.00 0.00 56 LYS A CA 18
ATOM 22559 C C . LYS A 1 56 ? 3.496 2.887 -3.234 1.00 0.00 56 LYS A C 18
ATOM 22560 O O . LYS A 1 56 ? 4.112 3.916 -3.505 1.00 0.00 56 LYS A O 18
ATOM 22579 N N . ASN A 1 57 ? 2.207 2.878 -2.913 1.00 0.00 57 ASN A N 18
ATOM 22580 C CA . ASN A 1 57 ? 1.424 4.108 -2.861 1.00 0.00 57 ASN A CA 18
ATOM 22581 C C . ASN A 1 57 ? 1.876 4.992 -1.703 1.00 0.00 57 ASN A C 18
ATOM 22582 O O . ASN A 1 57 ? 2.281 6.137 -1.904 1.00 0.00 57 ASN A O 18
ATOM 22593 N N . ARG A 1 58 ? 1.803 4.452 -0.491 1.00 0.00 58 ARG A N 18
ATOM 22594 C CA . ARG A 1 58 ? 2.204 5.191 0.700 1.00 0.00 58 ARG A CA 18
ATOM 22595 C C . ARG A 1 58 ? 3.655 5.651 0.592 1.00 0.00 58 ARG A C 18
ATOM 22596 O O . ARG A 1 58 ? 3.936 6.849 0.558 1.00 0.00 58 ARG A O 18
ATOM 22617 N N . ARG A 1 59 ? 4.572 4.690 0.540 1.00 0.00 59 ARG A N 18
ATOM 22618 C CA . ARG A 1 59 ? 5.994 4.996 0.438 1.00 0.00 59 ARG A CA 18
ATOM 22619 C C . ARG A 1 59 ? 6.223 6.233 -0.426 1.00 0.00 59 ARG A C 18
ATOM 22620 O O . ARG A 1 59 ? 6.813 7.215 0.023 1.00 0.00 59 ARG A O 18
ATOM 22641 N N . ALA A 1 60 ? 5.753 6.176 -1.668 1.00 0.00 60 ALA A N 18
ATOM 22642 C CA . ALA A 1 60 ? 5.905 7.291 -2.594 1.00 0.00 60 ALA A CA 18
ATOM 22643 C C . ALA A 1 60 ? 5.515 8.609 -1.935 1.00 0.00 60 ALA A C 18
ATOM 22644 O O . ALA A 1 60 ? 6.288 9.568 -1.932 1.00 0.00 60 ALA A O 18
ATOM 22651 N N . LYS A 1 61 ? 4.310 8.652 -1.377 1.00 0.00 61 LYS A N 18
ATOM 22652 C CA . LYS A 1 61 ? 3.815 9.853 -0.714 1.00 0.00 61 LYS A CA 18
ATOM 22653 C C . LYS A 1 61 ? 4.915 10.508 0.116 1.00 0.00 61 LYS A C 18
ATOM 22654 O O . LYS A 1 61 ? 5.098 11.725 0.070 1.00 0.00 61 LYS A O 18
ATOM 22673 N N . CYS A 1 62 ? 5.644 9.695 0.871 1.00 0.00 62 CYS A N 18
ATOM 22674 C CA . CYS A 1 62 ? 6.727 10.196 1.710 1.00 0.00 62 CYS A CA 18
ATOM 22675 C C . CYS A 1 62 ? 7.751 10.960 0.877 1.00 0.00 62 CYS A C 18
ATOM 22676 O O . CYS A 1 62 ? 8.011 12.138 1.123 1.00 0.00 62 CYS A O 18
ATOM 22684 N N . ARG A 1 63 ? 8.330 10.281 -0.107 1.00 0.00 63 ARG A N 18
ATOM 22685 C CA . ARG A 1 63 ? 9.329 10.895 -0.975 1.00 0.00 63 ARG A CA 18
ATOM 22686 C C . ARG A 1 63 ? 8.836 12.238 -1.505 1.00 0.00 63 ARG A C 18
ATOM 22687 O O . ARG A 1 63 ? 9.461 13.273 -1.274 1.00 0.00 63 ARG A O 18
ATOM 22708 N N . GLN A 1 64 ? 7.714 12.212 -2.216 1.00 0.00 64 GLN A N 18
ATOM 22709 C CA . GLN A 1 64 ? 7.139 13.428 -2.779 1.00 0.00 64 GLN A CA 18
ATOM 22710 C C . GLN A 1 64 ? 7.002 14.510 -1.714 1.00 0.00 64 GLN A C 18
ATOM 22711 O O . GLN A 1 64 ? 7.526 15.613 -1.866 1.00 0.00 64 GLN A O 18
ATOM 22725 N N . GLN A 1 65 ? 6.294 14.186 -0.636 1.00 0.00 65 GLN A N 18
ATOM 22726 C CA . GLN A 1 65 ? 6.088 15.132 0.454 1.00 0.00 65 GLN A CA 18
ATOM 22727 C C . GLN A 1 65 ? 7.365 15.913 0.747 1.00 0.00 65 GLN A C 18
ATOM 22728 O O . GLN A 1 65 ? 8.469 15.429 0.499 1.00 0.00 65 GLN A O 18
ATOM 22742 N N . GLN A 1 66 ? 7.206 17.123 1.273 1.00 0.00 66 GLN A N 18
ATOM 22743 C CA . GLN A 1 66 ? 8.347 17.971 1.598 1.00 0.00 66 GLN A CA 18
ATOM 22744 C C . GLN A 1 66 ? 9.508 17.139 2.132 1.00 0.00 66 GLN A C 18
ATOM 22745 O O . GLN A 1 66 ? 9.458 16.635 3.253 1.00 0.00 66 GLN A O 18
ATOM 22759 N N . GLN A 1 67 ? 10.552 17.000 1.320 1.00 0.00 67 GLN A N 18
ATOM 22760 C CA . GLN A 1 67 ? 11.726 16.228 1.712 1.00 0.00 67 GLN A CA 18
ATOM 22761 C C . GLN A 1 67 ? 13.009 16.970 1.354 1.00 0.00 67 GLN A C 18
ATOM 22762 O O . GLN A 1 67 ? 12.978 17.976 0.646 1.00 0.00 67 GLN A O 18
ATOM 22776 N N . GLN A 1 68 ? 14.136 16.466 1.848 1.00 0.00 68 GLN A N 18
ATOM 22777 C CA . GLN A 1 68 ? 15.430 17.083 1.581 1.00 0.00 68 GLN A CA 18
ATOM 22778 C C . GLN A 1 68 ? 15.503 17.592 0.145 1.00 0.00 68 GLN A C 18
ATOM 22779 O O . GLN A 1 68 ? 15.496 16.807 -0.803 1.00 0.00 68 GLN A O 18
ATOM 22793 N N . GLN A 1 69 ? 15.574 18.911 -0.007 1.00 0.00 69 GLN A N 18
ATOM 22794 C CA . GLN A 1 69 ? 15.648 19.525 -1.327 1.00 0.00 69 GLN A CA 18
ATOM 22795 C C . GLN A 1 69 ? 17.020 20.147 -1.562 1.00 0.00 69 GLN A C 18
ATOM 22796 O O . GLN A 1 69 ? 17.372 21.148 -0.938 1.00 0.00 69 GLN A O 18
ATOM 22810 N N . GLN A 1 70 ? 17.790 19.548 -2.465 1.00 0.00 70 GLN A N 18
ATOM 22811 C CA . GLN A 1 70 ? 19.124 20.044 -2.780 1.00 0.00 70 GLN A CA 18
ATOM 22812 C C . GLN A 1 70 ? 19.177 20.597 -4.201 1.00 0.00 70 GLN A C 18
ATOM 22813 O O . GLN A 1 70 ? 18.260 20.388 -4.993 1.00 0.00 70 GLN A O 18
ATOM 22827 N N . ASN A 1 71 ? 20.257 21.305 -4.515 1.00 0.00 71 ASN A N 18
ATOM 22828 C CA . ASN A 1 71 ? 20.430 21.889 -5.840 1.00 0.00 71 ASN A CA 18
ATOM 22829 C C . ASN A 1 71 ? 21.113 20.904 -6.784 1.00 0.00 71 ASN A C 18
ATOM 22830 O O . ASN A 1 71 ? 21.952 20.108 -6.366 1.00 0.00 71 ASN A O 18
ATOM 22841 N N . GLY A 1 72 ? 20.746 20.966 -8.061 1.00 0.00 72 GLY A N 18
ATOM 22842 C CA . GLY A 1 72 ? 21.333 20.075 -9.045 1.00 0.00 72 GLY A CA 18
ATOM 22843 C C . GLY A 1 72 ? 20.810 20.331 -10.444 1.00 0.00 72 GLY A C 18
ATOM 22844 O O . GLY A 1 72 ? 21.509 20.903 -11.280 1.00 0.00 72 GLY A O 18
ATOM 22848 N N . GLY A 1 73 ? 19.577 19.905 -10.701 1.00 0.00 73 GLY A N 18
ATOM 22849 C CA . GLY A 1 73 ? 18.983 20.100 -12.011 1.00 0.00 73 GLY A CA 18
ATOM 22850 C C . GLY A 1 73 ? 18.655 18.789 -12.699 1.00 0.00 73 GLY A C 18
ATOM 22851 O O . GLY A 1 73 ? 19.091 17.725 -12.260 1.00 0.00 73 GLY A O 18
ATOM 22855 N N . GLN A 1 74 ? 17.884 18.866 -13.779 1.00 0.00 74 GLN A N 18
ATOM 22856 C CA . GLN A 1 74 ? 17.497 17.676 -14.527 1.00 0.00 74 GLN A CA 18
ATOM 22857 C C . GLN A 1 74 ? 18.376 17.498 -15.760 1.00 0.00 74 GLN A C 18
ATOM 22858 O O . GLN A 1 74 ? 19.174 18.373 -16.097 1.00 0.00 74 GLN A O 18
ATOM 22872 N N . SER A 1 75 ? 18.224 16.360 -16.430 1.00 0.00 75 SER A N 18
ATOM 22873 C CA . SER A 1 75 ? 19.007 16.065 -17.624 1.00 0.00 75 SER A CA 18
ATOM 22874 C C . SER A 1 75 ? 18.113 16.002 -18.858 1.00 0.00 75 SER A C 18
ATOM 22875 O O . SER A 1 75 ? 17.329 15.069 -19.024 1.00 0.00 75 SER A O 18
ATOM 22883 N N . GLY A 1 76 ? 18.237 17.005 -19.723 1.00 0.00 76 GLY A N 18
ATOM 22884 C CA . GLY A 1 76 ? 17.434 17.045 -20.931 1.00 0.00 76 GLY A CA 18
ATOM 22885 C C . GLY A 1 76 ? 17.148 18.462 -21.390 1.00 0.00 76 GLY A C 18
ATOM 22886 O O . GLY A 1 76 ? 16.997 19.380 -20.584 1.00 0.00 76 GLY A O 18
ATOM 22890 N N . PRO A 1 77 ? 17.071 18.654 -22.715 1.00 0.00 77 PRO A N 18
ATOM 22891 C CA . PRO A 1 77 ? 16.802 19.967 -23.310 1.00 0.00 77 PRO A CA 18
ATOM 22892 C C . PRO A 1 77 ? 15.372 20.435 -23.060 1.00 0.00 77 PRO A C 18
ATOM 22893 O O . PRO A 1 77 ? 15.042 21.599 -23.285 1.00 0.00 77 PRO A O 18
ATOM 22904 N N . SER A 1 78 ? 14.528 19.520 -22.594 1.00 0.00 78 SER A N 18
ATOM 22905 C CA . SER A 1 78 ? 13.132 19.838 -22.317 1.00 0.00 78 SER A CA 18
ATOM 22906 C C . SER A 1 78 ? 12.609 19.011 -21.146 1.00 0.00 78 SER A C 18
ATOM 22907 O O . SER A 1 78 ? 13.306 18.141 -20.626 1.00 0.00 78 SER A O 18
ATOM 22915 N N . SER A 1 79 ? 11.376 19.291 -20.737 1.00 0.00 79 SER A N 18
ATOM 22916 C CA . SER A 1 79 ? 10.758 18.577 -19.626 1.00 0.00 79 SER A CA 18
ATOM 22917 C C . SER A 1 79 ? 9.720 17.580 -20.130 1.00 0.00 79 SER A C 18
ATOM 22918 O O . SER A 1 79 ? 8.761 17.952 -20.805 1.00 0.00 79 SER A O 18
ATOM 22926 N N . GLY A 1 80 ? 9.920 16.308 -19.797 1.00 0.00 80 GLY A N 18
ATOM 22927 C CA . GLY A 1 80 ? 8.994 15.275 -20.224 1.00 0.00 80 GLY A CA 18
ATOM 22928 C C . GLY A 1 80 ? 7.545 15.684 -20.043 1.00 0.00 80 GLY A C 18
ATOM 22929 O O . GLY A 1 80 ? 6.859 15.183 -19.152 1.00 0.00 80 GLY A O 18
ATOM 22933 N N . GLY A 1 1 ? -25.515 9.104 13.965 1.00 0.00 1 GLY A N 19
ATOM 22934 C CA . GLY A 1 1 ? -26.934 8.844 13.806 1.00 0.00 1 GLY A CA 19
ATOM 22935 C C . GLY A 1 1 ? -27.473 9.357 12.486 1.00 0.00 1 GLY A C 19
ATOM 22936 O O . GLY A 1 1 ? -28.126 10.400 12.437 1.00 0.00 1 GLY A O 19
ATOM 22940 N N . SER A 1 2 ? -27.199 8.625 11.411 1.00 0.00 2 SER A N 19
ATOM 22941 C CA . SER A 1 2 ? -27.656 9.014 10.083 1.00 0.00 2 SER A CA 19
ATOM 22942 C C . SER A 1 2 ? -28.204 7.811 9.322 1.00 0.00 2 SER A C 19
ATOM 22943 O O . SER A 1 2 ? -28.144 6.679 9.802 1.00 0.00 2 SER A O 19
ATOM 22951 N N . SER A 1 3 ? -28.736 8.064 8.130 1.00 0.00 3 SER A N 19
ATOM 22952 C CA . SER A 1 3 ? -29.298 7.002 7.303 1.00 0.00 3 SER A CA 19
ATOM 22953 C C . SER A 1 3 ? -28.222 5.998 6.903 1.00 0.00 3 SER A C 19
ATOM 22954 O O . SER A 1 3 ? -28.331 4.807 7.190 1.00 0.00 3 SER A O 19
ATOM 22962 N N . GLY A 1 4 ? -27.181 6.489 6.238 1.00 0.00 4 GLY A N 19
ATOM 22963 C CA . GLY A 1 4 ? -26.099 5.622 5.808 1.00 0.00 4 GLY A CA 19
ATOM 22964 C C . GLY A 1 4 ? -26.600 4.336 5.183 1.00 0.00 4 GLY A C 19
ATOM 22965 O O . GLY A 1 4 ? -26.902 3.372 5.887 1.00 0.00 4 GLY A O 19
ATOM 22969 N N . SER A 1 5 ? -26.690 4.320 3.857 1.00 0.00 5 SER A N 19
ATOM 22970 C CA . SER A 1 5 ? -27.164 3.143 3.137 1.00 0.00 5 SER A CA 19
ATOM 22971 C C . SER A 1 5 ? -26.024 2.157 2.898 1.00 0.00 5 SER A C 19
ATOM 22972 O O . SER A 1 5 ? -25.155 2.388 2.058 1.00 0.00 5 SER A O 19
ATOM 22980 N N . SER A 1 6 ? -26.036 1.057 3.644 1.00 0.00 6 SER A N 19
ATOM 22981 C CA . SER A 1 6 ? -25.002 0.037 3.518 1.00 0.00 6 SER A CA 19
ATOM 22982 C C . SER A 1 6 ? -24.688 -0.239 2.051 1.00 0.00 6 SER A C 19
ATOM 22983 O O . SER A 1 6 ? -25.501 -0.814 1.328 1.00 0.00 6 SER A O 19
ATOM 22991 N N . GLY A 1 7 ? -23.501 0.175 1.618 1.00 0.00 7 GLY A N 19
ATOM 22992 C CA . GLY A 1 7 ? -23.099 -0.035 0.239 1.00 0.00 7 GLY A CA 19
ATOM 22993 C C . GLY A 1 7 ? -22.295 1.125 -0.314 1.00 0.00 7 GLY A C 19
ATOM 22994 O O . GLY A 1 7 ? -22.750 1.831 -1.214 1.00 0.00 7 GLY A O 19
ATOM 22998 N N . ARG A 1 8 ? -21.097 1.323 0.226 1.00 0.00 8 ARG A N 19
ATOM 22999 C CA . ARG A 1 8 ? -20.229 2.407 -0.218 1.00 0.00 8 ARG A CA 19
ATOM 23000 C C . ARG A 1 8 ? -18.857 1.875 -0.620 1.00 0.00 8 ARG A C 19
ATOM 23001 O O . ARG A 1 8 ? -18.309 0.987 0.032 1.00 0.00 8 ARG A O 19
ATOM 23022 N N . ARG A 1 9 ? -18.308 2.425 -1.699 1.00 0.00 9 ARG A N 19
ATOM 23023 C CA . ARG A 1 9 ? -17.001 2.004 -2.189 1.00 0.00 9 ARG A CA 19
ATOM 23024 C C . ARG A 1 9 ? -15.959 3.096 -1.963 1.00 0.00 9 ARG A C 19
ATOM 23025 O O . ARG A 1 9 ? -14.886 2.839 -1.419 1.00 0.00 9 ARG A O 19
ATOM 23046 N N . GLU A 1 10 ? -16.284 4.314 -2.386 1.00 0.00 10 GLU A N 19
ATOM 23047 C CA . GLU A 1 10 ? -15.375 5.443 -2.231 1.00 0.00 10 GLU A CA 19
ATOM 23048 C C . GLU A 1 10 ? -14.651 5.378 -0.889 1.00 0.00 10 GLU A C 19
ATOM 23049 O O . GLU A 1 10 ? -13.431 5.531 -0.822 1.00 0.00 10 GLU A O 19
ATOM 23061 N N . ARG A 1 11 ? -15.411 5.152 0.177 1.00 0.00 11 ARG A N 19
ATOM 23062 C CA . ARG A 1 11 ? -14.843 5.068 1.517 1.00 0.00 11 ARG A CA 19
ATOM 23063 C C . ARG A 1 11 ? -13.551 4.257 1.510 1.00 0.00 11 ARG A C 19
ATOM 23064 O O . ARG A 1 11 ? -13.383 3.341 0.704 1.00 0.00 11 ARG A O 19
ATOM 23085 N N . THR A 1 12 ? -12.638 4.600 2.414 1.00 0.00 12 THR A N 19
ATOM 23086 C CA . THR A 1 12 ? -11.360 3.906 2.511 1.00 0.00 12 THR A CA 19
ATOM 23087 C C . THR A 1 12 ? -11.526 2.411 2.263 1.00 0.00 12 THR A C 19
ATOM 23088 O O . THR A 1 12 ? -12.511 1.806 2.688 1.00 0.00 12 THR A O 19
ATOM 23099 N N . THR A 1 13 ? -10.557 1.820 1.571 1.00 0.00 13 THR A N 19
ATOM 23100 C CA . THR A 1 13 ? -10.596 0.395 1.266 1.00 0.00 13 THR A CA 19
ATOM 23101 C C . THR A 1 13 ? -10.130 -0.435 2.456 1.00 0.00 13 THR A C 19
ATOM 23102 O O . THR A 1 13 ? -10.751 -1.438 2.808 1.00 0.00 13 THR A O 19
ATOM 23113 N N . PHE A 1 14 ? -9.032 -0.012 3.074 1.00 0.00 14 PHE A N 19
ATOM 23114 C CA . PHE A 1 14 ? -8.482 -0.717 4.226 1.00 0.00 14 PHE A CA 19
ATOM 23115 C C . PHE A 1 14 ? -9.183 -0.288 5.511 1.00 0.00 14 PHE A C 19
ATOM 23116 O O . PHE A 1 14 ? -9.467 0.893 5.714 1.00 0.00 14 PHE A O 19
ATOM 23133 N N . THR A 1 15 ? -9.459 -1.257 6.379 1.00 0.00 15 THR A N 19
ATOM 23134 C CA . THR A 1 15 ? -10.128 -0.981 7.645 1.00 0.00 15 THR A CA 19
ATOM 23135 C C . THR A 1 15 ? -9.117 -0.708 8.752 1.00 0.00 15 THR A C 19
ATOM 23136 O O . THR A 1 15 ? -7.927 -0.989 8.603 1.00 0.00 15 THR A O 19
ATOM 23147 N N . ARG A 1 16 ? -9.597 -0.159 9.863 1.00 0.00 16 ARG A N 19
ATOM 23148 C CA . ARG A 1 16 ? -8.735 0.152 10.997 1.00 0.00 16 ARG A CA 19
ATOM 23149 C C . ARG A 1 16 ? -7.858 -1.043 11.357 1.00 0.00 16 ARG A C 19
ATOM 23150 O O . ARG A 1 16 ? -6.683 -0.886 11.689 1.00 0.00 16 ARG A O 19
ATOM 23171 N N . ALA A 1 17 ? -8.438 -2.237 11.290 1.00 0.00 17 ALA A N 19
ATOM 23172 C CA . ALA A 1 17 ? -7.709 -3.459 11.608 1.00 0.00 17 ALA A CA 19
ATOM 23173 C C . ALA A 1 17 ? -6.675 -3.777 10.534 1.00 0.00 17 ALA A C 19
ATOM 23174 O O . ALA A 1 17 ? -5.489 -3.929 10.827 1.00 0.00 17 ALA A O 19
ATOM 23181 N N . GLN A 1 18 ? -7.132 -3.876 9.290 1.00 0.00 18 GLN A N 19
ATOM 23182 C CA . GLN A 1 18 ? -6.245 -4.177 8.172 1.00 0.00 18 GLN A CA 19
ATOM 23183 C C . GLN A 1 18 ? -5.051 -3.229 8.154 1.00 0.00 18 GLN A C 19
ATOM 23184 O O . GLN A 1 18 ? -3.908 -3.656 7.986 1.00 0.00 18 GLN A O 19
ATOM 23198 N N . LEU A 1 19 ? -5.322 -1.940 8.327 1.00 0.00 19 LEU A N 19
ATOM 23199 C CA . LEU A 1 19 ? -4.270 -0.930 8.330 1.00 0.00 19 LEU A CA 19
ATOM 23200 C C . LEU A 1 19 ? -3.367 -1.089 9.549 1.00 0.00 19 LEU A C 19
ATOM 23201 O O . LEU A 1 19 ? -2.144 -1.158 9.424 1.00 0.00 19 LEU A O 19
ATOM 23217 N N . ASP A 1 20 ? -3.977 -1.148 10.728 1.00 0.00 20 ASP A N 19
ATOM 23218 C CA . ASP A 1 20 ? -3.229 -1.303 11.970 1.00 0.00 20 ASP A CA 19
ATOM 23219 C C . ASP A 1 20 ? -2.016 -2.205 11.765 1.00 0.00 20 ASP A C 19
ATOM 23220 O O . ASP A 1 20 ? -0.946 -1.962 12.323 1.00 0.00 20 ASP A O 19
ATOM 23229 N N . VAL A 1 21 ? -2.191 -3.249 10.961 1.00 0.00 21 VAL A N 19
ATOM 23230 C CA . VAL A 1 21 ? -1.111 -4.188 10.682 1.00 0.00 21 VAL A CA 19
ATOM 23231 C C . VAL A 1 21 ? -0.207 -3.671 9.568 1.00 0.00 21 VAL A C 19
ATOM 23232 O O . VAL A 1 21 ? 1.014 -3.608 9.724 1.00 0.00 21 VAL A O 19
ATOM 23245 N N . LEU A 1 22 ? -0.812 -3.303 8.445 1.00 0.00 22 LEU A N 19
ATOM 23246 C CA . LEU A 1 22 ? -0.062 -2.790 7.304 1.00 0.00 22 LEU A CA 19
ATOM 23247 C C . LEU A 1 22 ? 0.925 -1.712 7.741 1.00 0.00 22 LEU A C 19
ATOM 23248 O O . LEU A 1 22 ? 2.100 -1.750 7.380 1.00 0.00 22 LEU A O 19
ATOM 23264 N N . GLU A 1 23 ? 0.438 -0.753 8.522 1.00 0.00 23 GLU A N 19
ATOM 23265 C CA . GLU A 1 23 ? 1.278 0.335 9.010 1.00 0.00 23 GLU A CA 19
ATOM 23266 C C . GLU A 1 23 ? 2.468 -0.208 9.795 1.00 0.00 23 GLU A C 19
ATOM 23267 O O . GLU A 1 23 ? 3.621 0.068 9.465 1.00 0.00 23 GLU A O 19
ATOM 23279 N N . ALA A 1 24 ? 2.180 -0.980 10.837 1.00 0.00 24 ALA A N 19
ATOM 23280 C CA . ALA A 1 24 ? 3.225 -1.563 11.669 1.00 0.00 24 ALA A CA 19
ATOM 23281 C C . ALA A 1 24 ? 4.355 -2.128 10.816 1.00 0.00 24 ALA A C 19
ATOM 23282 O O . ALA A 1 24 ? 5.530 -1.843 11.055 1.00 0.00 24 ALA A O 19
ATOM 23289 N N . LEU A 1 25 ? 3.994 -2.930 9.820 1.00 0.00 25 LEU A N 19
ATOM 23290 C CA . LEU A 1 25 ? 4.978 -3.536 8.930 1.00 0.00 25 LEU A CA 19
ATOM 23291 C C . LEU A 1 25 ? 5.818 -2.467 8.238 1.00 0.00 25 LEU A C 19
ATOM 23292 O O . LEU A 1 25 ? 6.987 -2.690 7.922 1.00 0.00 25 LEU A O 19
ATOM 23308 N N . PHE A 1 26 ? 5.215 -1.305 8.008 1.00 0.00 26 PHE A N 19
ATOM 23309 C CA . PHE A 1 26 ? 5.908 -0.201 7.355 1.00 0.00 26 PHE A CA 19
ATOM 23310 C C . PHE A 1 26 ? 6.902 0.458 8.307 1.00 0.00 26 PHE A C 19
ATOM 23311 O O . PHE A 1 26 ? 7.867 1.087 7.876 1.00 0.00 26 PHE A O 19
ATOM 23328 N N . ALA A 1 27 ? 6.657 0.307 9.605 1.00 0.00 27 ALA A N 19
ATOM 23329 C CA . ALA A 1 27 ? 7.529 0.885 10.619 1.00 0.00 27 ALA A CA 19
ATOM 23330 C C . ALA A 1 27 ? 8.708 -0.035 10.918 1.00 0.00 27 ALA A C 19
ATOM 23331 O O . ALA A 1 27 ? 9.822 0.427 11.169 1.00 0.00 27 ALA A O 19
ATOM 23338 N N . LYS A 1 28 ? 8.456 -1.339 10.891 1.00 0.00 28 LYS A N 19
ATOM 23339 C CA . LYS A 1 28 ? 9.496 -2.325 11.159 1.00 0.00 28 LYS A CA 19
ATOM 23340 C C . LYS A 1 28 ? 10.349 -2.568 9.918 1.00 0.00 28 LYS A C 19
ATOM 23341 O O . LYS A 1 28 ? 11.564 -2.746 10.011 1.00 0.00 28 LYS A O 19
ATOM 23360 N N . THR A 1 29 ? 9.705 -2.571 8.754 1.00 0.00 29 THR A N 19
ATOM 23361 C CA . THR A 1 29 ? 10.404 -2.790 7.494 1.00 0.00 29 THR A CA 19
ATOM 23362 C C . THR A 1 29 ? 9.616 -2.219 6.321 1.00 0.00 29 THR A C 19
ATOM 23363 O O . THR A 1 29 ? 8.610 -2.790 5.901 1.00 0.00 29 THR A O 19
ATOM 23374 N N . ARG A 1 30 ? 10.080 -1.090 5.796 1.00 0.00 30 ARG A N 19
ATOM 23375 C CA . ARG A 1 30 ? 9.417 -0.442 4.671 1.00 0.00 30 ARG A CA 19
ATOM 23376 C C . ARG A 1 30 ? 9.360 -1.373 3.464 1.00 0.00 30 ARG A C 19
ATOM 23377 O O . ARG A 1 30 ? 8.549 -1.182 2.558 1.00 0.00 30 ARG A O 19
ATOM 23398 N N . TYR A 1 31 ? 10.227 -2.380 3.458 1.00 0.00 31 TYR A N 19
ATOM 23399 C CA . TYR A 1 31 ? 10.277 -3.339 2.361 1.00 0.00 31 TYR A CA 19
ATOM 23400 C C . TYR A 1 31 ? 10.286 -4.770 2.889 1.00 0.00 31 TYR A C 19
ATOM 23401 O O . TYR A 1 31 ? 11.328 -5.418 2.984 1.00 0.00 31 TYR A O 19
ATOM 23419 N N . PRO A 1 32 ? 9.094 -5.277 3.241 1.00 0.00 32 PRO A N 19
ATOM 23420 C CA . PRO A 1 32 ? 8.936 -6.637 3.764 1.00 0.00 32 PRO A CA 19
ATOM 23421 C C . PRO A 1 32 ? 9.183 -7.700 2.700 1.00 0.00 32 PRO A C 19
ATOM 23422 O O . PRO A 1 32 ? 9.196 -7.404 1.505 1.00 0.00 32 PRO A O 19
ATOM 23433 N N . ASP A 1 33 ? 9.378 -8.938 3.140 1.00 0.00 33 ASP A N 19
ATOM 23434 C CA . ASP A 1 33 ? 9.623 -10.046 2.224 1.00 0.00 33 ASP A CA 19
ATOM 23435 C C . ASP A 1 33 ? 8.332 -10.802 1.929 1.00 0.00 33 ASP A C 19
ATOM 23436 O O . ASP A 1 33 ? 7.289 -10.524 2.521 1.00 0.00 33 ASP A O 19
ATOM 23445 N N . ILE A 1 34 ? 8.410 -11.758 1.009 1.00 0.00 34 ILE A N 19
ATOM 23446 C CA . ILE A 1 34 ? 7.247 -12.554 0.636 1.00 0.00 34 ILE A CA 19
ATOM 23447 C C . ILE A 1 34 ? 6.605 -13.197 1.860 1.00 0.00 34 ILE A C 19
ATOM 23448 O O . ILE A 1 34 ? 5.381 -13.285 1.958 1.00 0.00 34 ILE A O 19
ATOM 23464 N N . PHE A 1 35 ? 7.439 -13.644 2.793 1.00 0.00 35 PHE A N 19
ATOM 23465 C CA . PHE A 1 35 ? 6.952 -14.278 4.013 1.00 0.00 35 PHE A CA 19
ATOM 23466 C C . PHE A 1 35 ? 6.087 -13.314 4.820 1.00 0.00 35 PHE A C 19
ATOM 23467 O O . PHE A 1 35 ? 4.972 -13.648 5.218 1.00 0.00 35 PHE A O 19
ATOM 23484 N N . MET A 1 36 ? 6.611 -12.115 5.056 1.00 0.00 36 MET A N 19
ATOM 23485 C CA . MET A 1 36 ? 5.887 -11.102 5.815 1.00 0.00 36 MET A CA 19
ATOM 23486 C C . MET A 1 36 ? 4.594 -10.712 5.106 1.00 0.00 36 MET A C 19
ATOM 23487 O O . MET A 1 36 ? 3.532 -10.645 5.724 1.00 0.00 36 MET A O 19
ATOM 23501 N N . ARG A 1 37 ? 4.691 -10.457 3.805 1.00 0.00 37 ARG A N 19
ATOM 23502 C CA . ARG A 1 37 ? 3.529 -10.073 3.012 1.00 0.00 37 ARG A CA 19
ATOM 23503 C C . ARG A 1 37 ? 2.433 -11.130 3.107 1.00 0.00 37 ARG A C 19
ATOM 23504 O O . ARG A 1 37 ? 1.263 -10.807 3.305 1.00 0.00 37 ARG A O 19
ATOM 23525 N N . GLU A 1 38 ? 2.822 -12.393 2.963 1.00 0.00 38 GLU A N 19
ATOM 23526 C CA . GLU A 1 38 ? 1.872 -13.497 3.031 1.00 0.00 38 GLU A CA 19
ATOM 23527 C C . GLU A 1 38 ? 1.134 -13.498 4.366 1.00 0.00 38 GLU A C 19
ATOM 23528 O O . GLU A 1 38 ? -0.093 -13.586 4.408 1.00 0.00 38 GLU A O 19
ATOM 23540 N N . GLU A 1 39 ? 1.891 -13.400 5.455 1.00 0.00 39 GLU A N 19
ATOM 23541 C CA . GLU A 1 39 ? 1.309 -13.391 6.791 1.00 0.00 39 GLU A CA 19
ATOM 23542 C C . GLU A 1 39 ? 0.204 -12.344 6.897 1.00 0.00 39 GLU A C 19
ATOM 23543 O O . GLU A 1 39 ? -0.965 -12.675 7.094 1.00 0.00 39 GLU A O 19
ATOM 23555 N N . VAL A 1 40 ? 0.583 -11.077 6.764 1.00 0.00 40 VAL A N 19
ATOM 23556 C CA . VAL A 1 40 ? -0.374 -9.980 6.843 1.00 0.00 40 VAL A CA 19
ATOM 23557 C C . VAL A 1 40 ? -1.568 -10.225 5.928 1.00 0.00 40 VAL A C 19
ATOM 23558 O O . VAL A 1 40 ? -2.707 -10.307 6.386 1.00 0.00 40 VAL A O 19
ATOM 23571 N N . ALA A 1 41 ? -1.299 -10.341 4.632 1.00 0.00 41 ALA A N 19
ATOM 23572 C CA . ALA A 1 41 ? -2.351 -10.580 3.652 1.00 0.00 41 ALA A CA 19
ATOM 23573 C C . ALA A 1 41 ? -3.295 -11.683 4.117 1.00 0.00 41 ALA A C 19
ATOM 23574 O O . ALA A 1 41 ? -4.465 -11.717 3.732 1.00 0.00 41 ALA A O 19
ATOM 23581 N N . LEU A 1 42 ? -2.780 -12.585 4.946 1.00 0.00 42 LEU A N 19
ATOM 23582 C CA . LEU A 1 42 ? -3.577 -13.692 5.463 1.00 0.00 42 LEU A CA 19
ATOM 23583 C C . LEU A 1 42 ? -4.269 -13.302 6.766 1.00 0.00 42 LEU A C 19
ATOM 23584 O O . LEU A 1 42 ? -5.308 -13.859 7.121 1.00 0.00 42 LEU A O 19
ATOM 23600 N N . LYS A 1 43 ? -3.687 -12.340 7.474 1.00 0.00 43 LYS A N 19
ATOM 23601 C CA . LYS A 1 43 ? -4.247 -11.872 8.736 1.00 0.00 43 LYS A CA 19
ATOM 23602 C C . LYS A 1 43 ? -5.286 -10.780 8.498 1.00 0.00 43 LYS A C 19
ATOM 23603 O O . LYS A 1 43 ? -6.440 -10.908 8.910 1.00 0.00 43 LYS A O 19
ATOM 23622 N N . ILE A 1 44 ? -4.870 -9.709 7.830 1.00 0.00 44 ILE A N 19
ATOM 23623 C CA . ILE A 1 44 ? -5.766 -8.598 7.536 1.00 0.00 44 ILE A CA 19
ATOM 23624 C C . ILE A 1 44 ? -6.868 -9.021 6.570 1.00 0.00 44 ILE A C 19
ATOM 23625 O O . ILE A 1 44 ? -7.769 -8.242 6.261 1.00 0.00 44 ILE A O 19
ATOM 23641 N N . ASN A 1 45 ? -6.790 -10.261 6.098 1.00 0.00 45 ASN A N 19
ATOM 23642 C CA . ASN A 1 45 ? -7.782 -10.789 5.168 1.00 0.00 45 ASN A CA 19
ATOM 23643 C C . ASN A 1 45 ? -7.740 -10.035 3.842 1.00 0.00 45 ASN A C 19
ATOM 23644 O O . ASN A 1 45 ? -8.756 -9.517 3.378 1.00 0.00 45 ASN A O 19
ATOM 23655 N N . LEU A 1 46 ? -6.558 -9.977 3.238 1.00 0.00 46 LEU A N 19
ATOM 23656 C CA . LEU A 1 46 ? -6.383 -9.287 1.965 1.00 0.00 46 LEU A CA 19
ATOM 23657 C C . LEU A 1 46 ? -5.441 -10.064 1.050 1.00 0.00 46 LEU A C 19
ATOM 23658 O O . LEU A 1 46 ? -4.614 -10.857 1.499 1.00 0.00 46 LEU A O 19
ATOM 23674 N N . PRO A 1 47 ? -5.567 -9.830 -0.265 1.00 0.00 47 PRO A N 19
ATOM 23675 C CA . PRO A 1 47 ? -4.734 -10.496 -1.271 1.00 0.00 47 PRO A CA 19
ATOM 23676 C C . PRO A 1 47 ? -3.284 -10.025 -1.226 1.00 0.00 47 PRO A C 19
ATOM 23677 O O . PRO A 1 47 ? -3.005 -8.835 -1.364 1.00 0.00 47 PRO A O 19
ATOM 23688 N N . GLU A 1 48 ? -2.366 -10.968 -1.033 1.00 0.00 48 GLU A N 19
ATOM 23689 C CA . GLU A 1 48 ? -0.945 -10.647 -0.970 1.00 0.00 48 GLU A CA 19
ATOM 23690 C C . GLU A 1 48 ? -0.587 -9.561 -1.980 1.00 0.00 48 GLU A C 19
ATOM 23691 O O . GLU A 1 48 ? 0.361 -8.802 -1.782 1.00 0.00 48 GLU A O 19
ATOM 23703 N N . SER A 1 49 ? -1.353 -9.493 -3.065 1.00 0.00 49 SER A N 19
ATOM 23704 C CA . SER A 1 49 ? -1.115 -8.503 -4.108 1.00 0.00 49 SER A CA 19
ATOM 23705 C C . SER A 1 49 ? -1.369 -7.092 -3.587 1.00 0.00 49 SER A C 19
ATOM 23706 O O . SER A 1 49 ? -0.487 -6.234 -3.633 1.00 0.00 49 SER A O 19
ATOM 23714 N N . ARG A 1 50 ? -2.580 -6.860 -3.091 1.00 0.00 50 ARG A N 19
ATOM 23715 C CA . ARG A 1 50 ? -2.951 -5.553 -2.562 1.00 0.00 50 ARG A CA 19
ATOM 23716 C C . ARG A 1 50 ? -1.928 -5.071 -1.537 1.00 0.00 50 ARG A C 19
ATOM 23717 O O . ARG A 1 50 ? -1.524 -3.909 -1.548 1.00 0.00 50 ARG A O 19
ATOM 23738 N N . VAL A 1 51 ? -1.515 -5.973 -0.652 1.00 0.00 51 VAL A N 19
ATOM 23739 C CA . VAL A 1 51 ? -0.539 -5.641 0.379 1.00 0.00 51 VAL A CA 19
ATOM 23740 C C . VAL A 1 51 ? 0.675 -4.938 -0.219 1.00 0.00 51 VAL A C 19
ATOM 23741 O O . VAL A 1 51 ? 1.047 -3.847 0.214 1.00 0.00 51 VAL A O 19
ATOM 23754 N N . GLN A 1 52 ? 1.286 -5.570 -1.215 1.00 0.00 52 GLN A N 19
ATOM 23755 C CA . GLN A 1 52 ? 2.458 -5.004 -1.873 1.00 0.00 52 GLN A CA 19
ATOM 23756 C C . GLN A 1 52 ? 2.160 -3.610 -2.413 1.00 0.00 52 GLN A C 19
ATOM 23757 O O . GLN A 1 52 ? 2.896 -2.659 -2.147 1.00 0.00 52 GLN A O 19
ATOM 23771 N N . VAL A 1 53 ? 1.076 -3.494 -3.174 1.00 0.00 53 VAL A N 19
ATOM 23772 C CA . VAL A 1 53 ? 0.680 -2.215 -3.751 1.00 0.00 53 VAL A CA 19
ATOM 23773 C C . VAL A 1 53 ? 0.577 -1.137 -2.679 1.00 0.00 53 VAL A C 19
ATOM 23774 O O . VAL A 1 53 ? 1.151 -0.056 -2.814 1.00 0.00 53 VAL A O 19
ATOM 23787 N N . TRP A 1 54 ? -0.157 -1.437 -1.614 1.00 0.00 54 TRP A N 19
ATOM 23788 C CA . TRP A 1 54 ? -0.335 -0.493 -0.517 1.00 0.00 54 TRP A CA 19
ATOM 23789 C C . TRP A 1 54 ? 0.974 0.220 -0.194 1.00 0.00 54 TRP A C 19
ATOM 23790 O O . TRP A 1 54 ? 0.984 1.414 0.105 1.00 0.00 54 TRP A O 19
ATOM 23811 N N . PHE A 1 55 ? 2.076 -0.519 -0.258 1.00 0.00 55 PHE A N 19
ATOM 23812 C CA . PHE A 1 55 ? 3.391 0.043 0.028 1.00 0.00 55 PHE A CA 19
ATOM 23813 C C . PHE A 1 55 ? 3.821 1.008 -1.073 1.00 0.00 55 PHE A C 19
ATOM 23814 O O . PHE A 1 55 ? 4.076 2.186 -0.818 1.00 0.00 55 PHE A O 19
ATOM 23831 N N . LYS A 1 56 ? 3.900 0.501 -2.298 1.00 0.00 56 LYS A N 19
ATOM 23832 C CA . LYS A 1 56 ? 4.298 1.317 -3.440 1.00 0.00 56 LYS A CA 19
ATOM 23833 C C . LYS A 1 56 ? 3.644 2.693 -3.380 1.00 0.00 56 LYS A C 19
ATOM 23834 O O . LYS A 1 56 ? 4.276 3.705 -3.679 1.00 0.00 56 LYS A O 19
ATOM 23853 N N . ASN A 1 57 ? 2.373 2.723 -2.990 1.00 0.00 57 ASN A N 19
ATOM 23854 C CA . ASN A 1 57 ? 1.634 3.976 -2.890 1.00 0.00 57 ASN A CA 19
ATOM 23855 C C . ASN A 1 57 ? 2.065 4.765 -1.657 1.00 0.00 57 ASN A C 19
ATOM 23856 O O . ASN A 1 57 ? 2.414 5.942 -1.752 1.00 0.00 57 ASN A O 19
ATOM 23867 N N . ARG A 1 58 ? 2.039 4.109 -0.502 1.00 0.00 58 ARG A N 19
ATOM 23868 C CA . ARG A 1 58 ? 2.427 4.748 0.749 1.00 0.00 58 ARG A CA 19
ATOM 23869 C C . ARG A 1 58 ? 3.612 5.686 0.536 1.00 0.00 58 ARG A C 19
ATOM 23870 O O . ARG A 1 58 ? 3.499 6.897 0.726 1.00 0.00 58 ARG A O 19
ATOM 23891 N N . ARG A 1 59 ? 4.746 5.117 0.143 1.00 0.00 59 ARG A N 19
ATOM 23892 C CA . ARG A 1 59 ? 5.952 5.902 -0.094 1.00 0.00 59 ARG A CA 19
ATOM 23893 C C . ARG A 1 59 ? 5.611 7.240 -0.743 1.00 0.00 59 ARG A C 19
ATOM 23894 O O . ARG A 1 59 ? 6.221 8.264 -0.435 1.00 0.00 59 ARG A O 19
ATOM 23915 N N . ALA A 1 60 ? 4.634 7.224 -1.643 1.00 0.00 60 ALA A N 19
ATOM 23916 C CA . ALA A 1 60 ? 4.211 8.435 -2.334 1.00 0.00 60 ALA A CA 19
ATOM 23917 C C . ALA A 1 60 ? 3.293 9.277 -1.454 1.00 0.00 60 ALA A C 19
ATOM 23918 O O . ALA A 1 60 ? 3.623 10.409 -1.098 1.00 0.00 60 ALA A O 19
ATOM 23925 N N . LYS A 1 61 ? 2.138 8.719 -1.107 1.00 0.00 61 LYS A N 19
ATOM 23926 C CA . LYS A 1 61 ? 1.172 9.417 -0.268 1.00 0.00 61 LYS A CA 19
ATOM 23927 C C . LYS A 1 61 ? 1.874 10.180 0.851 1.00 0.00 61 LYS A C 19
ATOM 23928 O O . LYS A 1 61 ? 1.677 11.386 1.011 1.00 0.00 61 LYS A O 19
ATOM 23947 N N . CYS A 1 62 ? 2.692 9.472 1.621 1.00 0.00 62 CYS A N 19
ATOM 23948 C CA . CYS A 1 62 ? 3.424 10.083 2.724 1.00 0.00 62 CYS A CA 19
ATOM 23949 C C . CYS A 1 62 ? 3.850 11.505 2.373 1.00 0.00 62 CYS A C 19
ATOM 23950 O O . CYS A 1 62 ? 3.638 12.437 3.150 1.00 0.00 62 CYS A O 19
ATOM 23958 N N . ARG A 1 63 ? 4.452 11.664 1.199 1.00 0.00 63 ARG A N 19
ATOM 23959 C CA . ARG A 1 63 ? 4.910 12.972 0.747 1.00 0.00 63 ARG A CA 19
ATOM 23960 C C . ARG A 1 63 ? 3.866 14.045 1.040 1.00 0.00 63 ARG A C 19
ATOM 23961 O O . ARG A 1 63 ? 4.189 15.110 1.567 1.00 0.00 63 ARG A O 19
ATOM 23982 N N . GLN A 1 64 ? 2.616 13.757 0.695 1.00 0.00 64 GLN A N 19
ATOM 23983 C CA . GLN A 1 64 ? 1.525 14.699 0.920 1.00 0.00 64 GLN A CA 19
ATOM 23984 C C . GLN A 1 64 ? 1.096 14.694 2.384 1.00 0.00 64 GLN A C 19
ATOM 23985 O O . GLN A 1 64 ? 0.931 15.750 2.995 1.00 0.00 64 GLN A O 19
ATOM 23999 N N . GLN A 1 65 ? 0.917 13.500 2.939 1.00 0.00 65 GLN A N 19
ATOM 24000 C CA . GLN A 1 65 ? 0.506 13.359 4.331 1.00 0.00 65 GLN A CA 19
ATOM 24001 C C . GLN A 1 65 ? 1.598 13.853 5.274 1.00 0.00 65 GLN A C 19
ATOM 24002 O O . GLN A 1 65 ? 2.714 14.146 4.846 1.00 0.00 65 GLN A O 19
ATOM 24016 N N . GLN A 1 66 ? 1.267 13.943 6.558 1.00 0.00 66 GLN A N 19
ATOM 24017 C CA . GLN A 1 66 ? 2.220 14.403 7.561 1.00 0.00 66 GLN A CA 19
ATOM 24018 C C . GLN A 1 66 ? 2.883 15.706 7.125 1.00 0.00 66 GLN A C 19
ATOM 24019 O O . GLN A 1 66 ? 4.088 15.887 7.295 1.00 0.00 66 GLN A O 19
ATOM 24033 N N . GLN A 1 67 ? 2.087 16.610 6.562 1.00 0.00 67 GLN A N 19
ATOM 24034 C CA . GLN A 1 67 ? 2.598 17.895 6.101 1.00 0.00 67 GLN A CA 19
ATOM 24035 C C . GLN A 1 67 ? 2.031 19.038 6.938 1.00 0.00 67 GLN A C 19
ATOM 24036 O O . GLN A 1 67 ? 0.948 18.922 7.510 1.00 0.00 67 GLN A O 19
ATOM 24050 N N . GLN A 1 68 ? 2.772 20.139 7.005 1.00 0.00 68 GLN A N 19
ATOM 24051 C CA . GLN A 1 68 ? 2.343 21.302 7.773 1.00 0.00 68 GLN A CA 19
ATOM 24052 C C . GLN A 1 68 ? 0.829 21.470 7.707 1.00 0.00 68 GLN A C 19
ATOM 24053 O O . GLN A 1 68 ? 0.288 21.904 6.690 1.00 0.00 68 GLN A O 19
ATOM 24067 N N . GLN A 1 69 ? 0.152 21.124 8.797 1.00 0.00 69 GLN A N 19
ATOM 24068 C CA . GLN A 1 69 ? -1.301 21.236 8.861 1.00 0.00 69 GLN A CA 19
ATOM 24069 C C . GLN A 1 69 ? -1.756 21.616 10.266 1.00 0.00 69 GLN A C 19
ATOM 24070 O O . GLN A 1 69 ? -1.006 21.471 11.231 1.00 0.00 69 GLN A O 19
ATOM 24084 N N . GLN A 1 70 ? -2.988 22.104 10.372 1.00 0.00 70 GLN A N 19
ATOM 24085 C CA . GLN A 1 70 ? -3.541 22.506 11.659 1.00 0.00 70 GLN A CA 19
ATOM 24086 C C . GLN A 1 70 ? -4.507 21.452 12.190 1.00 0.00 70 GLN A C 19
ATOM 24087 O O . GLN A 1 70 ? -5.568 21.778 12.719 1.00 0.00 70 GLN A O 19
ATOM 24101 N N . ASN A 1 71 ? -4.130 20.185 12.045 1.00 0.00 71 ASN A N 19
ATOM 24102 C CA . ASN A 1 71 ? -4.963 19.082 12.509 1.00 0.00 71 ASN A CA 19
ATOM 24103 C C . ASN A 1 71 ? -4.206 18.212 13.508 1.00 0.00 71 ASN A C 19
ATOM 24104 O O . ASN A 1 71 ? -2.991 18.335 13.659 1.00 0.00 71 ASN A O 19
ATOM 24115 N N . GLY A 1 72 ? -4.934 17.330 14.187 1.00 0.00 72 GLY A N 19
ATOM 24116 C CA . GLY A 1 72 ? -4.314 16.451 15.161 1.00 0.00 72 GLY A CA 19
ATOM 24117 C C . GLY A 1 72 ? -3.928 15.109 14.570 1.00 0.00 72 GLY A C 19
ATOM 24118 O O . GLY A 1 72 ? -3.627 15.011 13.381 1.00 0.00 72 GLY A O 19
ATOM 24122 N N . GLY A 1 73 ? -3.936 14.073 15.403 1.00 0.00 73 GLY A N 19
ATOM 24123 C CA . GLY A 1 73 ? -3.580 12.745 14.938 1.00 0.00 73 GLY A CA 19
ATOM 24124 C C . GLY A 1 73 ? -3.833 11.677 15.983 1.00 0.00 73 GLY A C 19
ATOM 24125 O O . GLY A 1 73 ? -4.653 11.863 16.883 1.00 0.00 73 GLY A O 19
ATOM 24129 N N . GLN A 1 74 ? -3.130 10.556 15.864 1.00 0.00 74 GLN A N 19
ATOM 24130 C CA . GLN A 1 74 ? -3.285 9.454 16.806 1.00 0.00 74 GLN A CA 19
ATOM 24131 C C . GLN A 1 74 ? -2.096 8.502 16.730 1.00 0.00 74 GLN A C 19
ATOM 24132 O O . GLN A 1 74 ? -1.578 8.225 15.649 1.00 0.00 74 GLN A O 19
ATOM 24146 N N . SER A 1 75 ? -1.669 8.003 17.886 1.00 0.00 75 SER A N 19
ATOM 24147 C CA . SER A 1 75 ? -0.538 7.085 17.952 1.00 0.00 75 SER A CA 19
ATOM 24148 C C . SER A 1 75 ? -0.830 5.931 18.905 1.00 0.00 75 SER A C 19
ATOM 24149 O O . SER A 1 75 ? -1.836 5.934 19.613 1.00 0.00 75 SER A O 19
ATOM 24157 N N . GLY A 1 76 ? 0.060 4.942 18.918 1.00 0.00 76 GLY A N 19
ATOM 24158 C CA . GLY A 1 76 ? -0.120 3.794 19.788 1.00 0.00 76 GLY A CA 19
ATOM 24159 C C . GLY A 1 76 ? 1.191 3.108 20.119 1.00 0.00 76 GLY A C 19
ATOM 24160 O O . GLY A 1 76 ? 2.225 3.368 19.505 1.00 0.00 76 GLY A O 19
ATOM 24164 N N . PRO A 1 77 ? 1.157 2.209 21.114 1.00 0.00 77 PRO A N 19
ATOM 24165 C CA . PRO A 1 77 ? 2.343 1.466 21.549 1.00 0.00 77 PRO A CA 19
ATOM 24166 C C . PRO A 1 77 ? 2.802 0.446 20.512 1.00 0.00 77 PRO A C 19
ATOM 24167 O O . PRO A 1 77 ? 2.027 0.032 19.651 1.00 0.00 77 PRO A O 19
ATOM 24178 N N . SER A 1 78 ? 4.066 0.046 20.601 1.00 0.00 78 SER A N 19
ATOM 24179 C CA . SER A 1 78 ? 4.629 -0.923 19.668 1.00 0.00 78 SER A CA 19
ATOM 24180 C C . SER A 1 78 ? 4.836 -2.274 20.346 1.00 0.00 78 SER A C 19
ATOM 24181 O O . SER A 1 78 ? 4.357 -3.301 19.866 1.00 0.00 78 SER A O 19
ATOM 24189 N N . SER A 1 79 ? 5.552 -2.263 21.465 1.00 0.00 79 SER A N 19
ATOM 24190 C CA . SER A 1 79 ? 5.827 -3.487 22.209 1.00 0.00 79 SER A CA 19
ATOM 24191 C C . SER A 1 79 ? 4.792 -3.697 23.310 1.00 0.00 79 SER A C 19
ATOM 24192 O O . SER A 1 79 ? 4.629 -2.856 24.193 1.00 0.00 79 SER A O 19
ATOM 24200 N N . GLY A 1 80 ? 4.095 -4.828 23.251 1.00 0.00 80 GLY A N 19
ATOM 24201 C CA . GLY A 1 80 ? 3.085 -5.130 24.248 1.00 0.00 80 GLY A CA 19
ATOM 24202 C C . GLY A 1 80 ? 3.683 -5.630 25.548 1.00 0.00 80 GLY A C 19
ATOM 24203 O O . GLY A 1 80 ? 4.515 -6.538 25.546 1.00 0.00 80 GLY A O 19
ATOM 24207 N N . GLY A 1 1 ? -21.699 -8.271 -18.204 1.00 0.00 1 GLY A N 20
ATOM 24208 C CA . GLY A 1 1 ? -21.316 -7.025 -18.843 1.00 0.00 1 GLY A CA 20
ATOM 24209 C C . GLY A 1 1 ? -22.469 -6.375 -19.583 1.00 0.00 1 GLY A C 20
ATOM 24210 O O . GLY A 1 1 ? -23.490 -6.039 -18.983 1.00 0.00 1 GLY A O 20
ATOM 24214 N N . SER A 1 2 ? -22.305 -6.196 -20.890 1.00 0.00 2 SER A N 20
ATOM 24215 C CA . SER A 1 2 ? -23.338 -5.577 -21.712 1.00 0.00 2 SER A CA 20
ATOM 24216 C C . SER A 1 2 ? -23.693 -4.190 -21.184 1.00 0.00 2 SER A C 20
ATOM 24217 O O . SER A 1 2 ? -24.864 -3.812 -21.140 1.00 0.00 2 SER A O 20
ATOM 24225 N N . SER A 1 3 ? -22.674 -3.437 -20.785 1.00 0.00 3 SER A N 20
ATOM 24226 C CA . SER A 1 3 ? -22.877 -2.093 -20.257 1.00 0.00 3 SER A CA 20
ATOM 24227 C C . SER A 1 3 ? -21.758 -1.158 -20.705 1.00 0.00 3 SER A C 20
ATOM 24228 O O . SER A 1 3 ? -20.579 -1.431 -20.482 1.00 0.00 3 SER A O 20
ATOM 24236 N N . GLY A 1 4 ? -22.137 -0.052 -21.338 1.00 0.00 4 GLY A N 20
ATOM 24237 C CA . GLY A 1 4 ? -21.154 0.907 -21.808 1.00 0.00 4 GLY A CA 20
ATOM 24238 C C . GLY A 1 4 ? -20.584 1.751 -20.685 1.00 0.00 4 GLY A C 20
ATOM 24239 O O . GLY A 1 4 ? -19.381 1.722 -20.426 1.00 0.00 4 GLY A O 20
ATOM 24243 N N . SER A 1 5 ? -21.450 2.506 -20.016 1.00 0.00 5 SER A N 20
ATOM 24244 C CA . SER A 1 5 ? -21.025 3.366 -18.917 1.00 0.00 5 SER A CA 20
ATOM 24245 C C . SER A 1 5 ? -21.469 2.792 -17.575 1.00 0.00 5 SER A C 20
ATOM 24246 O O . SER A 1 5 ? -22.563 2.241 -17.455 1.00 0.00 5 SER A O 20
ATOM 24254 N N . SER A 1 6 ? -20.612 2.926 -16.569 1.00 0.00 6 SER A N 20
ATOM 24255 C CA . SER A 1 6 ? -20.913 2.419 -15.235 1.00 0.00 6 SER A CA 20
ATOM 24256 C C . SER A 1 6 ? -20.510 3.429 -14.165 1.00 0.00 6 SER A C 20
ATOM 24257 O O . SER A 1 6 ? -19.617 4.249 -14.375 1.00 0.00 6 SER A O 20
ATOM 24265 N N . GLY A 1 7 ? -21.177 3.363 -13.017 1.00 0.00 7 GLY A N 20
ATOM 24266 C CA . GLY A 1 7 ? -20.875 4.277 -11.931 1.00 0.00 7 GLY A CA 20
ATOM 24267 C C . GLY A 1 7 ? -19.649 3.858 -11.144 1.00 0.00 7 GLY A C 20
ATOM 24268 O O . GLY A 1 7 ? -19.083 2.791 -11.384 1.00 0.00 7 GLY A O 20
ATOM 24272 N N . ARG A 1 8 ? -19.235 4.701 -10.203 1.00 0.00 8 ARG A N 20
ATOM 24273 C CA . ARG A 1 8 ? -18.066 4.414 -9.381 1.00 0.00 8 ARG A CA 20
ATOM 24274 C C . ARG A 1 8 ? -18.479 3.825 -8.035 1.00 0.00 8 ARG A C 20
ATOM 24275 O O . ARG A 1 8 ? -17.955 2.795 -7.610 1.00 0.00 8 ARG A O 20
ATOM 24296 N N . ARG A 1 9 ? -19.421 4.485 -7.370 1.00 0.00 9 ARG A N 20
ATOM 24297 C CA . ARG A 1 9 ? -19.903 4.029 -6.072 1.00 0.00 9 ARG A CA 20
ATOM 24298 C C . ARG A 1 9 ? -18.750 3.515 -5.214 1.00 0.00 9 ARG A C 20
ATOM 24299 O O . ARG A 1 9 ? -18.910 2.566 -4.447 1.00 0.00 9 ARG A O 20
ATOM 24320 N N . GLU A 1 10 ? -17.589 4.148 -5.351 1.00 0.00 10 GLU A N 20
ATOM 24321 C CA . GLU A 1 10 ? -16.410 3.753 -4.590 1.00 0.00 10 GLU A CA 20
ATOM 24322 C C . GLU A 1 10 ? -16.743 3.607 -3.108 1.00 0.00 10 GLU A C 20
ATOM 24323 O O . GLU A 1 10 ? -17.430 4.450 -2.530 1.00 0.00 10 GLU A O 20
ATOM 24335 N N . ARG A 1 11 ? -16.252 2.533 -2.500 1.00 0.00 11 ARG A N 20
ATOM 24336 C CA . ARG A 1 11 ? -16.499 2.275 -1.086 1.00 0.00 11 ARG A CA 20
ATOM 24337 C C . ARG A 1 11 ? -15.191 2.010 -0.345 1.00 0.00 11 ARG A C 20
ATOM 24338 O O . ARG A 1 11 ? -14.143 1.815 -0.963 1.00 0.00 11 ARG A O 20
ATOM 24359 N N . THR A 1 12 ? -15.259 2.003 0.982 1.00 0.00 12 THR A N 20
ATOM 24360 C CA . THR A 1 12 ? -14.082 1.764 1.807 1.00 0.00 12 THR A CA 20
ATOM 24361 C C . THR A 1 12 ? -13.698 0.289 1.802 1.00 0.00 12 THR A C 20
ATOM 24362 O O . THR A 1 12 ? -14.476 -0.568 2.221 1.00 0.00 12 THR A O 20
ATOM 24373 N N . THR A 1 13 ? -12.491 -0.002 1.325 1.00 0.00 13 THR A N 20
ATOM 24374 C CA . THR A 1 13 ? -12.004 -1.375 1.265 1.00 0.00 13 THR A CA 20
ATOM 24375 C C . THR A 1 13 ? -11.118 -1.696 2.463 1.00 0.00 13 THR A C 20
ATOM 24376 O O . THR A 1 13 ? -11.158 -2.805 2.998 1.00 0.00 13 THR A O 20
ATOM 24387 N N . PHE A 1 14 ? -10.318 -0.720 2.881 1.00 0.00 14 PHE A N 20
ATOM 24388 C CA . PHE A 1 14 ? -9.422 -0.900 4.016 1.00 0.00 14 PHE A CA 20
ATOM 24389 C C . PHE A 1 14 ? -10.149 -0.634 5.331 1.00 0.00 14 PHE A C 20
ATOM 24390 O O . PHE A 1 14 ? -11.031 0.223 5.404 1.00 0.00 14 PHE A O 20
ATOM 24407 N N . THR A 1 15 ? -9.773 -1.374 6.370 1.00 0.00 15 THR A N 20
ATOM 24408 C CA . THR A 1 15 ? -10.389 -1.220 7.681 1.00 0.00 15 THR A CA 20
ATOM 24409 C C . THR A 1 15 ? -9.337 -0.985 8.759 1.00 0.00 15 THR A C 20
ATOM 24410 O O . THR A 1 15 ? -8.249 -1.559 8.712 1.00 0.00 15 THR A O 20
ATOM 24421 N N . ARG A 1 16 ? -9.668 -0.139 9.729 1.00 0.00 16 ARG A N 20
ATOM 24422 C CA . ARG A 1 16 ? -8.751 0.172 10.818 1.00 0.00 16 ARG A CA 20
ATOM 24423 C C . ARG A 1 16 ? -7.942 -1.059 11.215 1.00 0.00 16 ARG A C 20
ATOM 24424 O O . ARG A 1 16 ? -6.730 -0.980 11.413 1.00 0.00 16 ARG A O 20
ATOM 24445 N N . ALA A 1 17 ? -8.621 -2.196 11.331 1.00 0.00 17 ALA A N 20
ATOM 24446 C CA . ALA A 1 17 ? -7.966 -3.443 11.703 1.00 0.00 17 ALA A CA 20
ATOM 24447 C C . ALA A 1 17 ? -6.891 -3.822 10.689 1.00 0.00 17 ALA A C 20
ATOM 24448 O O . ALA A 1 17 ? -5.725 -3.995 11.043 1.00 0.00 17 ALA A O 20
ATOM 24455 N N . GLN A 1 18 ? -7.293 -3.951 9.429 1.00 0.00 18 GLN A N 20
ATOM 24456 C CA . GLN A 1 18 ? -6.363 -4.312 8.365 1.00 0.00 18 GLN A CA 20
ATOM 24457 C C . GLN A 1 18 ? -5.221 -3.305 8.276 1.00 0.00 18 GLN A C 20
ATOM 24458 O O . GLN A 1 18 ? -4.048 -3.682 8.250 1.00 0.00 18 GLN A O 20
ATOM 24472 N N . LEU A 1 19 ? -5.570 -2.024 8.229 1.00 0.00 19 LEU A N 20
ATOM 24473 C CA . LEU A 1 19 ? -4.573 -0.963 8.143 1.00 0.00 19 LEU A CA 20
ATOM 24474 C C . LEU A 1 19 ? -3.546 -1.088 9.264 1.00 0.00 19 LEU A C 20
ATOM 24475 O O . LEU A 1 19 ? -2.350 -1.238 9.009 1.00 0.00 19 LEU A O 20
ATOM 24491 N N . ASP A 1 20 ? -4.019 -1.026 10.503 1.00 0.00 20 ASP A N 20
ATOM 24492 C CA . ASP A 1 20 ? -3.143 -1.135 11.663 1.00 0.00 20 ASP A CA 20
ATOM 24493 C C . ASP A 1 20 ? -2.005 -2.116 11.394 1.00 0.00 20 ASP A C 20
ATOM 24494 O O . ASP A 1 20 ? -0.836 -1.803 11.618 1.00 0.00 20 ASP A O 20
ATOM 24503 N N . VAL A 1 21 ? -2.357 -3.304 10.913 1.00 0.00 21 VAL A N 20
ATOM 24504 C CA . VAL A 1 21 ? -1.365 -4.331 10.613 1.00 0.00 21 VAL A CA 20
ATOM 24505 C C . VAL A 1 21 ? -0.448 -3.894 9.477 1.00 0.00 21 VAL A C 20
ATOM 24506 O O . VAL A 1 21 ? 0.775 -3.998 9.576 1.00 0.00 21 VAL A O 20
ATOM 24519 N N . LEU A 1 22 ? -1.046 -3.403 8.397 1.00 0.00 22 LEU A N 20
ATOM 24520 C CA . LEU A 1 22 ? -0.282 -2.948 7.240 1.00 0.00 22 LEU A CA 20
ATOM 24521 C C . LEU A 1 22 ? 0.762 -1.914 7.648 1.00 0.00 22 LEU A C 20
ATOM 24522 O O . LEU A 1 22 ? 1.925 -2.005 7.257 1.00 0.00 22 LEU A O 20
ATOM 24538 N N . GLU A 1 23 ? 0.338 -0.933 8.439 1.00 0.00 23 GLU A N 20
ATOM 24539 C CA . GLU A 1 23 ? 1.237 0.117 8.901 1.00 0.00 23 GLU A CA 20
ATOM 24540 C C . GLU A 1 23 ? 2.334 -0.459 9.791 1.00 0.00 23 GLU A C 20
ATOM 24541 O O . GLU A 1 23 ? 3.519 -0.198 9.582 1.00 0.00 23 GLU A O 20
ATOM 24553 N N . ALA A 1 24 ? 1.931 -1.243 10.785 1.00 0.00 24 ALA A N 20
ATOM 24554 C CA . ALA A 1 24 ? 2.879 -1.858 11.707 1.00 0.00 24 ALA A CA 20
ATOM 24555 C C . ALA A 1 24 ? 4.044 -2.491 10.954 1.00 0.00 24 ALA A C 20
ATOM 24556 O O . ALA A 1 24 ? 5.182 -2.477 11.426 1.00 0.00 24 ALA A O 20
ATOM 24563 N N . LEU A 1 25 ? 3.754 -3.046 9.782 1.00 0.00 25 LEU A N 20
ATOM 24564 C CA . LEU A 1 25 ? 4.778 -3.685 8.964 1.00 0.00 25 LEU A CA 20
ATOM 24565 C C . LEU A 1 25 ? 5.528 -2.654 8.127 1.00 0.00 25 LEU A C 20
ATOM 24566 O O . LEU A 1 25 ? 6.691 -2.852 7.774 1.00 0.00 25 LEU A O 20
ATOM 24582 N N . PHE A 1 26 ? 4.856 -1.551 7.813 1.00 0.00 26 PHE A N 20
ATOM 24583 C CA . PHE A 1 26 ? 5.459 -0.488 7.019 1.00 0.00 26 PHE A CA 20
ATOM 24584 C C . PHE A 1 26 ? 6.297 0.438 7.895 1.00 0.00 26 PHE A C 20
ATOM 24585 O O . PHE A 1 26 ? 7.073 1.251 7.394 1.00 0.00 26 PHE A O 20
ATOM 24602 N N . ALA A 1 27 ? 6.135 0.307 9.208 1.00 0.00 27 ALA A N 20
ATOM 24603 C CA . ALA A 1 27 ? 6.877 1.130 10.155 1.00 0.00 27 ALA A CA 20
ATOM 24604 C C . ALA A 1 27 ? 8.142 0.419 10.626 1.00 0.00 27 ALA A C 20
ATOM 24605 O O . ALA A 1 27 ? 9.079 1.054 11.111 1.00 0.00 27 ALA A O 20
ATOM 24612 N N . LYS A 1 28 ? 8.161 -0.901 10.482 1.00 0.00 28 LYS A N 20
ATOM 24613 C CA . LYS A 1 28 ? 9.311 -1.699 10.892 1.00 0.00 28 LYS A CA 20
ATOM 24614 C C . LYS A 1 28 ? 10.218 -1.997 9.702 1.00 0.00 28 LYS A C 20
ATOM 24615 O O . LYS A 1 28 ? 11.440 -1.864 9.791 1.00 0.00 28 LYS A O 20
ATOM 24634 N N . THR A 1 29 ? 9.614 -2.399 8.589 1.00 0.00 29 THR A N 20
ATOM 24635 C CA . THR A 1 29 ? 10.367 -2.715 7.382 1.00 0.00 29 THR A CA 20
ATOM 24636 C C . THR A 1 29 ? 9.741 -2.062 6.155 1.00 0.00 29 THR A C 20
ATOM 24637 O O . THR A 1 29 ? 8.673 -2.471 5.700 1.00 0.00 29 THR A O 20
ATOM 24648 N N . ARG A 1 30 ? 10.411 -1.044 5.625 1.00 0.00 30 ARG A N 20
ATOM 24649 C CA . ARG A 1 30 ? 9.919 -0.334 4.451 1.00 0.00 30 ARG A CA 20
ATOM 24650 C C . ARG A 1 30 ? 9.784 -1.279 3.260 1.00 0.00 30 ARG A C 20
ATOM 24651 O O . ARG A 1 30 ? 8.926 -1.089 2.398 1.00 0.00 30 ARG A O 20
ATOM 24672 N N . TYR A 1 31 ? 10.637 -2.297 3.220 1.00 0.00 31 TYR A N 20
ATOM 24673 C CA . TYR A 1 31 ? 10.615 -3.269 2.134 1.00 0.00 31 TYR A CA 20
ATOM 24674 C C . TYR A 1 31 ? 10.534 -4.692 2.679 1.00 0.00 31 TYR A C 20
ATOM 24675 O O . TYR A 1 31 ? 11.533 -5.405 2.779 1.00 0.00 31 TYR A O 20
ATOM 24693 N N . PRO A 1 32 ? 9.314 -5.117 3.041 1.00 0.00 32 PRO A N 20
ATOM 24694 C CA . PRO A 1 32 ? 9.071 -6.458 3.581 1.00 0.00 32 PRO A CA 20
ATOM 24695 C C . PRO A 1 32 ? 9.246 -7.547 2.528 1.00 0.00 32 PRO A C 20
ATOM 24696 O O . PRO A 1 32 ? 9.061 -7.306 1.335 1.00 0.00 32 PRO A O 20
ATOM 24707 N N . ASP A 1 33 ? 9.603 -8.746 2.977 1.00 0.00 33 ASP A N 20
ATOM 24708 C CA . ASP A 1 33 ? 9.801 -9.873 2.073 1.00 0.00 33 ASP A CA 20
ATOM 24709 C C . ASP A 1 33 ? 8.489 -10.613 1.831 1.00 0.00 33 ASP A C 20
ATOM 24710 O O . ASP A 1 33 ? 7.460 -10.279 2.419 1.00 0.00 33 ASP A O 20
ATOM 24719 N N . ILE A 1 34 ? 8.534 -11.616 0.962 1.00 0.00 34 ILE A N 20
ATOM 24720 C CA . ILE A 1 34 ? 7.349 -12.403 0.642 1.00 0.00 34 ILE A CA 20
ATOM 24721 C C . ILE A 1 34 ? 6.722 -12.989 1.903 1.00 0.00 34 ILE A C 20
ATOM 24722 O O . ILE A 1 34 ? 5.499 -13.066 2.023 1.00 0.00 34 ILE A O 20
ATOM 24738 N N . PHE A 1 35 ? 7.568 -13.401 2.841 1.00 0.00 35 PHE A N 20
ATOM 24739 C CA . PHE A 1 35 ? 7.098 -13.980 4.094 1.00 0.00 35 PHE A CA 20
ATOM 24740 C C . PHE A 1 35 ? 6.249 -12.978 4.872 1.00 0.00 35 PHE A C 20
ATOM 24741 O O . PHE A 1 35 ? 5.140 -13.291 5.303 1.00 0.00 35 PHE A O 20
ATOM 24758 N N . MET A 1 36 ? 6.780 -11.772 5.046 1.00 0.00 36 MET A N 20
ATOM 24759 C CA . MET A 1 36 ? 6.072 -10.724 5.771 1.00 0.00 36 MET A CA 20
ATOM 24760 C C . MET A 1 36 ? 4.750 -10.388 5.088 1.00 0.00 36 MET A C 20
ATOM 24761 O O . MET A 1 36 ? 3.695 -10.392 5.721 1.00 0.00 36 MET A O 20
ATOM 24775 N N . ARG A 1 37 ? 4.817 -10.096 3.793 1.00 0.00 37 ARG A N 20
ATOM 24776 C CA . ARG A 1 37 ? 3.625 -9.756 3.025 1.00 0.00 37 ARG A CA 20
ATOM 24777 C C . ARG A 1 37 ? 2.586 -10.870 3.111 1.00 0.00 37 ARG A C 20
ATOM 24778 O O . ARG A 1 37 ? 1.408 -10.614 3.357 1.00 0.00 37 ARG A O 20
ATOM 24799 N N . GLU A 1 38 ? 3.032 -12.106 2.908 1.00 0.00 38 GLU A N 20
ATOM 24800 C CA . GLU A 1 38 ? 2.140 -13.258 2.962 1.00 0.00 38 GLU A CA 20
ATOM 24801 C C . GLU A 1 38 ? 1.405 -13.314 4.298 1.00 0.00 38 GLU A C 20
ATOM 24802 O O . GLU A 1 38 ? 0.176 -13.369 4.339 1.00 0.00 38 GLU A O 20
ATOM 24814 N N . GLU A 1 39 ? 2.167 -13.301 5.387 1.00 0.00 39 GLU A N 20
ATOM 24815 C CA . GLU A 1 39 ? 1.587 -13.352 6.724 1.00 0.00 39 GLU A CA 20
ATOM 24816 C C . GLU A 1 39 ? 0.454 -12.341 6.865 1.00 0.00 39 GLU A C 20
ATOM 24817 O O . GLU A 1 39 ? -0.705 -12.712 7.052 1.00 0.00 39 GLU A O 20
ATOM 24829 N N . VAL A 1 40 ? 0.797 -11.060 6.775 1.00 0.00 40 VAL A N 20
ATOM 24830 C CA . VAL A 1 40 ? -0.191 -9.994 6.892 1.00 0.00 40 VAL A CA 20
ATOM 24831 C C . VAL A 1 40 ? -1.387 -10.251 5.983 1.00 0.00 40 VAL A C 20
ATOM 24832 O O . VAL A 1 40 ? -2.520 -10.365 6.450 1.00 0.00 40 VAL A O 20
ATOM 24845 N N . ALA A 1 41 ? -1.127 -10.342 4.683 1.00 0.00 41 ALA A N 20
ATOM 24846 C CA . ALA A 1 41 ? -2.182 -10.588 3.708 1.00 0.00 41 ALA A CA 20
ATOM 24847 C C . ALA A 1 41 ? -3.094 -11.723 4.162 1.00 0.00 41 ALA A C 20
ATOM 24848 O O . ALA A 1 41 ? -4.281 -11.750 3.832 1.00 0.00 41 ALA A O 20
ATOM 24855 N N . LEU A 1 42 ? -2.534 -12.660 4.919 1.00 0.00 42 LEU A N 20
ATOM 24856 C CA . LEU A 1 42 ? -3.297 -13.798 5.418 1.00 0.00 42 LEU A CA 20
ATOM 24857 C C . LEU A 1 42 ? -3.942 -13.475 6.762 1.00 0.00 42 LEU A C 20
ATOM 24858 O O . LEU A 1 42 ? -4.955 -14.067 7.135 1.00 0.00 42 LEU A O 20
ATOM 24874 N N . LYS A 1 43 ? -3.349 -12.531 7.485 1.00 0.00 43 LYS A N 20
ATOM 24875 C CA . LYS A 1 43 ? -3.867 -12.125 8.786 1.00 0.00 43 LYS A CA 20
ATOM 24876 C C . LYS A 1 43 ? -5.007 -11.125 8.630 1.00 0.00 43 LYS A C 20
ATOM 24877 O O . LYS A 1 43 ? -6.141 -11.396 9.026 1.00 0.00 43 LYS A O 20
ATOM 24896 N N . ILE A 1 44 ? -4.699 -9.969 8.050 1.00 0.00 44 ILE A N 20
ATOM 24897 C CA . ILE A 1 44 ? -5.700 -8.930 7.840 1.00 0.00 44 ILE A CA 20
ATOM 24898 C C . ILE A 1 44 ? -6.815 -9.419 6.922 1.00 0.00 44 ILE A C 20
ATOM 24899 O O . ILE A 1 44 ? -7.842 -8.759 6.771 1.00 0.00 44 ILE A O 20
ATOM 24915 N N . ASN A 1 45 ? -6.606 -10.581 6.312 1.00 0.00 45 ASN A N 20
ATOM 24916 C CA . ASN A 1 45 ? -7.594 -11.159 5.409 1.00 0.00 45 ASN A CA 20
ATOM 24917 C C . ASN A 1 45 ? -7.668 -10.370 4.106 1.00 0.00 45 ASN A C 20
ATOM 24918 O O . ASN A 1 45 ? -8.750 -9.984 3.661 1.00 0.00 45 ASN A O 20
ATOM 24929 N N . LEU A 1 46 ? -6.511 -10.135 3.497 1.00 0.00 46 LEU A N 20
ATOM 24930 C CA . LEU A 1 46 ? -6.443 -9.393 2.243 1.00 0.00 46 LEU A CA 20
ATOM 24931 C C . LEU A 1 46 ? -5.481 -10.061 1.266 1.00 0.00 46 LEU A C 20
ATOM 24932 O O . LEU A 1 46 ? -4.556 -10.774 1.657 1.00 0.00 46 LEU A O 20
ATOM 24948 N N . PRO A 1 47 ? -5.700 -9.824 -0.036 1.00 0.00 47 PRO A N 20
ATOM 24949 C CA . PRO A 1 47 ? -4.861 -10.392 -1.096 1.00 0.00 47 PRO A CA 20
ATOM 24950 C C . PRO A 1 47 ? -3.464 -9.781 -1.119 1.00 0.00 47 PRO A C 20
ATOM 24951 O O . PRO A 1 47 ? -3.309 -8.563 -1.036 1.00 0.00 47 PRO A O 20
ATOM 24962 N N . GLU A 1 48 ? -2.452 -10.635 -1.233 1.00 0.00 48 GLU A N 20
ATOM 24963 C CA . GLU A 1 48 ? -1.068 -10.177 -1.268 1.00 0.00 48 GLU A CA 20
ATOM 24964 C C . GLU A 1 48 ? -0.927 -8.934 -2.141 1.00 0.00 48 GLU A C 20
ATOM 24965 O O . GLU A 1 48 ? -0.113 -8.054 -1.861 1.00 0.00 48 GLU A O 20
ATOM 24977 N N . SER A 1 49 ? -1.726 -8.869 -3.201 1.00 0.00 49 SER A N 20
ATOM 24978 C CA . SER A 1 49 ? -1.689 -7.737 -4.119 1.00 0.00 49 SER A CA 20
ATOM 24979 C C . SER A 1 49 ? -2.018 -6.437 -3.391 1.00 0.00 49 SER A C 20
ATOM 24980 O O . SER A 1 49 ? -1.231 -5.490 -3.403 1.00 0.00 49 SER A O 20
ATOM 24988 N N . ARG A 1 50 ? -3.186 -6.399 -2.759 1.00 0.00 50 ARG A N 20
ATOM 24989 C CA . ARG A 1 50 ? -3.621 -5.216 -2.027 1.00 0.00 50 ARG A CA 20
ATOM 24990 C C . ARG A 1 50 ? -2.547 -4.760 -1.043 1.00 0.00 50 ARG A C 20
ATOM 24991 O O . ARG A 1 50 ? -2.351 -3.563 -0.833 1.00 0.00 50 ARG A O 20
ATOM 25012 N N . VAL A 1 51 ? -1.855 -5.723 -0.442 1.00 0.00 51 VAL A N 20
ATOM 25013 C CA . VAL A 1 51 ? -0.801 -5.421 0.519 1.00 0.00 51 VAL A CA 20
ATOM 25014 C C . VAL A 1 51 ? 0.383 -4.741 -0.159 1.00 0.00 51 VAL A C 20
ATOM 25015 O O . VAL A 1 51 ? 0.802 -3.656 0.244 1.00 0.00 51 VAL A O 20
ATOM 25028 N N . GLN A 1 52 ? 0.916 -5.385 -1.192 1.00 0.00 52 GLN A N 20
ATOM 25029 C CA . GLN A 1 52 ? 2.053 -4.841 -1.927 1.00 0.00 52 GLN A CA 20
ATOM 25030 C C . GLN A 1 52 ? 1.781 -3.406 -2.366 1.00 0.00 52 GLN A C 20
ATOM 25031 O O . GLN A 1 52 ? 2.623 -2.524 -2.197 1.00 0.00 52 GLN A O 20
ATOM 25045 N N . VAL A 1 53 ? 0.599 -3.179 -2.931 1.00 0.00 53 VAL A N 20
ATOM 25046 C CA . VAL A 1 53 ? 0.215 -1.850 -3.393 1.00 0.00 53 VAL A CA 20
ATOM 25047 C C . VAL A 1 53 ? 0.211 -0.848 -2.245 1.00 0.00 53 VAL A C 20
ATOM 25048 O O . VAL A 1 53 ? 0.883 0.182 -2.304 1.00 0.00 53 VAL A O 20
ATOM 25061 N N . TRP A 1 54 ? -0.549 -1.157 -1.201 1.00 0.00 54 TRP A N 20
ATOM 25062 C CA . TRP A 1 54 ? -0.641 -0.283 -0.037 1.00 0.00 54 TRP A CA 20
ATOM 25063 C C . TRP A 1 54 ? 0.715 0.334 0.289 1.00 0.00 54 TRP A C 20
ATOM 25064 O O . TRP A 1 54 ? 0.794 1.452 0.797 1.00 0.00 54 TRP A O 20
ATOM 25085 N N . PHE A 1 55 ? 1.782 -0.402 -0.008 1.00 0.00 55 PHE A N 20
ATOM 25086 C CA . PHE A 1 55 ? 3.135 0.073 0.254 1.00 0.00 55 PHE A CA 20
ATOM 25087 C C . PHE A 1 55 ? 3.563 1.100 -0.791 1.00 0.00 55 PHE A C 20
ATOM 25088 O O . PHE A 1 55 ? 3.817 2.261 -0.470 1.00 0.00 55 PHE A O 20
ATOM 25105 N N . LYS A 1 56 ? 3.640 0.663 -2.043 1.00 0.00 56 LYS A N 20
ATOM 25106 C CA . LYS A 1 56 ? 4.036 1.542 -3.137 1.00 0.00 56 LYS A CA 20
ATOM 25107 C C . LYS A 1 56 ? 3.276 2.863 -3.077 1.00 0.00 56 LYS A C 20
ATOM 25108 O O . LYS A 1 56 ? 3.738 3.880 -3.590 1.00 0.00 56 LYS A O 20
ATOM 25127 N N . ASN A 1 57 ? 2.106 2.839 -2.445 1.00 0.00 57 ASN A N 20
ATOM 25128 C CA . ASN A 1 57 ? 1.282 4.035 -2.317 1.00 0.00 57 ASN A CA 20
ATOM 25129 C C . ASN A 1 57 ? 1.854 4.980 -1.264 1.00 0.00 57 ASN A C 20
ATOM 25130 O O . ASN A 1 57 ? 2.030 6.172 -1.515 1.00 0.00 57 ASN A O 20
ATOM 25141 N N . ARG A 1 58 ? 2.144 4.438 -0.085 1.00 0.00 58 ARG A N 20
ATOM 25142 C CA . ARG A 1 58 ? 2.695 5.232 1.006 1.00 0.00 58 ARG A CA 20
ATOM 25143 C C . ARG A 1 58 ? 4.125 5.664 0.695 1.00 0.00 58 ARG A C 20
ATOM 25144 O O . ARG A 1 58 ? 4.431 6.856 0.666 1.00 0.00 58 ARG A O 20
ATOM 25165 N N . ARG A 1 59 ? 4.996 4.687 0.464 1.00 0.00 59 ARG A N 20
ATOM 25166 C CA . ARG A 1 59 ? 6.394 4.967 0.157 1.00 0.00 59 ARG A CA 20
ATOM 25167 C C . ARG A 1 59 ? 6.515 6.164 -0.781 1.00 0.00 59 ARG A C 20
ATOM 25168 O O . ARG A 1 59 ? 7.261 7.105 -0.510 1.00 0.00 59 ARG A O 20
ATOM 25189 N N . ALA A 1 60 ? 5.778 6.121 -1.886 1.00 0.00 60 ALA A N 20
ATOM 25190 C CA . ALA A 1 60 ? 5.802 7.202 -2.864 1.00 0.00 60 ALA A CA 20
ATOM 25191 C C . ALA A 1 60 ? 5.809 8.563 -2.176 1.00 0.00 60 ALA A C 20
ATOM 25192 O O . ALA A 1 60 ? 6.617 9.432 -2.503 1.00 0.00 60 ALA A O 20
ATOM 25199 N N . LYS A 1 61 ? 4.902 8.743 -1.222 1.00 0.00 61 LYS A N 20
ATOM 25200 C CA . LYS A 1 61 ? 4.802 9.998 -0.487 1.00 0.00 61 LYS A CA 20
ATOM 25201 C C . LYS A 1 61 ? 6.187 10.546 -0.155 1.00 0.00 61 LYS A C 20
ATOM 25202 O O . LYS A 1 61 ? 6.500 11.696 -0.465 1.00 0.00 61 LYS A O 20
ATOM 25221 N N . CYS A 1 62 ? 7.011 9.716 0.474 1.00 0.00 62 CYS A N 20
ATOM 25222 C CA . CYS A 1 62 ? 8.363 10.117 0.847 1.00 0.00 62 CYS A CA 20
ATOM 25223 C C . CYS A 1 62 ? 9.013 10.935 -0.264 1.00 0.00 62 CYS A C 20
ATOM 25224 O O . CYS A 1 62 ? 9.651 11.955 -0.005 1.00 0.00 62 CYS A O 20
ATOM 25232 N N . ARG A 1 63 ? 8.849 10.478 -1.501 1.00 0.00 63 ARG A N 20
ATOM 25233 C CA . ARG A 1 63 ? 9.422 11.166 -2.652 1.00 0.00 63 ARG A CA 20
ATOM 25234 C C . ARG A 1 63 ? 8.705 12.489 -2.908 1.00 0.00 63 ARG A C 20
ATOM 25235 O O . ARG A 1 63 ? 9.341 13.532 -3.055 1.00 0.00 63 ARG A O 20
ATOM 25256 N N . GLN A 1 64 ? 7.378 12.436 -2.960 1.00 0.00 64 GLN A N 20
ATOM 25257 C CA . GLN A 1 64 ? 6.575 13.629 -3.200 1.00 0.00 64 GLN A CA 20
ATOM 25258 C C . GLN A 1 64 ? 6.953 14.743 -2.229 1.00 0.00 64 GLN A C 20
ATOM 25259 O O . GLN A 1 64 ? 7.146 15.890 -2.631 1.00 0.00 64 GLN A O 20
ATOM 25273 N N . GLN A 1 65 ? 7.057 14.397 -0.950 1.00 0.00 65 GLN A N 20
ATOM 25274 C CA . GLN A 1 65 ? 7.410 15.369 0.078 1.00 0.00 65 GLN A CA 20
ATOM 25275 C C . GLN A 1 65 ? 8.560 16.257 -0.386 1.00 0.00 65 GLN A C 20
ATOM 25276 O O . GLN A 1 65 ? 9.718 15.841 -0.384 1.00 0.00 65 GLN A O 20
ATOM 25290 N N . GLN A 1 66 ? 8.231 17.483 -0.783 1.00 0.00 66 GLN A N 20
ATOM 25291 C CA . GLN A 1 66 ? 9.237 18.429 -1.250 1.00 0.00 66 GLN A CA 20
ATOM 25292 C C . GLN A 1 66 ? 10.483 18.378 -0.371 1.00 0.00 66 GLN A C 20
ATOM 25293 O O . GLN A 1 66 ? 10.402 18.069 0.817 1.00 0.00 66 GLN A O 20
ATOM 25307 N N . GLN A 1 67 ? 11.633 18.682 -0.965 1.00 0.00 67 GLN A N 20
ATOM 25308 C CA . GLN A 1 67 ? 12.895 18.670 -0.235 1.00 0.00 67 GLN A CA 20
ATOM 25309 C C . GLN A 1 67 ? 13.131 17.314 0.422 1.00 0.00 67 GLN A C 20
ATOM 25310 O O . GLN A 1 67 ? 13.625 17.236 1.546 1.00 0.00 67 GLN A O 20
ATOM 25324 N N . GLN A 1 68 ? 12.773 16.248 -0.288 1.00 0.00 68 GLN A N 20
ATOM 25325 C CA . GLN A 1 68 ? 12.945 14.895 0.228 1.00 0.00 68 GLN A CA 20
ATOM 25326 C C . GLN A 1 68 ? 14.423 14.557 0.388 1.00 0.00 68 GLN A C 20
ATOM 25327 O O . GLN A 1 68 ? 15.293 15.354 0.036 1.00 0.00 68 GLN A O 20
ATOM 25341 N N . GLN A 1 69 ? 14.700 13.371 0.920 1.00 0.00 69 GLN A N 20
ATOM 25342 C CA . GLN A 1 69 ? 16.074 12.929 1.127 1.00 0.00 69 GLN A CA 20
ATOM 25343 C C . GLN A 1 69 ? 16.656 12.343 -0.155 1.00 0.00 69 GLN A C 20
ATOM 25344 O O . GLN A 1 69 ? 17.791 12.642 -0.525 1.00 0.00 69 GLN A O 20
ATOM 25358 N N . GLN A 1 70 ? 15.872 11.505 -0.826 1.00 0.00 70 GLN A N 20
ATOM 25359 C CA . GLN A 1 70 ? 16.311 10.876 -2.066 1.00 0.00 70 GLN A CA 20
ATOM 25360 C C . GLN A 1 70 ? 15.987 11.757 -3.268 1.00 0.00 70 GLN A C 20
ATOM 25361 O O . GLN A 1 70 ? 14.823 12.036 -3.549 1.00 0.00 70 GLN A O 20
ATOM 25375 N N . ASN A 1 71 ? 17.026 12.193 -3.973 1.00 0.00 71 ASN A N 20
ATOM 25376 C CA . ASN A 1 71 ? 16.852 13.044 -5.145 1.00 0.00 71 ASN A CA 20
ATOM 25377 C C . ASN A 1 71 ? 17.060 12.249 -6.430 1.00 0.00 71 ASN A C 20
ATOM 25378 O O . ASN A 1 71 ? 17.875 11.328 -6.478 1.00 0.00 71 ASN A O 20
ATOM 25389 N N . GLY A 1 72 ? 16.316 12.612 -7.471 1.00 0.00 72 GLY A N 20
ATOM 25390 C CA . GLY A 1 72 ? 16.433 11.923 -8.743 1.00 0.00 72 GLY A CA 20
ATOM 25391 C C . GLY A 1 72 ? 15.404 10.822 -8.903 1.00 0.00 72 GLY A C 20
ATOM 25392 O O . GLY A 1 72 ? 14.236 11.000 -8.562 1.00 0.00 72 GLY A O 20
ATOM 25396 N N . GLY A 1 73 ? 15.838 9.679 -9.426 1.00 0.00 73 GLY A N 20
ATOM 25397 C CA . GLY A 1 73 ? 14.933 8.562 -9.623 1.00 0.00 73 GLY A CA 20
ATOM 25398 C C . GLY A 1 73 ? 14.401 8.491 -11.040 1.00 0.00 73 GLY A C 20
ATOM 25399 O O . GLY A 1 73 ? 14.041 9.511 -11.626 1.00 0.00 73 GLY A O 20
ATOM 25403 N N . GLN A 1 74 ? 14.353 7.283 -11.593 1.00 0.00 74 GLN A N 20
ATOM 25404 C CA . GLN A 1 74 ? 13.863 7.083 -12.952 1.00 0.00 74 GLN A CA 20
ATOM 25405 C C . GLN A 1 74 ? 12.361 7.336 -13.031 1.00 0.00 74 GLN A C 20
ATOM 25406 O O . GLN A 1 74 ? 11.556 6.440 -12.772 1.00 0.00 74 GLN A O 20
ATOM 25420 N N . SER A 1 75 ? 11.989 8.560 -13.390 1.00 0.00 75 SER A N 20
ATOM 25421 C CA . SER A 1 75 ? 10.583 8.932 -13.500 1.00 0.00 75 SER A CA 20
ATOM 25422 C C . SER A 1 75 ? 10.114 8.859 -14.949 1.00 0.00 75 SER A C 20
ATOM 25423 O O . SER A 1 75 ? 10.910 8.985 -15.879 1.00 0.00 75 SER A O 20
ATOM 25431 N N . GLY A 1 76 ? 8.813 8.655 -15.134 1.00 0.00 76 GLY A N 20
ATOM 25432 C CA . GLY A 1 76 ? 8.258 8.568 -16.472 1.00 0.00 76 GLY A CA 20
ATOM 25433 C C . GLY A 1 76 ? 7.297 9.700 -16.775 1.00 0.00 76 GLY A C 20
ATOM 25434 O O . GLY A 1 76 ? 7.306 10.743 -16.121 1.00 0.00 76 GLY A O 20
ATOM 25438 N N . PRO A 1 77 ? 6.444 9.502 -17.791 1.00 0.00 77 PRO A N 20
ATOM 25439 C CA . PRO A 1 77 ? 5.457 10.504 -18.204 1.00 0.00 77 PRO A CA 20
ATOM 25440 C C . PRO A 1 77 ? 4.344 10.679 -17.176 1.00 0.00 77 PRO A C 20
ATOM 25441 O O . PRO A 1 77 ? 3.405 11.446 -17.389 1.00 0.00 77 PRO A O 20
ATOM 25452 N N . SER A 1 78 ? 4.457 9.965 -16.061 1.00 0.00 78 SER A N 20
ATOM 25453 C CA . SER A 1 78 ? 3.459 10.039 -15.001 1.00 0.00 78 SER A CA 20
ATOM 25454 C C . SER A 1 78 ? 3.879 11.039 -13.928 1.00 0.00 78 SER A C 20
ATOM 25455 O O . SER A 1 78 ? 4.657 10.714 -13.031 1.00 0.00 78 SER A O 20
ATOM 25463 N N . SER A 1 79 ? 3.358 12.258 -14.028 1.00 0.00 79 SER A N 20
ATOM 25464 C CA . SER A 1 79 ? 3.681 13.309 -13.070 1.00 0.00 79 SER A CA 20
ATOM 25465 C C . SER A 1 79 ? 2.427 13.787 -12.345 1.00 0.00 79 SER A C 20
ATOM 25466 O O . SER A 1 79 ? 2.390 13.845 -11.117 1.00 0.00 79 SER A O 20
ATOM 25474 N N . GLY A 1 80 ? 1.399 14.129 -13.116 1.00 0.00 80 GLY A N 20
ATOM 25475 C CA . GLY A 1 80 ? 0.156 14.598 -12.531 1.00 0.00 80 GLY A CA 20
ATOM 25476 C C . GLY A 1 80 ? -0.334 15.884 -13.167 1.00 0.00 80 GLY A C 20
ATOM 25477 O O . GLY A 1 80 ? -1.077 15.856 -14.148 1.00 0.00 80 GLY A O 20
#